Protein 6WN8 (pdb70)

Sequence (2087 aa):
AMKIVEVKHPLVKHKLGLMREHDISTKRFRELASEVGSLLTYEATADLETEKVTIEGWNGPVEVEQIKGKKITVVPILRAGLGMMEGVLEHVPSARISVVGIYRNEETLEPVPYFQKLVSNIDERMALVVDPMLATGGSMIATIDLLKNAGCTSIKVLVLVAAPEGIAALEKAHPDVELYTASVDKGLNEHGYIIPGLGDAGDKIFGTKNAMKIVEVKHPLVKHKLGLMREHDISTKRFRELASEVGSLLTYEATADLETEKVTIEGWNGPVEVEQIKGKKITVVPILRAGLGMMEGVLEHVPSARISVVGIYRNEPVPYFQKLVSNIDERMALVVDPMLATGGSMIATIDLLKNAGCTSIKVLVLVAAPEGIAALEKAHPDVELYTASVDKGLNEHGYIIPGLGDAGDKIFGTKNAMKIVEVKHPLVKHKLGLMREHDISTKRFRELASEVGSLLTYEATADLETEKVTIEGWNGPVEVEQIKGKKITVVPILRAGLGMMEGVLEHVPSARISVVGIYRNEETLEPVPYFQKLVSNIDERMALVVDPMLATGGSMIATIDLLKNNAGCTSIKVLVLVAAPEGIAALEKAHPDVELYTASVDKGLNEHGYIIPGLGDAGDKIFGTKNAMKIVEVKHPLVKHKLGLMREHDISTKRFRELASEVGSLLTYEATADLETEKVTIEGWNGPVEVEQIKGKKITVVPILRAGLGMMEGVLEHVPSARISVVGIYREPVPYFQKLVSNIDERMALVVDPMLATGGSMIATIDLLKNAGCTSIKVLVLVAAPEGIAALEKAHPDVELYTASVDKGLNEHGYIIPGLGDAGDKIFGTKNAMKIVEVKHPLVKHKLGLMREHDISTKRFRELASEVGSLLTYEATADLETEKVTIEGWNGPVEVEQIKGKKITVVPILRAGLGMMEGVLEHVPSARISVVGIYRNEETLEPVPYFQKLVSNIDERMALVVDPMLATGGSMIATIDLLKNAGCTSIKVLVLVAAPEGIAALEKAHPDVELYTASVDKGLNEHGYIIPGLGDAGDKIFGTKAMKIVEVKHPLVKKHKLGLMREHDISTKRFRELASEVGSLLTYEATADLETEKVTIEGWNGPVEVEQIKGKKITVVPILRAGLGMMEGVLEHVPSARISVVGIYRNEETLEPVPYFQKLVSNIDERMALVVDPMLATGGSMIATIDLLKNNAGCTSIKVLVLVAAPEGIAALEKAHPDVELYTASVDKGLNEHGYIIPGLGDAGDKIFGTKAMKIVEVKHPLVKHKLGLMREHDISTKRFRELASEVGSLLTYEATADLETEKVTIEGWNGPVEVEQIKGKKITVVPILRAGLGMMEGVLEHVPSARISVVGIYRNEETLEPVPYFQKLVSNIDERMALVVDPMLATGGSMIATIDLLKNAGCTSIKVLVLVAAPEGIAALEKAHPDVELYTASVDKGLNEHGYIIPGLGDAGDKIFGTKAMKIVEVKHPLVKHKLGLMREHDISTKRFRELASEVGSLLTYEATADLETEKVTIEGWNGPVEVEQIKGKKITVVPILRAGLGMMEGVLEHVPSARISVVGIYRNEETLEPVPYFQKLVSNIDERMALVVDPMLATGGSMIATIDLLKNNAGCTSIKVLVLVAAPEGIAALEKAHPDVELYTASVDKGLNEHGYIIPGLGDAGDKIFGTKNAMKIVEVKHPLVKHKLGLMREHDISTKRFRELASEVGSLLTYEATADLETEKVTIEGWNGPVEVEQIKGKKITVVPILRAGLGMMEGVLEHVPSARISVVGIYRNEETLEPVPYFQKLVSNIDERMALVVDPMLATGGSMIATIDLLKNAGCTSIKVLVLVAAPEGIAALEKAHPDVELYTASVDKGLNEHGYIIPGLGDAGDKIFGTKNAMKIVEVKHPLVKHKLGLMREHDISTKRFRELASEVGSLLTYEATADLETEKVTIEGWNGPVEVEQIKGKKITVVPILRAGLGMMEEGVLEHVPSARISVVGIYRNEETLEPVPYFQKLVSNIDERMALVVDPMLATGGSMIATIDLLKNAGCTSIKVLVLVAAPEGIAALEKAHPDVELYTASVDKGLNEHGYIIPGLGDAGDKIFGTK

Nearest PDB structures (foldseek):
  6wn8-assembly1_C  TM=1.003E+00  e=5.736E-45  Klebsiella pneumoniae subsp. pneumoniae
  2ehj-assembly1_A  TM=9.967E-01  e=7.100E-41  Escherichia coli
  1v9s-assembly1_C  TM=9.871E-01  e=3.868E-32  Thermus thermophilus HB8
  1i5e-assembly1_B  TM=9.433E-01  e=1.860E-31  [Bacillus] caldolyticus
  1o5o-assembly1_B  TM=9.720E-01  e=8.822E-29  Thermotoga maritima

Radius of gyration: 45.03 Å; Cα contacts (8 Å, |Δi|>4): 5041; chains: 10; bounding box: 132×122×87 Å

Foldseek 3Di:
DAAEAADPPPVLLVLLVQLLPPPDALVSNLVSLQQSLLVLLCVVCVPFDWDWDWDQDPVGIDIDIDGDFDAAEEEQEPDLRVSRVNSNCVVRVVHHYWYWYWDADLVVRAIDTDDTDGDPPLLRHAYEYEHAEQFQLRSVLVVVCVSVVNNHQHYEYEYAEYEPNSVVVCCVSPRSYHYYYNYYAHHADPSRATVVHSPPSNCSNVVHD/DFAAEAQDPPPVLLVLLVQLQDPPDALVSVLVSLQQNLLVLLCVVCPPFDWDWDWDQDPVGIDIDIDGDWDAAAEEAEPDQRVSRVNSNCPVRVVHHYWYWYWDVPCIDTPDTDGDPPLLGHAYEYEHAEQQQQSSVLNSVVVSVVNNHQHYEYEYAEYEVNSVVNCRVSPRSYHYYYNYHAHHADPVRATVVHSPPSRCSNVVND/DFAAEAADPPVVLVVLLVQLLPPPDALVSVLVSLQQNLLVLLCVQCPPFDWDWDWDQDPVGIDIDIDGDFDAAEEEAEPDLRVSHVNSNCVVRVVHHYWYWYWDAPLVVRAIDTDDTRGDPPLLRHAYEYEHAEQQQLRSVLVVVVVSVVNNHDHYEYEYAEYEPNSSVNCRVSPRRYHYYYNYYADHADPSRATVVHSPPSNCSNVVHD/DFAAEAQPQPPVLLVLLVQLQDPPDALVSNLVSLLQNLLVLLVVVCPPFDWDWDWDADPVGIDIDIDGDWDQAAEEQEPDQSVSHVNSNCPVRVVHHYWYWYFDECTDTPDTDGDPPLLRHAYEYEHAEQQQLVRVLNVVVVSVVNNHPHYEYEYAEYEPNRSVVCRVSPRSYHYYYNYYAHHADPVSATVVHSPPSSCSNVVHD/DFAAEAAPPPVVLLVLLVQLQPPPDALVSNLVSLLQSLLVLLVVVCPPQDWDWDWDADPVGIDIDIDRDFDAAEEEQEPDQRVSNVNSNCVVRVVHHYWYWYWADDPPDDQTDTPDIDGDPPLLGHAYEYGHAEQQQQNRVLSVVVVSVVNNHDHYEYEYAEYEPNRSVNCRVSPRHYHYYYNYHADHADPVSAGVVHSPPSSCSNVVHD/DAAEAADPPPVLLVLLVQLLPPPDALVSNLVSLQVNLLVLLVVQCPPFDWDWDWDADPVGIDIDIDRDWDAAEEEEEPDLRVSHVNSNCVVRVVHHYWYWYWDQDLVPRATHTDDIGGDAPLLGHAYEYGHAEQQQLNNVLVVVVVSVVRNHDHYEYEYAEYEPNSVVVCCVSPRSYHYYYNYHAHHADPSRAGVVHSPPSNCSNVVND/DAAEAADQPPLLVVLLVVLLDPPDALVSNLQSLQQNLLVLLCVVCVPFDWDWDWDADPVGTDTDIDTDFDAAEEEEEPDLSVSNVNSNCVVRVVHHYWYWYWDADLVVRAIDTDDIRGDAPLLRHAYEYGHAEQFQLRSVLVSVVVSVVNNHDHYEYEYAEYEPNSVVNCCVSDRSYHYYYNYHAHHADPSRATVVHSPPSNCSNVVVD/DAAEAQDPPPVLLVLLVQLLPPPDALVSNLVSLQQNLLVLLCVQCVPFDKDWDWDQDPVGIDIDIDRDFDAAEEEAEPDLRVSRVNSNCVVVVVHHYWYWYWDADQPVRAIDTDDTGGDPPLLRHAYEYGHAEQFQQRSVLVVVVVSVVNNHDHYEYEYAEYEPNSVVVCCVSDRSYHYYYNYHAHHADPSRATVVHSPPSNCSNVVHD/DFFAEAADPDPVLLVLLVVLLDPPDALVSVLVSLQVNLLVLLCVQCVPFDWDWDWDADPVGIDIDIGGDWDAAEEEAAPDLRVSHCVSNCVVVVVHHYWYWYWDQDLPPRAIDTDDIDGDAPLLRHAYEYGHAEQFQQRSVLVSVVVSVVRNHDHYEYEYAEYEPNSSVVCCVRPRSYHYYYNYYADHADPSRATVVHSPPSNCSNVVHD/DAAAEAQDQPPVLLVLLVQLLPPPQALVSLLVSLQQNLLVLLCVVCVPFDKDWDWDQDPVGIDTDIDGDFDAAEEEEEPDLRVSHVNSNCVVRVVHHYWYWYWDQDLVVSATHTDDIDGDPPLLRHAYEYEHAEQQQLNNVLVSVVVSVVRNHQHYEYEYAEYEVNRSVVCGVSPRSYHYYYNYYAHHADPSRAGVVHNPPSNCSNVVVD

Secondary structure (DSSP, 8-state):
--EEEE---HHHHHHHHHHT-TT--HHHHHHHHHHHHHHHHHHHTTT--EEEEEEEETTEEEEEEEE-SSPPEEEEEETTTHHHHHHHHTT-TTPEE-EEEEEE-TTT--EEEEEEEPPTTGGGSEEEEE-SEESSSHHHHHHHHHHHHTT--EEEEEESEE-HHHHHHHHHH-TTSEEEES-B-SEE-TTS-EESS-SSHHHHHHT--/-PPEEEE---HHHHHHHHHHTBTT--HHHHHHHHHHHHHHHHHHHTTT--EEEEEEEEBTEEEEEEEE-SSPPEEEEBTTTTHHHHHHHHHH-TTPEE-EEEEE----EEEEEEPPSSGGGSEEEEE-SEESSSHHHHHHHHHHHHTT--EEEEEEEEE-HHHHHHHHHH-TTSEEEEEEE-SEE-TTS-EESS-SSHHHHHHT--/---EEEE---HHHHHHHHHHT-TT--HHHHHHHHHHHHHHHHHHHTTT--EEEEEEEETTEEEEEEEE-SSPPEEEEEETTTHHHHHHHHTT-TT-EE-EEEEEE-TTT--EEEEEEEPPTTGGGSEEEEE-SEESSSHHHHHHHHHHHHTT--EEEEEESEE-HHHHHHHHHH-TTSEEEES-B-SEE-TTS-EESS-S-HHHHHHT--/-PPEEEE---HHHHHHHHHHT-TT--HHHHHHHHHHHHHHHHHHHTTT--EEEEEEEETTEEEEEEEE-SSPPEEEEBTTGGGGTHHHHHTT-TT-EE-EEEE-----EEEEEPPTTGGGSEEEEE-SEESSSHHHHHHHHHHHHTT--EEEEEEEEE-HHHHHHHHHH-TTSEEEEEEE-SEE-TTS-EESS-SSHHHHHHT--/-PPPEEE---HHHHHHHHHHT-TT--HHHHHHHHHHHHHHHHHHHTTT--EEEEEEEETTEEEEEEEE-SSPPEEEEBTTGGGGGHHHHHTT-TTPEE--EEEE--SSSSS-EEEEE-PPTTGGGSEEEEE-SEESS-HHHHHHHHHHHHTT--EEEEEEEEE-HHHHHHHHHH-TTSEEEEEEE-SEE-TTS-EESS-SSHHHHHHT--/--EEEE---HHHHHHHHHHT-TT--HHHHHHHHHHHHHHHHHHHTTT--EEEEEEE-SSSEEEEEEE-SSPPEEEEEETTTHHHHHHHHHH-TTPEE-EEEEEE-TTT--EEEEEEEPPTTGGGSEEEEE-SEESSSHHHHHHHHHHHHHT--EEEEEESEE-HHHHHHHHHH-TTSEEEES-B-SEE-TTS-EESS-SSHHHHHHT--/--EEEE---HHHHHHHHHHTBTT--HHHHHHHHHHHHHHHHHHHTTT--EEEEEEEBSSSEEEEEEE-SSPPEEEEEETTTHHHHHHHHHH-TTPEE-EEEEEE-TTT--EEEEEEEPPTTGGGSEEEEE-SEESSSHHHHHHHHHHHHHT--EEEEEESEE-HHHHHHHHHH-TT-EEEES-B-SEE-TTS-EETTTSSHHHHHHT--/---EEE---HHHHHHHHHHTBTT--HHHHHHHHHHHHHHHHHHHSTT--EEEEEEEETTEEEEEEEE-SSPPEEEEEETTTHHHHHHHHTT-TTPEE-EEEEEE-TTT--EEEEEEEPPTTGGGS-EEEE-SEESSSHHHHHHHHHHHHHT---EEEEEEEE-HHHHHHHHHH-TTSEEEEEEE-SEE-TTS-EESS-SSHHHHHHT--/-PPPEEE---HHHHHHHHHHT-TT--HHHHHHHHHHHHHHHHHHHTTT--EEEEEEEETTEEEEEEEE-SSPPEEEEEETTTHHHHHHHTTTSTT-EE-EEEEEE-TTT--EEEEEEEPPTTGGGSEEEEE-SEESSSHHHHHHHHHHHHHT--EEEEEEEEE-HHHHHHHHHH-TTSEEEEEEE-SEE-TTS-EESS-SSHHHHHHT--/-PPEEEE---HHHHHHHHHHTBTT--HHHHHHHHHHHHHHHHHHHTTT--EEEEEEEEBTEEEEEEEE-SS--EEEEEETTTHHHHHHHTTT-TT-EE-EEEEEE-TTT--EEEEEEEPPTTGGGSEEEEE-SEESSSHHHHHHHHHHHHHT--EEEEEESEE-HHHHHHHHHH-TTSEEEES-B-SEE-TTS-EESS-S-HHHHHHT--

Organism: Klebsiella pneumoniae subsp. pneumoniae (strain ATCC 700721 / MGH 78578) (NCBI:txid272620)

B-factor: mean 60.33, std 16.07, range [30.24, 157.93]

Solvent-accessible surface area: 80954 Å² total; per-residue (Å²): 134,11,120,69,40,61,6,150,16,11,3,0,38,43,13,5,6,64,0,16,35,62,78,18,62,15,53,71,0,30,75,5,0,24,26,0,0,0,2,0,0,9,54,0,0,55,84,25,114,49,65,141,51,95,36,94,5,78,102,28,100,14,106,16,49,70,45,104,66,101,107,17,0,0,0,0,4,4,20,12,0,7,11,0,14,62,2,0,12,50,2,16,30,48,3,38,2,0,0,0,0,10,88,49,54,97,151,77,49,104,35,48,75,36,34,98,85,37,7,45,74,7,88,100,16,24,0,0,0,0,15,0,50,4,15,39,4,18,27,2,38,17,0,0,70,38,0,117,132,49,32,2,118,56,7,12,0,0,0,0,0,0,0,55,89,0,15,57,27,0,55,179,40,22,64,128,6,45,0,11,0,0,13,55,10,166,8,44,60,175,128,3,65,9,47,30,1,0,20,69,0,11,19,39,1,2,10,11,197,185,79,11,126,65,37,54,6,149,15,11,5,0,35,44,14,5,5,54,0,16,47,97,108,15,59,7,56,85,0,26,86,10,0,12,20,0,0,0,2,0,0,9,50,0,0,57,89,24,124,48,58,132,44,92,44,80,4,76,94,22,105,14,110,18,41,56,48,118,49,60,99,16,0,0,0,0,6,19,25,17,0,10,7,0,20,87,1,0,16,64,2,14,41,35,3,46,1,0,1,0,0,20,124,153,131,186,49,79,54,86,14,98,53,31,10,53,79,7,82,83,28,24,0,0,0,0,18,1,53,3,26,54,5,17,40,3,34,9,0,0,63,17,0,112,133,47,28,1,119,53,13,13,0,0,0,0,0,0,0,57,86,0,14,61,34,0,60,186,44,17,56,136,7,33,0,12,0,0,11,57,10,167,8,41,48,147,134,27,108,7,56,31,2,1,21,71,0,8,23,44,0,3,11,3,194,194,80,9,125,66,36,61,7,122,18,10,8,0,68,46,10,5,3,60,1,24,31,35,78,32,53,23,38,89,0,34,74,6,0,21,30,0,0,0,2,0,0,10,54,0,0,56,85,15,124,48,68,148,49,94,34,82,5,82,80,23,106,19,113,16,58,66,44,123,65,106,99,16,0,0,0,0,4,5,18,13,0,12,6,0,21,78,2,0,11,57,3,13,35,45,1,52,1,0,0,0,0,10,89,47,53,94,156,75,48,108,30,51,77,41,44,94,76,34,9,38,69,6,86,100,31,40,0,0,0,0,15,0,50,3,15,37,5,16,28,2,34,18,0,0,70,42,0,120,133,46,30,5,119,49,8,7,0,0,0,0,0,0,0,55,84,0,17,63,34,0,55,188,47,17,54,129,7,45,0,13,0,5,16,59,11,171,8,40,44,167,120,3,61,5,46,30,2,2,7,66,0,11,21,45,1,2,13,5,148,183,86,9,128,71,36,58,5,146,18,14,2,0,35,41,12,4,5,52,1,16,58,86,117,31,64,23,37,92,0,20,86,11,0,13,17,0,0,0,1,0,0,7,60,0,0,62,89,21,124,44,66,144,50,33,28,10,4,91,67,8,26,19,112,17,39,69,46,102,65,99,100,13,0,0,0,0,6,21,14,22,0,11,8,0,18,70,2,0,22,64,1,15,31,39,0,48,2,0,0,0,0,29,180,138,194,34,80,42,87,10,85,70,42,8,42,78,8,83,106,32,30,0,0,0,0,18,1,50,3,27,79,4,24,54,4,23,0,0,1,34,29,0,129,128,47,26,1,127,49,17,10,0,0,0,0,0,0,0,55,86,0,16,59,35,0,59,187,47,17,55,136,8,31,0,12,0,0,12,56,9,178,9,45,44,162,128,30,87,4,50,44,1,1,2,56,0,6,28,51,2,3,3,10,178,161,89,9,114,74,36,65,5,146,16,7,4,0,65,40,11,6,3,51,0,18,52,94,105,28,63,25,53,85,0,33,69,9,0,25,26,0,0,1,2,0,0,7,50,0,0,56,76,17,57,48,58,142,44,67,32,79,4,63,94,22,62,11,112,12,53,62,46,71,70,95,94,19,0,0,0,0,6,19,27,22,0,9,11,0,5,55,2,0,9,58,3,18,33,42,3,52,2,0,1,0,0,26,117,141,57,181,146,59,176,119,44,74,44,82,14,88,76,40,9,39,80,9,90,103,24,31,0,0,0,0,18,1,49,4,26,70,5,20,41,3,32,8,0,0,47,25,0,116,133,44,28,4,122,49,11,7,0,0,0,0,0,0,0,56,82,0,14,60,31,0,55,179,44,17,55,116,8,40,0,7,0,5,17,52,8,171,9,42,42,160,126,30,109,5,44,40,2,1,6,75,0,7,16,42,2,3,4,10,179,122,10,102,44,44,33,5,145,16,14,4,0,36,45,13,5,5,54,0,15,58,76,110,17,62,7,41,90,0,30,78,8,0,22,32,0,0,1,2,0,0,8,52,0,0,57,76,15,122,42,69,133,41,99,38,84,6,92,78,18,108,18,105,15,36,64,41,106,64,102,98,14,0,0,0,0,6,4,26,13,0,14,8,0,7,56,0,0,18,72,4,18,36,37,2,37,4,0,1,1,0,13,92,51,29,86,153,68,51,19,18,3,9,8,18,9,48,13,6,54,80,4,89,102,26,38,0,0,0,0,14,0,49,3,15,41,4,11,25,2,12,8,0,0,22,19,0,120,53,34,26,2,126,45,12,7,0,0,0,0,0,0,0,2,59,0,0,35,35,0,44,188,48,14,60,134,8,40,0,7,0,0,12,5,7,118,8,46,56,174,124,2,57,7,55,44,2,1,20,58,0,8,20,11,2,6,8,4,160,130,9,128,72,38,70,8,144,16,8,3,0,60,39,15,7,6,54,0,16,58,72,110,15,56,7,43,80,0,29,78,6,0,20,18,0,0,0,2,0,0,15,53,0,0,53,87,27,123,42,56,125,50,96,45,83,4,88,94,12,111,17,112,17,23,71,47,98,74,110,102,20,0,0,0,0,5,3,30,13,0,22,7,0,7,71,0,0,13,67,4,15,32,42,4,50,6,0,0,0,0,13,59,55,54,87,134,80,45,104,33,52,70,30,35,82,72,28,6,65,81,6,89,100,28,25,0,0,0,0,15,0,47,2,15,40,4,18,28,3,36,15,0,0,71,38,0,114,137,51,29,6,116,53,12,14,0,0,0,0,0,0,0,53,83,0,15,59,29,0,56,180,41,16,67,140,8,24,0,10,0,5,18,57,11,179,9,41,61,164,128,2,60,6,50,36,1,1,19,63,0,9,18,13,3,2,3,6,166,131,12,132,71,31,68,7,140,14,10,5,0,61,45,16,7,5,62,0,14,57,66,111,18,63,9,43,78,0,28,75,5,0,21,23,0,0,1,2,0,0,7,60,0,0,52,84,15,136,45,70,150,46,97,36,80,4,81,91,28,103,14,111,13,46,56,43,137,65,118,102,19,0,0,0,0,5,4,23,11,0,4,7,0,12,63,0,0,11,70,3,17,39,43,3,72,3,0,0,0,0,11,98,50,52,82,157,83,47,99,31,50,78,42,40,99,59,38,8,44,83,7,87,94,24,40,0,0,0,0,17,0,52,4,16,36,4,17,26,2,37,16,0,0,73,41,0,114,132,47,32,5,116,48,9,9,0,0,0,0,0,0,0,57,82,0,14,60,28,0,61,182,41,17,62,137,8,25,0,7,0,4,18,56,11,177,8,44,64,172,123,2,73,8,48,30,1,1,20,70,0,12,21,44,0,1,6,12,204,186,85,8,120,73,33,70,7,146,14,10,4,0,63,41,15,8,5,68,0,16,58,69,114,14,62,35,158,94,0,107,93,7,0,20,21,0,0,0,1,0,0,12,60,0,0,50,73,14,124,36,68,137,44,95,40,80,5,79,82,20,108,15,108,13,40,59,40,108,74,104,96,18,0,0,0,0,5,32,91,14,0,58,7,0,22,107,0,0,33,69,5,18,75,69,12,110,73,0,36,0,0,12,59,66,34,80,128,67,48,44,13,10,4,68,77,4,99,16,36,74,78,6,88,98,28,40,0,0,0,0,15,0,48,3,16,39,5,10,26,3,14,3,0,0,19,17,0,116,43,50,26,1,119,45,9,8,0,0,0,0,0,0,0,55,80,0,18,63,35,0,57,188,49,19,51,128,8,41,0,8,0,5,18,55,10,179,10,42,60,176,122,2,63,9,49,36,1,1,20,61,0,11,26,38,2,73,47,66,224,158,79,12,134,75,34,75,7,142,16,10,3,0,58,43,11,8,6,54,1,17,52,82,105,18,62,25,166,96,0,114,74,3,0,20,16,0,0,2,2,0,0,13,57,0,0,55,90,15,118,45,74,150,46,94,39,80,5,82,94,19,108,17,116,13,26,65,45,101,72,120,102,20,0,0,0,0,6,28,93,15,0,61,7,0,10,105,0,0,35,63,4,17,84,69,12,110,81,0,35,1,1,12,121,49,48,92,158,86,54,97,41,36,92,112,118,86,141,38,34,85,95,6,88,95,34,39,0,0,0,0,15,0,50,4,14,43,4,20,25,2,34,28,0,0,63,59,0,117,136,49,29,6,119,51,10,10,0,0,0,0,0,0,0,55,85,0,15,58,31,0,61,179,41,13,48,115,8,27,0,10,0,5,17,53,10,177,8,41,51,164,118,3,43,4,51,37,1,1,4,61,0,12,35,29,5,73,39,76,176

Structure (mmCIF, N/CA/C/O backbone):
data_6WN8
#
_entry.id   6WN8
#
_cell.length_a   203.349
_cell.length_b   203.349
_cell.length_c   157.775
_cell.angle_alpha   90.000
_cell.angle_beta   90.000
_cell.angle_gamma   120.000
#
_symmetry.space_group_name_H-M   'P 31 2 1'
#
loop_
_entity.id
_entity.type
_entity.pdbx_description
1 polymer 'Uracil phosphoribosyltransferase'
2 branched beta-D-fructofuranose-(2-1)-alpha-D-glucopyranose
3 non-polymer beta-D-fructopyranose
4 non-polymer 'SULFATE ION'
5 non-polymer 'CHLORIDE ION'
6 water water
#
loop_
_atom_site.group_PDB
_atom_site.id
_atom_site.type_symbol
_atom_site.label_atom_id
_atom_site.label_alt_id
_atom_site.label_comp_id
_atom_site.label_asym_id
_atom_site.label_entity_id
_atom_site.label_seq_id
_atom_site.pdbx_PDB_ins_code
_atom_site.Cartn_x
_atom_site.Cartn_y
_atom_site.Cartn_z
_atom_site.occupancy
_atom_site.B_iso_or_equiv
_atom_site.auth_seq_id
_atom_site.auth_comp_id
_atom_site.auth_asym_id
_atom_site.auth_atom_id
_atom_site.pdbx_PDB_model_num
ATOM 1 N N . ALA A 1 3 ? 111.543 47.860 10.612 1.00 87.47 0 ALA A N 1
ATOM 2 C CA . ALA A 1 3 ? 110.356 46.958 10.483 1.00 83.97 0 ALA A CA 1
ATOM 3 C C . ALA A 1 3 ? 109.346 47.271 11.594 1.00 79.97 0 ALA A C 1
ATOM 4 O O . ALA A 1 3 ? 109.781 47.646 12.699 1.00 80.28 0 ALA A O 1
ATOM 6 N N . MET A 1 4 ? 108.051 47.113 11.301 1.00 77.00 1 MET A N 1
ATOM 7 C CA . MET A 1 4 ? 106.969 47.387 12.287 1.00 73.35 1 MET A CA 1
ATOM 8 C C . MET A 1 4 ? 106.833 46.196 13.245 1.00 72.00 1 MET A C 1
ATOM 9 O O . MET A 1 4 ? 106.860 45.046 12.772 1.00 71.53 1 MET A O 1
ATOM 14 N N . LYS A 1 5 ? 106.697 46.485 14.541 1.00 72.02 2 LYS A N 1
ATOM 15 C CA . LYS A 1 5 ? 106.541 45.456 15.607 1.00 72.14 2 LYS A CA 1
ATOM 16 C C . LYS A 1 5 ? 105.138 44.842 15.505 1.00 66.98 2 LYS A C 1
ATOM 17 O O . LYS A 1 5 ? 104.156 45.582 15.724 1.00 64.05 2 LYS A O 1
ATOM 23 N N . ILE A 1 6 ? 105.053 43.550 15.173 1.00 65.42 3 ILE A N 1
ATOM 24 C CA . ILE A 1 6 ? 103.740 42.846 15.046 1.00 61.79 3 ILE A CA 1
ATOM 25 C C . ILE A 1 6 ? 103.683 41.725 16.087 1.00 60.59 3 ILE A C 1
ATOM 26 O O . ILE A 1 6 ? 104.623 40.907 16.128 1.00 62.52 3 ILE A O 1
ATOM 31 N N . VAL A 1 7 ? 102.610 41.694 16.882 1.00 57.59 4 VAL A N 1
ATOM 32 C CA . VAL A 1 7 ? 102.436 40.656 17.941 1.00 56.81 4 VAL A CA 1
ATOM 33 C C . VAL A 1 7 ? 101.095 39.946 17.738 1.00 54.40 4 VAL A C 1
ATOM 34 O O . VAL A 1 7 ? 100.056 40.564 18.026 1.00 52.45 4 VAL A O 1
ATOM 38 N N . GLU A 1 8 ? 101.125 38.712 17.231 1.00 55.86 5 GLU A N 1
ATOM 39 C CA . GLU A 1 8 ? 99.880 37.922 17.038 1.00 54.29 5 GLU A CA 1
ATOM 40 C C . GLU A 1 8 ? 99.633 37.175 18.355 1.00 52.74 5 GLU A C 1
ATOM 41 O O . GLU A 1 8 ? 100.410 36.250 18.656 1.00 53.75 5 GLU A O 1
ATOM 47 N N . VAL A 1 9 ? 98.618 37.593 19.119 1.00 50.00 6 VAL A N 1
ATOM 48 C CA . VAL A 1 9 ? 98.296 36.962 20.434 1.00 49.35 6 VAL A CA 1
ATOM 49 C C . VAL A 1 9 ? 97.748 35.550 20.183 1.00 48.74 6 VAL A C 1
ATOM 50 O O . VAL A 1 9 ? 96.637 35.439 19.635 1.00 47.20 6 VAL A O 1
ATOM 54 N N . LYS A 1 10 ? 98.498 34.526 20.604 1.00 50.46 7 LYS A N 1
ATOM 55 C CA . LYS A 1 10 ? 98.114 33.101 20.403 1.00 51.74 7 LYS A CA 1
ATOM 56 C C . LYS A 1 10 ? 97.648 32.457 21.716 1.00 50.63 7 LYS A C 1
ATOM 57 O O . LYS A 1 10 ? 97.682 31.215 21.800 1.00 52.55 7 LYS A O 1
ATOM 63 N N . HIS A 1 11 ? 97.223 33.262 22.694 1.00 48.11 8 HIS A N 1
ATOM 64 C CA . HIS A 1 11 ? 96.744 32.713 23.991 1.00 47.51 8 HIS A CA 1
ATOM 65 C C . HIS A 1 11 ? 95.517 31.845 23.718 1.00 46.24 8 HIS A C 1
ATOM 66 O O . HIS A 1 11 ? 94.666 32.234 22.924 1.00 44.67 8 HIS A O 1
ATOM 73 N N . PRO A 1 12 ? 95.382 30.655 24.350 1.00 47.54 9 PRO A N 1
ATOM 74 C CA . PRO A 1 12 ? 94.228 29.777 24.121 1.00 47.61 9 PRO A CA 1
ATOM 75 C C . PRO A 1 12 ? 92.852 30.452 24.270 1.00 46.23 9 PRO A C 1
ATOM 76 O O . PRO A 1 12 ? 91.983 30.160 23.464 1.00 45.50 9 PRO A O 1
ATOM 80 N N . LEU A 1 13 ? 92.678 31.304 25.291 1.00 46.11 10 LEU A N 1
ATOM 81 C CA . LEU A 1 13 ? 91.380 32.010 25.504 1.00 45.19 10 LEU A CA 1
ATOM 82 C C . LEU A 1 13 ? 91.131 32.985 24.348 1.00 44.09 10 LEU A C 1
ATOM 83 O O . LEU A 1 13 ? 89.980 33.054 23.874 1.00 43.34 10 LEU A O 1
ATOM 88 N N . VAL A 1 14 ? 92.165 33.718 23.928 1.00 44.61 11 VAL A N 1
ATOM 89 C CA . VAL A 1 14 ? 92.033 34.688 22.801 1.00 44.74 11 VAL A CA 1
ATOM 90 C C . VAL A 1 14 ? 91.602 33.935 21.537 1.00 45.65 11 VAL A C 1
ATOM 91 O O . VAL A 1 14 ? 90.634 34.377 20.896 1.00 45.40 11 VAL A O 1
ATOM 95 N N . LYS A 1 15 ? 92.281 32.833 21.206 1.00 48.30 12 LYS A N 1
ATOM 96 C CA . LYS A 1 15 ? 91.928 32.060 19.985 1.00 49.94 12 LYS A CA 1
ATOM 97 C C . LYS A 1 15 ? 90.552 31.401 20.142 1.00 49.39 12 LYS A C 1
ATOM 98 O O . LYS A 1 15 ? 89.806 31.386 19.151 1.00 50.33 12 LYS A O 1
ATOM 104 N N . HIS A 1 16 ? 90.217 30.898 21.331 1.00 49.57 13 HIS A N 1
ATOM 105 C CA . HIS A 1 16 ? 88.887 30.257 21.522 1.00 49.79 13 HIS A CA 1
ATOM 106 C C . HIS A 1 16 ? 87.764 31.275 21.292 1.00 49.16 13 HIS A C 1
ATOM 107 O O . HIS A 1 16 ? 86.850 30.984 20.502 1.00 49.49 13 HIS A O 1
ATOM 114 N N . LYS A 1 17 ? 87.858 32.430 21.950 1.00 49.12 14 LYS A N 1
ATOM 115 C CA . LYS A 1 17 ? 86.828 33.496 21.857 1.00 48.54 14 LYS A CA 1
ATOM 116 C C . LYS A 1 17 ? 86.787 34.078 20.442 1.00 47.75 14 LYS A C 1
ATOM 117 O O . LYS A 1 17 ? 85.674 34.398 19.983 1.00 46.41 14 LYS A O 1
ATOM 123 N N . LEU A 1 18 ? 87.938 34.195 19.776 1.00 47.93 15 LEU A N 1
ATOM 124 C CA . LEU A 1 18 ? 87.932 34.731 18.390 1.00 48.19 15 LEU A CA 1
ATOM 125 C C . LEU A 1 18 ? 87.165 33.735 17.507 1.00 49.49 15 LEU A C 1
ATOM 126 O O . LEU A 1 18 ? 86.387 34.181 16.643 1.00 51.39 15 LEU A O 1
ATOM 131 N N . GLY A 1 19 ? 87.370 32.435 17.743 1.00 50.21 16 GLY A N 1
ATOM 132 C CA . GLY A 1 19 ? 86.689 31.370 16.979 1.00 51.86 16 GLY A CA 1
ATOM 133 C C . GLY A 1 19 ? 85.177 31.461 17.114 1.00 51.45 16 GLY A C 1
ATOM 134 O O . GLY A 1 19 ? 84.491 31.323 16.087 1.00 53.00 16 GLY A O 1
ATOM 135 N N . LEU A 1 20 ? 84.677 31.690 18.334 1.00 49.84 17 LEU A N 1
ATOM 136 C CA . LEU A 1 20 ? 83.214 31.810 18.585 1.00 50.36 17 LEU A CA 1
ATOM 137 C C . LEU A 1 20 ? 82.634 32.966 17.761 1.00 50.18 17 LEU A C 1
ATOM 138 O O . LEU A 1 20 ? 81.508 32.812 17.255 1.00 51.54 17 LEU A O 1
ATOM 143 N N . MET A 1 21 ? 83.371 34.078 17.649 1.00 49.37 18 MET A N 1
ATOM 144 C CA . MET A 1 21 ? 82.908 35.269 16.885 1.00 49.07 18 MET A CA 1
ATOM 145 C C . MET A 1 21 ? 82.837 34.955 15.385 1.00 50.94 18 MET A C 1
ATOM 146 O O . MET A 1 21 ? 82.148 35.705 14.680 1.00 51.66 18 MET A O 1
ATOM 151 N N . ARG A 1 22 ? 83.507 33.894 14.919 1.00 52.37 19 ARG A N 1
ATOM 152 C CA . ARG A 1 22 ? 83.474 33.572 13.464 1.00 55.37 19 ARG A CA 1
ATOM 153 C C . ARG A 1 22 ? 82.185 32.822 13.092 1.00 58.63 19 ARG A C 1
ATOM 154 O O . ARG A 1 22 ? 81.939 32.693 11.883 1.00 60.69 19 ARG A O 1
ATOM 162 N N . GLU A 1 23 ? 81.409 32.335 14.070 1.00 61.59 20 GLU A N 1
ATOM 163 C CA . GLU A 1 23 ? 80.134 31.623 13.757 1.00 67.42 20 GLU A CA 1
ATOM 164 C C . GLU A 1 23 ? 79.226 32.623 13.027 1.00 68.11 20 GLU A C 1
ATOM 165 O O . GLU A 1 23 ? 79.004 33.710 13.591 1.00 66.19 20 GLU A O 1
ATOM 171 N N . HIS A 1 24 ? 78.714 32.272 11.838 1.00 71.93 21 HIS A N 1
ATOM 172 C CA . HIS A 1 24 ? 77.870 33.222 11.054 1.00 75.37 21 HIS A CA 1
ATOM 173 C C . HIS A 1 24 ? 76.479 33.399 11.683 1.00 76.24 21 HIS A C 1
ATOM 174 O O . HIS A 1 24 ? 75.794 34.367 11.296 1.00 78.06 21 HIS A O 1
ATOM 181 N N . ASP A 1 25 ? 76.078 32.515 12.604 1.00 76.36 22 ASP A N 1
ATOM 182 C CA . ASP A 1 25 ? 74.741 32.626 13.255 1.00 78.12 22 ASP A CA 1
ATOM 183 C C . ASP A 1 25 ? 74.876 33.159 14.688 1.00 74.74 22 ASP A C 1
ATOM 184 O O . ASP A 1 25 ? 73.915 32.993 15.464 1.00 75.47 22 ASP A O 1
ATOM 189 N N . ILE A 1 26 ? 76.005 33.791 15.023 1.00 57.02 23 ILE A N 1
ATOM 190 C CA . ILE A 1 26 ? 76.193 34.341 16.401 1.00 55.34 23 ILE A CA 1
ATOM 191 C C . ILE A 1 26 ? 75.271 35.556 16.565 1.00 54.61 23 ILE A C 1
ATOM 192 O O . ILE A 1 26 ? 75.031 36.250 15.560 1.00 53.76 23 ILE A O 1
ATOM 197 N N . SER A 1 27 ? 74.780 35.793 17.786 1.00 54.27 24 SER A N 1
ATOM 198 C CA . SER A 1 27 ? 73.879 36.943 18.066 1.00 53.62 24 SER A CA 1
ATOM 199 C C . SER A 1 27 ? 74.703 38.225 18.230 1.00 52.83 24 SER A C 1
ATOM 200 O O . SER A 1 27 ? 75.914 38.120 18.509 1.00 50.10 24 SER A O 1
ATOM 203 N N . THR A 1 28 ? 74.064 39.385 18.036 1.00 54.59 25 THR A N 1
ATOM 204 C CA . THR A 1 28 ? 74.734 40.706 18.179 1.00 56.06 25 THR A CA 1
ATOM 205 C C . THR A 1 28 ? 75.228 40.842 19.624 1.00 55.72 25 THR A C 1
ATOM 206 O O . THR A 1 28 ? 76.371 41.292 19.826 1.00 53.99 25 THR A O 1
ATOM 210 N N . LYS A 1 29 ? 74.384 40.441 20.578 1.00 57.50 26 LYS A N 1
ATOM 211 C CA . LYS A 1 29 ? 74.709 40.496 22.026 1.00 58.09 26 LYS A CA 1
ATOM 212 C C . LYS A 1 29 ? 76.010 39.718 22.277 1.00 55.24 26 LYS A C 1
ATOM 213 O O . LYS A 1 29 ? 76.989 40.335 22.738 1.00 52.20 26 LYS A O 1
ATOM 219 N N . ARG A 1 30 ? 76.015 38.424 21.939 1.00 55.77 27 ARG A N 1
ATOM 220 C CA . ARG A 1 30 ? 77.184 37.521 22.129 1.00 56.30 27 ARG A CA 1
ATOM 221 C C . ARG A 1 30 ? 78.413 38.105 21.416 1.00 52.13 27 ARG A C 1
ATOM 222 O O . ARG A 1 30 ? 79.496 38.134 22.029 1.00 51.02 27 ARG A O 1
ATOM 230 N N . PHE A 1 31 ? 78.238 38.560 20.170 1.00 50.09 28 PHE A N 1
ATOM 231 C CA . PHE A 1 31 ? 79.344 39.136 19.359 1.00 49.10 28 PHE A CA 1
ATOM 232 C C . PHE A 1 31 ? 79.895 40.381 20.076 1.00 50.11 28 PHE A C 1
ATOM 233 O O . PHE A 1 31 ? 81.130 40.543 20.106 1.00 48.47 28 PHE A O 1
ATOM 241 N N . ARG A 1 32 ? 79.018 41.228 20.639 1.00 53.09 29 ARG A N 1
ATOM 242 C CA . ARG A 1 32 ? 79.497 42.440 21.365 1.00 54.24 29 ARG A CA 1
ATOM 243 C C . ARG A 1 32 ? 80.311 42.033 22.596 1.00 52.47 29 ARG A C 1
ATOM 244 O O . ARG A 1 32 ? 81.383 42.629 22.804 1.00 52.53 29 ARG A O 1
ATOM 252 N N . GLU A 1 33 ? 79.805 41.077 23.381 1.00 52.62 30 GLU A N 1
ATOM 253 C CA . GLU A 1 33 ? 80.509 40.616 24.608 1.00 54.89 30 GLU A CA 1
ATOM 254 C C . GLU A 1 33 ? 81.906 40.099 24.245 1.00 52.10 30 GLU A C 1
ATOM 255 O O . GLU A 1 33 ? 82.871 40.500 24.918 1.00 51.50 30 GLU A O 1
ATOM 261 N N . LEU A 1 34 ? 82.006 39.268 23.204 1.00 50.44 31 LEU A N 1
ATOM 262 C CA . LEU A 1 34 ? 83.315 38.695 22.781 1.00 49.11 31 LEU A CA 1
ATOM 263 C C . LEU A 1 34 ? 84.246 39.798 22.263 1.00 48.20 31 LEU A C 1
ATOM 264 O O . LEU A 1 34 ? 85.449 39.745 22.594 1.00 49.20 31 LEU A O 1
ATOM 269 N N . ALA A 1 35 ? 83.717 40.754 21.495 1.00 47.48 32 ALA A N 1
ATOM 270 C CA . ALA A 1 35 ? 84.554 41.855 20.960 1.00 47.53 32 ALA A CA 1
ATOM 271 C C . ALA A 1 35 ? 85.242 42.581 22.125 1.00 47.30 32 ALA A C 1
ATOM 272 O O . ALA A 1 35 ? 86.468 42.808 22.047 1.00 46.88 32 ALA A O 1
ATOM 274 N N . SER A 1 36 ? 84.473 42.905 23.169 1.00 46.90 33 SER A N 1
ATOM 275 C CA . SER A 1 36 ? 84.996 43.608 24.371 1.00 47.23 33 SER A CA 1
ATOM 276 C C . SER A 1 36 ? 85.913 42.668 25.163 1.00 46.42 33 SER A C 1
ATOM 277 O O . SER A 1 36 ? 86.969 43.126 25.636 1.00 45.93 33 SER A O 1
ATOM 280 N N . GLU A 1 37 ? 85.524 41.396 25.276 1.00 47.92 34 GLU A N 1
ATOM 281 C CA . GLU A 1 37 ? 86.314 40.378 26.021 1.00 49.31 34 GLU A CA 1
ATOM 282 C C . GLU A 1 37 ? 87.701 40.220 25.378 1.00 48.51 34 GLU A C 1
ATOM 283 O O . GLU A 1 37 ? 88.697 40.340 26.115 1.00 47.82 34 GLU A O 1
ATOM 289 N N . VAL A 1 38 ? 87.765 39.965 24.065 1.00 47.20 35 VAL A N 1
ATOM 290 C CA . VAL A 1 38 ? 89.083 39.801 23.377 1.00 47.50 35 VAL A CA 1
ATOM 291 C C . VAL A 1 38 ? 89.847 41.129 23.447 1.00 48.58 35 VAL A C 1
ATOM 292 O O . VAL A 1 38 ? 91.079 41.084 23.599 1.00 50.37 35 VAL A O 1
ATOM 296 N N . GLY A 1 39 ? 89.146 42.264 23.332 1.00 49.75 36 GLY A N 1
ATOM 297 C CA . GLY A 1 39 ? 89.803 43.585 23.405 1.00 49.95 36 GLY A CA 1
ATOM 298 C C . GLY A 1 39 ? 90.473 43.779 24.754 1.00 49.49 36 GLY A C 1
ATOM 299 O O . GLY A 1 39 ? 91.538 44.429 24.805 1.00 49.99 36 GLY A O 1
ATOM 300 N N . SER A 1 40 ? 89.861 43.225 25.804 1.00 49.08 37 SER A N 1
ATOM 301 C CA . SER A 1 40 ? 90.383 43.306 27.193 1.00 48.86 37 SER A CA 1
ATOM 302 C C . SER A 1 40 ? 91.706 42.539 27.297 1.00 48.88 37 SER A C 1
ATOM 303 O O . SER A 1 40 ? 92.649 43.059 27.923 1.00 49.25 37 SER A O 1
ATOM 306 N N . LEU A 1 41 ? 91.760 41.345 26.700 1.00 48.20 38 LEU A N 1
ATOM 307 C CA . LEU A 1 41 ? 92.975 40.490 26.728 1.00 48.77 38 LEU A CA 1
ATOM 308 C C . LEU A 1 41 ? 94.089 41.140 25.899 1.00 48.96 38 LEU A C 1
ATOM 309 O O . LEU A 1 41 ? 95.245 41.111 26.359 1.00 50.20 38 LEU A O 1
ATOM 314 N N . LEU A 1 42 ? 93.754 41.698 24.729 1.00 49.87 39 LEU A N 1
ATOM 315 C CA . LEU A 1 42 ? 94.771 42.362 23.867 1.00 50.64 39 LEU A CA 1
ATOM 316 C C . LEU A 1 42 ? 95.368 43.554 24.621 1.00 49.66 39 LEU A C 1
ATOM 317 O O . LEU A 1 42 ? 96.541 43.884 24.367 1.00 52.20 39 LEU A O 1
ATOM 322 N N . THR A 1 43 ? 94.580 44.163 25.511 1.00 48.08 40 THR A N 1
ATOM 323 C CA . THR A 1 43 ? 95.042 45.332 26.304 1.00 47.76 40 THR A CA 1
ATOM 324 C C . THR A 1 43 ? 96.105 44.875 27.308 1.00 48.15 40 THR A C 1
ATOM 325 O O . THR A 1 43 ? 97.025 45.671 27.593 1.00 50.90 40 THR A O 1
ATOM 329 N N . TYR A 1 44 ? 95.988 43.643 27.810 1.00 46.45 41 TYR A N 1
ATOM 330 C CA . TYR A 1 44 ? 96.971 43.108 28.790 1.00 46.74 41 TYR A CA 1
ATOM 331 C C . TYR A 1 44 ? 98.291 42.806 28.063 1.00 48.42 41 TYR A C 1
ATOM 332 O O . TYR A 1 44 ? 99.372 43.017 28.647 1.00 48.09 41 TYR A O 1
ATOM 341 N N . GLU A 1 45 ? 98.199 42.355 26.811 1.00 49.32 42 GLU A N 1
ATOM 342 C CA . GLU A 1 45 ? 99.395 42.023 25.991 1.00 52.46 42 GLU A CA 1
ATOM 343 C C . GLU A 1 45 ? 100.121 43.310 25.577 1.00 51.38 42 GLU A C 1
ATOM 344 O O . GLU A 1 45 ? 101.367 43.308 25.559 1.00 50.51 42 GLU A O 1
ATOM 350 N N . ALA A 1 46 ? 99.359 44.369 25.290 1.00 50.99 43 ALA A N 1
ATOM 351 C CA . ALA A 1 46 ? 99.920 45.665 24.835 1.00 52.81 43 ALA A CA 1
ATOM 352 C C . ALA A 1 46 ? 100.488 46.497 25.991 1.00 51.93 43 ALA A C 1
ATOM 353 O O . ALA A 1 46 ? 101.399 47.302 25.722 1.00 54.91 43 ALA A O 1
ATOM 355 N N . THR A 1 47 ? 99.983 46.318 27.217 1.00 49.80 44 THR A N 1
ATOM 356 C CA . THR A 1 47 ? 100.470 47.111 28.383 1.00 48.36 44 THR A CA 1
ATOM 357 C C . THR A 1 47 ? 101.533 46.338 29.173 1.00 48.36 44 THR A C 1
ATOM 358 O O . THR A 1 47 ? 101.826 46.755 30.306 1.00 49.83 44 THR A O 1
ATOM 362 N N . ALA A 1 48 ? 102.114 45.288 28.587 1.00 49.70 45 ALA A N 1
ATOM 363 C CA . ALA A 1 48 ? 103.140 44.476 29.287 1.00 50.55 45 ALA A CA 1
ATOM 364 C C . ALA A 1 48 ? 104.490 45.203 29.340 1.00 53.09 45 ALA A C 1
ATOM 365 O O . ALA A 1 48 ? 105.310 44.827 30.199 1.00 54.26 45 ALA A O 1
ATOM 367 N N . ASP A 1 49 ? 104.707 46.210 28.482 1.00 55.92 46 ASP A N 1
ATOM 368 C CA . ASP A 1 49 ? 106.004 46.944 28.453 1.00 57.42 46 ASP A CA 1
ATOM 369 C C . ASP A 1 49 ? 105.871 48.363 29.029 1.00 56.61 46 ASP A C 1
ATOM 370 O O . ASP A 1 49 ? 106.775 49.172 28.760 1.00 59.07 46 ASP A O 1
ATOM 375 N N . LEU A 1 50 ? 104.810 48.664 29.789 1.00 55.60 47 LEU A N 1
ATOM 376 C CA . LEU A 1 50 ? 104.666 50.029 30.375 1.00 56.39 47 LEU A CA 1
ATOM 377 C C . LEU A 1 50 ? 105.793 50.273 31.383 1.00 57.87 47 LEU A C 1
ATOM 378 O O . LEU A 1 50 ? 106.182 49.313 32.078 1.00 55.78 47 LEU A O 1
ATOM 383 N N . GLU A 1 51 ? 106.283 51.518 31.452 1.00 62.72 48 GLU A N 1
ATOM 384 C CA . GLU A 1 51 ? 107.377 51.888 32.390 1.00 63.43 48 GLU A CA 1
ATOM 385 C C . GLU A 1 51 ? 106.792 52.154 33.778 1.00 61.03 48 GLU A C 1
ATOM 386 O O . GLU A 1 51 ? 105.798 52.902 33.875 1.00 59.56 48 GLU A O 1
ATOM 392 N N . THR A 1 52 ? 107.407 51.558 34.801 1.00 60.28 49 THR A N 1
ATOM 393 C CA . THR A 1 52 ? 106.969 51.709 36.213 1.00 59.80 49 THR A CA 1
ATOM 394 C C . THR A 1 52 ? 108.062 52.423 37.013 1.00 61.32 49 THR A C 1
ATOM 395 O O . THR A 1 52 ? 109.197 52.513 36.510 1.00 60.41 49 THR A O 1
ATOM 399 N N . GLU A 1 53 ? 107.715 52.915 38.205 1.00 68.12 50 GLU A N 1
ATOM 400 C CA . GLU A 1 53 ? 108.674 53.619 39.099 1.00 70.47 50 GLU A CA 1
ATOM 401 C C . GLU A 1 53 ? 108.335 53.238 40.544 1.00 67.87 50 GLU A C 1
ATOM 402 O O . GLU A 1 53 ? 107.133 53.159 40.869 1.00 63.17 50 GLU A O 1
ATOM 408 N N . LYS A 1 54 ? 109.361 53.001 41.367 1.00 68.40 51 LYS A N 1
ATOM 409 C CA . LYS A 1 54 ? 109.155 52.607 42.787 1.00 64.85 51 LYS A CA 1
ATOM 410 C C . LYS A 1 54 ? 108.849 53.858 43.620 1.00 62.04 51 LYS A C 1
ATOM 411 O O . LYS A 1 54 ? 109.546 54.869 43.456 1.00 62.99 51 LYS A O 1
ATOM 417 N N . VAL A 1 55 ? 107.816 53.773 44.463 1.00 60.85 52 VAL A N 1
ATOM 418 C CA . VAL A 1 55 ? 107.356 54.886 45.347 1.00 59.27 52 VAL A CA 1
ATOM 419 C C . VAL A 1 55 ? 106.976 54.304 46.712 1.00 57.79 52 VAL A C 1
ATOM 420 O O . VAL A 1 55 ? 106.541 53.136 46.755 1.00 57.86 52 VAL A O 1
ATOM 424 N N . THR A 1 56 ? 107.150 55.087 47.780 1.00 57.36 53 THR A N 1
ATOM 425 C CA . THR A 1 56 ? 106.807 54.650 49.158 1.00 55.25 53 THR A CA 1
ATOM 426 C C . THR A 1 56 ? 105.440 55.234 49.535 1.00 55.26 53 THR A C 1
ATOM 427 O O . THR A 1 56 ? 105.230 56.435 49.277 1.00 59.42 53 THR A O 1
ATOM 431 N N . ILE A 1 57 ? 104.548 54.410 50.096 1.00 52.72 54 ILE A N 1
ATOM 432 C CA . ILE A 1 57 ? 103.186 54.865 50.517 1.00 52.23 54 ILE A CA 1
ATOM 433 C C . ILE A 1 57 ? 102.851 54.238 51.878 1.00 51.35 54 ILE A C 1
ATOM 434 O O . ILE A 1 57 ? 103.521 53.252 52.250 1.00 49.28 54 ILE A O 1
ATOM 439 N N . GLU A 1 58 ? 101.905 54.832 52.615 1.00 53.64 55 GLU A N 1
ATOM 440 C CA . GLU A 1 58 ? 101.486 54.291 53.939 1.00 57.49 55 GLU A CA 1
ATOM 441 C C . GLU A 1 58 ? 100.648 53.030 53.718 1.00 56.53 55 GLU A C 1
ATOM 442 O O . GLU A 1 58 ? 99.517 53.148 53.209 1.00 57.18 55 GLU A O 1
ATOM 448 N N . GLY A 1 59 ? 101.204 51.874 54.087 1.00 56.09 56 GLY A N 1
ATOM 449 C CA . GLY A 1 59 ? 100.513 50.582 53.932 1.00 56.95 56 GLY A CA 1
ATOM 450 C C . GLY A 1 59 ? 99.742 50.205 55.182 1.00 60.06 56 GLY A C 1
ATOM 451 O O . GLY A 1 59 ? 99.726 51.005 56.138 1.00 61.92 56 GLY A O 1
ATOM 452 N N . TRP A 1 60 ? 99.131 49.020 55.169 1.00 63.24 57 TRP A N 1
ATOM 453 C CA . TRP A 1 60 ? 98.333 48.512 56.315 1.00 67.83 57 TRP A CA 1
ATOM 454 C C . TRP A 1 60 ? 99.204 48.378 57.564 1.00 67.99 57 TRP A C 1
ATOM 455 O O . TRP A 1 60 ? 98.676 48.591 58.672 1.00 68.30 57 TRP A O 1
ATOM 466 N N . ASN A 1 61 ? 100.487 48.058 57.383 1.00 66.54 58 ASN A N 1
ATOM 467 C CA . ASN A 1 61 ? 101.388 47.873 58.549 1.00 68.14 58 ASN A CA 1
ATOM 468 C C . ASN A 1 61 ? 102.612 48.787 58.389 1.00 61.47 58 ASN A C 1
ATOM 469 O O . ASN A 1 61 ? 103.746 48.284 58.479 1.00 58.90 58 ASN A O 1
ATOM 474 N N . GLY A 1 62 ? 102.376 50.081 58.140 1.00 57.45 59 GLY A N 1
ATOM 475 C CA . GLY A 1 62 ? 103.458 51.075 57.983 1.00 55.33 59 GLY A CA 1
ATOM 476 C C . GLY A 1 62 ? 103.889 51.271 56.532 1.00 52.21 59 GLY A C 1
ATOM 477 O O . GLY A 1 62 ? 103.294 50.707 55.618 1.00 49.92 59 GLY A O 1
ATOM 478 N N . PRO A 1 63 ? 104.930 52.099 56.284 1.00 52.18 60 PRO A N 1
ATOM 479 C CA . PRO A 1 63 ? 105.432 52.356 54.933 1.00 51.59 60 PRO A CA 1
ATOM 480 C C . PRO A 1 63 ? 105.758 51.087 54.132 1.00 50.79 60 PRO A C 1
ATOM 481 O O . PRO A 1 63 ? 106.240 50.130 54.713 1.00 50.26 60 PRO A O 1
ATOM 485 N N . VAL A 1 64 ? 105.498 51.130 52.823 1.00 51.56 61 VAL A N 1
ATOM 486 C CA . VAL A 1 64 ? 105.757 49.976 51.908 1.00 52.81 61 VAL A CA 1
ATOM 487 C C . VAL A 1 64 ? 106.080 50.528 50.515 1.00 53.59 61 VAL A C 1
ATOM 488 O O . VAL A 1 64 ? 105.490 51.563 50.144 1.00 53.88 61 VAL A O 1
ATOM 492 N N . GLU A 1 65 ? 106.978 49.864 49.781 1.00 56.50 62 GLU A N 1
ATOM 493 C CA . GLU A 1 65 ? 107.360 50.337 48.422 1.00 59.19 62 GLU A CA 1
ATOM 494 C C . GLU A 1 65 ? 106.399 49.728 47.396 1.00 57.23 62 GLU A C 1
ATOM 495 O O . GLU A 1 65 ? 106.255 48.495 47.391 1.00 57.30 62 GLU A O 1
ATOM 501 N N . VAL A 1 66 ? 105.770 50.573 46.573 1.00 56.44 63 VAL A N 1
ATOM 502 C CA . VAL A 1 66 ? 104.811 50.113 45.522 1.00 55.85 63 VAL A CA 1
ATOM 503 C C . VAL A 1 66 ? 105.284 50.639 44.163 1.00 57.93 63 VAL A C 1
ATOM 504 O O . VAL A 1 66 ? 106.086 51.594 44.146 1.00 59.45 63 VAL A O 1
ATOM 508 N N . GLU A 1 67 ? 104.804 50.032 43.076 1.00 58.75 64 GLU A N 1
ATOM 509 C CA . GLU A 1 67 ? 105.172 50.475 41.705 1.00 59.87 64 GLU A CA 1
ATOM 510 C C . GLU A 1 67 ? 103.949 51.117 41.057 1.00 57.27 64 GLU A C 1
ATOM 511 O O . GLU A 1 67 ? 102.857 50.548 41.178 1.00 56.73 64 GLU A O 1
ATOM 517 N N . GLN A 1 68 ? 104.134 52.278 40.428 1.00 60.89 65 GLN A N 1
ATOM 518 C CA . GLN A 1 68 ? 103.014 52.974 39.742 1.00 62.30 65 GLN A CA 1
ATOM 519 C C . GLN A 1 68 ? 103.439 53.245 38.294 1.00 61.85 65 GLN A C 1
ATOM 520 O O . GLN A 1 68 ? 104.659 53.340 38.047 1.00 60.54 65 GLN A O 1
ATOM 526 N N . ILE A 1 69 ? 102.464 53.337 37.382 1.00 60.98 66 ILE A N 1
ATOM 527 C CA . ILE A 1 69 ? 102.732 53.589 35.934 1.00 61.66 66 ILE A CA 1
ATOM 528 C C . ILE A 1 69 ? 103.294 55.008 35.783 1.00 62.97 66 ILE A C 1
ATOM 529 O O . ILE A 1 69 ? 102.586 55.968 36.140 1.00 61.29 66 ILE A O 1
ATOM 534 N N . LYS A 1 70 ? 104.517 55.127 35.260 1.00 67.09 67 LYS A N 1
ATOM 535 C CA . LYS A 1 70 ? 105.167 56.456 35.084 1.00 72.77 67 LYS A CA 1
ATOM 536 C C . LYS A 1 70 ? 104.553 57.167 33.869 1.00 73.20 67 LYS A C 1
ATOM 537 O O . LYS A 1 70 ? 104.044 56.468 32.967 1.00 68.49 67 LYS A O 1
ATOM 543 N N . GLY A 1 71 ? 104.585 58.506 33.873 1.00 77.15 68 GLY A N 1
ATOM 544 C CA . GLY A 1 71 ? 104.042 59.333 32.774 1.00 78.67 68 GLY A CA 1
ATOM 545 C C . GLY A 1 71 ? 102.579 59.686 32.984 1.00 76.27 68 GLY A C 1
ATOM 546 O O . GLY A 1 71 ? 101.988 59.202 33.972 1.00 72.68 68 GLY A O 1
ATOM 547 N N . LYS A 1 72 ? 102.013 60.496 32.080 1.00 78.55 69 LYS A N 1
ATOM 548 C CA . LYS A 1 72 ? 100.585 60.911 32.174 1.00 76.57 69 LYS A CA 1
ATOM 549 C C . LYS A 1 72 ? 99.678 59.748 31.753 1.00 72.11 69 LYS A C 1
ATOM 550 O O . LYS A 1 72 ? 100.172 58.803 31.108 1.00 70.08 69 LYS A O 1
ATOM 556 N N . LYS A 1 73 ? 98.394 59.845 32.110 1.00 72.22 70 LYS A N 1
ATOM 557 C CA . LYS A 1 73 ? 97.359 58.812 31.826 1.00 71.87 70 LYS A CA 1
ATOM 558 C C . LYS A 1 73 ? 97.311 58.478 30.330 1.00 69.06 70 LYS A C 1
ATOM 559 O O . LYS A 1 73 ? 97.445 59.398 29.497 1.00 70.21 70 LYS A O 1
ATOM 565 N N . ILE A 1 74 ? 97.125 57.189 30.030 1.00 64.92 71 ILE A N 1
ATOM 566 C CA . ILE A 1 74 ? 97.038 56.651 28.639 1.00 62.28 71 ILE A CA 1
ATOM 567 C C . ILE A 1 74 ? 95.764 57.190 27.981 1.00 58.67 71 ILE A C 1
ATOM 568 O O . ILE A 1 74 ? 94.860 57.630 28.714 1.00 58.85 71 ILE A O 1
ATOM 573 N N . THR A 1 75 ? 95.711 57.180 26.647 1.00 55.73 72 THR A N 1
ATOM 574 C CA . THR A 1 75 ? 94.497 57.644 25.925 1.00 53.88 72 THR A CA 1
ATOM 575 C C . THR A 1 75 ? 94.003 56.500 25.034 1.00 52.25 72 THR A C 1
ATOM 576 O O . THR A 1 75 ? 94.823 55.945 24.279 1.00 52.73 72 THR A O 1
ATOM 580 N N . VAL A 1 76 ? 92.731 56.120 25.178 1.00 51.38 73 VAL A N 1
ATOM 581 C CA . VAL A 1 76 ? 92.147 55.036 24.332 1.00 50.84 73 VAL A CA 1
ATOM 582 C C . VAL A 1 76 ? 91.542 55.724 23.107 1.00 49.78 73 VAL A C 1
ATOM 583 O O . VAL A 1 76 ? 90.805 56.715 23.300 1.00 49.10 73 VAL A O 1
ATOM 587 N N . VAL A 1 77 ? 91.864 55.239 21.905 1.00 48.69 74 VAL A N 1
ATOM 588 C CA . VAL A 1 77 ? 91.329 55.862 20.658 1.00 48.96 74 VAL A CA 1
ATOM 589 C C . VAL A 1 77 ? 90.408 54.866 19.955 1.00 47.91 74 VAL A C 1
ATOM 590 O O . VAL A 1 77 ? 90.853 54.086 19.115 1.00 48.50 74 VAL A O 1
ATOM 594 N N . PRO A 1 78 ? 89.104 54.826 20.309 1.00 45.62 75 PRO A N 1
ATOM 595 C CA . PRO A 1 78 ? 88.163 53.926 19.652 1.00 45.30 75 PRO A CA 1
ATOM 596 C C . PRO A 1 78 ? 87.722 54.508 18.302 1.00 46.51 75 PRO A C 1
ATOM 597 O O . PRO A 1 78 ? 87.332 55.663 18.270 1.00 47.28 75 PRO A O 1
ATOM 601 N N . ILE A 1 79 ? 87.830 53.723 17.226 1.00 46.41 76 ILE A N 1
ATOM 602 C CA . ILE A 1 79 ? 87.405 54.203 15.879 1.00 46.96 76 ILE A CA 1
ATOM 603 C C . ILE A 1 79 ? 85.909 53.906 15.719 1.00 46.73 76 ILE A C 1
ATOM 604 O O . ILE A 1 79 ? 85.557 52.716 15.610 1.00 45.89 76 ILE A O 1
ATOM 609 N N . LEU A 1 80 ? 85.065 54.947 15.735 1.00 48.33 77 LEU A N 1
ATOM 610 C CA . LEU A 1 80 ? 83.599 54.743 15.574 1.00 49.53 77 LEU A CA 1
ATOM 611 C C . LEU A 1 80 ? 83.357 54.043 14.240 1.00 50.29 77 LEU A C 1
ATOM 612 O O . LEU A 1 80 ? 84.037 54.340 13.261 1.00 49.80 77 LEU A O 1
ATOM 617 N N . ARG A 1 81 ? 82.375 53.135 14.193 1.00 51.50 78 ARG A N 1
ATOM 618 C CA . ARG A 1 81 ? 81.534 52.788 15.325 1.00 52.06 78 ARG A CA 1
ATOM 619 C C . ARG A 1 81 ? 82.064 51.533 16.029 1.00 52.95 78 ARG A C 1
ATOM 620 O O . ARG A 1 81 ? 82.072 51.507 17.276 1.00 52.81 78 ARG A O 1
ATOM 628 N N . ALA A 1 82 ? 82.480 50.542 15.232 1.00 55.38 79 ALA A N 1
ATOM 629 C CA . ALA A 1 82 ? 83.018 49.230 15.676 1.00 57.57 79 ALA A CA 1
ATOM 630 C C . ALA A 1 82 ? 83.955 49.347 16.887 1.00 55.61 79 ALA A C 1
ATOM 631 O O . ALA A 1 82 ? 83.934 48.433 17.726 1.00 55.22 79 ALA A O 1
ATOM 633 N N . GLY A 1 83 ? 84.745 50.421 16.964 1.00 56.13 80 GLY A N 1
ATOM 634 C CA . GLY A 1 83 ? 85.704 50.633 18.067 1.00 55.66 80 GLY A CA 1
ATOM 635 C C . GLY A 1 83 ? 85.074 50.564 19.450 1.00 57.07 80 GLY A C 1
ATOM 636 O O . GLY A 1 83 ? 85.669 49.909 20.326 1.00 55.42 80 GLY A O 1
ATOM 637 N N . LEU A 1 84 ? 83.920 51.214 19.646 1.00 59.85 81 LEU A N 1
ATOM 638 C CA . LEU A 1 84 ? 83.232 51.231 20.969 1.00 63.01 81 LEU A CA 1
ATOM 639 C C . LEU A 1 84 ? 82.97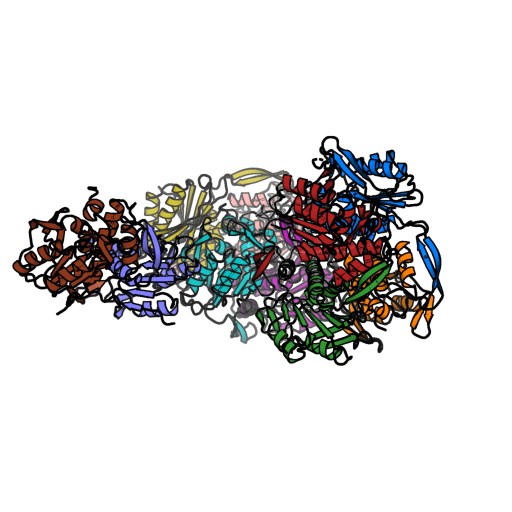2 49.806 21.475 1.00 65.38 81 LEU A C 1
ATOM 640 O O . LEU A 1 84 ? 82.994 49.612 22.709 1.00 70.63 81 LEU A O 1
ATOM 645 N N . GLY A 1 85 ? 82.754 48.853 20.564 1.00 65.36 82 GLY A N 1
ATOM 646 C CA . GLY A 1 85 ? 82.489 47.451 20.943 1.00 67.45 82 GLY A CA 1
ATOM 647 C C . GLY A 1 85 ? 83.689 46.777 21.593 1.00 66.73 82 GLY A C 1
ATOM 648 O O . GLY A 1 85 ? 83.547 45.613 22.007 1.00 72.26 82 GLY A O 1
ATOM 649 N N . MET A 1 86 ? 84.824 47.479 21.684 1.00 64.29 83 MET A N 1
ATOM 650 C CA . MET A 1 86 ? 86.065 46.926 22.295 1.00 63.95 83 MET A CA 1
ATOM 651 C C . MET A 1 86 ? 86.576 47.863 23.395 1.00 63.12 83 MET A C 1
ATOM 652 O O . MET A 1 86 ? 87.390 47.408 24.220 1.00 63.97 83 MET A O 1
ATOM 657 N N . MET A 1 87 ? 86.116 49.118 23.389 1.00 62.48 84 MET A N 1
ATOM 658 C CA . MET A 1 87 ? 86.560 50.152 24.364 1.00 60.28 84 MET A CA 1
ATOM 659 C C . MET A 1 87 ? 86.292 49.723 25.812 1.00 58.49 84 MET A C 1
ATOM 660 O O . MET A 1 87 ? 87.166 49.979 26.654 1.00 59.40 84 MET A O 1
ATOM 665 N N . GLU A 1 88 ? 85.142 49.103 26.092 1.00 60.37 85 GLU A N 1
ATOM 666 C CA . GLU A 1 88 ? 84.803 48.689 27.483 1.00 62.07 85 GLU A CA 1
ATOM 667 C C . GLU A 1 88 ? 85.839 47.688 28.010 1.00 60.03 85 GLU A C 1
ATOM 668 O O . GLU A 1 88 ? 86.172 47.767 29.210 1.00 61.51 85 GLU A O 1
ATOM 674 N N . GLY A 1 89 ? 86.331 46.793 27.151 1.00 57.38 86 GLY A N 1
ATOM 675 C CA . GLY A 1 89 ? 87.342 45.803 27.573 1.00 56.58 86 GLY A CA 1
ATOM 676 C C . GLY A 1 89 ? 88.668 46.472 27.899 1.00 54.88 86 GLY A C 1
ATOM 677 O O . GLY A 1 89 ? 89.375 45.984 28.803 1.00 56.35 86 GLY A O 1
ATOM 678 N N . VAL A 1 90 ? 88.991 47.552 27.181 1.00 51.30 87 VAL A N 1
ATOM 679 C CA . VAL A 1 90 ? 90.254 48.320 27.386 1.00 51.72 87 VAL A CA 1
ATOM 680 C C . VAL A 1 90 ? 90.152 49.112 28.696 1.00 51.14 87 VAL A C 1
ATOM 681 O O . VAL A 1 90 ? 91.069 48.987 29.526 1.00 52.72 87 VAL A O 1
ATOM 685 N N . LEU A 1 91 ? 89.081 49.900 28.860 1.00 49.89 88 LEU A N 1
ATOM 686 C CA . LEU A 1 91 ? 88.861 50.734 30.078 1.00 51.27 88 LEU A CA 1
ATOM 687 C C . LEU A 1 91 ? 88.861 49.863 31.341 1.00 52.48 88 LEU A C 1
ATOM 688 O O . LEU A 1 91 ? 89.157 50.400 32.420 1.00 54.34 88 LEU A O 1
ATOM 693 N N . GLU A 1 92 ? 88.534 48.578 31.207 1.00 52.47 89 GLU A N 1
ATOM 694 C CA . GLU A 1 92 ? 88.516 47.643 32.363 1.00 53.55 89 GLU A CA 1
ATOM 695 C C . GLU A 1 92 ? 89.880 47.625 33.065 1.00 53.89 89 GLU A C 1
ATOM 696 O O . GLU A 1 92 ? 89.898 47.535 34.305 1.00 55.67 89 GLU A O 1
ATOM 702 N N . HIS A 1 93 ? 90.970 47.715 32.296 1.00 53.27 90 HIS A N 1
ATOM 703 C CA . HIS A 1 93 ? 92.352 47.663 32.854 1.00 54.66 90 HIS A CA 1
ATOM 704 C C . HIS A 1 93 ? 92.928 49.068 33.058 1.00 54.65 90 HIS A C 1
ATOM 705 O O . HIS A 1 93 ? 93.909 49.190 33.818 1.00 56.14 90 HIS A O 1
ATOM 712 N N . VAL A 1 94 ? 92.351 50.076 32.398 1.00 53.44 91 VAL A N 1
ATOM 713 C CA . VAL A 1 94 ? 92.818 51.490 32.520 1.00 53.89 91 VAL A CA 1
ATOM 714 C C . VAL A 1 94 ? 91.585 52.391 32.546 1.00 53.39 91 VAL A C 1
ATOM 715 O O . VAL A 1 94 ? 91.356 53.173 31.629 1.00 53.73 91 VAL A O 1
ATOM 719 N N . PRO A 1 95 ? 90.762 52.325 33.620 1.00 54.99 92 PRO A N 1
ATOM 720 C CA . PRO A 1 95 ? 89.540 53.132 33.712 1.00 54.99 92 PRO A CA 1
ATOM 721 C C . PRO A 1 95 ? 89.774 54.650 33.787 1.00 57.25 92 PRO A C 1
ATOM 722 O O . PRO A 1 95 ? 88.845 55.387 33.510 1.00 58.83 92 PRO A O 1
ATOM 726 N N . SER A 1 96 ? 90.989 55.073 34.150 1.00 58.84 93 SER A N 1
ATOM 727 C CA . SER A 1 96 ? 91.316 56.521 34.244 1.00 61.33 93 SER A CA 1
ATOM 728 C C . SER A 1 96 ? 91.806 57.035 32.884 1.00 59.85 93 SER A C 1
ATOM 729 O O . SER A 1 96 ? 92.120 58.234 32.784 1.00 61.46 93 SER A O 1
ATOM 732 N N . ALA A 1 97 ? 91.846 56.159 31.876 1.00 57.89 94 ALA A N 1
ATOM 733 C CA . ALA A 1 97 ? 92.321 56.538 30.524 1.00 56.93 94 ALA A CA 1
ATOM 734 C C . ALA A 1 97 ? 91.428 57.620 29.906 1.00 56.80 94 ALA A C 1
ATOM 735 O O . ALA A 1 97 ? 90.192 57.565 30.091 1.00 54.89 94 ALA A O 1
ATOM 737 N N . ARG A 1 98 ? 92.062 58.568 29.209 1.00 57.89 95 ARG A N 1
ATOM 738 C CA . ARG A 1 98 ? 91.364 59.674 28.506 1.00 57.57 95 ARG A CA 1
ATOM 739 C C . ARG A 1 98 ? 90.836 59.083 27.196 1.00 52.84 95 ARG A C 1
ATOM 740 O O . ARG A 1 98 ? 91.637 58.442 26.490 1.00 50.30 95 ARG A O 1
ATOM 748 N N . ILE A 1 99 ? 89.558 59.292 26.878 1.00 50.97 96 ILE A N 1
ATOM 749 C CA . ILE A 1 99 ? 88.984 58.700 25.631 1.00 48.53 96 ILE A CA 1
ATOM 750 C C . ILE A 1 99 ? 88.994 59.727 24.490 1.00 48.16 96 ILE A C 1
ATOM 751 O O . ILE A 1 99 ? 88.317 60.766 24.610 1.00 48.42 96 ILE A O 1
ATOM 756 N N . SER A 1 100 ? 89.745 59.420 23.425 1.00 47.80 97 SER A N 1
ATOM 757 C CA . SER A 1 100 ? 89.868 60.267 22.208 1.00 48.80 97 SER A CA 1
ATOM 758 C C . SER A 1 100 ? 89.048 59.611 21.091 1.00 46.93 97 SER A C 1
ATOM 759 O O . SER A 1 100 ? 89.619 58.805 20.334 1.00 46.81 97 SER A O 1
ATOM 762 N N . VAL A 1 101 ? 87.758 59.948 21.006 1.00 47.14 98 VAL A N 1
ATOM 763 C CA . VAL A 1 101 ? 86.835 59.358 19.990 1.00 46.67 98 VAL A CA 1
ATOM 764 C C . VAL A 1 101 ? 87.184 59.863 18.583 1.00 48.31 98 VAL A C 1
ATOM 765 O O . VAL A 1 101 ? 87.279 61.092 18.396 1.00 50.58 98 VAL A O 1
ATOM 769 N N . VAL A 1 102 ? 87.339 58.926 17.640 1.00 47.83 99 VAL A N 1
ATOM 770 C CA . VAL A 1 102 ? 87.658 59.214 16.208 1.00 48.42 99 VAL A CA 1
ATOM 771 C C . VAL A 1 102 ? 86.626 58.473 15.348 1.00 47.77 99 VAL A C 1
ATOM 772 O O . VAL A 1 102 ? 86.514 57.242 15.494 1.00 45.92 99 VAL A O 1
ATOM 776 N N . GLY A 1 103 ? 85.889 59.206 14.507 1.00 49.65 100 GLY A N 1
ATOM 777 C CA . GLY A 1 103 ? 84.859 58.615 13.630 1.00 49.18 100 GLY A CA 1
ATOM 778 C C . GLY A 1 103 ? 85.350 58.463 12.201 1.00 49.52 100 GLY A C 1
ATOM 779 O O . GLY A 1 103 ? 85.801 59.468 11.623 1.00 51.38 100 GLY A O 1
ATOM 780 N N . ILE A 1 104 ? 85.264 57.246 11.654 1.00 48.66 101 ILE A N 1
ATOM 781 C CA . ILE A 1 104 ? 85.709 56.963 10.258 1.00 49.28 101 ILE A CA 1
ATOM 782 C C . ILE A 1 104 ? 84.860 55.826 9.686 1.00 48.54 101 ILE A C 1
ATOM 783 O O . ILE A 1 104 ? 84.750 54.797 10.362 1.00 50.80 101 ILE A O 1
ATOM 788 N N . TYR A 1 105 ? 84.254 56.030 8.513 1.00 49.97 102 TYR A N 1
ATOM 789 C CA . TYR A 1 105 ? 83.469 54.955 7.851 1.00 49.70 102 TYR A CA 1
ATOM 790 C C . TYR A 1 105 ? 84.185 54.705 6.523 1.00 52.10 102 TYR A C 1
ATOM 791 O O . TYR A 1 105 ? 84.832 55.650 6.027 1.00 53.75 102 TYR A O 1
ATOM 800 N N . ARG A 1 106 ? 84.088 53.495 5.971 1.00 53.55 103 ARG A N 1
ATOM 801 C CA . ARG A 1 106 ? 84.803 53.216 4.698 1.00 55.15 103 ARG A CA 1
ATOM 802 C C . ARG A 1 106 ? 83.838 53.288 3.513 1.00 58.12 103 ARG A C 1
ATOM 803 O O . ARG A 1 106 ? 82.707 52.784 3.638 1.00 57.95 103 ARG A O 1
ATOM 811 N N . ASN A 1 107 ? 84.285 53.915 2.420 1.00 61.79 104 ASN A N 1
ATOM 812 C CA . ASN A 1 107 ? 83.487 54.025 1.171 1.00 65.51 104 ASN A CA 1
ATOM 813 C C . ASN A 1 107 ? 83.592 52.657 0.489 1.00 67.18 104 ASN A C 1
ATOM 814 O O . ASN A 1 107 ? 84.674 52.358 -0.043 1.00 68.18 104 ASN A O 1
ATOM 819 N N . GLU A 1 108 ? 82.519 51.861 0.520 1.00 69.10 105 GLU A N 1
ATOM 820 C CA . GLU A 1 108 ? 82.532 50.494 -0.075 1.00 72.54 105 GLU A CA 1
ATOM 821 C C . GLU A 1 108 ? 82.726 50.555 -1.596 1.00 75.71 105 GLU A C 1
ATOM 822 O O . GLU A 1 108 ? 82.943 49.488 -2.198 1.00 77.21 105 GLU A O 1
ATOM 828 N N . GLU A 1 109 ? 82.668 51.752 -2.183 1.00 78.80 106 GLU A N 1
ATOM 829 C CA . GLU A 1 109 ? 82.861 51.918 -3.648 1.00 81.86 106 GLU A CA 1
ATOM 830 C C . GLU A 1 109 ? 84.364 52.000 -3.950 1.00 80.08 106 GLU A C 1
ATOM 831 O O . GLU A 1 109 ? 84.819 51.292 -4.864 1.00 81.55 106 GLU A O 1
ATOM 837 N N . THR A 1 110 ? 85.102 52.795 -3.166 1.00 76.71 107 THR A N 1
ATOM 838 C CA . THR A 1 110 ? 86.563 53.016 -3.363 1.00 75.84 107 THR A CA 1
ATOM 839 C C . THR A 1 110 ? 87.405 52.328 -2.278 1.00 71.76 107 THR A C 1
ATOM 840 O O . THR A 1 110 ? 88.622 52.178 -2.500 1.00 71.47 107 THR A O 1
ATOM 844 N N . LEU A 1 111 ? 86.786 51.941 -1.158 1.00 67.60 108 LEU A N 1
ATOM 845 C CA . LEU A 1 111 ? 87.483 51.283 -0.013 1.00 65.15 108 LEU A CA 1
ATOM 846 C C . LEU A 1 111 ? 88.362 52.314 0.706 1.00 63.67 108 LEU A C 1
ATOM 847 O O . LEU A 1 111 ? 89.184 51.902 1.548 1.00 64.70 108 LEU A O 1
ATOM 852 N N . GLU A 1 112 ? 88.187 53.600 0.389 1.00 63.06 109 GLU A N 1
ATOM 853 C CA . GLU A 1 112 ? 88.982 54.678 1.036 1.00 61.70 109 GLU A CA 1
ATOM 854 C C . GLU A 1 112 ? 88.304 55.097 2.335 1.00 57.29 109 GLU A C 1
ATOM 855 O O . GLU A 1 112 ? 87.090 54.963 2.477 1.00 55.52 109 GLU A O 1
ATOM 861 N N . PRO A 1 113 ? 89.073 55.602 3.326 1.00 55.07 110 PRO A N 1
ATOM 862 C CA . PRO A 1 113 ? 88.501 56.040 4.598 1.00 52.71 110 PRO A CA 1
ATOM 863 C C . PRO A 1 113 ? 87.809 57.408 4.493 1.00 53.82 110 PRO A C 1
ATOM 864 O O . PRO A 1 113 ? 88.247 58.228 3.706 1.00 56.76 110 PRO A O 1
ATOM 868 N N . VAL A 1 114 ? 86.752 57.607 5.285 1.00 52.57 111 VAL A N 1
ATOM 869 C CA . VAL A 1 114 ? 85.990 58.892 5.300 1.00 53.70 111 VAL A CA 1
ATOM 870 C C . VAL A 1 114 ? 85.909 59.366 6.750 1.00 53.06 111 VAL A C 1
ATOM 871 O O . VAL A 1 114 ? 84.958 59.035 7.458 1.00 52.79 111 VAL A O 1
ATOM 875 N N . PRO A 1 115 ? 86.922 60.109 7.257 1.00 52.68 112 PRO A N 1
ATOM 876 C CA . PRO A 1 115 ? 86.902 60.599 8.637 1.00 51.92 112 PRO A CA 1
ATOM 877 C C . PRO A 1 115 ? 85.877 61.728 8.813 1.00 52.87 112 PRO A C 1
ATOM 878 O O . PRO A 1 115 ? 86.047 62.758 8.203 1.00 56.16 112 PRO A O 1
ATOM 882 N N . TYR A 1 116 ? 84.861 61.501 9.653 1.00 51.89 113 TYR A N 1
ATOM 883 C CA . TYR A 1 116 ? 83.776 62.489 9.904 1.00 53.63 113 TYR A CA 1
ATOM 884 C C . TYR A 1 116 ? 83.814 63.066 11.327 1.00 53.78 113 TYR A C 1
ATOM 885 O O . TYR A 1 116 ? 83.073 64.043 11.568 1.00 54.33 113 TYR A O 1
ATOM 894 N N . PHE A 1 117 ? 84.617 62.503 12.239 1.00 52.66 114 PHE A N 1
ATOM 895 C CA . PHE A 1 117 ? 84.635 63.056 13.621 1.00 53.04 114 PHE A CA 1
ATOM 896 C C . PHE A 1 117 ? 85.973 62.793 14.319 1.00 52.77 114 PHE A C 1
ATOM 897 O O . PHE A 1 117 ? 86.612 61.760 14.065 1.00 49.41 114 PHE A O 1
ATOM 905 N N . GLN A 1 118 ? 86.364 63.729 15.188 1.00 56.79 115 GLN A N 1
ATOM 906 C CA . GLN A 1 118 ? 87.611 63.612 15.984 1.00 58.49 115 GLN A CA 1
ATOM 907 C C . GLN A 1 118 ? 87.574 64.638 17.118 1.00 60.26 115 GLN A C 1
ATOM 908 O O . GLN A 1 118 ? 87.081 65.758 16.893 1.00 63.03 115 GLN A O 1
ATOM 914 N N . LYS A 1 119 ? 88.039 64.232 18.298 1.00 58.06 116 LYS A N 1
ATOM 915 C CA . LYS A 1 119 ? 88.130 65.118 19.487 1.00 59.47 116 LYS A CA 1
ATOM 916 C C . LYS A 1 119 ? 89.104 64.427 20.440 1.00 56.51 116 LYS A C 1
ATOM 917 O O . LYS A 1 119 ? 88.671 63.690 21.343 1.00 54.98 116 LYS A O 1
ATOM 923 N N . LEU A 1 120 ? 90.389 64.646 20.149 1.00 56.34 117 LEU A N 1
ATOM 924 C CA . LEU A 1 120 ? 91.553 64.082 20.871 1.00 54.92 117 LEU A CA 1
ATOM 925 C C . LEU A 1 120 ? 91.738 64.778 22.221 1.00 55.90 117 LEU A C 1
ATOM 926 O O . LEU A 1 120 ? 91.251 65.915 22.383 1.00 56.66 117 LEU A O 1
ATOM 931 N N . VAL A 1 121 ? 92.435 64.103 23.135 1.00 55.60 118 VAL A N 1
ATOM 932 C CA . VAL A 1 121 ? 92.723 64.648 24.493 1.00 57.55 118 VAL A CA 1
ATOM 933 C C . VAL A 1 121 ? 93.851 65.679 24.352 1.00 59.99 118 VAL A C 1
ATOM 934 O O . VAL A 1 121 ? 94.523 65.670 23.301 1.00 59.19 118 VAL A O 1
ATOM 938 N N . SER A 1 122 ? 94.035 66.536 25.362 1.00 62.81 119 SER A N 1
ATOM 939 C CA . SER A 1 122 ? 95.105 67.570 25.346 1.00 64.94 119 SER A CA 1
ATOM 940 C C . SER A 1 122 ? 96.439 66.944 25.769 1.00 65.41 119 SER A C 1
ATOM 941 O O . SER A 1 122 ? 96.413 65.891 26.441 1.00 62.97 119 SER A O 1
ATOM 944 N N . ASN A 1 123 ? 97.552 67.577 25.382 1.00 67.87 120 ASN A N 1
ATOM 945 C CA . ASN A 1 123 ? 98.918 67.103 25.735 1.00 69.50 120 ASN A CA 1
ATOM 946 C C . ASN A 1 123 ? 99.116 65.667 25.237 1.00 67.82 120 ASN A C 1
ATOM 947 O O . ASN A 1 123 ? 99.835 64.908 25.915 1.00 69.56 120 ASN A O 1
ATOM 952 N N . ILE A 1 124 ? 98.524 65.320 24.090 1.00 66.85 121 ILE A N 1
ATOM 953 C CA . ILE A 1 124 ? 98.645 63.933 23.540 1.00 65.10 121 ILE A CA 1
ATOM 954 C C . ILE A 1 124 ? 100.118 63.642 23.211 1.00 66.99 121 ILE A C 1
ATOM 955 O O . ILE A 1 124 ? 100.474 62.452 23.118 1.00 67.56 121 ILE A O 1
ATOM 960 N N . ASP A 1 125 ? 100.940 64.688 23.068 1.00 70.99 122 ASP A N 1
ATOM 961 C CA . ASP A 1 125 ? 102.387 64.518 22.755 1.00 73.47 122 ASP A CA 1
ATOM 962 C C . ASP A 1 125 ? 103.104 63.866 23.947 1.00 75.05 122 ASP A C 1
ATOM 963 O O . ASP A 1 125 ? 104.201 63.311 23.737 1.00 77.16 122 ASP A O 1
ATOM 968 N N . GLU A 1 126 ? 102.505 63.935 25.141 1.00 74.70 123 GLU A N 1
ATOM 969 C CA . GLU A 1 126 ? 103.090 63.343 26.378 1.00 76.07 123 GLU A CA 1
ATOM 970 C C . GLU A 1 126 ? 102.277 62.107 26.783 1.00 72.14 123 GLU A C 1
ATOM 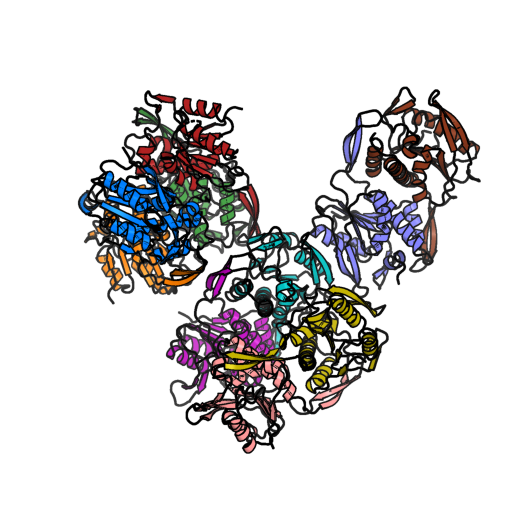971 O O . GLU A 1 126 ? 102.366 61.710 27.963 1.00 73.66 123 GLU A O 1
ATOM 977 N N . ARG A 1 127 ? 101.539 61.514 25.838 1.00 67.25 124 ARG A N 1
ATOM 978 C CA . ARG A 1 127 ? 100.694 60.333 26.162 1.00 65.71 124 ARG A CA 1
ATOM 979 C C . ARG A 1 127 ? 100.861 59.203 25.146 1.00 63.56 124 ARG A C 1
ATOM 980 O O . ARG A 1 127 ? 101.198 59.485 23.980 1.00 63.44 124 ARG A O 1
ATOM 988 N N . MET A 1 128 ? 100.605 57.974 25.600 1.00 62.39 125 MET A N 1
ATOM 989 C CA . MET A 1 128 ? 100.652 56.772 24.732 1.00 61.82 125 MET A CA 1
ATOM 990 C C . MET A 1 128 ? 99.221 56.557 24.237 1.00 58.40 125 MET A C 1
ATOM 991 O O . MET A 1 128 ? 98.296 56.671 25.068 1.00 53.95 125 MET A O 1
ATOM 996 N N . ALA A 1 129 ? 99.043 56.248 22.953 1.00 57.74 126 ALA A N 1
ATOM 997 C CA . ALA A 1 129 ? 97.678 56.048 22.421 1.00 56.23 126 ALA A CA 1
ATOM 998 C C . ALA A 1 129 ? 97.415 54.575 22.086 1.00 54.45 126 ALA A C 1
ATOM 999 O O . ALA A 1 129 ? 98.252 53.966 21.388 1.00 54.87 126 ALA A O 1
ATOM 1001 N N . LEU A 1 130 ? 96.316 54.029 22.619 1.00 52.93 127 LEU A N 1
ATOM 1002 C CA . LEU A 1 130 ? 95.867 52.637 22.340 1.00 51.58 127 LEU A CA 1
ATOM 1003 C C . LEU A 1 130 ? 94.706 52.761 21.353 1.00 49.36 127 LEU A C 1
ATOM 1004 O O . LEU A 1 130 ? 93.598 53.111 21.802 1.00 51.22 127 LEU A O 1
ATOM 1009 N N . VAL A 1 131 ? 94.966 52.539 20.062 1.00 47.17 128 VAL A N 1
ATOM 1010 C CA . VAL A 1 131 ? 93.903 52.652 19.018 1.00 46.69 128 VAL A CA 1
ATOM 1011 C C . VAL A 1 131 ? 93.181 51.303 18.930 1.00 44.78 128 VAL A C 1
ATOM 1012 O O . VAL A 1 131 ? 93.866 50.287 18.712 1.00 44.24 128 VAL A O 1
ATOM 1016 N N . VAL A 1 132 ? 91.855 51.298 19.097 1.00 44.03 129 VAL A N 1
ATOM 1017 C CA . VAL A 1 132 ? 91.081 50.021 19.034 1.00 44.24 129 VAL A CA 1
ATOM 1018 C C . VAL A 1 132 ? 90.106 50.051 17.852 1.00 44.40 129 VAL A C 1
ATOM 1019 O O . VAL A 1 132 ? 89.340 51.025 17.719 1.00 44.41 129 VAL A O 1
ATOM 1023 N N . ASP A 1 133 ? 90.150 48.993 17.040 1.00 44.96 130 ASP A N 1
ATOM 1024 C CA . ASP A 1 133 ? 89.277 48.830 15.850 1.00 46.01 130 ASP A CA 1
ATOM 1025 C C . ASP A 1 133 ? 89.266 47.331 15.557 1.00 46.20 130 ASP A C 1
ATOM 1026 O O . ASP A 1 133 ? 90.327 46.729 15.413 1.00 47.21 130 ASP A O 1
ATOM 1031 N N . PRO A 1 134 ? 88.092 46.663 15.497 1.00 45.66 131 PRO A N 1
ATOM 1032 C CA . PRO A 1 134 ? 88.047 45.221 15.253 1.00 46.22 131 PRO A CA 1
ATOM 1033 C C . PRO A 1 134 ? 88.723 44.669 13.989 1.00 47.46 131 PRO A C 1
ATOM 1034 O O . PRO A 1 134 ? 89.201 43.554 14.062 1.00 48.06 131 PRO A O 1
ATOM 1038 N N . MET A 1 135 ? 88.789 45.439 12.897 1.00 48.90 132 MET A N 1
ATOM 1039 C CA . MET A 1 135 ? 89.387 44.875 11.654 1.00 49.88 132 MET A CA 1
ATOM 1040 C C . MET A 1 135 ? 90.410 45.810 10.994 1.00 49.43 132 MET A C 1
ATOM 1041 O O . MET A 1 135 ? 90.239 47.046 11.051 1.00 49.58 132 MET A O 1
ATOM 1046 N N . LEU A 1 136 ? 91.432 45.198 10.388 1.00 48.70 133 LEU A N 1
ATOM 1047 C CA . LEU A 1 136 ? 92.513 45.891 9.640 1.00 49.18 133 LEU A CA 1
ATOM 1048 C C . LEU A 1 136 ? 92.525 45.211 8.266 1.00 50.80 133 LEU A C 1
ATOM 1049 O O . LEU A 1 136 ? 93.332 44.280 8.077 1.00 52.84 133 LEU A O 1
ATOM 1054 N N . ALA A 1 137 ? 91.614 45.626 7.377 1.00 51.21 134 ALA A N 1
ATOM 1055 C CA . ALA A 1 137 ? 91.519 45.077 6.002 1.00 52.73 134 ALA A CA 1
ATOM 1056 C C . ALA A 1 137 ? 92.417 45.595 4.871 1.00 54.40 134 ALA A C 1
ATOM 1057 O O . ALA A 1 137 ? 93.276 44.820 4.414 1.00 54.20 134 ALA A O 1
ATOM 1059 N N . THR A 1 138 ? 92.207 46.842 4.430 1.00 55.63 135 THR A N 1
ATOM 1060 C CA . THR A 1 138 ? 93.152 47.562 3.532 1.00 57.66 135 THR A CA 1
ATOM 1061 C C . THR A 1 138 ? 94.119 48.395 4.377 1.00 57.28 135 THR A C 1
ATOM 1062 O O . THR A 1 138 ? 95.228 48.677 3.881 1.00 59.71 135 THR A O 1
ATOM 1066 N N . GLY A 1 139 ? 93.696 48.788 5.586 1.00 55.84 136 GLY A N 1
ATOM 1067 C CA . GLY A 1 139 ? 94.527 49.598 6.502 1.00 55.15 136 GLY A CA 1
ATOM 1068 C C . GLY A 1 139 ? 94.261 51.092 6.369 1.00 55.13 136 GLY A C 1
ATOM 1069 O O . GLY A 1 139 ? 94.840 51.859 7.157 1.00 53.45 136 GLY A O 1
ATOM 1070 N N . GLY A 1 140 ? 93.394 51.487 5.429 1.00 56.56 137 GLY A N 1
ATOM 1071 C CA . GLY A 1 140 ? 93.060 52.905 5.190 1.00 58.89 137 GLY A CA 1
ATOM 1072 C C . GLY A 1 140 ? 92.572 53.631 6.435 1.00 58.34 137 GLY A C 1
ATOM 1073 O O . GLY A 1 140 ? 93.083 54.738 6.703 1.00 59.53 137 GLY A O 1
ATOM 1074 N N . SER A 1 141 ? 91.618 53.039 7.162 1.00 57.27 138 SER A N 1
ATOM 1075 C CA . SER A 1 141 ? 91.048 53.658 8.390 1.00 57.26 138 SER A CA 1
ATOM 1076 C C . SER A 1 141 ? 92.120 53.836 9.471 1.00 55.17 138 SER A C 1
ATOM 1077 O O . SER A 1 141 ? 92.134 54.905 10.116 1.00 55.74 138 SER A O 1
ATOM 1080 N N . MET A 1 142 ? 92.985 52.835 9.657 1.00 53.66 139 MET A N 1
ATOM 1081 C CA . MET A 1 142 ? 94.031 52.926 10.711 1.00 53.46 139 MET A CA 1
ATOM 1082 C C . MET A 1 142 ? 95.107 53.938 10.293 1.00 55.22 139 MET A C 1
ATOM 1083 O O . MET A 1 142 ? 95.567 54.694 11.170 1.00 56.47 139 MET A O 1
ATOM 1088 N N . ILE A 1 143 ? 95.499 53.940 9.013 1.00 55.80 140 ILE A N 1
ATOM 1089 C CA . ILE A 1 143 ? 96.527 54.898 8.505 1.00 56.76 140 ILE A CA 1
ATOM 1090 C C . ILE A 1 143 ? 95.989 56.325 8.668 1.00 57.28 140 ILE A C 1
ATOM 1091 O O . ILE A 1 143 ? 96.788 57.216 9.014 1.00 58.12 140 ILE A O 1
ATOM 1096 N N . ALA A 1 144 ? 94.688 56.521 8.423 1.00 56.95 141 ALA A N 1
ATOM 1097 C CA . ALA A 1 144 ? 94.039 57.848 8.552 1.00 58.42 141 ALA A CA 1
ATOM 1098 C C . ALA A 1 144 ? 93.995 58.262 10.028 1.00 56.42 141 ALA A C 1
ATOM 1099 O O . ALA A 1 144 ? 94.152 59.460 10.309 1.00 57.11 141 ALA A O 1
ATOM 1101 N N . THR A 1 145 ? 93.781 57.299 10.928 1.00 55.38 142 THR A N 1
ATOM 1102 C CA . THR A 1 145 ? 93.720 57.583 12.388 1.00 54.70 142 THR A CA 1
ATOM 1103 C C . THR A 1 145 ? 95.110 57.990 12.892 1.00 55.24 142 THR A C 1
ATOM 1104 O O . THR A 1 145 ? 95.210 59.033 13.568 1.00 56.94 142 THR A O 1
ATOM 1108 N N . ILE A 1 146 ? 96.134 57.197 12.567 1.00 54.80 143 ILE A N 1
ATOM 1109 C CA . ILE A 1 146 ? 97.531 57.490 13.005 1.00 57.36 143 ILE A CA 1
ATOM 1110 C C . ILE A 1 146 ? 97.959 58.860 12.457 1.00 61.76 143 ILE A C 1
ATOM 1111 O O . ILE A 1 146 ? 98.744 59.541 13.148 1.00 65.58 143 ILE A O 1
ATOM 1116 N N . ASP A 1 147 ? 97.464 59.251 11.274 1.00 62.96 144 ASP A N 1
ATOM 1117 C CA . ASP A 1 147 ? 97.809 60.583 10.706 1.00 65.31 144 ASP A CA 1
ATOM 1118 C C . ASP A 1 147 ? 97.316 61.663 11.676 1.00 66.23 144 ASP A C 1
ATOM 1119 O O . ASP A 1 147 ? 98.114 62.559 12.006 1.00 69.60 144 ASP A O 1
ATOM 1124 N N . LEU A 1 148 ? 96.059 61.558 12.130 1.00 65.34 145 LEU A N 1
ATOM 1125 C CA . LEU A 1 148 ? 95.458 62.538 13.079 1.00 66.41 145 LEU A CA 1
ATOM 1126 C C . LEU A 1 148 ? 96.276 62.584 14.376 1.00 65.04 145 LEU A C 1
ATOM 1127 O O . LEU A 1 148 ? 96.570 63.703 14.843 1.00 65.28 145 LEU A O 1
ATOM 1132 N N . LEU A 1 149 ? 96.623 61.412 14.925 1.00 62.15 146 LEU A N 1
ATOM 1133 C CA . LEU A 1 149 ? 97.400 61.322 16.193 1.00 61.20 146 LEU A CA 1
ATOM 1134 C C . LEU A 1 149 ? 98.783 61.968 16.027 1.00 62.41 146 LEU A C 1
ATOM 1135 O O . LEU A 1 149 ? 99.109 62.842 16.853 1.00 61.51 146 LEU A O 1
ATOM 1140 N N . LYS A 1 150 ? 99.567 61.554 15.022 1.00 64.08 147 LYS A N 1
ATOM 1141 C CA . LYS A 1 150 ? 100.917 62.160 14.826 1.00 68.42 147 LYS A CA 1
ATOM 1142 C C . LYS A 1 150 ? 100.773 63.647 14.491 1.00 69.44 147 LYS A C 1
ATOM 1143 O O . LYS A 1 150 ? 101.614 64.441 14.957 1.00 69.02 147 LYS A O 1
ATOM 1149 N N . ASN A 1 151 ? 99.751 63.991 13.705 1.00 70.37 148 ASN A N 1
ATOM 1150 C CA . ASN A 1 151 ? 99.488 65.400 13.314 1.00 73.64 148 ASN A CA 1
ATOM 1151 C C . ASN A 1 151 ? 99.223 66.200 14.598 1.00 70.25 148 ASN A C 1
ATOM 1152 O O . ASN A 1 151 ? 99.599 67.385 14.645 1.00 73.22 148 ASN A O 1
ATOM 1157 N N . ALA A 1 152 ? 98.630 65.551 15.609 1.00 64.82 149 ALA A N 1
ATOM 1158 C CA . ALA A 1 152 ? 98.317 66.196 16.908 1.00 62.20 149 ALA A CA 1
ATOM 1159 C C . ALA A 1 152 ? 99.563 66.219 17.805 1.00 61.31 149 ALA A C 1
ATOM 1160 O O . ALA A 1 152 ? 99.517 66.902 18.844 1.00 59.92 149 ALA A O 1
ATOM 1162 N N . GLY A 1 153 ? 100.614 65.476 17.435 1.00 61.89 150 GLY A N 1
ATOM 1163 C CA . GLY A 1 153 ? 101.877 65.442 18.205 1.00 63.53 150 GLY A CA 1
ATOM 1164 C C . GLY A 1 153 ? 102.123 64.146 18.968 1.00 62.70 150 GLY A C 1
ATOM 1165 O O . GLY A 1 153 ? 103.134 64.098 19.691 1.00 64.09 150 GLY A O 1
ATOM 1166 N N . CYS A 1 154 ? 101.271 63.125 18.808 1.00 61.20 151 CYS A N 1
ATOM 1167 C CA . CYS A 1 154 ? 101.467 61.844 19.544 1.00 60.31 151 CYS A CA 1
ATOM 1168 C C . CYS A 1 154 ? 102.603 61.036 18.903 1.00 62.73 151 CYS A C 1
ATOM 1169 O O . CYS A 1 154 ? 102.545 60.817 17.679 1.00 63.62 151 CYS A O 1
ATOM 1172 N N . THR A 1 155 ? 103.570 60.593 19.717 1.00 66.25 152 THR A N 1
ATOM 1173 C CA . THR A 1 155 ? 104.754 59.809 19.259 1.00 68.63 152 THR A CA 1
ATOM 1174 C C . THR A 1 155 ? 104.623 58.321 19.619 1.00 68.30 152 THR A C 1
ATOM 1175 O O . THR A 1 155 ? 105.097 57.492 18.821 1.00 72.72 152 THR A O 1
ATOM 1179 N N . SER A 1 156 ? 104.038 58.001 20.778 1.00 66.62 153 SER A N 1
ATOM 1180 C CA . SER A 1 156 ? 103.879 56.588 21.221 1.00 64.36 153 SER A CA 1
ATOM 1181 C C . SER A 1 156 ? 102.472 56.080 20.871 1.00 61.64 153 SER A C 1
ATOM 1182 O O . SER A 1 156 ? 101.504 56.558 21.497 1.00 62.80 153 SER A O 1
ATOM 1185 N N . ILE A 1 157 ? 102.369 55.135 19.923 1.00 58.79 154 ILE A N 1
ATOM 1186 C CA . ILE A 1 157 ? 101.054 54.574 19.478 1.00 55.77 154 ILE A CA 1
ATOM 1187 C C . ILE A 1 157 ? 101.096 53.039 19.401 1.00 54.84 154 ILE A C 1
ATOM 1188 O O . ILE A 1 157 ? 102.080 52.491 18.867 1.00 54.09 154 ILE A O 1
ATOM 1193 N N . LYS A 1 158 ? 100.030 52.397 19.898 1.00 52.67 155 LYS A N 1
ATOM 1194 C CA . LYS A 1 158 ? 99.831 50.920 19.885 1.00 51.89 155 LYS A CA 1
ATOM 1195 C C . LYS A 1 158 ? 98.471 50.649 19.231 1.00 48.78 155 LYS A C 1
ATOM 1196 O O . LYS A 1 158 ? 97.508 51.355 19.581 1.00 46.88 155 LYS A O 1
ATOM 1202 N N . VAL A 1 159 ? 98.394 49.666 18.330 1.00 48.46 156 VAL A N 1
ATOM 1203 C CA . VAL A 1 159 ? 97.111 49.353 17.629 1.00 47.92 156 VAL A CA 1
ATOM 1204 C C . VAL A 1 159 ? 96.595 47.983 18.085 1.00 46.91 156 VAL A C 1
ATOM 1205 O O . VAL A 1 159 ? 97.362 47.005 18.007 1.00 47.22 156 VAL A O 1
ATOM 1209 N N . LEU A 1 160 ? 95.338 47.935 18.541 1.00 46.54 157 LEU A N 1
ATOM 1210 C CA . LEU A 1 160 ? 94.688 46.678 19.000 1.00 46.57 157 LEU A CA 1
ATOM 1211 C C . LEU A 1 160 ? 93.575 46.333 18.008 1.00 44.87 157 LEU A C 1
ATOM 1212 O O . LEU A 1 160 ? 92.661 47.168 17.843 1.00 42.59 157 LEU A O 1
ATOM 1217 N N . VAL A 1 161 ? 93.657 45.159 17.377 1.00 44.46 158 VAL A N 1
ATOM 1218 C CA . VAL A 1 161 ? 92.624 44.721 16.389 1.00 43.97 158 VAL A CA 1
ATOM 1219 C C . VAL A 1 161 ? 92.359 43.227 16.597 1.00 43.24 158 VAL A C 1
ATOM 1220 O O . VAL A 1 161 ? 93.271 42.522 17.060 1.00 42.49 158 VAL A O 1
ATOM 1224 N N . LEU A 1 162 ? 91.148 42.777 16.269 1.00 43.35 159 LEU A N 1
ATOM 1225 C CA . LEU A 1 162 ? 90.782 41.346 16.417 1.00 44.44 159 LEU A CA 1
ATOM 1226 C C . LEU A 1 162 ? 91.372 40.546 15.250 1.00 45.30 159 LEU A C 1
ATOM 1227 O O . LEU A 1 162 ? 92.075 39.555 15.515 1.00 45.02 159 LEU A O 1
ATOM 1232 N N . VAL A 1 163 ? 91.089 40.971 14.014 1.00 45.99 160 VAL A N 1
ATOM 1233 C CA . VAL A 1 163 ? 91.589 40.286 12.784 1.00 47.88 160 VAL A CA 1
ATOM 1234 C C . VAL A 1 163 ? 92.284 41.309 11.876 1.00 48.06 160 VAL A C 1
ATOM 1235 O O . VAL A 1 163 ? 91.796 42.450 11.781 1.00 48.30 160 VAL A O 1
ATOM 1239 N N . ALA A 1 164 ? 93.381 40.899 11.234 1.00 49.51 161 ALA A N 1
ATOM 1240 C CA . ALA A 1 164 ? 94.145 41.784 10.323 1.00 50.62 161 ALA A CA 1
ATOM 1241 C C . ALA A 1 164 ? 94.557 41.003 9.073 1.00 52.55 161 ALA A C 1
ATOM 1242 O O . ALA A 1 164 ? 94.987 39.839 9.217 1.00 53.78 161 ALA A O 1
ATOM 1244 N N . ALA A 1 165 ? 94.413 41.624 7.900 1.00 53.28 162 ALA A N 1
ATOM 1245 C CA . ALA A 1 165 ? 94.793 40.989 6.617 1.00 54.93 162 ALA A CA 1
ATOM 1246 C C . ALA A 1 165 ? 96.215 41.416 6.267 1.00 55.69 162 ALA A C 1
ATOM 1247 O O . ALA A 1 165 ? 96.621 42.526 6.607 1.00 56.06 162 ALA A O 1
ATOM 1249 N N . PRO A 1 166 ? 97.028 40.555 5.610 1.00 57.83 163 PRO A N 1
ATOM 1250 C CA . PRO A 1 166 ? 98.398 40.919 5.239 1.00 58.98 163 PRO A CA 1
ATOM 1251 C C . PRO A 1 166 ? 98.493 42.256 4.482 1.00 59.94 163 PRO A C 1
ATOM 1252 O O . PRO A 1 166 ? 99.416 43.010 4.755 1.00 59.38 163 PRO A O 1
ATOM 1256 N N . GLU A 1 167 ? 97.542 42.516 3.572 1.00 60.65 164 GLU A N 1
ATOM 1257 C CA . GLU A 1 167 ? 97.515 43.772 2.771 1.00 62.07 164 GLU A CA 1
ATOM 1258 C C . GLU A 1 167 ? 97.425 44.982 3.712 1.00 60.98 164 GLU A C 1
ATOM 1259 O O . GLU A 1 167 ? 98.101 45.996 3.434 1.00 62.23 164 GLU A O 1
ATOM 1265 N N . GLY A 1 168 ? 96.615 44.878 4.772 1.00 58.37 165 GLY A N 1
ATOM 1266 C CA . GLY A 1 168 ? 96.448 45.975 5.750 1.00 57.41 165 GLY A CA 1
ATOM 1267 C C . GLY A 1 168 ? 97.686 46.153 6.611 1.00 57.13 165 GLY A C 1
ATOM 1268 O O . GLY A 1 168 ? 97.990 47.302 6.989 1.00 55.07 165 GLY A O 1
ATOM 1269 N N . ILE A 1 169 ? 98.356 45.043 6.928 1.00 57.76 166 ILE A N 1
ATOM 1270 C CA . ILE A 1 169 ? 99.600 45.040 7.752 1.00 57.69 166 ILE A CA 1
ATOM 1271 C C . ILE A 1 169 ? 100.734 45.665 6.933 1.00 60.18 166 ILE A C 1
ATOM 1272 O O . ILE A 1 169 ? 101.541 46.411 7.518 1.00 61.78 166 ILE A O 1
ATOM 1277 N N . ALA A 1 170 ? 100.776 45.377 5.628 1.00 62.01 167 ALA A N 1
ATOM 1278 C CA . ALA A 1 170 ? 101.829 45.913 4.734 1.00 63.95 167 ALA A CA 1
ATOM 1279 C C . ALA A 1 170 ? 101.643 47.423 4.531 1.00 64.69 167 ALA A C 1
ATOM 1280 O O . ALA A 1 170 ? 102.653 48.151 4.596 1.00 66.91 167 ALA A O 1
ATOM 1282 N N . ALA A 1 171 ? 100.402 47.865 4.298 1.00 63.85 168 ALA A N 1
ATOM 1283 C CA . ALA A 1 171 ? 100.096 49.300 4.070 1.00 64.25 168 ALA A CA 1
ATOM 1284 C C . ALA A 1 171 ? 100.415 50.120 5.325 1.00 63.43 168 ALA A C 1
ATOM 1285 O O . ALA A 1 171 ? 101.014 51.209 5.192 1.00 64.62 168 ALA A O 1
ATOM 1287 N N . LEU A 1 172 ? 100.012 49.606 6.489 1.00 61.82 169 LEU A N 1
ATOM 1288 C CA . LEU A 1 172 ? 100.231 50.270 7.802 1.00 60.79 169 LEU A CA 1
ATOM 1289 C C . LEU A 1 172 ? 101.730 50.354 8.112 1.00 63.00 169 LEU A C 1
ATOM 1290 O O . LEU A 1 172 ? 102.170 51.407 8.613 1.00 62.30 169 LEU A O 1
ATOM 1295 N N . GLU A 1 173 ? 102.472 49.287 7.800 1.00 65.73 170 GLU A N 1
ATOM 1296 C CA . GLU A 1 173 ? 103.933 49.212 8.076 1.00 70.78 170 GLU A CA 1
ATOM 1297 C C . GLU A 1 173 ? 104.708 50.238 7.237 1.00 73.75 170 GLU A C 1
ATOM 1298 O O . GLU A 1 173 ? 105.605 50.890 7.809 1.00 76.81 170 GLU A O 1
ATOM 1304 N N . LYS A 1 174 ? 104.391 50.380 5.945 1.00 74.37 171 LYS A N 1
ATOM 1305 C CA . LYS A 1 174 ? 105.133 51.359 5.102 1.00 77.84 171 LYS A CA 1
ATOM 1306 C C . LYS A 1 174 ? 104.663 52.783 5.429 1.00 75.76 171 LYS A C 1
ATOM 1307 O O . LYS A 1 174 ? 105.468 53.719 5.263 1.00 78.55 171 LYS A O 1
ATOM 1313 N N . ALA A 1 175 ? 103.412 52.930 5.874 1.00 71.65 172 ALA A N 1
ATOM 1314 C CA . ALA A 1 175 ? 102.841 54.253 6.220 1.00 70.62 172 ALA A CA 1
ATOM 1315 C C . ALA A 1 175 ? 103.347 54.723 7.591 1.00 70.53 172 ALA A C 1
ATOM 1316 O O . ALA A 1 175 ? 103.767 55.894 7.687 1.00 71.66 172 ALA A O 1
ATOM 1318 N N . HIS A 1 176 ? 103.301 53.853 8.609 1.00 69.61 173 HIS A N 1
ATOM 1319 C CA . HIS A 1 176 ? 103.750 54.231 9.979 1.00 69.33 173 HIS A CA 1
ATOM 1320 C C . HIS A 1 176 ? 104.444 53.051 10.657 1.00 67.71 173 HIS A C 1
ATOM 1321 O O . HIS A 1 176 ? 103.837 52.364 11.473 1.00 68.78 173 HIS A O 1
ATOM 1328 N N . PRO A 1 177 ? 105.740 52.792 10.372 1.00 68.18 174 PRO A N 1
ATOM 1329 C CA . PRO A 1 177 ? 106.449 51.665 10.985 1.00 68.04 174 PRO A CA 1
ATOM 1330 C C . PRO A 1 177 ? 106.830 51.804 12.470 1.00 67.41 174 PRO A C 1
ATOM 1331 O O . PRO A 1 177 ? 107.299 50.823 13.019 1.00 67.52 174 PRO A O 1
ATOM 1335 N N . ASP A 1 178 ? 106.614 52.974 13.085 1.00 67.86 175 ASP A N 1
ATOM 1336 C CA . ASP A 1 178 ? 106.982 53.174 14.518 1.00 69.42 175 ASP A CA 1
ATOM 1337 C C . ASP A 1 178 ? 105.852 52.726 15.458 1.00 67.33 175 ASP A C 1
ATOM 1338 O O . ASP A 1 178 ? 106.082 52.746 16.685 1.00 68.23 175 ASP A O 1
ATOM 1343 N N . VAL A 1 179 ? 104.692 52.334 14.919 1.00 64.50 176 VAL A N 1
ATOM 1344 C CA . VAL A 1 179 ? 103.562 51.882 15.785 1.00 61.33 176 VAL A CA 1
ATOM 1345 C C . VAL A 1 179 ? 103.719 50.381 16.039 1.00 60.90 176 VAL A C 1
ATOM 1346 O O . VAL A 1 179 ? 104.431 49.729 15.259 1.00 60.94 176 VAL A O 1
ATOM 1350 N N . GLU A 1 180 ? 103.097 49.869 17.106 1.00 61.61 177 GLU A N 1
ATOM 1351 C CA . GLU A 1 180 ? 103.150 48.414 17.416 1.00 62.04 177 GLU A CA 1
ATOM 1352 C C . GLU A 1 180 ? 101.757 47.844 17.153 1.00 56.71 177 GLU A C 1
ATOM 1353 O O . GLU A 1 180 ? 100.777 48.466 17.609 1.00 53.56 177 GLU A O 1
ATOM 1359 N N . LEU A 1 181 ? 101.680 46.723 16.432 1.00 54.45 178 LEU A N 1
ATOM 1360 C CA . LEU A 1 181 ? 100.363 46.106 16.129 1.00 52.16 178 LEU A CA 1
ATOM 1361 C C . LEU A 1 181 ? 100.151 44.859 16.992 1.00 51.40 178 LEU A C 1
ATOM 1362 O O . LEU A 1 181 ? 101.071 44.016 17.072 1.00 51.31 178 LEU A O 1
ATOM 1367 N N . TYR A 1 182 ? 98.979 44.786 17.625 1.00 49.15 179 TYR A N 1
ATOM 1368 C CA . TYR A 1 182 ? 98.561 43.638 18.466 1.00 48.81 179 TYR A CA 1
ATOM 1369 C C . TYR A 1 182 ? 97.255 43.124 17.858 1.00 48.61 179 TYR A C 1
ATOM 1370 O O . TYR A 1 182 ? 96.229 43.831 17.939 1.00 47.64 179 TYR A O 1
ATOM 1379 N N . THR A 1 183 ? 97.316 41.960 17.212 1.00 49.31 180 THR A N 1
ATOM 1380 C CA . THR A 1 183 ? 96.117 41.371 16.563 1.00 49.25 180 THR A CA 1
ATOM 1381 C C . THR A 1 183 ? 95.806 40.010 17.188 1.00 49.05 180 THR A C 1
ATOM 1382 O O . THR A 1 183 ? 96.750 39.346 17.656 1.00 52.84 180 THR A O 1
ATOM 1386 N N . ALA A 1 184 ? 94.527 39.631 17.213 1.00 47.50 181 ALA A N 1
ATOM 1387 C CA . ALA A 1 184 ? 94.143 38.312 17.763 1.00 48.24 181 ALA A CA 1
ATOM 1388 C C . ALA A 1 184 ? 94.285 37.279 16.639 1.00 48.71 181 ALA A C 1
ATOM 1389 O O . ALA A 1 184 ? 94.106 36.080 16.914 1.00 51.37 181 ALA A O 1
ATOM 1391 N N . SER A 1 185 ? 94.605 37.739 15.422 1.00 47.61 182 SER A N 1
ATOM 1392 C CA . SER A 1 185 ? 94.767 36.818 14.266 1.00 49.33 182 SER A CA 1
ATOM 1393 C C . SER A 1 185 ? 95.200 37.554 12.993 1.00 49.25 182 SER A C 1
ATOM 1394 O O . SER A 1 185 ? 94.783 38.713 12.790 1.00 47.53 182 SER A O 1
ATOM 1397 N N . VAL A 1 186 ? 96.010 36.867 12.182 1.00 50.39 183 VAL A N 1
ATOM 1398 C CA . VAL A 1 186 ? 96.506 37.348 10.859 1.00 51.45 183 VAL A CA 1
ATOM 1399 C C . VAL A 1 186 ? 95.840 36.418 9.835 1.00 52.05 183 VAL A C 1
ATOM 1400 O O . VAL A 1 186 ? 96.332 35.294 9.664 1.00 53.28 183 VAL A O 1
ATOM 1404 N N . ASP A 1 187 ? 94.741 36.861 9.217 1.00 52.06 184 ASP A N 1
ATOM 1405 C CA . ASP A 1 187 ? 93.988 36.015 8.248 1.00 54.68 184 ASP A CA 1
ATOM 1406 C C . ASP A 1 187 ? 94.734 35.885 6.910 1.00 56.84 184 ASP A C 1
ATOM 1407 O O . ASP A 1 187 ? 95.873 36.369 6.803 1.00 56.87 184 ASP A O 1
ATOM 1412 N N . LYS A 1 188 ? 94.094 35.226 5.940 1.00 60.29 185 LYS A N 1
ATOM 1413 C CA . LYS A 1 188 ? 94.669 34.959 4.594 1.00 65.22 185 LYS A CA 1
ATOM 1414 C C . LYS A 1 188 ? 94.774 36.250 3.772 1.00 64.52 185 LYS A C 1
ATOM 1415 O O . LYS A 1 188 ? 95.899 36.568 3.335 1.00 65.90 185 LYS A O 1
ATOM 1421 N N . GLY A 1 189 ? 93.659 36.955 3.553 1.00 62.70 186 GLY A N 1
ATOM 1422 C CA . GLY A 1 189 ? 93.716 38.199 2.759 1.00 62.18 186 GLY A CA 1
ATOM 1423 C C . GLY A 1 189 ? 92.367 38.884 2.636 1.00 60.97 186 GLY A C 1
ATOM 1424 O O . GLY A 1 189 ? 91.545 38.743 3.560 1.00 60.47 186 GLY A O 1
ATOM 1425 N N . LEU A 1 190 ? 92.156 39.595 1.521 1.00 62.12 187 LEU A N 1
ATOM 1426 C CA . LEU A 1 190 ? 90.897 40.340 1.244 1.00 61.49 187 LEU A CA 1
ATOM 1427 C C . LEU A 1 190 ? 90.195 39.727 0.029 1.00 63.34 187 LEU A C 1
ATOM 1428 O O . LEU A 1 190 ? 90.887 39.101 -0.793 1.00 63.85 187 LEU A O 1
ATOM 1433 N N . ASN A 1 191 ? 88.875 39.916 -0.074 1.00 64.60 188 ASN A N 1
ATOM 1434 C CA . ASN A 1 191 ? 88.094 39.390 -1.226 1.00 67.96 188 ASN A CA 1
ATOM 1435 C C . ASN A 1 191 ? 87.999 40.513 -2.269 1.00 72.39 188 ASN A C 1
ATOM 1436 O O . ASN A 1 191 ? 88.680 41.541 -2.082 1.00 71.91 188 ASN A O 1
ATOM 1441 N N . GLU A 1 192 ? 87.172 40.336 -3.306 1.00 78.34 189 GLU A N 1
ATOM 1442 C CA . GLU A 1 192 ? 87.023 41.361 -4.379 1.00 82.35 189 GLU A CA 1
ATOM 1443 C C . GLU A 1 192 ? 86.243 42.580 -3.865 1.00 80.60 189 GLU A C 1
ATOM 1444 O O . GLU A 1 192 ? 86.234 43.597 -4.582 1.00 84.12 189 GLU A O 1
ATOM 1450 N N . HIS A 1 193 ? 85.626 42.489 -2.680 1.00 77.05 190 HIS A N 1
ATOM 1451 C CA . HIS A 1 193 ? 84.838 43.625 -2.119 1.00 75.45 190 HIS A CA 1
ATOM 1452 C C . HIS A 1 193 ? 85.619 44.329 -0.998 1.00 70.63 190 HIS A C 1
ATOM 1453 O O . HIS A 1 193 ? 85.055 45.263 -0.393 1.00 67.70 190 HIS A O 1
ATOM 1460 N N . GLY A 1 194 ? 86.860 43.895 -0.739 1.00 68.77 191 GLY A N 1
ATOM 1461 C CA . GLY A 1 194 ? 87.729 44.507 0.289 1.00 65.49 191 GLY A CA 1
ATOM 1462 C C . GLY A 1 194 ? 87.511 43.967 1.696 1.00 63.05 191 GLY A C 1
ATOM 1463 O O . GLY A 1 194 ? 88.057 44.581 2.636 1.00 59.29 191 GLY A O 1
ATOM 1464 N N . TYR A 1 195 ? 86.765 42.867 1.854 1.00 64.11 192 TYR A N 1
ATOM 1465 C CA . TYR A 1 195 ? 86.528 42.303 3.212 1.00 63.13 192 TYR A CA 1
ATOM 1466 C C . TYR A 1 195 ? 87.566 41.214 3.509 1.00 60.28 192 TYR A C 1
ATOM 1467 O O . TYR A 1 195 ? 88.019 40.532 2.570 1.00 59.83 192 TYR A O 1
ATOM 1476 N N . ILE A 1 196 ? 87.931 41.080 4.789 1.00 56.73 193 ILE A N 1
ATOM 1477 C CA . ILE A 1 196 ? 88.940 40.084 5.263 1.00 54.90 193 ILE A CA 1
ATOM 1478 C C . ILE A 1 196 ? 88.346 38.671 5.216 1.00 55.94 193 ILE A C 1
ATOM 1479 O O . ILE A 1 196 ? 87.147 38.521 5.517 1.00 54.42 193 ILE A O 1
ATOM 1484 N N . ILE A 1 197 ? 89.173 37.685 4.851 1.00 58.05 194 ILE A N 1
ATOM 1485 C CA . ILE A 1 197 ? 88.768 36.247 4.777 1.00 61.29 194 ILE A CA 1
ATOM 1486 C C . ILE A 1 197 ? 89.823 35.422 5.516 1.00 61.84 194 ILE A C 1
ATOM 1487 O O . ILE A 1 197 ? 91.018 35.635 5.314 1.00 61.42 194 ILE A O 1
ATOM 1492 N N . PRO A 1 198 ? 89.436 34.493 6.427 1.00 51.31 195 PRO A N 1
ATOM 1493 C CA . PRO A 1 198 ? 88.032 34.228 6.759 1.00 50.64 195 PRO A CA 1
ATOM 1494 C C . PRO A 1 198 ? 87.313 35.454 7.345 1.00 49.69 195 PRO A C 1
ATOM 1495 O O . PRO A 1 198 ? 86.137 35.618 7.088 1.00 49.78 195 PRO A O 1
ATOM 1499 N N . GLY A 1 199 ? 88.043 36.266 8.117 1.00 50.47 196 GLY A N 1
ATOM 1500 C CA . GLY A 1 199 ? 87.525 37.501 8.744 1.00 51.36 196 GLY A CA 1
ATOM 1501 C C . GLY A 1 199 ? 86.332 37.279 9.660 1.00 51.23 196 GLY A C 1
ATOM 1502 O O . GLY A 1 199 ? 86.047 36.117 10.012 1.00 52.15 196 GLY A O 1
ATOM 1503 N N . LEU A 1 200 ? 85.665 38.380 10.026 1.00 52.22 197 LEU A N 1
ATOM 1504 C CA . LEU A 1 200 ? 84.478 38.391 10.925 1.00 53.25 197 LEU A CA 1
ATOM 1505 C C . LEU A 1 200 ? 83.275 38.998 10.191 1.00 53.79 197 LEU A C 1
ATOM 1506 O O . LEU A 1 200 ? 82.233 39.206 10.842 1.00 56.40 197 LEU A O 1
ATOM 1511 N N . GLY A 1 201 ? 83.412 39.266 8.889 1.00 55.24 198 GLY A N 1
ATOM 1512 C CA . GLY A 1 201 ? 82.311 39.864 8.112 1.00 55.36 198 GLY A CA 1
ATOM 1513 C C . GLY A 1 201 ? 82.204 41.349 8.401 1.00 56.90 198 GLY A C 1
ATOM 1514 O O . GLY A 1 201 ? 83.242 41.954 8.736 1.00 56.59 198 GLY A O 1
ATOM 1515 N N . ASP A 1 202 ? 81.002 41.921 8.289 1.00 58.09 199 ASP A N 1
ATOM 1516 C CA . ASP A 1 202 ? 80.825 43.372 8.560 1.00 59.52 199 ASP A CA 1
ATOM 1517 C C . ASP A 1 202 ? 80.701 43.549 10.079 1.00 55.36 199 ASP A C 1
ATOM 1518 O O . ASP A 1 202 ? 79.570 43.725 10.568 1.00 52.92 199 ASP A O 1
ATOM 1523 N N . ALA A 1 203 ? 81.842 43.500 10.777 1.00 53.51 200 ALA A N 1
ATOM 1524 C CA . ALA A 1 203 ? 81.928 43.630 12.253 1.00 54.10 200 ALA A CA 1
ATOM 1525 C C . ALA A 1 203 ? 81.167 44.864 12.757 1.00 53.60 200 ALA A C 1
ATOM 1526 O O . ALA A 1 203 ? 80.446 44.734 13.765 1.00 50.37 200 ALA A O 1
ATOM 1528 N N . GLY A 1 204 ? 81.327 46.007 12.082 1.00 53.60 201 GLY A N 1
ATOM 1529 C CA . GLY A 1 204 ? 80.656 47.260 12.484 1.00 54.18 201 GLY A CA 1
ATOM 1530 C C . GLY A 1 204 ? 79.148 47.111 12.608 1.00 54.57 201 GLY A C 1
ATOM 1531 O O . GLY A 1 204 ? 78.622 47.311 13.719 1.00 53.79 201 GLY A O 1
ATOM 1532 N N . ASP A 1 205 ? 78.475 46.770 11.507 1.00 57.47 202 ASP A N 1
ATOM 1533 C CA . ASP A 1 205 ? 76.996 46.609 11.502 1.00 60.46 202 ASP A CA 1
ATOM 1534 C C . ASP A 1 205 ? 76.569 45.423 12.374 1.00 59.53 202 ASP A C 1
ATOM 1535 O O . ASP A 1 205 ? 75.428 45.454 12.881 1.00 61.60 202 ASP A O 1
ATOM 1540 N N . LYS A 1 206 ? 77.446 44.433 12.561 1.00 57.37 203 LYS A N 1
ATOM 1541 C CA . LYS A 1 206 ? 77.077 43.232 13.355 1.00 57.10 203 LYS A CA 1
ATOM 1542 C C . LYS A 1 206 ? 77.070 43.597 14.851 1.00 55.38 203 LYS A C 1
ATOM 1543 O O . LYS A 1 206 ? 76.243 43.033 15.590 1.00 56.21 203 LYS A O 1
ATOM 1549 N N . ILE A 1 207 ? 77.951 44.516 15.267 1.00 52.48 204 ILE A N 1
ATOM 1550 C CA . ILE A 1 207 ? 78.072 44.975 16.689 1.00 51.83 204 ILE A CA 1
ATOM 1551 C C . ILE A 1 207 ? 76.944 45.956 17.041 1.00 51.89 204 ILE A C 1
ATOM 1552 O O . ILE A 1 207 ? 76.399 45.836 18.154 1.00 53.00 204 ILE A O 1
ATOM 1557 N N . PHE A 1 208 ? 76.626 46.897 16.145 1.00 50.91 205 PHE A N 1
ATOM 1558 C CA . PHE A 1 208 ? 75.565 47.919 16.375 1.00 50.52 205 PHE A CA 1
ATOM 1559 C C . PHE A 1 208 ? 74.178 47.401 15.965 1.00 50.73 205 PHE A C 1
ATOM 1560 O O . PHE A 1 208 ? 73.187 48.068 16.322 1.00 49.95 205 PHE A O 1
ATOM 1568 N N . GLY A 1 209 ? 74.107 46.260 15.266 1.00 51.36 206 GLY A N 1
ATOM 1569 C CA . GLY A 1 209 ? 72.816 45.674 14.846 1.00 52.89 206 GLY A CA 1
ATOM 1570 C C . GLY A 1 209 ? 72.191 46.377 13.648 1.00 54.74 206 GLY A C 1
ATOM 1571 O O . GLY A 1 209 ? 70.949 46.335 13.528 1.00 53.48 206 GLY A O 1
ATOM 1572 N N . THR A 1 210 ? 73.011 46.991 12.788 1.00 57.31 207 THR A N 1
ATOM 1573 C CA . THR A 1 210 ? 72.508 47.694 11.574 1.00 62.20 207 THR A CA 1
ATOM 1574 C C . THR A 1 210 ? 72.779 46.812 10.347 1.00 67.68 207 THR A C 1
ATOM 1575 O O . THR A 1 210 ? 73.119 45.627 10.537 1.00 67.79 207 THR A O 1
ATOM 1579 N N . LYS A 1 211 ? 72.615 47.364 9.141 1.00 77.11 208 LYS A N 1
ATOM 1580 C CA . LYS A 1 211 ? 72.854 46.603 7.882 1.00 83.34 208 LYS A CA 1
ATOM 1581 C C . LYS A 1 211 ? 73.341 47.569 6.793 1.00 85.46 208 LYS A C 1
ATOM 1582 O O . LYS A 1 211 ? 73.509 47.187 5.634 1.00 87.88 208 LYS A O 1
ATOM 1589 N N . ASN B 1 2 ? 110.177 18.814 38.715 1.00 98.20 -1 ASN B N 1
ATOM 1590 C CA . ASN B 1 2 ? 109.988 18.035 39.976 1.00 98.65 -1 ASN B CA 1
ATOM 1591 C C . ASN B 1 2 ? 109.668 19.015 41.116 1.00 94.54 -1 ASN B C 1
ATOM 1592 O O . ASN B 1 2 ? 108.823 18.671 41.968 1.00 92.84 -1 ASN B O 1
ATOM 1597 N N . ALA B 1 3 ? 110.322 20.185 41.123 1.00 93.23 0 ALA B N 1
ATOM 1598 C CA . ALA B 1 3 ? 110.092 21.226 42.156 1.00 89.65 0 ALA B CA 1
ATOM 1599 C C . ALA B 1 3 ? 108.812 21.993 41.801 1.00 85.28 0 ALA B C 1
ATOM 1600 O O . ALA B 1 3 ? 108.511 22.096 40.598 1.00 85.14 0 ALA B O 1
ATOM 1602 N N . MET B 1 4 ? 108.101 22.520 42.805 1.00 82.09 1 MET B N 1
ATOM 1603 C CA . MET B 1 4 ? 106.835 23.264 42.555 1.00 78.17 1 MET B CA 1
ATOM 1604 C C . MET B 1 4 ? 107.117 24.498 41.690 1.00 76.78 1 MET B C 1
ATOM 1605 O O . MET B 1 4 ? 108.022 25.277 42.046 1.00 77.06 1 MET B O 1
ATOM 1610 N N . LYS B 1 5 ? 106.344 24.667 40.611 1.00 75.44 2 LYS B N 1
ATOM 1611 C CA . LYS B 1 5 ? 106.504 25.820 39.685 1.00 74.22 2 LYS B CA 1
ATOM 1612 C C . LYS B 1 5 ? 105.807 27.045 40.293 1.00 70.34 2 LYS B C 1
ATOM 1613 O O . LYS B 1 5 ? 104.596 26.954 40.575 1.00 68.22 2 LYS B O 1
ATOM 1619 N N . ILE B 1 6 ? 106.557 28.136 40.489 1.00 69.66 3 ILE B N 1
ATOM 1620 C CA . ILE B 1 6 ? 106.037 29.412 41.072 1.00 66.59 3 ILE B CA 1
ATOM 1621 C C . ILE B 1 6 ? 106.064 30.479 39.976 1.00 65.63 3 ILE B C 1
ATOM 1622 O O . ILE B 1 6 ? 107.085 30.568 39.272 1.00 67.60 3 ILE B O 1
ATOM 1627 N N . VAL B 1 7 ? 104.988 31.257 39.846 1.00 62.86 4 VAL B N 1
ATOM 1628 C CA . VAL B 1 7 ? 104.938 32.324 38.806 1.00 62.10 4 VAL B CA 1
ATOM 1629 C C . VAL B 1 7 ? 104.517 33.636 39.469 1.00 59.92 4 VAL B C 1
ATOM 1630 O O . VAL B 1 7 ? 103.325 33.786 39.781 1.00 58.03 4 VAL B O 1
ATOM 1634 N N . GLU B 1 8 ? 105.480 34.528 39.701 1.00 60.52 5 GLU B N 1
ATOM 1635 C CA . GLU B 1 8 ? 105.183 35.851 40.306 1.00 59.03 5 GLU B CA 1
ATOM 1636 C C . GLU B 1 8 ? 104.880 36.792 39.137 1.00 58.49 5 GLU B C 1
ATOM 1637 O O . GLU B 1 8 ? 105.835 37.185 38.444 1.00 59.95 5 GLU B O 1
ATOM 1643 N N . VAL B 1 9 ? 103.598 37.084 38.898 1.00 56.73 6 VAL B N 1
ATOM 1644 C CA . VAL B 1 9 ? 103.189 37.975 37.771 1.00 56.37 6 VAL B CA 1
ATOM 1645 C C . VAL B 1 9 ? 103.779 39.370 38.018 1.00 56.51 6 VAL B C 1
ATOM 1646 O O . VAL B 1 9 ? 103.373 40.019 39.000 1.00 55.62 6 VAL B O 1
ATOM 1650 N N . LYS B 1 10 ? 104.696 39.800 37.144 1.00 57.83 7 LYS B N 1
ATOM 1651 C CA . LYS B 1 10 ? 105.382 41.117 37.263 1.00 58.45 7 LYS B CA 1
ATOM 1652 C C . LYS B 1 10 ? 104.877 42.081 36.184 1.00 58.20 7 LYS B C 1
ATOM 1653 O O . LYS B 1 10 ? 105.622 43.012 35.830 1.00 59.31 7 LYS B O 1
ATOM 1659 N N . HIS B 1 11 ? 103.659 41.864 35.687 1.00 57.03 8 HIS B N 1
ATOM 1660 C CA . HIS B 1 11 ? 103.075 42.753 34.649 1.00 57.02 8 HIS B CA 1
ATOM 1661 C C . HIS B 1 11 ? 102.853 44.128 35.278 1.00 56.68 8 HIS B C 1
ATOM 1662 O O . HIS B 1 11 ? 102.360 44.224 36.400 1.00 55.77 8 HIS B O 1
ATOM 1669 N N . PRO B 1 12 ? 103.220 45.232 34.590 1.00 57.61 9 PRO B N 1
ATOM 1670 C CA . PRO B 1 12 ? 103.048 46.581 35.135 1.00 57.82 9 PRO B CA 1
ATOM 1671 C C . PRO B 1 12 ? 101.678 46.900 35.755 1.00 56.66 9 PRO B C 1
ATOM 1672 O O . PRO B 1 12 ? 101.657 47.583 36.755 1.00 56.74 9 PRO B O 1
ATOM 1676 N N . LEU B 1 13 ? 100.584 46.419 35.155 1.00 55.92 10 LEU B N 1
ATOM 1677 C CA . LEU B 1 13 ? 99.224 46.702 35.699 1.00 55.17 10 LEU B CA 1
ATOM 1678 C C . LEU B 1 13 ? 98.966 45.865 36.957 1.00 54.09 10 LEU B C 1
ATOM 1679 O O . LEU B 1 13 ? 98.269 46.366 37.857 1.00 53.76 10 LEU B O 1
ATOM 1684 N N . VAL B 1 14 ? 99.490 44.637 37.011 1.00 53.82 11 VAL B N 1
ATOM 1685 C CA . VAL B 1 14 ? 99.282 43.773 38.212 1.00 53.03 11 VAL B CA 1
ATOM 1686 C C . VAL B 1 14 ? 100.044 44.394 39.392 1.00 53.59 11 VAL B C 1
ATOM 1687 O O . VAL B 1 14 ? 99.478 44.434 40.494 1.00 53.07 11 VAL B O 1
ATOM 1691 N N . LYS B 1 15 ? 101.272 44.868 39.164 1.00 54.89 12 LYS B N 1
ATOM 1692 C CA . LYS B 1 15 ? 102.069 45.499 40.251 1.00 55.89 12 LYS B CA 1
ATOM 1693 C C . LYS B 1 15 ? 101.415 46.818 40.683 1.00 56.21 12 LYS B C 1
ATOM 1694 O O . LYS B 1 15 ? 101.381 47.079 41.899 1.00 56.42 12 LYS B O 1
ATOM 1700 N N . HIS B 1 16 ? 100.916 47.606 39.728 1.00 56.53 13 HIS B N 1
ATOM 1701 C CA . HIS B 1 16 ? 100.260 48.904 40.042 1.00 57.31 13 HIS B CA 1
ATOM 1702 C C . HIS B 1 16 ? 98.983 48.683 40.857 1.00 56.44 13 HIS B C 1
ATOM 1703 O O . HIS B 1 16 ? 98.838 49.325 41.912 1.00 57.15 13 HIS B O 1
ATOM 1710 N N . LYS B 1 17 ? 98.100 47.806 40.379 1.00 55.26 14 LYS B N 1
ATOM 1711 C CA . LYS B 1 17 ? 96.812 47.540 41.073 1.00 54.57 14 LYS B CA 1
ATOM 1712 C C . LYS B 1 17 ? 97.071 46.903 42.444 1.00 54.06 14 LYS B C 1
ATOM 1713 O O . LYS B 1 17 ? 96.305 47.213 43.372 1.00 54.20 14 LYS B O 1
ATOM 1719 N N . LEU B 1 18 ? 98.111 46.072 42.570 1.00 53.77 15 LEU B N 1
ATOM 1720 C CA . LEU B 1 18 ? 98.417 45.430 43.879 1.00 53.58 15 LEU B CA 1
ATOM 1721 C C . LEU B 1 18 ? 98.897 46.502 44.862 1.00 54.95 15 LEU B C 1
ATOM 1722 O O . LEU B 1 18 ? 98.532 46.424 46.045 1.00 55.03 15 LEU B O 1
ATOM 1727 N N . GLY B 1 19 ? 99.698 47.452 44.374 1.00 56.25 16 GLY B N 1
ATOM 1728 C CA . GLY B 1 19 ? 100.230 48.547 45.208 1.00 58.04 16 GLY B CA 1
ATOM 1729 C C . GLY B 1 19 ? 99.119 49.420 45.760 1.00 58.64 16 GLY B C 1
ATOM 1730 O O . GLY B 1 19 ? 99.268 49.908 46.891 1.00 59.89 16 GLY B O 1
ATOM 1731 N N . LEU B 1 20 ? 98.051 49.616 44.981 1.00 58.15 17 LEU B N 1
ATOM 1732 C CA . LEU B 1 20 ? 96.895 50.447 45.420 1.00 59.12 17 LEU B CA 1
ATOM 1733 C C . LEU B 1 20 ? 96.160 49.725 46.551 1.00 58.47 17 LEU B C 1
ATOM 1734 O O . LEU B 1 20 ? 95.661 50.409 47.463 1.00 59.73 17 LEU B O 1
ATOM 1739 N N . MET B 1 21 ? 96.113 48.392 46.489 1.00 56.88 18 MET B N 1
ATOM 1740 C CA . MET B 1 21 ? 95.416 47.582 47.525 1.00 56.38 18 MET B CA 1
ATOM 1741 C C . MET B 1 21 ? 96.177 47.664 48.853 1.00 57.80 18 MET B C 1
ATOM 1742 O O . MET B 1 21 ? 95.566 47.342 49.885 1.00 57.86 18 MET B O 1
ATOM 1747 N N . ARG B 1 22 ? 97.444 48.096 48.824 1.00 59.38 19 ARG B N 1
ATOM 1748 C CA . ARG B 1 22 ? 98.254 48.198 50.070 1.00 61.16 19 ARG B CA 1
ATOM 1749 C C . ARG B 1 22 ? 97.935 49.513 50.797 1.00 63.97 19 ARG B C 1
ATOM 1750 O O . ARG B 1 22 ? 98.288 49.603 51.983 1.00 65.42 19 ARG B O 1
ATOM 1758 N N . GLU B 1 23 ? 97.320 50.495 50.120 1.00 65.55 20 GLU B N 1
ATOM 1759 C CA . GLU B 1 23 ? 96.947 51.786 50.775 1.00 68.89 20 GLU B CA 1
ATOM 1760 C C . GLU B 1 23 ? 96.179 51.486 52.065 1.00 69.88 20 GLU B C 1
ATOM 1761 O O . GLU B 1 23 ? 95.256 50.657 52.003 1.00 68.41 20 GLU B O 1
ATOM 1767 N N . HIS B 1 24 ? 96.531 52.139 53.178 1.00 73.08 21 HIS B N 1
ATOM 1768 C CA . HIS B 1 24 ? 95.825 51.877 54.463 1.00 74.61 21 HIS B CA 1
ATOM 1769 C C . HIS B 1 24 ? 94.446 52.550 54.440 1.00 76.26 21 HIS B C 1
ATOM 1770 O O . HIS B 1 24 ? 93.520 52.021 55.082 1.00 75.72 21 HIS B O 1
ATOM 1777 N N . ASP B 1 25 ? 94.326 53.658 53.701 1.00 78.69 22 ASP B N 1
ATOM 1778 C CA . ASP B 1 25 ? 93.063 54.440 53.601 1.00 81.22 22 ASP B CA 1
ATOM 1779 C C . ASP B 1 25 ? 92.177 53.941 52.450 1.00 79.72 22 ASP B C 1
ATOM 1780 O O . ASP B 1 25 ? 91.157 54.603 52.185 1.00 81.25 22 ASP B O 1
ATOM 1785 N N . ILE B 1 26 ? 92.525 52.820 51.808 1.00 77.69 23 ILE B N 1
ATOM 1786 C CA . ILE B 1 26 ? 91.695 52.315 50.670 1.00 76.59 23 ILE B CA 1
ATOM 1787 C C . ILE B 1 26 ? 90.316 51.907 51.199 1.00 77.97 23 ILE B C 1
ATOM 1788 O O . ILE B 1 26 ? 90.235 51.397 52.333 1.00 78.01 23 ILE B O 1
ATOM 1793 N N . SER B 1 27 ? 89.282 52.133 50.386 1.00 41.96 24 SER B N 1
ATOM 1794 C CA . SER B 1 27 ? 87.874 51.805 50.731 1.00 42.64 24 SER B CA 1
ATOM 1795 C C . SER B 1 27 ? 87.562 50.344 50.388 1.00 43.81 24 SER B C 1
ATOM 1796 O O . SER B 1 27 ? 88.313 49.735 49.593 1.00 44.35 24 SER B O 1
ATOM 1799 N N . THR B 1 28 ? 86.480 49.818 50.968 1.00 45.10 25 THR B N 1
ATOM 1800 C CA . THR B 1 28 ? 86.037 48.423 50.707 1.00 45.98 25 THR B CA 1
ATOM 1801 C C . THR B 1 28 ? 85.663 48.305 49.226 1.00 47.37 25 THR B C 1
ATOM 1802 O O . THR B 1 28 ? 86.036 47.295 48.601 1.00 47.53 25 THR B O 1
ATOM 1806 N N . LYS B 1 29 ? 84.977 49.323 48.700 1.00 49.56 26 LYS B N 1
ATOM 1807 C CA . LYS B 1 29 ? 84.532 49.376 47.282 1.00 51.70 26 LYS B CA 1
ATOM 1808 C C . LYS B 1 29 ? 85.729 49.148 46.347 1.00 51.85 26 LYS B C 1
ATOM 1809 O O . LYS B 1 29 ? 85.690 48.173 45.573 1.00 50.33 26 LYS B O 1
ATOM 1815 N N . ARG B 1 30 ? 86.758 50.000 46.435 1.00 52.84 27 ARG B N 1
ATOM 1816 C CA . ARG B 1 30 ? 87.954 49.880 45.552 1.00 53.55 27 ARG B CA 1
ATOM 1817 C C . ARG B 1 30 ? 88.788 48.639 45.901 1.00 48.42 27 ARG B C 1
ATOM 1818 O O . ARG B 1 30 ? 89.374 48.052 44.968 1.00 46.09 27 ARG B O 1
ATOM 1826 N N . PHE B 1 31 ? 88.848 48.245 47.174 1.00 46.22 28 PHE B N 1
ATOM 1827 C CA . PHE B 1 31 ? 89.660 47.049 47.524 1.00 44.78 28 PHE B CA 1
ATOM 1828 C C . PHE B 1 31 ? 89.013 45.815 46.879 1.00 44.34 28 PHE B C 1
ATOM 1829 O O . PHE B 1 31 ? 89.745 44.982 46.310 1.00 44.33 28 PHE B O 1
ATOM 1837 N N . ARG B 1 32 ? 87.679 45.720 46.952 1.00 44.81 29 ARG B N 1
ATOM 1838 C CA . ARG B 1 32 ? 86.925 44.580 46.363 1.00 45.34 29 ARG B CA 1
ATOM 1839 C C . ARG B 1 32 ? 87.095 44.580 44.835 1.00 45.60 29 ARG B C 1
ATOM 1840 O O . ARG B 1 32 ? 87.318 43.490 44.272 1.00 45.18 29 ARG B O 1
ATOM 1848 N N . GLU B 1 33 ? 87.007 45.749 44.195 1.00 47.62 30 GLU B N 1
ATOM 1849 C CA . GLU B 1 33 ? 87.158 45.838 42.715 1.00 50.13 30 GLU B CA 1
ATOM 1850 C C . GLU B 1 33 ? 88.572 45.404 42.304 1.00 47.74 30 GLU B C 1
ATOM 1851 O O . GLU B 1 33 ? 88.680 44.507 41.444 1.00 47.89 30 GLU B O 1
ATOM 1857 N N . LEU B 1 34 ? 89.608 45.999 42.904 1.00 46.01 31 LEU B N 1
ATOM 1858 C CA . LEU B 1 34 ? 91.015 45.645 42.561 1.00 44.85 31 LEU B CA 1
ATOM 1859 C C . LEU B 1 34 ? 91.268 44.154 42.817 1.00 43.04 31 LEU B C 1
ATOM 1860 O O . LEU B 1 34 ? 92.051 43.558 42.056 1.00 42.86 31 LEU B O 1
ATOM 1865 N N . ALA B 1 35 ? 90.636 43.575 43.841 1.00 42.75 32 ALA B N 1
ATOM 1866 C CA . ALA B 1 35 ? 90.836 42.134 44.128 1.00 43.56 32 ALA B CA 1
ATOM 1867 C C . ALA B 1 35 ? 90.365 41.310 42.921 1.00 44.71 32 ALA B C 1
ATOM 1868 O O . ALA B 1 35 ? 91.067 40.349 42.555 1.00 44.87 32 ALA B O 1
ATOM 1870 N N . SER B 1 36 ? 89.227 41.687 42.325 1.00 46.84 33 SER B N 1
ATOM 1871 C CA . SER B 1 36 ? 88.684 40.964 41.142 1.00 50.01 33 SER B CA 1
ATOM 1872 C C . SER B 1 36 ? 89.565 41.233 39.918 1.00 49.84 33 SER B C 1
ATOM 1873 O O . SER B 1 36 ? 89.934 40.261 39.231 1.00 49.21 33 SER B O 1
ATOM 1876 N N . GLU B 1 37 ? 89.880 42.508 39.668 1.00 50.41 34 GLU B N 1
ATOM 1877 C CA . GLU B 1 37 ? 90.721 42.903 38.507 1.00 51.50 34 GLU B CA 1
ATOM 1878 C C . GLU B 1 37 ? 92.027 42.098 38.540 1.00 50.21 34 GLU B C 1
ATOM 1879 O O . GLU B 1 37 ? 92.304 41.392 37.550 1.00 50.79 34 GLU B O 1
ATOM 1885 N N . VAL B 1 38 ? 92.776 42.176 39.645 1.00 48.86 35 VAL B N 1
ATOM 1886 C CA . VAL B 1 38 ? 94.065 41.428 39.775 1.00 48.49 35 VAL B CA 1
ATOM 1887 C C . VAL B 1 38 ? 93.785 39.926 39.616 1.00 47.37 35 VAL B C 1
ATOM 1888 O O . VAL B 1 38 ? 94.640 39.228 39.046 1.00 48.26 35 VAL B O 1
ATOM 1892 N N . GLY B 1 39 ? 92.622 39.461 40.085 1.00 46.13 36 GLY B N 1
ATOM 1893 C CA . GLY B 1 39 ? 92.246 38.036 39.987 1.00 45.65 36 GLY B CA 1
ATOM 1894 C C . GLY B 1 39 ? 92.039 37.590 38.547 1.00 45.29 36 GLY B C 1
ATOM 1895 O O . GLY B 1 39 ? 92.385 36.430 38.239 1.00 45.66 36 GLY B O 1
ATOM 1896 N N . SER B 1 40 ? 91.497 38.472 37.696 1.00 44.92 37 SER B N 1
ATOM 1897 C CA . SER B 1 40 ? 91.246 38.138 36.266 1.00 44.68 37 SER B CA 1
ATOM 1898 C C . SER B 1 40 ? 92.578 38.070 35.516 1.00 43.88 37 SER B C 1
ATOM 1899 O O . SER B 1 40 ? 92.701 37.228 34.599 1.00 43.20 37 SER B O 1
ATOM 1902 N N . LEU B 1 41 ? 93.533 38.922 35.903 1.00 43.86 38 LEU B N 1
ATOM 1903 C CA . LEU B 1 41 ? 94.871 38.956 35.255 1.00 44.73 38 LEU B CA 1
ATOM 1904 C C . LEU B 1 41 ? 95.645 37.686 35.632 1.00 44.36 38 LEU B C 1
ATOM 1905 O O . LEU B 1 41 ? 96.371 37.158 34.764 1.00 44.30 38 LEU B O 1
ATOM 1910 N N . LEU B 1 42 ? 95.479 37.206 36.869 1.00 44.17 39 LEU B N 1
ATOM 1911 C CA . LEU B 1 42 ? 96.175 35.965 37.314 1.00 45.24 39 LEU B CA 1
ATOM 1912 C C . LEU B 1 42 ? 95.571 34.768 36.566 1.00 44.49 39 LEU B C 1
ATOM 1913 O O . LEU B 1 42 ? 96.325 33.826 36.250 1.00 44.25 39 LEU B O 1
ATOM 1918 N N . THR B 1 43 ? 94.261 34.814 36.297 1.00 44.15 40 THR B N 1
ATOM 1919 C CA . THR B 1 43 ? 93.554 33.727 35.568 1.00 44.83 40 THR B CA 1
ATOM 1920 C C . THR B 1 43 ? 94.069 33.658 34.124 1.00 45.07 40 THR B C 1
ATOM 1921 O O . THR B 1 43 ? 94.217 32.536 33.607 1.00 46.46 40 THR B O 1
ATOM 1925 N N . TYR B 1 44 ? 94.324 34.813 33.501 1.00 44.75 41 TYR B N 1
ATOM 1926 C CA . TYR B 1 44 ? 94.834 34.846 32.105 1.00 44.28 41 TYR B CA 1
ATOM 1927 C C . TYR B 1 44 ? 96.234 34.215 32.077 1.00 43.58 41 TYR B C 1
ATOM 1928 O O . TYR B 1 44 ? 96.560 33.508 31.108 1.00 44.39 41 TYR B O 1
ATOM 1937 N N . GLU B 1 45 ? 97.021 34.452 33.128 1.00 43.66 42 GLU B N 1
ATOM 1938 C CA . GLU B 1 45 ? 98.395 33.895 33.252 1.00 45.24 42 GLU B CA 1
ATOM 1939 C C . GLU B 1 45 ? 98.329 32.383 33.486 1.00 45.07 42 GLU B C 1
ATOM 1940 O O . GLU B 1 45 ? 99.120 31.653 32.865 1.00 45.30 42 GLU B O 1
ATOM 1946 N N . ALA B 1 46 ? 97.392 31.944 34.329 1.00 45.66 43 ALA B N 1
ATOM 1947 C CA . ALA B 1 46 ? 97.228 30.512 34.684 1.00 47.16 43 ALA B CA 1
ATOM 1948 C C . ALA B 1 46 ? 96.559 29.706 33.563 1.00 46.28 43 ALA B C 1
ATOM 1949 O O . ALA B 1 46 ? 96.581 28.465 33.664 1.00 48.26 43 ALA B O 1
ATOM 1951 N N . THR B 1 47 ? 96.000 30.369 32.545 1.00 44.38 44 THR B N 1
ATOM 1952 C CA . THR B 1 47 ? 95.320 29.651 31.427 1.00 44.53 44 THR B CA 1
ATOM 1953 C C . THR B 1 47 ? 96.122 29.762 30.123 1.00 44.43 44 THR B C 1
ATOM 1954 O O . THR B 1 47 ? 95.574 29.407 29.068 1.00 44.94 44 THR B O 1
ATOM 1958 N N . ALA B 1 48 ? 97.378 30.202 30.194 1.00 45.72 45 ALA B N 1
ATOM 1959 C CA . ALA B 1 48 ? 98.213 30.346 28.978 1.00 46.47 45 ALA B CA 1
ATOM 1960 C C . ALA B 1 48 ? 98.607 28.976 28.412 1.00 48.32 45 ALA B C 1
ATOM 1961 O O . ALA B 1 48 ? 98.866 28.903 27.194 1.00 48.13 45 ALA B O 1
ATOM 1963 N N . ASP B 1 49 ? 98.612 27.930 29.246 1.00 51.56 46 ASP B N 1
ATOM 1964 C CA . ASP B 1 49 ? 99.030 26.577 28.779 1.00 54.70 46 ASP B CA 1
ATOM 1965 C C . ASP B 1 49 ? 97.830 25.672 28.454 1.00 54.30 46 ASP B C 1
ATOM 1966 O O . ASP B 1 49 ? 98.077 24.478 28.190 1.00 55.32 46 ASP B O 1
ATOM 1971 N N . LEU B 1 50 ? 96.596 26.193 28.441 1.00 53.34 47 LEU B N 1
ATOM 1972 C CA . LEU B 1 50 ? 95.428 25.321 28.116 1.00 55.07 47 LEU B CA 1
ATOM 1973 C C . LEU B 1 50 ? 95.631 24.699 26.729 1.00 55.72 47 LEU B C 1
ATOM 1974 O O . LEU B 1 50 ? 96.074 25.429 25.818 1.00 54.45 47 LEU B O 1
ATOM 1979 N N . GLU B 1 51 ? 95.333 23.402 26.585 1.00 59.38 48 GLU B N 1
ATOM 1980 C CA . GLU B 1 51 ? 95.490 22.706 25.277 1.00 61.77 48 GLU B CA 1
ATOM 1981 C C . GLU B 1 51 ? 94.284 23.035 24.396 1.00 60.63 48 GLU B C 1
ATOM 1982 O O . GLU B 1 51 ? 93.157 23.085 24.928 1.00 60.27 48 GLU B O 1
ATOM 1988 N N . THR B 1 52 ? 94.530 23.245 23.102 1.00 60.35 49 THR B N 1
ATOM 1989 C CA . THR B 1 52 ? 93.456 23.577 22.130 1.00 61.87 49 THR B CA 1
ATOM 1990 C C . THR B 1 52 ? 93.394 22.478 21.066 1.00 63.40 49 THR B C 1
ATOM 1991 O O . THR B 1 52 ? 94.285 21.611 21.065 1.00 62.17 49 THR B O 1
ATOM 1995 N N . GLU B 1 53 ? 92.371 22.516 20.208 1.00 67.41 50 GLU B N 1
ATOM 1996 C CA . GLU B 1 53 ? 92.212 21.511 19.124 1.00 70.95 50 GLU B CA 1
ATOM 1997 C C . GLU B 1 53 ? 91.490 22.169 17.944 1.00 74.38 50 GLU B C 1
ATOM 1998 O O . GLU B 1 53 ? 90.543 22.943 18.186 1.00 76.09 50 GLU B O 1
ATOM 2004 N N . LYS B 1 54 ? 91.952 21.888 16.722 1.00 65.95 51 LYS B N 1
ATOM 2005 C CA . LYS B 1 54 ? 91.344 22.448 15.485 1.00 65.63 51 LYS B CA 1
ATOM 2006 C C . LYS B 1 54 ? 89.942 21.858 15.297 1.00 62.79 51 LYS B C 1
ATOM 2007 O O . LYS B 1 54 ? 89.766 20.653 15.545 1.00 62.37 51 LYS B O 1
ATOM 2013 N N . VAL B 1 55 ? 88.992 22.691 14.874 1.00 61.57 52 VAL B N 1
ATOM 2014 C CA . VAL B 1 55 ? 87.583 22.266 14.629 1.00 61.26 52 VAL B CA 1
ATOM 2015 C C . VAL B 1 55 ? 87.040 23.142 13.499 1.00 59.08 52 VAL B C 1
ATOM 2016 O O . VAL B 1 55 ? 87.359 24.348 13.491 1.00 58.96 52 VAL B O 1
ATOM 2020 N N . THR B 1 56 ? 86.277 22.550 12.576 1.00 58.04 53 THR B N 1
ATOM 2021 C CA . THR B 1 56 ? 85.706 23.312 11.434 1.00 57.43 53 THR B CA 1
ATOM 2022 C C . THR B 1 56 ? 84.261 23.709 11.752 1.00 56.09 53 THR B C 1
ATOM 2023 O O . THR B 1 56 ? 83.473 22.818 12.128 1.00 56.20 53 THR B O 1
ATOM 2027 N N . ILE B 1 57 ? 83.952 25.004 11.625 1.00 55.58 54 ILE B N 1
ATOM 2028 C CA . ILE B 1 57 ? 82.586 25.558 11.876 1.00 55.98 54 ILE B CA 1
ATOM 2029 C C . ILE B 1 57 ? 82.208 26.394 10.648 1.00 57.27 54 ILE B C 1
ATOM 2030 O O . ILE B 1 57 ? 83.111 26.665 9.830 1.00 56.15 54 ILE B O 1
ATOM 2035 N N . GLU B 1 58 ? 80.929 26.752 10.504 1.00 61.13 55 GLU B N 1
ATOM 2036 C CA . GLU B 1 58 ? 80.499 27.552 9.324 1.00 64.43 55 GLU B CA 1
ATOM 2037 C C . GLU B 1 58 ? 80.800 29.030 9.611 1.00 62.73 55 GLU B C 1
ATOM 2038 O O . GLU B 1 58 ? 80.131 29.611 10.487 1.00 59.75 55 GLU B O 1
ATOM 2044 N N . GLY B 1 59 ? 81.774 29.600 8.893 1.00 64.69 56 GLY B N 1
ATOM 2045 C CA . GLY B 1 59 ? 82.190 31.005 9.074 1.00 65.35 56 GLY B CA 1
ATOM 2046 C C . GLY B 1 59 ? 81.377 31.978 8.239 1.00 68.27 56 GLY B C 1
ATOM 2047 O O . GLY B 1 59 ? 80.479 31.527 7.504 1.00 69.00 56 GLY B O 1
ATOM 2048 N N . TRP B 1 60 ? 81.699 33.272 8.350 1.00 72.27 57 TRP B N 1
ATOM 2049 C CA . TRP B 1 60 ? 80.998 34.354 7.606 1.00 76.27 57 TRP B CA 1
ATOM 2050 C C . TRP B 1 60 ? 81.242 34.222 6.099 1.00 76.76 57 TRP B C 1
ATOM 2051 O O . TRP B 1 60 ? 80.463 34.816 5.332 1.00 78.42 57 TRP B O 1
ATOM 2062 N N . ASN B 1 61 ? 82.290 33.492 5.703 1.00 77.15 58 ASN B N 1
ATOM 2063 C CA . ASN B 1 61 ? 82.619 33.308 4.263 1.00 78.67 58 ASN B CA 1
ATOM 2064 C C . ASN B 1 61 ? 82.767 31.806 3.982 1.00 74.52 58 ASN B C 1
ATOM 2065 O O . ASN B 1 61 ? 83.676 31.431 3.219 1.00 73.71 58 ASN B O 1
ATOM 2070 N N . GLY B 1 62 ? 81.898 30.986 4.581 1.00 71.14 59 GLY B N 1
ATOM 2071 C CA . GLY B 1 62 ? 81.947 29.524 4.387 1.00 68.58 59 GLY B CA 1
ATOM 2072 C C . GLY B 1 62 ? 82.754 28.834 5.483 1.00 66.59 59 GLY B C 1
ATOM 2073 O O . GLY B 1 62 ? 83.133 29.462 6.471 1.00 64.76 59 GLY B O 1
ATOM 2074 N N . PRO B 1 63 ? 83.045 27.521 5.331 1.00 64.89 60 PRO B N 1
ATOM 2075 C CA . PRO B 1 63 ? 83.805 26.765 6.328 1.00 62.42 60 PRO B CA 1
ATOM 2076 C C . PRO B 1 63 ? 85.131 27.420 6.738 1.00 59.89 60 PRO B C 1
ATOM 2077 O O . PRO B 1 63 ? 85.855 27.872 5.873 1.00 60.62 60 PRO B O 1
ATOM 2081 N N . VAL B 1 64 ? 85.403 27.443 8.045 1.00 57.41 61 VAL B N 1
ATOM 2082 C CA . VAL B 1 64 ? 86.651 28.034 8.613 1.00 55.92 61 VAL B CA 1
ATOM 2083 C C . VAL B 1 64 ? 87.107 27.141 9.767 1.00 55.45 61 VAL B C 1
ATOM 2084 O O . VAL B 1 64 ? 86.241 26.668 10.533 1.00 54.19 61 VAL B O 1
ATOM 2088 N N . GLU B 1 65 ? 88.419 26.935 9.878 1.00 57.75 62 GLU B N 1
ATOM 2089 C CA . GLU B 1 65 ? 89.005 26.075 10.939 1.00 59.63 62 GLU B CA 1
ATOM 2090 C C . GLU B 1 65 ? 89.439 26.964 12.111 1.00 58.58 62 GLU B C 1
ATOM 2091 O O . GLU B 1 65 ? 90.373 27.763 11.935 1.00 59.16 62 GLU B O 1
ATOM 2097 N N . VAL B 1 66 ? 88.753 26.831 13.251 1.00 59.20 63 VAL B N 1
ATOM 2098 C CA . VAL B 1 66 ? 89.044 27.619 14.487 1.00 58.51 63 VAL B CA 1
ATOM 2099 C C . VAL B 1 66 ? 89.610 26.674 15.552 1.00 59.09 63 VAL B C 1
ATOM 2100 O O . VAL B 1 66 ? 89.677 25.460 15.287 1.00 62.01 63 VAL B O 1
ATOM 2104 N N . GLU B 1 67 ? 89.980 27.219 16.713 1.00 59.96 64 GLU B N 1
ATOM 2105 C CA . GLU B 1 67 ? 90.532 26.410 17.833 1.00 61.40 64 GLU B CA 1
ATOM 2106 C C . GLU B 1 67 ? 89.589 26.495 19.037 1.00 59.55 64 GLU B C 1
ATOM 2107 O O . GLU B 1 67 ? 88.986 27.563 19.244 1.00 57.32 64 GLU B O 1
ATOM 2113 N N . GLN B 1 68 ? 89.459 25.398 19.787 1.00 61.32 65 GLN B N 1
ATOM 2114 C CA . GLN B 1 68 ? 88.589 25.386 20.992 1.00 62.48 65 GLN B CA 1
ATOM 2115 C C . GLN B 1 68 ? 89.336 24.650 22.109 1.00 61.00 65 GLN B C 1
ATOM 2116 O O . GLN B 1 68 ? 90.078 23.701 21.797 1.00 60.05 65 GLN B O 1
ATOM 2122 N N . ILE B 1 69 ? 89.152 25.102 23.352 1.00 59.61 66 ILE B N 1
ATOM 2123 C CA . ILE B 1 69 ? 89.818 24.497 24.544 1.00 59.17 66 ILE B CA 1
ATOM 2124 C C . ILE B 1 69 ? 89.375 23.036 24.673 1.00 57.70 66 ILE B C 1
ATOM 2125 O O . ILE B 1 69 ? 88.162 22.771 24.627 1.00 54.79 66 ILE B O 1
ATOM 2130 N N . LYS B 1 70 ? 90.350 22.138 24.829 1.00 59.59 67 LYS B N 1
ATOM 2131 C CA . LYS B 1 70 ? 90.117 20.674 24.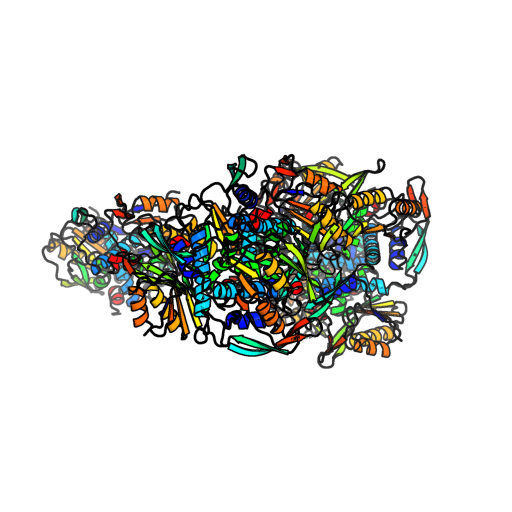934 1.00 61.88 67 LYS B CA 1
ATOM 2132 C C . LYS B 1 70 ? 89.835 20.284 26.391 1.00 59.86 67 LYS B C 1
ATOM 2133 O O . LYS B 1 70 ? 90.257 21.029 27.297 1.00 56.70 67 LYS B O 1
ATOM 2139 N N . GLY B 1 71 ? 89.121 19.168 26.589 1.00 61.00 68 GLY B N 1
ATOM 2140 C CA . GLY B 1 71 ? 88.775 18.639 27.926 1.00 60.71 68 GLY B CA 1
ATOM 2141 C C . GLY B 1 71 ? 87.517 19.264 28.508 1.00 57.32 68 GLY B C 1
ATOM 2142 O O . GLY B 1 71 ? 86.930 20.147 27.850 1.00 55.14 68 GLY B O 1
ATOM 2143 N N . LYS B 1 72 ? 87.109 18.799 29.695 1.00 56.72 69 LYS B N 1
ATOM 2144 C CA . LYS B 1 72 ? 85.906 19.332 30.391 1.00 55.52 69 LYS B CA 1
ATOM 2145 C C . LYS B 1 72 ? 86.173 20.754 30.893 1.00 52.18 69 LYS B C 1
ATOM 2146 O O . LYS B 1 72 ? 87.339 21.192 30.862 1.00 50.91 69 LYS B O 1
ATOM 2152 N N . LYS B 1 73 ? 85.117 21.426 31.358 1.00 51.26 70 LYS B N 1
ATOM 2153 C CA . LYS B 1 73 ? 85.209 22.818 31.868 1.00 50.50 70 LYS B CA 1
ATOM 2154 C C . LYS B 1 73 ? 86.003 22.871 33.178 1.00 49.88 70 LYS B C 1
ATOM 2155 O O . LYS B 1 73 ? 85.875 21.945 34.006 1.00 50.81 70 LYS B O 1
ATOM 2161 N N . ILE B 1 74 ? 86.787 23.942 33.324 1.00 46.73 71 ILE B N 1
ATOM 2162 C CA . ILE B 1 74 ? 87.639 24.234 34.513 1.00 45.05 71 ILE B CA 1
ATOM 2163 C C . ILE B 1 74 ? 86.733 24.411 35.735 1.00 41.92 71 ILE B C 1
ATOM 2164 O O . ILE B 1 74 ? 85.542 24.733 35.542 1.00 41.04 71 ILE B O 1
ATOM 2169 N N . THR B 1 75 ? 87.260 24.149 36.934 1.00 39.70 72 THR B N 1
ATOM 2170 C CA . THR B 1 75 ? 86.481 24.346 38.184 1.00 39.16 72 THR B CA 1
ATOM 2171 C C . THR B 1 75 ? 87.195 25.408 39.029 1.00 38.36 72 THR B C 1
ATOM 2172 O O . THR B 1 75 ? 88.430 25.300 39.191 1.00 38.33 72 THR B O 1
ATOM 2176 N N . VAL B 1 76 ? 86.459 26.431 39.470 1.00 37.57 73 VAL B N 1
ATOM 2177 C CA . VAL B 1 76 ? 87.042 27.500 40.332 1.00 37.97 73 VAL B CA 1
ATOM 2178 C C . VAL B 1 76 ? 86.779 27.054 41.770 1.00 37.35 73 VAL B C 1
ATOM 2179 O O . VAL B 1 76 ? 85.627 26.689 42.054 1.00 37.55 73 VAL B O 1
ATOM 2183 N N . VAL B 1 77 ? 87.797 27.070 42.632 1.00 37.70 74 VAL B N 1
ATOM 2184 C CA . VAL B 1 77 ? 87.594 26.608 44.037 1.00 38.43 74 VAL B CA 1
ATOM 2185 C C . VAL B 1 77 ? 87.863 27.759 45.001 1.00 38.33 74 VAL B C 1
ATOM 2186 O O . VAL B 1 77 ? 88.992 27.938 45.451 1.00 40.25 74 VAL B O 1
ATOM 2190 N N . PRO B 1 78 ? 86.852 28.601 45.317 1.00 37.65 75 PRO B N 1
ATOM 2191 C CA . PRO B 1 78 ? 87.035 29.694 46.268 1.00 37.36 75 PRO B CA 1
ATOM 2192 C C . PRO B 1 78 ? 86.996 29.146 47.703 1.00 37.84 75 PRO B C 1
ATOM 2193 O O . PRO B 1 78 ? 86.159 28.299 47.985 1.00 37.21 75 PRO B O 1
ATOM 2197 N N . ILE B 1 79 ? 87.896 29.627 48.562 1.00 37.26 76 ILE B N 1
ATOM 2198 C CA . ILE B 1 79 ? 87.953 29.171 49.983 1.00 38.17 76 ILE B CA 1
ATOM 2199 C C . ILE B 1 79 ? 87.172 30.178 50.834 1.00 38.39 76 ILE B C 1
ATOM 2200 O O . ILE B 1 79 ? 87.555 31.367 50.824 1.00 38.05 76 ILE B O 1
ATOM 2205 N N . LEU B 1 80 ? 86.106 29.727 51.511 1.00 38.05 77 LEU B N 1
ATOM 2206 C CA . LEU B 1 80 ? 85.308 30.640 52.373 1.00 37.92 77 LEU B CA 1
ATOM 2207 C C . LEU B 1 80 ? 86.254 31.262 53.395 1.00 38.13 77 LEU B C 1
ATOM 2208 O O . LEU B 1 80 ? 87.110 30.561 53.930 1.00 37.64 77 LEU B O 1
ATOM 2213 N N . ARG B 1 81 ? 86.131 32.574 53.641 1.00 37.95 78 ARG B N 1
ATOM 2214 C CA . ARG B 1 81 ? 85.159 33.449 53.002 1.00 37.91 78 ARG B CA 1
ATOM 2215 C C . ARG B 1 81 ? 85.826 34.313 51.918 1.00 37.14 78 ARG B C 1
ATOM 2216 O O . ARG B 1 81 ? 85.225 34.482 50.839 1.00 37.02 78 ARG B O 1
ATOM 2224 N N . ALA B 1 82 ? 87.014 34.844 52.222 1.00 37.35 79 ALA B N 1
ATOM 2225 C CA . ALA B 1 82 ? 87.807 35.738 51.339 1.00 38.48 79 ALA B CA 1
ATOM 2226 C C . ALA B 1 82 ? 87.895 35.224 49.897 1.00 37.84 79 ALA B C 1
ATOM 2227 O O . ALA B 1 82 ? 87.943 36.068 48.985 1.00 38.91 79 ALA B O 1
ATOM 2229 N N . GLY B 1 83 ? 87.933 33.905 49.695 1.00 37.20 80 GLY B N 1
ATOM 2230 C CA . GLY B 1 83 ? 88.023 33.343 48.332 1.00 36.73 80 GLY B CA 1
ATOM 2231 C C . GLY B 1 83 ? 86.891 33.811 47.424 1.00 36.16 80 GLY B C 1
ATOM 2232 O O . GLY B 1 83 ? 87.123 33.944 46.211 1.00 35.28 80 GLY B O 1
ATOM 2233 N N . LEU B 1 84 ? 85.705 34.045 47.986 1.00 37.28 81 LEU B N 1
ATOM 2234 C CA . LEU B 1 84 ? 84.530 34.499 47.195 1.00 38.50 81 LEU B CA 1
ATOM 2235 C C . LEU B 1 84 ? 84.794 35.893 46.613 1.00 39.91 81 LEU B C 1
ATOM 2236 O O . LEU B 1 84 ? 84.118 36.248 45.635 1.00 40.45 81 LEU B O 1
ATOM 2241 N N . GLY B 1 85 ? 85.744 36.637 47.192 1.00 42.32 82 GLY B N 1
ATOM 2242 C CA . GLY B 1 85 ? 86.075 38.005 46.745 1.00 45.31 82 GLY B CA 1
ATOM 2243 C C . GLY B 1 85 ? 86.877 38.049 45.455 1.00 47.98 82 GLY B C 1
ATOM 2244 O O . GLY B 1 85 ? 87.013 39.155 44.891 1.00 50.81 82 GLY B O 1
ATOM 2245 N N . MET B 1 86 ? 87.401 36.907 45.006 1.00 49.84 83 MET B N 1
ATOM 2246 C CA . MET B 1 86 ? 88.203 36.853 43.752 1.00 53.25 83 MET B CA 1
ATOM 2247 C C . MET B 1 86 ? 87.470 36.010 42.704 1.00 53.46 83 MET B C 1
ATOM 2248 O O . MET B 1 86 ? 87.927 35.971 41.547 1.00 52.38 83 MET B O 1
ATOM 2253 N N . MET B 1 87 ? 86.366 35.383 43.107 1.00 56.30 84 MET B N 1
ATOM 2254 C CA . MET B 1 87 ? 85.559 34.505 42.222 1.00 57.77 84 MET B CA 1
ATOM 2255 C C . MET B 1 87 ? 85.076 35.292 40.992 1.00 56.16 84 MET B C 1
ATOM 2256 O O . MET B 1 87 ? 85.218 34.770 39.872 1.00 54.71 84 MET B O 1
ATOM 2261 N N . GLU B 1 88 ? 84.559 36.509 41.191 1.00 56.64 85 GLU B N 1
ATOM 2262 C CA . GLU B 1 88 ? 84.056 37.351 40.069 1.00 57.60 85 GLU B CA 1
ATOM 2263 C C . GLU B 1 88 ? 85.148 37.547 39.007 1.00 57.19 85 GLU B C 1
ATOM 2264 O O . GLU B 1 88 ? 84.847 37.356 37.812 1.00 57.42 85 GLU B O 1
ATOM 2270 N N . GLY B 1 89 ? 86.353 37.939 39.434 1.00 56.60 86 GLY B N 1
ATOM 2271 C CA . GLY B 1 89 ? 87.485 38.187 38.518 1.00 54.91 86 GLY B CA 1
ATOM 2272 C C . GLY B 1 89 ? 87.896 36.953 37.737 1.00 52.27 86 GLY B C 1
ATOM 2273 O O . GLY B 1 89 ? 88.214 37.088 36.542 1.00 53.50 86 GLY B O 1
ATOM 2274 N N . VAL B 1 90 ? 87.873 35.787 38.381 1.00 49.20 87 VAL B N 1
ATOM 2275 C CA . VAL B 1 90 ? 88.275 34.515 37.710 1.00 48.33 87 VAL B CA 1
ATOM 2276 C C . VAL B 1 90 ? 87.209 34.121 36.680 1.00 47.86 87 VAL B C 1
ATOM 2277 O O . VAL B 1 90 ? 87.592 33.726 35.572 1.00 50.99 87 VAL B O 1
ATOM 2281 N N . LEU B 1 91 ? 85.927 34.247 37.032 1.00 47.86 88 LEU B N 1
ATOM 2282 C CA . LEU B 1 91 ? 84.808 33.875 36.120 1.00 48.52 88 LEU B CA 1
ATOM 2283 C C . LEU B 1 91 ? 84.691 34.872 34.962 1.00 50.53 88 LEU B C 1
ATOM 2284 O O . LEU B 1 91 ? 83.909 34.598 34.031 1.00 52.19 88 LEU B O 1
ATOM 2289 N N . GLU B 1 92 ? 85.441 35.974 35.008 1.00 50.02 89 GLU B N 1
ATOM 2290 C CA . GLU B 1 92 ? 85.346 36.990 33.929 1.00 50.16 89 GLU B CA 1
ATOM 2291 C C . GLU B 1 92 ? 85.851 36.425 32.596 1.00 48.71 89 GLU B C 1
ATOM 2292 O O . GLU B 1 92 ? 85.185 36.672 31.579 1.00 50.63 89 GLU B O 1
ATOM 2298 N N . HIS B 1 93 ? 86.967 35.690 32.599 1.00 53.07 90 HIS B N 1
ATOM 2299 C CA . HIS B 1 93 ? 87.515 35.137 31.328 1.00 52.03 90 HIS B CA 1
ATOM 2300 C C . HIS B 1 93 ? 87.089 33.675 31.147 1.00 49.99 90 HIS B C 1
ATOM 2301 O O . HIS B 1 93 ? 87.239 33.162 30.022 1.00 48.39 90 HIS B O 1
ATOM 2308 N N . VAL B 1 94 ? 86.590 33.035 32.209 1.00 49.62 91 VAL B N 1
ATOM 2309 C CA . VAL B 1 94 ? 86.113 31.619 32.134 1.00 50.26 91 VAL B CA 1
ATOM 2310 C C . VAL B 1 94 ? 84.715 31.567 32.753 1.00 50.30 91 VAL B C 1
ATOM 2311 O O . VAL B 1 94 ? 84.494 30.894 33.755 1.00 51.56 91 VAL B O 1
ATOM 2315 N N . PRO B 1 95 ? 83.716 32.250 32.143 1.00 51.24 92 PRO B N 1
ATOM 2316 C CA . PRO B 1 95 ? 82.356 32.294 32.687 1.00 51.82 92 PRO B CA 1
ATOM 2317 C C . PRO B 1 95 ? 81.640 30.940 32.799 1.00 52.15 92 PRO B C 1
ATOM 2318 O O . PRO B 1 95 ? 80.739 30.840 33.607 1.00 53.81 92 PRO B O 1
ATOM 2322 N N . SER B 1 96 ? 82.059 29.942 32.019 1.00 53.51 93 SER B N 1
ATOM 2323 C CA . SER B 1 96 ? 81.409 28.606 32.074 1.00 55.93 93 SER B CA 1
ATOM 2324 C C . SER B 1 96 ? 82.028 27.761 33.196 1.00 53.44 93 SER B C 1
ATOM 2325 O O . SER B 1 96 ? 81.487 26.676 33.480 1.00 54.21 93 SER B O 1
ATOM 2328 N N . ALA B 1 97 ? 83.097 28.261 33.824 1.00 49.29 94 ALA B N 1
ATOM 2329 C CA . ALA B 1 97 ? 83.787 27.534 34.916 1.00 47.10 94 ALA B CA 1
ATOM 2330 C C . ALA B 1 97 ? 82.790 27.076 35.986 1.00 46.91 94 ALA B C 1
ATOM 2331 O O . ALA B 1 97 ? 81.860 27.837 36.310 1.00 47.49 94 ALA B O 1
ATOM 2333 N N . ARG B 1 98 ? 82.999 25.859 36.491 1.00 47.60 95 ARG B N 1
ATOM 2334 C CA . ARG B 1 98 ? 82.165 25.232 37.549 1.00 47.85 95 ARG B CA 1
ATOM 2335 C C . ARG B 1 98 ? 82.720 25.705 38.898 1.00 43.29 95 ARG B C 1
ATOM 2336 O O . ARG B 1 98 ? 83.937 25.560 39.118 1.00 41.50 95 ARG B O 1
ATOM 2344 N N . ILE B 1 99 ? 81.863 26.234 39.771 1.00 40.49 96 ILE B N 1
ATOM 2345 C CA . ILE B 1 99 ? 82.330 26.766 41.086 1.00 37.86 96 ILE B CA 1
ATOM 2346 C C . ILE B 1 99 ? 82.193 25.702 42.183 1.00 37.32 96 ILE B C 1
ATOM 2347 O O . ILE B 1 99 ? 81.051 25.271 42.461 1.00 37.70 96 ILE B O 1
ATOM 2352 N N . SER B 1 100 ? 83.325 25.327 42.791 1.00 36.15 97 SER B N 1
ATOM 2353 C CA . SER B 1 100 ? 83.395 24.326 43.890 1.00 35.68 97 SER B CA 1
ATOM 2354 C C . SER B 1 100 ? 83.754 25.059 45.187 1.00 35.26 97 SER B C 1
ATOM 2355 O O . SER B 1 100 ? 84.953 25.250 45.442 1.00 35.96 97 SER B O 1
ATOM 2358 N N . VAL B 1 101 ? 82.751 25.463 45.969 1.00 36.90 98 VAL B N 1
ATOM 2359 C CA . VAL B 1 101 ? 83.003 26.202 47.243 1.00 36.53 98 VAL B CA 1
ATOM 2360 C C . VAL B 1 101 ? 83.529 25.225 48.302 1.00 37.47 98 VAL B C 1
ATOM 2361 O O . VAL B 1 101 ? 82.975 24.112 48.416 1.00 40.79 98 VAL B O 1
ATOM 2365 N N . VAL B 1 102 ? 84.550 25.645 49.053 1.00 36.79 99 VAL B N 1
ATOM 2366 C CA . VAL B 1 102 ? 85.160 24.799 50.122 1.00 37.25 99 VAL B CA 1
ATOM 2367 C C . VAL B 1 102 ? 85.396 25.654 51.374 1.00 37.14 99 VAL B C 1
ATOM 2368 O O . VAL B 1 102 ? 85.921 26.773 51.239 1.00 37.24 99 VAL B O 1
ATOM 2372 N N . GLY B 1 103 ? 85.005 25.134 52.539 1.00 38.80 100 GLY B N 1
ATOM 2373 C CA . GLY B 1 103 ? 85.188 25.817 53.836 1.00 40.15 100 GLY B CA 1
ATOM 2374 C C . GLY B 1 103 ? 86.092 24.993 54.739 1.00 41.72 100 GLY B C 1
ATOM 2375 O O . GLY B 1 103 ? 85.734 23.836 55.020 1.00 42.03 100 GLY B O 1
ATOM 2376 N N . ILE B 1 104 ? 87.233 25.554 55.153 1.00 43.07 101 ILE B N 1
ATOM 2377 C CA . ILE B 1 104 ? 88.202 24.836 56.036 1.00 45.31 101 ILE B CA 1
ATOM 2378 C C . ILE B 1 104 ? 88.134 25.396 57.460 1.00 46.88 101 ILE B C 1
ATOM 2379 O O . ILE B 1 104 ? 88.109 26.631 57.611 1.00 45.57 101 ILE B O 1
ATOM 2384 N N . TYR B 1 105 ? 88.104 24.503 58.454 1.00 50.61 102 TYR B N 1
ATOM 2385 C CA . TYR B 1 105 ? 88.089 24.894 59.888 1.00 54.15 102 TYR B CA 1
ATOM 2386 C C . TYR B 1 105 ? 89.487 24.653 60.466 1.00 59.51 102 TYR B C 1
ATOM 2387 O O . TYR B 1 105 ? 89.922 23.488 60.494 1.00 59.78 102 TYR B O 1
ATOM 2396 N N . ARG B 1 106 ? 90.164 25.724 60.895 1.00 68.05 103 ARG B N 1
ATOM 2397 C CA . ARG B 1 106 ? 91.533 25.591 61.464 1.00 78.12 103 ARG B CA 1
ATOM 2398 C C . ARG B 1 106 ? 91.409 25.145 62.928 1.00 84.45 103 ARG B C 1
ATOM 2399 O O . ARG B 1 106 ? 91.063 25.989 63.785 1.00 85.19 103 ARG B O 1
ATOM 2407 N N . ASN B 1 107 ? 91.669 23.858 63.185 1.00 88.53 104 ASN B N 1
ATOM 2408 C CA . ASN B 1 107 ? 91.590 23.260 64.545 1.00 91.62 104 ASN B CA 1
ATOM 2409 C C . ASN B 1 107 ? 92.856 23.632 65.327 1.00 93.55 104 ASN B C 1
ATOM 2410 O O . ASN B 1 107 ? 92.703 24.278 66.383 1.00 92.62 104 ASN B O 1
ATOM 2415 N N . GLU B 1 112 ? 95.273 19.499 63.222 1.00 97.31 109 GLU B N 1
ATOM 2416 C CA . GLU B 1 112 ? 95.278 19.676 61.742 1.00 95.23 109 GLU B CA 1
ATOM 2417 C C . GLU B 1 112 ? 93.935 20.252 61.296 1.00 88.12 109 GLU B C 1
ATOM 2418 O O . GLU B 1 112 ? 92.901 19.953 61.890 1.00 89.56 109 GLU B O 1
ATOM 2424 N N . PRO B 1 113 ? 93.902 21.091 60.234 1.00 80.91 110 PRO B N 1
ATOM 2425 C CA . PRO B 1 113 ? 92.648 21.680 59.758 1.00 73.68 110 PRO B CA 1
ATOM 2426 C C . PRO B 1 113 ? 91.722 20.644 59.097 1.00 69.49 110 PRO B C 1
ATOM 2427 O O . PRO B 1 113 ? 92.221 19.735 58.458 1.00 70.67 110 PRO B O 1
ATOM 2431 N N . VAL B 1 114 ? 90.406 20.814 59.268 1.00 64.73 111 VAL B N 1
ATOM 2432 C CA . VAL B 1 114 ? 89.391 19.879 58.690 1.00 61.51 111 VAL B CA 1
ATOM 2433 C C . VAL B 1 114 ? 88.327 20.683 57.944 1.00 55.59 111 VAL B C 1
ATOM 2434 O O . VAL B 1 114 ? 87.946 21.765 58.384 1.00 55.12 111 VAL B O 1
ATOM 2438 N N . PRO B 1 115 ? 87.828 20.195 56.784 1.00 52.48 112 PRO B N 1
ATOM 2439 C CA . PRO B 1 115 ? 86.795 20.901 56.028 1.00 48.83 112 PRO B CA 1
ATOM 2440 C C . PRO B 1 115 ? 85.430 20.844 56.729 1.00 47.42 112 PRO B C 1
ATOM 2441 O O . PRO B 1 115 ? 85.070 19.781 57.190 1.00 51.12 112 PRO B O 1
ATOM 2445 N N . TYR B 1 116 ? 84.717 21.973 56.791 1.00 45.14 113 TYR B N 1
ATOM 2446 C CA . TYR B 1 116 ? 83.381 22.011 57.447 1.00 45.99 113 TYR B CA 1
ATOM 2447 C C . TYR B 1 116 ? 82.293 22.111 56.370 1.00 45.33 113 TYR B C 1
ATOM 2448 O O . TYR B 1 116 ? 81.122 21.789 56.657 1.00 47.44 113 TYR B O 1
ATOM 2457 N N . PHE B 1 117 ? 82.672 22.545 55.166 1.00 43.77 114 PHE B N 1
ATOM 2458 C CA . PHE B 1 117 ? 81.698 22.669 54.051 1.00 44.00 114 PHE B CA 1
ATOM 2459 C C . PHE B 1 117 ? 82.388 22.378 52.719 1.00 43.94 114 PHE B C 1
ATOM 2460 O O . PHE B 1 117 ? 83.525 22.841 52.519 1.00 44.67 114 PHE B O 1
ATOM 2468 N N . GLN B 1 118 ? 81.708 21.634 51.843 1.00 47.05 115 GLN B N 1
ATOM 2469 C CA . GLN B 1 118 ? 82.266 21.315 50.506 1.00 47.98 115 GLN B CA 1
ATOM 2470 C C . GLN B 1 118 ? 81.135 20.903 49.560 1.00 48.51 115 GLN B C 1
ATOM 2471 O O . GLN B 1 118 ? 80.233 20.162 49.989 1.00 51.65 115 GLN B O 1
ATOM 2477 N N . LYS B 1 119 ? 81.179 21.427 48.338 1.00 48.38 116 LYS B N 1
ATOM 2478 C CA . LYS B 1 119 ? 80.226 21.111 47.243 1.00 51.47 116 LYS B CA 1
ATOM 2479 C C . LYS B 1 119 ? 81.048 21.192 45.961 1.00 49.43 116 LYS B C 1
ATOM 2480 O O . LYS B 1 119 ? 81.007 22.232 45.277 1.00 49.50 116 LYS B O 1
ATOM 2486 N N . LEU B 1 120 ? 81.815 20.128 45.715 1.00 48.55 117 LEU B N 1
ATOM 2487 C CA . LEU B 1 120 ? 82.701 20.029 44.534 1.00 47.93 117 LEU B CA 1
ATOM 2488 C C . LEU B 1 120 ? 81.877 19.683 43.295 1.00 50.86 117 LEU B C 1
ATOM 2489 O O . LEU B 1 120 ? 80.788 19.098 43.443 1.00 53.21 117 LEU B O 1
ATOM 2494 N N . VAL B 1 121 ? 82.401 20.050 42.127 1.00 45.98 118 VAL B N 1
ATOM 2495 C CA . VAL B 1 121 ? 81.736 19.746 40.830 1.00 47.83 118 VAL B CA 1
ATOM 2496 C C . VAL B 1 121 ? 81.897 18.240 40.589 1.00 50.25 118 VAL B C 1
ATOM 2497 O O . VAL B 1 121 ? 82.739 17.622 41.275 1.00 50.00 118 VAL B O 1
ATOM 2501 N N . SER B 1 122 ? 81.112 17.673 39.672 1.00 53.12 119 SER B N 1
ATOM 2502 C CA . SER B 1 122 ? 81.203 16.224 39.351 1.00 54.37 119 SER B CA 1
ATOM 2503 C C . SER B 1 122 ? 82.400 15.987 38.417 1.00 55.47 119 SER B C 1
ATOM 2504 O O . SER B 1 122 ? 82.864 16.967 37.792 1.00 54.05 119 SER B O 1
ATOM 2507 N N . ASN B 1 123 ? 82.896 14.745 38.356 1.00 57.20 120 ASN B N 1
ATOM 2508 C CA . ASN B 1 123 ? 84.036 14.361 37.476 1.00 56.52 120 ASN B CA 1
ATOM 2509 C C . ASN B 1 123 ? 85.196 15.351 37.629 1.00 53.65 120 ASN B C 1
ATOM 2510 O O . ASN B 1 123 ? 85.739 15.777 36.595 1.00 54.04 120 ASN B O 1
ATOM 2515 N N . ILE B 1 124 ? 85.590 15.668 38.865 1.00 53.38 121 ILE B N 1
ATOM 2516 C CA . ILE B 1 124 ? 86.699 16.648 39.085 1.00 52.00 121 ILE B CA 1
ATOM 2517 C C . ILE B 1 124 ? 88.038 15.999 38.700 1.00 54.05 121 ILE B C 1
ATOM 2518 O O . ILE B 1 124 ? 89.030 16.739 38.556 1.00 54.49 121 ILE B O 1
ATOM 2523 N N . ASP B 1 125 ? 88.057 14.672 38.516 1.00 57.88 122 ASP B N 1
ATOM 2524 C CA . ASP B 1 125 ? 89.305 13.951 38.136 1.00 58.06 122 ASP B CA 1
ATOM 2525 C C . ASP B 1 125 ? 89.595 14.174 36.647 1.00 56.54 122 ASP B C 1
ATOM 2526 O O . ASP B 1 125 ? 90.653 13.723 36.181 1.00 57.25 122 ASP B O 1
ATOM 2531 N N . GLU B 1 126 ? 88.676 14.838 35.941 1.00 56.37 123 GLU B N 1
ATOM 2532 C CA . GLU B 1 126 ? 88.814 15.119 34.486 1.00 58.05 123 GLU B CA 1
ATOM 2533 C C . GLU B 1 126 ? 88.816 16.635 34.263 1.00 54.55 123 GLU B C 1
ATOM 2534 O O . GLU B 1 126 ? 88.509 17.062 33.130 1.00 53.84 123 GLU B O 1
ATOM 2540 N N . ARG B 1 127 ? 89.171 17.409 35.295 1.00 49.94 124 ARG B N 1
ATOM 2541 C CA . ARG B 1 127 ? 89.162 18.888 35.173 1.00 48.32 124 ARG B CA 1
ATOM 2542 C C . ARG B 1 127 ? 90.374 19.523 35.847 1.00 48.00 124 ARG B C 1
ATOM 2543 O O . ARG B 1 127 ? 90.979 18.883 36.732 1.00 46.83 124 ARG B O 1
ATOM 2551 N N . MET B 1 128 ? 90.691 20.747 35.426 1.00 47.97 125 MET B N 1
ATOM 2552 C CA . MET B 1 128 ? 91.787 21.527 36.043 1.00 49.60 125 MET B CA 1
ATOM 2553 C C . MET B 1 128 ? 91.111 22.364 37.130 1.00 46.58 125 MET B C 1
ATOM 2554 O O . MET B 1 128 ? 90.019 22.896 36.852 1.00 44.64 125 MET B O 1
ATOM 2559 N N . ALA B 1 129 ? 91.708 22.458 38.317 1.00 44.71 126 ALA B N 1
ATOM 2560 C CA . ALA B 1 129 ? 91.077 23.246 39.397 1.00 42.77 126 ALA B CA 1
ATOM 2561 C C . ALA B 1 129 ? 91.883 24.516 39.686 1.00 41.23 126 ALA B C 1
ATOM 2562 O O . ALA B 1 129 ? 93.112 24.415 39.836 1.00 39.82 126 ALA B O 1
ATOM 2564 N N . LEU B 1 130 ? 91.206 25.668 39.697 1.00 39.97 127 LEU B N 1
ATOM 2565 C CA . LEU B 1 130 ? 91.855 26.960 40.036 1.00 39.08 127 LEU B CA 1
ATOM 2566 C C . LEU B 1 130 ? 91.431 27.298 41.465 1.00 36.53 127 LEU B C 1
ATOM 2567 O O . LEU B 1 130 ? 90.292 27.768 41.641 1.00 34.61 127 LEU B O 1
ATOM 2572 N N . VAL B 1 131 ? 92.288 27.006 42.445 1.00 36.05 128 VAL B N 1
ATOM 2573 C CA . VAL B 1 131 ? 91.948 27.309 43.865 1.00 36.25 128 VAL B CA 1
ATOM 2574 C C . VAL B 1 131 ? 92.259 28.793 44.076 1.00 35.40 128 VAL B C 1
ATOM 2575 O O . VAL B 1 131 ? 93.408 29.190 43.806 1.00 34.77 128 VAL B O 1
ATOM 2579 N N . VAL B 1 132 ? 91.276 29.581 44.518 1.00 35.86 129 VAL B N 1
ATOM 2580 C CA . VAL B 1 132 ? 91.523 31.041 44.706 1.00 37.51 129 VAL B CA 1
ATOM 2581 C C . VAL B 1 132 ? 91.322 31.437 46.169 1.00 38.61 129 VAL B C 1
ATOM 2582 O O . VAL B 1 132 ? 90.357 30.972 46.801 1.00 40.56 129 VAL B O 1
ATOM 2586 N N . ASP B 1 133 ? 92.224 32.285 46.658 1.00 40.59 130 ASP B N 1
ATOM 2587 C CA . ASP B 1 133 ? 92.202 32.805 48.047 1.00 41.21 130 ASP B CA 1
ATOM 2588 C C . ASP B 1 133 ? 93.111 34.032 48.001 1.00 39.48 130 ASP B C 1
ATOM 2589 O O . ASP B 1 133 ? 94.173 33.974 47.386 1.00 39.17 130 ASP B O 1
ATOM 2594 N N . PRO B 1 134 ? 92.738 35.192 48.584 1.00 38.29 131 PRO B N 1
ATOM 2595 C CA . PRO B 1 134 ? 93.592 36.378 48.505 1.00 39.25 131 PRO B CA 1
ATOM 2596 C C . PRO B 1 134 ? 95.012 36.243 49.070 1.00 40.33 131 PRO B C 1
ATOM 2597 O O . PRO B 1 134 ? 95.917 36.836 48.503 1.00 38.76 131 PRO B O 1
ATOM 2601 N N . MET B 1 135 ? 95.186 35.441 50.124 1.00 42.74 132 MET B N 1
ATOM 2602 C CA . MET B 1 135 ? 96.531 35.339 50.746 1.00 44.70 132 MET B CA 1
ATOM 2603 C C . MET B 1 135 ? 96.940 33.892 51.042 1.00 44.39 132 MET B C 1
ATOM 2604 O O . MET B 1 135 ? 96.059 33.047 51.311 1.00 43.30 132 MET B O 1
ATOM 2609 N N . LEU B 1 136 ? 98.254 33.651 50.973 1.00 44.21 133 LEU B N 1
ATOM 2610 C CA . LEU B 1 136 ? 98.907 32.348 51.264 1.00 42.41 133 LEU B CA 1
ATOM 2611 C C . LEU B 1 136 ? 99.939 32.630 52.362 1.00 41.55 133 LEU B C 1
ATOM 2612 O O . LEU B 1 136 ? 101.100 32.890 52.014 1.00 41.30 133 LEU B O 1
ATOM 2617 N N . ALA B 1 137 ? 99.501 32.640 53.627 1.00 41.24 134 ALA B N 1
ATOM 2618 C CA . ALA B 1 137 ? 100.393 32.926 54.779 1.00 42.57 134 ALA B CA 1
ATOM 2619 C C . ALA B 1 137 ? 101.226 31.745 55.301 1.00 43.36 134 ALA B C 1
ATOM 2620 O O . ALA B 1 137 ? 102.451 31.759 55.097 1.00 44.33 134 ALA B O 1
ATOM 2622 N N . THR B 1 138 ? 100.584 30.784 55.973 1.00 44.29 135 THR B N 1
ATOM 2623 C CA . THR B 1 138 ? 101.242 29.526 56.422 1.00 44.56 135 THR B CA 1
ATOM 2624 C C . THR B 1 138 ? 100.983 28.412 55.402 1.00 43.42 135 THR B C 1
ATOM 2625 O O . THR B 1 138 ? 101.827 27.496 55.308 1.00 44.05 135 THR B O 1
ATOM 2629 N N . GLY B 1 139 ? 99.857 28.487 54.684 1.00 42.02 136 GLY B N 1
ATOM 2630 C CA . GLY B 1 139 ? 99.486 27.477 53.673 1.00 42.23 136 GLY B CA 1
ATOM 2631 C C . GLY B 1 139 ? 98.555 26.413 54.237 1.00 43.68 136 GLY B C 1
ATOM 2632 O O . GLY B 1 139 ? 98.167 25.514 53.474 1.00 46.07 136 GLY B O 1
ATOM 2633 N N . GLY B 1 140 ? 98.189 26.525 55.518 1.00 44.48 137 GLY B N 1
ATOM 2634 C CA . GLY B 1 140 ? 97.296 25.550 56.176 1.00 45.36 137 GLY B CA 1
ATOM 2635 C C . GLY B 1 140 ? 95.979 25.352 55.443 1.00 45.41 137 GLY B C 1
ATOM 2636 O O . GLY B 1 140 ? 95.661 24.191 55.125 1.00 48.99 137 GLY B O 1
ATOM 2637 N N . SER B 1 141 ? 95.234 26.435 55.190 1.00 44.86 138 SER B N 1
ATOM 2638 C CA . SER B 1 141 ? 93.923 26.333 54.492 1.00 45.09 138 SER B CA 1
ATOM 2639 C C . SER B 1 141 ? 94.107 25.833 53.055 1.00 44.60 138 SER B C 1
ATOM 2640 O O . SER B 1 141 ? 93.337 24.940 52.640 1.00 45.77 138 SER B O 1
ATOM 2643 N N . MET B 1 142 ? 95.093 26.382 52.339 1.00 43.12 139 MET B N 1
ATOM 2644 C CA . MET B 1 142 ? 95.344 25.991 50.927 1.00 41.94 139 MET B CA 1
ATOM 2645 C C . MET B 1 142 ? 95.692 24.497 50.863 1.00 42.54 139 MET B C 1
ATOM 2646 O O . MET B 1 142 ? 95.022 23.777 50.100 1.00 41.10 139 MET B O 1
ATOM 2651 N N . ILE B 1 143 ? 96.683 24.053 51.646 1.00 42.06 140 ILE B N 1
ATOM 2652 C CA . ILE B 1 143 ? 97.098 22.616 51.666 1.00 43.02 140 ILE B CA 1
ATOM 2653 C C . ILE B 1 143 ? 95.887 21.726 51.984 1.00 42.95 140 ILE B C 1
ATOM 2654 O O . ILE B 1 143 ? 95.723 20.696 51.299 1.00 42.10 140 ILE B O 1
ATOM 2659 N N . ALA B 1 144 ? 95.080 22.100 52.982 1.00 42.80 141 ALA B N 1
ATOM 2660 C CA . ALA B 1 144 ? 93.888 21.300 53.358 1.00 44.38 141 ALA B CA 1
ATOM 2661 C C . ALA B 1 144 ? 92.903 21.251 52.182 1.00 45.12 141 ALA B C 1
ATOM 2662 O O . ALA B 1 144 ? 92.341 20.167 51.922 1.00 45.08 141 ALA B O 1
ATOM 2664 N N . THR B 1 145 ? 92.713 22.388 51.502 1.00 44.56 142 THR B N 1
ATOM 2665 C CA . THR B 1 145 ? 91.782 22.470 50.343 1.00 43.64 142 THR B CA 1
ATOM 2666 C C . THR B 1 145 ? 92.278 21.549 49.220 1.00 42.93 142 THR B C 1
ATOM 2667 O O . THR B 1 145 ? 91.430 20.906 48.584 1.00 44.81 142 THR B O 1
ATOM 2671 N N . ILE B 1 146 ? 93.594 21.501 48.989 1.00 42.17 143 ILE B N 1
ATOM 2672 C CA . ILE B 1 146 ? 94.193 20.637 47.926 1.00 41.69 143 ILE B CA 1
ATOM 2673 C C . ILE B 1 146 ? 94.067 19.163 48.347 1.00 43.41 143 ILE B C 1
ATOM 2674 O O . ILE B 1 146 ? 93.714 18.347 47.477 1.00 44.69 143 ILE B O 1
ATOM 2679 N N . ASP B 1 147 ? 94.347 18.830 49.616 1.00 43.74 144 ASP B N 1
ATOM 2680 C CA . ASP B 1 147 ? 94.204 17.426 50.091 1.00 45.60 144 ASP B CA 1
ATOM 2681 C C . ASP B 1 147 ? 92.810 16.919 49.717 1.00 46.52 144 ASP B C 1
ATOM 2682 O O . ASP B 1 147 ? 92.697 15.795 49.191 1.00 49.31 144 ASP B O 1
ATOM 2687 N N . LEU B 1 148 ? 91.802 17.747 49.999 1.00 46.45 145 LEU B N 1
ATOM 2688 C CA . LEU B 1 148 ? 90.365 17.473 49.742 1.00 47.82 145 LEU B CA 1
ATOM 2689 C C . LEU B 1 148 ? 90.140 17.275 48.235 1.00 46.01 145 LEU B C 1
ATOM 2690 O O . LEU B 1 148 ? 89.462 16.295 47.866 1.00 48.21 145 LEU B O 1
ATOM 2695 N N . LEU B 1 149 ? 90.711 18.146 47.398 1.00 44.12 146 LEU B N 1
ATOM 2696 C CA . LEU B 1 149 ? 90.545 18.034 45.920 1.00 44.99 146 LEU B CA 1
ATOM 2697 C C . LEU B 1 149 ? 91.192 16.741 45.407 1.00 47.43 146 LEU B C 1
ATOM 2698 O O . LEU B 1 149 ? 90.576 16.083 44.550 1.00 49.87 146 LEU B O 1
ATOM 2703 N N . LYS B 1 150 ? 92.381 16.390 45.909 1.00 49.08 147 LYS B N 1
ATOM 2704 C CA . LYS B 1 150 ? 93.061 15.149 45.442 1.00 52.19 147 LYS B CA 1
ATOM 2705 C C . LYS B 1 150 ? 92.270 13.909 45.869 1.00 53.12 147 LYS B C 1
ATOM 2706 O O . LYS B 1 150 ? 92.198 12.967 45.057 1.00 54.45 147 LYS B O 1
ATOM 2712 N N . ASN B 1 151 ? 91.728 13.895 47.091 1.00 53.49 148 ASN B N 1
ATOM 2713 C CA . ASN B 1 151 ? 90.932 12.726 47.554 1.00 56.67 148 ASN B CA 1
ATOM 2714 C C . ASN B 1 151 ? 89.746 12.541 46.599 1.00 54.28 148 ASN B C 1
ATOM 2715 O O . ASN B 1 151 ? 89.325 11.388 46.398 1.00 55.36 148 ASN B O 1
ATOM 2720 N N . ALA B 1 152 ? 89.254 13.644 46.017 1.00 50.50 149 ALA B N 1
ATOM 2721 C CA . ALA B 1 152 ? 88.111 13.610 45.072 1.00 48.18 149 ALA B CA 1
ATOM 2722 C C . ALA B 1 152 ? 88.577 13.115 43.695 1.00 47.83 149 ALA B C 1
ATOM 2723 O O . ALA B 1 152 ? 87.700 12.874 42.839 1.00 46.26 149 ALA B O 1
ATOM 2725 N N . GLY B 1 153 ? 89.899 13.012 43.484 1.00 47.88 150 GLY B N 1
ATOM 2726 C CA . GLY B 1 153 ? 90.473 12.511 42.215 1.00 48.76 150 GLY B CA 1
ATOM 2727 C C . GLY B 1 153 ? 91.081 13.575 41.307 1.00 47.97 150 GLY B C 1
ATOM 2728 O O . GLY B 1 153 ? 91.558 13.183 40.227 1.00 48.50 150 GLY B O 1
ATOM 2729 N N . CYS B 1 154 ? 91.096 14.856 41.702 1.00 46.92 151 CYS B N 1
ATOM 2730 C CA . CYS B 1 154 ? 91.678 15.913 40.824 1.00 45.92 151 CYS B CA 1
ATOM 2731 C C . CYS B 1 154 ? 93.205 15.759 40.780 1.00 47.24 151 CYS B C 1
ATOM 2732 O O . CYS B 1 154 ? 93.803 15.588 41.860 1.00 48.37 151 CYS B O 1
ATOM 2735 N N . THR B 1 155 ? 93.807 15.839 39.584 1.00 47.92 152 THR B N 1
ATOM 2736 C CA . THR B 1 155 ? 95.284 15.679 39.430 1.00 49.37 152 THR B CA 1
ATOM 2737 C C . THR B 1 155 ? 95.906 16.886 38.714 1.00 48.56 152 THR B C 1
ATOM 2738 O O . THR B 1 155 ? 97.132 16.866 38.499 1.00 50.28 152 THR B O 1
ATOM 2742 N N . SER B 1 156 ? 95.095 17.875 38.335 1.00 47.87 153 SER B N 1
ATOM 2743 C CA . SER B 1 156 ? 95.596 19.100 37.655 1.00 47.63 153 SER B CA 1
ATOM 2744 C C . SER B 1 156 ? 95.151 20.297 38.494 1.00 45.16 153 SER B C 1
ATOM 2745 O O . SER B 1 156 ? 93.974 20.690 38.378 1.00 45.30 153 SER B O 1
ATOM 2748 N N . ILE B 1 157 ? 96.058 20.845 39.307 1.00 44.04 154 ILE B N 1
ATOM 2749 C CA . ILE B 1 157 ? 95.679 21.974 40.207 1.00 42.53 154 ILE B CA 1
ATOM 2750 C C . ILE B 1 157 ? 96.628 23.167 40.054 1.00 42.73 154 ILE B C 1
ATOM 2751 O O . ILE B 1 157 ? 97.849 22.968 39.914 1.00 44.59 154 ILE B O 1
ATOM 2756 N N . LYS B 1 158 ? 96.043 24.363 40.096 1.00 42.59 155 LYS B N 1
ATOM 2757 C CA . LYS B 1 158 ? 96.759 25.661 40.028 1.00 44.22 155 LYS B CA 1
ATOM 2758 C C . LYS B 1 158 ? 96.219 26.501 41.190 1.00 41.92 155 LYS B C 1
ATOM 2759 O O . LYS B 1 158 ? 95.010 26.384 41.487 1.00 39.04 155 LYS B O 1
ATOM 2765 N N . VAL B 1 159 ? 97.091 27.261 41.854 1.00 41.93 156 VAL B N 1
ATOM 2766 C CA . VAL B 1 159 ? 96.696 28.120 43.009 1.00 39.87 156 VAL B CA 1
ATOM 2767 C C . VAL B 1 159 ? 96.865 29.587 42.608 1.00 40.36 156 VAL B C 1
ATOM 2768 O O . VAL B 1 159 ? 97.961 29.943 42.138 1.00 41.16 156 VAL B O 1
ATOM 2772 N N . LEU B 1 160 ? 95.809 30.390 42.774 1.00 41.76 157 LEU B N 1
ATOM 2773 C CA . LEU B 1 160 ? 95.861 31.838 42.440 1.00 42.29 157 LEU B CA 1
ATOM 2774 C C . LEU B 1 160 ? 95.695 32.621 43.743 1.00 40.88 157 LEU B C 1
ATOM 2775 O O . LEU B 1 160 ? 94.656 32.432 44.410 1.00 40.49 157 LEU B O 1
ATOM 2780 N N . VAL B 1 161 ? 96.685 33.445 44.092 1.00 39.29 158 VAL B N 1
ATOM 2781 C CA . VAL B 1 161 ? 96.625 34.263 45.340 1.00 39.26 158 VAL B CA 1
ATOM 2782 C C . VAL B 1 161 ? 97.173 35.656 45.025 1.00 40.04 158 VAL B C 1
ATOM 2783 O O . VAL B 1 161 ? 97.994 35.765 44.096 1.00 40.82 158 VAL B O 1
ATOM 2787 N N . LEU B 1 162 ? 96.713 36.679 45.753 1.00 40.17 159 LEU B N 1
ATOM 2788 C CA . LEU B 1 162 ? 97.211 38.060 45.527 1.00 40.45 159 LEU B CA 1
ATOM 2789 C C . LEU B 1 162 ? 98.633 38.155 46.091 1.00 41.92 159 LEU B C 1
ATOM 2790 O O . LEU B 1 162 ? 99.551 38.479 45.316 1.00 44.19 159 LEU B O 1
ATOM 2795 N N . VAL B 1 163 ? 98.803 37.852 47.382 1.00 41.54 160 VAL B N 1
ATOM 2796 C CA . VAL B 1 163 ? 100.143 37.914 48.039 1.00 43.09 160 VAL B CA 1
ATOM 2797 C C . VAL B 1 163 ? 100.464 36.550 48.662 1.00 42.21 160 VAL B C 1
ATOM 2798 O O . VAL B 1 163 ? 99.519 35.823 49.026 1.00 43.39 160 VAL B O 1
ATOM 2802 N N . ALA B 1 164 ? 101.753 36.224 48.775 1.00 41.60 161 ALA B N 1
ATOM 2803 C CA . ALA B 1 164 ? 102.186 34.937 49.366 1.00 40.75 161 ALA B CA 1
ATOM 2804 C C . ALA B 1 164 ? 103.475 35.141 50.166 1.00 40.93 161 ALA B C 1
ATOM 2805 O O . ALA B 1 164 ? 104.319 35.949 49.731 1.00 41.01 161 ALA B O 1
ATOM 2807 N N . ALA B 1 165 ? 103.597 34.439 51.296 1.00 40.90 162 ALA B N 1
ATOM 2808 C CA . ALA B 1 165 ? 104.796 34.521 52.163 1.00 42.14 162 ALA B CA 1
ATOM 2809 C C . ALA B 1 165 ? 105.679 33.307 51.893 1.00 42.38 162 ALA B C 1
ATOM 2810 O O . ALA B 1 165 ? 105.168 32.235 51.581 1.00 41.52 162 ALA B O 1
ATOM 2812 N N . PRO B 1 166 ? 107.022 33.431 51.989 1.00 44.31 163 PRO B N 1
ATOM 2813 C CA . PRO B 1 166 ? 107.918 32.298 51.755 1.00 45.53 163 PRO B CA 1
ATOM 2814 C C . PRO B 1 166 ? 107.530 31.060 52.582 1.00 46.25 163 PRO B C 1
ATOM 2815 O O . PRO B 1 166 ? 107.619 29.969 52.050 1.00 47.76 163 PRO B O 1
ATOM 2819 N N . GLU B 1 167 ? 107.123 31.250 53.846 1.00 46.58 164 GLU B N 1
ATOM 2820 C CA . GLU B 1 167 ? 106.713 30.106 54.708 1.00 48.00 164 GLU B CA 1
ATOM 2821 C C . GLU B 1 167 ? 105.599 29.324 53.997 1.00 46.62 164 GLU B C 1
ATOM 2822 O O . GLU B 1 167 ? 105.745 28.096 53.840 1.00 47.47 164 GLU B O 1
ATOM 2828 N N . GLY B 1 168 ? 104.534 30.021 53.583 1.00 44.59 165 GLY B N 1
ATOM 2829 C CA . GLY B 1 168 ? 103.392 29.398 52.883 1.00 43.47 165 GLY B CA 1
ATOM 2830 C C . GLY B 1 168 ? 103.820 28.700 51.606 1.00 42.59 165 GLY B C 1
ATOM 2831 O O . GLY B 1 168 ? 103.313 27.597 51.341 1.00 42.06 165 GLY B O 1
ATOM 2832 N N . ILE B 1 169 ? 104.708 29.336 50.836 1.00 43.22 166 ILE B N 1
ATOM 2833 C CA . ILE B 1 169 ? 105.231 28.763 49.561 1.00 44.47 166 ILE B CA 1
ATOM 2834 C C . ILE B 1 169 ? 105.979 27.460 49.873 1.00 45.46 166 ILE B C 1
ATOM 2835 O O . ILE B 1 169 ? 105.731 26.460 49.180 1.00 47.37 166 ILE B O 1
ATOM 2840 N N . ALA B 1 170 ? 106.838 27.477 50.895 1.00 45.87 167 ALA B N 1
ATOM 2841 C CA . ALA B 1 170 ? 107.625 26.283 51.286 1.00 47.51 167 ALA B CA 1
ATOM 2842 C C . ALA B 1 170 ? 106.699 25.164 51.778 1.00 48.14 167 ALA B C 1
ATOM 2843 O O . ALA B 1 170 ? 106.960 23.992 51.436 1.00 49.93 167 ALA B O 1
ATOM 2845 N N . ALA B 1 171 ? 105.661 25.516 52.547 1.00 47.45 168 ALA B N 1
ATOM 2846 C CA . ALA B 1 171 ? 104.713 24.511 53.087 1.00 47.47 168 ALA B CA 1
ATOM 2847 C C . ALA B 1 171 ? 103.948 23.850 51.938 1.00 48.25 168 ALA B C 1
ATOM 2848 O O . ALA B 1 171 ? 103.839 22.608 51.933 1.00 50.07 168 ALA B O 1
ATOM 2850 N N . LEU B 1 172 ? 103.451 24.667 51.007 1.00 47.70 169 LEU B N 1
ATOM 2851 C CA . LEU B 1 172 ? 102.677 24.185 49.831 1.00 48.17 169 LEU B CA 1
ATOM 2852 C C . LEU B 1 172 ? 103.567 23.320 48.933 1.00 50.34 169 LEU B C 1
ATOM 2853 O O . LEU B 1 172 ? 103.078 22.287 48.440 1.00 51.76 169 LEU B O 1
ATOM 2858 N N . GLU B 1 173 ? 104.817 23.744 48.726 1.00 52.09 170 GLU B N 1
ATOM 2859 C CA . GLU B 1 173 ? 105.779 23.012 47.860 1.00 55.74 170 GLU B CA 1
ATOM 2860 C C . GLU B 1 173 ? 106.064 21.623 48.443 1.00 58.39 170 GLU B C 1
ATOM 2861 O O . GLU B 1 173 ? 106.094 20.653 47.665 1.00 60.34 170 GLU B O 1
ATOM 2867 N N . LYS B 1 174 ? 106.259 21.541 49.761 1.00 59.52 171 LYS B N 1
ATOM 2868 C CA . LYS B 1 174 ? 106.557 20.244 50.423 1.00 61.92 171 LYS B CA 1
ATOM 2869 C C . LYS B 1 174 ? 105.316 19.343 50.422 1.00 59.05 171 LYS B C 1
ATOM 2870 O O . LYS B 1 174 ? 105.479 18.124 50.234 1.00 61.96 171 LYS B O 1
ATOM 2876 N N . ALA B 1 175 ? 104.130 19.924 50.608 1.00 55.08 172 ALA B N 1
ATOM 2877 C CA . ALA B 1 175 ? 102.874 19.136 50.663 1.00 54.25 172 ALA B CA 1
ATOM 2878 C C . ALA B 1 175 ? 102.382 18.747 49.266 1.00 53.25 172 ALA B C 1
ATOM 2879 O O . ALA B 1 175 ? 101.922 17.600 49.119 1.00 53.84 172 ALA B O 1
ATOM 2881 N N . HIS B 1 176 ? 102.460 19.659 48.289 1.00 53.23 173 HIS B N 1
ATOM 2882 C CA . HIS B 1 176 ? 101.962 19.348 46.920 1.00 52.76 173 HIS B CA 1
ATOM 2883 C C . HIS B 1 176 ? 102.862 19.959 45.850 1.00 51.83 173 HIS B C 1
ATOM 2884 O O . HIS B 1 176 ? 102.535 21.000 45.286 1.00 50.43 173 HIS B O 1
ATOM 2891 N N . PRO B 1 177 ? 104.019 19.339 45.526 1.00 52.82 174 PRO B N 1
ATOM 2892 C CA . PRO B 1 177 ? 104.911 19.879 44.498 1.00 53.52 174 PRO B CA 1
ATOM 2893 C C . PRO B 1 177 ? 104.335 19.868 43.068 1.00 53.40 174 PRO B C 1
ATOM 2894 O O . PRO B 1 177 ? 104.841 20.618 42.258 1.00 53.80 174 PRO B O 1
ATOM 2898 N N . ASP B 1 178 ? 103.305 19.055 42.789 1.00 54.80 175 ASP B N 1
ATOM 2899 C CA . ASP B 1 178 ? 102.710 19.002 41.418 1.00 56.01 175 ASP B CA 1
ATOM 2900 C C . ASP B 1 178 ? 101.759 20.187 41.199 1.00 51.39 175 ASP B C 1
ATOM 2901 O O . ASP B 1 178 ? 101.250 20.334 40.072 1.00 49.76 175 ASP B O 1
ATOM 2906 N N . VAL B 1 179 ? 101.526 20.990 42.237 1.00 49.50 176 VAL B N 1
ATOM 2907 C CA . VAL B 1 179 ? 100.637 22.187 42.136 1.00 47.99 176 VAL B CA 1
ATOM 2908 C C . VAL B 1 179 ? 101.444 23.326 41.501 1.00 48.52 176 VAL B C 1
ATOM 2909 O O . VAL B 1 179 ? 102.680 23.301 41.615 1.00 52.42 176 VAL B O 1
ATOM 2913 N N . GLU B 1 180 ? 100.775 24.254 40.810 1.00 47.80 177 GLU B N 1
ATOM 2914 C CA . GLU B 1 180 ? 101.484 25.403 40.185 1.00 47.64 177 GLU B CA 1
ATOM 2915 C C . GLU B 1 180 ? 100.933 26.670 40.847 1.00 43.62 177 GLU B C 1
ATOM 2916 O O . GLU B 1 180 ? 99.706 26.861 40.823 1.00 40.56 177 GLU B O 1
ATOM 2922 N N . LEU B 1 181 ? 101.814 27.481 41.440 1.00 43.64 178 LEU B N 1
ATOM 2923 C CA . LEU B 1 181 ? 101.385 28.715 42.153 1.00 41.94 178 LEU B CA 1
ATOM 2924 C C . LEU B 1 181 ? 101.555 29.964 41.285 1.00 41.91 178 LEU B C 1
ATOM 2925 O O . LEU B 1 181 ? 102.628 30.135 40.674 1.00 43.17 178 LEU B O 1
ATOM 2930 N N . TYR B 1 182 ? 100.516 30.801 41.279 1.00 40.74 179 TYR B N 1
ATOM 2931 C CA . TYR B 1 182 ? 100.467 32.097 40.556 1.00 41.70 179 TYR B CA 1
ATOM 2932 C C . TYR B 1 182 ? 100.128 33.170 41.593 1.00 41.30 179 TYR B C 1
ATOM 2933 O O . TYR B 1 182 ? 99.044 33.086 42.203 1.00 40.43 179 TYR B O 1
ATOM 2942 N N . THR B 1 183 ? 101.043 34.115 41.817 1.00 41.61 180 THR B N 1
ATOM 2943 C CA . THR B 1 183 ? 100.801 35.187 42.817 1.00 40.64 180 THR B CA 1
ATOM 2944 C C . THR B 1 183 ? 101.193 36.547 42.239 1.00 41.96 180 THR B C 1
ATOM 2945 O O . THR B 1 183 ? 102.056 36.583 41.337 1.00 43.85 180 THR B O 1
ATOM 2949 N N . ALA B 1 184 ? 100.561 37.615 42.733 1.00 40.78 181 ALA B N 1
ATOM 2950 C CA . ALA B 1 184 ? 100.888 38.979 42.261 1.00 41.81 181 ALA B CA 1
ATOM 2951 C C . ALA B 1 184 ? 102.129 39.460 43.015 1.00 41.94 181 ALA B C 1
ATOM 2952 O O . ALA B 1 184 ? 102.761 40.426 42.555 1.00 45.05 181 ALA B O 1
ATOM 2954 N N . SER B 1 185 ? 102.474 38.787 44.118 1.00 40.82 182 SER B N 1
ATOM 2955 C CA . SER B 1 185 ? 103.662 39.209 44.902 1.00 41.99 182 SER B CA 1
ATOM 2956 C C . SER B 1 185 ? 104.120 38.150 45.910 1.00 40.37 182 SER B C 1
ATOM 2957 O O . SER B 1 185 ? 103.265 37.487 46.525 1.00 37.79 182 SER B O 1
ATOM 2960 N N . VAL B 1 186 ? 105.442 38.015 46.037 1.00 41.79 183 VAL B N 1
ATOM 2961 C CA . VAL B 1 186 ? 106.098 37.107 47.021 1.00 41.82 183 VAL B CA 1
ATOM 2962 C C . VAL B 1 186 ? 106.602 38.062 48.104 1.00 41.80 183 VAL B C 1
ATOM 2963 O O . VAL B 1 186 ? 107.634 38.709 47.872 1.00 42.53 183 VAL B O 1
ATOM 2967 N N . ASP B 1 187 ? 105.856 38.199 49.204 1.00 42.96 184 ASP B N 1
ATOM 2968 C CA . ASP B 1 187 ? 106.250 39.144 50.286 1.00 45.97 184 ASP B CA 1
ATOM 2969 C C . ASP B 1 187 ? 107.492 38.642 51.038 1.00 48.80 184 ASP B C 1
ATOM 2970 O O . ASP B 1 187 ? 108.094 37.637 50.615 1.00 50.41 184 ASP B O 1
ATOM 2975 N N . LYS B 1 188 ? 107.843 39.346 52.117 1.00 52.11 185 LYS B N 1
ATOM 2976 C CA . LYS B 1 188 ? 109.059 39.092 52.934 1.00 54.14 185 LYS B CA 1
ATOM 2977 C C . LYS B 1 188 ? 108.836 37.990 53.977 1.00 51.09 185 LYS B C 1
ATOM 2978 O O . LYS B 1 188 ? 109.768 37.184 54.163 1.00 52.47 185 LYS B O 1
ATOM 2984 N N . GLY B 1 189 ? 107.672 37.939 54.631 1.00 48.36 186 GLY B N 1
ATOM 2985 C CA . GLY B 1 189 ? 107.466 36.877 55.637 1.00 47.25 186 GLY B CA 1
ATOM 2986 C C . GLY B 1 189 ? 106.164 37.020 56.403 1.00 46.06 186 GLY B C 1
ATOM 2987 O O . GLY B 1 189 ? 105.173 37.498 55.810 1.00 46.24 186 GLY B O 1
ATOM 2988 N N . LEU B 1 190 ? 106.177 36.614 57.678 1.00 44.90 187 LEU B N 1
ATOM 2989 C CA . LEU B 1 190 ? 104.985 36.671 58.566 1.00 44.52 187 LEU B CA 1
ATOM 2990 C C . LEU B 1 190 ? 105.343 37.351 59.891 1.00 45.30 187 LEU B C 1
ATOM 2991 O O . LEU B 1 190 ? 106.535 37.341 60.254 1.00 47.51 187 LEU B O 1
ATOM 2996 N N . ASN B 1 191 ? 104.340 37.907 60.580 1.00 44.89 188 ASN B N 1
ATOM 2997 C CA . ASN B 1 191 ? 104.556 38.557 61.901 1.00 46.45 188 ASN B CA 1
ATOM 2998 C C . ASN B 1 191 ? 104.270 37.490 62.970 1.00 48.44 188 ASN B C 1
ATOM 2999 O O . ASN B 1 191 ? 104.032 36.330 62.572 1.00 47.38 188 ASN B O 1
ATOM 3004 N N . GLU B 1 192 ? 104.256 37.853 64.258 1.00 52.07 189 GLU B N 1
ATOM 3005 C CA . GLU B 1 192 ? 104.017 36.828 65.315 1.00 55.30 189 GLU B CA 1
ATOM 3006 C C . GLU B 1 192 ? 102.553 36.362 65.302 1.00 55.78 189 GLU B C 1
ATOM 3007 O O . GLU B 1 192 ? 102.249 35.413 66.049 1.00 58.02 189 GLU B O 1
ATOM 3013 N N . HIS B 1 193 ? 101.690 36.982 64.490 1.00 55.25 190 HIS B N 1
ATOM 3014 C CA . HIS B 1 193 ? 100.260 36.566 64.453 1.00 55.68 190 HIS B CA 1
ATOM 3015 C C . HIS B 1 193 ? 99.936 35.799 63.164 1.00 55.24 190 HIS B C 1
ATOM 3016 O O . HIS B 1 193 ? 98.742 35.541 62.935 1.00 55.95 190 HIS B O 1
ATOM 3023 N N . GLY B 1 194 ? 100.944 35.459 62.353 1.00 55.48 191 GLY B N 1
ATOM 3024 C CA . GLY B 1 194 ? 100.704 34.691 61.113 1.00 54.26 191 GLY B CA 1
ATOM 3025 C C . GLY B 1 194 ? 100.260 35.540 59.929 1.00 55.39 191 GLY B C 1
ATOM 3026 O O . GLY B 1 194 ? 100.000 34.946 58.864 1.00 55.06 191 GLY B O 1
ATOM 3027 N N . TYR B 1 195 ? 100.137 36.862 60.097 1.00 60.16 192 TYR B N 1
ATOM 3028 C CA . TYR B 1 195 ? 99.736 37.744 58.965 1.00 60.39 192 TYR B CA 1
ATOM 3029 C C . TYR B 1 195 ? 100.938 37.938 58.036 1.00 55.74 192 TYR B C 1
ATOM 3030 O O . TYR B 1 195 ? 102.082 37.847 58.514 1.00 55.93 192 TYR B O 1
ATOM 3039 N N . ILE B 1 196 ? 100.677 38.191 56.751 1.00 51.00 193 ILE B N 1
ATOM 3040 C CA . ILE B 1 196 ? 101.759 38.414 55.745 1.00 48.70 193 ILE B CA 1
ATOM 3041 C C . ILE B 1 196 ? 102.232 39.870 55.845 1.00 46.65 193 ILE B C 1
ATOM 3042 O O . ILE B 1 196 ? 101.373 40.753 56.023 1.00 44.98 193 ILE B O 1
ATOM 3047 N N . ILE B 1 197 ? 103.550 40.089 55.751 1.00 46.17 194 ILE B N 1
ATOM 3048 C CA . ILE B 1 197 ? 104.169 41.451 55.807 1.00 47.76 194 ILE B CA 1
ATOM 3049 C C . ILE B 1 197 ? 105.047 41.626 54.567 1.00 46.50 194 ILE B C 1
ATOM 3050 O O . ILE B 1 197 ? 105.851 40.749 54.258 1.00 43.69 194 ILE B O 1
ATOM 3055 N N . PRO B 1 198 ? 104.923 42.741 53.805 1.00 47.32 195 PRO B N 1
ATOM 3056 C CA . PRO B 1 198 ? 103.976 43.822 54.103 1.00 48.05 195 PRO B CA 1
ATOM 3057 C C . PRO B 1 198 ? 102.505 43.375 54.112 1.00 46.89 195 PRO B C 1
ATOM 3058 O O . PRO B 1 198 ? 101.741 43.918 54.889 1.00 48.05 195 PRO B O 1
ATOM 3062 N N . GLY B 1 199 ? 102.152 42.431 53.234 1.00 44.73 196 GLY B N 1
ATOM 3063 C CA . GLY B 1 199 ? 100.785 41.878 53.135 1.00 45.05 196 GLY B CA 1
ATOM 3064 C C . GLY B 1 199 ? 99.722 42.903 52.773 1.00 45.51 196 GLY B C 1
ATOM 3065 O O . GLY B 1 199 ? 100.078 43.991 52.282 1.00 46.93 196 GLY B O 1
ATOM 3066 N N . LEU B 1 200 ? 98.455 42.543 53.020 1.00 44.88 197 LEU B N 1
ATOM 3067 C CA . LEU B 1 200 ? 97.262 43.385 52.729 1.00 45.48 197 LEU B CA 1
ATOM 3068 C C . LEU B 1 200 ? 96.389 43.509 53.984 1.00 45.33 197 LEU B C 1
ATOM 3069 O O . LEU B 1 200 ? 95.276 44.066 53.872 1.00 44.54 197 LEU B O 1
ATOM 3074 N N . GLY B 1 201 ? 96.865 43.011 55.128 1.00 45.66 198 GLY B N 1
ATOM 3075 C CA . GLY B 1 201 ? 96.062 43.073 56.364 1.00 46.44 198 GLY B CA 1
ATOM 3076 C C . GLY B 1 201 ? 94.937 42.052 56.320 1.00 46.30 198 GLY B C 1
ATOM 3077 O O . GLY B 1 201 ? 95.101 41.029 55.622 1.00 46.15 198 GLY B O 1
ATOM 3078 N N . ASP B 1 202 ? 93.830 42.308 57.020 1.00 48.04 199 ASP B N 1
ATOM 3079 C CA . ASP B 1 202 ? 92.702 41.337 57.005 1.00 49.69 199 ASP B CA 1
ATOM 3080 C C . ASP B 1 202 ? 91.952 41.542 55.680 1.00 46.49 199 ASP B C 1
ATOM 3081 O O . ASP B 1 202 ? 91.003 42.349 55.645 1.00 45.53 199 ASP B O 1
ATOM 3086 N N . ALA B 1 203 ? 92.402 40.840 54.633 1.00 45.05 200 ALA B N 1
ATOM 3087 C CA . ALA B 1 203 ? 91.837 40.920 53.263 1.00 44.89 200 ALA B CA 1
ATOM 3088 C C . ALA B 1 203 ? 90.335 40.619 53.261 1.00 45.02 200 ALA B C 1
ATOM 3089 O O . ALA B 1 203 ? 89.590 41.383 52.624 1.00 45.81 200 ALA B O 1
ATOM 3091 N N . GLY B 1 204 ? 89.920 39.544 53.933 1.00 44.67 201 GLY B N 1
ATOM 3092 C CA . GLY B 1 204 ? 88.496 39.158 53.989 1.00 45.01 201 GLY B CA 1
ATOM 3093 C C . GLY B 1 204 ? 87.618 40.299 54.474 1.00 44.98 201 GLY B C 1
ATOM 3094 O O . GLY B 1 204 ? 86.665 40.662 53.764 1.00 44.80 201 GLY B O 1
ATOM 3095 N N . ASP B 1 205 ? 87.933 40.846 55.647 1.00 46.81 202 ASP B N 1
ATOM 3096 C CA . ASP B 1 205 ? 87.152 41.969 56.230 1.00 48.84 202 ASP B CA 1
ATOM 3097 C C . ASP B 1 205 ? 87.209 43.209 55.327 1.00 48.19 202 ASP B C 1
ATOM 3098 O O . ASP B 1 205 ? 86.186 43.915 55.236 1.00 47.98 202 ASP B O 1
ATOM 3103 N N . LYS B 1 206 ? 88.325 43.430 54.640 1.00 46.91 203 LYS B N 1
ATOM 3104 C CA . LYS B 1 206 ? 88.485 44.626 53.777 1.00 48.26 203 LYS B CA 1
ATOM 3105 C C . LYS B 1 206 ? 87.668 44.478 52.499 1.00 46.38 203 LYS B C 1
ATOM 3106 O O . LYS B 1 206 ? 87.264 45.465 51.939 1.00 47.52 203 LYS B O 1
ATOM 3112 N N . ILE B 1 207 ? 87.504 43.257 52.036 1.00 44.26 204 ILE B N 1
ATOM 3113 C CA . ILE B 1 207 ? 86.706 42.961 50.803 1.00 43.04 204 ILE B CA 1
ATOM 3114 C C . ILE B 1 207 ? 85.204 43.070 51.089 1.00 42.60 204 ILE B C 1
ATOM 3115 O O . ILE B 1 207 ? 84.503 43.703 50.283 1.00 43.00 204 ILE B O 1
ATOM 3120 N N . PHE B 1 208 ? 84.734 42.438 52.168 1.00 41.91 205 PHE B N 1
ATOM 3121 C CA . PHE B 1 208 ? 83.291 42.429 52.531 1.00 42.60 205 PHE B CA 1
ATOM 3122 C C . PHE B 1 208 ? 82.906 43.644 53.386 1.00 43.54 205 PHE B C 1
ATOM 3123 O O . PHE B 1 208 ? 81.701 43.957 53.440 1.00 43.76 205 PHE B O 1
ATOM 3131 N N . GLY B 1 209 ? 83.877 44.310 54.016 1.00 44.87 206 GLY B N 1
ATOM 3132 C CA . GLY B 1 209 ? 83.580 45.492 54.850 1.00 46.92 206 GLY B CA 1
ATOM 3133 C C . GLY B 1 209 ? 83.020 45.116 56.212 1.00 48.71 206 GLY B C 1
ATOM 3134 O O . GLY B 1 209 ? 82.011 45.716 56.620 1.00 49.18 206 GLY B O 1
ATOM 3135 N N . THR B 1 210 ? 83.666 44.169 56.897 1.00 51.08 207 THR B N 1
ATOM 3136 C CA . THR B 1 210 ? 83.247 43.703 58.246 1.00 54.16 207 THR B CA 1
ATOM 3137 C C . THR B 1 210 ? 84.449 43.830 59.185 1.00 60.50 207 THR B C 1
ATOM 3138 O O . THR B 1 210 ? 85.460 43.189 58.899 1.00 62.86 207 THR B O 1
ATOM 3142 N N . LYS B 1 211 ? 84.349 44.627 60.251 1.00 71.42 208 LYS B N 1
ATOM 3143 C CA . LYS B 1 211 ? 85.502 44.776 61.185 1.00 79.16 208 LYS B CA 1
ATOM 3144 C C . LYS B 1 211 ? 85.663 43.488 62.010 1.00 82.94 208 LYS B C 1
ATOM 3145 O O . LYS B 1 211 ? 85.033 42.458 61.748 1.00 82.50 208 LYS B O 1
ATOM 3152 N N . ASN C 1 2 ? 49.516 44.515 61.587 1.00 97.76 -1 ASN C N 1
ATOM 3153 C CA . ASN C 1 2 ? 49.705 44.799 60.132 1.00 94.32 -1 ASN C CA 1
ATOM 3154 C C . ASN C 1 2 ? 50.264 43.557 59.428 1.00 91.59 -1 ASN C C 1
ATOM 3155 O O . ASN C 1 2 ? 51.107 42.857 60.030 1.00 91.37 -1 ASN C O 1
ATOM 3160 N N . ALA C 1 3 ? 49.803 43.311 58.197 1.00 89.35 0 ALA C N 1
ATOM 3161 C CA . ALA C 1 3 ? 50.253 42.155 57.387 1.00 86.12 0 ALA C CA 1
ATOM 3162 C C . ALA C 1 3 ? 51.621 42.473 56.779 1.00 81.51 0 ALA C C 1
ATOM 3163 O O . ALA C 1 3 ? 52.002 43.661 56.769 1.00 80.02 0 ALA C O 1
ATOM 3165 N N . MET C 1 4 ? 52.327 41.445 56.299 1.00 78.95 1 MET C N 1
ATOM 3166 C CA . MET C 1 4 ? 53.665 41.637 55.679 1.00 75.02 1 MET C CA 1
ATOM 3167 C C . MET C 1 4 ? 53.478 42.366 54.345 1.00 72.40 1 MET C C 1
ATOM 3168 O O . MET C 1 4 ? 52.616 41.941 53.556 1.00 72.70 1 MET C O 1
ATOM 3173 N N . LYS C 1 5 ? 54.259 43.423 54.120 1.00 70.18 2 LYS C N 1
ATOM 3174 C CA . LYS C 1 5 ? 54.167 44.228 52.874 1.00 68.22 2 LYS C CA 1
ATOM 3175 C C . LYS C 1 5 ? 54.838 43.398 51.770 1.00 64.10 2 LYS C C 1
ATOM 3176 O O . LYS C 1 5 ? 56.056 43.161 51.876 1.00 62.11 2 LYS C O 1
ATOM 3182 N N . ILE C 1 6 ? 54.061 42.922 50.789 1.00 62.62 3 ILE C N 1
ATOM 3183 C CA . ILE C 1 6 ? 54.591 42.082 49.667 1.00 59.65 3 ILE C CA 1
ATOM 3184 C C . ILE C 1 6 ? 54.549 42.889 48.366 1.00 57.56 3 ILE C C 1
ATOM 3185 O O . ILE C 1 6 ? 53.557 43.610 48.155 1.00 58.92 3 ILE C O 1
ATOM 3190 N N . VAL C 1 7 ? 55.582 42.750 47.528 1.00 54.54 4 VAL C N 1
ATOM 3191 C CA . VAL C 1 7 ? 55.646 43.478 46.225 1.00 53.07 4 VAL C CA 1
ATOM 3192 C C . VAL C 1 7 ? 56.138 42.519 45.137 1.00 51.44 4 VAL C C 1
ATOM 3193 O O . VAL C 1 7 ? 57.293 42.064 45.222 1.00 49.68 4 VAL C O 1
ATOM 3197 N N . GLU C 1 8 ? 55.265 42.219 44.173 1.00 52.17 5 GLU C N 1
ATOM 3198 C CA . GLU C 1 8 ? 55.585 41.339 43.020 1.00 51.27 5 GLU C CA 1
ATOM 3199 C C . GLU C 1 8 ? 55.864 42.276 41.841 1.00 50.44 5 GLU C C 1
ATOM 3200 O O . GLU C 1 8 ? 54.904 42.873 41.327 1.00 51.57 5 GLU C O 1
ATOM 3206 N N . VAL C 1 9 ? 57.133 42.404 41.456 1.00 48.76 6 VAL C N 1
ATOM 3207 C CA . VAL C 1 9 ? 57.570 43.311 40.352 1.00 48.32 6 VAL C CA 1
ATOM 3208 C C . VAL C 1 9 ? 57.053 42.806 38.994 1.00 48.96 6 VAL C C 1
ATOM 3209 O O . VAL C 1 9 ? 57.561 41.769 38.526 1.00 48.57 6 VAL C O 1
ATOM 3213 N N . LYS C 1 10 ? 56.090 43.524 38.392 1.00 50.42 7 LYS C N 1
ATOM 3214 C CA . LYS C 1 10 ? 55.509 43.165 37.062 1.00 51.49 7 LYS C CA 1
ATOM 3215 C C . LYS C 1 10 ? 56.224 43.879 35.903 1.00 50.78 7 LYS C C 1
ATOM 3216 O O . LYS C 1 10 ? 55.757 43.714 34.758 1.00 51.75 7 LYS C O 1
ATOM 3222 N N . HIS C 1 11 ? 57.291 44.644 36.158 1.00 49.33 8 HIS C N 1
ATOM 3223 C CA . HIS C 1 11 ? 57.981 45.353 35.041 1.00 49.03 8 HIS C CA 1
ATOM 3224 C C . HIS C 1 11 ? 58.224 44.362 33.900 1.00 48.93 8 HIS C C 1
ATOM 3225 O O . HIS C 1 11 ? 58.776 43.288 34.127 1.00 48.02 8 HIS C O 1
ATOM 3232 N N . PRO C 1 12 ? 57.837 44.677 32.641 1.00 50.10 9 PRO C N 1
ATOM 3233 C CA . PRO C 1 12 ? 58.026 43.752 31.521 1.00 50.49 9 PRO C CA 1
ATOM 3234 C C . PRO C 1 12 ? 59.440 43.160 31.383 1.00 49.03 9 PRO C C 1
ATOM 3235 O O . PRO C 1 12 ? 59.529 42.000 31.028 1.00 48.96 9 PRO C O 1
ATOM 3239 N N . LEU C 1 13 ? 60.493 43.941 31.652 1.00 48.20 10 LEU C N 1
ATOM 3240 C CA . LEU C 1 13 ? 61.877 43.393 31.535 1.00 46.92 10 LEU C CA 1
ATOM 3241 C C . LEU C 1 13 ? 62.101 42.346 32.631 1.00 45.54 10 LEU C C 1
ATOM 3242 O O . LEU C 1 13 ? 62.834 41.378 32.372 1.00 45.08 10 LEU C O 1
ATOM 3247 N N . VAL C 1 14 ? 61.504 42.541 33.810 1.00 45.32 11 VAL C N 1
ATOM 3248 C CA . VAL C 1 14 ? 61.669 41.561 34.926 1.00 44.35 11 VAL C CA 1
ATOM 3249 C C . VAL C 1 14 ? 60.938 40.269 34.541 1.00 45.21 11 VAL C C 1
ATOM 3250 O O . VAL C 1 14 ? 61.511 39.187 34.768 1.00 44.57 11 VAL C O 1
ATOM 3254 N N . LYS C 1 15 ? 59.732 40.385 33.972 1.00 46.97 12 LYS C N 1
ATOM 3255 C CA . LYS C 1 15 ? 58.953 39.189 33.551 1.00 48.21 12 LYS C CA 1
ATOM 3256 C C . LYS C 1 15 ? 59.708 38.464 32.435 1.00 47.96 12 LYS C C 1
ATOM 3257 O O . LYS C 1 15 ? 59.853 37.235 32.528 1.00 48.00 12 LYS C O 1
ATOM 3263 N N . HIS C 1 16 ? 60.152 39.209 31.422 1.00 48.22 13 HIS C N 1
ATOM 3264 C CA . HIS C 1 16 ? 60.902 38.631 30.275 1.00 48.56 13 HIS C CA 1
ATOM 3265 C C . HIS C 1 16 ? 62.149 37.882 30.756 1.00 47.06 13 HIS C C 1
ATOM 3266 O O . HIS C 1 16 ? 62.297 36.700 30.394 1.00 47.35 13 HIS C O 1
ATOM 3273 N N . LYS C 1 17 ? 63.002 38.553 31.535 1.00 45.86 14 LYS C N 1
ATOM 3274 C CA . LYS C 1 17 ? 64.267 37.958 32.051 1.00 44.68 14 LYS C CA 1
ATOM 3275 C C . LYS C 1 17 ? 63.964 36.757 32.956 1.00 44.04 14 LYS C C 1
ATOM 3276 O O . LYS C 1 17 ? 64.733 35.775 32.893 1.00 43.15 14 LYS C O 1
ATOM 3282 N N . LEU C 1 18 ? 62.896 36.823 33.759 1.00 44.30 15 LEU C N 1
ATOM 3283 C CA . LEU C 1 18 ? 62.565 35.667 34.636 1.00 44.17 15 LEU C CA 1
ATOM 3284 C C . LEU C 1 18 ? 62.130 34.498 33.744 1.00 45.14 15 LEU C C 1
ATOM 3285 O O . LEU C 1 18 ? 62.487 33.348 34.060 1.00 44.74 15 LEU C O 1
ATOM 3290 N N . GLY C 1 19 ? 61.395 34.803 32.670 1.00 46.27 16 GLY C N 1
ATOM 3291 C CA . GLY C 1 19 ? 60.918 33.783 31.717 1.00 47.63 16 GLY C CA 1
ATOM 3292 C C . GLY C 1 19 ? 62.075 33.037 31.076 1.00 46.88 16 GLY C C 1
ATOM 3293 O O . GLY C 1 19 ? 61.929 31.823 30.839 1.00 47.52 16 GLY C O 1
ATOM 3294 N N . LEU C 1 20 ? 63.182 33.741 30.807 1.00 45.66 17 LEU C N 1
ATOM 3295 C CA . LEU C 1 20 ? 64.391 33.126 30.189 1.00 45.19 17 LEU C CA 1
ATOM 3296 C C . LEU C 1 20 ? 65.047 32.172 31.192 1.00 43.86 17 LEU C C 1
ATOM 3297 O O . LEU C 1 20 ? 65.551 31.121 30.755 1.00 44.01 17 LEU C O 1
ATOM 3302 N N . MET C 1 21 ? 65.023 32.530 32.481 1.00 42.78 18 MET C N 1
ATOM 3303 C CA . MET C 1 21 ? 65.643 31.692 33.542 1.00 41.98 18 MET C CA 1
ATOM 3304 C C . MET C 1 21 ? 64.843 30.397 33.735 1.00 43.68 18 MET C C 1
ATOM 3305 O O . MET C 1 21 ? 65.406 29.447 34.307 1.00 43.60 18 MET C O 1
ATOM 3310 N N . ARG C 1 22 ? 63.590 30.353 33.273 1.00 46.00 19 ARG C N 1
ATOM 3311 C CA . ARG C 1 22 ? 62.765 29.123 33.428 1.00 48.16 19 ARG C CA 1
ATOM 3312 C C . ARG C 1 22 ? 63.071 28.085 32.337 1.00 49.90 19 ARG C C 1
ATOM 3313 O O . ARG C 1 22 ? 62.732 26.915 32.567 1.00 50.73 19 ARG C O 1
ATOM 3321 N N . GLU C 1 23 ? 63.696 28.474 31.219 1.00 51.16 20 GLU C N 1
ATOM 3322 C CA . GLU C 1 23 ? 63.996 27.502 30.126 1.00 53.54 20 GLU C CA 1
ATOM 3323 C C . GLU C 1 23 ? 64.899 26.424 30.751 1.00 53.36 20 GLU C C 1
ATOM 3324 O O . GLU C 1 23 ? 65.949 26.791 31.297 1.00 51.51 20 GLU C O 1
ATOM 3330 N N . HIS C 1 24 ? 64.493 25.149 30.669 1.00 56.11 21 HIS C N 1
ATOM 3331 C CA . HIS C 1 24 ? 65.215 23.999 31.293 1.00 56.95 21 HIS C CA 1
ATOM 3332 C C . HIS C 1 24 ? 66.628 23.789 30.731 1.00 58.24 21 HIS C C 1
ATOM 3333 O O . HIS C 1 24 ? 67.480 23.301 31.496 1.00 56.89 21 HIS C O 1
ATOM 3340 N N . ASP C 1 25 ? 66.867 24.127 29.462 1.00 41.63 22 ASP C N 1
ATOM 3341 C CA . ASP C 1 25 ? 68.203 23.937 28.828 1.00 44.13 22 ASP C CA 1
ATOM 3342 C C . ASP C 1 25 ? 69.074 25.193 28.963 1.00 43.46 22 ASP C C 1
ATOM 3343 O O . ASP C 1 25 ? 70.121 25.246 28.287 1.00 43.92 22 ASP C O 1
ATOM 3348 N N . ILE C 1 26 ? 68.689 26.155 29.807 1.00 43.52 23 ILE C N 1
ATOM 3349 C CA . ILE C 1 26 ? 69.523 27.387 29.948 1.00 42.47 23 ILE C CA 1
ATOM 3350 C C . ILE C 1 26 ? 70.898 26.981 30.490 1.00 42.25 23 ILE C C 1
ATOM 3351 O O . ILE C 1 26 ? 70.957 26.067 31.333 1.00 42.88 23 ILE C O 1
ATOM 3356 N N . SER C 1 27 ? 71.958 27.629 30.003 1.00 42.54 24 SER C N 1
ATOM 3357 C CA . SER C 1 27 ? 73.337 27.323 30.460 1.00 42.08 24 SER C CA 1
ATOM 3358 C C . SER C 1 27 ? 73.580 27.942 31.838 1.00 41.73 24 SER C C 1
ATOM 3359 O O . SER C 1 27 ? 72.832 28.861 32.223 1.00 39.91 24 SER C O 1
ATOM 3362 N N . THR C 1 28 ? 74.591 27.437 32.544 1.00 43.79 25 THR C N 1
ATOM 3363 C CA . THR C 1 28 ? 74.970 27.952 33.884 1.00 45.74 25 THR C CA 1
ATOM 3364 C C . THR C 1 28 ? 75.371 29.424 33.741 1.00 48.88 25 THR C C 1
ATOM 3365 O O . THR C 1 28 ? 74.984 30.232 34.605 1.00 49.30 25 THR C O 1
ATOM 3369 N N . LYS C 1 29 ? 76.085 29.741 32.658 1.00 53.62 26 LYS C N 1
ATOM 3370 C CA . LYS C 1 29 ? 76.573 31.116 32.370 1.00 56.80 26 LYS C CA 1
ATOM 3371 C C . LYS C 1 29 ? 75.405 32.111 32.310 1.00 54.84 26 LYS C C 1
ATOM 3372 O O . LYS C 1 29 ? 75.407 33.050 33.124 1.00 52.80 26 LYS C O 1
ATOM 3378 N N . ARG C 1 30 ? 74.441 31.908 31.403 1.00 56.28 27 ARG C N 1
ATOM 3379 C CA . ARG C 1 30 ? 73.307 32.870 31.289 1.00 57.36 27 ARG C CA 1
ATOM 3380 C C . ARG C 1 30 ? 72.386 32.823 32.512 1.00 50.90 27 ARG C C 1
ATOM 3381 O O . ARG C 1 30 ? 71.770 33.863 32.800 1.00 49.97 27 ARG C O 1
ATOM 3389 N N . PHE C 1 31 ? 72.267 31.674 33.178 1.00 47.36 28 PHE C N 1
ATOM 3390 C CA . PHE C 1 31 ? 71.381 31.601 34.369 1.00 45.14 28 PHE C CA 1
ATOM 3391 C C . PHE C 1 31 ? 71.965 32.517 35.451 1.00 44.77 28 PHE C C 1
ATOM 3392 O O . PHE C 1 31 ? 71.197 33.250 36.099 1.00 43.79 28 PHE C O 1
ATOM 3400 N N . ARG C 1 32 ? 73.294 32.501 35.596 1.00 46.81 29 ARG C N 1
ATOM 3401 C CA . ARG C 1 32 ? 73.991 33.337 36.611 1.00 49.89 29 ARG C CA 1
ATOM 3402 C C . ARG C 1 32 ? 73.880 34.822 36.225 1.00 47.85 29 ARG C C 1
ATOM 3403 O O . ARG C 1 32 ? 73.635 35.641 37.133 1.00 45.94 29 ARG C O 1
ATOM 3411 N N . GLU C 1 33 ? 74.036 35.149 34.937 1.00 47.08 30 GLU C N 1
ATOM 3412 C CA . GLU C 1 33 ? 73.943 36.555 34.456 1.00 47.41 30 GLU C CA 1
ATOM 3413 C C . GLU C 1 33 ? 72.537 37.112 34.708 1.00 45.10 30 GLU C C 1
ATOM 3414 O O . GLU C 1 33 ? 72.438 38.253 35.213 1.00 44.05 30 GLU C O 1
ATOM 3420 N N . LEU C 1 34 ? 71.496 36.348 34.354 1.00 42.58 31 LEU C N 1
ATOM 3421 C CA . LEU C 1 34 ? 70.090 36.800 34.550 1.00 41.27 31 LEU C CA 1
ATOM 3422 C C . LEU C 1 34 ? 69.768 36.878 36.046 1.00 40.28 31 LEU C C 1
ATOM 3423 O O . LEU C 1 34 ? 68.985 37.762 36.427 1.00 40.94 31 LEU C O 1
ATOM 3428 N N . ALA C 1 35 ? 70.354 35.992 36.856 1.00 40.60 32 ALA C N 1
ATOM 3429 C CA . ALA C 1 35 ? 70.104 36.012 38.316 1.00 41.05 32 ALA C CA 1
ATOM 3430 C C . ALA C 1 35 ? 70.598 37.345 38.890 1.00 41.47 32 ALA C C 1
ATOM 3431 O O . ALA C 1 35 ? 69.889 37.932 39.730 1.00 42.78 32 ALA C O 1
ATOM 3433 N N . SER C 1 36 ? 71.771 37.797 38.434 1.00 41.41 33 SER C N 1
ATOM 3434 C CA . SER C 1 36 ? 72.378 39.072 38.898 1.00 41.40 33 SER C CA 1
ATOM 3435 C C . SER C 1 36 ? 71.590 40.269 38.355 1.00 40.58 33 SER C C 1
ATOM 3436 O O . SER C 1 36 ? 71.314 41.191 39.138 1.00 39.11 33 SER C O 1
ATOM 3439 N N . GLU C 1 37 ? 71.234 40.243 37.068 1.00 41.29 34 GLU C N 1
ATOM 3440 C CA . GLU C 1 37 ? 70.485 41.373 36.455 1.00 42.30 34 GLU C CA 1
ATOM 3441 C C . GLU C 1 37 ? 69.111 41.509 37.121 1.00 41.06 34 GLU C C 1
ATOM 3442 O O . GLU C 1 37 ? 68.791 42.626 37.567 1.00 40.94 34 GLU C O 1
ATOM 3448 N N . VAL C 1 38 ? 68.327 40.426 37.172 1.00 39.33 35 VAL C N 1
ATOM 3449 C CA . VAL C 1 38 ? 66.982 40.499 37.820 1.00 39.16 35 VAL C CA 1
ATOM 3450 C C . VAL C 1 38 ? 67.191 40.945 39.273 1.00 39.72 35 VAL C C 1
ATOM 3451 O O . VAL C 1 38 ? 66.267 41.547 39.844 1.00 40.87 35 VAL C O 1
ATOM 3455 N N . GLY C 1 39 ? 68.374 40.671 39.833 1.00 40.28 36 GLY C N 1
ATOM 3456 C CA . GLY C 1 39 ? 68.688 41.073 41.217 1.00 40.97 36 GLY C CA 1
ATOM 3457 C C . GLY C 1 39 ? 68.864 42.581 41.328 1.00 41.86 36 GLY C C 1
ATOM 3458 O O . GLY C 1 39 ? 68.471 43.139 42.371 1.00 40.66 36 GLY C O 1
ATOM 3459 N N . SER C 1 40 ? 69.432 43.217 40.292 1.00 42.38 37 SER C N 1
ATOM 3460 C CA . SER C 1 40 ? 69.648 44.692 40.300 1.00 43.92 37 SER C CA 1
ATOM 3461 C C . SER C 1 40 ? 68.305 45.406 40.107 1.00 42.58 37 SER C C 1
ATOM 3462 O O . SER C 1 40 ? 68.113 46.468 40.722 1.00 43.18 37 SER C O 1
ATOM 3465 N N . LEU C 1 41 ? 67.419 44.836 39.282 1.00 41.45 38 LEU C N 1
ATOM 3466 C CA . LEU C 1 41 ? 66.083 45.439 39.030 1.00 41.03 38 LEU C CA 1
ATOM 3467 C C . LEU C 1 41 ? 65.229 45.323 40.301 1.00 41.70 38 LEU C C 1
ATOM 3468 O O . LEU C 1 41 ? 64.416 46.232 40.537 1.00 44.41 38 LEU C O 1
ATOM 3473 N N . LEU C 1 42 ? 65.405 44.252 41.085 1.00 41.41 39 LEU C N 1
ATOM 3474 C CA . LEU C 1 42 ? 64.636 44.096 42.351 1.00 42.22 39 LEU C CA 1
ATOM 3475 C C . LEU C 1 42 ? 65.206 45.072 43.387 1.00 42.39 39 LEU C C 1
ATOM 3476 O O . LEU C 1 42 ? 64.432 45.534 44.246 1.00 42.82 39 LEU C O 1
ATOM 3481 N N . THR C 1 43 ? 66.509 45.364 43.295 1.00 42.26 40 THR C N 1
ATOM 3482 C CA . THR C 1 43 ? 67.182 46.296 44.241 1.00 43.55 40 THR C CA 1
ATOM 3483 C C . THR C 1 43 ? 66.625 47.707 44.035 1.00 43.94 40 THR C C 1
ATOM 3484 O O . THR C 1 43 ? 66.398 48.399 45.044 1.00 45.97 40 THR C O 1
ATOM 3488 N N . TYR C 1 44 ? 66.425 48.108 42.776 1.00 43.79 41 TYR C N 1
ATOM 3489 C CA . TYR C 1 44 ? 65.883 49.453 42.449 1.00 43.42 41 TYR C CA 1
ATOM 3490 C C . TYR C 1 44 ? 64.463 49.558 43.021 1.00 44.09 41 TYR C C 1
ATOM 3491 O O . TYR C 1 44 ? 64.155 50.562 43.689 1.00 46.11 41 TYR C O 1
ATOM 3500 N N . GLU C 1 45 ? 63.640 48.532 42.788 1.00 44.19 42 GLU C N 1
ATOM 3501 C CA . GLU C 1 45 ? 62.241 48.488 43.295 1.00 46.47 42 GLU C CA 1
ATOM 3502 C C . GLU C 1 45 ? 62.223 48.566 44.830 1.00 46.82 42 GLU C C 1
ATOM 3503 O O . GLU C 1 45 ? 61.403 49.328 45.375 1.00 47.54 42 GLU C O 1
ATOM 3509 N N . ALA C 1 46 ? 63.118 47.824 45.488 1.00 46.31 43 ALA C N 1
ATOM 3510 C CA . ALA C 1 46 ? 63.186 47.764 46.968 1.00 48.02 43 ALA C CA 1
ATOM 3511 C C . ALA C 1 46 ? 63.810 49.019 47.595 1.00 48.06 43 ALA C C 1
ATOM 3512 O O . ALA C 1 46 ? 63.605 49.207 48.808 1.00 49.68 43 ALA C O 1
ATOM 3514 N N . THR C 1 47 ? 64.529 49.843 46.824 1.00 46.89 44 THR C N 1
ATOM 3515 C CA . THR C 1 47 ? 65.168 51.063 47.400 1.00 46.90 44 THR C CA 1
ATOM 3516 C C . THR C 1 47 ? 64.413 52.334 46.986 1.00 47.61 44 THR C C 1
ATOM 3517 O O . THR C 1 47 ? 64.990 53.429 47.136 1.00 49.36 44 THR C O 1
ATOM 3521 N N . ALA C 1 48 ? 63.169 52.200 46.518 1.00 48.06 45 ALA C N 1
ATOM 3522 C CA . ALA C 1 48 ? 62.377 53.379 46.090 1.00 48.60 45 ALA C CA 1
ATOM 3523 C C . ALA C 1 48 ? 61.887 54.180 47.304 1.00 50.25 45 ALA C C 1
ATOM 3524 O O . ALA C 1 48 ? 61.558 55.365 47.117 1.00 51.45 45 ALA C O 1
ATOM 3526 N N . ASP C 1 49 ? 61.864 53.570 48.497 1.00 53.64 46 ASP C N 1
ATOM 3527 C CA . ASP C 1 49 ? 61.371 54.274 49.716 1.00 56.18 46 ASP C CA 1
ATOM 3528 C C . ASP C 1 49 ? 62.527 54.689 50.639 1.00 56.33 46 ASP C C 1
ATOM 3529 O O . ASP C 1 49 ? 62.232 55.043 51.795 1.00 59.75 46 ASP C O 1
ATOM 3534 N N . LEU C 1 50 ? 63.780 54.654 50.168 1.00 55.49 47 LEU C N 1
ATOM 3535 C CA . LEU C 1 50 ? 64.913 55.065 51.046 1.00 56.53 47 LEU C CA 1
ATOM 3536 C C . LEU C 1 50 ? 64.738 56.533 51.446 1.00 57.88 47 LEU C C 1
ATOM 3537 O O . LEU C 1 50 ? 64.277 57.322 50.602 1.00 59.35 47 LEU C O 1
ATOM 3542 N N . GLU C 1 51 ? 65.083 56.869 52.692 1.00 61.94 48 GLU C N 1
ATOM 3543 C CA . GLU C 1 51 ? 64.967 58.269 53.176 1.00 64.59 48 GLU C CA 1
ATOM 3544 C C . GLU C 1 51 ? 66.201 59.052 52.727 1.00 61.96 48 GLU C C 1
ATOM 3545 O O . GLU C 1 51 ? 67.324 58.527 52.856 1.00 61.76 48 GLU C O 1
ATOM 3551 N N . THR C 1 52 ? 65.980 60.263 52.221 1.00 61.36 49 THR C N 1
ATOM 3552 C CA . THR C 1 52 ? 67.078 61.145 51.756 1.00 62.79 49 THR C CA 1
ATOM 3553 C C . THR C 1 52 ? 67.090 62.403 52.626 1.00 63.60 49 THR C C 1
ATOM 3554 O O . THR C 1 52 ? 66.105 62.627 53.350 1.00 62.26 49 THR C O 1
ATOM 3558 N N . GLU C 1 53 ? 68.180 63.166 52.570 1.00 69.81 50 GLU C N 1
ATOM 3559 C CA . GLU C 1 53 ? 68.307 64.430 53.342 1.00 72.09 50 GLU C CA 1
ATOM 3560 C C . GLU C 1 53 ? 68.996 65.447 52.429 1.00 70.84 50 GLU C C 1
ATOM 3561 O O . GLU C 1 53 ? 69.956 65.067 51.729 1.00 67.02 50 GLU C O 1
ATOM 3567 N N . LYS C 1 54 ? 68.487 66.679 52.416 1.00 73.23 51 LYS C N 1
ATOM 3568 C CA . LYS C 1 54 ? 69.056 67.753 51.563 1.00 71.52 51 LYS C CA 1
ATOM 3569 C C . LYS C 1 54 ? 70.405 68.179 52.154 1.00 69.42 51 LYS C C 1
ATOM 3570 O O . LYS C 1 54 ? 70.493 68.309 53.386 1.00 68.74 51 LYS C O 1
ATOM 3576 N N . VAL C 1 55 ? 71.419 68.330 51.297 1.00 69.32 52 VAL C N 1
ATOM 3577 C CA . VAL C 1 55 ? 72.796 68.736 51.717 1.00 68.89 52 VAL C CA 1
ATOM 3578 C C . VAL C 1 55 ? 73.382 69.668 50.650 1.00 66.85 52 VAL C C 1
ATOM 3579 O O . VAL C 1 55 ? 73.114 69.437 49.455 1.00 65.53 52 VAL C O 1
ATOM 3583 N N . THR C 1 56 ? 74.150 70.676 51.077 1.00 65.48 53 THR C N 1
ATOM 3584 C CA . THR C 1 56 ? 74.778 71.651 50.144 1.00 63.19 53 THR C CA 1
ATOM 3585 C C . THR C 1 56 ? 76.214 71.216 49.829 1.00 60.54 53 THR C C 1
ATOM 3586 O O . THR C 1 56 ? 76.974 70.953 50.779 1.00 61.61 53 THR C O 1
ATOM 3590 N N . ILE C 1 57 ? 76.549 71.127 48.539 1.00 57.92 54 ILE C N 1
ATOM 3591 C CA . ILE C 1 57 ? 77.917 70.734 48.084 1.00 57.23 54 ILE C CA 1
ATOM 3592 C C . ILE C 1 57 ? 78.371 71.767 47.049 1.00 56.24 54 ILE C C 1
ATOM 3593 O O . ILE C 1 57 ? 77.506 72.528 46.565 1.00 55.36 54 ILE C O 1
ATOM 3598 N N . GLU C 1 58 ? 79.673 71.813 46.753 1.00 56.24 55 GLU C N 1
ATOM 3599 C CA . GLU C 1 58 ? 80.189 72.796 45.764 1.00 58.21 55 GLU C CA 1
ATOM 3600 C C . GLU C 1 58 ? 80.046 72.209 44.353 1.00 57.33 55 GLU C C 1
ATOM 3601 O O . GLU C 1 58 ? 80.776 71.248 44.027 1.00 56.35 55 GLU C O 1
ATOM 3607 N N . GLY C 1 59 ? 79.114 72.755 43.567 1.00 57.66 56 GLY C N 1
ATOM 3608 C CA . GLY C 1 59 ? 78.886 72.303 42.182 1.00 57.81 56 GLY C CA 1
ATOM 3609 C C . GLY C 1 59 ? 79.924 72.906 41.251 1.00 59.50 56 GLY C C 1
ATOM 3610 O O . GLY C 1 59 ? 80.807 73.630 41.747 1.00 60.33 56 GLY C O 1
ATOM 3611 N N . TRP C 1 60 ? 79.816 72.640 39.948 1.00 63.35 57 TRP C N 1
ATOM 3612 C CA . TRP C 1 60 ? 80.796 73.179 38.967 1.00 66.62 57 TRP C CA 1
ATOM 3613 C C . TRP C 1 60 ? 80.565 74.683 38.770 1.00 67.65 57 TRP C C 1
ATOM 3614 O O . TRP C 1 60 ? 81.521 75.374 38.375 1.00 70.39 57 TRP C O 1
ATOM 3625 N N . ASN C 1 61 ? 79.335 75.155 39.020 1.00 66.62 58 ASN C N 1
ATOM 3626 C CA . ASN C 1 61 ? 78.972 76.586 38.835 1.00 66.55 58 ASN C CA 1
ATOM 3627 C C . ASN C 1 61 ? 78.547 77.197 40.178 1.00 64.42 58 ASN C C 1
ATOM 3628 O O . ASN C 1 61 ? 77.604 78.008 40.185 1.00 65.38 58 ASN C O 1
ATOM 3633 N N . GLY C 1 62 ? 79.213 76.815 41.270 1.00 62.28 59 GLY C N 1
ATOM 3634 C CA . GLY C 1 62 ? 78.883 77.358 42.603 1.00 62.00 59 GLY C CA 1
ATOM 3635 C C . GLY C 1 62 ? 78.100 76.367 43.461 1.00 60.28 59 GLY C C 1
ATOM 3636 O O . GLY C 1 62 ? 77.830 75.245 43.034 1.00 59.10 59 GLY C O 1
ATOM 3637 N N . PRO C 1 63 ? 77.711 76.763 44.695 1.00 59.61 60 PRO C N 1
ATOM 3638 C CA . PRO C 1 63 ? 76.964 75.888 45.601 1.00 59.07 60 PRO C CA 1
ATOM 3639 C C . PRO C 1 63 ? 75.628 75.393 45.027 1.00 57.68 60 PRO C C 1
ATOM 3640 O O . PRO C 1 63 ? 74.989 76.133 44.300 1.00 58.27 60 PRO C O 1
ATOM 3644 N N . VAL C 1 64 ? 75.241 74.166 45.389 1.00 56.55 61 VAL C N 1
ATOM 3645 C CA . VAL C 1 64 ? 73.966 73.543 44.919 1.00 56.10 61 VAL C CA 1
ATOM 3646 C C . VAL C 1 64 ? 73.488 72.559 45.994 1.00 55.65 61 VAL C C 1
ATOM 3647 O O . VAL C 1 64 ? 74.345 71.900 46.619 1.00 52.50 61 VAL C O 1
ATOM 3651 N N . GLU C 1 65 ? 72.170 72.479 46.201 1.00 58.56 62 GLU C N 1
ATOM 3652 C CA . GLU C 1 65 ? 71.589 71.567 47.220 1.00 60.71 62 GLU C CA 1
ATOM 3653 C C . GLU C 1 65 ? 71.253 70.231 46.552 1.00 59.18 62 GLU C C 1
ATOM 3654 O O . GLU C 1 65 ? 70.361 70.214 45.685 1.00 59.60 62 GLU C O 1
ATOM 3660 N N . VAL C 1 66 ? 71.960 69.167 46.939 1.00 57.95 63 VAL C N 1
ATOM 3661 C CA . VAL C 1 66 ? 71.732 67.801 46.384 1.00 56.19 63 VAL C CA 1
ATOM 3662 C C . VAL C 1 66 ? 71.120 66.938 47.490 1.00 57.61 63 VAL C C 1
ATOM 3663 O O . VAL C 1 66 ? 71.145 67.372 48.656 1.00 59.37 63 VAL C O 1
ATOM 3667 N N . GLU C 1 67 ? 70.592 65.768 47.129 1.00 59.67 64 GLU C N 1
ATOM 3668 C CA . GLU C 1 67 ? 69.987 64.840 48.119 1.00 60.53 64 GLU C CA 1
ATOM 3669 C C . GLU C 1 67 ? 70.921 63.645 48.298 1.00 58.14 64 GLU C C 1
ATOM 3670 O O . GLU C 1 67 ? 71.564 63.248 47.314 1.00 55.42 64 GLU C O 1
ATOM 3676 N N . GLN C 1 68 ? 71.005 63.118 49.518 1.00 61.13 65 GLN C N 1
ATOM 3677 C CA . GLN C 1 68 ? 71.870 61.940 49.778 1.00 62.85 65 GLN C CA 1
ATOM 3678 C C . GLN C 1 68 ? 71.088 60.985 50.681 1.00 63.77 65 GLN C C 1
ATOM 3679 O O . GLN C 1 68 ? 70.224 61.466 51.442 1.00 64.88 65 GLN C O 1
ATOM 3685 N N . ILE C 1 69 ? 71.368 59.686 50.568 1.00 64.28 66 ILE C N 1
ATOM 3686 C CA . ILE C 1 69 ? 70.674 58.648 51.386 1.00 65.86 66 ILE C CA 1
ATOM 3687 C C . ILE C 1 69 ? 71.080 58.845 52.852 1.00 66.69 66 ILE C C 1
ATOM 3688 O O . ILE C 1 69 ? 72.293 58.936 53.122 1.00 64.87 66 ILE C O 1
ATOM 3693 N N . LYS C 1 70 ? 70.089 58.920 53.747 1.00 69.03 67 LYS C N 1
ATOM 3694 C CA . LYS C 1 70 ? 70.319 59.137 55.202 1.00 72.51 67 LYS C CA 1
ATOM 3695 C C . LYS C 1 70 ? 70.645 57.810 55.900 1.00 74.18 67 LYS C C 1
ATOM 3696 O O . LYS C 1 70 ? 70.224 56.749 55.391 1.00 72.09 67 LYS C O 1
ATOM 3702 N N . GLY C 1 71 ? 71.378 57.887 57.021 1.00 77.02 68 GLY C N 1
ATOM 3703 C CA . GLY C 1 71 ? 71.771 56.713 57.830 1.00 76.45 68 GLY C CA 1
ATOM 3704 C C . GLY C 1 71 ? 73.084 56.095 57.375 1.00 73.53 68 GLY C C 1
ATOM 3705 O O . GLY C 1 71 ? 73.633 56.556 56.351 1.00 70.40 68 GLY C O 1
ATOM 3706 N N . LYS C 1 72 ? 73.572 55.091 58.118 1.00 72.76 69 LYS C N 1
ATOM 3707 C CA . LYS C 1 72 ? 74.841 54.390 57.774 1.00 71.47 69 LYS C CA 1
ATOM 3708 C C . LYS C 1 72 ? 74.615 53.467 56.568 1.00 65.87 69 LYS C C 1
ATOM 3709 O O . LYS C 1 72 ? 73.447 53.159 56.256 1.00 61.78 69 LYS C O 1
ATOM 3715 N N . LYS C 1 73 ? 75.716 53.030 55.947 1.00 62.73 70 LYS C N 1
ATOM 3716 C CA . LYS C 1 73 ? 75.716 52.156 54.742 1.00 62.29 70 LYS C CA 1
ATOM 3717 C C . LYS C 1 73 ? 74.865 50.896 54.955 1.00 58.85 70 LYS C C 1
ATOM 3718 O O . LYS C 1 73 ? 74.917 50.300 56.050 1.00 57.42 70 LYS C O 1
ATOM 3724 N N . ILE C 1 74 ? 74.106 50.537 53.916 1.00 55.07 71 ILE C N 1
ATOM 3725 C CA . ILE C 1 74 ? 73.210 49.343 53.876 1.00 52.53 71 ILE C CA 1
ATOM 3726 C C . ILE C 1 74 ? 74.072 48.078 53.921 1.00 49.58 71 ILE C C 1
ATOM 3727 O O . ILE C 1 74 ? 75.230 48.143 53.466 1.00 48.69 71 ILE C O 1
ATOM 3732 N N . THR C 1 75 ? 73.545 46.988 54.488 1.00 46.29 72 THR C N 1
ATOM 3733 C CA . THR C 1 75 ? 74.300 45.710 54.533 1.00 44.83 72 THR C CA 1
ATOM 3734 C C . THR C 1 75 ? 73.586 44.693 53.636 1.00 43.14 72 THR C C 1
ATOM 3735 O O . THR C 1 75 ? 72.390 44.441 53.867 1.00 42.89 72 THR C O 1
ATOM 3739 N N . VAL C 1 76 ? 74.278 44.195 52.608 1.00 41.74 73 VAL C N 1
ATOM 3740 C CA . VAL C 1 76 ? 73.687 43.171 51.698 1.00 41.17 73 VAL C CA 1
ATOM 3741 C C . VAL C 1 76 ? 73.896 41.821 52.389 1.00 40.62 73 VAL C C 1
ATOM 3742 O O . VAL C 1 76 ? 75.021 41.590 52.882 1.00 41.37 73 VAL C O 1
ATOM 3746 N N . VAL C 1 77 ? 72.859 40.982 52.449 1.00 39.37 74 VAL C N 1
ATOM 3747 C CA . VAL C 1 77 ? 72.994 39.664 53.140 1.00 39.11 74 VAL C CA 1
ATOM 3748 C C . VAL C 1 77 ? 72.711 38.536 52.157 1.00 37.64 74 VAL C C 1
ATOM 3749 O O . VAL C 1 77 ? 71.575 38.090 52.024 1.00 37.85 74 VAL C O 1
ATOM 3753 N N . PRO C 1 78 ? 73.730 38.040 51.427 1.00 37.07 75 PRO C N 1
ATOM 3754 C CA . PRO C 1 78 ? 73.527 36.937 50.498 1.00 36.38 75 PRO C CA 1
ATOM 3755 C C . PRO C 1 78 ? 73.558 35.606 51.262 1.00 37.22 75 PRO C C 1
ATOM 3756 O O . PRO C 1 78 ? 74.417 35.442 52.111 1.00 35.78 75 PRO C O 1
ATOM 3760 N N . ILE C 1 79 ? 72.592 34.727 50.983 1.00 37.48 76 ILE C N 1
ATOM 3761 C CA . ILE C 1 79 ? 72.524 33.384 51.626 1.00 37.33 76 ILE C CA 1
ATOM 3762 C C . ILE C 1 79 ? 73.285 32.412 50.718 1.00 37.20 76 ILE C C 1
ATOM 3763 O O . ILE C 1 79 ? 72.762 32.115 49.626 1.00 38.08 76 ILE C O 1
ATOM 3768 N N . LEU C 1 80 ? 74.473 31.958 51.139 1.00 37.80 77 LEU C N 1
ATOM 3769 C CA . LEU C 1 80 ? 75.269 31.009 50.309 1.00 39.34 77 LEU C CA 1
ATOM 3770 C C . LEU C 1 80 ? 74.447 29.745 50.065 1.00 39.29 77 LEU C C 1
ATOM 3771 O O . LEU C 1 80 ? 73.695 29.320 50.940 1.00 39.45 77 LEU C O 1
ATOM 3776 N N . ARG C 1 81 ? 74.606 29.137 48.882 1.00 38.87 78 ARG C N 1
ATOM 3777 C CA . ARG C 1 81 ? 75.506 29.612 47.844 1.00 39.14 78 ARG C CA 1
ATOM 3778 C C . ARG C 1 81 ? 74.782 30.474 46.799 1.00 38.74 78 ARG C C 1
ATOM 3779 O O . ARG C 1 81 ? 75.356 31.487 46.368 1.00 38.42 78 ARG C O 1
ATOM 3787 N N . ALA C 1 82 ? 73.575 30.052 46.410 1.00 39.80 79 ALA C N 1
ATOM 3788 C CA . ALA C 1 82 ? 72.707 30.731 45.416 1.00 41.11 79 ALA C CA 1
ATOM 3789 C C . ALA C 1 82 ? 72.727 32.262 45.567 1.00 41.86 79 ALA C C 1
ATOM 3790 O O . ALA C 1 82 ? 72.794 32.951 44.532 1.00 42.52 79 ALA C O 1
ATOM 3792 N N . GLY C 1 83 ? 72.682 32.765 46.805 1.00 42.17 80 GLY C N 1
ATOM 3793 C CA . GLY C 1 83 ? 72.673 34.213 47.100 1.00 40.50 80 GLY C CA 1
ATOM 3794 C C . GLY C 1 83 ? 73.750 35.002 46.370 1.00 40.47 80 GLY C C 1
ATOM 3795 O O . GLY C 1 83 ? 73.451 36.133 45.954 1.00 39.09 80 GLY C O 1
ATOM 3796 N N . LEU C 1 84 ? 74.963 34.451 46.242 1.00 42.95 81 LEU C N 1
ATOM 3797 C CA . LEU C 1 84 ? 76.072 35.166 45.550 1.00 45.37 81 LEU C CA 1
ATOM 3798 C C . LEU C 1 84 ? 75.711 35.441 44.087 1.00 47.59 81 LEU C C 1
ATOM 3799 O O . LEU C 1 84 ? 76.232 36.429 43.538 1.00 51.47 81 LEU C O 1
ATOM 3804 N N . GLY C 1 85 ? 74.858 34.606 43.488 1.00 47.92 82 GLY C N 1
ATOM 3805 C CA . GLY C 1 85 ? 74.457 34.783 42.078 1.00 49.60 82 GLY C CA 1
ATOM 3806 C C . GLY C 1 85 ? 73.647 36.050 41.847 1.00 50.00 82 GLY C C 1
ATOM 3807 O O . GLY C 1 85 ? 73.504 36.436 40.673 1.00 53.89 82 GLY C O 1
ATOM 3808 N N . MET C 1 86 ? 73.143 36.675 42.919 1.00 49.02 83 MET C N 1
ATOM 3809 C CA . MET C 1 86 ? 72.324 37.917 42.819 1.00 49.33 83 MET C CA 1
ATOM 3810 C C . MET C 1 86 ? 73.063 39.112 43.431 1.00 49.53 83 MET C C 1
ATOM 3811 O O . MET C 1 86 ? 72.739 40.255 43.057 1.00 49.16 83 MET C O 1
ATOM 3816 N N . MET C 1 87 ? 74.004 38.843 44.340 1.00 51.04 84 MET C N 1
ATOM 3817 C CA . MET C 1 87 ? 74.763 39.896 45.070 1.00 52.59 84 MET C CA 1
ATOM 3818 C C . MET C 1 87 ? 75.386 40.929 44.119 1.00 52.21 84 MET C C 1
ATOM 3819 O O . MET C 1 87 ? 75.313 42.128 44.445 1.00 48.92 84 MET C O 1
ATOM 3824 N N . GLU C 1 88 ? 75.945 40.498 42.985 1.00 54.94 85 GLU C N 1
ATOM 3825 C CA . GLU C 1 88 ? 76.610 41.454 42.053 1.00 56.16 85 GLU C CA 1
ATOM 3826 C C . GLU C 1 88 ? 75.607 42.510 41.562 1.00 52.77 85 GLU C C 1
ATOM 3827 O O . GLU C 1 88 ? 76.010 43.685 41.421 1.00 50.47 85 GLU C O 1
ATOM 3833 N N . GLY C 1 89 ? 74.355 42.115 41.319 1.00 52.44 86 GLY C N 1
ATOM 3834 C CA . GLY C 1 89 ? 73.324 43.060 40.848 1.00 51.25 86 GLY C CA 1
ATOM 3835 C C . GLY C 1 89 ? 72.947 44.063 41.925 1.00 50.14 86 GLY C C 1
ATOM 3836 O O . GLY C 1 89 ? 72.619 45.217 41.576 1.00 51.15 86 GLY C O 1
ATOM 3837 N N . VAL C 1 90 ? 72.996 43.642 43.190 1.00 46.99 87 VAL C N 1
ATOM 3838 C CA . VAL C 1 90 ? 72.650 44.540 44.332 1.00 46.99 87 VAL C CA 1
ATOM 3839 C C . VAL C 1 90 ? 73.768 45.573 44.501 1.00 46.84 87 VAL C C 1
ATOM 3840 O O . VAL C 1 90 ? 73.448 46.765 44.642 1.00 48.33 87 VAL C O 1
ATOM 3844 N N . LEU C 1 91 ? 75.025 45.118 44.482 1.00 46.21 88 LEU C N 1
ATOM 3845 C CA . LEU C 1 91 ? 76.214 46.001 44.658 1.00 46.87 88 LEU C CA 1
ATOM 3846 C C . LEU C 1 91 ? 76.302 47.027 43.524 1.00 49.06 88 LEU C C 1
ATOM 3847 O O . LEU C 1 91 ? 76.899 48.094 43.747 1.00 52.02 88 LEU C O 1
ATOM 3852 N N . GLU C 1 92 ? 75.736 46.710 42.359 1.00 48.44 89 GLU C N 1
ATOM 3853 C CA . GLU C 1 92 ? 75.765 47.641 41.202 1.00 49.64 89 GLU C CA 1
ATOM 3854 C C . GLU C 1 92 ? 75.167 49.001 41.594 1.00 50.77 89 GLU C C 1
ATOM 3855 O O . GLU C 1 92 ? 75.695 50.032 41.135 1.00 52.43 89 GLU C O 1
ATOM 3861 N N . HIS C 1 93 ? 74.122 48.996 42.428 1.00 50.09 90 HIS C N 1
ATOM 3862 C CA . HIS C 1 93 ? 73.420 50.239 42.850 1.00 51.48 90 HIS C CA 1
ATOM 3863 C C . HIS C 1 93 ? 73.920 50.723 44.218 1.00 50.77 90 HIS C C 1
ATOM 3864 O O . HIS C 1 93 ? 73.821 51.941 44.474 1.00 52.47 90 HIS C O 1
ATOM 3871 N N . VAL C 1 94 ? 74.404 49.808 45.066 1.00 48.67 91 VAL C N 1
ATOM 3872 C CA . VAL C 1 94 ? 74.927 50.162 46.422 1.00 48.87 91 VAL C CA 1
ATOM 3873 C C . VAL C 1 94 ? 76.304 49.518 46.587 1.00 47.19 91 VAL C C 1
ATOM 3874 O O . VAL C 1 94 ? 76.505 48.664 47.447 1.00 47.49 91 VAL C O 1
ATOM 3878 N N . PRO C 1 95 ? 77.311 49.953 45.796 1.00 46.46 92 PRO C N 1
ATOM 3879 C CA . PRO C 1 95 ? 78.653 49.370 45.859 1.00 46.31 92 PRO C CA 1
ATOM 3880 C C . PRO C 1 95 ? 79.401 49.566 47.189 1.00 47.75 92 PRO C C 1
ATOM 3881 O O . PRO C 1 95 ? 80.311 48.807 47.445 1.00 47.80 92 PRO C O 1
ATOM 3885 N N . SER C 1 96 ? 79.002 50.554 47.993 1.00 50.37 93 SER C N 1
ATOM 3886 C CA . SER C 1 96 ? 79.668 50.817 49.297 1.00 53.33 93 SER C CA 1
ATOM 3887 C C . SER C 1 96 ? 79.028 49.968 50.403 1.00 51.66 93 SER C C 1
ATOM 3888 O O . SER C 1 96 ? 79.514 50.019 51.548 1.00 53.08 93 SER C O 1
ATOM 3891 N N . ALA C 1 97 ? 77.992 49.201 50.060 1.00 49.16 94 ALA C N 1
ATOM 3892 C CA . ALA C 1 97 ? 77.272 48.359 51.043 1.00 48.65 94 ALA C CA 1
ATOM 3893 C C . ALA C 1 97 ? 78.180 47.287 51.657 1.00 47.96 94 ALA C C 1
ATOM 3894 O O . ALA C 1 97 ? 78.933 46.640 50.903 1.00 46.76 94 ALA C O 1
ATOM 3896 N N . ARG C 1 98 ? 78.119 47.141 52.988 1.00 49.55 95 ARG C N 1
ATOM 3897 C CA . ARG C 1 98 ? 78.896 46.100 53.711 1.00 49.74 95 ARG C CA 1
ATOM 3898 C C . ARG C 1 98 ? 78.227 44.757 53.406 1.00 45.86 95 ARG C C 1
ATOM 3899 O O . ARG C 1 98 ? 76.984 44.706 53.410 1.00 44.25 95 ARG C O 1
ATOM 3907 N N . ILE C 1 99 ? 79.018 43.708 53.193 1.00 44.07 96 ILE C N 1
ATOM 3908 C CA . ILE C 1 99 ? 78.446 42.376 52.838 1.00 42.21 96 ILE C CA 1
ATOM 3909 C C . ILE C 1 99 ? 78.455 41.453 54.061 1.00 42.82 96 ILE C C 1
ATOM 3910 O O . ILE C 1 99 ? 79.554 41.126 54.552 1.00 43.48 96 ILE C O 1
ATOM 3915 N N . SER C 1 100 ? 77.261 41.065 54.523 1.00 42.34 97 SER C N 1
ATOM 3916 C CA . SER C 1 100 ? 77.093 40.143 55.678 1.00 43.17 97 SER C CA 1
ATOM 3917 C C . SER C 1 100 ? 76.789 38.746 55.127 1.00 41.51 97 SER C C 1
ATOM 3918 O O . SER C 1 100 ? 75.606 38.450 54.887 1.00 40.52 97 SER C O 1
ATOM 3921 N N . VAL C 1 101 ? 77.829 37.935 54.922 1.00 41.75 98 VAL C N 1
ATOM 3922 C CA . VAL C 1 101 ? 77.651 36.561 54.363 1.00 41.28 98 VAL C CA 1
ATOM 3923 C C . VAL C 1 101 ? 76.998 35.646 55.408 1.00 41.73 98 VAL C C 1
ATOM 3924 O O . VAL C 1 101 ? 77.415 35.678 56.581 1.00 44.94 98 VAL C O 1
ATOM 3928 N N . VAL C 1 102 ? 75.999 34.874 54.974 1.00 40.71 99 VAL C N 1
ATOM 3929 C CA . VAL C 1 102 ? 75.259 33.892 55.823 1.00 41.29 99 VAL C CA 1
ATOM 3930 C C . VAL C 1 102 ? 75.148 32.602 55.005 1.00 40.41 99 VAL C C 1
ATOM 3931 O O . VAL C 1 102 ? 74.503 32.640 53.948 1.00 40.61 99 VAL C O 1
ATOM 3935 N N . GLY C 1 103 ? 75.781 31.522 55.471 1.00 41.09 100 GLY C N 1
ATOM 3936 C CA . GLY C 1 103 ? 75.767 30.232 54.753 1.00 40.47 100 GLY C CA 1
ATOM 3937 C C . GLY C 1 103 ? 74.764 29.249 55.327 1.00 40.36 100 GLY C C 1
ATOM 3938 O O . GLY C 1 103 ? 74.851 28.946 56.533 1.00 40.95 100 GLY C O 1
ATOM 3939 N N . ILE C 1 104 ? 73.862 28.755 54.473 1.00 40.19 101 ILE C N 1
ATOM 3940 C CA . ILE C 1 104 ? 72.806 27.775 54.865 1.00 40.42 101 ILE C CA 1
ATOM 3941 C C . ILE C 1 104 ? 72.544 26.815 53.700 1.00 40.63 101 ILE C C 1
ATOM 3942 O O . ILE C 1 104 ? 72.495 27.284 52.548 1.00 41.14 101 ILE C O 1
ATOM 3947 N N . TYR C 1 105 ? 72.447 25.516 53.991 1.00 41.90 102 TYR C N 1
ATOM 3948 C CA . TYR C 1 105 ? 72.106 24.508 52.952 1.00 42.62 102 TYR C CA 1
ATOM 3949 C C . TYR C 1 105 ? 70.828 23.843 53.468 1.00 44.18 102 TYR C C 1
ATOM 3950 O O . TYR C 1 105 ? 70.711 23.666 54.701 1.00 44.98 102 TYR C O 1
ATOM 3959 N N . ARG C 1 106 ? 69.888 23.524 52.581 1.00 45.38 103 ARG C N 1
ATOM 3960 C CA . ARG C 1 106 ? 68.626 22.918 53.068 1.00 47.16 103 ARG C CA 1
ATOM 3961 C C . ARG C 1 106 ? 68.778 21.403 53.214 1.00 49.68 103 ARG C C 1
ATOM 3962 O O . ARG C 1 106 ? 69.437 20.782 52.358 1.00 50.33 103 ARG C O 1
ATOM 3970 N N . ASN C 1 107 ? 68.214 20.861 54.297 1.00 52.05 104 ASN C N 1
ATOM 3971 C CA . ASN C 1 107 ? 68.209 19.399 54.557 1.00 54.67 104 ASN C CA 1
ATOM 3972 C C . ASN C 1 107 ? 67.065 18.870 53.689 1.00 57.27 104 ASN C C 1
ATOM 3973 O O . ASN C 1 107 ? 65.913 18.938 54.142 1.00 58.50 104 ASN C O 1
ATOM 3978 N N . GLU C 1 108 ? 67.378 18.408 52.474 1.00 60.17 105 GLU C N 1
ATOM 3979 C CA . GLU C 1 108 ? 66.353 17.914 51.508 1.00 64.01 105 GLU C CA 1
ATOM 3980 C C . GLU C 1 108 ? 65.532 16.763 52.100 1.00 65.82 105 GLU C C 1
ATOM 3981 O O . GLU C 1 108 ? 64.484 16.442 51.516 1.00 67.87 105 GLU C O 1
ATOM 3987 N N . GLU C 1 109 ? 65.975 16.189 53.220 1.00 67.08 106 GLU C N 1
ATOM 3988 C CA . GLU C 1 109 ? 65.234 15.071 53.860 1.00 70.02 106 GLU C CA 1
ATOM 3989 C C . GLU C 1 109 ? 64.115 15.635 54.748 1.00 67.76 106 GLU C C 1
ATOM 3990 O O . GLU C 1 109 ? 62.992 15.104 54.680 1.00 69.04 106 GLU C O 1
ATOM 3996 N N . THR C 1 110 ? 64.403 16.698 55.511 1.00 64.17 107 THR C N 1
ATOM 3997 C CA . THR C 1 110 ? 63.420 17.317 56.447 1.00 63.10 107 THR C CA 1
ATOM 3998 C C . THR C 1 110 ? 62.933 18.681 55.942 1.00 60.14 107 THR C C 1
ATOM 3999 O O . THR C 1 110 ? 61.885 19.144 56.428 1.00 59.97 107 THR C O 1
ATOM 4003 N N . LEU C 1 111 ? 63.683 19.299 55.026 1.00 57.37 108 LEU C N 1
ATOM 4004 C CA . LEU C 1 111 ? 63.376 20.636 54.440 1.00 55.20 108 LEU C CA 1
ATOM 4005 C C . LEU C 1 111 ? 63.703 21.729 55.467 1.00 53.29 108 LEU C C 1
ATOM 4006 O O . LEU C 1 111 ? 63.298 22.884 55.245 1.00 53.30 108 LEU C O 1
ATOM 4011 N N . GLU C 1 112 ? 64.419 21.372 56.540 1.00 53.04 109 GLU C N 1
ATOM 4012 C CA . GLU C 1 112 ? 64.814 22.351 57.588 1.00 51.95 109 GLU C CA 1
ATOM 4013 C C . GLU C 1 112 ? 66.176 22.932 57.220 1.00 50.27 109 GLU C C 1
ATOM 4014 O O . GLU C 1 112 ? 67.023 22.231 56.668 1.00 49.95 109 GLU C O 1
ATOM 4020 N N . PRO C 1 113 ? 66.427 24.228 57.511 1.00 48.72 110 PRO C N 1
ATOM 4021 C CA . PRO C 1 113 ? 67.705 24.858 57.182 1.00 47.78 110 PRO C CA 1
ATOM 4022 C C . PRO C 1 113 ? 68.845 24.418 58.113 1.00 48.50 110 PRO C C 1
ATOM 4023 O O . PRO C 1 113 ? 68.590 24.175 59.279 1.00 50.23 110 PRO C O 1
ATOM 4027 N N . VAL C 1 114 ? 70.066 24.342 57.574 1.00 47.70 111 VAL C N 1
ATOM 4028 C CA . VAL C 1 114 ? 71.261 23.933 58.369 1.00 48.23 111 VAL C CA 1
ATOM 4029 C C . VAL C 1 114 ? 72.310 25.040 58.259 1.00 46.74 111 VAL C C 1
ATOM 4030 O O . VAL C 1 114 ? 73.113 25.041 57.326 1.00 45.41 111 VAL C O 1
ATOM 4034 N N . PRO C 1 115 ? 72.305 26.046 59.169 1.00 46.32 112 PRO C N 1
ATOM 4035 C CA . PRO C 1 115 ? 73.286 27.134 59.131 1.00 44.92 112 PRO C CA 1
ATOM 4036 C C . PRO C 1 115 ? 74.699 26.630 59.466 1.00 44.99 112 PRO C C 1
ATOM 4037 O O . PRO C 1 115 ? 74.860 25.995 60.495 1.00 46.81 112 PRO C O 1
ATOM 4041 N N . TYR C 1 116 ? 75.675 26.943 58.605 1.00 42.60 113 TYR C N 1
ATOM 4042 C CA . TYR C 1 116 ? 77.082 26.498 58.797 1.00 43.64 113 TYR C CA 1
ATOM 4043 C C . TYR C 1 116 ? 78.054 27.687 58.809 1.00 43.85 113 TYR C C 1
ATOM 4044 O O . TYR C 1 116 ? 79.230 27.477 59.164 1.00 44.98 113 TYR C O 1
ATOM 4053 N N . PHE C 1 117 ? 77.594 28.892 58.454 1.00 42.63 114 PHE C N 1
ATOM 4054 C CA . PHE C 1 117 ? 78.525 30.051 58.440 1.00 42.86 114 PHE C CA 1
ATOM 4055 C C . PHE C 1 117 ? 77.776 31.383 58.538 1.00 42.58 114 PHE C C 1
ATOM 4056 O O . PHE C 1 117 ? 76.698 31.514 57.930 1.00 41.27 114 PHE C O 1
ATOM 4064 N N . GLN C 1 118 ? 78.330 32.327 59.307 1.00 44.84 115 GLN C N 1
ATOM 4065 C CA . GLN C 1 118 ? 77.728 33.684 59.413 1.00 46.41 115 GLN C CA 1
ATOM 4066 C C . GLN C 1 118 ? 78.853 34.659 59.780 1.00 47.47 115 GLN C C 1
ATOM 4067 O O . GLN C 1 118 ? 79.707 34.296 60.614 1.00 48.32 115 GLN C O 1
ATOM 4073 N N . LYS C 1 119 ? 78.843 35.839 59.162 1.00 47.40 116 LYS C N 1
ATOM 4074 C CA . LYS C 1 119 ? 79.856 36.900 59.398 1.00 49.67 116 LYS C CA 1
ATOM 4075 C C . LYS C 1 119 ? 79.125 38.228 59.168 1.00 48.03 116 LYS C C 1
ATOM 4076 O O . LYS C 1 119 ? 79.256 38.803 58.069 1.00 46.58 116 LYS C O 1
ATOM 4082 N N . LEU C 1 120 ? 78.342 38.654 60.164 1.00 47.66 117 LEU C N 1
ATOM 4083 C CA . LEU C 1 120 ? 77.529 39.896 60.071 1.00 46.65 117 LEU C CA 1
ATOM 4084 C C . LEU C 1 120 ? 78.392 41.140 60.282 1.00 47.41 117 LEU C C 1
ATOM 4085 O O . LEU C 1 120 ? 79.390 41.064 61.021 1.00 48.51 117 LEU C O 1
ATOM 4090 N N . VAL C 1 121 ? 77.988 42.242 59.644 1.00 47.78 118 VAL C N 1
ATOM 4091 C CA . VAL C 1 121 ? 78.696 43.551 59.754 1.00 48.50 118 VAL C CA 1
ATOM 4092 C C . VAL C 1 121 ? 78.443 44.092 61.165 1.00 50.02 118 VAL C C 1
ATOM 4093 O O . VAL C 1 121 ? 77.475 43.633 61.806 1.00 50.02 118 VAL C O 1
ATOM 4097 N N . SER C 1 122 ? 79.287 45.015 61.629 1.00 52.26 119 SER C N 1
ATOM 4098 C CA . SER C 1 122 ? 79.131 45.615 62.981 1.00 54.10 119 SER C CA 1
ATOM 4099 C C . SER C 1 122 ? 78.094 46.744 62.938 1.00 54.46 119 SER C C 1
ATOM 4100 O O . SER C 1 122 ? 77.840 47.281 61.834 1.00 52.85 119 SER C O 1
ATOM 4103 N N . ASN C 1 123 ? 77.511 47.072 64.098 1.00 55.87 120 ASN C N 1
ATOM 4104 C CA . ASN C 1 123 ? 76.489 48.149 64.205 1.00 56.91 120 ASN C CA 1
ATOM 4105 C C . ASN C 1 123 ? 75.339 47.841 63.242 1.00 55.72 120 ASN C C 1
ATOM 4106 O O . ASN C 1 123 ? 74.813 48.791 62.635 1.00 56.08 120 ASN C O 1
ATOM 4111 N N . ILE C 1 124 ? 74.954 46.566 63.126 1.00 55.27 121 ILE C N 1
ATOM 4112 C CA . ILE C 1 124 ? 73.859 46.168 62.190 1.00 54.50 121 ILE C CA 1
ATOM 4113 C C . ILE C 1 124 ? 72.523 46.691 62.736 1.00 56.30 121 ILE C C 1
ATOM 4114 O O . ILE C 1 124 ? 71.539 46.705 61.969 1.00 56.44 121 ILE C O 1
ATOM 4119 N N . ASP C 1 125 ? 72.502 47.124 64.002 1.00 58.48 122 ASP C N 1
ATOM 4120 C CA . ASP C 1 125 ? 71.260 47.659 64.623 1.00 60.86 122 ASP C CA 1
ATOM 4121 C C . ASP C 1 125 ? 70.983 49.067 64.078 1.00 62.26 122 ASP C C 1
ATOM 4122 O O . ASP C 1 125 ? 69.872 49.579 64.309 1.00 63.71 122 ASP C O 1
ATOM 4127 N N . GLU C 1 126 ? 71.962 49.659 63.387 1.00 62.22 123 GLU C N 1
ATOM 4128 C CA . GLU C 1 126 ? 71.830 51.021 62.801 1.00 62.71 123 GLU C CA 1
ATOM 4129 C C . GLU C 1 126 ? 71.848 50.921 61.274 1.00 59.61 123 GLU C C 1
ATOM 4130 O O . GLU C 1 126 ? 72.110 51.948 60.626 1.00 59.96 123 GLU C O 1
ATOM 4136 N N . ARG C 1 127 ? 71.553 49.738 60.727 1.00 58.11 124 ARG C N 1
ATOM 4137 C CA . ARG C 1 127 ? 71.586 49.554 59.251 1.00 57.15 124 ARG C CA 1
ATOM 4138 C C . ARG C 1 127 ? 70.357 48.808 58.744 1.00 55.90 124 ARG C C 1
ATOM 4139 O O . ARG C 1 127 ? 69.691 48.129 59.549 1.00 54.94 124 ARG C O 1
ATOM 4147 N N . MET C 1 128 ? 70.092 48.955 57.444 1.00 56.48 125 MET C N 1
ATOM 4148 C CA . MET C 1 128 ? 68.990 48.251 56.748 1.00 56.63 125 MET C CA 1
ATOM 4149 C C . MET C 1 128 ? 69.640 47.029 56.100 1.00 52.99 125 MET C C 1
ATOM 4150 O O . MET C 1 128 ? 70.766 47.181 55.591 1.00 50.97 125 MET C O 1
ATOM 4155 N N . ALA C 1 129 ? 68.983 45.871 56.129 1.00 51.13 126 ALA C N 1
ATOM 4156 C CA . ALA C 1 129 ? 69.602 44.676 55.518 1.00 49.21 126 ALA C CA 1
ATOM 4157 C C . ALA C 1 129 ? 68.810 44.219 54.292 1.00 47.75 126 ALA C C 1
ATOM 4158 O O . ALA C 1 129 ? 67.575 44.103 54.393 1.00 48.08 126 ALA C O 1
ATOM 4160 N N . LEU C 1 130 ? 69.512 44.025 53.172 1.00 46.61 127 LEU C N 1
ATOM 4161 C CA . LEU C 1 130 ? 68.903 43.520 51.916 1.00 44.83 127 LEU C CA 1
ATOM 4162 C C . LEU C 1 130 ? 69.295 42.046 51.825 1.00 43.11 127 LEU C C 1
ATOM 4163 O O . LEU C 1 130 ? 70.447 41.767 51.447 1.00 42.90 127 LEU C O 1
ATOM 4168 N N . VAL C 1 131 ? 68.396 41.147 52.227 1.00 42.94 128 VAL C N 1
ATOM 4169 C CA . VAL C 1 131 ? 68.710 39.690 52.183 1.00 42.54 128 VAL C CA 1
ATOM 4170 C C . VAL C 1 131 ? 68.391 39.190 50.772 1.00 41.81 128 VAL C C 1
ATOM 4171 O O . VAL C 1 131 ? 67.242 39.383 50.333 1.00 41.78 128 VAL C O 1
ATOM 4175 N N . VAL C 1 132 ? 69.378 38.594 50.094 1.00 42.23 129 VAL C N 1
ATOM 4176 C CA . VAL C 1 132 ? 69.168 38.083 48.706 1.00 43.18 129 VAL C CA 1
ATOM 4177 C C . VAL C 1 132 ? 69.307 36.557 48.687 1.00 43.24 129 VAL C C 1
ATOM 4178 O O . VAL C 1 132 ? 70.279 36.033 49.266 1.00 44.50 129 VAL C O 1
ATOM 4182 N N . ASP C 1 133 ? 68.344 35.890 48.047 1.00 42.44 130 ASP C N 1
ATOM 4183 C CA . ASP C 1 133 ? 68.310 34.412 47.903 1.00 42.59 130 ASP C CA 1
ATOM 4184 C C . ASP C 1 133 ? 67.345 34.141 46.751 1.00 42.61 130 ASP C C 1
ATOM 4185 O O . ASP C 1 133 ? 66.194 34.566 46.803 1.00 43.98 130 ASP C O 1
ATOM 4190 N N . PRO C 1 134 ? 67.768 33.456 45.666 1.00 41.79 131 PRO C N 1
ATOM 4191 C CA . PRO C 1 134 ? 66.888 33.217 44.521 1.00 42.28 131 PRO C CA 1
ATOM 4192 C C . PRO C 1 134 ? 65.521 32.561 44.765 1.00 42.15 131 PRO C C 1
ATOM 4193 O O . PRO C 1 134 ? 64.595 32.940 44.075 1.00 42.37 131 PRO C O 1
ATOM 4197 N N . MET C 1 135 ? 65.400 31.656 45.741 1.00 42.42 132 MET C N 1
ATOM 4198 C CA . MET C 1 135 ? 64.086 30.977 45.923 1.00 45.23 132 MET C CA 1
ATOM 4199 C C . MET C 1 135 ? 63.577 31.027 47.369 1.00 44.31 132 MET C C 1
ATOM 4200 O O . MET C 1 135 ? 64.388 30.894 48.308 1.00 43.65 132 MET C O 1
ATOM 4205 N N . LEU C 1 136 ? 62.259 31.202 47.508 1.00 43.75 133 LEU C N 1
ATOM 4206 C CA . LEU C 1 136 ? 61.558 31.235 48.819 1.00 44.28 133 LEU C CA 1
ATOM 4207 C C . LEU C 1 136 ? 60.529 30.096 48.788 1.00 44.33 133 LEU C C 1
ATOM 4208 O O . LEU C 1 136 ? 59.355 30.376 48.515 1.00 45.58 133 LEU C O 1
ATOM 4213 N N . ALA C 1 137 ? 60.984 28.856 49.001 1.00 44.08 134 ALA C N 1
ATOM 4214 C CA . ALA C 1 137 ? 60.107 27.658 48.975 1.00 44.98 134 ALA C CA 1
ATOM 4215 C C . ALA C 1 137 ? 59.253 27.297 50.199 1.00 45.42 134 ALA C C 1
ATOM 4216 O O . ALA C 1 137 ? 58.019 27.402 50.095 1.00 45.98 134 ALA C O 1
ATOM 4218 N N . THR C 1 138 ? 59.887 26.846 51.290 1.00 44.74 135 THR C N 1
ATOM 4219 C CA . THR C 1 138 ? 59.232 26.687 52.617 1.00 46.04 135 THR C CA 1
ATOM 4220 C C . THR C 1 138 ? 59.444 27.960 53.445 1.00 46.17 135 THR C C 1
ATOM 4221 O O . THR C 1 138 ? 58.630 28.212 54.352 1.00 46.99 135 THR C O 1
ATOM 4225 N N . GLY C 1 139 ? 60.506 28.716 53.139 1.00 46.33 136 GLY C N 1
ATOM 4226 C CA . GLY C 1 139 ? 60.839 29.959 53.861 1.00 46.42 136 GLY C CA 1
ATOM 4227 C C . GLY C 1 139 ? 61.758 29.694 55.046 1.00 46.79 136 GLY C C 1
ATOM 4228 O O . GLY C 1 139 ? 62.134 30.665 55.721 1.00 47.21 136 GLY C O 1
ATOM 4229 N N . GLY C 1 140 ? 62.125 28.427 55.274 1.00 46.45 137 GLY C N 1
ATOM 4230 C CA . GLY C 1 140 ? 63.001 28.039 56.397 1.00 47.43 137 GLY C CA 1
ATOM 4231 C C . GLY C 1 140 ? 64.331 28.775 56.394 1.00 46.98 137 GLY C C 1
ATOM 4232 O O . GLY C 1 140 ? 64.707 29.301 57.456 1.00 49.14 137 GLY C O 1
ATOM 4233 N N . SER C 1 141 ? 65.019 28.804 55.248 1.00 44.87 138 SER C N 1
ATOM 4234 C CA . SER C 1 141 ? 66.337 29.481 55.129 1.00 44.35 138 SER C CA 1
ATOM 4235 C C . SER C 1 141 ? 66.200 30.979 55.423 1.00 44.10 138 SER C C 1
ATOM 4236 O O . SER C 1 141 ? 67.044 31.517 56.167 1.00 47.11 138 SER C O 1
ATOM 4239 N N . MET C 1 142 ? 65.172 31.623 54.867 1.00 42.60 139 MET C N 1
ATOM 4240 C CA . MET C 1 142 ? 64.976 33.082 55.076 1.00 42.57 139 MET C CA 1
ATOM 4241 C C . MET C 1 142 ? 64.608 33.356 56.542 1.00 43.43 139 MET C C 1
ATOM 4242 O O . MET C 1 142 ? 65.219 34.262 57.138 1.00 43.68 139 MET C O 1
ATOM 4247 N N . ILE C 1 143 ? 63.652 32.602 57.098 1.00 43.51 140 ILE C N 1
ATOM 4248 C CA . ILE C 1 143 ? 63.225 32.793 58.518 1.00 44.96 140 ILE C CA 1
ATOM 4249 C C . ILE C 1 143 ? 64.444 32.629 59.437 1.00 45.95 140 ILE C C 1
ATOM 4250 O O . ILE C 1 143 ? 64.605 33.461 60.359 1.00 46.78 140 ILE C O 1
ATOM 4255 N N . ALA C 1 144 ? 65.267 31.605 59.188 1.00 45.19 141 ALA C N 1
ATOM 4256 C CA . ALA C 1 144 ? 66.474 31.354 60.012 1.00 46.24 141 ALA C CA 1
ATOM 4257 C C . ALA C 1 144 ? 67.456 32.523 59.862 1.00 46.63 141 ALA C C 1
ATOM 4258 O O . ALA C 1 144 ? 68.024 32.951 60.891 1.00 47.79 141 ALA C O 1
ATOM 4260 N N . THR C 1 145 ? 67.641 33.012 58.628 1.00 44.69 142 THR C N 1
ATOM 4261 C CA . THR C 1 145 ? 68.572 34.142 58.354 1.00 43.61 142 THR C CA 1
ATOM 4262 C C . THR C 1 145 ? 68.083 35.396 59.092 1.00 44.39 142 THR C C 1
ATOM 4263 O O . THR C 1 145 ? 68.920 36.067 59.724 1.00 44.47 142 THR C O 1
ATOM 4267 N N . ILE C 1 146 ? 66.779 35.684 59.015 1.00 45.05 143 ILE C N 1
ATOM 4268 C CA . ILE C 1 146 ? 66.168 36.872 59.688 1.00 46.37 143 ILE C CA 1
ATOM 4269 C C . ILE C 1 146 ? 66.322 36.737 61.213 1.00 48.73 143 ILE C C 1
ATOM 4270 O O . ILE C 1 146 ? 66.524 37.778 61.868 1.00 51.27 143 ILE C O 1
ATOM 4275 N N . ASP C 1 147 ? 66.227 35.517 61.760 1.00 49.17 144 ASP C N 1
ATOM 4276 C CA . ASP C 1 147 ? 66.403 35.315 63.225 1.00 51.11 144 ASP C CA 1
ATOM 4277 C C . ASP C 1 147 ? 67.807 35.794 63.621 1.00 50.45 144 ASP C C 1
ATOM 4278 O O . ASP C 1 147 ? 67.921 36.486 64.651 1.00 51.37 144 ASP C O 1
ATOM 4283 N N . LEU C 1 148 ? 68.829 35.434 62.831 1.00 49.22 145 LEU C N 1
ATOM 4284 C CA . LEU C 1 148 ? 70.235 35.845 63.104 1.00 49.83 145 LEU C CA 1
ATOM 4285 C C . LEU C 1 148 ? 70.330 37.373 63.096 1.00 49.34 145 LEU C C 1
ATOM 4286 O O . LEU C 1 148 ? 70.980 37.932 64.000 1.00 50.38 145 LEU C O 1
ATOM 4291 N N . LEU C 1 149 ? 69.720 38.009 62.093 1.00 47.73 146 LEU C N 1
ATOM 4292 C CA . LEU C 1 149 ? 69.752 39.489 61.960 1.00 48.81 146 LEU C CA 1
ATOM 4293 C C . LEU C 1 149 ? 69.073 40.147 63.169 1.00 50.65 146 LEU C C 1
ATOM 4294 O O . LEU C 1 149 ? 69.681 41.078 63.733 1.00 49.78 146 LEU C O 1
ATOM 4299 N N . LYS C 1 150 ? 67.878 39.680 63.559 1.00 51.47 147 LYS C N 1
ATOM 4300 C CA . LYS C 1 150 ? 67.177 40.282 64.729 1.00 54.24 147 LYS C CA 1
ATOM 4301 C C . LYS C 1 150 ? 67.988 40.055 66.013 1.00 55.06 147 LYS C C 1
ATOM 4302 O O . LYS C 1 150 ? 68.012 40.970 66.862 1.00 58.30 147 LYS C O 1
ATOM 4308 N N A ASN C 1 151 ? 68.613 38.878 66.146 0.50 54.15 148 ASN C N 1
ATOM 4309 N N B ASN C 1 151 ? 68.606 38.877 66.160 0.50 53.84 148 ASN C N 1
ATOM 4310 C CA A ASN C 1 151 ? 69.447 38.528 67.329 0.50 55.07 148 ASN C CA 1
ATOM 4311 C CA B ASN C 1 151 ? 69.426 38.566 67.364 0.50 54.62 148 ASN C CA 1
ATOM 4312 C C A ASN C 1 151 ? 70.622 39.509 67.414 0.50 54.30 148 ASN C C 1
ATOM 4313 C C B ASN C 1 151 ? 70.616 39.533 67.420 0.50 54.03 148 ASN C C 1
ATOM 4314 O O A ASN C 1 151 ? 71.032 39.850 68.541 0.50 55.79 148 ASN C O 1
ATOM 4315 O O B ASN C 1 151 ? 71.033 39.889 68.540 0.50 55.53 148 ASN C O 1
ATOM 4324 N N . ALA C 1 152 ? 71.127 39.942 66.252 1.00 52.18 149 ALA C N 1
ATOM 4325 C CA . ALA C 1 152 ? 72.266 40.887 66.169 1.00 51.77 149 ALA C CA 1
ATOM 4326 C C . ALA C 1 152 ? 71.772 42.315 66.431 1.00 52.25 149 ALA C C 1
ATOM 4327 O O . ALA C 1 152 ? 72.625 43.196 66.621 1.00 52.48 149 ALA C O 1
ATOM 4329 N N . GLY C 1 153 ? 70.448 42.527 66.394 1.00 52.43 150 GLY C N 1
ATOM 4330 C CA . GLY C 1 153 ? 69.831 43.844 66.662 1.00 54.51 150 GLY C CA 1
ATOM 4331 C C . GLY C 1 153 ? 69.331 44.580 65.424 1.00 54.17 150 GLY C C 1
ATOM 4332 O O . GLY C 1 153 ? 68.990 45.768 65.576 1.00 55.72 150 GLY C O 1
ATOM 4333 N N . CYS C 1 154 ? 69.255 43.926 64.258 1.00 52.54 151 CYS C N 1
ATOM 4334 C CA . CYS C 1 154 ? 68.774 44.615 63.024 1.00 51.68 151 CYS C CA 1
ATOM 4335 C C . CYS C 1 154 ? 67.251 44.792 63.120 1.00 53.60 151 CYS C C 1
ATOM 4336 O O . CYS C 1 154 ? 66.572 43.815 63.489 1.00 53.89 151 CYS C O 1
ATOM 4339 N N . THR C 1 155 ? 66.747 45.985 62.778 1.00 56.33 152 THR C N 1
ATOM 4340 C CA . THR C 1 155 ? 65.295 46.321 62.854 1.00 57.90 152 THR C CA 1
ATOM 4341 C C . THR C 1 155 ? 64.661 46.486 61.468 1.00 57.09 152 THR C C 1
ATOM 4342 O O . THR C 1 155 ? 63.462 46.166 61.342 1.00 58.84 152 THR C O 1
ATOM 4346 N N . SER C 1 156 ? 65.414 47.004 60.491 1.00 55.76 153 SER C N 1
ATOM 4347 C CA . SER C 1 156 ? 64.890 47.225 59.114 1.00 54.28 153 SER C CA 1
ATOM 4348 C C . SER C 1 156 ? 65.429 46.139 58.175 1.00 50.92 153 SER C C 1
ATOM 4349 O O . SER C 1 156 ? 66.652 46.117 57.931 1.00 48.98 153 SER C O 1
ATOM 4352 N N . ILE C 1 157 ? 64.542 45.282 57.656 1.00 50.31 154 ILE C N 1
ATOM 4353 C CA . ILE C 1 157 ? 64.980 44.176 56.750 1.00 48.33 154 ILE C CA 1
ATOM 4354 C C . ILE C 1 157 ? 64.072 44.087 55.516 1.00 47.49 154 ILE C C 1
ATOM 4355 O O . ILE C 1 157 ? 62.836 44.105 55.677 1.00 48.17 154 ILE C O 1
ATOM 4360 N N . LYS C 1 158 ? 64.696 43.994 54.338 1.00 46.36 155 LYS C N 1
ATOM 4361 C CA . LYS C 1 158 ? 64.010 43.842 53.026 1.00 45.43 155 LYS C CA 1
ATOM 4362 C C . LYS C 1 158 ? 64.478 42.506 52.440 1.00 43.67 155 LYS C C 1
ATOM 4363 O O . LYS C 1 158 ? 65.691 42.222 52.522 1.00 42.04 155 LYS C O 1
ATOM 4369 N N . VAL C 1 159 ? 63.552 41.709 51.905 1.00 43.97 156 VAL C N 1
ATOM 4370 C CA . VAL C 1 159 ? 63.898 40.377 51.324 1.00 42.34 156 VAL C CA 1
ATOM 4371 C C . VAL C 1 159 ? 63.769 40.455 49.800 1.00 41.03 156 VAL C C 1
ATOM 4372 O O . VAL C 1 159 ? 62.721 40.926 49.326 1.00 41.22 156 VAL C O 1
ATOM 4376 N N . LEU C 1 160 ? 64.804 40.023 49.072 1.00 40.48 157 LEU C N 1
ATOM 4377 C CA . LEU C 1 160 ? 64.779 40.048 47.584 1.00 40.86 157 LEU C CA 1
ATOM 4378 C C . LEU C 1 160 ? 64.921 38.613 47.070 1.00 40.14 157 LEU C C 1
ATOM 4379 O O . LEU C 1 160 ? 65.990 38.013 47.303 1.00 39.72 157 LEU C O 1
ATOM 4384 N N . VAL C 1 161 ? 63.879 38.093 46.411 1.00 39.87 158 VAL C N 1
ATOM 4385 C CA . VAL C 1 161 ? 63.903 36.705 45.858 1.00 39.41 158 VAL C CA 1
ATOM 4386 C C . VAL C 1 161 ? 63.370 36.749 44.420 1.00 39.80 158 VAL C C 1
ATOM 4387 O O . VAL C 1 161 ? 62.645 37.711 44.093 1.00 40.20 158 VAL C O 1
ATOM 4391 N N . LEU C 1 162 ? 63.745 35.766 43.592 1.00 38.63 159 LEU C N 1
ATOM 4392 C CA . LEU C 1 162 ? 63.287 35.700 42.176 1.00 37.96 159 LEU C CA 1
ATOM 4393 C C . LEU C 1 162 ? 61.903 35.043 42.130 1.00 38.92 159 LEU C C 1
ATOM 4394 O O . LEU C 1 162 ? 60.980 35.644 41.542 1.00 39.40 159 LEU C O 1
ATOM 4399 N N . VAL C 1 163 ? 61.779 33.846 42.715 1.00 38.40 160 VAL C N 1
ATOM 4400 C CA . VAL C 1 163 ? 60.487 33.097 42.749 1.00 39.48 160 VAL C CA 1
ATOM 4401 C C . VAL C 1 163 ? 60.124 32.803 44.208 1.00 38.62 160 VAL C C 1
ATOM 4402 O O . VAL C 1 163 ? 61.038 32.491 45.000 1.00 38.02 160 VAL C O 1
ATOM 4406 N N . ALA C 1 164 ? 58.836 32.902 44.539 1.00 38.65 161 ALA C N 1
ATOM 4407 C CA . ALA C 1 164 ? 58.363 32.638 45.918 1.00 39.23 161 ALA C CA 1
ATOM 4408 C C . ALA C 1 164 ? 57.077 31.811 45.868 1.00 40.01 161 ALA C C 1
ATOM 4409 O O . ALA C 1 164 ? 56.191 32.131 45.045 1.00 40.59 161 ALA C O 1
ATOM 4411 N N . ALA C 1 165 ? 57.004 30.774 46.704 1.00 40.19 162 ALA C N 1
ATOM 4412 C CA . ALA C 1 165 ? 55.813 29.898 46.777 1.00 41.55 162 ALA C CA 1
ATOM 4413 C C . ALA C 1 165 ? 54.911 30.416 47.891 1.00 42.40 162 ALA C C 1
ATOM 4414 O O . ALA C 1 165 ? 55.413 30.900 48.902 1.00 41.90 162 ALA C O 1
ATOM 4416 N N . PRO C 1 166 ? 53.567 30.361 47.734 1.00 44.41 163 PRO C N 1
ATOM 4417 C CA . PRO C 1 166 ? 52.644 30.831 48.769 1.00 46.27 163 PRO C CA 1
ATOM 4418 C C . PRO C 1 166 ? 52.969 30.285 50.168 1.00 47.36 163 PRO C C 1
ATOM 4419 O O . PRO C 1 166 ? 52.849 31.043 51.112 1.00 47.76 163 PRO C O 1
ATOM 4423 N N . GLU C 1 167 ? 53.370 29.009 50.260 1.00 49.05 164 GLU C N 1
ATOM 4424 C CA . GLU C 1 167 ? 53.717 28.380 51.566 1.00 51.48 164 GLU C CA 1
ATOM 4425 C C . GLU C 1 167 ? 54.820 29.200 52.244 1.00 50.52 164 GLU C C 1
ATOM 4426 O O . GLU C 1 167 ? 54.666 29.521 53.439 1.00 51.91 164 GLU C O 1
ATOM 4432 N N . GLY C 1 168 ? 55.891 29.511 51.504 1.00 48.83 165 GLY C N 1
ATOM 4433 C CA . GLY C 1 168 ? 57.021 30.297 52.036 1.00 47.62 165 GLY C CA 1
ATOM 4434 C C . GLY C 1 168 ? 56.604 31.709 52.414 1.00 48.59 165 GLY C C 1
ATOM 4435 O O . GLY C 1 168 ? 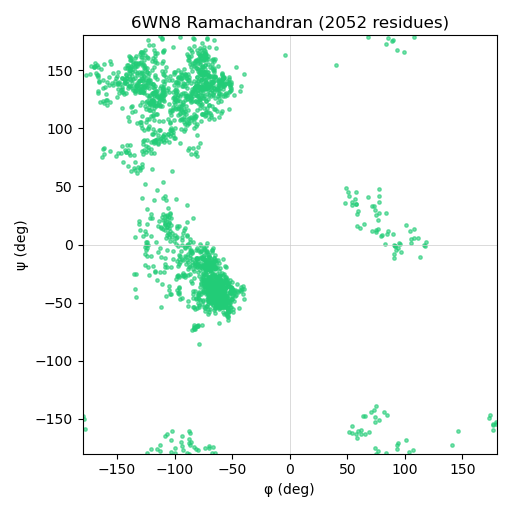57.118 32.221 53.432 1.00 49.95 165 GLY C O 1
ATOM 4436 N N . ILE C 1 169 ? 55.716 32.321 51.621 1.00 47.54 166 ILE C N 1
ATOM 4437 C CA . ILE C 1 169 ? 55.234 33.707 51.899 1.00 47.02 166 ILE C CA 1
ATOM 4438 C C . ILE C 1 169 ? 54.427 33.696 53.203 1.00 48.13 166 ILE C C 1
ATOM 4439 O O . ILE C 1 169 ? 54.633 34.607 54.029 1.00 48.51 166 ILE C O 1
ATOM 4444 N N . ALA C 1 170 ? 53.562 32.694 53.377 1.00 48.63 167 ALA C N 1
ATOM 4445 C CA . ALA C 1 170 ? 52.729 32.576 54.598 1.00 50.59 167 ALA C CA 1
ATOM 4446 C C . ALA C 1 170 ? 53.623 32.273 55.807 1.00 50.78 167 ALA C C 1
ATOM 4447 O O . ALA C 1 170 ? 53.372 32.838 56.886 1.00 52.60 167 ALA C O 1
ATOM 4449 N N . ALA C 1 171 ? 54.633 31.418 55.622 1.00 49.92 168 ALA C N 1
ATOM 4450 C CA . ALA C 1 171 ? 55.557 31.048 56.720 1.00 51.09 168 ALA C CA 1
ATOM 4451 C C . ALA C 1 171 ? 56.391 32.264 57.136 1.00 51.75 168 ALA C C 1
ATOM 4452 O O . ALA C 1 171 ? 56.614 32.445 58.348 1.00 54.25 168 ALA C O 1
ATOM 4454 N N . LEU C 1 172 ? 56.815 33.066 56.157 1.00 51.54 169 LEU C N 1
ATOM 4455 C CA . LEU C 1 172 ? 57.644 34.274 56.411 1.00 51.96 169 LEU C CA 1
ATOM 4456 C C . LEU C 1 172 ? 56.809 35.368 57.090 1.00 55.14 169 LEU C C 1
ATOM 4457 O O . LEU C 1 172 ? 57.351 36.046 57.982 1.00 56.15 169 LEU C O 1
ATOM 4462 N N . GLU C 1 173 ? 55.545 35.529 56.684 1.00 57.76 170 GLU C N 1
ATOM 4463 C CA . GLU C 1 173 ? 54.657 36.580 57.261 1.00 60.90 170 GLU C CA 1
ATOM 4464 C C . GLU C 1 173 ? 54.327 36.261 58.724 1.00 62.39 170 GLU C C 1
ATOM 4465 O O . GLU C 1 173 ? 54.272 37.210 59.536 1.00 63.71 170 GLU C O 1
ATOM 4471 N N . LYS C 1 174 ? 54.127 34.979 59.038 1.00 62.07 171 LYS C N 1
ATOM 4472 C CA . LYS C 1 174 ? 53.785 34.537 60.417 1.00 62.85 171 LYS C CA 1
ATOM 4473 C C . LYS C 1 174 ? 54.990 34.698 61.353 1.00 60.77 171 LYS C C 1
ATOM 4474 O O . LYS C 1 174 ? 54.786 35.136 62.496 1.00 61.19 171 LYS C O 1
ATOM 4480 N N . ALA C 1 175 ? 56.193 34.374 60.869 1.00 58.19 172 ALA C N 1
ATOM 4481 C CA . ALA C 1 175 ? 57.430 34.451 61.683 1.00 56.81 172 ALA C CA 1
ATOM 4482 C C . ALA C 1 175 ? 57.966 35.885 61.792 1.00 56.38 172 ALA C C 1
ATOM 4483 O O . ALA C 1 175 ? 58.381 36.259 62.906 1.00 57.10 172 ALA C O 1
ATOM 4485 N N . HIS C 1 176 ? 57.981 36.644 60.687 1.00 55.09 173 HIS C N 1
ATOM 4486 C CA . HIS C 1 176 ? 58.514 38.036 60.700 1.00 54.49 173 HIS C CA 1
ATOM 4487 C C . HIS C 1 176 ? 57.680 38.952 59.807 1.00 55.07 173 HIS C C 1
ATOM 4488 O O . HIS C 1 176 ? 58.084 39.268 58.690 1.00 52.71 173 HIS C O 1
ATOM 4495 N N . PRO C 1 177 ? 56.512 39.441 60.280 1.00 57.31 174 PRO C N 1
ATOM 4496 C CA . PRO C 1 177 ? 55.666 40.318 59.467 1.00 58.23 174 PRO C CA 1
ATOM 4497 C C . PRO C 1 177 ? 56.212 41.735 59.211 1.00 58.46 174 PRO C C 1
ATOM 4498 O O . PRO C 1 177 ? 55.699 42.381 58.318 1.00 58.39 174 PRO C O 1
ATOM 4502 N N . ASP C 1 178 ? 57.231 42.171 59.962 1.00 59.14 175 ASP C N 1
ATOM 4503 C CA . ASP C 1 178 ? 57.792 43.545 59.792 1.00 60.68 175 ASP C CA 1
ATOM 4504 C C . ASP C 1 178 ? 58.770 43.618 58.611 1.00 58.38 175 ASP C C 1
ATOM 4505 O O . ASP C 1 178 ? 59.264 44.732 58.345 1.00 58.03 175 ASP C O 1
ATOM 4510 N N . VAL C 1 179 ? 59.047 42.502 57.932 1.00 56.73 176 VAL C N 1
ATOM 4511 C CA . VAL C 1 179 ? 59.990 42.563 56.773 1.00 56.06 176 VAL C CA 1
ATOM 4512 C C . VAL C 1 179 ? 59.171 42.900 55.523 1.00 57.73 176 VAL C C 1
ATOM 4513 O O . VAL C 1 179 ? 57.936 42.772 55.582 1.00 61.36 176 VAL C O 1
ATOM 4517 N N . GLU C 1 180 ? 59.837 43.362 54.461 1.00 57.23 177 GLU C N 1
ATOM 4518 C CA . GLU C 1 180 ? 59.163 43.688 53.175 1.00 56.93 177 GLU C CA 1
ATOM 4519 C C . GLU C 1 180 ? 59.674 42.681 52.143 1.00 53.15 177 GLU C C 1
ATOM 4520 O O . GLU C 1 180 ? 60.906 42.600 51.973 1.00 52.80 177 GLU C O 1
ATOM 4526 N N . LEU C 1 181 ? 58.768 41.933 51.507 1.00 50.56 178 LEU C N 1
ATOM 4527 C CA . LEU C 1 181 ? 59.177 40.912 50.507 1.00 47.62 178 LEU C CA 1
ATOM 4528 C C . LEU C 1 181 ? 59.053 41.452 49.082 1.00 46.63 178 LEU C C 1
ATOM 4529 O O . LEU C 1 181 ? 57.945 41.866 48.700 1.00 47.71 178 LEU C O 1
ATOM 4534 N N . TYR C 1 182 ? 60.162 41.425 48.339 1.00 45.15 179 TYR C N 1
ATOM 4535 C CA . TYR C 1 182 ? 60.204 41.855 46.917 1.00 44.61 179 TYR C CA 1
ATOM 4536 C C . TYR C 1 182 ? 60.549 40.613 46.092 1.00 43.49 179 TYR C C 1
ATOM 4537 O O . TYR C 1 182 ? 61.668 40.086 46.252 1.00 43.85 179 TYR C O 1
ATOM 4546 N N . THR C 1 183 ? 59.600 40.127 45.288 1.00 43.19 180 THR C N 1
ATOM 4547 C CA . THR C 1 183 ? 59.851 38.921 44.455 1.00 41.16 180 THR C CA 1
ATOM 4548 C C . THR C 1 183 ? 59.518 39.217 42.991 1.00 40.37 180 THR C C 1
ATOM 4549 O O . THR C 1 183 ? 58.671 40.093 42.737 1.00 41.02 180 THR C O 1
ATOM 4553 N N . ALA C 1 184 ? 60.188 38.523 42.070 1.00 39.32 181 ALA C N 1
ATOM 4554 C CA . ALA C 1 184 ? 59.928 38.712 40.625 1.00 39.20 181 ALA C CA 1
ATOM 4555 C C . ALA C 1 184 ? 58.737 37.833 40.233 1.00 39.11 181 ALA C C 1
ATOM 4556 O O . ALA C 1 184 ? 58.270 37.952 39.090 1.00 38.67 181 ALA C O 1
ATOM 4558 N N . SER C 1 185 ? 58.262 36.991 41.159 1.00 39.91 182 SER C N 1
ATOM 4559 C CA . SER C 1 185 ? 57.104 36.112 40.847 1.00 41.74 182 SER C CA 1
ATOM 4560 C C . SER C 1 185 ? 56.598 35.341 42.071 1.00 41.90 182 SER C C 1
ATOM 4561 O O . SER C 1 185 ? 57.406 34.990 42.957 1.00 40.79 182 SER C O 1
ATOM 4564 N N . VAL C 1 186 ? 55.283 35.115 42.090 1.00 43.15 183 VAL C N 1
ATOM 4565 C CA . VAL C 1 186 ? 54.569 34.320 43.130 1.00 43.91 183 VAL C CA 1
ATOM 4566 C C . VAL C 1 186 ? 54.076 33.096 42.355 1.00 44.93 183 VAL C C 1
ATOM 4567 O O . VAL C 1 186 ? 53.161 33.266 41.531 1.00 45.09 183 VAL C O 1
ATOM 4571 N N . ASP C 1 187 ? 54.702 31.935 42.568 1.00 46.52 184 ASP C N 1
ATOM 4572 C CA . ASP C 1 187 ? 54.341 30.695 41.823 1.00 48.64 184 ASP C CA 1
ATOM 4573 C C . ASP C 1 187 ? 53.151 29.981 42.479 1.00 52.06 184 ASP C C 1
ATOM 4574 O O . ASP C 1 187 ? 52.660 30.465 43.510 1.00 53.09 184 ASP C O 1
ATOM 4579 N N . LYS C 1 188 ? 52.708 28.879 41.863 1.00 54.32 185 LYS C N 1
ATOM 4580 C CA . LYS C 1 188 ? 51.547 28.064 42.321 1.00 57.64 185 LYS C CA 1
ATOM 4581 C C . LYS C 1 188 ? 51.794 27.483 43.718 1.00 55.90 185 LYS C C 1
ATOM 4582 O O . LYS C 1 188 ? 50.942 27.713 44.594 1.00 57.39 185 LYS C O 1
ATOM 4588 N N . GLY C 1 189 ? 52.894 26.749 43.918 1.00 53.54 186 GLY C N 1
ATOM 4589 C CA . GLY C 1 189 ? 53.163 26.167 45.250 1.00 53.32 186 GLY C CA 1
ATOM 4590 C C . GLY C 1 189 ? 54.403 25.290 45.271 1.00 52.40 186 GLY C C 1
ATOM 4591 O O . GLY C 1 189 ? 55.298 25.514 44.434 1.00 53.75 186 GLY C O 1
ATOM 4592 N N . LEU C 1 190 ? 54.452 24.335 46.209 1.00 52.38 187 LEU C N 1
ATOM 4593 C CA . LEU C 1 190 ? 55.598 23.397 46.365 1.00 51.26 187 LEU C CA 1
ATOM 4594 C C . LEU C 1 190 ? 55.191 21.994 45.912 1.00 53.27 187 LEU C C 1
ATOM 4595 O O . LEU C 1 190 ? 54.006 21.650 46.069 1.00 55.67 187 LEU C O 1
ATOM 4600 N N . ASN C 1 191 ? 56.145 21.216 45.390 1.00 54.29 188 ASN C N 1
ATOM 4601 C CA . ASN C 1 191 ? 55.845 19.826 44.954 1.00 56.79 188 ASN C CA 1
ATOM 4602 C C . ASN C 1 191 ? 56.018 18.917 46.180 1.00 60.80 188 ASN C C 1
ATOM 4603 O O . ASN C 1 191 ? 56.141 19.456 47.299 1.00 59.71 188 ASN C O 1
ATOM 4608 N N . GLU C 1 192 ? 56.052 17.598 45.973 1.00 66.13 189 GLU C N 1
ATOM 4609 C CA . GLU C 1 192 ? 56.191 16.617 47.084 1.00 70.31 189 GLU C CA 1
ATOM 4610 C C . GLU C 1 192 ? 57.579 16.713 47.738 1.00 69.22 189 GLU C C 1
ATOM 4611 O O . GLU C 1 192 ? 57.679 16.376 48.934 1.00 69.77 189 GLU C O 1
ATOM 4617 N N . HIS C 1 193 ? 58.594 17.188 47.007 1.00 66.74 190 HIS C N 1
ATOM 4618 C CA . HIS C 1 193 ? 59.978 17.271 47.560 1.00 66.38 190 HIS C CA 1
ATOM 4619 C C . HIS C 1 193 ? 60.309 18.683 48.068 1.00 62.10 190 HIS C C 1
ATOM 4620 O O . HIS C 1 193 ? 61.504 18.951 48.302 1.00 60.65 190 HIS C O 1
ATOM 4627 N N . GLY C 1 194 ? 59.300 19.545 48.232 1.00 60.67 191 GLY C N 1
ATOM 4628 C CA . GLY C 1 194 ? 59.516 20.916 48.740 1.00 57.28 191 GLY C CA 1
ATOM 4629 C C . GLY C 1 194 ? 60.098 21.877 47.712 1.00 54.69 191 GLY C C 1
ATOM 4630 O O . GLY C 1 194 ? 60.543 22.962 48.132 1.00 52.00 191 GLY C O 1
ATOM 4631 N N . TYR C 1 195 ? 60.101 21.519 46.421 1.00 54.94 192 TYR C N 1
ATOM 4632 C CA . TYR C 1 195 ? 60.645 22.431 45.374 1.00 52.86 192 TYR C CA 1
ATOM 4633 C C . TYR C 1 195 ? 59.496 23.266 44.794 1.00 51.12 192 TYR C C 1
ATOM 4634 O O . TYR C 1 195 ? 58.362 22.753 44.675 1.00 50.58 192 TYR C O 1
ATOM 4643 N N . ILE C 1 196 ? 59.797 24.518 44.438 1.00 48.14 193 ILE C N 1
ATOM 4644 C CA . ILE C 1 196 ? 58.790 25.469 43.880 1.00 45.97 193 ILE C CA 1
ATOM 4645 C C . ILE C 1 196 ? 58.415 25.076 42.446 1.00 45.99 193 ILE C C 1
ATOM 4646 O O . ILE C 1 196 ? 59.314 24.707 41.671 1.00 45.00 193 ILE C O 1
ATOM 4651 N N . ILE C 1 197 ? 57.122 25.175 42.124 1.00 47.16 194 ILE C N 1
ATOM 4652 C CA . ILE C 1 197 ? 56.580 24.870 40.765 1.00 47.98 194 ILE C CA 1
ATOM 4653 C C . ILE C 1 197 ? 55.755 26.084 40.339 1.00 46.22 194 ILE C C 1
ATOM 4654 O O . ILE C 1 197 ? 54.971 26.598 41.136 1.00 44.39 194 ILE C O 1
ATOM 4659 N N . PRO C 1 198 ? 55.934 26.628 39.110 1.00 45.15 195 PRO C N 1
ATOM 4660 C CA . PRO C 1 198 ? 56.903 26.114 38.135 1.00 45.11 195 PRO C CA 1
ATOM 4661 C C . PRO C 1 198 ? 58.371 26.261 38.574 1.00 43.21 195 PRO C C 1
ATOM 4662 O O . PRO C 1 198 ? 59.187 25.520 38.079 1.00 42.34 195 PRO C O 1
ATOM 4666 N N . GLY C 1 199 ? 58.658 27.241 39.440 1.00 42.49 196 GLY C N 1
ATOM 4667 C CA . GLY C 1 199 ? 60.005 27.509 39.990 1.00 41.53 196 GLY C CA 1
ATOM 4668 C C . GLY C 1 199 ? 61.113 27.633 38.950 1.00 41.25 196 GLY C C 1
ATOM 4669 O O . GLY C 1 199 ? 60.815 27.879 37.764 1.00 40.31 196 GLY C O 1
ATOM 4670 N N . LEU C 1 200 ? 62.359 27.488 39.418 1.00 41.81 197 LEU C N 1
ATOM 4671 C CA . LEU C 1 200 ? 63.602 27.574 38.603 1.00 43.25 197 LEU C CA 1
ATOM 4672 C C . LEU C 1 200 ? 64.432 26.297 38.800 1.00 45.13 197 LEU C C 1
ATOM 4673 O O . LEU C 1 200 ? 65.601 26.282 38.379 1.00 46.91 197 LEU C O 1
ATOM 4678 N N . GLY C 1 201 ? 63.848 25.265 39.417 1.00 45.69 198 GLY C N 1
ATOM 4679 C CA . GLY C 1 201 ? 64.583 24.010 39.659 1.00 46.32 198 GLY C CA 1
ATOM 4680 C C . GLY C 1 201 ? 65.572 24.179 40.798 1.00 46.33 198 GLY C C 1
ATOM 4681 O O . GLY C 1 201 ? 65.207 24.820 41.806 1.00 45.80 198 GLY C O 1
ATOM 4682 N N . ASP C 1 202 ? 66.779 23.626 40.653 1.00 48.12 199 ASP C N 1
ATOM 4683 C CA . ASP C 1 202 ? 67.804 23.756 41.721 1.00 48.74 199 ASP C CA 1
ATOM 4684 C C . ASP C 1 202 ? 68.691 24.956 41.362 1.00 46.28 199 ASP C C 1
ATOM 4685 O O . ASP C 1 202 ? 69.726 24.755 40.697 1.00 45.19 199 ASP C O 1
ATOM 4690 N N . ALA C 1 203 ? 68.275 26.154 41.789 1.00 44.16 200 ALA C N 1
ATOM 4691 C CA . ALA C 1 203 ? 68.991 27.426 41.513 1.00 44.51 200 ALA C CA 1
ATOM 4692 C C . ALA C 1 203 ? 70.445 27.371 42.005 1.00 43.46 200 ALA C C 1
ATOM 4693 O O . ALA C 1 203 ? 71.320 27.903 41.300 1.00 44.43 200 ALA C O 1
ATOM 4695 N N . GLY C 1 204 ? 70.693 26.768 43.168 1.00 42.14 201 GLY C N 1
ATOM 4696 C CA . GLY C 1 204 ? 72.067 26.680 43.701 1.00 43.43 201 GLY C CA 1
ATOM 4697 C C . GLY C 1 204 ? 73.009 25.954 42.751 1.00 43.94 201 GLY C C 1
ATOM 4698 O O . GLY C 1 204 ? 74.085 26.503 42.454 1.00 43.91 201 GLY C O 1
ATOM 4699 N N . ASP C 1 205 ? 72.614 24.764 42.288 1.00 44.87 202 ASP C N 1
ATOM 4700 C CA . ASP C 1 205 ? 73.445 23.946 41.364 1.00 47.09 202 ASP C CA 1
ATOM 4701 C C . ASP C 1 205 ? 73.514 24.607 39.980 1.00 47.42 202 ASP C C 1
ATOM 4702 O O . ASP C 1 205 ? 74.586 24.515 39.358 1.00 47.93 202 ASP C O 1
ATOM 4707 N N . LYS C 1 206 ? 72.424 25.225 39.508 1.00 47.93 203 LYS C N 1
ATOM 4708 C CA . LYS C 1 206 ? 72.445 25.892 38.173 1.00 49.83 203 LYS C CA 1
ATOM 4709 C C . LYS C 1 206 ? 73.469 27.032 38.166 1.00 48.58 203 LYS C C 1
ATOM 4710 O O . LYS C 1 206 ? 74.288 27.070 37.232 1.00 50.62 203 LYS C O 1
ATOM 4716 N N . ILE C 1 207 ? 73.410 27.911 39.172 1.00 44.58 204 ILE C N 1
ATOM 4717 C CA . ILE C 1 207 ? 74.319 29.091 39.301 1.00 43.91 204 ILE C CA 1
ATOM 4718 C C . ILE C 1 207 ? 75.788 28.657 39.435 1.00 44.48 204 ILE C C 1
ATOM 4719 O O . ILE C 1 207 ? 76.634 29.274 38.760 1.00 47.16 204 ILE C O 1
ATOM 4724 N N . PHE C 1 208 ? 76.083 27.654 40.269 1.00 42.58 205 PHE C N 1
ATOM 4725 C CA . PHE C 1 208 ? 77.480 27.186 40.495 1.00 42.83 205 PHE C CA 1
ATOM 4726 C C . PHE C 1 208 ? 77.888 26.067 39.528 1.00 44.42 205 PHE C C 1
ATOM 4727 O O . PHE C 1 208 ? 79.104 25.834 39.408 1.00 46.59 205 PHE C O 1
ATOM 4735 N N . GLY C 1 209 ? 76.932 25.413 38.865 1.00 44.98 206 GLY C N 1
ATOM 4736 C CA . GLY C 1 209 ? 77.256 24.328 37.916 1.00 47.17 206 GLY C CA 1
ATOM 4737 C C . GLY C 1 209 ? 77.685 23.049 38.619 1.00 48.92 206 GLY C C 1
ATOM 4738 O O . GLY C 1 209 ? 78.466 22.290 38.029 1.00 50.03 206 GLY C O 1
ATOM 4739 N N . THR C 1 210 ? 77.174 22.803 39.828 1.00 51.30 207 THR C N 1
ATOM 4740 C CA . THR C 1 210 ? 77.528 21.583 40.602 1.00 55.82 207 THR C CA 1
ATOM 4741 C C . THR C 1 210 ? 76.412 20.536 40.492 1.00 60.90 207 THR C C 1
ATOM 4742 O O . THR C 1 210 ? 75.336 20.877 39.976 1.00 59.30 207 THR C O 1
ATOM 4746 N N . LYS C 1 211 ? 76.685 19.309 40.958 1.00 72.21 208 LYS C N 1
ATOM 4747 C CA . LYS C 1 211 ? 75.722 18.168 40.932 1.00 79.03 208 LYS C CA 1
ATOM 4748 C C . LYS C 1 211 ? 75.239 17.935 39.494 1.00 80.13 208 LYS C C 1
ATOM 4749 O O . LYS C 1 211 ? 75.772 17.072 38.795 1.00 82.49 208 LYS C O 1
ATOM 4756 N N . ASN D 1 2 ? 48.007 67.859 22.619 1.00 105.43 -1 ASN D N 1
ATOM 4757 C CA . ASN D 1 2 ? 48.241 67.308 23.992 1.00 103.94 -1 ASN D CA 1
ATOM 4758 C C . ASN D 1 2 ? 49.611 67.769 24.505 1.00 99.04 -1 ASN D C 1
ATOM 4759 O O . ASN D 1 2 ? 50.538 67.904 23.680 1.00 97.32 -1 ASN D O 1
ATOM 4764 N N . ALA D 1 3 ? 49.722 67.998 25.818 1.00 96.76 0 ALA D N 1
ATOM 4765 C CA . ALA D 1 3 ? 50.996 68.439 26.433 1.00 92.54 0 ALA D CA 1
ATOM 4766 C C . ALA D 1 3 ? 52.014 67.294 26.360 1.00 87.28 0 ALA D C 1
ATOM 4767 O O . ALA D 1 3 ? 51.597 66.120 26.471 1.00 86.28 0 ALA D O 1
ATOM 4769 N N . MET D 1 4 ? 53.296 67.623 26.172 1.00 82.96 1 MET D N 1
ATOM 4770 C CA . MET D 1 4 ? 54.346 66.574 26.090 1.00 76.99 1 MET D CA 1
ATOM 4771 C C . MET D 1 4 ? 54.451 65.878 27.449 1.00 74.56 1 MET D C 1
ATOM 4772 O O . MET D 1 4 ? 54.531 66.583 28.474 1.00 75.38 1 MET D O 1
ATOM 4777 N N . LYS D 1 5 ? 54.444 64.545 27.437 1.00 72.37 2 LYS D N 1
ATOM 4778 C CA . LYS D 1 5 ? 54.544 63.721 28.670 1.00 70.42 2 LYS D CA 1
ATOM 4779 C C . LYS D 1 5 ? 55.965 63.862 29.237 1.00 65.20 2 LYS D C 1
ATOM 4780 O O . LYS D 1 5 ? 56.927 63.549 28.506 1.00 61.73 2 LYS D O 1
ATOM 4786 N N . ILE D 1 6 ? 56.087 64.358 30.473 1.00 63.99 3 ILE D N 1
ATOM 4787 C CA . ILE D 1 6 ? 57.416 64.535 31.136 1.00 60.71 3 ILE D CA 1
ATOM 4788 C C . ILE D 1 6 ? 57.468 63.639 32.373 1.00 58.54 3 ILE D C 1
ATOM 4789 O O . ILE D 1 6 ? 56.472 63.602 33.118 1.00 60.29 3 ILE D O 1
ATOM 4794 N N . VAL D 1 7 ? 58.596 62.956 32.575 1.00 55.14 4 VAL D N 1
ATOM 4795 C CA . VAL D 1 7 ? 58.771 62.059 33.753 1.00 54.39 4 VAL D CA 1
ATOM 4796 C C . VAL D 1 7 ? 60.095 62.408 34.432 1.00 52.38 4 VAL D C 1
ATOM 4797 O O . VAL D 1 7 ? 61.152 62.082 33.865 1.00 50.14 4 VAL D O 1
ATOM 4801 N N . GLU D 1 8 ? 60.026 63.085 35.579 1.00 53.87 5 GLU D N 1
ATOM 4802 C CA . GLU D 1 8 ? 61.251 63.439 36.338 1.00 52.81 5 GLU D CA 1
ATOM 4803 C C . GLU D 1 8 ? 61.478 62.297 37.331 1.00 52.02 5 GLU D C 1
ATOM 4804 O O . GLU D 1 8 ? 60.707 62.198 38.304 1.00 54.33 5 GLU D O 1
ATOM 4810 N N . VAL D 1 9 ? 62.462 61.440 37.053 1.00 49.54 6 VAL D N 1
ATOM 4811 C CA . VAL D 1 9 ? 62.764 60.274 37.934 1.00 49.02 6 VAL D CA 1
ATOM 4812 C C . VAL D 1 9 ? 63.260 60.796 39.287 1.00 49.58 6 VAL D C 1
ATOM 4813 O O . VAL D 1 9 ? 64.407 61.286 39.347 1.00 49.34 6 VAL D O 1
ATOM 4817 N N . LYS D 1 10 ? 62.424 60.677 40.325 1.00 51.14 7 LYS D N 1
ATOM 4818 C CA . LYS D 1 10 ? 62.764 61.162 41.693 1.00 52.10 7 LYS D CA 1
ATOM 4819 C C . LYS D 1 10 ? 63.124 59.992 42.615 1.00 50.55 7 LYS D C 1
ATOM 4820 O O . LYS D 1 10 ? 62.959 60.141 43.840 1.00 51.75 7 LYS D O 1
ATOM 4826 N N . HIS D 1 11 ? 63.606 58.881 42.052 1.00 48.45 8 HIS D N 1
ATOM 4827 C CA . HIS D 1 11 ? 63.995 57.702 42.872 1.00 47.99 8 HIS D CA 1
ATOM 4828 C C . HIS D 1 11 ? 65.215 58.083 43.713 1.00 47.27 8 HIS D C 1
ATOM 4829 O O . HIS D 1 11 ? 66.164 58.660 43.189 1.00 45.86 8 HIS D O 1
ATOM 4836 N N . PRO D 1 12 ? 65.234 57.780 45.033 1.00 48.57 9 PRO D N 1
ATOM 4837 C CA . PRO D 1 12 ? 66.364 58.130 45.900 1.00 48.74 9 PRO D CA 1
ATOM 4838 C C . PRO D 1 12 ? 67.770 57.832 45.348 1.00 47.37 9 PRO D C 1
ATOM 4839 O O . PRO D 1 12 ? 68.647 58.640 45.577 1.00 46.90 9 PRO D O 1
ATOM 4843 N N . LEU D 1 13 ? 67.960 56.692 44.669 1.00 47.26 10 LEU D N 1
ATOM 4844 C CA . LEU D 1 13 ? 69.296 56.343 44.105 1.00 46.63 10 LEU D CA 1
ATOM 4845 C C . LEU D 1 13 ? 69.619 57.276 42.935 1.00 45.85 10 LEU D C 1
ATOM 4846 O O . LEU D 1 13 ? 70.785 57.695 42.826 1.00 45.10 10 LEU D O 1
ATOM 4851 N N . VAL D 1 14 ? 68.629 57.563 42.087 1.00 46.48 11 VAL D N 1
ATOM 4852 C CA . VAL D 1 14 ? 68.845 58.466 40.918 1.00 46.22 11 VAL D CA 1
ATOM 4853 C C . VAL D 1 14 ? 69.236 59.856 41.434 1.00 47.39 11 VAL D C 1
ATOM 4854 O O . VAL D 1 14 ? 70.244 60.397 40.942 1.00 46.73 11 VAL D O 1
ATOM 4858 N N . LYS D 1 15 ? 68.485 60.397 42.398 1.00 49.65 12 LYS D N 1
ATOM 4859 C CA . LYS D 1 15 ? 68.805 61.743 42.943 1.00 52.21 12 LYS D CA 1
ATOM 4860 C C . LYS D 1 15 ? 70.142 61.701 43.694 1.00 51.84 12 LYS D C 1
ATOM 4861 O O . LYS D 1 15 ? 70.879 62.703 43.619 1.00 52.50 12 LYS D O 1
ATOM 4867 N N . HIS D 1 16 ? 70.450 60.590 44.370 1.00 51.18 13 HIS D N 1
ATOM 4868 C CA . HIS D 1 16 ? 71.738 60.483 45.106 1.00 51.28 13 HIS D CA 1
ATOM 4869 C C . HIS D 1 16 ? 72.909 60.489 44.119 1.00 49.94 13 HIS D C 1
ATOM 4870 O O . HIS D 1 16 ? 73.854 61.265 44.325 1.00 50.39 13 HIS D O 1
ATOM 4877 N N . LYS D 1 17 ? 72.830 59.650 43.084 1.00 49.45 14 LYS D N 1
ATOM 4878 C CA . LYS D 1 17 ? 73.903 59.533 42.061 1.00 48.80 14 LYS D CA 1
ATOM 4879 C C . LYS D 1 17 ? 73.997 60.832 41.252 1.00 49.47 14 LYS D C 1
ATOM 4880 O O . LYS D 1 17 ? 75.132 61.238 40.935 1.00 49.88 14 LYS D O 1
ATOM 4886 N N . LEU D 1 18 ? 72.862 61.466 40.944 1.00 50.11 15 LEU D N 1
ATOM 4887 C CA . LEU D 1 18 ? 72.912 62.741 40.180 1.00 50.95 15 LEU D CA 1
ATOM 4888 C C . LEU D 1 18 ? 73.658 63.782 41.026 1.00 52.08 15 LEU D C 1
ATOM 4889 O O . LEU D 1 18 ? 74.428 64.570 40.445 1.00 53.43 15 LEU D O 1
ATOM 4894 N N . GLY D 1 19 ? 73.433 63.766 42.344 1.00 51.85 16 GLY D N 1
ATOM 4895 C CA . GLY D 1 19 ? 74.090 64.706 43.272 1.00 53.32 16 GLY D CA 1
ATOM 4896 C C . GLY D 1 19 ? 75.594 64.497 43.302 1.00 52.97 16 GLY D C 1
ATOM 4897 O O . GLY D 1 19 ? 76.321 65.495 43.430 1.00 54.76 16 GLY D O 1
ATOM 4898 N N . LEU D 1 20 ? 76.039 63.241 43.192 1.00 51.65 17 LEU D N 1
ATOM 4899 C CA . LEU D 1 20 ? 77.491 62.908 43.196 1.00 52.01 17 LEU D CA 1
ATOM 4900 C C . LEU D 1 20 ? 78.155 63.471 41.935 1.00 51.47 17 LEU D C 1
ATOM 4901 O O . LEU D 1 20 ? 79.306 63.935 42.036 1.00 52.15 17 LEU D O 1
ATOM 4906 N N . MET D 1 21 ? 77.447 63.428 40.802 1.00 50.05 18 MET D N 1
ATOM 4907 C CA . MET D 1 21 ? 77.981 63.917 39.503 1.00 50.48 18 MET D CA 1
ATOM 4908 C C . MET D 1 21 ? 78.130 65.446 39.510 1.00 52.31 18 MET D C 1
ATOM 4909 O O . MET D 1 21 ? 78.942 65.955 38.712 1.00 52.45 18 MET D O 1
ATOM 4914 N N . ARG D 1 22 ? 77.406 66.145 40.391 1.00 53.66 19 ARG D N 1
ATOM 4915 C CA . ARG D 1 22 ? 77.485 67.631 40.441 1.00 56.46 19 ARG D CA 1
ATOM 4916 C C . ARG D 1 22 ? 78.784 68.083 41.124 1.00 59.33 19 ARG D C 1
ATOM 4917 O O . ARG D 1 22 ? 79.160 69.249 40.910 1.00 62.46 19 ARG D O 1
ATOM 4925 N N . GLU D 1 23 ? 79.432 67.217 41.916 1.00 60.22 20 GLU D N 1
ATOM 4926 C CA . GLU D 1 23 ? 80.715 67.592 42.579 1.00 63.68 20 GLU D CA 1
ATOM 4927 C C . GLU D 1 23 ? 81.676 68.158 41.532 1.00 65.02 20 GLU D C 1
ATOM 4928 O O . GLU D 1 23 ? 81.794 67.545 40.453 1.00 63.67 20 GLU D O 1
ATOM 4934 N N . HIS D 1 24 ? 82.342 69.271 41.851 1.00 68.19 21 HIS D N 1
ATOM 4935 C CA . HIS D 1 24 ? 83.287 69.907 40.894 1.00 70.83 21 HIS D CA 1
ATOM 4936 C C . HIS D 1 24 ? 84.590 69.097 40.812 1.00 70.71 21 HIS D C 1
ATOM 4937 O O . HIS D 1 24 ? 85.200 69.090 39.729 1.00 71.03 21 HIS D O 1
ATOM 4944 N N . ASP D 1 25 ? 84.986 68.429 41.901 1.00 71.40 22 ASP D N 1
ATOM 4945 C CA . ASP D 1 25 ? 86.242 67.627 41.927 1.00 72.93 22 ASP D CA 1
ATOM 4946 C C . ASP D 1 25 ? 85.985 66.166 41.526 1.00 69.57 22 ASP D C 1
ATOM 4947 O O . ASP D 1 25 ? 86.896 65.344 41.745 1.00 70.57 22 ASP D O 1
ATOM 4952 N N . ILE D 1 26 ? 84.825 65.851 40.939 1.00 65.82 23 ILE D N 1
ATOM 4953 C CA . ILE D 1 26 ? 84.550 64.433 40.551 1.00 62.70 23 ILE D CA 1
ATOM 4954 C C . ILE D 1 26 ? 85.529 64.023 39.445 1.00 63.03 23 ILE D C 1
ATOM 4955 O O . ILE D 1 26 ? 85.849 64.873 38.589 1.00 63.77 23 ILE D O 1
ATOM 4960 N N . SER D 1 27 ? 85.975 62.762 39.471 1.00 49.69 24 SER D N 1
ATOM 4961 C CA . SER D 1 27 ? 86.933 62.235 38.462 1.00 48.94 24 SER D CA 1
ATOM 4962 C C . SER D 1 27 ? 86.179 61.788 37.205 1.00 47.32 24 SER D C 1
ATOM 4963 O O . SER D 1 27 ? 84.972 61.490 37.311 1.00 45.94 24 SER D O 1
ATOM 4966 N N . THR D 1 28 ? 86.870 61.758 36.063 1.00 47.22 25 THR D N 1
ATOM 4967 C CA . THR D 1 28 ? 86.242 61.304 34.795 1.00 47.97 25 THR D CA 1
ATOM 4968 C C . THR D 1 28 ? 85.699 59.887 35.011 1.00 48.30 25 THR D C 1
ATOM 4969 O O . THR D 1 28 ? 84.551 59.631 34.608 1.00 47.51 25 THR D O 1
ATOM 4973 N N . LYS D 1 29 ? 86.490 59.027 35.660 1.00 50.42 26 LYS D N 1
ATOM 4974 C CA . LYS D 1 29 ? 86.091 57.620 35.937 1.00 53.60 26 LYS D CA 1
ATOM 4975 C C . LYS D 1 29 ? 84.753 57.589 36.691 1.00 52.48 26 LYS D C 1
ATOM 4976 O O . LYS D 1 29 ? 83.809 56.962 36.180 1.00 50.58 26 LYS D O 1
ATOM 4982 N N . ARG D 1 30 ? 84.683 58.223 37.866 1.00 53.98 27 ARG D N 1
ATOM 4983 C CA . ARG D 1 30 ? 83.429 58.244 38.669 1.00 55.49 27 ARG D CA 1
ATOM 4984 C C . ARG D 1 30 ? 82.267 58.813 37.842 1.00 52.18 27 ARG D C 1
ATOM 4985 O O . ARG D 1 30 ? 81.205 58.167 37.797 1.00 53.10 27 ARG D O 1
ATOM 4993 N N . PHE D 1 31 ? 82.467 59.987 37.232 1.00 49.84 28 PHE D N 1
ATOM 4994 C CA . PHE D 1 31 ? 81.414 60.677 36.437 1.00 47.84 28 PHE D CA 1
ATOM 4995 C C . PHE D 1 31 ? 80.916 59.774 35.300 1.00 46.05 28 PHE D C 1
ATOM 4996 O O . PHE D 1 31 ? 79.695 59.691 35.095 1.00 44.52 28 PHE D O 1
ATOM 5004 N N . ARG D 1 32 ? 81.841 59.121 34.595 1.00 47.59 29 ARG D N 1
ATOM 5005 C CA . ARG D 1 32 ? 81.513 58.216 33.457 1.00 49.42 29 ARG D CA 1
ATOM 5006 C C . ARG D 1 32 ? 80.684 57.022 33.951 1.00 50.25 29 ARG D C 1
ATOM 5007 O O . ARG D 1 32 ? 79.740 56.622 33.245 1.00 50.52 29 ARG D O 1
ATOM 5015 N N . GLU D 1 33 ? 81.041 56.480 35.120 1.00 52.00 30 GLU D N 1
ATOM 5016 C CA . GLU D 1 33 ? 80.347 55.306 35.719 1.00 54.33 30 GLU D CA 1
ATOM 5017 C C . GLU D 1 33 ? 78.947 55.705 36.199 1.00 51.86 30 GLU D C 1
ATOM 5018 O O . GLU D 1 33 ? 78.021 54.891 36.017 1.00 53.21 30 GLU D O 1
ATOM 5024 N N . LEU D 1 34 ? 78.794 56.900 36.779 1.00 49.51 31 LEU D N 1
ATOM 5025 C CA . LEU D 1 34 ? 77.456 57.348 37.263 1.00 47.97 31 LEU D CA 1
ATOM 5026 C C . LEU D 1 34 ? 76.559 57.662 36.061 1.00 46.53 31 LEU D C 1
ATOM 5027 O O . LEU D 1 34 ? 75.340 57.408 36.158 1.00 45.23 31 LEU D O 1
ATOM 5032 N N . ALA D 1 35 ? 77.147 58.180 34.975 1.00 46.24 32 ALA D N 1
ATOM 5033 C CA . ALA D 1 35 ? 76.384 58.516 33.750 1.00 46.70 32 ALA D CA 1
ATOM 5034 C C . ALA D 1 35 ? 75.679 57.254 33.233 1.00 47.77 32 ALA D C 1
ATOM 5035 O O . ALA D 1 35 ? 74.468 57.335 32.937 1.00 48.06 32 ALA D O 1
ATOM 5037 N N . SER D 1 36 ? 76.411 56.135 33.135 1.00 48.10 33 SER D N 1
ATOM 5038 C CA . SER D 1 36 ? 75.816 54.855 32.663 1.00 49.43 33 SER D CA 1
ATOM 5039 C C . SER D 1 36 ? 74.830 54.340 33.713 1.00 48.16 33 SER D C 1
ATOM 5040 O O . SER D 1 36 ? 73.711 53.953 33.328 1.00 48.43 33 SER D O 1
ATOM 5043 N N . GLU D 1 37 ? 75.246 54.343 34.983 1.00 48.27 34 GLU D N 1
ATOM 5044 C CA . GLU D 1 37 ? 74.391 53.871 36.105 1.00 49.11 34 GLU D CA 1
ATOM 5045 C C . GLU D 1 37 ? 73.039 54.595 36.044 1.00 47.19 34 GLU D C 1
ATOM 5046 O O . GLU D 1 37 ? 72.010 53.898 35.943 1.00 45.83 34 GLU D O 1
ATOM 5052 N N . VAL D 1 38 ? 73.039 55.933 36.077 1.00 46.46 35 VAL D N 1
ATOM 5053 C CA . VAL D 1 38 ? 71.754 56.698 36.013 1.00 47.02 35 VAL D CA 1
ATOM 5054 C C . VAL D 1 38 ? 71.074 56.380 34.673 1.00 46.93 35 VAL D C 1
ATOM 5055 O O . VAL D 1 38 ? 69.839 56.225 34.658 1.00 47.49 35 VAL D O 1
ATOM 5059 N N . GLY D 1 39 ? 71.860 56.263 33.598 1.00 47.45 36 GLY D N 1
ATOM 5060 C CA . GLY D 1 39 ? 71.319 55.946 32.262 1.00 47.47 36 GLY D CA 1
ATOM 5061 C C . GLY D 1 39 ? 70.529 54.647 32.268 1.00 46.45 36 GLY D C 1
ATOM 5062 O O . GLY D 1 39 ? 69.440 54.620 31.666 1.00 46.95 36 GLY D O 1
ATOM 5063 N N . SER D 1 40 ? 71.052 53.610 32.932 1.00 46.43 37 SER D N 1
ATOM 5064 C CA . SER D 1 40 ? 70.366 52.291 33.003 1.00 46.80 37 SER D CA 1
ATOM 5065 C C . SER D 1 40 ? 69.052 52.421 33.784 1.00 45.99 37 SER D C 1
ATOM 5066 O O . SER D 1 40 ? 68.061 51.796 33.366 1.00 46.33 37 SER D O 1
ATOM 5069 N N . LEU D 1 41 ? 69.049 53.203 34.869 1.00 46.14 38 LEU D N 1
ATOM 5070 C CA . LEU D 1 41 ? 67.825 53.391 35.694 1.00 46.48 38 LEU D CA 1
ATOM 5071 C C . LEU D 1 41 ? 66.758 54.141 34.885 1.00 47.32 38 LEU D C 1
ATOM 5072 O O . LEU D 1 41 ? 65.568 53.784 35.021 1.00 48.65 38 LEU D O 1
ATOM 5077 N N . LEU D 1 42 ? 67.154 55.146 34.093 1.00 47.74 39 LEU D N 1
ATOM 5078 C CA . LEU D 1 42 ? 66.162 55.885 33.262 1.00 47.83 39 LEU D CA 1
ATOM 5079 C C . LEU D 1 42 ? 65.593 54.911 32.225 1.00 46.63 39 LEU D C 1
ATOM 5080 O O . LEU D 1 42 ? 64.379 54.966 31.968 1.00 47.30 39 LEU D O 1
ATOM 5085 N N . THR D 1 43 ? 66.454 54.047 31.673 1.00 45.29 40 THR D N 1
ATOM 5086 C CA . THR D 1 43 ? 66.039 53.046 30.651 1.00 45.21 40 THR D CA 1
ATOM 5087 C C . THR D 1 43 ? 64.974 52.129 31.254 1.00 44.53 40 THR D C 1
ATOM 5088 O O . THR D 1 43 ? 63.987 51.815 30.555 1.00 45.00 40 THR D O 1
ATOM 5092 N N . TYR D 1 44 ? 65.184 51.723 32.505 1.00 43.04 41 TYR D N 1
ATOM 5093 C CA . TYR D 1 44 ? 64.225 50.834 33.204 1.00 42.78 41 TYR D CA 1
ATOM 5094 C C . TYR D 1 44 ? 62.914 51.592 33.417 1.00 43.65 41 TYR D C 1
ATOM 5095 O O . TYR D 1 44 ? 61.828 51.019 33.220 1.00 44.37 41 TYR D O 1
ATOM 5104 N N . GLU D 1 45 ? 63.035 52.871 33.760 1.00 45.06 42 GLU D N 1
ATOM 5105 C CA . GLU D 1 45 ? 61.854 53.728 34.030 1.00 46.77 42 GLU D CA 1
ATOM 5106 C C . GLU D 1 45 ? 61.072 53.950 32.724 1.00 47.41 42 GLU D C 1
ATOM 5107 O O . GLU D 1 45 ? 59.826 53.972 32.773 1.00 48.33 42 GLU D O 1
ATOM 5113 N N . ALA D 1 46 ? 61.786 54.058 31.595 1.00 47.24 43 ALA D N 1
ATOM 5114 C CA . ALA D 1 46 ? 61.174 54.319 30.265 1.00 49.33 43 ALA D CA 1
ATOM 5115 C C . ALA D 1 46 ? 60.696 53.043 29.556 1.00 48.25 43 ALA D C 1
ATOM 5116 O O . ALA D 1 46 ? 60.093 53.188 28.472 1.00 49.14 43 ALA D O 1
ATOM 5118 N N . THR D 1 47 ? 60.962 51.853 30.110 1.00 45.86 44 THR D N 1
ATOM 5119 C CA . THR D 1 47 ? 60.524 50.580 29.463 1.00 44.64 44 THR D CA 1
ATOM 5120 C C . THR D 1 47 ? 59.437 49.888 30.296 1.00 43.53 44 THR D C 1
ATOM 5121 O O . THR D 1 47 ? 59.136 48.719 30.004 1.00 43.95 44 THR D O 1
ATOM 5125 N N . ALA D 1 48 ? 58.830 50.600 31.247 1.00 44.39 45 ALA D N 1
ATOM 5126 C CA . ALA D 1 48 ? 57.779 50.015 32.112 1.00 45.07 45 ALA D CA 1
ATOM 5127 C C . ALA D 1 48 ? 56.497 49.725 31.319 1.00 47.04 45 ALA D C 1
ATOM 5128 O O . ALA D 1 48 ? 55.728 48.852 31.770 1.00 46.54 45 ALA D O 1
ATOM 5130 N N . ASP D 1 49 ? 56.301 50.388 30.172 1.00 50.61 46 ASP D N 1
ATOM 5131 C CA . ASP D 1 49 ? 55.062 50.202 29.361 1.00 54.01 46 ASP D CA 1
ATOM 5132 C C . ASP D 1 49 ? 55.260 49.234 28.181 1.00 53.53 46 ASP D C 1
ATOM 5133 O O . ASP D 1 49 ? 54.269 49.037 27.446 1.00 55.49 46 ASP D O 1
ATOM 5138 N N . LEU D 1 50 ? 56.455 48.654 27.994 1.00 51.74 47 LEU D N 1
ATOM 5139 C CA . LEU D 1 50 ? 56.668 47.711 26.852 1.00 52.59 47 LEU D CA 1
ATOM 5140 C C . LEU D 1 50 ? 55.587 46.623 26.867 1.00 52.39 47 LEU D C 1
ATOM 5141 O O . LEU D 1 50 ? 55.373 46.026 27.938 1.00 50.79 47 LEU D O 1
ATOM 5146 N N . GLU D 1 51 ? 54.946 46.376 25.719 1.00 55.31 48 GLU D N 1
ATOM 5147 C CA . GLU D 1 51 ? 53.886 45.333 25.638 1.00 56.60 48 GLU D CA 1
ATOM 5148 C C . GLU D 1 51 ? 54.532 43.945 25.629 1.00 53.48 48 GLU D C 1
ATOM 5149 O O . GLU D 1 51 ? 55.629 43.797 25.056 1.00 53.76 48 GLU D O 1
ATOM 5155 N N . THR D 1 52 ? 53.855 42.971 26.239 1.00 51.02 49 THR D N 1
ATOM 5156 C CA . THR D 1 52 ? 54.364 41.578 26.307 1.00 50.85 49 THR D CA 1
ATOM 5157 C C . THR D 1 52 ? 53.335 40.619 25.707 1.00 52.14 49 THR D C 1
ATOM 5158 O O . THR D 1 52 ? 52.157 41.008 25.592 1.00 53.24 49 THR D O 1
ATOM 5162 N N . GLU D 1 53 ? 53.789 39.423 25.331 1.00 53.23 50 GLU D N 1
ATOM 5163 C CA . GLU D 1 53 ? 52.924 38.360 24.755 1.00 55.35 50 GLU D CA 1
ATOM 5164 C C . GLU D 1 53 ? 53.298 37.052 25.455 1.00 54.13 50 GLU D C 1
ATOM 5165 O O . GLU D 1 53 ? 54.492 36.869 25.755 1.00 54.33 50 GLU D O 1
ATOM 5171 N N . LYS D 1 54 ? 52.314 36.190 25.712 1.00 58.87 51 LYS D N 1
ATOM 5172 C CA . LYS D 1 54 ? 52.572 34.902 26.407 1.00 57.38 51 LYS D CA 1
ATOM 5173 C C . LYS D 1 54 ? 53.111 33.887 25.391 1.00 54.40 51 LYS D C 1
ATOM 5174 O O . LYS D 1 54 ? 52.701 33.938 24.220 1.00 55.20 51 LYS D O 1
ATOM 5180 N N . VAL D 1 55 ? 54.041 33.040 25.841 1.00 51.57 52 VAL D N 1
ATOM 5181 C CA . VAL D 1 55 ? 54.700 31.983 25.017 1.00 50.00 52 VAL D CA 1
ATOM 5182 C C . VAL D 1 55 ? 54.884 30.751 25.908 1.00 47.16 52 VAL D C 1
ATOM 5183 O O . VAL D 1 55 ? 55.113 30.935 27.119 1.00 45.21 52 VAL D O 1
ATOM 5187 N N . THR D 1 56 ? 54.784 29.551 25.330 1.00 45.91 53 THR D N 1
ATOM 5188 C CA . THR D 1 56 ? 54.951 28.303 26.120 1.00 45.37 53 THR D CA 1
ATOM 5189 C C . THR D 1 56 ? 56.361 27.740 25.911 1.00 42.94 53 THR D C 1
ATOM 5190 O O . THR D 1 56 ? 56.736 27.491 24.748 1.00 44.01 53 THR D O 1
ATOM 5194 N N . ILE D 1 57 ? 57.105 27.578 27.006 1.00 41.07 54 ILE D N 1
ATOM 5195 C CA . ILE D 1 57 ? 58.487 27.014 26.970 1.00 40.06 54 ILE D CA 1
ATOM 5196 C C . ILE D 1 57 ? 58.502 25.787 27.883 1.00 40.25 54 ILE D C 1
ATOM 5197 O O . ILE D 1 57 ? 57.504 25.576 28.602 1.00 40.86 54 ILE D O 1
ATOM 5202 N N . GLU D 1 58 ? 59.594 25.022 27.864 1.00 39.63 55 GLU D N 1
ATOM 5203 C CA . GLU D 1 58 ? 59.680 23.837 28.749 1.00 41.02 55 GLU D CA 1
ATOM 5204 C C . GLU D 1 58 ? 60.417 24.264 30.024 1.00 41.89 55 GLU D C 1
ATOM 5205 O O . GLU D 1 58 ? 61.608 24.635 29.921 1.00 39.91 55 GLU D O 1
ATOM 5211 N N . GLY D 1 59 ? 59.709 24.273 31.158 1.00 44.75 56 GLY D N 1
ATOM 5212 C CA . GLY D 1 59 ? 60.306 24.632 32.459 1.00 46.16 56 GLY D CA 1
ATOM 5213 C C . GLY D 1 59 ? 61.036 23.432 33.030 1.00 48.59 56 GLY D C 1
ATOM 5214 O O . GLY D 1 59 ? 61.063 22.398 32.335 1.00 49.98 56 GLY D O 1
ATOM 5215 N N . TRP D 1 60 ? 61.576 23.526 34.248 1.00 53.76 57 TRP D N 1
ATOM 5216 C CA . TRP D 1 60 ? 62.305 22.350 34.799 1.00 57.71 57 TRP D CA 1
ATOM 5217 C C . TRP D 1 60 ? 61.297 21.243 35.132 1.00 58.64 57 TRP D C 1
ATOM 5218 O O . TRP D 1 60 ? 61.658 20.059 34.991 1.00 60.39 57 TRP D O 1
ATOM 5229 N N . ASN D 1 61 ? 60.078 21.624 35.536 1.00 58.46 58 ASN D N 1
ATOM 5230 C CA . ASN D 1 61 ? 59.038 20.633 35.926 1.00 60.75 58 ASN D CA 1
ATOM 5231 C C . ASN D 1 61 ? 57.909 20.597 34.887 1.00 57.08 58 ASN D C 1
ATOM 5232 O O . ASN D 1 61 ? 56.738 20.502 35.298 1.00 60.20 58 ASN D O 1
ATOM 5237 N N . GLY D 1 62 ? 58.240 20.680 33.596 1.00 51.55 59 GLY D N 1
ATOM 5238 C CA . GLY D 1 62 ? 57.204 20.625 32.545 1.00 48.98 59 GLY D CA 1
ATOM 5239 C C . GLY D 1 62 ? 56.963 21.971 31.870 1.00 46.42 59 GLY D C 1
ATOM 5240 O O . GLY D 1 62 ? 57.547 22.985 32.247 1.00 44.40 59 GLY D O 1
ATOM 5241 N N . PRO D 1 63 ? 56.057 22.020 30.867 1.00 44.98 60 PRO D N 1
ATOM 5242 C CA . PRO D 1 63 ? 55.771 23.258 30.149 1.00 43.99 60 PRO D CA 1
ATOM 5243 C C . PRO D 1 63 ? 55.224 24.355 31.072 1.00 43.36 60 PRO D C 1
ATOM 5244 O O . PRO D 1 63 ? 54.446 24.053 31.957 1.00 43.03 60 PRO D O 1
ATOM 5248 N N . VAL D 1 64 ? 55.684 25.587 30.851 1.00 42.35 61 VAL D N 1
ATOM 5249 C CA . VAL D 1 64 ? 55.248 26.772 31.646 1.00 43.28 61 VAL D CA 1
ATOM 5250 C C . VAL D 1 64 ? 55.030 27.927 30.663 1.00 44.10 61 VAL D C 1
ATOM 5251 O O . VAL D 1 64 ? 55.804 28.041 29.695 1.00 42.71 61 VAL D O 1
ATOM 5255 N N . GLU D 1 65 ? 53.999 28.732 30.900 1.00 47.27 62 GLU D N 1
ATOM 5256 C CA . GLU D 1 65 ? 53.681 29.877 30.013 1.00 49.70 62 GLU D CA 1
ATOM 5257 C C . GLU D 1 65 ? 54.427 31.109 30.544 1.00 48.70 62 GLU D C 1
ATOM 5258 O O . GLU D 1 65 ? 54.156 31.507 31.686 1.00 50.51 62 GLU D O 1
ATOM 5264 N N . VAL D 1 66 ? 55.380 31.636 29.766 1.00 47.29 63 VAL D N 1
ATOM 5265 C CA . VAL D 1 66 ? 56.178 32.837 30.168 1.00 47.62 63 VAL D CA 1
ATOM 5266 C C . VAL D 1 66 ? 55.776 34.016 29.275 1.00 49.48 63 VAL D C 1
ATOM 5267 O O . VAL D 1 66 ? 54.961 33.811 28.359 1.00 50.92 63 VAL D O 1
ATOM 5271 N N . GLU D 1 67 ? 56.347 35.196 29.529 1.00 50.07 64 GLU D N 1
ATOM 5272 C CA . GLU D 1 67 ? 56.038 36.407 28.726 1.00 52.89 64 GLU D CA 1
ATOM 5273 C C . GLU D 1 67 ? 57.324 36.969 28.127 1.00 50.71 64 GLU D C 1
ATOM 5274 O O . GLU D 1 67 ? 58.348 36.951 28.819 1.00 50.08 64 GLU D O 1
ATOM 5280 N N . GLN D 1 68 ? 57.259 37.430 26.879 1.00 53.34 65 GLN D N 1
ATOM 5281 C CA . GLN D 1 68 ? 58.445 38.028 26.212 1.00 55.39 65 GLN D CA 1
ATOM 5282 C C . GLN D 1 68 ? 58.035 39.398 25.658 1.00 55.64 65 GLN D C 1
ATOM 5283 O O . GLN D 1 68 ? 56.817 39.666 25.591 1.00 56.18 65 GLN D O 1
ATOM 5289 N N . ILE D 1 69 ? 59.015 40.234 25.305 1.00 53.96 66 ILE D N 1
ATOM 5290 C CA . ILE D 1 69 ? 58.724 41.594 24.761 1.00 55.73 66 ILE D CA 1
ATOM 5291 C C . ILE D 1 69 ? 58.193 41.437 23.331 1.00 57.79 66 ILE D C 1
ATOM 5292 O O . ILE D 1 69 ? 58.897 40.827 22.506 1.00 56.50 66 ILE D O 1
ATOM 5297 N N . LYS D 1 70 ? 56.995 41.970 23.062 1.00 62.10 67 LYS D N 1
ATOM 5298 C CA . LYS D 1 70 ? 56.363 41.873 21.717 1.00 65.47 67 LYS D CA 1
ATOM 5299 C C . LYS D 1 70 ? 56.997 42.896 20.767 1.00 64.64 67 LYS D C 1
ATOM 5300 O O . LYS D 1 70 ? 57.644 43.843 21.256 1.00 62.87 67 LYS D O 1
ATOM 5306 N N . GLY D 1 71 ? 56.814 42.692 19.457 1.00 65.88 68 GLY D N 1
ATOM 5307 C CA . GLY D 1 71 ? 57.339 43.597 18.416 1.00 65.32 68 GLY D CA 1
ATOM 5308 C C . GLY D 1 71 ? 58.830 43.429 18.188 1.00 61.85 68 GLY D C 1
ATOM 5309 O O . GLY D 1 71 ? 59.444 42.561 18.840 1.00 57.17 68 GLY D O 1
ATOM 5310 N N . LYS D 1 72 ? 59.387 44.245 17.289 1.00 64.02 69 LYS D N 1
ATOM 5311 C CA . LYS D 1 72 ? 60.836 44.201 16.958 1.00 63.91 69 LYS D CA 1
ATOM 5312 C C . LYS D 1 72 ? 61.644 44.877 18.071 1.00 60.20 69 LYS D C 1
ATOM 5313 O O . LYS D 1 72 ? 61.063 45.664 18.844 1.00 58.58 69 LYS D O 1
ATOM 5319 N N . LYS D 1 73 ? 62.941 44.567 18.124 1.00 58.97 70 LYS D N 1
ATOM 5320 C CA . LYS D 1 73 ? 63.887 45.108 19.135 1.00 58.11 70 LYS D CA 1
ATOM 5321 C C . LYS D 1 73 ? 63.925 46.638 19.033 1.00 58.56 70 LYS D C 1
ATOM 5322 O O . LYS D 1 73 ? 63.876 47.164 17.897 1.00 60.12 70 LYS D O 1
ATOM 5328 N N . ILE D 1 74 ? 63.996 47.314 20.185 1.00 55.87 71 ILE D N 1
ATOM 5329 C CA . ILE D 1 74 ? 64.026 48.807 20.227 1.00 55.59 71 ILE D CA 1
ATOM 5330 C C . ILE D 1 74 ? 65.396 49.285 19.739 1.00 52.75 71 ILE D C 1
ATOM 5331 O O . ILE D 1 74 ? 66.343 48.471 19.751 1.00 51.32 71 ILE D O 1
ATOM 5336 N N . THR D 1 75 ? 65.487 50.555 19.330 1.00 50.77 72 THR D N 1
ATOM 5337 C CA . THR D 1 75 ? 66.775 51.120 18.851 1.00 48.71 72 THR D CA 1
ATOM 5338 C C . THR D 1 75 ? 67.214 52.263 19.775 1.00 47.93 72 THR D C 1
ATOM 5339 O O . THR D 1 75 ? 66.378 53.127 20.096 1.00 48.45 72 THR D O 1
ATOM 5343 N N . VAL D 1 76 ? 68.477 52.231 20.205 1.00 45.93 73 VAL D N 1
ATOM 5344 C CA . VAL D 1 76 ? 69.073 53.282 21.077 1.00 45.11 73 VAL D CA 1
ATOM 5345 C C . VAL D 1 76 ? 69.715 54.293 20.125 1.00 45.87 73 VAL D C 1
ATOM 5346 O O . VAL D 1 76 ? 70.560 53.868 19.316 1.00 44.95 73 VAL D O 1
ATOM 5350 N N . VAL D 1 77 ? 69.317 55.566 20.204 1.00 46.94 74 VAL D N 1
ATOM 5351 C CA . VAL D 1 77 ? 69.876 56.604 19.286 1.00 48.15 74 VAL D CA 1
ATOM 5352 C C . VAL D 1 77 ? 70.791 57.546 20.063 1.00 47.27 74 VAL D C 1
ATOM 5353 O O . VAL D 1 77 ? 70.330 58.558 20.586 1.00 48.47 74 VAL D O 1
ATOM 5357 N N . PRO D 1 78 ? 72.103 57.234 20.200 1.00 45.31 75 PRO D N 1
ATOM 5358 C CA . PRO D 1 78 ? 73.031 58.117 20.903 1.00 44.66 75 PRO D CA 1
ATOM 5359 C C . PRO D 1 78 ? 73.501 59.265 19.997 1.00 46.15 75 PRO D C 1
ATOM 5360 O O . PRO D 1 78 ? 73.934 58.996 18.885 1.00 45.84 75 PRO D O 1
ATOM 5364 N N . ILE D 1 79 ? 73.380 60.505 20.481 1.00 46.28 76 ILE D N 1
ATOM 5365 C CA . ILE D 1 79 ? 73.809 61.708 19.707 1.00 47.85 76 ILE D CA 1
ATOM 5366 C C . ILE D 1 79 ? 75.314 61.902 19.922 1.00 47.50 76 ILE D C 1
ATOM 5367 O O . ILE D 1 79 ? 75.742 61.904 21.088 1.00 46.95 76 ILE D O 1
ATOM 5372 N N . LEU D 1 80 ? 76.085 62.033 18.839 1.00 48.36 77 LEU D N 1
ATOM 5373 C CA . LEU D 1 80 ? 77.553 62.238 18.973 1.00 49.20 77 LEU D CA 1
ATOM 5374 C C . LEU D 1 80 ? 77.794 63.623 19.564 1.00 49.28 77 LEU D C 1
ATOM 5375 O O . LEU D 1 80 ? 77.100 64.566 19.196 1.00 50.98 77 LEU D O 1
ATOM 5380 N N . ARG D 1 81 ? 78.741 63.750 20.504 1.00 48.48 78 ARG D N 1
ATOM 5381 C CA . ARG D 1 81 ? 79.558 62.662 21.018 1.00 47.42 78 ARG D CA 1
ATOM 5382 C C . ARG D 1 81 ? 79.181 62.167 22.423 1.00 45.90 78 ARG D C 1
ATOM 5383 O O . ARG D 1 81 ? 79.256 60.950 22.662 1.00 44.86 78 ARG D O 1
ATOM 5391 N N . ALA D 1 82 ? 78.822 63.105 23.307 1.00 46.96 79 ALA D N 1
ATOM 5392 C CA . ALA D 1 82 ? 78.328 62.878 24.691 1.00 47.19 79 ALA D CA 1
ATOM 5393 C C . ALA D 1 82 ? 77.316 61.724 24.776 1.00 45.98 79 ALA D C 1
ATOM 5394 O O . ALA D 1 82 ? 77.374 60.973 25.770 1.00 45.27 79 ALA D O 1
ATOM 5396 N N . GLY D 1 83 ? 76.422 61.592 23.792 1.00 45.64 80 GLY D N 1
ATOM 5397 C CA . GLY D 1 83 ? 75.412 60.514 23.806 1.00 44.87 80 GLY D CA 1
ATOM 5398 C C . GLY D 1 83 ? 76.031 59.132 23.959 1.00 44.05 80 GLY D C 1
ATOM 5399 O O . GLY D 1 83 ? 75.379 58.263 24.571 1.00 43.99 80 GLY D O 1
ATOM 5400 N N . LEU D 1 84 ? 77.236 58.926 23.416 1.00 44.16 81 LEU D N 1
ATOM 5401 C CA . LEU D 1 84 ? 77.927 57.611 23.510 1.00 44.60 81 LEU D CA 1
ATOM 5402 C C . LEU D 1 84 ? 78.266 57.293 24.973 1.00 45.95 81 LEU D C 1
ATOM 5403 O O . LEU D 1 84 ? 78.458 56.103 25.279 1.00 46.60 81 LEU D O 1
ATOM 5408 N N . GLY D 1 85 ? 78.314 58.317 25.834 1.00 48.84 82 GLY D N 1
ATOM 5409 C CA . GLY D 1 85 ? 78.647 58.156 27.265 1.00 49.86 82 GLY D CA 1
ATOM 5410 C C . GLY D 1 85 ? 77.522 57.550 28.089 1.00 50.72 82 GLY D C 1
ATOM 5411 O O . GLY D 1 85 ? 77.744 57.331 29.298 1.00 53.22 82 GLY D O 1
ATOM 5412 N N . MET D 1 86 ? 76.361 57.298 27.477 1.00 51.77 83 MET D N 1
ATOM 5413 C CA . MET D 1 86 ? 75.204 56.699 28.201 1.00 54.36 83 MET D CA 1
ATOM 5414 C C . MET D 1 86 ? 74.737 55.436 27.471 1.00 56.60 83 MET D C 1
ATOM 5415 O O . MET D 1 86 ? 73.850 54.741 28.003 1.00 57.56 83 MET D O 1
ATOM 5420 N N . MET D 1 87 ? 75.344 55.150 26.317 1.00 59.58 84 MET D N 1
ATOM 5421 C CA . MET D 1 87 ? 74.980 53.983 25.472 1.00 60.10 84 MET D CA 1
ATOM 5422 C C . MET D 1 87 ? 75.122 52.665 26.254 1.00 57.97 84 MET D C 1
ATOM 5423 O O . MET D 1 87 ? 74.135 51.905 26.282 1.00 56.25 84 MET D O 1
ATOM 5428 N N . GLU D 1 88 ? 76.276 52.403 26.882 1.00 54.34 85 GLU D N 1
ATOM 5429 C CA . GLU D 1 88 ? 76.439 51.117 27.622 1.00 58.07 85 GLU D CA 1
ATOM 5430 C C . GLU D 1 88 ? 75.429 51.034 28.775 1.00 57.06 85 GLU D C 1
ATOM 5431 O O . GLU D 1 88 ? 75.061 49.905 29.146 1.00 56.96 85 GLU D O 1
ATOM 5437 N N . GLY D 1 89 ? 75.016 52.178 29.327 1.00 57.54 86 GLY D N 1
ATOM 5438 C CA . GLY D 1 89 ? 74.047 52.183 30.441 1.00 56.76 86 GLY D CA 1
ATOM 5439 C C . GLY D 1 89 ? 72.679 51.709 29.987 1.00 54.09 86 GLY D C 1
ATOM 5440 O O . GLY D 1 89 ? 72.057 50.912 30.709 1.00 56.78 86 GLY D O 1
ATOM 5441 N N . VAL D 1 90 ? 72.245 52.165 28.811 1.00 51.08 87 VAL D N 1
ATOM 5442 C CA . VAL D 1 90 ? 70.918 51.799 28.232 1.00 52.24 87 VAL D CA 1
ATOM 5443 C C . VAL D 1 90 ? 70.942 50.344 27.747 1.00 50.85 87 VAL D C 1
ATOM 5444 O O . VAL D 1 90 ? 69.895 49.678 27.848 1.00 52.45 87 VAL D O 1
ATOM 5448 N N . LEU D 1 91 ? 72.090 49.876 27.248 1.00 48.55 88 LEU D N 1
ATOM 5449 C CA . LEU D 1 91 ? 72.218 48.485 26.729 1.00 49.50 88 LEU D CA 1
ATOM 5450 C C . LEU D 1 91 ? 72.242 47.466 27.873 1.00 51.14 88 LEU D C 1
ATOM 5451 O O . LEU D 1 91 ? 71.954 46.281 27.612 1.00 53.75 88 LEU D O 1
ATOM 5456 N N . GLU D 1 92 ? 72.555 47.906 29.090 1.00 50.62 89 GLU D N 1
ATOM 5457 C CA . GLU D 1 92 ? 72.635 46.961 30.234 1.00 51.59 89 GLU D CA 1
ATOM 5458 C C . GLU D 1 92 ? 71.353 46.132 30.372 1.00 50.72 89 GLU D C 1
ATOM 5459 O O . GLU D 1 92 ? 71.476 44.898 30.424 1.00 51.39 89 GLU D O 1
ATOM 5465 N N . HIS D 1 93 ? 70.181 46.773 30.414 1.00 50.74 90 HIS D N 1
ATOM 5466 C CA . HIS D 1 93 ? 68.912 46.013 30.596 1.00 54.07 90 HIS D CA 1
ATOM 5467 C C . HIS D 1 93 ? 68.255 45.689 29.247 1.00 54.50 90 HIS D C 1
ATOM 5468 O O . HIS D 1 93 ? 67.242 44.962 29.251 1.00 56.08 90 HIS D O 1
ATOM 5475 N N . VAL D 1 94 ? 68.811 46.201 28.147 1.00 54.06 91 VAL D N 1
ATOM 5476 C CA . VAL D 1 94 ? 68.270 45.926 26.783 1.00 55.36 91 VAL D CA 1
ATOM 5477 C C . VAL D 1 94 ? 69.482 45.680 25.887 1.00 53.80 91 VAL D C 1
ATOM 5478 O O . VAL D 1 94 ? 69.733 46.425 24.942 1.00 51.12 91 VAL D O 1
ATOM 5482 N N . PRO D 1 95 ? 70.272 44.614 26.165 1.00 54.98 92 PRO D N 1
ATOM 5483 C CA . PRO D 1 95 ? 71.481 44.313 25.394 1.00 55.27 92 PRO D CA 1
ATOM 5484 C C . PRO D 1 95 ? 71.261 43.885 23.936 1.00 57.21 92 PRO D C 1
ATOM 5485 O O . PRO D 1 95 ? 72.242 43.742 23.243 1.00 60.07 92 PRO D O 1
ATOM 5489 N N . SER D 1 96 ? 70.009 43.691 23.518 1.00 58.81 93 SER D N 1
ATOM 5490 C CA . SER D 1 96 ? 69.708 43.283 22.119 1.00 62.20 93 SER D CA 1
ATOM 5491 C C . SER D 1 96 ? 69.357 44.520 21.280 1.00 59.98 93 SER D C 1
ATOM 5492 O O . SER D 1 96 ? 69.260 44.392 20.041 1.00 61.25 93 SER D O 1
ATOM 5495 N N . ALA D 1 97 ? 69.202 45.672 21.943 1.00 57.01 94 ALA D N 1
ATOM 5496 C CA . ALA D 1 97 ? 68.838 46.956 21.297 1.00 54.51 94 ALA D CA 1
ATOM 5497 C C . ALA D 1 97 ? 69.759 47.281 20.117 1.00 53.36 94 ALA D C 1
ATOM 5498 O O . ALA D 1 97 ? 70.987 47.085 20.236 1.00 50.88 94 ALA D O 1
ATOM 5500 N N . ARG D 1 98 ? 69.159 47.764 19.024 1.00 55.36 95 ARG D N 1
ATOM 5501 C CA . ARG D 1 98 ? 69.905 48.162 17.803 1.00 55.93 95 ARG D CA 1
ATOM 5502 C C . ARG D 1 98 ? 70.452 49.566 18.072 1.00 50.73 95 ARG D C 1
ATOM 5503 O O . ARG D 1 98 ? 69.688 50.396 18.596 1.00 49.06 95 ARG D O 1
ATOM 5511 N N . ILE D 1 99 ? 71.704 49.832 17.704 1.00 48.46 96 ILE D N 1
ATOM 5512 C CA . ILE D 1 99 ? 72.314 51.167 17.977 1.00 45.93 96 ILE D CA 1
ATOM 5513 C C . ILE D 1 99 ? 72.327 52.015 16.698 1.00 45.65 96 ILE D C 1
ATOM 5514 O O . ILE D 1 99 ? 73.033 51.642 15.742 1.00 46.84 96 ILE D O 1
ATOM 5519 N N . SER D 1 100 ? 71.568 53.117 16.707 1.00 44.13 97 SER D N 1
ATOM 5520 C CA . SER D 1 100 ? 71.473 54.062 15.563 1.00 44.27 97 SER D CA 1
ATOM 5521 C C . SER D 1 100 ? 72.260 55.334 15.904 1.00 42.05 97 SER D C 1
ATOM 5522 O O . SER D 1 100 ? 71.693 56.223 16.565 1.00 41.37 97 SER D O 1
ATOM 5525 N N . VAL D 1 101 ? 73.519 55.413 15.467 1.00 42.11 98 VAL D N 1
ATOM 5526 C CA . VAL D 1 101 ? 74.382 56.601 15.752 1.00 40.30 98 VAL D CA 1
ATOM 5527 C C . VAL D 1 101 ? 73.963 57.759 14.839 1.00 41.37 98 VAL D C 1
ATOM 5528 O O . VAL D 1 101 ? 73.792 57.527 13.629 1.00 43.49 98 VAL D O 1
ATOM 5532 N N . VAL D 1 102 ? 73.825 58.958 15.414 1.00 41.85 99 VAL D N 1
ATOM 5533 C CA . VAL D 1 102 ? 73.423 60.179 14.656 1.00 43.83 99 VAL D CA 1
ATOM 5534 C C . VAL D 1 102 ? 74.373 61.326 15.017 1.00 44.54 99 VAL D C 1
ATOM 5535 O O . VAL D 1 102 ? 74.701 61.469 16.210 1.00 46.30 99 VAL D O 1
ATOM 5539 N N . GLY D 1 103 ? 74.786 62.102 14.012 1.00 46.92 100 GLY D N 1
ATOM 5540 C CA . GLY D 1 103 ? 75.681 63.264 14.185 1.00 48.35 100 GLY D CA 1
ATOM 5541 C C . GLY D 1 103 ? 75.024 64.510 13.617 1.00 50.89 100 GLY D C 1
ATOM 5542 O O . GLY D 1 103 ? 74.936 64.608 12.380 1.00 49.20 100 GLY D O 1
ATOM 5543 N N . ILE D 1 104 ? 74.579 65.423 14.487 1.00 54.65 101 ILE D N 1
ATOM 5544 C CA . ILE D 1 104 ? 73.889 66.680 14.062 1.00 60.03 101 ILE D CA 1
ATOM 5545 C C . ILE D 1 104 ? 74.758 67.942 14.112 1.00 64.95 101 ILE D C 1
ATOM 5546 O O . ILE D 1 104 ? 75.560 68.085 15.055 1.00 62.67 101 ILE D O 1
ATOM 5551 N N . TYR D 1 105 ? 74.571 68.815 13.116 1.00 73.81 102 TYR D N 1
ATOM 5552 C CA . TYR D 1 105 ? 75.402 70.026 12.887 1.00 79.39 102 TYR D CA 1
ATOM 5553 C C . TYR D 1 105 ? 74.482 71.224 12.596 1.00 86.46 102 TYR D C 1
ATOM 5554 O O . TYR D 1 105 ? 74.785 72.331 13.090 1.00 95.18 102 TYR D O 1
ATOM 5563 N N . ARG D 1 106 ? 73.391 70.997 11.843 1.00 88.70 103 ARG D N 1
ATOM 5564 C CA . ARG D 1 106 ? 72.397 72.045 11.457 1.00 93.88 103 ARG D CA 1
ATOM 5565 C C . ARG D 1 106 ? 73.127 73.350 11.102 1.00 94.93 103 ARG D C 1
ATOM 5566 O O . ARG D 1 106 ? 72.570 74.111 10.282 1.00 89.91 103 ARG D O 1
ATOM 5574 N N . GLU D 1 112 ? 66.776 73.464 7.525 1.00 120.01 109 GLU D N 1
ATOM 5575 C CA . GLU D 1 112 ? 66.500 72.092 8.033 1.00 118.24 109 GLU D CA 1
ATOM 5576 C C . GLU D 1 112 ? 67.705 71.575 8.815 1.00 113.50 109 GLU D C 1
ATOM 5577 O O . GLU D 1 112 ? 68.801 72.123 8.705 1.00 111.55 109 GLU D O 1
ATOM 5583 N N . PRO D 1 113 ? 67.542 70.509 9.635 1.00 110.59 110 PRO D N 1
ATOM 5584 C CA . PRO D 1 113 ? 68.652 69.949 10.403 1.00 106.21 110 PRO D CA 1
ATOM 5585 C C . PRO D 1 113 ? 69.526 69.086 9.479 1.00 102.48 110 PRO D C 1
ATOM 5586 O O . PRO D 1 113 ? 68.987 68.168 8.884 1.00 104.08 110 PRO D O 1
ATOM 5590 N N . VAL D 1 114 ? 70.826 69.393 9.376 1.00 95.74 111 VAL D N 1
ATOM 5591 C CA . VAL D 1 114 ? 71.728 68.603 8.481 1.00 89.24 111 VAL D CA 1
ATOM 5592 C C . VAL D 1 114 ? 72.602 67.667 9.315 1.00 79.69 111 VAL D C 1
ATOM 5593 O O . VAL D 1 114 ? 73.531 68.107 9.990 1.00 75.29 111 VAL D O 1
ATOM 5597 N N . PRO D 1 115 ? 72.314 66.345 9.320 1.00 72.39 112 PRO D N 1
ATOM 5598 C CA . PRO D 1 115 ? 73.135 65.393 10.056 1.00 66.08 112 PRO D CA 1
ATOM 5599 C C . PRO D 1 115 ? 74.404 65.142 9.230 1.00 62.49 112 PRO D C 1
ATOM 5600 O O . PRO D 1 115 ? 74.277 64.952 8.035 1.00 66.07 112 PRO D O 1
ATOM 5604 N N . TYR D 1 116 ? 75.580 65.206 9.857 1.00 58.00 113 TYR D N 1
ATOM 5605 C CA . TYR D 1 116 ? 76.849 64.965 9.119 1.00 56.98 113 TYR D CA 1
ATOM 5606 C C . TYR D 1 116 ? 77.122 63.454 9.057 1.00 54.69 113 TYR D C 1
ATOM 5607 O O . TYR D 1 116 ? 77.873 63.021 8.163 1.00 55.82 113 TYR D O 1
ATOM 5616 N N . PHE D 1 117 ? 76.519 62.685 9.972 1.00 50.85 114 PHE D N 1
ATOM 5617 C CA . PHE D 1 117 ? 76.696 61.210 10.013 1.00 49.47 114 PHE D CA 1
ATOM 5618 C C . PHE D 1 117 ? 75.433 60.533 10.557 1.00 48.03 114 PHE D C 1
ATOM 5619 O O . PHE D 1 117 ? 74.893 60.993 11.583 1.00 44.20 114 PHE D O 1
ATOM 5627 N N . GLN D 1 118 ? 74.982 59.469 9.880 1.00 50.60 115 GLN D N 1
ATOM 5628 C CA . GLN D 1 118 ? 73.789 58.703 10.331 1.00 51.28 115 GLN D CA 1
ATOM 5629 C C . GLN D 1 118 ? 73.902 57.250 9.857 1.00 52.10 115 GLN D C 1
ATOM 5630 O O . GLN D 1 118 ? 74.372 57.015 8.732 1.00 57.03 115 GLN D O 1
ATOM 5636 N N . LYS D 1 119 ? 73.485 56.332 10.726 1.00 57.66 116 LYS D N 1
ATOM 5637 C CA . LYS D 1 119 ? 73.458 54.862 10.520 1.00 57.19 116 LYS D CA 1
ATOM 5638 C C . LYS D 1 119 ? 72.216 54.359 11.257 1.00 54.12 116 LYS D C 1
ATOM 5639 O O . LYS D 1 119 ? 72.370 53.759 12.339 1.00 54.56 116 LYS D O 1
ATOM 5645 N N . LEU D 1 120 ? 71.032 54.657 10.720 1.00 52.61 117 LEU D N 1
ATOM 5646 C CA . LEU D 1 120 ? 69.765 54.235 11.369 1.00 50.27 117 LEU D CA 1
ATOM 5647 C C . LEU D 1 120 ? 69.501 52.754 11.095 1.00 51.43 117 LEU D C 1
ATOM 5648 O O . LEU D 1 120 ? 69.903 52.259 10.021 1.00 51.86 117 LEU D O 1
ATOM 5653 N N . VAL D 1 121 ? 68.860 52.083 12.054 1.00 51.16 118 VAL D N 1
ATOM 5654 C CA . VAL D 1 121 ? 68.520 50.640 11.901 1.00 51.79 118 VAL D CA 1
ATOM 5655 C C . VAL D 1 121 ? 67.410 50.542 10.853 1.00 53.53 118 VAL D C 1
ATOM 5656 O O . VAL D 1 121 ? 66.687 51.539 10.659 1.00 54.35 118 VAL D O 1
ATOM 5660 N N . SER D 1 122 ? 67.297 49.390 10.196 1.00 55.91 119 SER D N 1
ATOM 5661 C CA . SER D 1 122 ? 66.250 49.180 9.166 1.00 57.96 119 SER D CA 1
ATOM 5662 C C . SER D 1 122 ? 64.890 49.004 9.852 1.00 56.96 119 SER D C 1
ATOM 5663 O O . SER D 1 122 ? 64.877 48.699 11.061 1.00 54.56 119 SER D O 1
ATOM 5666 N N . ASN D 1 123 ? 63.797 49.228 9.114 1.00 58.62 120 ASN D N 1
ATOM 5667 C CA . ASN D 1 123 ? 62.416 49.062 9.649 1.00 58.89 120 ASN D CA 1
ATOM 5668 C C . ASN D 1 123 ? 62.232 49.885 10.933 1.00 56.97 120 ASN D C 1
ATOM 5669 O O . ASN D 1 123 ? 61.502 49.418 11.831 1.00 56.36 120 ASN D O 1
ATOM 5674 N N . ILE D 1 124 ? 62.837 51.075 11.009 1.00 56.42 121 ILE D N 1
ATOM 5675 C CA . ILE D 1 124 ? 62.725 51.925 12.235 1.00 54.51 121 ILE D CA 1
ATOM 5676 C C . ILE D 1 124 ? 61.269 52.382 12.422 1.00 56.15 121 ILE D C 1
ATOM 5677 O O . ILE D 1 124 ? 60.937 52.844 13.533 1.00 55.40 121 ILE D O 1
ATOM 5682 N N . ASP D 1 125 ? 60.428 52.240 11.391 1.00 59.48 122 ASP D N 1
ATOM 5683 C CA . ASP D 1 125 ? 58.998 52.645 11.495 1.00 61.34 122 ASP D CA 1
ATOM 5684 C C . ASP D 1 125 ? 58.218 51.586 12.293 1.00 63.07 122 ASP D C 1
ATOM 5685 O O . ASP D 1 125 ? 57.020 51.812 12.558 1.00 65.01 122 ASP D O 1
ATOM 5690 N N . GLU D 1 126 ? 58.873 50.473 12.643 1.00 62.99 123 GLU D N 1
ATOM 5691 C CA . GLU D 1 126 ? 58.245 49.369 13.421 1.00 64.29 123 GLU D CA 1
ATOM 5692 C C . GLU D 1 126 ? 59.025 49.183 14.727 1.00 61.03 123 GLU D C 1
ATOM 5693 O O . GLU D 1 126 ? 58.987 48.068 15.279 1.00 61.04 123 GLU D O 1
ATOM 5699 N N . ARG D 1 127 ? 59.687 50.243 15.206 1.00 58.92 124 ARG D N 1
ATOM 5700 C CA . ARG D 1 127 ? 60.503 50.139 16.445 1.00 57.02 124 ARG D CA 1
ATOM 5701 C C . ARG D 1 127 ? 60.383 51.383 17.327 1.00 55.88 124 ARG D C 1
ATOM 5702 O O . ARG D 1 127 ? 60.094 52.471 16.796 1.00 55.44 124 ARG D O 1
ATOM 5710 N N . MET D 1 128 ? 60.617 51.205 18.630 1.00 56.35 125 MET D N 1
ATOM 5711 C CA . MET D 1 128 ? 60.617 52.332 19.594 1.00 56.69 125 MET D CA 1
ATOM 5712 C C . MET D 1 128 ? 62.048 52.874 19.587 1.00 53.55 125 MET D C 1
ATOM 5713 O O . MET D 1 128 ? 62.979 52.052 19.466 1.00 50.98 125 MET D O 1
ATOM 5718 N N . ALA D 1 129 ? 62.221 54.189 19.719 1.00 51.38 126 ALA D N 1
ATOM 5719 C CA . ALA D 1 129 ? 63.588 54.754 19.707 1.00 48.61 126 ALA D CA 1
ATOM 5720 C C . ALA D 1 129 ? 63.881 55.464 21.030 1.00 47.71 126 ALA D C 1
ATOM 5721 O O . ALA D 1 129 ? 63.085 56.344 21.417 1.00 48.29 126 ALA D O 1
ATOM 5723 N N . LEU D 1 130 ? 64.959 55.049 21.706 1.00 45.34 127 LEU D N 1
ATOM 5724 C CA . LEU D 1 130 ? 65.398 55.685 22.974 1.00 44.37 127 LEU D CA 1
ATOM 5725 C C . LEU D 1 130 ? 66.538 56.641 22.618 1.00 43.49 127 LEU D C 1
ATOM 5726 O O . LEU D 1 130 ? 67.687 56.179 22.547 1.00 43.04 127 LEU D O 1
ATOM 5731 N N . VAL D 1 131 ? 66.217 57.907 22.344 1.00 44.44 128 VAL D N 1
ATOM 5732 C CA . VAL D 1 131 ? 67.271 58.904 21.992 1.00 44.88 128 VAL D CA 1
ATOM 5733 C C . VAL D 1 131 ? 67.970 59.289 23.301 1.00 45.14 128 VAL D C 1
ATOM 5734 O O . VAL D 1 131 ? 67.277 59.791 24.210 1.00 45.12 128 VAL D O 1
ATOM 5738 N N . VAL D 1 132 ? 69.286 59.064 23.390 1.00 44.23 129 VAL D N 1
ATOM 5739 C CA . VAL D 1 132 ? 70.026 59.376 24.648 1.00 43.72 129 VAL D CA 1
ATOM 5740 C C . VAL D 1 132 ? 71.046 60.491 24.419 1.00 44.23 129 VAL D C 1
ATOM 5741 O O . VAL D 1 132 ? 71.683 60.516 23.353 1.00 44.89 129 VAL D O 1
ATOM 5745 N N . ASP D 1 133 ? 71.190 61.355 25.426 1.00 45.29 130 ASP D N 1
ATOM 5746 C CA . ASP D 1 133 ? 72.137 62.498 25.407 1.00 46.83 130 ASP D CA 1
ATOM 5747 C C . ASP D 1 133 ? 72.204 62.988 26.853 1.00 47.20 130 ASP D C 1
ATOM 5748 O O . ASP D 1 133 ? 71.166 63.136 27.489 1.00 48.83 130 ASP D O 1
ATOM 5753 N N . PRO D 1 134 ? 73.395 63.227 27.449 1.00 47.07 131 PRO D N 1
ATOM 5754 C CA . PRO D 1 134 ? 73.470 63.663 28.845 1.00 48.34 131 PRO D CA 1
ATOM 5755 C C . PRO D 1 134 ? 72.707 64.941 29.226 1.00 50.31 131 PRO D C 1
ATOM 5756 O O . PRO D 1 134 ? 72.185 64.977 30.324 1.00 51.55 131 PRO D O 1
ATOM 5760 N N . MET D 1 135 ? 72.631 65.930 28.332 1.00 51.85 132 MET D N 1
ATOM 5761 C CA . MET D 1 135 ? 71.944 67.196 28.705 1.00 54.43 132 MET D CA 1
ATOM 5762 C C . MET D 1 135 ? 70.998 67.688 27.604 1.00 53.68 132 MET D C 1
ATOM 5763 O O . MET D 1 135 ? 71.215 67.353 26.421 1.00 55.15 132 MET D O 1
ATOM 5768 N N . LEU D 1 136 ? 69.978 68.446 28.022 1.00 52.80 133 LEU D N 1
ATOM 5769 C CA . LEU D 1 136 ? 68.949 69.066 27.144 1.00 51.93 133 LEU D CA 1
ATOM 5770 C C . LEU D 1 136 ? 68.913 70.564 27.486 1.00 52.53 133 LEU D C 1
ATOM 5771 O O . LEU D 1 136 ? 68.016 70.981 28.247 1.00 52.80 133 LEU D O 1
ATOM 5776 N N . ALA D 1 137 ? 69.887 71.325 26.976 1.00 52.21 134 ALA D N 1
ATOM 5777 C CA . ALA D 1 137 ? 69.993 72.779 27.246 1.00 53.02 134 ALA D CA 1
ATOM 5778 C C . ALA D 1 137 ? 68.988 73.644 26.470 1.00 53.62 134 ALA D C 1
ATOM 5779 O O . ALA D 1 137 ? 68.074 74.200 27.109 1.00 53.68 134 ALA D O 1
ATOM 5781 N N . THR D 1 138 ? 69.150 73.747 25.148 1.00 54.11 135 THR D N 1
ATOM 5782 C CA . THR D 1 138 ? 68.200 74.492 24.278 1.00 55.56 135 THR D CA 1
ATOM 5783 C C . THR D 1 138 ? 67.290 73.510 23.530 1.00 55.18 135 THR D C 1
ATOM 5784 O O . THR D 1 138 ? 66.225 73.945 23.053 1.00 56.86 135 THR D O 1
ATOM 5788 N N . GLY D 1 139 ? 67.703 72.243 23.431 1.00 53.82 136 GLY D N 1
ATOM 5789 C CA . GLY D 1 139 ? 66.927 71.200 22.729 1.00 53.68 136 GLY D CA 1
ATOM 5790 C C . GLY D 1 139 ? 67.189 71.204 21.231 1.00 54.42 136 GLY D C 1
ATOM 5791 O O . GLY D 1 139 ? 66.493 70.467 20.514 1.00 55.74 136 GLY D O 1
ATOM 5792 N N . GLY D 1 140 ? 68.180 71.979 20.781 1.00 55.22 137 GLY D N 1
ATOM 5793 C CA . GLY D 1 140 ? 68.517 72.073 19.348 1.00 56.79 137 GLY D CA 1
ATOM 5794 C C . GLY D 1 140 ? 68.929 70.737 18.755 1.00 55.26 137 GLY D C 1
ATOM 5795 O O . GLY D 1 140 ? 68.320 70.336 17.743 1.00 56.53 137 GLY D O 1
ATOM 5796 N N . SER D 1 141 ? 69.926 70.077 19.355 1.00 54.62 138 SER D N 1
ATOM 5797 C CA . SER D 1 141 ? 70.425 68.764 18.859 1.00 54.16 138 SER D CA 1
ATOM 5798 C C . SER D 1 141 ? 69.331 67.697 18.949 1.00 51.17 138 SER D C 1
ATOM 5799 O O . SER D 1 141 ? 69.144 66.959 17.965 1.00 52.09 138 SER D O 1
ATOM 5802 N N . MET D 1 142 ? 68.641 67.630 20.089 1.00 49.31 139 MET D N 1
ATOM 5803 C CA . MET D 1 142 ? 67.569 66.624 20.302 1.00 48.19 139 MET D CA 1
ATOM 5804 C C . MET D 1 142 ? 66.473 66.794 19.240 1.00 48.98 139 MET D C 1
ATOM 5805 O O . MET D 1 142 ? 66.095 65.776 18.626 1.00 48.59 139 MET D O 1
ATOM 5810 N N . ILE D 1 143 ? 65.992 68.026 19.027 1.00 49.43 140 ILE D N 1
ATOM 5811 C CA . ILE D 1 143 ? 64.920 68.288 18.015 1.00 50.44 140 ILE D CA 1
ATOM 5812 C C . ILE D 1 143 ? 65.416 67.879 16.620 1.00 51.56 140 ILE D C 1
ATOM 5813 O O . ILE D 1 143 ? 64.635 67.240 15.886 1.00 50.35 140 ILE D O 1
ATOM 5818 N N . ALA D 1 144 ? 66.664 68.226 16.283 1.00 52.75 141 ALA D N 1
ATOM 5819 C CA . ALA D 1 144 ? 67.261 67.887 14.968 1.00 53.37 141 ALA D CA 1
ATOM 5820 C C . ALA D 1 144 ? 67.313 66.366 14.790 1.00 52.16 141 ALA D C 1
ATOM 5821 O O . ALA D 1 144 ? 67.018 65.886 13.678 1.00 53.67 141 ALA D O 1
ATOM 5823 N N . THR D 1 145 ? 67.688 65.645 15.850 1.00 50.18 142 THR D N 1
ATOM 5824 C CA . THR D 1 145 ? 67.789 64.162 15.797 1.00 49.23 142 THR D CA 1
ATOM 5825 C C . THR D 1 145 ? 66.391 63.559 15.614 1.00 50.11 142 THR D C 1
ATOM 5826 O O . THR D 1 145 ? 66.244 62.680 14.747 1.00 51.31 142 THR D O 1
ATOM 5830 N N . ILE D 1 146 ? 65.410 64.027 16.392 1.00 50.22 143 ILE D N 1
ATOM 5831 C CA . ILE D 1 146 ? 64.012 63.509 16.304 1.00 50.82 143 ILE D CA 1
ATOM 5832 C C . ILE D 1 146 ? 63.457 63.783 14.898 1.00 53.56 143 ILE D C 1
ATOM 5833 O O . ILE D 1 146 ? 62.713 62.923 14.393 1.00 55.00 143 ILE D O 1
ATOM 5838 N N . ASP D 1 147 ? 63.805 64.928 14.295 1.00 55.97 144 ASP D N 1
ATOM 5839 C CA . ASP D 1 147 ? 63.330 65.251 12.920 1.00 58.99 144 ASP D CA 1
ATOM 5840 C C . ASP D 1 147 ? 63.815 64.155 11.968 1.00 60.82 144 ASP D C 1
ATOM 5841 O O . ASP D 1 147 ? 63.003 63.680 11.153 1.00 63.92 144 ASP D O 1
ATOM 5846 N N . LEU D 1 148 ? 65.095 63.782 12.079 1.00 61.07 145 LEU D N 1
ATOM 5847 C CA . LEU D 1 148 ? 65.711 62.732 11.223 1.00 63.34 145 LEU D CA 1
ATOM 5848 C C . LEU D 1 148 ? 65.018 61.385 11.471 1.00 61.33 145 LEU D C 1
ATOM 5849 O O . LEU D 1 148 ? 64.770 60.668 10.484 1.00 63.83 145 LEU D O 1
ATOM 5854 N N . LEU D 1 149 ? 64.726 61.058 12.735 1.00 58.27 146 LEU D N 1
ATOM 5855 C CA . LEU D 1 149 ? 64.052 59.776 13.085 1.00 58.37 146 LEU D CA 1
ATOM 5856 C C . LEU D 1 149 ? 62.610 59.780 12.563 1.00 60.36 146 LEU D C 1
ATOM 5857 O O . LEU D 1 149 ? 62.194 58.758 11.979 1.00 60.77 146 LEU D O 1
ATOM 5862 N N . LYS D 1 150 ? 61.882 60.881 12.774 1.00 61.36 147 LYS D N 1
ATOM 5863 C CA . LYS D 1 150 ? 60.470 60.982 12.318 1.00 64.35 147 LYS D CA 1
ATOM 5864 C C . LYS D 1 150 ? 60.417 60.841 10.787 1.00 65.77 147 LYS D C 1
ATOM 5865 O O . LYS D 1 150 ? 59.538 60.100 10.302 1.00 66.01 147 LYS D O 1
ATOM 5871 N N . ASN D 1 151 ? 61.332 61.501 10.064 1.00 65.58 148 ASN D N 1
ATOM 5872 C CA . ASN D 1 151 ? 61.380 61.427 8.575 1.00 68.31 148 ASN D CA 1
ATOM 5873 C C . ASN D 1 151 ? 61.697 59.994 8.127 1.00 66.38 148 ASN D C 1
ATOM 5874 O O . ASN D 1 151 ? 61.281 59.623 7.015 1.00 68.22 148 ASN D O 1
ATOM 5879 N N . ALA D 1 152 ? 62.412 59.227 8.957 1.00 62.58 149 ALA D N 1
ATOM 5880 C CA . ALA D 1 152 ? 62.769 57.829 8.612 1.00 61.23 149 ALA D CA 1
ATOM 5881 C C . ALA D 1 152 ? 61.551 56.911 8.797 1.00 60.31 149 ALA D C 1
ATOM 5882 O O . ALA D 1 152 ? 61.634 55.747 8.366 1.00 59.81 149 ALA D O 1
ATOM 5884 N N . GLY D 1 153 ? 60.485 57.406 9.441 1.00 59.61 150 GLY D N 1
ATOM 5885 C CA . GLY D 1 153 ? 59.252 56.616 9.648 1.00 60.16 150 GLY D CA 1
ATOM 5886 C C . GLY D 1 153 ? 58.961 56.266 11.102 1.00 58.05 150 GLY D C 1
ATOM 5887 O O . GLY D 1 153 ? 57.842 55.784 11.357 1.00 59.96 150 GLY D O 1
ATOM 5888 N N . CYS D 1 154 ? 59.901 56.495 12.025 1.00 55.39 151 CYS D N 1
ATOM 5889 C CA . CYS D 1 154 ? 59.675 56.157 13.462 1.00 54.34 151 CYS D CA 1
ATOM 5890 C C . CYS D 1 154 ? 58.526 57.010 14.024 1.00 54.99 151 CYS D C 1
ATOM 5891 O O . CYS D 1 154 ? 58.535 58.232 13.782 1.00 57.19 151 CYS D O 1
ATOM 5894 N N . THR D 1 155 ? 57.585 56.386 14.748 1.00 55.40 152 THR D N 1
ATOM 5895 C CA . THR D 1 155 ? 56.413 57.105 15.332 1.00 56.41 152 THR D CA 1
ATOM 5896 C C . THR D 1 155 ? 56.344 56.891 16.852 1.00 55.28 152 THR D C 1
ATOM 5897 O O . THR D 1 155 ? 55.379 57.383 17.466 1.00 56.70 152 THR D O 1
ATOM 5901 N N . SER D 1 156 ? 57.309 56.166 17.424 1.00 54.04 153 SER D N 1
ATOM 5902 C CA . SER D 1 156 ? 57.364 55.909 18.889 1.00 53.20 153 SER D CA 1
ATOM 5903 C C . SER D 1 156 ? 58.750 56.333 19.382 1.00 51.28 153 SER D C 1
ATOM 5904 O O . SER D 1 156 ? 59.701 55.541 19.228 1.00 50.34 153 SER D O 1
ATOM 5907 N N . ILE D 1 157 ? 58.853 57.538 19.948 1.00 51.33 154 ILE D N 1
ATOM 5908 C CA . ILE D 1 157 ? 60.173 58.062 20.411 1.00 50.13 154 ILE D CA 1
ATOM 5909 C C . ILE D 1 157 ? 60.130 58.459 21.889 1.00 50.06 154 ILE D C 1
ATOM 5910 O O . ILE D 1 157 ? 59.109 59.007 22.343 1.00 51.67 154 ILE D O 1
ATOM 5915 N N . LYS D 1 158 ? 61.228 58.169 22.592 1.00 49.14 155 LYS D N 1
ATOM 5916 C CA . LYS D 1 158 ? 61.425 58.504 24.025 1.00 47.66 155 LYS D CA 1
ATOM 5917 C C . LYS D 1 158 ? 62.808 59.148 24.155 1.00 45.66 155 LYS D C 1
ATOM 5918 O O . LYS D 1 158 ? 63.749 58.659 23.503 1.00 43.86 155 LYS D O 1
ATOM 5924 N N . VAL D 1 159 ? 62.905 60.222 24.940 1.00 45.24 156 VAL D N 1
ATOM 5925 C CA . VAL D 1 159 ? 64.194 60.948 25.132 1.00 45.04 156 VAL D CA 1
ATOM 5926 C C . VAL D 1 159 ? 64.697 60.682 26.553 1.00 46.12 156 VAL D C 1
ATOM 5927 O O . VAL D 1 159 ? 63.891 60.814 27.495 1.00 48.55 156 VAL D O 1
ATOM 5931 N N . LEU D 1 160 ? 65.972 60.299 26.687 1.00 46.47 157 LEU D N 1
ATOM 5932 C CA . LEU D 1 160 ? 66.589 60.028 28.014 1.00 46.71 157 LEU D CA 1
ATOM 5933 C C . LEU D 1 160 ? 67.742 61.015 28.202 1.00 46.61 157 LEU D C 1
ATOM 5934 O O . LEU D 1 160 ? 68.666 61.007 27.364 1.00 46.10 157 LEU D O 1
ATOM 5939 N N . VAL D 1 161 ? 67.676 61.836 29.253 1.00 46.67 158 VAL D N 1
ATOM 5940 C CA . VAL D 1 161 ? 68.738 62.842 29.545 1.00 46.33 158 VAL D CA 1
ATOM 5941 C C . VAL D 1 161 ? 68.943 62.882 31.059 1.00 47.31 158 VAL D C 1
ATOM 5942 O O . VAL D 1 161 ? 67.985 62.571 31.788 1.00 48.50 158 VAL D O 1
ATOM 5946 N N . LEU D 1 162 ? 70.153 63.225 31.503 1.00 47.05 159 LEU D N 1
ATOM 5947 C CA . LEU D 1 162 ? 70.453 63.318 32.955 1.00 47.06 159 LEU D CA 1
ATOM 5948 C C . LEU D 1 162 ? 69.807 64.596 33.500 1.00 47.92 159 LEU D C 1
ATOM 5949 O O . LEU D 1 162 ? 69.037 64.504 34.476 1.00 48.77 159 LEU D O 1
ATOM 5954 N N . VAL D 1 163 ? 70.106 65.739 32.874 1.00 47.06 160 VAL D N 1
ATOM 5955 C CA . VAL D 1 163 ? 69.549 67.056 33.306 1.00 49.08 160 VAL D CA 1
ATOM 5956 C C . VAL D 1 163 ? 68.909 67.755 32.101 1.00 47.73 160 VAL D C 1
ATOM 5957 O O . VAL D 1 163 ? 69.306 67.460 30.955 1.00 46.50 160 VAL D O 1
ATOM 5961 N N . ALA D 1 164 ? 67.955 68.649 32.364 1.00 47.66 161 ALA D N 1
ATOM 5962 C CA . ALA D 1 164 ? 67.269 69.392 31.284 1.00 47.73 161 ALA D CA 1
ATOM 5963 C C . ALA D 1 164 ? 66.859 70.770 31.803 1.00 49.02 161 ALA D C 1
ATOM 5964 O O . ALA D 1 164 ? 66.412 70.856 32.962 1.00 50.42 161 ALA D O 1
ATOM 5966 N N . ALA D 1 165 ? 67.050 71.804 30.981 1.00 49.08 162 ALA D N 1
ATOM 5967 C CA . ALA D 1 165 ? 66.673 73.186 31.354 1.00 50.64 162 ALA D CA 1
ATOM 5968 C C . ALA D 1 165 ? 65.250 73.436 30.867 1.00 51.06 162 ALA D C 1
ATOM 5969 O O . ALA D 1 165 ? 64.826 72.837 29.880 1.00 50.26 162 ALA D O 1
ATOM 5971 N N . PRO D 1 166 ? 64.462 74.311 31.532 1.00 52.87 163 PRO D N 1
ATOM 5972 C CA . PRO D 1 166 ? 63.093 74.585 31.098 1.00 53.93 163 PRO D CA 1
ATOM 5973 C C . PRO D 1 166 ? 63.010 75.044 29.633 1.00 54.73 163 PRO D C 1
ATOM 5974 O O . PRO D 1 166 ? 62.031 74.711 28.991 1.00 55.26 163 PRO D O 1
ATOM 5978 N N . GLU D 1 167 ? 64.027 75.771 29.146 1.00 56.43 164 GLU D N 1
ATOM 5979 C CA . GLU D 1 167 ? 64.031 76.264 27.739 1.00 57.97 164 GLU D CA 1
ATOM 5980 C C . GLU D 1 167 ? 64.036 75.067 26.780 1.00 56.29 164 GLU D C 1
ATOM 5981 O O . GLU D 1 167 ? 63.284 75.109 25.785 1.00 57.17 164 GLU D O 1
ATOM 5987 N N . GLY D 1 168 ? 64.851 74.049 27.075 1.00 54.42 165 GLY D N 1
ATOM 5988 C CA . GLY D 1 168 ? 64.936 72.844 26.226 1.00 52.77 165 GLY D CA 1
ATOM 5989 C C . GLY D 1 168 ? 63.631 72.065 26.221 1.00 52.80 165 GLY D C 1
ATOM 5990 O O . GLY D 1 168 ? 63.204 71.625 25.129 1.00 52.16 165 GLY D O 1
ATOM 5991 N N . ILE D 1 169 ? 63.023 71.895 27.400 1.00 53.25 166 ILE D N 1
ATOM 5992 C CA . ILE D 1 169 ? 61.731 71.156 27.539 1.00 53.38 166 ILE D CA 1
ATOM 5993 C C . ILE D 1 169 ? 60.659 71.858 26.701 1.00 54.69 166 ILE D C 1
ATOM 5994 O O . ILE D 1 169 ? 59.925 71.159 25.981 1.00 55.33 166 ILE D O 1
ATOM 5999 N N . ALA D 1 170 ? 60.591 73.189 26.800 1.00 56.05 167 ALA D N 1
ATOM 6000 C CA . ALA D 1 170 ? 59.598 74.003 26.059 1.00 58.06 167 ALA D CA 1
ATOM 6001 C C . ALA D 1 170 ? 59.822 73.859 24.550 1.00 56.93 167 ALA D C 1
ATOM 6002 O O . ALA D 1 170 ? 58.828 73.664 23.824 1.00 58.41 167 ALA D O 1
ATOM 6004 N N . ALA D 1 171 ? 61.077 73.961 24.103 1.00 55.46 168 ALA D N 1
ATOM 6005 C CA . ALA D 1 171 ? 61.400 73.841 22.661 1.00 55.80 168 ALA D CA 1
ATOM 6006 C C . ALA D 1 171 ? 60.992 72.451 22.161 1.00 56.01 168 ALA D C 1
ATOM 6007 O O . ALA D 1 171 ? 60.268 72.374 21.147 1.00 57.98 168 ALA D O 1
ATOM 6009 N N . LEU D 1 172 ? 61.432 71.405 22.866 1.00 54.58 169 LEU D N 1
ATOM 6010 C CA . LEU D 1 172 ? 61.118 70.000 22.496 1.00 54.77 169 LEU D CA 1
ATOM 6011 C C . LEU D 1 172 ? 59.599 69.787 22.470 1.00 56.35 169 LEU D C 1
ATOM 6012 O O . LEU D 1 172 ? 59.109 69.172 21.504 1.00 56.14 169 LEU D O 1
ATOM 6017 N N . GLU D 1 173 ? 58.895 70.289 23.488 1.00 58.82 170 GLU D N 1
ATOM 6018 C CA . GLU D 1 173 ? 57.418 70.134 23.598 1.00 63.11 170 GLU D CA 1
ATOM 6019 C C . GLU D 1 173 ? 56.706 70.776 22.402 1.00 64.74 170 GLU D C 1
ATOM 6020 O O . GLU D 1 173 ? 55.730 70.179 21.910 1.00 66.37 170 GLU D O 1
ATOM 6026 N N . LYS D 1 174 ? 57.172 71.946 21.963 1.00 65.42 171 LYS D N 1
ATOM 6027 C CA . LYS D 1 174 ? 56.536 72.662 20.827 1.00 67.68 171 LYS D CA 1
ATOM 6028 C C . LYS D 1 174 ? 56.807 71.926 19.508 1.00 65.77 171 LYS D C 1
ATOM 6029 O O . LYS D 1 174 ? 55.841 71.709 18.749 1.00 68.47 171 LYS D O 1
ATOM 6035 N N . ALA D 1 175 ? 58.062 71.535 19.265 1.00 62.33 172 ALA D N 1
ATOM 6036 C CA . ALA D 1 175 ? 58.455 70.845 18.012 1.00 61.28 172 ALA D CA 1
ATOM 6037 C C . ALA D 1 175 ? 57.944 69.398 17.961 1.00 60.77 172 ALA D C 1
ATOM 6038 O O . ALA D 1 175 ? 57.523 68.979 16.866 1.00 61.26 172 ALA D O 1
ATOM 6040 N N . HIS D 1 176 ? 57.992 68.660 19.079 1.00 59.73 173 HIS D N 1
ATOM 6041 C CA . HIS D 1 176 ? 57.535 67.241 19.070 1.00 59.56 173 HIS D CA 1
ATOM 6042 C C . HIS D 1 176 ? 56.760 66.893 20.339 1.00 59.67 173 HIS D C 1
ATOM 6043 O O . HIS D 1 176 ? 57.295 66.242 21.233 1.00 57.93 173 HIS D O 1
ATOM 6050 N N . PRO D 1 177 ? 55.466 67.273 20.446 1.00 61.56 174 PRO D N 1
ATOM 6051 C CA . PRO D 1 177 ? 54.676 66.961 21.639 1.00 62.36 174 PRO D CA 1
ATOM 6052 C C . PRO D 1 177 ? 54.322 65.472 21.823 1.00 62.40 174 PRO D C 1
ATOM 6053 O O . PRO D 1 177 ? 53.827 65.140 22.882 1.00 64.43 174 PRO D O 1
ATOM 6057 N N . ASP D 1 178 ? 54.592 64.617 20.827 1.00 61.81 175 ASP D N 1
ATOM 6058 C CA . ASP D 1 178 ? 54.254 63.169 20.957 1.00 62.46 175 ASP D CA 1
ATOM 6059 C C . ASP D 1 178 ? 55.419 62.375 21.562 1.00 59.11 175 ASP D C 1
ATOM 6060 O O . ASP D 1 178 ? 55.190 61.199 21.899 1.00 58.22 175 ASP D O 1
ATOM 6065 N N . VAL D 1 179 ? 56.611 62.969 21.688 1.00 56.85 176 VAL D N 1
ATOM 6066 C CA . VAL D 1 179 ? 57.739 62.205 22.301 1.00 53.16 176 VAL D CA 1
ATOM 6067 C C . VAL D 1 179 ? 57.511 62.216 23.814 1.00 53.05 176 VAL D C 1
ATOM 6068 O O . VAL D 1 179 ? 56.705 63.043 24.281 1.00 55.13 176 VAL D O 1
ATOM 6072 N N . GLU D 1 180 ? 58.170 61.315 24.540 1.00 51.99 177 GLU D N 1
ATOM 6073 C CA . GLU D 1 180 ? 58.033 61.268 26.018 1.00 51.33 177 GLU D CA 1
ATOM 6074 C C . GLU D 1 180 ? 59.430 61.512 26.595 1.00 47.74 177 GLU D C 1
ATOM 6075 O O . GLU D 1 180 ? 60.362 60.798 26.193 1.00 45.93 177 GLU D O 1
ATOM 6081 N N . LEU D 1 181 ? 59.565 62.516 27.464 1.00 46.89 178 LEU D N 1
ATOM 6082 C CA . LEU D 1 181 ? 60.885 62.858 28.058 1.00 44.54 178 LEU D CA 1
ATOM 6083 C C . LEU D 1 181 ? 61.059 62.225 29.443 1.00 43.47 178 LEU D C 1
ATOM 6084 O O . LEU D 1 181 ? 60.106 62.254 30.245 1.00 45.56 178 LEU D O 1
ATOM 6089 N N . TYR D 1 182 ? 62.253 61.680 29.684 1.00 55.50 179 TYR D N 1
ATOM 6090 C CA . TYR D 1 182 ? 62.663 61.067 30.972 1.00 53.13 179 TYR D CA 1
ATOM 6091 C C . TYR D 1 182 ? 63.950 61.780 31.381 1.00 51.22 179 TYR D C 1
ATOM 6092 O O . TYR D 1 182 ? 64.897 61.786 30.571 1.00 50.83 179 TYR D O 1
ATOM 6101 N N . THR D 1 183 ? 63.965 62.397 32.564 1.00 50.40 180 THR D N 1
ATOM 6102 C CA . THR D 1 183 ? 65.177 63.123 33.025 1.00 48.66 180 THR D CA 1
ATOM 6103 C C . THR D 1 183 ? 65.405 62.856 34.513 1.00 48.43 180 THR D C 1
ATOM 6104 O O . THR D 1 183 ? 64.414 62.604 35.224 1.00 49.37 180 THR D O 1
ATOM 6108 N N . ALA D 1 184 ? 66.668 62.886 34.945 1.00 47.64 181 ALA D N 1
ATOM 6109 C CA . ALA D 1 184 ? 66.999 62.676 36.372 1.00 48.12 181 ALA D CA 1
ATOM 6110 C C . ALA D 1 184 ? 66.772 63.998 37.112 1.00 48.65 181 ALA D C 1
ATOM 6111 O O . ALA D 1 184 ? 66.769 63.987 38.355 1.00 49.47 181 ALA D O 1
ATOM 6113 N N . SER D 1 185 ? 66.583 65.093 36.363 1.00 49.28 182 SER D N 1
ATOM 6114 C CA . SER D 1 185 ? 66.359 66.422 36.992 1.00 50.39 182 SER D CA 1
ATOM 6115 C C . SER D 1 185 ? 65.932 67.490 35.981 1.00 50.21 182 SER D C 1
ATOM 6116 O O . SER D 1 185 ? 66.289 67.391 34.790 1.00 49.95 182 SER D O 1
ATOM 6119 N N . VAL D 1 186 ? 65.199 68.481 36.490 1.00 51.08 183 VAL D N 1
ATOM 6120 C CA . VAL D 1 186 ? 64.711 69.667 35.729 1.00 51.72 183 VAL D CA 1
ATOM 6121 C C . VAL D 1 186 ? 65.355 70.862 36.437 1.00 51.32 183 VAL D C 1
ATOM 6122 O O . VAL D 1 186 ? 64.812 71.283 37.472 1.00 51.20 183 VAL D O 1
ATOM 6126 N N . ASP D 1 187 ? 66.499 71.335 35.930 1.00 52.21 184 ASP D N 1
ATOM 6127 C CA . ASP D 1 187 ? 67.235 72.470 36.555 1.00 53.80 184 ASP D CA 1
ATOM 6128 C C . ASP D 1 187 ? 66.489 73.797 36.341 1.00 54.84 184 ASP D C 1
ATOM 6129 O O . ASP D 1 187 ? 65.433 73.800 35.677 1.00 55.29 184 ASP D O 1
ATOM 6134 N N . LYS D 1 188 ? 67.035 74.877 36.911 1.00 56.59 185 LYS D N 1
ATOM 6135 C CA . LYS D 1 188 ? 66.435 76.239 36.866 1.00 57.62 185 LYS D CA 1
ATOM 6136 C C . LYS D 1 188 ? 66.490 76.860 35.465 1.00 54.99 185 LYS D C 1
ATOM 6137 O O . LYS D 1 188 ? 65.444 77.377 35.030 1.00 54.51 185 LYS D O 1
ATOM 6143 N N . GLY D 1 189 ? 67.646 76.848 34.794 1.00 52.98 186 GLY D N 1
ATOM 6144 C CA . GLY D 1 189 ? 67.695 77.457 33.450 1.00 52.29 186 GLY D CA 1
ATOM 6145 C C . GLY D 1 189 ? 69.059 77.364 32.794 1.00 51.19 186 GLY D C 1
ATOM 6146 O O . GLY D 1 189 ? 69.765 76.366 33.034 1.00 51.70 186 GLY D O 1
ATOM 6147 N N . LEU D 1 190 ? 69.401 78.376 31.987 1.00 51.12 187 LEU D N 1
ATOM 6148 C CA . LEU D 1 190 ? 70.693 78.449 31.248 1.00 50.81 187 LEU D CA 1
ATOM 6149 C C . LEU D 1 190 ? 71.466 79.701 31.673 1.00 50.20 187 LEU D C 1
ATOM 6150 O O . LEU D 1 190 ? 70.822 80.658 32.166 1.00 50.02 187 LEU D O 1
ATOM 6155 N N . ASN D 1 191 ? 72.790 79.686 31.478 1.00 49.79 188 ASN D N 1
ATOM 6156 C CA . ASN D 1 191 ? 73.648 80.853 31.813 1.00 49.92 188 ASN D CA 1
ATOM 6157 C C . ASN D 1 191 ? 73.922 81.603 30.505 1.00 51.16 188 ASN D C 1
ATOM 6158 O O . ASN D 1 191 ? 73.379 81.185 29.464 1.00 51.45 188 ASN D O 1
ATOM 6163 N N . GLU D 1 192 ? 74.760 82.641 30.558 1.00 52.44 189 GLU D N 1
ATOM 6164 C CA . GLU D 1 192 ? 75.106 83.465 29.367 1.00 54.48 189 GLU D CA 1
ATOM 6165 C C . GLU D 1 192 ? 75.801 82.639 28.273 1.00 55.78 189 GLU D C 1
ATOM 6166 O O . GLU D 1 192 ? 75.848 83.135 27.134 1.00 57.44 189 GLU D O 1
ATOM 6172 N N . HIS D 1 193 ? 76.308 81.440 28.590 1.00 55.43 190 HIS D N 1
ATOM 6173 C CA . HIS D 1 193 ? 77.025 80.625 27.566 1.00 56.66 190 HIS D CA 1
ATOM 6174 C C . HIS D 1 193 ? 76.198 79.416 27.099 1.00 56.02 190 HIS D C 1
ATOM 6175 O O . HIS D 1 193 ? 76.747 78.608 26.327 1.00 55.96 190 HIS D O 1
ATOM 6182 N N . GLY D 1 194 ? 74.940 79.294 27.536 1.00 55.51 191 GLY D N 1
ATOM 6183 C CA . GLY D 1 194 ? 74.084 78.170 27.100 1.00 56.13 191 GLY D CA 1
ATOM 6184 C C . GLY D 1 194 ? 74.167 76.952 28.004 1.00 56.01 191 GLY D C 1
ATOM 6185 O O . GLY D 1 194 ? 73.379 76.010 27.780 1.00 55.51 191 GLY D O 1
ATOM 6186 N N . TYR D 1 195 ? 75.089 76.947 28.971 1.00 57.25 192 TYR D N 1
ATOM 6187 C CA . TYR D 1 195 ? 75.221 75.793 29.899 1.00 57.45 192 TYR D CA 1
ATOM 6188 C C . TYR D 1 195 ? 74.029 75.759 30.859 1.00 55.90 192 TYR D C 1
ATOM 6189 O O . TYR D 1 195 ? 73.518 76.833 31.229 1.00 56.49 192 TYR D O 1
ATOM 6198 N N . ILE D 1 196 ? 73.598 74.549 31.226 1.00 54.05 193 ILE D N 1
ATOM 6199 C CA . ILE D 1 196 ? 72.461 74.358 32.173 1.00 52.22 193 ILE D CA 1
ATOM 6200 C C . ILE D 1 196 ? 72.976 74.694 33.577 1.00 51.26 193 ILE D C 1
ATOM 6201 O O . ILE D 1 196 ? 74.155 74.395 33.849 1.00 50.90 193 ILE D O 1
ATOM 6206 N N . ILE D 1 197 ? 72.136 75.322 34.408 1.00 50.64 194 ILE D N 1
ATOM 6207 C CA . ILE D 1 197 ? 72.507 75.700 35.809 1.00 50.72 194 ILE D CA 1
ATOM 6208 C C . ILE D 1 197 ? 71.384 75.257 36.744 1.00 51.00 194 ILE D C 1
ATOM 6209 O O . ILE D 1 197 ? 70.211 75.466 36.433 1.00 50.90 194 ILE D O 1
ATOM 6214 N N . PRO D 1 198 ? 71.686 74.614 37.901 1.00 51.24 195 PRO D N 1
ATOM 6215 C CA . PRO D 1 198 ? 73.059 74.312 38.322 1.00 51.43 195 PRO D CA 1
ATOM 6216 C C . PRO D 1 198 ? 73.834 73.459 37.304 1.00 51.08 195 PRO D C 1
ATOM 6217 O O . PRO D 1 198 ? 75.033 73.622 37.209 1.00 50.07 195 PRO D O 1
ATOM 6221 N N . GLY D 1 199 ? 73.124 72.562 36.607 1.00 51.43 196 GLY D N 1
ATOM 6222 C CA . GLY D 1 199 ? 73.676 71.671 35.563 1.00 51.50 196 GLY D CA 1
ATOM 6223 C C . GLY D 1 199 ? 74.807 70.768 36.032 1.00 51.38 196 GLY D C 1
ATOM 6224 O O . GLY D 1 199 ? 74.970 70.581 37.254 1.00 51.62 196 GLY D O 1
ATOM 6225 N N . LEU D 1 200 ? 75.552 70.228 35.061 1.00 51.57 197 LEU D N 1
ATOM 6226 C CA . LEU D 1 200 ? 76.697 69.305 35.284 1.00 52.21 197 LEU D CA 1
ATOM 6227 C C . LEU D 1 200 ? 77.951 69.855 34.601 1.00 53.27 197 LEU D C 1
ATOM 6228 O O . LEU D 1 200 ? 78.988 69.174 34.651 1.00 55.58 197 LEU D O 1
ATOM 6233 N N . GLY D 1 201 ? 77.855 71.029 33.975 1.00 53.54 198 GLY D N 1
ATOM 6234 C CA . GLY D 1 201 ? 79.019 71.605 33.275 1.00 54.88 198 GLY D CA 1
ATOM 6235 C C . GLY D 1 201 ? 79.162 70.984 31.899 1.00 54.67 198 GLY D C 1
ATOM 6236 O O . GLY D 1 201 ? 78.122 70.695 31.279 1.00 54.58 198 GLY D O 1
ATOM 6237 N N . ASP D 1 202 ? 80.396 70.778 31.437 1.00 55.86 199 ASP D N 1
ATOM 6238 C CA . ASP D 1 202 ? 80.606 70.167 30.097 1.00 57.02 199 ASP D CA 1
ATOM 6239 C C . ASP D 1 202 ? 80.615 68.643 30.282 1.00 55.01 199 ASP D C 1
ATOM 6240 O O . ASP D 1 202 ? 81.713 68.058 30.386 1.00 54.89 199 ASP D O 1
ATOM 6245 N N . ALA D 1 203 ? 79.418 68.045 30.326 1.00 53.34 200 ALA D N 1
ATOM 6246 C CA . ALA D 1 203 ? 79.229 66.586 30.519 1.00 52.27 200 ALA D CA 1
ATOM 6247 C C . ALA D 1 203 ? 80.098 65.791 29.540 1.00 52.58 200 ALA D C 1
ATOM 6248 O O . ALA D 1 203 ? 80.756 64.839 29.990 1.00 53.12 200 ALA D O 1
ATOM 6250 N N . GLY D 1 204 ? 80.090 66.168 28.257 1.00 52.83 201 GLY D N 1
ATOM 6251 C CA . GLY D 1 204 ? 80.890 65.471 27.230 1.00 53.32 201 GLY D CA 1
ATOM 6252 C C . GLY D 1 204 ? 82.353 65.352 27.625 1.00 53.80 201 GLY D C 1
ATOM 6253 O O . GLY D 1 204 ? 82.874 64.226 27.606 1.00 53.04 201 GLY D O 1
ATOM 6254 N N . ASP D 1 205 ? 82.985 66.472 27.988 1.00 55.27 202 ASP D N 1
ATOM 6255 C CA . ASP D 1 205 ? 84.421 66.487 28.387 1.00 57.19 202 ASP D CA 1
ATOM 6256 C C . ASP D 1 205 ? 84.644 65.678 29.674 1.00 56.39 202 ASP D C 1
ATOM 6257 O O . ASP D 1 205 ? 85.661 64.958 29.730 1.00 57.26 202 ASP D O 1
ATOM 6262 N N . LYS D 1 206 ? 83.742 65.786 30.658 1.00 54.96 203 LYS D N 1
ATOM 6263 C CA . LYS D 1 206 ? 83.884 65.044 31.945 1.00 54.84 203 LYS D CA 1
ATOM 6264 C C . LYS D 1 206 ? 83.783 63.525 31.723 1.00 53.43 203 LYS D C 1
ATOM 6265 O O . LYS D 1 206 ? 84.530 62.794 32.394 1.00 53.52 203 LYS D O 1
ATOM 6271 N N . ILE D 1 207 ? 82.904 63.074 30.821 1.00 51.72 204 ILE D N 1
ATOM 6272 C CA . ILE D 1 207 ? 82.721 61.613 30.548 1.00 51.02 204 ILE D CA 1
ATOM 6273 C C . ILE D 1 207 ? 83.929 61.021 29.812 1.00 52.40 204 ILE D C 1
ATOM 6274 O O . ILE D 1 207 ? 84.299 59.873 30.139 1.00 53.00 204 ILE D O 1
ATOM 6279 N N . PHE D 1 208 ? 84.536 61.767 28.883 1.00 53.48 205 PHE D N 1
ATOM 6280 C CA . PHE D 1 208 ? 85.671 61.223 28.083 1.00 55.00 205 PHE D CA 1
ATOM 6281 C C . PHE D 1 208 ? 87.032 61.667 28.635 1.00 57.40 205 PHE D C 1
ATOM 6282 O O . PHE D 1 208 ? 87.999 60.899 28.458 1.00 58.59 205 PHE D O 1
ATOM 6290 N N . GLY D 1 209 ? 87.117 62.840 29.268 1.00 58.86 206 GLY D N 1
ATOM 6291 C CA . GLY D 1 209 ? 88.403 63.305 29.827 1.00 62.18 206 GLY D CA 1
ATOM 6292 C C . GLY D 1 209 ? 89.101 64.331 28.947 1.00 65.97 206 GLY D C 1
ATOM 6293 O O . GLY D 1 209 ? 90.315 64.536 29.142 1.00 68.54 206 GLY D O 1
ATOM 6294 N N . THR D 1 210 ? 88.377 64.945 28.004 1.00 67.83 207 THR D N 1
ATOM 6295 C CA . THR D 1 210 ? 88.975 65.980 27.117 1.00 72.27 207 THR D CA 1
ATOM 6296 C C . THR D 1 210 ? 88.897 67.329 27.847 1.00 75.63 207 THR D C 1
ATOM 6297 O O . THR D 1 210 ? 88.195 67.396 28.871 1.00 73.43 207 THR D O 1
ATOM 6301 N N . LYS D 1 211 ? 89.595 68.356 27.351 1.00 83.67 208 LYS D N 1
ATOM 6302 C CA . LYS D 1 211 ? 89.586 69.692 28.014 1.00 88.52 208 LYS D CA 1
ATOM 6303 C C . LYS D 1 211 ? 89.350 70.794 26.972 1.00 91.47 208 LYS D C 1
ATOM 6304 O O . LYS D 1 211 ? 88.324 70.806 26.287 1.00 91.02 208 LYS D O 1
ATOM 6311 N N . ASN E 1 2 ? 90.355 3.358 46.308 1.00 111.43 -1 ASN E N 1
ATOM 6312 C CA . ASN E 1 2 ? 88.932 3.532 45.874 1.00 108.97 -1 ASN E CA 1
ATOM 6313 C C . ASN E 1 2 ? 88.350 2.162 45.493 1.00 100.92 -1 ASN E C 1
ATOM 6314 O O . ASN E 1 2 ? 88.994 1.437 44.707 1.00 100.19 -1 ASN E O 1
ATOM 6319 N N . ALA E 1 3 ? 87.178 1.827 46.044 1.00 94.61 0 ALA E N 1
ATOM 6320 C CA . ALA E 1 3 ? 86.508 0.534 45.765 1.00 87.22 0 ALA E CA 1
ATOM 6321 C C . ALA E 1 3 ? 86.076 0.471 44.294 1.00 81.16 0 ALA E C 1
ATOM 6322 O O . ALA E 1 3 ? 85.825 1.538 43.697 1.00 81.12 0 ALA E O 1
ATOM 6324 N N . MET E 1 4 ? 85.999 -0.744 43.741 1.00 75.01 1 MET E N 1
ATOM 6325 C CA . MET E 1 4 ? 85.592 -0.958 42.326 1.00 69.67 1 MET E CA 1
ATOM 6326 C C . MET E 1 4 ? 84.085 -0.719 42.184 1.00 67.53 1 MET E C 1
ATOM 6327 O O . MET E 1 4 ? 83.323 -1.250 43.018 1.00 67.51 1 MET E O 1
ATOM 6332 N N . LYS E 1 5 ? 83.674 0.033 41.158 1.00 65.43 2 LYS E N 1
ATOM 6333 C CA . LYS E 1 5 ? 82.230 0.307 40.944 1.00 63.37 2 LYS E CA 1
ATOM 6334 C C . LYS E 1 5 ? 81.563 -0.962 40.396 1.00 57.27 2 LYS E C 1
ATOM 6335 O O . LYS E 1 5 ? 82.072 -1.524 39.405 1.00 54.31 2 LYS E O 1
ATOM 6341 N N . ILE E 1 6 ? 80.477 -1.393 41.045 1.00 53.91 3 ILE E N 1
ATOM 6342 C CA . ILE E 1 6 ? 79.700 -2.606 40.652 1.00 49.66 3 ILE E CA 1
ATOM 6343 C C . ILE E 1 6 ? 78.265 -2.172 40.351 1.00 48.63 3 ILE E C 1
ATOM 6344 O O . ILE E 1 6 ? 77.626 -1.590 41.247 1.00 49.72 3 ILE E O 1
ATOM 6349 N N . VAL E 1 7 ? 77.784 -2.448 39.139 1.00 46.19 4 VAL E N 1
ATOM 6350 C CA . VAL E 1 7 ? 76.393 -2.065 38.763 1.00 45.16 4 VAL E CA 1
ATOM 6351 C C . VAL E 1 7 ? 75.605 -3.337 38.453 1.00 43.61 4 VAL E C 1
ATOM 6352 O O . VAL E 1 7 ? 75.884 -3.973 37.417 1.00 41.82 4 VAL E O 1
ATOM 6356 N N . GLU E 1 8 ? 74.694 -3.711 39.352 1.00 44.34 5 GLU E N 1
ATOM 6357 C CA . GLU E 1 8 ? 73.838 -4.899 39.117 1.00 43.15 5 GLU E CA 1
ATOM 6358 C C . GLU E 1 8 ? 72.572 -4.359 38.442 1.00 42.73 5 GLU E C 1
ATOM 6359 O O . GLU E 1 8 ? 71.815 -3.627 39.109 1.00 43.69 5 GLU E O 1
ATOM 6365 N N . VAL E 1 9 ? 72.389 -4.656 37.154 1.00 41.47 6 VAL E N 1
ATOM 6366 C CA . VAL E 1 9 ? 71.199 -4.157 36.403 1.00 41.78 6 VAL E CA 1
ATOM 6367 C C . VAL E 1 9 ? 69.947 -4.883 36.913 1.00 41.97 6 VAL E C 1
ATOM 6368 O O . VAL E 1 9 ? 69.791 -6.085 36.615 1.00 41.46 6 VAL E O 1
ATOM 6372 N N . LYS E 1 10 ? 69.096 -4.161 37.649 1.00 43.73 7 LYS E N 1
ATOM 6373 C CA . LYS E 1 10 ? 67.842 -4.713 38.233 1.00 44.67 7 LYS E CA 1
ATOM 6374 C C . LYS E 1 10 ? 66.624 -4.241 37.424 1.00 43.80 7 LYS E C 1
ATOM 6375 O O . LYS E 1 10 ? 65.529 -4.152 38.005 1.00 45.29 7 LYS E O 1
ATOM 6381 N N . HIS E 1 11 ? 66.807 -3.952 36.133 1.00 42.34 8 HIS E N 1
ATOM 6382 C CA . HIS E 1 11 ? 65.676 -3.512 35.274 1.00 41.78 8 HIS E CA 1
ATOM 6383 C C . HIS E 1 11 ? 64.744 -4.713 35.116 1.00 41.49 8 HIS E C 1
ATOM 6384 O O . HIS E 1 11 ? 65.221 -5.826 34.898 1.00 40.52 8 HIS E O 1
ATOM 6391 N N . PRO E 1 12 ? 63.405 -4.546 35.218 1.00 42.03 9 PRO E N 1
ATOM 6392 C CA . PRO E 1 12 ? 62.478 -5.672 35.092 1.00 42.19 9 PRO E CA 1
ATOM 6393 C C . PRO E 1 12 ? 62.659 -6.503 33.810 1.00 41.98 9 PRO E C 1
ATOM 6394 O O . PRO E 1 12 ? 62.468 -7.703 33.886 1.00 42.18 9 PRO E O 1
ATOM 6398 N N . LEU E 1 13 ? 63.003 -5.873 32.681 1.00 42.71 10 LEU E N 1
ATOM 6399 C CA . LEU E 1 13 ? 63.194 -6.656 31.425 1.00 43.42 10 LEU E CA 1
ATOM 6400 C C . LEU E 1 13 ? 64.478 -7.480 31.532 1.00 41.99 10 LEU E C 1
ATOM 6401 O O . LEU E 1 13 ? 64.490 -8.606 31.011 1.00 41.68 10 LEU E O 1
ATOM 6406 N N . VAL E 1 14 ? 65.509 -6.935 32.181 1.00 42.29 11 VAL E N 1
ATOM 6407 C CA . VAL E 1 14 ? 66.802 -7.672 32.324 1.00 41.86 11 VAL E CA 1
ATOM 6408 C C . VAL E 1 14 ? 66.601 -8.855 33.278 1.00 42.19 11 VAL E C 1
ATOM 6409 O O . VAL E 1 14 ? 66.999 -9.968 32.905 1.00 41.95 11 VAL E O 1
ATOM 6413 N N . LYS E 1 15 ? 65.969 -8.637 34.437 1.00 44.55 12 LYS E N 1
ATOM 6414 C CA . LYS E 1 15 ? 65.783 -9.767 35.390 1.00 46.71 12 LYS E CA 1
ATOM 6415 C C . LYS E 1 15 ? 64.730 -10.742 34.843 1.00 45.91 12 LYS E C 1
ATOM 6416 O O . LYS E 1 15 ? 64.743 -11.910 35.276 1.00 47.15 12 LYS E O 1
ATOM 6422 N N . HIS E 1 16 ? 63.877 -10.300 33.915 1.00 45.82 13 HIS E N 1
ATOM 6423 C CA . HIS E 1 16 ? 62.868 -11.212 33.307 1.00 45.53 13 HIS E CA 1
ATOM 6424 C C . HIS E 1 16 ? 63.556 -12.124 32.286 1.00 44.32 13 HIS E C 1
ATOM 6425 O O . HIS E 1 16 ? 63.372 -13.353 32.372 1.00 44.45 13 HIS E O 1
ATOM 6432 N N . LYS E 1 17 ? 64.314 -11.525 31.361 1.00 43.05 14 LYS E N 1
ATOM 6433 C CA . LYS E 1 17 ? 65.032 -12.275 30.297 1.00 43.42 14 LYS E CA 1
ATOM 6434 C C . LYS E 1 17 ? 66.086 -13.187 30.940 1.00 42.88 14 LYS E C 1
ATOM 6435 O O . LYS E 1 17 ? 66.195 -14.347 30.494 1.00 42.69 14 LYS E O 1
ATOM 6441 N N . LEU E 1 18 ? 66.818 -12.695 31.947 1.00 41.92 15 LEU E N 1
ATOM 6442 C CA . LEU E 1 18 ? 67.839 -13.545 32.622 1.00 41.50 15 LEU E CA 1
ATOM 6443 C C . LEU E 1 18 ? 67.123 -14.732 33.282 1.00 42.05 15 LEU E C 1
ATOM 6444 O O . LEU E 1 18 ? 67.688 -15.839 33.282 1.00 42.98 15 LEU E O 1
ATOM 6449 N N . GLY E 1 19 ? 65.925 -14.497 33.824 1.00 42.63 16 GLY E N 1
ATOM 6450 C CA . GLY E 1 19 ? 65.139 -15.567 34.466 1.00 43.92 16 GLY E CA 1
ATOM 6451 C C . GLY E 1 19 ? 64.825 -16.681 33.480 1.00 45.35 16 GLY E C 1
ATOM 6452 O O . GLY E 1 19 ? 64.963 -17.861 33.859 1.00 46.70 16 GLY E O 1
ATOM 6453 N N . LEU E 1 20 ? 64.423 -16.314 32.256 1.00 44.50 17 LEU E N 1
ATOM 6454 C CA . LEU E 1 20 ? 64.094 -17.298 31.188 1.00 45.54 17 LEU E CA 1
ATOM 6455 C C . LEU E 1 20 ? 65.339 -18.118 30.822 1.00 45.53 17 LEU E C 1
ATOM 6456 O O . LEU E 1 20 ? 65.180 -19.317 30.524 1.00 47.00 17 LEU E O 1
ATOM 6461 N N . MET E 1 21 ? 66.521 -17.492 30.859 1.00 44.60 18 MET E N 1
ATOM 6462 C CA . MET E 1 21 ? 67.805 -18.162 30.503 1.00 45.14 18 MET E CA 1
ATOM 6463 C C . MET E 1 21 ? 68.194 -19.208 31.558 1.00 45.63 18 MET E C 1
ATOM 6464 O O . MET E 1 21 ? 68.967 -20.121 31.211 1.00 46.28 18 MET E O 1
ATOM 6469 N N . ARG E 1 22 ? 67.681 -19.090 32.787 1.00 45.32 19 ARG E N 1
ATOM 6470 C CA . ARG E 1 22 ? 68.036 -20.066 33.856 1.00 46.37 19 ARG E CA 1
ATOM 6471 C C . ARG E 1 22 ? 67.243 -21.370 33.690 1.00 49.73 19 ARG E C 1
ATOM 6472 O O . ARG E 1 22 ? 67.685 -22.380 34.268 1.00 52.33 19 ARG E O 1
ATOM 6480 N N . GLU E 1 23 ? 66.138 -21.352 32.930 1.00 51.56 20 GLU E N 1
ATOM 6481 C CA . GLU E 1 23 ? 65.283 -22.559 32.716 1.00 54.73 20 GLU E CA 1
ATOM 6482 C C . GLU E 1 23 ? 66.199 -23.654 32.137 1.00 55.17 20 GLU E C 1
ATOM 6483 O O . GLU E 1 23 ? 66.863 -23.384 31.119 1.00 53.85 20 GLU E O 1
ATOM 6489 N N . HIS E 1 24 ? 66.197 -24.849 32.745 1.00 57.24 21 HIS E N 1
ATOM 6490 C CA . HIS E 1 24 ? 67.102 -25.974 32.362 1.00 59.78 21 HIS E CA 1
ATOM 6491 C C . HIS E 1 24 ? 66.869 -26.540 30.952 1.00 62.08 21 HIS E C 1
ATOM 6492 O O . HIS E 1 24 ? 67.871 -26.968 30.351 1.00 62.17 21 HIS E O 1
ATOM 6499 N N . ASP E 1 25 ? 65.640 -26.564 30.430 1.00 65.41 22 ASP E N 1
ATOM 6500 C CA . ASP E 1 25 ? 65.452 -27.164 29.075 1.00 70.40 22 ASP E CA 1
ATOM 6501 C C . ASP E 1 25 ? 65.184 -26.081 28.018 1.00 69.61 22 ASP E C 1
ATOM 6502 O O . ASP E 1 25 ? 64.381 -26.337 27.100 1.00 71.13 22 ASP E O 1
ATOM 6507 N N . ILE E 1 26 ? 65.862 -24.934 28.124 1.00 47.43 23 ILE E N 1
ATOM 6508 C CA . ILE E 1 26 ? 65.695 -23.830 27.131 1.00 48.15 23 ILE E CA 1
ATOM 6509 C C . ILE E 1 26 ? 66.486 -24.213 25.876 1.00 48.30 23 ILE E C 1
ATOM 6510 O O . ILE E 1 26 ? 67.569 -24.815 26.025 1.00 48.16 23 ILE E O 1
ATOM 6515 N N . SER E 1 27 ? 65.968 -23.863 24.694 1.00 49.00 24 SER E N 1
ATOM 6516 C CA . SER E 1 27 ? 66.648 -24.193 23.413 1.00 48.73 24 SER E CA 1
ATOM 6517 C C . SER E 1 27 ? 67.875 -23.298 23.211 1.00 48.77 24 SER E C 1
ATOM 6518 O O . SER E 1 27 ? 67.898 -22.189 23.771 1.00 49.92 24 SER E O 1
ATOM 6521 N N . THR E 1 28 ? 68.852 -23.782 22.441 1.00 48.88 25 THR E N 1
ATOM 6522 C CA . THR E 1 28 ? 70.085 -23.011 22.138 1.00 49.89 25 THR E CA 1
ATOM 6523 C C . THR E 1 28 ? 69.680 -21.678 21.500 1.00 49.92 25 THR E C 1
ATOM 6524 O O . THR E 1 28 ? 70.158 -20.621 21.951 1.00 47.71 25 THR E O 1
ATOM 6528 N N . LYS E 1 29 ? 68.807 -21.759 20.497 1.00 50.94 26 LYS E N 1
ATOM 6529 C CA . LYS E 1 29 ? 68.284 -20.594 19.738 1.00 53.21 26 LYS E CA 1
ATOM 6530 C C . LYS E 1 29 ? 67.716 -19.508 20.661 1.00 51.73 26 LYS E C 1
ATOM 6531 O O . LYS E 1 29 ? 68.088 -18.331 20.495 1.00 49.71 26 LYS E O 1
ATOM 6537 N N . ARG E 1 30 ? 66.861 -19.912 21.601 1.00 52.40 27 ARG E N 1
ATOM 6538 C CA . ARG E 1 30 ? 66.153 -18.992 22.532 1.00 53.58 27 ARG E CA 1
ATOM 6539 C C . ARG E 1 30 ? 67.139 -18.471 23.595 1.00 50.49 27 ARG E C 1
ATOM 6540 O O . ARG E 1 30 ? 66.976 -17.315 24.031 1.00 49.86 27 ARG E O 1
ATOM 6548 N N . PHE E 1 31 ? 68.150 -19.267 23.961 1.00 48.02 28 PHE E N 1
ATOM 6549 C CA . PHE E 1 31 ? 69.173 -18.850 24.961 1.00 45.96 28 PHE E CA 1
ATOM 6550 C C . PHE E 1 31 ? 70.159 -17.891 24.276 1.00 47.77 28 PHE E C 1
ATOM 6551 O O . PHE E 1 31 ? 70.652 -16.937 24.916 1.00 47.15 28 PHE E O 1
ATOM 6559 N N . ARG E 1 32 ? 70.413 -18.145 22.989 1.00 49.33 29 ARG E N 1
ATOM 6560 C CA . ARG E 1 32 ? 71.341 -17.347 22.143 1.00 50.39 29 ARG E CA 1
ATOM 6561 C C . ARG E 1 32 ? 70.799 -15.926 21.947 1.00 51.71 29 ARG E C 1
ATOM 6562 O O . ARG E 1 32 ? 71.601 -14.981 22.073 1.00 50.49 29 ARG E O 1
ATOM 6570 N N . GLU E 1 33 ? 69.499 -15.783 21.643 1.00 56.10 30 GLU E N 1
ATOM 6571 C CA . GLU E 1 33 ? 68.907 -14.433 21.417 1.00 59.95 30 GLU E CA 1
ATOM 6572 C C . GLU E 1 33 ? 68.889 -13.647 22.733 1.00 56.59 30 GLU E C 1
ATOM 6573 O O . GLU E 1 33 ? 69.338 -12.488 22.716 1.00 59.92 30 GLU E O 1
ATOM 6579 N N . LEU E 1 34 ? 68.384 -14.252 23.816 1.00 53.58 31 LEU E N 1
ATOM 6580 C CA . LEU E 1 34 ? 68.317 -13.583 25.148 1.00 50.74 31 LEU E CA 1
ATOM 6581 C C . LEU E 1 34 ? 69.721 -13.148 25.583 1.00 47.78 31 LEU E C 1
ATOM 6582 O O . LEU E 1 34 ? 69.836 -12.055 26.166 1.00 45.73 31 LEU E O 1
ATOM 6587 N N . ALA E 1 35 ? 70.737 -13.976 25.317 1.00 47.00 32 ALA E N 1
ATOM 6588 C CA . ALA E 1 35 ? 72.129 -13.634 25.694 1.00 46.86 32 ALA E CA 1
ATOM 6589 C C . ALA E 1 35 ? 72.496 -12.288 25.064 1.00 46.37 32 ALA E C 1
ATOM 6590 O O . ALA E 1 35 ? 73.030 -11.423 25.782 1.00 45.50 32 ALA E O 1
ATOM 6592 N N . SER E 1 36 ? 72.201 -12.130 23.770 1.00 47.44 33 SER E N 1
ATOM 6593 C CA . SER E 1 36 ? 72.501 -10.872 23.036 1.00 49.54 33 SER E CA 1
ATOM 6594 C C . SER E 1 36 ? 71.551 -9.756 23.475 1.00 48.83 33 SER E C 1
ATOM 6595 O O . SER E 1 36 ? 72.021 -8.613 23.632 1.00 49.99 33 SER E O 1
ATOM 6598 N N . GLU E 1 37 ? 70.270 -10.085 23.665 1.00 49.09 34 GLU E N 1
ATOM 6599 C CA . GLU E 1 37 ? 69.256 -9.078 24.070 1.00 49.56 34 GLU E CA 1
ATOM 6600 C C . GLU E 1 37 ? 69.730 -8.476 25.404 1.00 47.22 34 GLU E C 1
ATOM 6601 O O . GLU E 1 37 ? 69.870 -7.243 25.472 1.00 47.11 34 GLU E O 1
ATOM 6607 N N . VAL E 1 38 ? 70.036 -9.325 26.397 1.00 45.04 35 VAL E N 1
ATOM 6608 C CA . VAL E 1 38 ? 70.511 -8.854 27.736 1.00 42.85 35 VAL E CA 1
ATOM 6609 C C . VAL E 1 38 ? 71.869 -8.156 27.576 1.00 42.49 35 VAL E C 1
ATOM 6610 O O . VAL E 1 38 ? 72.149 -7.227 28.353 1.00 43.78 35 VAL E O 1
ATOM 6614 N N . GLY E 1 39 ? 72.683 -8.595 26.614 1.00 43.07 36 GLY E N 1
ATOM 6615 C CA . GLY E 1 39 ? 74.002 -7.972 26.384 1.00 44.18 36 GLY E CA 1
ATOM 6616 C C . GLY E 1 39 ? 73.861 -6.538 25.896 1.00 42.56 36 GLY E C 1
ATOM 6617 O O . GLY E 1 39 ? 74.678 -5.688 26.304 1.00 41.66 36 GLY E O 1
ATOM 6618 N N . SER E 1 40 ? 72.859 -6.279 25.050 1.00 41.60 37 SER E N 1
ATOM 6619 C CA . SER E 1 40 ? 72.622 -4.914 24.514 1.00 42.64 37 SER E CA 1
ATOM 6620 C C . SER E 1 40 ? 72.142 -4.003 25.646 1.00 40.79 37 SER E C 1
ATOM 6621 O O . SER E 1 40 ? 72.536 -2.822 25.658 1.00 40.52 37 SER E O 1
ATOM 6624 N N . LEU E 1 41 ? 71.319 -4.540 26.555 1.00 39.37 38 LEU E N 1
ATOM 6625 C CA . LEU E 1 41 ? 70.796 -3.744 27.697 1.00 39.64 38 LEU E CA 1
ATOM 6626 C C . LEU E 1 41 ? 71.948 -3.417 28.658 1.00 39.02 38 LEU E C 1
ATOM 6627 O O . LEU E 1 41 ? 71.922 -2.327 29.254 1.00 40.05 38 LEU E O 1
ATOM 6632 N N . LEU E 1 42 ? 72.921 -4.321 28.798 1.00 38.63 39 LEU E N 1
ATOM 6633 C CA . LEU E 1 42 ? 74.081 -4.051 29.689 1.00 39.40 39 LEU E CA 1
ATOM 6634 C C . LEU E 1 42 ? 74.959 -2.988 29.022 1.00 38.66 39 LEU E C 1
ATOM 6635 O O . LEU E 1 42 ? 75.569 -2.175 29.743 1.00 38.63 39 LEU E O 1
ATOM 6640 N N . THR E 1 43 ? 75.016 -3.011 27.688 1.00 38.53 40 THR E N 1
ATOM 6641 C CA . THR E 1 43 ? 75.824 -2.029 26.921 1.00 39.25 40 THR E CA 1
ATOM 6642 C C . THR E 1 43 ? 75.246 -0.630 27.158 1.00 39.87 40 THR E C 1
ATOM 6643 O O . THR E 1 43 ? 76.039 0.293 27.424 1.00 40.22 40 THR E O 1
ATOM 6647 N N . TYR E 1 44 ? 73.915 -0.499 27.073 1.00 39.80 41 TYR E N 1
ATOM 6648 C CA . TYR E 1 44 ? 73.218 0.796 27.291 1.00 39.10 41 TYR E CA 1
ATOM 6649 C C . TYR E 1 44 ? 73.556 1.318 28.696 1.00 39.58 41 TYR E C 1
ATOM 6650 O O . TYR E 1 44 ? 73.878 2.513 28.840 1.00 40.49 41 TYR E O 1
ATOM 6659 N N . GLU E 1 45 ? 73.493 0.435 29.696 1.00 40.09 42 GLU E N 1
ATOM 6660 C CA . GLU E 1 45 ? 73.807 0.772 31.111 1.00 40.67 42 GLU E CA 1
ATOM 6661 C C . GLU E 1 45 ? 75.275 1.190 31.257 1.00 40.65 42 GLU E C 1
ATOM 6662 O O . GLU E 1 45 ? 75.541 2.153 32.000 1.00 42.94 42 GLU E O 1
ATOM 6668 N N . ALA E 1 46 ? 76.183 0.496 30.565 1.00 40.41 43 ALA E N 1
ATOM 6669 C CA . ALA E 1 46 ? 77.639 0.778 30.657 1.00 42.17 43 ALA E CA 1
ATOM 6670 C C . ALA E 1 46 ? 78.069 1.955 29.770 1.00 41.23 43 ALA E C 1
ATOM 6671 O O . ALA E 1 46 ? 79.249 2.332 29.859 1.00 44.38 43 ALA E O 1
ATOM 6673 N N . THR E 1 47 ? 77.170 2.518 28.959 1.00 39.21 44 THR E N 1
ATOM 6674 C CA . THR E 1 47 ? 77.559 3.658 28.082 1.00 39.25 44 THR E CA 1
ATOM 6675 C C . THR E 1 47 ? 76.811 4.930 28.497 1.00 39.61 44 THR E C 1
ATOM 6676 O O . THR E 1 47 ? 76.812 5.891 27.709 1.00 42.45 44 THR E O 1
ATOM 6680 N N . ALA E 1 48 ? 76.231 4.943 29.698 1.00 40.00 45 ALA E N 1
ATOM 6681 C CA . ALA E 1 48 ? 75.476 6.121 30.186 1.00 40.25 45 ALA E CA 1
ATOM 6682 C C . ALA E 1 48 ? 76.427 7.258 30.578 1.00 43.03 45 ALA E C 1
ATOM 6683 O O . ALA E 1 48 ? 75.958 8.409 30.633 1.00 44.30 45 ALA E O 1
ATOM 6685 N N . ASP E 1 49 ? 77.712 6.955 30.805 1.00 46.95 46 ASP E N 1
ATOM 6686 C CA . ASP E 1 49 ? 78.693 7.996 31.226 1.00 49.56 46 ASP E CA 1
ATOM 6687 C C . ASP E 1 49 ? 79.554 8.483 30.048 1.00 48.99 46 ASP E C 1
ATOM 6688 O O . ASP E 1 49 ? 80.438 9.328 30.301 1.00 51.90 46 ASP E O 1
ATOM 6693 N N . LEU E 1 50 ? 79.311 8.010 28.818 1.00 46.28 47 LEU E N 1
ATOM 6694 C CA . LEU E 1 50 ? 80.134 8.482 27.666 1.00 46.94 47 LEU E CA 1
ATOM 6695 C C . LEU E 1 50 ? 80.073 10.012 27.585 1.00 47.10 47 LEU E C 1
ATOM 6696 O O . LEU E 1 50 ? 78.959 10.558 27.621 1.00 46.94 47 LEU E O 1
ATOM 6701 N N . GLU E 1 51 ? 81.234 10.665 27.485 1.00 50.68 48 GLU E N 1
ATOM 6702 C CA . GLU E 1 51 ? 81.291 12.149 27.396 1.00 52.24 48 GLU E CA 1
ATOM 6703 C C . GLU E 1 51 ? 80.839 12.577 25.998 1.00 51.72 48 GLU E C 1
ATOM 6704 O O . GLU E 1 51 ? 81.076 11.815 25.038 1.00 51.16 48 GLU E O 1
ATOM 6710 N N . THR E 1 52 ? 80.212 13.752 25.905 1.00 52.89 49 THR E N 1
ATOM 6711 C CA . THR E 1 52 ? 79.714 14.287 24.611 1.00 54.37 49 THR E CA 1
ATOM 6712 C C . THR E 1 52 ? 80.201 15.728 24.426 1.00 56.38 49 THR E C 1
ATOM 6713 O O . THR E 1 52 ? 80.678 16.323 25.409 1.00 57.03 49 THR E O 1
ATOM 6717 N N . GLU E 1 53 ? 80.089 16.246 23.201 1.00 59.70 50 GLU E N 1
ATOM 6718 C CA . GLU E 1 53 ? 80.493 17.638 22.864 1.00 61.78 50 GLU E CA 1
ATOM 6719 C C . GLU E 1 53 ? 79.439 18.210 21.912 1.00 59.65 50 GLU E C 1
ATOM 6720 O O . GLU E 1 53 ? 79.008 17.479 20.999 1.00 57.51 50 GLU E O 1
ATOM 6726 N N . LYS E 1 54 ? 79.035 19.460 22.140 1.00 67.26 51 LYS E N 1
ATOM 6727 C CA . LYS E 1 54 ? 78.006 20.124 21.296 1.00 67.21 51 LYS E CA 1
ATOM 6728 C C . LYS E 1 54 ? 78.654 20.549 19.974 1.00 64.59 51 LYS E C 1
ATOM 6729 O O . LYS E 1 54 ? 79.760 21.116 20.013 1.00 65.81 51 LYS E O 1
ATOM 6735 N N . VAL E 1 55 ? 77.993 20.247 18.853 1.00 62.15 52 VAL E N 1
ATOM 6736 C CA . VAL E 1 55 ? 78.499 20.585 17.488 1.00 61.50 52 VAL E CA 1
ATOM 6737 C C . VAL E 1 55 ? 77.332 21.125 16.652 1.00 60.70 52 VAL E C 1
ATOM 6738 O O . VAL E 1 55 ? 76.226 20.562 16.757 1.00 62.33 52 VAL E O 1
ATOM 6742 N N . THR E 1 56 ? 77.575 22.175 15.862 1.00 59.66 53 THR E N 1
ATOM 6743 C CA . THR E 1 56 ? 76.515 22.770 15.005 1.00 59.71 53 THR E CA 1
ATOM 6744 C C . THR E 1 56 ? 76.560 22.114 13.620 1.00 58.07 53 THR E C 1
ATOM 6745 O O . THR E 1 56 ? 77.590 22.257 12.939 1.00 58.93 53 THR E O 1
ATOM 6749 N N . ILE E 1 57 ? 75.484 21.416 13.242 1.00 57.24 54 ILE E N 1
ATOM 6750 C CA . ILE E 1 57 ? 75.385 20.732 11.916 1.00 56.83 54 ILE E CA 1
ATOM 6751 C C . ILE E 1 57 ? 74.219 21.359 11.145 1.00 57.10 54 ILE E C 1
ATOM 6752 O O . ILE E 1 57 ? 73.454 22.124 11.764 1.00 56.06 54 ILE E O 1
ATOM 6757 N N . GLU E 1 58 ? 74.110 21.076 9.843 1.00 59.93 55 GLU E N 1
ATOM 6758 C CA . GLU E 1 58 ? 73.004 21.651 9.031 1.00 62.78 55 GLU E CA 1
ATOM 6759 C C . GLU E 1 58 ? 71.764 20.770 9.226 1.00 62.14 55 GLU E C 1
ATOM 6760 O O . GLU E 1 58 ? 71.758 19.629 8.716 1.00 60.61 55 GLU E O 1
ATOM 6766 N N . GLY E 1 59 ? 70.764 21.293 9.944 1.00 63.20 56 GLY E N 1
ATOM 6767 C CA . GLY E 1 59 ? 69.517 20.560 10.233 1.00 64.19 56 GLY E CA 1
ATOM 6768 C C . GLY E 1 59 ? 68.468 20.737 9.150 1.00 66.03 56 GLY E C 1
ATOM 6769 O O . GLY E 1 59 ? 68.791 21.312 8.095 1.00 64.92 56 GLY E O 1
ATOM 6770 N N . TRP E 1 60 ? 67.249 20.261 9.419 1.00 70.29 57 TRP E N 1
ATOM 6771 C CA . TRP E 1 60 ? 66.113 20.349 8.462 1.00 73.48 57 TRP E CA 1
ATOM 6772 C C . TRP E 1 60 ? 65.635 21.799 8.333 1.00 72.44 57 TRP E C 1
ATOM 6773 O O . TRP E 1 60 ? 65.297 22.206 7.205 1.00 69.46 57 TRP E O 1
ATOM 6784 N N . ASN E 1 61 ? 65.613 22.537 9.447 1.00 71.92 58 ASN E N 1
ATOM 6785 C CA . ASN E 1 61 ? 65.157 23.953 9.444 1.00 74.67 58 ASN E CA 1
ATOM 6786 C C . ASN E 1 61 ? 66.378 24.866 9.635 1.00 71.51 58 ASN E C 1
ATOM 6787 O O . ASN E 1 61 ? 66.277 25.849 10.395 1.00 72.24 58 ASN E O 1
ATOM 6792 N N . GLY E 1 62 ? 67.489 24.546 8.967 1.00 67.48 59 GLY E N 1
ATOM 6793 C CA . GLY E 1 62 ? 68.722 25.350 9.075 1.00 64.58 59 GLY E CA 1
ATOM 6794 C C . GLY E 1 62 ? 69.659 24.814 10.153 1.00 62.71 59 GLY E C 1
ATOM 6795 O O . GLY E 1 62 ? 69.428 23.742 10.711 1.00 60.95 59 GLY E O 1
ATOM 6796 N N . PRO E 1 63 ? 70.750 25.549 10.469 1.00 61.48 60 PRO E N 1
ATOM 6797 C CA . PRO E 1 63 ? 71.715 25.123 11.486 1.00 60.00 60 PRO E CA 1
ATOM 6798 C C . PRO E 1 63 ? 71.066 24.743 12.824 1.00 57.45 60 PRO E C 1
ATOM 6799 O O . PRO E 1 63 ? 70.166 25.430 13.259 1.00 56.71 60 PRO E O 1
ATOM 6803 N N . VAL E 1 64 ? 71.542 23.654 13.429 1.00 56.72 61 VAL E N 1
ATOM 6804 C CA . VAL E 1 64 ? 71.036 23.127 14.731 1.00 56.19 61 VAL E CA 1
ATOM 6805 C C . VAL E 1 64 ? 72.225 22.609 15.547 1.00 57.25 61 VAL E C 1
ATOM 6806 O O . VAL E 1 64 ? 73.166 22.047 14.945 1.00 54.20 61 VAL E O 1
ATOM 6810 N N . GLU E 1 65 ? 72.176 22.809 16.866 1.00 60.24 62 GLU E N 1
ATOM 6811 C CA . GLU E 1 65 ? 73.255 22.360 17.784 1.00 63.20 62 GLU E CA 1
ATOM 6812 C C . GLU E 1 65 ? 72.897 20.965 18.317 1.00 59.67 62 GLU E C 1
ATOM 6813 O O . GLU E 1 65 ? 71.885 20.848 19.031 1.00 59.63 62 GLU E O 1
ATOM 6819 N N . VAL E 1 66 ? 73.686 19.951 17.946 1.00 57.47 63 VAL E N 1
ATOM 6820 C CA . VAL E 1 66 ? 73.466 18.539 18.385 1.00 57.17 63 VAL E CA 1
ATOM 6821 C C . VAL E 1 66 ? 74.625 18.131 19.299 1.00 58.96 63 VAL E C 1
ATOM 6822 O O . VAL E 1 66 ? 75.490 18.985 19.565 1.00 61.22 63 VAL E O 1
ATOM 6826 N N . GLU E 1 67 ? 74.633 16.874 19.753 1.00 60.39 64 GLU E N 1
ATOM 6827 C CA . GLU E 1 67 ? 75.723 16.368 20.629 1.00 62.18 64 GLU E CA 1
ATOM 6828 C C . GLU E 1 67 ? 76.314 15.105 20.001 1.00 61.55 64 GLU E C 1
ATOM 6829 O O . GLU E 1 67 ? 75.534 14.273 19.506 1.00 59.81 64 GLU E O 1
ATOM 6835 N N . GLN E 1 68 ? 77.647 15.015 19.993 1.00 64.00 65 GLN E N 1
ATOM 6836 C CA . GLN E 1 68 ? 78.384 13.855 19.428 1.00 64.38 65 GLN E CA 1
ATOM 6837 C C . GLN E 1 68 ? 79.264 13.244 20.520 1.00 63.01 65 GLN E C 1
ATOM 6838 O O . GLN E 1 68 ? 79.739 14.000 21.391 1.00 62.10 65 GLN E O 1
ATOM 6844 N N . ILE E 1 69 ? 79.455 11.926 20.469 1.00 61.45 66 ILE E N 1
ATOM 6845 C CA . ILE E 1 69 ? 80.311 11.218 21.464 1.00 63.34 66 ILE E CA 1
ATOM 6846 C C . ILE E 1 69 ? 81.766 11.511 21.089 1.00 64.23 66 ILE E C 1
ATOM 6847 O O . ILE E 1 69 ? 82.193 11.057 20.013 1.00 64.23 66 ILE E O 1
ATOM 6852 N N . LYS E 1 70 ? 82.487 12.264 21.927 1.00 67.42 67 LYS E N 1
ATOM 6853 C CA . LYS E 1 70 ? 83.899 12.593 21.591 1.00 71.47 67 LYS E CA 1
ATOM 6854 C C . LYS E 1 70 ? 84.780 11.375 21.883 1.00 69.13 67 LYS E C 1
ATOM 6855 O O . LYS E 1 70 ? 84.295 10.437 22.541 1.00 68.02 67 LYS E O 1
ATOM 6861 N N . GLY E 1 71 ? 86.023 11.399 21.395 1.00 69.48 68 GLY E N 1
ATOM 6862 C CA . GLY E 1 71 ? 86.972 10.288 21.597 1.00 68.63 68 GLY E CA 1
ATOM 6863 C C . GLY E 1 71 ? 86.924 9.309 20.437 1.00 66.17 68 GLY E C 1
ATOM 6864 O O . GLY E 1 71 ? 85.983 9.404 19.619 1.00 62.40 68 GLY E O 1
ATOM 6865 N N . LYS E 1 72 ? 87.901 8.401 20.366 1.00 66.25 69 LYS E N 1
ATOM 6866 C CA . LYS E 1 72 ? 87.947 7.398 19.267 1.00 64.87 69 LYS E CA 1
ATOM 6867 C C . LYS E 1 72 ? 86.895 6.314 19.548 1.00 58.46 69 LYS E C 1
ATOM 6868 O O . LYS E 1 72 ? 86.397 6.244 20.688 1.00 54.36 69 LYS E O 1
ATOM 6874 N N . LYS E 1 73 ? 86.571 5.515 18.531 1.00 56.40 70 LYS E N 1
ATOM 6875 C CA . LYS E 1 73 ? 85.550 4.439 18.635 1.00 55.65 70 LYS E CA 1
ATOM 6876 C C . LYS E 1 73 ? 85.911 3.449 19.747 1.00 53.47 70 LYS E C 1
ATOM 6877 O O . LYS E 1 73 ? 87.107 3.186 19.954 1.00 56.39 70 LYS E O 1
ATOM 6883 N N . ILE E 1 74 ? 84.883 2.945 20.433 1.00 50.97 71 ILE E N 1
ATOM 6884 C CA . ILE E 1 74 ? 85.004 1.953 21.542 1.00 49.44 71 ILE E CA 1
ATOM 6885 C C . ILE E 1 74 ? 85.493 0.623 20.967 1.00 47.22 71 ILE E C 1
ATOM 6886 O O . ILE E 1 74 ? 85.348 0.418 19.747 1.00 47.56 71 ILE E O 1
ATOM 6891 N N . THR E 1 75 ? 86.069 -0.233 21.814 1.00 44.75 72 THR E N 1
ATOM 6892 C CA . THR E 1 75 ? 86.516 -1.570 21.344 1.00 43.12 72 THR E CA 1
ATOM 6893 C C . THR E 1 75 ? 85.830 -2.615 22.226 1.00 41.70 72 THR E C 1
ATOM 6894 O O . THR E 1 75 ? 85.912 -2.480 23.460 1.00 41.39 72 THR E O 1
ATOM 6898 N N . VAL E 1 76 ? 85.093 -3.541 21.608 1.00 41.62 73 VAL E N 1
ATOM 6899 C CA . VAL E 1 76 ? 84.419 -4.633 22.372 1.00 41.77 73 VAL E CA 1
ATOM 6900 C C . VAL E 1 76 ? 85.420 -5.790 22.402 1.00 41.52 73 VAL E C 1
ATOM 6901 O O . VAL E 1 76 ? 85.948 -6.132 21.326 1.00 41.43 73 VAL E O 1
ATOM 6905 N N . VAL E 1 77 ? 85.707 -6.325 23.592 1.00 42.22 74 VAL E N 1
ATOM 6906 C CA . VAL E 1 77 ? 86.701 -7.431 23.730 1.00 41.87 74 VAL E CA 1
ATOM 6907 C C . VAL E 1 77 ? 85.991 -8.722 24.132 1.00 41.76 74 VAL E C 1
ATOM 6908 O O . VAL E 1 77 ? 85.823 -9.002 25.319 1.00 42.87 74 VAL E O 1
ATOM 6912 N N . PRO E 1 78 ? 85.518 -9.535 23.161 1.00 40.88 75 PRO E N 1
ATOM 6913 C CA . PRO E 1 78 ? 84.864 -10.802 23.478 1.00 40.92 75 PRO E CA 1
ATOM 6914 C C . PRO E 1 78 ? 85.943 -11.837 23.823 1.00 42.11 75 PRO E C 1
ATOM 6915 O O . PRO E 1 78 ? 86.929 -11.895 23.105 1.00 43.52 75 PRO E O 1
ATOM 6919 N N . ILE E 1 79 ? 85.742 -12.609 24.893 1.00 41.64 76 ILE E N 1
ATOM 6920 C CA . ILE E 1 79 ? 86.729 -13.646 25.323 1.00 42.00 76 ILE E CA 1
ATOM 6921 C C . ILE E 1 79 ? 86.341 -14.982 24.683 1.00 42.14 76 ILE E C 1
ATOM 6922 O O . ILE E 1 79 ? 85.214 -15.441 24.938 1.00 42.57 76 ILE E O 1
ATOM 6927 N N . LEU E 1 80 ? 87.235 -15.573 23.879 1.00 42.81 77 LEU E N 1
ATOM 6928 C CA . LEU E 1 80 ? 86.918 -16.883 23.246 1.00 43.52 77 LEU E CA 1
ATOM 6929 C C . LEU E 1 80 ? 86.613 -17.888 24.355 1.00 42.61 77 LEU E C 1
ATOM 6930 O O . LEU E 1 80 ? 87.286 -17.883 25.383 1.00 40.58 77 LEU E O 1
ATOM 6935 N N . ARG E 1 81 ? 85.565 -18.703 24.186 1.00 42.85 78 ARG E N 1
ATOM 6936 C CA . ARG E 1 81 ? 84.685 -18.696 23.029 1.00 43.74 78 ARG E CA 1
ATOM 6937 C C . ARG E 1 81 ? 83.347 -18.028 23.361 1.00 44.20 78 ARG E C 1
ATOM 6938 O O . ARG E 1 81 ? 82.835 -17.261 22.522 1.00 46.24 78 ARG E O 1
ATOM 6946 N N . ALA E 1 82 ? 82.814 -18.348 24.546 1.00 44.21 79 ALA E N 1
ATOM 6947 C CA . ALA E 1 82 ? 81.534 -17.838 25.098 1.00 45.15 79 ALA E CA 1
ATOM 6948 C C . ALA E 1 82 ? 81.334 -16.337 24.836 1.00 44.22 79 ALA E C 1
ATOM 6949 O O . ALA E 1 82 ? 80.187 -15.947 24.556 1.00 45.09 79 ALA E O 1
ATOM 6951 N N . GLY E 1 83 ? 82.399 -15.536 24.926 1.00 42.71 80 GLY E N 1
ATOM 6952 C CA . GLY E 1 83 ? 82.310 -14.077 24.706 1.00 42.39 80 GLY E CA 1
ATOM 6953 C C . GLY E 1 83 ? 81.745 -13.711 23.341 1.00 42.93 80 GLY E C 1
ATOM 6954 O O . GLY E 1 83 ? 81.071 -12.663 23.243 1.00 41.20 80 GLY E O 1
ATOM 6955 N N . LEU E 1 84 ? 82.015 -14.526 22.317 1.00 43.50 81 LEU E N 1
ATOM 6956 C CA . LEU E 1 84 ? 81.506 -14.242 20.947 1.00 45.34 81 LEU E CA 1
ATOM 6957 C C . LEU E 1 84 ? 79.971 -14.247 20.943 1.00 46.58 81 LEU E C 1
ATOM 6958 O O . LEU E 1 84 ? 79.388 -13.543 20.104 1.00 48.08 81 LEU E O 1
ATOM 6963 N N . GLY E 1 85 ? 79.355 -14.990 21.868 1.00 49.27 82 GLY E N 1
ATOM 6964 C CA . GLY E 1 85 ? 77.885 -15.099 21.965 1.00 51.91 82 GLY E CA 1
ATOM 6965 C C . GLY E 1 85 ? 77.205 -13.817 22.422 1.00 52.54 82 GLY E C 1
ATOM 6966 O O . GLY E 1 85 ? 75.969 -13.734 22.285 1.00 56.82 82 GLY E O 1
ATOM 6967 N N . MET E 1 86 ? 77.966 -12.855 22.947 1.00 52.63 83 MET E N 1
ATOM 6968 C CA . MET E 1 86 ? 77.379 -11.571 23.423 1.00 54.49 83 MET E CA 1
ATOM 6969 C C . MET E 1 86 ? 77.916 -10.404 22.592 1.00 54.37 83 MET E C 1
ATOM 6970 O O . MET E 1 86 ? 77.546 -9.256 22.884 1.00 55.46 83 MET E O 1
ATOM 6975 N N . MET E 1 87 ? 78.740 -10.706 21.590 1.00 57.07 84 MET E N 1
ATOM 6976 C CA . MET E 1 87 ? 79.366 -9.680 20.718 1.00 58.52 84 MET E CA 1
ATOM 6977 C C . MET E 1 87 ? 78.292 -8.924 19.920 1.00 59.26 84 MET E C 1
ATOM 6978 O O . MET E 1 87 ? 78.302 -7.679 19.966 1.00 57.85 84 MET E O 1
ATOM 6983 N N . GLU E 1 88 ? 77.385 -9.644 19.250 1.00 61.95 85 GLU E N 1
ATOM 6984 C CA . GLU E 1 88 ? 76.317 -9.009 18.424 1.00 63.77 85 GLU E CA 1
ATOM 6985 C C . GLU E 1 88 ? 75.420 -8.107 19.284 1.00 61.63 85 GLU E C 1
ATOM 6986 O O . GLU E 1 88 ? 74.985 -7.060 18.769 1.00 61.08 85 GLU E O 1
ATOM 6992 N N . GLY E 1 89 ? 75.152 -8.495 20.534 1.00 60.30 86 GLY E N 1
ATOM 6993 C CA . GLY E 1 89 ? 74.304 -7.676 21.424 1.00 57.88 86 GLY E CA 1
ATOM 6994 C C . GLY E 1 89 ? 74.950 -6.335 21.745 1.00 55.39 86 GLY E C 1
ATOM 6995 O O . GLY E 1 89 ? 74.229 -5.322 21.780 1.00 56.75 86 GLY E O 1
ATOM 6996 N N . VAL E 1 90 ? 76.271 -6.323 21.940 1.00 52.08 87 VAL E N 1
ATOM 6997 C CA . VAL E 1 90 ? 77.020 -5.075 22.275 1.00 51.94 87 VAL E CA 1
ATOM 6998 C C . VAL E 1 90 ? 77.139 -4.193 21.025 1.00 52.20 87 VAL E C 1
ATOM 6999 O O . VAL E 1 90 ? 77.058 -2.967 21.173 1.00 53.54 87 VAL E O 1
ATOM 7003 N N . LEU E 1 91 ? 77.313 -4.796 19.845 1.00 53.51 88 LEU E N 1
ATOM 7004 C CA . LEU E 1 91 ? 77.451 -4.020 18.577 1.00 53.56 88 LEU E CA 1
ATOM 7005 C C . LEU E 1 91 ? 76.111 -3.403 18.163 1.00 53.69 88 LEU E C 1
ATOM 7006 O O . LEU E 1 91 ? 76.128 -2.479 17.333 1.00 55.51 88 LEU E O 1
ATOM 7011 N N . GLU E 1 92 ? 75.004 -3.896 18.720 1.00 53.92 89 GLU E N 1
ATOM 7012 C CA . GLU E 1 92 ? 73.652 -3.392 18.360 1.00 54.25 89 GLU E CA 1
ATOM 7013 C C . GLU E 1 92 ? 73.555 -1.872 18.549 1.00 52.96 89 GLU E C 1
ATOM 7014 O O . GLU E 1 92 ? 73.021 -1.223 17.635 1.00 53.78 89 GLU E O 1
ATOM 7020 N N . HIS E 1 93 ? 74.079 -1.321 19.653 1.00 52.09 90 HIS E N 1
ATOM 7021 C CA . HIS E 1 93 ? 73.972 0.149 19.893 1.00 51.53 90 HIS E CA 1
ATOM 7022 C C . HIS E 1 93 ? 75.282 0.877 19.553 1.00 50.72 90 HIS E C 1
ATOM 7023 O O . HIS E 1 93 ? 75.256 2.122 19.487 1.00 49.65 90 HIS E O 1
ATOM 7030 N N . VAL E 1 94 ? 76.374 0.135 19.357 1.00 51.68 91 VAL E N 1
ATOM 7031 C CA . VAL E 1 94 ? 77.695 0.725 18.980 1.00 51.59 91 VAL E CA 1
ATOM 7032 C C . VAL E 1 94 ? 78.234 -0.098 17.812 1.00 52.37 91 VAL E C 1
ATOM 7033 O O . VAL E 1 94 ? 79.308 -0.689 17.895 1.00 54.12 91 VAL E O 1
ATOM 7037 N N . PRO E 1 95 ? 77.509 -0.124 16.667 1.00 54.17 92 PRO E N 1
ATOM 7038 C CA . PRO E 1 95 ? 77.913 -0.911 15.499 1.00 55.36 92 PRO E CA 1
ATOM 7039 C C . PRO E 1 95 ? 79.251 -0.515 14.858 1.00 56.26 92 PRO E C 1
ATOM 7040 O O . PRO E 1 95 ? 79.730 -1.272 14.043 1.00 60.34 92 PRO E O 1
ATOM 7044 N N . SER E 1 96 ? 79.806 0.643 15.221 1.00 56.43 93 SER E N 1
ATOM 7045 C CA . SER E 1 96 ? 81.109 1.068 14.643 1.00 58.31 93 SER E CA 1
ATOM 7046 C C . SER E 1 96 ? 82.243 0.628 15.572 1.00 55.30 93 SER E C 1
ATOM 7047 O O . SER E 1 96 ? 83.412 0.862 15.231 1.00 58.11 93 SER E O 1
ATOM 7050 N N . ALA E 1 97 ? 81.895 -0.016 16.687 1.00 52.94 94 ALA E N 1
ATOM 7051 C CA . ALA E 1 97 ? 82.902 -0.478 17.669 1.00 51.93 94 ALA E CA 1
ATOM 7052 C C . ALA E 1 97 ? 83.917 -1.423 17.013 1.00 52.15 94 ALA E C 1
ATOM 7053 O O . ALA E 1 97 ? 83.518 -2.271 16.185 1.00 50.69 94 ALA E O 1
ATOM 7055 N N . ARG E 1 98 ? 85.191 -1.244 17.371 1.00 51.47 95 ARG E N 1
ATOM 7056 C CA . ARG E 1 98 ? 86.313 -2.075 16.874 1.00 51.53 95 ARG E CA 1
ATOM 7057 C C . ARG E 1 98 ? 86.279 -3.378 17.678 1.00 48.86 95 ARG E C 1
ATOM 7058 O O . ARG E 1 98 ? 86.135 -3.291 18.910 1.00 47.05 95 ARG E O 1
ATOM 7066 N N . ILE E 1 99 ? 86.443 -4.534 17.031 1.00 48.20 96 ILE E N 1
ATOM 7067 C CA . ILE E 1 99 ? 86.374 -5.837 17.764 1.00 47.31 96 ILE E CA 1
ATOM 7068 C C . ILE E 1 99 ? 87.788 -6.378 18.025 1.00 45.83 96 ILE E C 1
ATOM 7069 O O . ILE E 1 99 ? 88.512 -6.654 17.047 1.00 46.07 96 ILE E O 1
ATOM 7074 N N . SER E 1 100 ? 88.143 -6.522 19.309 1.00 43.93 97 SER E N 1
ATOM 7075 C CA . SER E 1 100 ? 89.464 -7.040 19.756 1.00 44.27 97 SER E CA 1
ATOM 7076 C C . SER E 1 100 ? 89.282 -8.426 20.387 1.00 43.85 97 SER E C 1
ATOM 7077 O O . SER E 1 100 ? 89.076 -8.493 21.615 1.00 43.80 97 SER E O 1
ATOM 7080 N N . VAL E 1 101 ? 89.367 -9.485 19.577 1.00 43.50 98 VAL E N 1
ATOM 7081 C CA . VAL E 1 101 ? 89.192 -10.881 20.080 1.00 43.32 98 VAL E CA 1
ATOM 7082 C C . VAL E 1 101 ? 90.421 -11.290 20.899 1.00 44.94 98 VAL E C 1
ATOM 7083 O O . VAL E 1 101 ? 91.553 -10.972 20.484 1.00 46.52 98 VAL E O 1
ATOM 7087 N N . VAL E 1 102 ? 90.192 -11.988 22.015 1.00 45.17 99 VAL E N 1
ATOM 7088 C CA . VAL E 1 102 ? 91.293 -12.452 22.910 1.00 46.15 99 VAL E CA 1
ATOM 7089 C C . VAL E 1 102 ? 90.978 -13.863 23.417 1.00 46.54 99 VAL E C 1
ATOM 7090 O O . VAL E 1 102 ? 89.827 -14.108 23.827 1.00 45.79 99 VAL E O 1
ATOM 7094 N N . GLY E 1 103 ? 91.982 -14.744 23.374 1.00 49.28 100 GLY E N 1
ATOM 7095 C CA . GLY E 1 103 ? 91.877 -16.138 23.849 1.00 49.56 100 GLY E CA 1
ATOM 7096 C C . GLY E 1 103 ? 92.864 -16.359 24.980 1.00 50.43 100 GLY E C 1
ATOM 7097 O O . GLY E 1 103 ? 94.065 -16.092 24.761 1.00 51.32 100 GLY E O 1
ATOM 7098 N N . ILE E 1 104 ? 92.385 -16.811 26.143 1.00 49.88 101 ILE E N 1
ATOM 7099 C CA . ILE E 1 104 ? 93.275 -17.031 27.324 1.00 51.58 101 ILE E CA 1
ATOM 7100 C C . ILE E 1 104 ? 93.450 -18.527 27.610 1.00 52.53 101 ILE E C 1
ATOM 7101 O O . ILE E 1 104 ? 92.454 -19.271 27.542 1.00 49.80 101 ILE E O 1
ATOM 7106 N N . TYR E 1 105 ? 94.688 -18.926 27.920 1.00 56.49 102 TYR E N 1
ATOM 7107 C CA . TYR E 1 105 ? 95.036 -20.326 28.282 1.00 58.63 102 TYR E CA 1
ATOM 7108 C C . TYR E 1 105 ? 95.538 -20.336 29.731 1.00 63.36 102 TYR E C 1
ATOM 7109 O O . TYR E 1 105 ? 96.516 -19.621 30.029 1.00 63.97 102 TYR E O 1
ATOM 7118 N N . ARG E 1 106 ? 94.874 -21.108 30.599 1.00 80.92 103 ARG E N 1
ATOM 7119 C CA . ARG E 1 106 ? 95.260 -21.186 32.035 1.00 89.34 103 ARG E CA 1
ATOM 7120 C C . ARG E 1 106 ? 96.085 -22.465 32.244 1.00 90.26 103 ARG E C 1
ATOM 7121 O O . ARG E 1 106 ? 95.592 -23.553 31.879 1.00 92.68 103 ARG E O 1
ATOM 7129 N N . ASN E 1 107 ? 97.295 -22.327 32.802 1.00 91.09 104 ASN E N 1
ATOM 7130 C CA . ASN E 1 107 ? 98.204 -23.482 33.037 1.00 93.37 104 ASN E CA 1
ATOM 7131 C C . ASN E 1 107 ? 98.523 -23.615 34.533 1.00 98.92 104 ASN E C 1
ATOM 7132 O O . ASN E 1 107 ? 98.757 -22.576 35.185 1.00 97.22 104 ASN E O 1
ATOM 7137 N N . GLU E 1 108 ? 98.554 -24.855 35.038 1.00 105.77 105 GLU E N 1
ATOM 7138 C CA . GLU E 1 108 ? 98.861 -25.135 36.469 1.00 113.99 105 GLU E CA 1
ATOM 7139 C C . GLU E 1 108 ? 100.312 -24.722 36.765 1.00 120.24 105 GLU E C 1
ATOM 7140 O O . GLU E 1 108 ? 100.602 -24.378 37.930 1.00 124.51 105 GLU E O 1
ATOM 7146 N N . GLU E 1 109 ? 101.177 -24.741 35.742 1.00 122.98 106 GLU E N 1
ATOM 7147 C CA . GLU E 1 109 ? 102.616 -24.376 35.882 1.00 126.96 106 GLU E CA 1
ATOM 7148 C C . GLU E 1 109 ? 102.890 -22.867 35.824 1.00 127.81 106 GLU E C 1
ATOM 7149 O O . GLU E 1 109 ? 103.215 -22.283 36.877 1.00 130.62 106 GLU E O 1
ATOM 7155 N N . THR E 1 110 ? 102.761 -22.275 34.630 1.00 126.90 107 THR E N 1
ATOM 7156 C CA . THR E 1 110 ? 102.934 -20.814 34.382 1.00 128.64 107 THR E CA 1
ATOM 7157 C C . THR E 1 110 ? 102.275 -19.982 35.491 1.00 130.64 107 THR E C 1
ATOM 7158 O O . THR E 1 110 ? 101.134 -20.310 35.880 1.00 129.82 107 THR E O 1
ATOM 7162 N N . LEU E 1 111 ? 102.974 -18.936 35.956 1.00 133.28 108 LEU E N 1
ATOM 7163 C CA . LEU E 1 111 ? 102.460 -18.034 37.027 1.00 135.75 108 LEU E CA 1
ATOM 7164 C C . LEU E 1 111 ? 101.169 -17.319 36.610 1.00 132.30 108 LEU E C 1
ATOM 7165 O O . LEU E 1 111 ? 100.107 -17.626 37.192 1.00 131.39 108 LEU E O 1
ATOM 7170 N N . GLU E 1 112 ? 101.266 -16.412 35.633 1.00 128.46 109 GLU E N 1
ATOM 7171 C CA . GLU E 1 112 ? 100.078 -15.692 35.099 1.00 126.11 109 GLU E CA 1
ATOM 7172 C C . GLU E 1 112 ? 99.600 -16.378 33.820 1.00 115.24 109 GLU E C 1
ATOM 7173 O O . GLU E 1 112 ? 100.415 -16.704 32.958 1.00 111.16 109 GLU E O 1
ATOM 7179 N N . PRO E 1 113 ? 98.281 -16.657 33.666 1.00 104.67 110 PRO E N 1
ATOM 7180 C CA . PRO E 1 113 ? 97.773 -17.286 32.445 1.00 96.01 110 PRO E CA 1
ATOM 7181 C C . PRO E 1 113 ? 98.254 -16.482 31.223 1.00 88.88 110 PRO E C 1
ATOM 7182 O O . PRO E 1 113 ? 98.313 -15.265 31.309 1.00 89.03 110 PRO E O 1
ATOM 7186 N N . VAL E 1 114 ? 98.589 -17.174 30.131 1.00 79.61 111 VAL E N 1
ATOM 7187 C CA . VAL E 1 114 ? 99.102 -16.505 28.897 1.00 75.39 111 VAL E CA 1
ATOM 7188 C C . VAL E 1 114 ? 98.053 -16.579 27.787 1.00 70.27 111 VAL E C 1
ATOM 7189 O O . VAL E 1 114 ? 97.305 -17.551 27.700 1.00 68.99 111 VAL E O 1
ATOM 7193 N N . PRO E 1 115 ? 97.947 -15.544 26.919 1.00 66.33 112 PRO E N 1
ATOM 7194 C CA . PRO E 1 115 ? 96.987 -15.557 25.817 1.00 63.57 112 PRO E CA 1
ATOM 7195 C C . PRO E 1 115 ? 97.494 -16.416 24.647 1.00 62.89 112 PRO E C 1
ATOM 7196 O O . PRO E 1 115 ? 98.661 -16.295 24.303 1.00 63.63 112 PRO E O 1
ATOM 7200 N N . TYR E 1 116 ? 96.620 -17.256 24.079 1.00 59.34 113 TYR E N 1
ATOM 7201 C CA . TYR E 1 116 ? 97.003 -18.124 22.933 1.00 59.59 113 TYR E CA 1
ATOM 7202 C C . TYR E 1 116 ? 96.615 -17.427 21.622 1.00 59.15 113 TYR E C 1
ATOM 7203 O O . TYR E 1 116 ? 97.105 -17.844 20.551 1.00 63.99 113 TYR E O 1
ATOM 7212 N N . PHE E 1 117 ? 95.769 -16.395 21.716 1.00 56.84 114 PHE E N 1
ATOM 7213 C CA . PHE E 1 117 ? 95.313 -15.621 20.530 1.00 56.23 114 PHE E CA 1
ATOM 7214 C C . PHE E 1 117 ? 94.938 -14.197 20.958 1.00 54.57 114 PHE E C 1
ATOM 7215 O O . PHE E 1 117 ? 94.290 -14.046 22.011 1.00 51.66 114 PHE E O 1
ATOM 7223 N N . GLN E 1 118 ? 95.342 -13.196 20.168 1.00 56.50 115 GLN E N 1
ATOM 7224 C CA . GLN E 1 118 ? 95.008 -11.780 20.480 1.00 57.24 115 GLN E CA 1
ATOM 7225 C C . GLN E 1 118 ? 95.135 -10.931 19.209 1.00 57.53 115 GLN E C 1
ATOM 7226 O O . GLN E 1 118 ? 96.173 -11.018 18.531 1.00 61.07 115 GLN E O 1
ATOM 7232 N N . LYS E 1 119 ? 94.091 -10.158 18.913 1.00 56.41 116 LYS E N 1
ATOM 7233 C CA . LYS E 1 119 ? 94.007 -9.232 17.754 1.00 56.91 116 LYS E CA 1
ATOM 7234 C C . LYS E 1 119 ? 93.446 -7.913 18.287 1.00 54.93 116 LYS E C 1
ATOM 7235 O O . LYS E 1 119 ? 92.265 -7.616 18.019 1.00 53.83 116 LYS E O 1
ATOM 7241 N N . LEU E 1 120 ? 94.253 -7.183 19.059 1.00 53.98 117 LEU E N 1
ATOM 7242 C CA . LEU E 1 120 ? 93.799 -5.894 19.641 1.00 52.76 117 LEU E CA 1
ATOM 7243 C C . LEU E 1 120 ? 93.765 -4.819 18.554 1.00 53.95 117 LEU E C 1
ATOM 7244 O O . LEU E 1 120 ? 94.577 -4.893 17.611 1.00 55.41 117 LEU E O 1
ATOM 7249 N N . VAL E 1 121 ? 92.837 -3.871 18.690 1.00 53.60 118 VAL E N 1
ATOM 7250 C CA . VAL E 1 121 ? 92.704 -2.751 17.717 1.00 54.68 118 VAL E CA 1
ATOM 7251 C C . VAL E 1 121 ? 93.880 -1.791 17.943 1.00 56.98 118 VAL E C 1
ATOM 7252 O O . VAL E 1 121 ? 94.504 -1.860 19.021 1.00 55.61 118 VAL E O 1
ATOM 7256 N N . SER E 1 122 ? 94.171 -0.941 16.955 1.00 60.80 119 SER E N 1
ATOM 7257 C CA . SER E 1 122 ? 95.285 0.039 17.045 1.00 64.86 119 SER E CA 1
ATOM 7258 C C . SER E 1 122 ? 94.875 1.228 17.923 1.00 65.66 119 SER E C 1
ATOM 7259 O O . SER E 1 122 ? 93.663 1.531 17.978 1.00 65.31 119 SER E O 1
ATOM 7262 N N . ASN E 1 123 ? 95.852 1.864 18.583 1.00 66.56 120 ASN E N 1
ATOM 7263 C CA . ASN E 1 123 ? 95.612 3.047 19.456 1.00 66.31 120 ASN E CA 1
ATOM 7264 C C . ASN E 1 123 ? 94.607 2.691 20.560 1.00 63.14 120 ASN E C 1
ATOM 7265 O O . ASN E 1 123 ? 93.701 3.506 20.810 1.00 61.74 120 ASN E O 1
ATOM 7270 N N . ILE E 1 124 ? 94.778 1.533 21.206 1.00 61.89 121 ILE E N 1
ATOM 7271 C CA . ILE E 1 124 ? 93.837 1.096 22.285 1.00 59.91 121 ILE E CA 1
ATOM 7272 C C . ILE E 1 124 ? 94.026 1.985 23.525 1.00 60.74 121 ILE E C 1
ATOM 7273 O O . ILE E 1 124 ? 93.110 2.010 24.373 1.00 61.01 121 ILE E O 1
ATOM 7278 N N . ASP E 1 125 ? 95.154 2.696 23.619 1.00 62.24 122 ASP E N 1
ATOM 7279 C CA . ASP E 1 125 ? 95.410 3.590 24.783 1.00 62.79 122 ASP E CA 1
ATOM 7280 C C . ASP E 1 125 ? 94.540 4.849 24.662 1.00 62.69 122 ASP E C 1
ATOM 7281 O O . ASP E 1 125 ? 94.570 5.675 25.590 1.00 64.05 122 ASP E 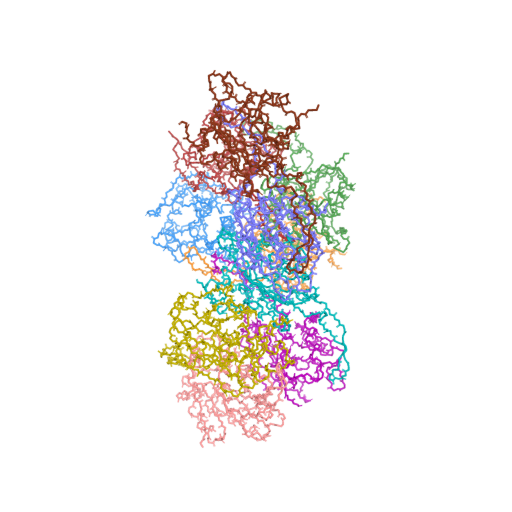O 1
ATOM 7286 N N . GLU E 1 126 ? 93.801 4.978 23.556 1.00 62.04 123 GLU E N 1
ATOM 7287 C CA . GLU E 1 126 ? 92.906 6.142 23.308 1.00 63.58 123 GLU E CA 1
ATOM 7288 C C . GLU E 1 126 ? 91.470 5.642 23.111 1.00 60.50 123 GLU E C 1
ATOM 7289 O O . GLU E 1 126 ? 90.675 6.379 22.491 1.00 58.61 123 GLU E O 1
ATOM 7295 N N . ARG E 1 127 ? 91.155 4.447 23.627 1.00 58.78 124 ARG E N 1
ATOM 7296 C CA . ARG E 1 127 ? 89.797 3.864 23.464 1.00 57.00 124 ARG E CA 1
ATOM 7297 C C . ARG E 1 127 ? 89.303 3.224 24.760 1.00 55.87 124 ARG E C 1
ATOM 7298 O O . ARG E 1 127 ? 90.144 2.804 25.571 1.00 57.59 124 ARG E O 1
ATOM 7306 N N . MET E 1 128 ? 87.981 3.170 24.927 1.00 55.77 125 MET E N 1
ATOM 7307 C CA . MET E 1 128 ? 87.360 2.501 26.097 1.00 55.44 125 MET E CA 1
ATOM 7308 C C . MET E 1 128 ? 87.201 1.034 25.694 1.00 53.40 125 MET E C 1
ATOM 7309 O O . MET E 1 128 ? 86.889 0.786 24.508 1.00 51.35 125 MET E O 1
ATOM 7314 N N . ALA E 1 129 ? 87.418 0.101 26.621 1.00 51.31 126 ALA E N 1
ATOM 7315 C CA . ALA E 1 129 ? 87.271 -1.329 26.277 1.00 48.51 126 ALA E CA 1
ATOM 7316 C C . ALA E 1 129 ? 86.078 -1.941 27.020 1.00 46.83 126 ALA E C 1
ATOM 7317 O O . ALA E 1 129 ? 85.989 -1.766 28.256 1.00 45.67 126 ALA E O 1
ATOM 7319 N N . LEU E 1 130 ? 85.172 -2.580 26.272 1.00 45.31 127 LEU E N 1
ATOM 7320 C CA . LEU E 1 130 ? 83.998 -3.284 26.852 1.00 44.91 127 LEU E CA 1
ATOM 7321 C C . LEU E 1 130 ? 84.319 -4.780 26.793 1.00 43.83 127 LEU E C 1
ATOM 7322 O O . LEU E 1 130 ? 84.106 -5.387 25.721 1.00 41.75 127 LEU E O 1
ATOM 7327 N N . VAL E 1 131 ? 84.874 -5.334 27.877 1.00 44.44 128 VAL E N 1
ATOM 7328 C CA . VAL E 1 131 ? 85.226 -6.786 27.892 1.00 43.95 128 VAL E CA 1
ATOM 7329 C C . VAL E 1 131 ? 83.924 -7.559 28.115 1.00 43.28 128 VAL E C 1
ATOM 7330 O O . VAL E 1 131 ? 83.229 -7.285 29.116 1.00 41.33 128 VAL E O 1
ATOM 7334 N N . VAL E 1 132 ? 83.626 -8.501 27.221 1.00 43.92 129 VAL E N 1
ATOM 7335 C CA . VAL E 1 132 ? 82.353 -9.270 27.303 1.00 44.23 129 VAL E CA 1
ATOM 7336 C C . VAL E 1 132 ? 82.622 -10.767 27.480 1.00 44.48 129 VAL E C 1
ATOM 7337 O O . VAL E 1 132 ? 83.510 -11.311 26.794 1.00 46.49 129 VAL E O 1
ATOM 7341 N N . ASP E 1 133 ? 81.843 -11.398 28.358 1.00 44.17 130 ASP E N 1
ATOM 7342 C CA . ASP E 1 133 ? 81.961 -12.850 28.646 1.00 44.90 130 ASP E CA 1
ATOM 7343 C C . ASP E 1 133 ? 80.695 -13.226 29.417 1.00 43.43 130 ASP E C 1
ATOM 7344 O O . ASP E 1 133 ? 80.328 -12.534 30.360 1.00 43.77 130 ASP E O 1
ATOM 7349 N N . PRO E 1 134 ? 79.955 -14.294 29.045 1.00 42.97 131 PRO E N 1
ATOM 7350 C CA . PRO E 1 134 ? 78.727 -14.649 29.759 1.00 43.34 131 PRO E CA 1
ATOM 7351 C C . PRO E 1 134 ? 78.804 -14.776 31.288 1.00 44.10 131 PRO E C 1
ATOM 7352 O O . PRO E 1 134 ? 77.851 -14.372 31.933 1.00 42.26 131 PRO E O 1
ATOM 7356 N N . MET E 1 135 ? 79.915 -15.291 31.833 1.00 46.19 132 MET E N 1
ATOM 7357 C CA . MET E 1 135 ? 79.981 -15.477 33.309 1.00 46.69 132 MET E CA 1
ATOM 7358 C C . MET E 1 135 ? 81.332 -15.069 33.909 1.00 44.63 132 MET E C 1
ATOM 7359 O O . MET E 1 135 ? 82.358 -15.133 33.206 1.00 44.80 132 MET E O 1
ATOM 7364 N N . LEU E 1 136 ? 81.290 -14.673 35.186 1.00 43.07 133 LEU E N 1
ATOM 7365 C CA . LEU E 1 136 ? 82.461 -14.259 36.002 1.00 42.16 133 LEU E CA 1
ATOM 7366 C C . LEU E 1 136 ? 82.458 -15.146 37.253 1.00 42.33 133 LEU E C 1
ATOM 7367 O O . LEU E 1 136 ? 81.867 -14.729 38.268 1.00 40.77 133 LEU E O 1
ATOM 7372 N N . ALA E 1 137 ? 83.045 -16.345 37.161 1.00 43.42 134 ALA E N 1
ATOM 7373 C CA . ALA E 1 137 ? 83.078 -17.288 38.306 1.00 44.17 134 ALA E CA 1
ATOM 7374 C C . ALA E 1 137 ? 84.202 -17.037 39.319 1.00 44.24 134 ALA E C 1
ATOM 7375 O O . ALA E 1 137 ? 83.892 -16.612 40.451 1.00 42.81 134 ALA E O 1
ATOM 7377 N N . THR E 1 138 ? 85.448 -17.318 38.925 1.00 45.20 135 THR E N 1
ATOM 7378 C CA . THR E 1 138 ? 86.656 -17.033 39.747 1.00 46.44 135 THR E CA 1
ATOM 7379 C C . THR E 1 138 ? 87.278 -15.703 39.301 1.00 47.19 135 THR E C 1
ATOM 7380 O O . THR E 1 138 ? 87.945 -15.060 40.133 1.00 49.61 135 THR E O 1
ATOM 7384 N N . GLY E 1 139 ? 87.063 -15.318 38.038 1.00 47.92 136 GLY E N 1
ATOM 7385 C CA . GLY E 1 139 ? 87.601 -14.061 37.480 1.00 48.96 136 GLY E CA 1
ATOM 7386 C C . GLY E 1 139 ? 88.960 -14.247 36.821 1.00 50.38 136 GLY E C 1
ATOM 7387 O O . GLY E 1 139 ? 89.473 -13.260 36.272 1.00 54.26 136 GLY E O 1
ATOM 7388 N N . GLY E 1 140 ? 89.508 -15.465 36.844 1.00 49.50 137 GLY E N 1
ATOM 7389 C CA . GLY E 1 140 ? 90.826 -15.749 36.241 1.00 50.53 137 GLY E CA 1
ATOM 7390 C C . GLY E 1 140 ? 90.935 -15.279 34.799 1.00 49.69 137 GLY E C 1
ATOM 7391 O O . GLY E 1 140 ? 91.889 -14.541 34.498 1.00 50.56 137 GLY E O 1
ATOM 7392 N N . SER E 1 141 ? 90.001 -15.695 33.939 1.00 50.01 138 SER E N 1
ATOM 7393 C CA . SER E 1 141 ? 90.020 -15.301 32.503 1.00 51.16 138 SER E CA 1
ATOM 7394 C C . SER E 1 141 ? 89.877 -13.783 32.353 1.00 49.55 138 SER E C 1
ATOM 7395 O O . SER E 1 141 ? 90.685 -13.181 31.614 1.00 50.00 138 SER E O 1
ATOM 7398 N N . MET E 1 142 ? 88.888 -13.197 33.033 1.00 46.99 139 MET E N 1
ATOM 7399 C CA . MET E 1 142 ? 88.637 -11.733 32.947 1.00 45.71 139 MET E CA 1
ATOM 7400 C C . MET E 1 142 ? 89.882 -10.965 33.417 1.00 46.04 139 MET E C 1
ATOM 7401 O O . MET E 1 142 ? 90.332 -10.065 32.678 1.00 45.70 139 MET E O 1
ATOM 7406 N N . ILE E 1 143 ? 90.433 -11.331 34.580 1.00 45.49 140 ILE E N 1
ATOM 7407 C CA . ILE E 1 143 ? 91.640 -10.648 35.140 1.00 46.06 140 ILE E CA 1
ATOM 7408 C C . ILE E 1 143 ? 92.817 -10.781 34.164 1.00 46.99 140 ILE E C 1
ATOM 7409 O O . ILE E 1 143 ? 93.602 -9.816 34.061 1.00 48.10 140 ILE E O 1
ATOM 7414 N N . ALA E 1 144 ? 92.929 -11.921 33.474 1.00 46.42 141 ALA E N 1
ATOM 7415 C CA . ALA E 1 144 ? 94.037 -12.137 32.510 1.00 46.82 141 ALA E CA 1
ATOM 7416 C C . ALA E 1 144 ? 93.816 -11.266 31.269 1.00 45.63 141 ALA E C 1
ATOM 7417 O O . ALA E 1 144 ? 94.802 -10.698 30.762 1.00 45.30 141 ALA E O 1
ATOM 7419 N N . THR E 1 145 ? 92.566 -11.176 30.801 1.00 44.24 142 THR E N 1
ATOM 7420 C CA . THR E 1 145 ? 92.232 -10.352 29.607 1.00 43.62 142 THR E CA 1
ATOM 7421 C C . THR E 1 145 ? 92.537 -8.882 29.923 1.00 44.49 142 THR E C 1
ATOM 7422 O O . THR E 1 145 ? 93.120 -8.204 29.056 1.00 44.46 142 THR E O 1
ATOM 7426 N N . ILE E 1 146 ? 92.175 -8.426 31.128 1.00 44.66 143 ILE E N 1
ATOM 7427 C CA . ILE E 1 146 ? 92.423 -7.015 31.549 1.00 45.61 143 ILE E CA 1
ATOM 7428 C C . ILE E 1 146 ? 93.939 -6.778 31.648 1.00 48.21 143 ILE E C 1
ATOM 7429 O O . ILE E 1 146 ? 94.370 -5.657 31.314 1.00 49.55 143 ILE E O 1
ATOM 7434 N N . ASP E 1 147 ? 94.711 -7.785 32.084 1.00 49.35 144 ASP E N 1
ATOM 7435 C CA . ASP E 1 147 ? 96.192 -7.637 32.178 1.00 51.40 144 ASP E CA 1
ATOM 7436 C C . ASP E 1 147 ? 96.746 -7.331 30.783 1.00 52.06 144 ASP E C 1
ATOM 7437 O O . ASP E 1 147 ? 97.585 -6.413 30.662 1.00 52.52 144 ASP E O 1
ATOM 7442 N N . LEU E 1 148 ? 96.283 -8.079 29.777 1.00 51.47 145 LEU E N 1
ATOM 7443 C CA . LEU E 1 148 ? 96.736 -7.884 28.375 1.00 53.61 145 LEU E CA 1
ATOM 7444 C C . LEU E 1 148 ? 96.362 -6.478 27.889 1.00 53.20 145 LEU E C 1
ATOM 7445 O O . LEU E 1 148 ? 97.240 -5.808 27.301 1.00 54.32 145 LEU E O 1
ATOM 7450 N N . LEU E 1 149 ? 95.111 -6.061 28.117 1.00 51.06 146 LEU E N 1
ATOM 7451 C CA . LEU E 1 149 ? 94.630 -4.720 27.681 1.00 50.64 146 LEU E CA 1
ATOM 7452 C C . LEU E 1 149 ? 95.488 -3.615 28.314 1.00 52.40 146 LEU E C 1
ATOM 7453 O O . LEU E 1 149 ? 95.868 -2.682 27.574 1.00 52.72 146 LEU E O 1
ATOM 7458 N N . LYS E 1 150 ? 95.788 -3.709 29.615 1.00 53.09 147 LYS E N 1
ATOM 7459 C CA . LYS E 1 150 ? 96.617 -2.654 30.263 1.00 57.16 147 LYS E CA 1
ATOM 7460 C C . LYS E 1 150 ? 98.040 -2.662 29.689 1.00 59.31 147 LYS E C 1
ATOM 7461 O O . LYS E 1 150 ? 98.568 -1.560 29.453 1.00 60.84 147 LYS E O 1
ATOM 7467 N N . ASN E 1 151 ? 98.635 -3.842 29.478 1.00 59.96 148 ASN E N 1
ATOM 7468 C CA . ASN E 1 151 ? 100.009 -3.916 28.909 1.00 63.53 148 ASN E CA 1
ATOM 7469 C C . ASN E 1 151 ? 100.001 -3.268 27.518 1.00 62.72 148 ASN E C 1
ATOM 7470 O O . ASN E 1 151 ? 101.059 -2.757 27.098 1.00 64.85 148 ASN E O 1
ATOM 7475 N N . ALA E 1 152 ? 98.846 -3.283 26.841 1.00 59.32 149 ALA E N 1
ATOM 7476 C CA . ALA E 1 152 ? 98.711 -2.681 25.493 1.00 57.36 149 ALA E CA 1
ATOM 7477 C C . ALA E 1 152 ? 98.525 -1.163 25.622 1.00 56.48 149 ALA E C 1
ATOM 7478 O O . ALA E 1 152 ? 98.589 -0.480 24.586 1.00 56.43 149 ALA E O 1
ATOM 7480 N N . GLY E 1 153 ? 98.268 -0.673 26.843 1.00 56.01 150 GLY E N 1
ATOM 7481 C CA . GLY E 1 153 ? 98.097 0.772 27.105 1.00 57.48 150 GLY E CA 1
ATOM 7482 C C . GLY E 1 153 ? 96.658 1.215 27.351 1.00 56.29 150 GLY E C 1
ATOM 7483 O O . GLY E 1 153 ? 96.461 2.435 27.514 1.00 57.18 150 GLY E O 1
ATOM 7484 N N . CYS E 1 154 ? 95.686 0.296 27.409 1.00 53.89 151 CYS E N 1
ATOM 7485 C CA . CYS E 1 154 ? 94.275 0.721 27.640 1.00 52.37 151 CYS E CA 1
ATOM 7486 C C . CYS E 1 154 ? 94.125 1.208 29.093 1.00 53.03 151 CYS E C 1
ATOM 7487 O O . CYS E 1 154 ? 94.643 0.527 29.996 1.00 52.72 151 CYS E O 1
ATOM 7490 N N . THR E 1 155 ? 93.426 2.334 29.299 1.00 54.68 152 THR E N 1
ATOM 7491 C CA . THR E 1 155 ? 93.232 2.946 30.647 1.00 55.75 152 THR E CA 1
ATOM 7492 C C . THR E 1 155 ? 91.753 2.968 31.060 1.00 53.77 152 THR E C 1
ATOM 7493 O O . THR E 1 155 ? 91.489 3.075 32.272 1.00 53.68 152 THR E O 1
ATOM 7497 N N . SER E 1 156 ? 90.833 2.921 30.093 1.00 52.35 153 SER E N 1
ATOM 7498 C CA . SER E 1 156 ? 89.376 2.942 30.388 1.00 50.23 153 SER E CA 1
ATOM 7499 C C . SER E 1 156 ? 88.803 1.561 30.064 1.00 48.10 153 SER E C 1
ATOM 7500 O O . SER E 1 156 ? 88.664 1.246 28.868 1.00 49.36 153 SER E O 1
ATOM 7503 N N . ILE E 1 157 ? 88.475 0.778 31.094 1.00 46.23 154 ILE E N 1
ATOM 7504 C CA . ILE E 1 157 ? 87.957 -0.603 30.865 1.00 44.42 154 ILE E CA 1
ATOM 7505 C C . ILE E 1 157 ? 86.670 -0.845 31.663 1.00 44.10 154 ILE E C 1
ATOM 7506 O O . ILE E 1 157 ? 86.622 -0.486 32.855 1.00 45.91 154 ILE E O 1
ATOM 7511 N N . LYS E 1 158 ? 85.666 -1.421 30.999 1.00 42.99 155 LYS E N 1
ATOM 7512 C CA . LYS E 1 158 ? 84.360 -1.777 31.617 1.00 43.19 155 LYS E CA 1
ATOM 7513 C C . LYS E 1 158 ? 84.150 -3.274 31.370 1.00 41.57 155 LYS E C 1
ATOM 7514 O O . LYS E 1 158 ? 84.630 -3.764 30.323 1.00 41.57 155 LYS E O 1
ATOM 7520 N N . VAL E 1 159 ? 83.471 -3.968 32.287 1.00 41.11 156 VAL E N 1
ATOM 7521 C CA . VAL E 1 159 ? 83.245 -5.436 32.126 1.00 41.33 156 VAL E CA 1
ATOM 7522 C C . VAL E 1 159 ? 81.741 -5.713 32.069 1.00 41.17 156 VAL E C 1
ATOM 7523 O O . VAL E 1 159 ? 81.022 -5.219 32.956 1.00 41.66 156 VAL E O 1
ATOM 7527 N N . LEU E 1 160 ? 81.301 -6.477 31.061 1.00 41.95 157 LEU E N 1
ATOM 7528 C CA . LEU E 1 160 ? 79.866 -6.838 30.889 1.00 42.35 157 LEU E CA 1
ATOM 7529 C C . LEU E 1 160 ? 79.723 -8.363 30.981 1.00 40.72 157 LEU E C 1
ATOM 7530 O O . LEU E 1 160 ? 80.310 -9.058 30.131 1.00 40.74 157 LEU E O 1
ATOM 7535 N N . VAL E 1 161 ? 78.981 -8.857 31.976 1.00 39.13 158 VAL E N 1
ATOM 7536 C CA . VAL E 1 161 ? 78.769 -10.326 32.154 1.00 37.50 158 VAL E CA 1
ATOM 7537 C C . VAL E 1 161 ? 77.303 -10.550 32.532 1.00 36.99 158 VAL E C 1
ATOM 7538 O O . VAL E 1 161 ? 76.715 -9.650 33.155 1.00 37.33 158 VAL E O 1
ATOM 7542 N N . LEU E 1 162 ? 76.739 -11.701 32.161 1.00 36.37 159 LEU E N 1
ATOM 7543 C CA . LEU E 1 162 ? 75.327 -12.010 32.500 1.00 36.93 159 LEU E CA 1
ATOM 7544 C C . LEU E 1 162 ? 75.231 -12.275 34.008 1.00 38.11 159 LEU E C 1
ATOM 7545 O O . LEU E 1 162 ? 74.440 -11.585 34.680 1.00 37.86 159 LEU E O 1
ATOM 7550 N N . VAL E 1 163 ? 76.025 -13.222 34.518 1.00 38.92 160 VAL E N 1
ATOM 7551 C CA . VAL E 1 163 ? 76.011 -13.557 35.974 1.00 40.53 160 VAL E CA 1
ATOM 7552 C C . VAL E 1 163 ? 77.442 -13.490 36.521 1.00 39.94 160 VAL E C 1
ATOM 7553 O O . VAL E 1 163 ? 78.388 -13.792 35.767 1.00 39.57 160 VAL E O 1
ATOM 7557 N N . ALA E 1 164 ? 77.576 -13.104 37.791 1.00 39.83 161 ALA E N 1
ATOM 7558 C CA . ALA E 1 164 ? 78.895 -12.997 38.456 1.00 39.43 161 ALA E CA 1
ATOM 7559 C C . ALA E 1 164 ? 78.789 -13.535 39.886 1.00 39.47 161 ALA E C 1
ATOM 7560 O O . ALA E 1 164 ? 77.746 -13.314 40.525 1.00 40.97 161 ALA E O 1
ATOM 7562 N N . ALA E 1 165 ? 79.829 -14.227 40.352 1.00 39.38 162 ALA E N 1
ATOM 7563 C CA . ALA E 1 165 ? 79.851 -14.785 41.724 1.00 39.81 162 ALA E CA 1
ATOM 7564 C C . ALA E 1 165 ? 80.657 -13.849 42.615 1.00 39.01 162 ALA E C 1
ATOM 7565 O O . ALA E 1 165 ? 81.586 -13.203 42.142 1.00 38.25 162 ALA E O 1
ATOM 7567 N N . PRO E 1 166 ? 80.331 -13.730 43.921 1.00 40.57 163 PRO E N 1
ATOM 7568 C CA . PRO E 1 166 ? 81.083 -12.854 44.821 1.00 41.28 163 PRO E CA 1
ATOM 7569 C C . PRO E 1 166 ? 82.601 -13.088 44.752 1.00 42.19 163 PRO E C 1
ATOM 7570 O O . PRO E 1 166 ? 83.329 -12.115 44.798 1.00 42.41 163 PRO E O 1
ATOM 7574 N N . GLU E 1 167 ? 83.034 -14.352 44.640 1.00 44.36 164 GLU E N 1
ATOM 7575 C CA . GLU E 1 167 ? 84.483 -14.687 44.556 1.00 45.34 164 GLU E CA 1
ATOM 7576 C C . GLU E 1 167 ? 85.109 -13.944 43.367 1.00 44.77 164 GLU E C 1
ATOM 7577 O O . GLU E 1 167 ? 86.154 -13.290 43.566 1.00 44.43 164 GLU E O 1
ATOM 7583 N N . GLY E 1 168 ? 84.495 -14.057 42.181 1.00 44.27 165 GLY E N 1
ATOM 7584 C CA . GLY E 1 168 ? 84.990 -13.389 40.959 1.00 44.09 165 GLY E CA 1
ATOM 7585 C C . GLY E 1 168 ? 85.004 -11.875 41.112 1.00 45.03 165 GLY E C 1
ATOM 7586 O O . GLY E 1 168 ? 85.996 -11.240 40.690 1.00 46.73 165 GLY E O 1
ATOM 7587 N N . ILE E 1 169 ? 83.935 -11.312 41.681 1.00 43.62 166 ILE E N 1
ATOM 7588 C CA . ILE E 1 169 ? 83.840 -9.840 41.905 1.00 43.66 166 ILE E CA 1
ATOM 7589 C C . ILE E 1 169 ? 84.981 -9.415 42.838 1.00 44.36 166 ILE E C 1
ATOM 7590 O O . ILE E 1 169 ? 85.640 -8.402 42.538 1.00 46.08 166 ILE E O 1
ATOM 7595 N N . ALA E 1 170 ? 85.206 -10.177 43.912 1.00 44.53 167 ALA E N 1
ATOM 7596 C CA . ALA E 1 170 ? 86.275 -9.880 44.896 1.00 45.83 167 ALA E CA 1
ATOM 7597 C C . ALA E 1 170 ? 87.661 -10.015 44.248 1.00 45.98 167 ALA E C 1
ATOM 7598 O O . ALA E 1 170 ? 88.525 -9.163 44.525 1.00 47.02 167 ALA E O 1
ATOM 7600 N N . ALA E 1 171 ? 87.865 -11.049 43.426 1.00 45.30 168 ALA E N 1
ATOM 7601 C CA . ALA E 1 171 ? 89.175 -11.265 42.768 1.00 45.85 168 ALA E CA 1
ATOM 7602 C C . ALA E 1 171 ? 89.445 -10.126 41.782 1.00 46.97 168 ALA E C 1
ATOM 7603 O O . ALA E 1 171 ? 90.580 -9.613 41.760 1.00 49.73 168 ALA E O 1
ATOM 7605 N N . LEU E 1 172 ? 88.418 -9.744 41.021 1.00 47.35 169 LEU E N 1
ATOM 7606 C CA . LEU E 1 172 ? 88.506 -8.660 40.007 1.00 47.98 169 LEU E CA 1
ATOM 7607 C C . LEU E 1 172 ? 88.767 -7.303 40.678 1.00 50.05 169 LEU E C 1
ATOM 7608 O O . LEU E 1 172 ? 89.547 -6.510 40.114 1.00 48.99 169 LEU E O 1
ATOM 7613 N N . GLU E 1 173 ? 88.156 -7.059 41.842 1.00 53.27 170 GLU E N 1
ATOM 7614 C CA . GLU E 1 173 ? 88.309 -5.761 42.556 1.00 57.82 170 GLU E CA 1
ATOM 7615 C C . GLU E 1 173 ? 89.737 -5.566 43.087 1.00 58.72 170 GLU E C 1
ATOM 7616 O O . GLU E 1 173 ? 90.251 -4.438 42.941 1.00 60.69 170 GLU E O 1
ATOM 7622 N N . LYS E 1 174 ? 90.362 -6.594 43.674 1.00 57.53 171 LYS E N 1
ATOM 7623 C CA . LYS E 1 174 ? 91.742 -6.382 44.197 1.00 59.95 171 LYS E CA 1
ATOM 7624 C C . LYS E 1 174 ? 92.761 -6.457 43.051 1.00 56.38 171 LYS E C 1
ATOM 7625 O O . LYS E 1 174 ? 93.845 -5.872 43.204 1.00 56.10 171 LYS E O 1
ATOM 7631 N N . ALA E 1 175 ? 92.424 -7.138 41.952 1.00 53.16 172 ALA E N 1
ATOM 7632 C CA . ALA E 1 175 ? 93.346 -7.251 40.797 1.00 52.90 172 ALA E CA 1
ATOM 7633 C C . ALA E 1 175 ? 93.307 -5.965 39.961 1.00 53.43 172 ALA E C 1
ATOM 7634 O O . ALA E 1 175 ? 94.395 -5.465 39.609 1.00 53.77 172 ALA E O 1
ATOM 7636 N N . HIS E 1 176 ? 92.101 -5.461 39.654 1.00 53.19 173 HIS E N 1
ATOM 7637 C CA . HIS E 1 176 ? 91.924 -4.226 38.837 1.00 53.31 173 HIS E CA 1
ATOM 7638 C C . HIS E 1 176 ? 90.776 -3.385 39.392 1.00 52.95 173 HIS E C 1
ATOM 7639 O O . HIS E 1 176 ? 89.673 -3.405 38.852 1.00 52.22 173 HIS E O 1
ATOM 7646 N N . PRO E 1 177 ? 91.007 -2.576 40.450 1.00 54.06 174 PRO E N 1
ATOM 7647 C CA . PRO E 1 177 ? 89.938 -1.764 41.040 1.00 53.35 174 PRO E CA 1
ATOM 7648 C C . PRO E 1 177 ? 89.418 -0.583 40.201 1.00 52.56 174 PRO E C 1
ATOM 7649 O O . PRO E 1 177 ? 88.350 -0.099 40.515 1.00 52.96 174 PRO E O 1
ATOM 7653 N N . ASP E 1 178 ? 90.147 -0.167 39.160 1.00 53.12 175 ASP E N 1
ATOM 7654 C CA . ASP E 1 178 ? 89.707 0.989 38.325 1.00 54.32 175 ASP E CA 1
ATOM 7655 C C . ASP E 1 178 ? 88.683 0.568 37.262 1.00 52.88 175 ASP E C 1
ATOM 7656 O O . ASP E 1 178 ? 88.028 1.480 36.716 1.00 54.41 175 ASP E O 1
ATOM 7661 N N . VAL E 1 179 ? 88.533 -0.732 36.978 1.00 50.69 176 VAL E N 1
ATOM 7662 C CA . VAL E 1 179 ? 87.538 -1.152 35.941 1.00 50.02 176 VAL E CA 1
ATOM 7663 C C . VAL E 1 179 ? 86.141 -1.096 36.569 1.00 49.87 176 VAL E C 1
ATOM 7664 O O . VAL E 1 179 ? 86.059 -1.132 37.809 1.00 49.32 176 VAL E O 1
ATOM 7668 N N . GLU E 1 180 ? 85.095 -0.967 35.745 1.00 50.03 177 GLU E N 1
ATOM 7669 C CA . GLU E 1 180 ? 83.695 -0.943 36.256 1.00 49.46 177 GLU E CA 1
ATOM 7670 C C . GLU E 1 180 ? 83.011 -2.237 35.813 1.00 45.62 177 GLU E C 1
ATOM 7671 O O . GLU E 1 180 ? 83.114 -2.574 34.619 1.00 44.53 177 GLU E O 1
ATOM 7677 N N . LEU E 1 181 ? 82.347 -2.924 36.743 1.00 43.87 178 LEU E N 1
ATOM 7678 C CA . LEU E 1 181 ? 81.657 -4.202 36.424 1.00 42.00 178 LEU E CA 1
ATOM 7679 C C . LEU E 1 181 ? 80.151 -3.980 36.263 1.00 41.32 178 LEU E C 1
ATOM 7680 O O . LEU E 1 181 ? 79.543 -3.336 37.141 1.00 42.15 178 LEU E O 1
ATOM 7685 N N . TYR E 1 182 ? 79.592 -4.510 35.175 1.00 40.11 179 TYR E N 1
ATOM 7686 C CA . TYR E 1 182 ? 78.136 -4.446 34.885 1.00 40.23 179 TYR E CA 1
ATOM 7687 C C . TYR E 1 182 ? 77.655 -5.891 34.753 1.00 39.83 179 TYR E C 1
ATOM 7688 O O . TYR E 1 182 ? 78.219 -6.629 33.917 1.00 39.75 179 TYR E O 1
ATOM 7697 N N . THR E 1 183 ? 76.690 -6.291 35.582 1.00 39.36 180 THR E N 1
ATOM 7698 C CA . THR E 1 183 ? 76.181 -7.686 35.526 1.00 39.17 180 THR E CA 1
ATOM 7699 C C . THR E 1 183 ? 74.661 -7.700 35.671 1.00 39.04 180 THR E C 1
ATOM 7700 O O . THR E 1 183 ? 74.125 -6.806 36.354 1.00 40.80 180 THR E O 1
ATOM 7704 N N . ALA E 1 184 ? 74.005 -8.667 35.024 1.00 38.22 181 ALA E N 1
ATOM 7705 C CA . ALA E 1 184 ? 72.534 -8.798 35.117 1.00 39.02 181 ALA E CA 1
ATOM 7706 C C . ALA E 1 184 ? 72.187 -9.432 36.468 1.00 38.83 181 ALA E C 1
ATOM 7707 O O . ALA E 1 184 ? 71.017 -9.355 36.864 1.00 40.36 181 ALA E O 1
ATOM 7709 N N . SER E 1 185 ? 73.175 -10.030 37.147 1.00 38.33 182 SER E N 1
ATOM 7710 C CA . SER E 1 185 ? 72.899 -10.656 38.465 1.00 39.57 182 SER E CA 1
ATOM 7711 C C . SER E 1 185 ? 74.180 -11.018 39.220 1.00 39.27 182 SER E C 1
ATOM 7712 O O . SER E 1 185 ? 75.183 -11.388 38.579 1.00 38.16 182 SER E O 1
ATOM 7715 N N . VAL E 1 186 ? 74.113 -10.895 40.547 1.00 40.76 183 VAL E N 1
ATOM 7716 C CA . VAL E 1 186 ? 75.207 -11.259 41.491 1.00 41.30 183 VAL E CA 1
ATOM 7717 C C . VAL E 1 186 ? 74.672 -12.498 42.216 1.00 42.73 183 VAL E C 1
ATOM 7718 O O . VAL E 1 186 ? 73.906 -12.328 43.181 1.00 43.14 183 VAL E O 1
ATOM 7722 N N . ASP E 1 187 ? 75.006 -13.690 41.714 1.00 44.04 184 ASP E N 1
ATOM 7723 C CA . ASP E 1 187 ? 74.510 -14.966 42.301 1.00 46.55 184 ASP E CA 1
ATOM 7724 C C . ASP E 1 187 ? 75.077 -15.179 43.711 1.00 46.97 184 ASP E C 1
ATOM 7725 O O . ASP E 1 187 ? 75.892 -14.354 44.164 1.00 45.71 184 ASP E O 1
ATOM 7730 N N . LYS E 1 188 ? 74.632 -16.257 44.367 1.00 48.49 185 LYS E N 1
ATOM 7731 C CA . LYS E 1 188 ? 75.030 -16.605 45.757 1.00 50.30 185 LYS E CA 1
ATOM 7732 C C . LYS E 1 188 ? 76.520 -16.971 45.844 1.00 48.13 185 LYS E C 1
ATOM 7733 O O . LYS E 1 188 ? 77.174 -16.498 46.799 1.00 47.97 185 LYS E O 1
ATOM 7739 N N . GLY E 1 189 ? 77.041 -17.783 44.916 1.00 46.13 186 GLY E N 1
ATOM 7740 C CA . GLY E 1 189 ? 78.474 -18.142 44.995 1.00 45.09 186 GLY E CA 1
ATOM 7741 C C . GLY E 1 189 ? 78.898 -19.192 43.982 1.00 43.20 186 GLY E C 1
ATOM 7742 O O . GLY E 1 189 ? 78.325 -19.225 42.880 1.00 42.85 186 GLY E O 1
ATOM 7743 N N . LEU E 1 190 ? 79.898 -20.002 44.349 1.00 42.58 187 LEU E N 1
ATOM 7744 C CA . LEU E 1 190 ? 80.441 -21.081 43.480 1.00 42.01 187 LEU E CA 1
ATOM 7745 C C . LEU E 1 190 ? 80.207 -22.438 44.143 1.00 42.71 187 LEU E C 1
ATOM 7746 O O . LEU E 1 190 ? 80.045 -22.466 45.375 1.00 43.68 187 LEU E O 1
ATOM 7751 N N . ASN E 1 191 ? 80.179 -23.510 43.344 1.00 42.92 188 ASN E N 1
ATOM 7752 C CA . ASN E 1 191 ? 80.015 -24.878 43.903 1.00 44.80 188 ASN E CA 1
ATOM 7753 C C . ASN E 1 191 ? 81.419 -25.492 43.944 1.00 46.38 188 ASN E C 1
ATOM 7754 O O . ASN E 1 191 ? 82.375 -24.801 43.536 1.00 45.12 188 ASN E O 1
ATOM 7759 N N . GLU E 1 192 ? 81.528 -26.740 44.399 1.00 49.28 189 GLU E N 1
ATOM 7760 C CA . GLU E 1 192 ? 82.824 -27.464 44.504 1.00 51.10 189 GLU E CA 1
ATOM 7761 C C . GLU E 1 192 ? 83.587 -27.506 43.172 1.00 50.83 189 GLU E C 1
ATOM 7762 O O . GLU E 1 192 ? 84.803 -27.753 43.224 1.00 52.27 189 GLU E O 1
ATOM 7768 N N . HIS E 1 193 ? 82.925 -27.284 42.030 1.00 49.98 190 HIS E N 1
ATOM 7769 C CA . HIS E 1 193 ? 83.647 -27.365 40.727 1.00 50.04 190 HIS E CA 1
ATOM 7770 C C . HIS E 1 193 ? 83.883 -25.978 40.116 1.00 49.08 190 HIS E C 1
ATOM 7771 O O . HIS E 1 193 ? 84.206 -25.925 38.912 1.00 48.22 190 HIS E O 1
ATOM 7778 N N . GLY E 1 194 ? 83.729 -24.907 40.902 1.00 49.57 191 GLY E N 1
ATOM 7779 C CA . GLY E 1 194 ? 83.961 -23.536 40.403 1.00 49.20 191 GLY E CA 1
ATOM 7780 C C . GLY E 1 194 ? 82.850 -23.008 39.506 1.00 50.32 191 GLY E C 1
ATOM 7781 O O . GLY E 1 194 ? 83.075 -21.960 38.871 1.00 49.89 191 GLY E O 1
ATOM 7782 N N . TYR E 1 195 ? 81.704 -23.695 39.434 1.00 50.38 192 TYR E N 1
ATOM 7783 C CA . TYR E 1 195 ? 80.570 -23.217 38.596 1.00 52.24 192 TYR E CA 1
ATOM 7784 C C . TYR E 1 195 ? 79.675 -22.302 39.442 1.00 49.40 192 TYR E C 1
ATOM 7785 O O . TYR E 1 195 ? 79.433 -22.611 40.627 1.00 47.78 192 TYR E O 1
ATOM 7794 N N . ILE E 1 196 ? 79.210 -21.203 38.840 1.00 46.15 193 ILE E N 1
ATOM 7795 C CA . ILE E 1 196 ? 78.334 -20.215 39.538 1.00 44.29 193 ILE E CA 1
ATOM 7796 C C . ILE E 1 196 ? 76.982 -20.866 39.848 1.00 42.35 193 ILE E C 1
ATOM 7797 O O . ILE E 1 196 ? 76.446 -21.571 38.969 1.00 40.48 193 ILE E O 1
ATOM 7802 N N . ILE E 1 197 ? 76.474 -20.628 41.061 1.00 41.70 194 ILE E N 1
ATOM 7803 C CA . ILE E 1 197 ? 75.160 -21.162 41.528 1.00 42.76 194 ILE E CA 1
ATOM 7804 C C . ILE E 1 197 ? 74.336 -19.991 42.064 1.00 42.67 194 ILE E C 1
ATOM 7805 O O . ILE E 1 197 ? 74.873 -19.146 42.780 1.00 40.84 194 ILE E O 1
ATOM 7810 N N . PRO E 1 198 ? 73.035 -19.853 41.703 1.00 43.21 195 PRO E N 1
ATOM 7811 C CA . PRO E 1 198 ? 72.343 -20.770 40.791 1.00 43.51 195 PRO E CA 1
ATOM 7812 C C . PRO E 1 198 ? 72.936 -20.827 39.374 1.00 43.48 195 PRO E C 1
ATOM 7813 O O . PRO E 1 198 ? 72.748 -21.833 38.714 1.00 43.35 195 PRO E O 1
ATOM 7817 N N . GLY E 1 199 ? 73.581 -19.737 38.940 1.00 43.72 196 GLY E N 1
ATOM 7818 C CA . GLY E 1 199 ? 74.237 -19.624 37.618 1.00 44.33 196 GLY E CA 1
ATOM 7819 C C . GLY E 1 199 ? 73.335 -19.936 36.432 1.00 45.05 196 GLY E C 1
ATOM 7820 O O . GLY E 1 199 ? 72.096 -19.910 36.584 1.00 45.27 196 GLY E O 1
ATOM 7821 N N . LEU E 1 200 ? 73.967 -20.206 35.283 1.00 46.11 197 LEU E N 1
ATOM 7822 C CA . LEU E 1 200 ? 73.300 -20.528 33.991 1.00 47.17 197 LEU E CA 1
ATOM 7823 C C . LEU E 1 200 ? 73.800 -21.878 33.465 1.00 48.98 197 LEU E C 1
ATOM 7824 O O . LEU E 1 200 ? 73.302 -22.309 32.415 1.00 50.28 197 LEU E O 1
ATOM 7829 N N . GLY E 1 201 ? 74.750 -22.507 34.164 1.00 50.77 198 GLY E N 1
ATOM 7830 C CA . GLY E 1 201 ? 75.312 -23.794 33.716 1.00 51.33 198 GLY E CA 1
ATOM 7831 C C . GLY E 1 201 ? 76.422 -23.542 32.715 1.00 53.06 198 GLY E C 1
ATOM 7832 O O . GLY E 1 201 ? 77.121 -22.517 32.866 1.00 53.32 198 GLY E O 1
ATOM 7833 N N . ASP E 1 202 ? 76.589 -24.425 31.727 1.00 55.68 199 ASP E N 1
ATOM 7834 C CA . ASP E 1 202 ? 77.657 -24.212 30.714 1.00 57.56 199 ASP E CA 1
ATOM 7835 C C . ASP E 1 202 ? 77.093 -23.262 29.647 1.00 54.82 199 ASP E C 1
ATOM 7836 O O . ASP E 1 202 ? 76.609 -23.746 28.605 1.00 53.92 199 ASP E O 1
ATOM 7841 N N . ALA E 1 203 ? 77.156 -21.956 29.926 1.00 52.85 200 ALA E N 1
ATOM 7842 C CA . ALA E 1 203 ? 76.650 -20.894 29.024 1.00 51.42 200 ALA E CA 1
ATOM 7843 C C . ALA E 1 203 ? 77.174 -21.096 27.597 1.00 50.66 200 ALA E C 1
ATOM 7844 O O . ALA E 1 203 ? 76.345 -21.167 26.671 1.00 52.95 200 ALA E O 1
ATOM 7846 N N . GLY E 1 204 ? 78.496 -21.182 27.438 1.00 50.41 201 GLY E N 1
ATOM 7847 C CA . GLY E 1 204 ? 79.123 -21.365 26.114 1.00 51.59 201 GLY E CA 1
ATOM 7848 C C . GLY E 1 204 ? 78.408 -22.402 25.261 1.00 51.55 201 GLY E C 1
ATOM 7849 O O . GLY E 1 204 ? 78.005 -22.058 24.138 1.00 51.14 201 GLY E O 1
ATOM 7850 N N . ASP E 1 205 ? 78.243 -23.620 25.784 1.00 53.04 202 ASP E N 1
ATOM 7851 C CA . ASP E 1 205 ? 77.576 -24.723 25.040 1.00 54.26 202 ASP E CA 1
ATOM 7852 C C . ASP E 1 205 ? 76.103 -24.407 24.760 1.00 54.02 202 ASP E C 1
ATOM 7853 O O . ASP E 1 205 ? 75.640 -24.786 23.671 1.00 54.44 202 ASP E O 1
ATOM 7858 N N . LYS E 1 206 ? 75.391 -23.752 25.686 1.00 54.91 203 LYS E N 1
ATOM 7859 C CA . LYS E 1 206 ? 73.949 -23.459 25.432 1.00 57.22 203 LYS E CA 1
ATOM 7860 C C . LYS E 1 206 ? 73.795 -22.313 24.421 1.00 54.22 203 LYS E C 1
ATOM 7861 O O . LYS E 1 206 ? 72.672 -22.142 23.921 1.00 53.83 203 LYS E O 1
ATOM 7867 N N . ILE E 1 207 ? 74.873 -21.586 24.108 1.00 51.14 204 ILE E N 1
ATOM 7868 C CA . ILE E 1 207 ? 74.801 -20.471 23.112 1.00 51.53 204 ILE E CA 1
ATOM 7869 C C . ILE E 1 207 ? 75.055 -21.040 21.709 1.00 51.14 204 ILE E C 1
ATOM 7870 O O . ILE E 1 207 ? 74.260 -20.736 20.795 1.00 50.69 204 ILE E O 1
ATOM 7875 N N . PHE E 1 208 ? 76.117 -21.838 21.557 1.00 50.18 205 PHE E N 1
ATOM 7876 C CA . PHE E 1 208 ? 76.505 -22.442 20.255 1.00 50.91 205 PHE E CA 1
ATOM 7877 C C . PHE E 1 208 ? 75.819 -23.798 20.033 1.00 51.69 205 PHE E C 1
ATOM 7878 O O . PHE E 1 208 ? 75.851 -24.284 18.888 1.00 52.84 205 PHE E O 1
ATOM 7886 N N . GLY E 1 209 ? 75.228 -24.385 21.078 1.00 53.61 206 GLY E N 1
ATOM 7887 C CA . GLY E 1 209 ? 74.539 -25.686 20.948 1.00 56.84 206 GLY E CA 1
ATOM 7888 C C . GLY E 1 209 ? 75.511 -26.857 20.901 1.00 58.95 206 GLY E C 1
ATOM 7889 O O . GLY E 1 209 ? 75.284 -27.777 20.094 1.00 60.04 206 GLY E O 1
ATOM 7890 N N . THR E 1 210 ? 76.550 -26.827 21.742 1.00 59.78 207 THR E N 1
ATOM 7891 C CA . THR E 1 210 ? 77.570 -27.911 21.804 1.00 62.11 207 THR E CA 1
ATOM 7892 C C . THR E 1 210 ? 77.382 -28.701 23.109 1.00 66.27 207 THR E C 1
ATOM 7893 O O . THR E 1 210 ? 76.303 -28.570 23.721 1.00 68.59 207 THR E O 1
ATOM 7897 N N . LYS E 1 211 ? 78.375 -29.505 23.505 1.00 72.75 208 LYS E N 1
ATOM 7898 C CA . LYS E 1 211 ? 78.286 -30.317 24.753 1.00 78.96 208 LYS E CA 1
ATOM 7899 C C . LYS E 1 211 ? 79.687 -30.521 25.347 1.00 80.05 208 LYS E C 1
ATOM 7900 O O . LYS E 1 211 ? 79.863 -30.568 26.568 1.00 80.54 208 LYS E O 1
ATOM 7907 N N . ALA F 1 3 ? 49.880 16.364 37.833 1.00 58.79 0 ALA F N 1
ATOM 7908 C CA . ALA F 1 3 ? 50.912 16.830 36.856 1.00 57.14 0 ALA F CA 1
ATOM 7909 C C . ALA F 1 3 ? 51.434 15.626 36.065 1.00 55.51 0 ALA F C 1
ATOM 7910 O O . ALA F 1 3 ? 51.854 14.638 36.696 1.00 57.14 0 ALA F O 1
ATOM 7912 N N . MET F 1 4 ? 51.423 15.726 34.735 1.00 53.58 1 MET F N 1
ATOM 7913 C CA . MET F 1 4 ? 51.886 14.617 33.862 1.00 51.65 1 MET F CA 1
ATOM 7914 C C . MET F 1 4 ? 53.388 14.387 34.049 1.00 51.46 1 MET F C 1
ATOM 7915 O O . MET F 1 4 ? 54.144 15.377 34.080 1.00 50.04 1 MET F O 1
ATOM 7920 N N . LYS F 1 5 ? 53.786 13.118 34.177 1.00 53.20 2 LYS F N 1
ATOM 7921 C CA . LYS F 1 5 ? 55.218 12.754 34.336 1.00 54.70 2 LYS F CA 1
ATOM 7922 C C . LYS F 1 5 ? 55.900 12.924 32.973 1.00 51.12 2 LYS F C 1
ATOM 7923 O O . LYS F 1 5 ? 55.400 12.349 31.983 1.00 49.44 2 LYS F O 1
ATOM 7929 N N . ILE F 1 6 ? 56.985 13.701 32.933 1.00 48.80 3 ILE F N 1
ATOM 7930 C CA . ILE F 1 6 ? 57.749 13.960 31.677 1.00 45.75 3 ILE F CA 1
ATOM 7931 C C . ILE F 1 6 ? 59.193 13.507 31.895 1.00 44.23 3 ILE F C 1
ATOM 7932 O O . ILE F 1 6 ? 59.829 14.028 32.825 1.00 46.54 3 ILE F O 1
ATOM 7937 N N . VAL F 1 7 ? 59.675 12.581 31.064 1.00 41.59 4 VAL F N 1
ATOM 7938 C CA . VAL F 1 7 ? 61.071 12.067 31.182 1.00 40.46 4 VAL F CA 1
ATOM 7939 C C . VAL F 1 7 ? 61.809 12.359 29.873 1.00 40.03 4 VAL F C 1
ATOM 7940 O O . VAL F 1 7 ? 61.443 11.767 28.842 1.00 39.02 4 VAL F O 1
ATOM 7944 N N . GLU F 1 8 ? 62.774 13.279 29.909 1.00 42.08 5 GLU F N 1
ATOM 7945 C CA . GLU F 1 8 ? 63.575 13.589 28.699 1.00 42.68 5 GLU F CA 1
ATOM 7946 C C . GLU F 1 8 ? 64.832 12.721 28.804 1.00 42.43 5 GLU F C 1
ATOM 7947 O O . GLU F 1 8 ? 65.654 12.992 29.697 1.00 44.30 5 GLU F O 1
ATOM 7953 N N . VAL F 1 9 ? 64.929 11.682 27.969 1.00 41.17 6 VAL F N 1
ATOM 7954 C CA . VAL F 1 9 ? 66.093 10.749 27.985 1.00 41.49 6 VAL F CA 1
ATOM 7955 C C . VAL F 1 9 ? 67.339 11.527 27.551 1.00 41.93 6 VAL F C 1
ATOM 7956 O O . VAL F 1 9 ? 67.376 11.992 26.399 1.00 42.64 6 VAL F O 1
ATOM 7960 N N . LYS F 1 10 ? 68.317 11.646 28.453 1.00 44.06 7 LYS F N 1
ATOM 7961 C CA . LYS F 1 10 ? 69.576 12.392 28.190 1.00 45.74 7 LYS F CA 1
ATOM 7962 C C . LYS F 1 10 ? 70.754 11.423 28.032 1.00 44.79 7 LYS F C 1
ATOM 7963 O O . LYS F 1 10 ? 71.905 11.881 28.142 1.00 45.30 7 LYS F O 1
ATOM 7969 N N . HIS F 1 11 ? 70.476 10.143 27.770 1.00 42.96 8 HIS F N 1
ATOM 7970 C CA . HIS F 1 11 ? 71.561 9.139 27.602 1.00 43.17 8 HIS F CA 1
ATOM 7971 C C . HIS F 1 11 ? 72.419 9.545 26.404 1.00 42.63 8 HIS F C 1
ATOM 7972 O O . HIS F 1 11 ? 71.883 9.879 25.346 1.00 41.80 8 HIS F O 1
ATOM 7979 N N . PRO F 1 12 ? 73.766 9.536 26.527 1.00 42.62 9 PRO F N 1
ATOM 7980 C CA . PRO F 1 12 ? 74.649 9.925 25.426 1.00 43.09 9 PRO F CA 1
ATOM 7981 C C . PRO F 1 12 ? 74.310 9.283 24.070 1.00 42.29 9 PRO F C 1
ATOM 7982 O O . PRO F 1 12 ? 74.336 10.000 23.088 1.00 41.61 9 PRO F O 1
ATOM 7986 N N . LEU F 1 13 ? 74.015 7.974 24.047 1.00 43.02 10 LEU F N 1
ATOM 7987 C CA . LEU F 1 13 ? 73.675 7.266 22.776 1.00 42.17 10 LEU F CA 1
ATOM 7988 C C . LEU F 1 13 ? 72.355 7.793 22.209 1.00 40.32 10 LEU F C 1
ATOM 7989 O O . LEU F 1 13 ? 72.237 7.842 20.978 1.00 40.38 10 LEU F O 1
ATOM 7994 N N . VAL F 1 14 ? 71.393 8.141 23.066 1.00 40.43 11 VAL F N 1
ATOM 7995 C CA . VAL F 1 14 ? 70.085 8.661 22.566 1.00 39.33 11 VAL F CA 1
ATOM 7996 C C . VAL F 1 14 ? 70.305 10.050 21.953 1.00 39.30 11 VAL F C 1
ATOM 7997 O O . VAL F 1 14 ? 69.762 10.305 20.870 1.00 39.40 11 VAL F O 1
ATOM 8001 N N A LYS F 1 15 ? 71.085 10.905 22.622 0.50 40.36 12 LYS F N 1
ATOM 8002 N N B LYS F 1 15 ? 71.094 10.897 22.625 0.50 40.30 12 LYS F N 1
ATOM 8003 C CA A LYS F 1 15 ? 71.356 12.278 22.110 0.50 41.46 12 LYS F CA 1
ATOM 8004 C CA B LYS F 1 15 ? 71.377 12.274 22.134 0.50 41.38 12 LYS F CA 1
ATOM 8005 C C A LYS F 1 15 ? 72.203 12.206 20.834 0.50 42.35 12 LYS F C 1
ATOM 8006 C C B LYS F 1 15 ? 72.204 12.207 20.845 0.50 42.29 12 LYS F C 1
ATOM 8007 O O A LYS F 1 15 ? 71.958 13.023 19.923 0.50 42.69 12 LYS F O 1
ATOM 8008 O O B LYS F 1 15 ? 71.947 13.026 19.938 0.50 42.62 12 LYS F O 1
ATOM 8019 N N . HIS F 1 16 ? 73.144 11.261 20.773 1.00 42.98 13 HIS F N 1
ATOM 8020 C CA . HIS F 1 16 ? 74.019 11.099 19.579 1.00 44.43 13 HIS F CA 1
ATOM 8021 C C . HIS F 1 16 ? 73.188 10.645 18.373 1.00 43.50 13 HIS F C 1
ATOM 8022 O O . HIS F 1 16 ? 73.236 11.329 17.338 1.00 44.32 13 HIS F O 1
ATOM 8029 N N . LYS F 1 17 ? 72.450 9.542 18.523 1.00 43.17 14 LYS F N 1
ATOM 8030 C CA . LYS F 1 17 ? 71.612 8.968 17.434 1.00 43.80 14 LYS F CA 1
ATOM 8031 C C . LYS F 1 17 ? 70.563 9.994 16.981 1.00 43.44 14 LYS F C 1
ATOM 8032 O O . LYS F 1 17 ? 70.318 10.071 15.763 1.00 44.47 14 LYS F O 1
ATOM 8038 N N . LEU F 1 18 ? 69.973 10.750 17.913 1.00 42.78 15 LEU F N 1
ATOM 8039 C CA . LEU F 1 18 ? 68.969 11.783 17.531 1.00 42.32 15 LEU F CA 1
ATOM 8040 C C . LEU F 1 18 ? 69.683 12.860 16.707 1.00 43.26 15 LEU F C 1
ATOM 8041 O O . LEU F 1 18 ? 69.116 13.307 15.699 1.00 44.87 15 LEU F O 1
ATOM 8046 N N . GLY F 1 19 ? 70.890 13.247 17.131 1.00 43.86 16 GLY F N 1
ATOM 8047 C CA . GLY F 1 19 ? 71.686 14.266 16.418 1.00 45.41 16 GLY F CA 1
ATOM 8048 C C . GLY F 1 19 ? 71.922 13.869 14.970 1.00 46.01 16 GLY F C 1
ATOM 8049 O O . GLY F 1 19 ? 71.840 14.753 14.098 1.00 46.91 16 GLY F O 1
ATOM 8050 N N . LEU F 1 20 ? 72.214 12.587 14.725 1.00 45.30 17 LEU F N 1
ATOM 8051 C CA . LEU F 1 20 ? 72.451 12.080 13.346 1.00 46.59 17 LEU F CA 1
ATOM 8052 C C . LEU F 1 20 ? 71.161 12.209 12.525 1.00 46.39 17 LEU F C 1
ATOM 8053 O O . LEU F 1 20 ? 71.261 12.559 11.330 1.00 47.70 17 LEU F O 1
ATOM 8058 N N . MET F 1 21 ? 70.005 11.938 13.144 1.00 44.78 18 MET F N 1
ATOM 8059 C CA . MET F 1 21 ? 68.693 12.018 12.442 1.00 45.27 18 MET F CA 1
ATOM 8060 C C . MET F 1 21 ? 68.385 13.464 12.033 1.00 46.26 18 MET F C 1
ATOM 8061 O O . MET F 1 21 ? 67.560 13.630 11.118 1.00 46.54 18 MET F O 1
ATOM 8066 N N . ARG F 1 22 ? 69.031 14.459 12.658 1.00 47.23 19 ARG F N 1
ATOM 8067 C CA . ARG F 1 22 ? 68.761 15.886 12.312 1.00 49.22 19 ARG F CA 1
ATOM 8068 C C . ARG F 1 22 ? 69.525 16.308 11.046 1.00 52.85 19 ARG F C 1
ATOM 8069 O O . ARG F 1 22 ? 69.153 17.349 10.485 1.00 54.96 19 ARG F O 1
ATOM 8077 N N . GLU F 1 23 ? 70.548 15.553 10.619 1.00 55.75 20 GLU F N 1
ATOM 8078 C CA . GLU F 1 23 ? 71.321 15.902 9.386 1.00 60.32 20 GLU F CA 1
ATOM 8079 C C . GLU F 1 23 ? 70.334 15.964 8.211 1.00 61.07 20 GLU F C 1
ATOM 8080 O O . GLU F 1 23 ? 69.619 14.972 8.015 1.00 59.57 20 GLU F O 1
ATOM 8086 N N . HIS F 1 24 ? 70.313 17.060 7.441 1.00 65.45 21 HIS F N 1
ATOM 8087 C CA . HIS F 1 24 ? 69.328 17.169 6.324 1.00 68.88 21 HIS F CA 1
ATOM 8088 C C . HIS F 1 24 ? 69.719 16.259 5.151 1.00 69.87 21 HIS F C 1
ATOM 8089 O O . HIS F 1 24 ? 68.809 15.859 4.401 1.00 68.24 21 HIS F O 1
ATOM 8096 N N . ASP F 1 25 ? 71.009 15.928 5.014 1.00 72.50 22 ASP F N 1
ATOM 8097 C CA . ASP F 1 25 ? 71.484 15.054 3.903 1.00 75.23 22 ASP F CA 1
ATOM 8098 C C . ASP F 1 25 ? 71.428 13.575 4.317 1.00 72.02 22 ASP F C 1
ATOM 8099 O O . ASP F 1 25 ? 72.105 12.760 3.662 1.00 73.95 22 ASP F O 1
ATOM 8104 N N . ILE F 1 26 ? 70.648 13.238 5.349 1.00 67.76 23 ILE F N 1
ATOM 8105 C CA . ILE F 1 26 ? 70.547 11.815 5.796 1.00 65.30 23 ILE F CA 1
ATOM 8106 C C . ILE F 1 26 ? 69.622 11.072 4.826 1.00 66.66 23 ILE F C 1
ATOM 8107 O O . ILE F 1 26 ? 68.669 11.695 4.314 1.00 67.84 23 ILE F O 1
ATOM 8112 N N . SER F 1 27 ? 69.902 9.789 4.590 1.00 50.40 24 SER F N 1
ATOM 8113 C CA . SER F 1 27 ? 69.084 8.949 3.680 1.00 49.76 24 SER F CA 1
ATOM 8114 C C . SER F 1 27 ? 67.880 8.370 4.437 1.00 49.76 24 SER F C 1
ATOM 8115 O O . SER F 1 27 ? 67.875 8.432 5.683 1.00 48.95 24 SER F O 1
ATOM 8118 N N . THR F 1 28 ? 66.900 7.839 3.700 1.00 49.82 25 THR F N 1
ATOM 8119 C CA . THR F 1 28 ? 65.692 7.215 4.305 1.00 49.97 25 THR F CA 1
ATOM 8120 C C . THR F 1 28 ? 66.117 5.955 5.065 1.00 51.37 25 THR F C 1
ATOM 8121 O O . THR F 1 28 ? 65.579 5.717 6.165 1.00 51.68 25 THR F O 1
ATOM 8125 N N . LYS F 1 29 ? 67.062 5.205 4.489 1.00 53.44 26 LYS F N 1
ATOM 8126 C CA . LYS F 1 29 ? 67.596 3.948 5.080 1.00 55.02 26 LYS F CA 1
ATOM 8127 C C . LYS F 1 29 ? 68.094 4.201 6.510 1.00 53.71 26 LYS F C 1
ATOM 8128 O O . LYS F 1 29 ? 67.544 3.580 7.438 1.00 52.95 26 LYS F O 1
ATOM 8134 N N . ARG F 1 30 ? 69.088 5.081 6.678 1.00 53.60 27 ARG F N 1
ATOM 8135 C CA . ARG F 1 30 ? 69.647 5.372 8.030 1.00 55.11 27 ARG F CA 1
ATOM 8136 C C . ARG F 1 30 ? 68.663 6.152 8.917 1.00 50.81 27 ARG F C 1
ATOM 8137 O O . ARG F 1 30 ? 68.753 5.971 10.152 1.00 47.99 27 ARG F O 1
ATOM 8145 N N . PHE F 1 31 ? 67.757 6.953 8.346 1.00 49.04 28 PHE F N 1
ATOM 8146 C CA . PHE F 1 31 ? 66.799 7.712 9.199 1.00 45.72 28 PHE F CA 1
ATOM 8147 C C . PHE F 1 31 ? 65.834 6.719 9.857 1.00 45.06 28 PHE F C 1
ATOM 8148 O O . PHE F 1 31 ? 65.567 6.829 11.067 1.00 43.50 28 PHE F O 1
ATOM 8156 N N . ARG F 1 32 ? 65.341 5.769 9.061 1.00 47.14 29 ARG F N 1
ATOM 8157 C CA . ARG F 1 32 ? 64.400 4.714 9.525 1.00 49.29 29 ARG F CA 1
ATOM 8158 C C . ARG F 1 32 ? 65.074 3.882 10.626 1.00 49.14 29 ARG F C 1
ATOM 8159 O O . ARG F 1 32 ? 64.476 3.733 11.706 1.00 50.01 29 ARG F O 1
ATOM 8167 N N . GLU F 1 33 ? 66.275 3.364 10.344 1.00 49.34 30 GLU F N 1
ATOM 8168 C CA . GLU F 1 33 ? 67.048 2.529 11.305 1.00 51.35 30 GLU F CA 1
ATOM 8169 C C . GLU F 1 33 ? 67.243 3.276 12.628 1.00 48.48 30 GLU F C 1
ATOM 8170 O O . GLU F 1 33 ? 66.969 2.668 13.678 1.00 48.70 30 GLU F O 1
ATOM 8176 N N . LEU F 1 34 ? 67.711 4.527 12.583 1.00 46.68 31 LEU F N 1
ATOM 8177 C CA . LEU F 1 34 ? 67.921 5.308 13.835 1.00 45.05 31 LEU F CA 1
ATOM 8178 C C . LEU F 1 34 ? 66.582 5.499 14.560 1.00 44.27 31 LEU F C 1
ATOM 8179 O O . LEU F 1 34 ? 66.577 5.436 15.804 1.00 43.95 31 LEU F O 1
ATOM 8184 N N . ALA F 1 35 ? 65.490 5.707 13.817 1.00 44.06 32 ALA F N 1
ATOM 8185 C CA . ALA F 1 35 ? 64.163 5.881 14.454 1.00 44.61 32 ALA F CA 1
ATOM 8186 C C . ALA F 1 35 ? 63.842 4.626 15.273 1.00 44.52 32 ALA F C 1
ATOM 8187 O O . ALA F 1 35 ? 63.221 4.754 16.341 1.00 44.87 32 ALA F O 1
ATOM 8189 N N . SER F 1 36 ? 64.265 3.459 14.779 1.00 45.10 33 SER F N 1
ATOM 8190 C CA . SER F 1 36 ? 64.026 2.173 15.483 1.00 46.41 33 SER F CA 1
ATOM 8191 C C . SER F 1 36 ? 64.996 2.082 16.674 1.00 46.80 33 SER F C 1
ATOM 8192 O O . SER F 1 36 ? 64.568 1.612 17.744 1.00 46.19 33 SER F O 1
ATOM 8195 N N . GLU F 1 37 ? 66.255 2.504 16.480 1.00 48.63 34 GLU F N 1
ATOM 8196 C CA . GLU F 1 37 ? 67.284 2.527 17.560 1.00 51.12 34 GLU F CA 1
ATOM 8197 C C . GLU F 1 37 ? 66.756 3.301 18.769 1.00 48.68 34 GLU F C 1
ATOM 8198 O O . GLU F 1 37 ? 66.651 2.707 19.857 1.00 49.00 34 GLU F O 1
ATOM 8204 N N . VAL F 1 38 ? 66.465 4.590 18.573 1.00 46.33 35 VAL F N 1
ATOM 8205 C CA . VAL F 1 38 ? 65.965 5.450 19.684 1.00 45.99 35 VAL F CA 1
ATOM 8206 C C . VAL F 1 38 ? 64.695 4.810 20.254 1.00 44.29 35 VAL F C 1
ATOM 8207 O O . VAL F 1 38 ? 64.548 4.815 21.486 1.00 44.84 35 VAL F O 1
ATOM 8211 N N . GLY F 1 39 ? 63.831 4.260 19.395 1.00 43.28 36 GLY F N 1
ATOM 8212 C CA . GLY F 1 39 ? 62.599 3.605 19.878 1.00 43.54 36 GLY F CA 1
ATOM 8213 C C . GLY F 1 39 ? 62.949 2.499 20.860 1.00 42.91 36 GLY F C 1
ATOM 8214 O O . GLY F 1 39 ? 62.312 2.411 21.932 1.00 41.63 36 GLY F O 1
ATOM 8215 N N . SER F 1 40 ? 63.959 1.704 20.503 1.00 43.49 37 SER F N 1
ATOM 8216 C CA . SER F 1 40 ? 64.455 0.582 21.340 1.00 44.06 37 SER F CA 1
ATOM 8217 C C . SER F 1 40 ? 64.898 1.106 22.710 1.00 43.78 37 SER F C 1
ATOM 8218 O O . SER F 1 40 ? 64.488 0.518 23.730 1.00 44.62 37 SER F O 1
ATOM 8221 N N . LEU F 1 41 ? 65.685 2.187 22.720 1.00 42.69 38 LEU F N 1
ATOM 8222 C CA . LEU F 1 41 ? 66.202 2.783 23.980 1.00 41.92 38 LEU F CA 1
ATOM 8223 C C . LEU F 1 41 ? 65.058 3.448 24.763 1.00 40.57 38 LEU F C 1
ATOM 8224 O O . LEU F 1 41 ? 65.037 3.299 25.999 1.00 40.63 38 LEU F O 1
ATOM 8229 N N . LEU F 1 42 ? 64.140 4.144 24.082 1.00 39.69 39 LEU F N 1
ATOM 8230 C CA . LEU F 1 42 ? 63.001 4.789 24.796 1.00 39.72 39 LEU F CA 1
ATOM 8231 C C . LEU F 1 42 ? 62.152 3.701 25.467 1.00 38.86 39 LEU F C 1
ATOM 8232 O O . LEU F 1 42 ? 61.652 3.950 26.580 1.00 38.51 39 LEU F O 1
ATOM 8237 N N . THR F 1 43 ? 62.003 2.545 24.808 1.00 38.80 40 THR F N 1
ATOM 8238 C CA . THR F 1 43 ? 61.213 1.407 25.358 1.00 39.08 40 THR F CA 1
ATOM 8239 C C . THR F 1 43 ? 61.844 0.937 26.673 1.00 38.85 40 THR F C 1
ATOM 8240 O O . THR F 1 43 ? 61.086 0.659 27.619 1.00 39.41 40 THR F O 1
ATOM 8244 N N . TYR F 1 44 ? 63.179 0.864 26.716 1.00 38.51 41 TYR F N 1
ATOM 8245 C CA . TYR F 1 44 ? 63.918 0.427 27.929 1.00 38.33 41 TYR F CA 1
ATOM 8246 C C . TYR F 1 44 ? 63.678 1.442 29.056 1.00 39.15 41 TYR F C 1
ATOM 8247 O O . TYR F 1 44 ? 63.330 1.025 30.177 1.00 41.25 41 TYR F O 1
ATOM 8256 N N . GLU F 1 45 ? 63.843 2.733 28.758 1.00 39.80 42 GLU F N 1
ATOM 8257 C CA . GLU F 1 45 ? 63.624 3.816 29.756 1.00 42.69 42 GLU F CA 1
ATOM 8258 C C . GLU F 1 45 ? 62.176 3.789 30.270 1.00 43.64 42 GLU F C 1
ATOM 8259 O O . GLU F 1 45 ? 61.982 3.917 31.499 1.00 45.14 42 GLU F O 1
ATOM 8265 N N . ALA F 1 46 ? 61.210 3.601 29.363 1.00 42.46 43 ALA F N 1
ATOM 8266 C CA . ALA F 1 46 ? 59.766 3.602 29.708 1.00 43.95 43 ALA F CA 1
ATOM 8267 C C . ALA F 1 46 ? 59.313 2.324 30.429 1.00 43.31 43 ALA F C 1
ATOM 8268 O O . ALA F 1 46 ? 58.238 2.387 31.058 1.00 45.44 43 ALA F O 1
ATOM 8270 N N . THR F 1 47 ? 60.071 1.222 30.352 1.00 41.17 44 THR F N 1
ATOM 8271 C CA . THR F 1 47 ? 59.648 -0.042 31.022 1.00 40.49 44 THR F CA 1
ATOM 8272 C C . THR F 1 47 ? 60.466 -0.308 32.297 1.00 40.79 44 THR F C 1
ATOM 8273 O O . THR F 1 47 ? 60.447 -1.459 32.774 1.00 41.00 44 THR F O 1
ATOM 8277 N N . ALA F 1 48 ? 61.113 0.716 32.856 1.00 41.50 45 ALA F N 1
ATOM 8278 C CA . ALA F 1 48 ? 61.929 0.537 34.081 1.00 41.90 45 ALA F CA 1
ATOM 8279 C C . ALA F 1 48 ? 61.041 0.324 35.314 1.00 43.40 45 ALA F C 1
ATOM 8280 O O . ALA F 1 48 ? 61.541 -0.269 36.294 1.00 42.98 45 ALA F O 1
ATOM 8282 N N . ASP F 1 49 ? 59.775 0.758 35.266 1.00 45.74 46 ASP F N 1
ATOM 8283 C CA . ASP F 1 49 ? 58.868 0.616 36.440 1.00 47.86 46 ASP F CA 1
ATOM 8284 C C . ASP F 1 49 ? 57.885 -0.557 36.287 1.00 48.32 46 ASP F C 1
ATOM 8285 O O . ASP F 1 49 ? 57.025 -0.691 37.187 1.00 51.45 46 ASP F O 1
ATOM 8290 N N . LEU F 1 50 ? 58.000 -1.386 35.238 1.00 47.00 47 LEU F N 1
ATOM 8291 C CA . LEU F 1 50 ? 57.051 -2.531 35.078 1.00 48.84 47 LEU F CA 1
ATOM 8292 C C . LEU F 1 50 ? 57.015 -3.366 36.361 1.00 49.62 47 LEU F C 1
ATOM 8293 O O . LEU F 1 50 ? 58.087 -3.587 36.950 1.00 50.46 47 LEU F O 1
ATOM 8298 N N . GLU F 1 51 ? 55.824 -3.819 36.763 1.00 53.94 48 GLU F N 1
ATOM 8299 C CA . GLU F 1 51 ? 55.701 -4.647 37.992 1.00 55.83 48 GLU F CA 1
ATOM 8300 C C . GLU F 1 51 ? 56.170 -6.070 37.682 1.00 53.76 48 GLU F C 1
ATOM 8301 O O . GLU F 1 51 ? 55.972 -6.529 36.540 1.00 53.02 48 GLU F O 1
ATOM 8307 N N . THR F 1 52 ? 56.766 -6.731 38.675 1.00 52.85 49 THR F N 1
ATOM 8308 C CA . THR F 1 52 ? 57.256 -8.123 38.511 1.00 51.77 49 THR F CA 1
ATOM 8309 C C . THR F 1 52 ? 56.644 -8.988 39.615 1.00 51.84 49 THR F C 1
ATOM 8310 O O . THR F 1 52 ? 56.075 -8.418 40.562 1.00 50.51 49 THR F O 1
ATOM 8314 N N . GLU F 1 53 ? 56.753 -10.310 39.480 1.00 53.10 50 GLU F N 1
ATOM 8315 C CA . GLU F 1 53 ? 56.211 -11.251 40.493 1.00 54.78 50 GLU F CA 1
ATOM 8316 C C . GLU F 1 53 ? 57.172 -12.435 40.613 1.00 54.37 50 GLU F C 1
ATOM 8317 O O . GLU F 1 53 ? 57.722 -12.855 39.577 1.00 54.82 50 GLU F O 1
ATOM 8323 N N . LYS F 1 54 ? 57.369 -12.926 41.839 1.00 64.01 51 LYS F N 1
ATOM 8324 C CA . LYS F 1 54 ? 58.274 -14.074 42.105 1.00 61.93 51 LYS F CA 1
ATOM 8325 C C . LYS F 1 54 ? 57.661 -15.352 41.525 1.00 59.20 51 LYS F C 1
ATOM 8326 O O . LYS F 1 54 ? 56.446 -15.555 41.697 1.00 59.38 51 LYS F O 1
ATOM 8332 N N . VAL F 1 55 ? 58.482 -16.169 40.862 1.00 56.61 52 VAL F N 1
ATOM 8333 C CA . VAL F 1 55 ? 58.039 -17.461 40.259 1.00 55.49 52 VAL F CA 1
ATOM 8334 C C . VAL F 1 55 ? 59.182 -18.463 40.437 1.00 53.57 52 VAL F C 1
ATOM 8335 O O . VAL F 1 55 ? 60.349 -18.052 40.291 1.00 52.21 52 VAL F O 1
ATOM 8339 N N . THR F 1 56 ? 58.861 -19.715 40.767 1.00 53.01 53 THR F N 1
ATOM 8340 C CA . THR F 1 56 ? 59.915 -20.748 40.954 1.00 52.11 53 THR F CA 1
ATOM 8341 C C . THR F 1 56 ? 60.017 -21.590 39.681 1.00 50.94 53 THR F C 1
ATOM 8342 O O . THR F 1 56 ? 58.965 -22.018 39.177 1.00 51.09 53 THR F O 1
ATOM 8346 N N . ILE F 1 57 ? 61.240 -21.773 39.175 1.00 50.02 54 ILE F N 1
ATOM 8347 C CA . ILE F 1 57 ? 61.488 -22.588 37.947 1.00 50.12 54 ILE F CA 1
ATOM 8348 C C . ILE F 1 57 ? 62.670 -23.526 38.229 1.00 50.24 54 ILE F C 1
ATOM 8349 O O . ILE F 1 57 ? 63.397 -23.284 39.221 1.00 50.77 54 ILE F O 1
ATOM 8354 N N . GLU F 1 58 ? 62.825 -24.578 37.420 1.00 49.94 55 GLU F N 1
ATOM 8355 C CA . GLU F 1 58 ? 63.934 -25.551 37.609 1.00 49.65 55 GLU F CA 1
ATOM 8356 C C . GLU F 1 58 ? 65.164 -25.059 36.836 1.00 49.54 55 GLU F C 1
ATOM 8357 O O . GLU F 1 58 ? 65.088 -24.976 35.594 1.00 49.45 55 GLU F O 1
ATOM 8363 N N . GLY F 1 59 ? 66.239 -24.732 37.560 1.00 50.71 56 GLY F N 1
ATOM 8364 C CA . GLY F 1 59 ? 67.499 -24.254 36.957 1.00 51.34 56 GLY F CA 1
ATOM 8365 C C . GLY F 1 59 ? 68.393 -25.420 36.582 1.00 52.86 56 GLY F C 1
ATOM 8366 O O . GLY F 1 59 ? 67.931 -26.566 36.709 1.00 54.72 56 GLY F O 1
ATOM 8367 N N . TRP F 1 60 ? 69.636 -25.151 36.172 1.00 55.62 57 TRP F N 1
ATOM 8368 C CA . TRP F 1 60 ? 70.552 -26.254 35.771 1.00 57.55 57 TRP F CA 1
ATOM 8369 C C . TRP F 1 60 ? 71.091 -26.947 37.025 1.00 56.68 57 TRP F C 1
ATOM 8370 O O . TRP F 1 60 ? 71.403 -28.148 36.940 1.00 58.18 57 TRP F O 1
ATOM 8381 N N . ASN F 1 61 ? 71.207 -26.201 38.131 1.00 56.00 58 ASN F N 1
ATOM 8382 C CA . ASN F 1 61 ? 71.756 -26.734 39.407 1.00 55.86 58 ASN F CA 1
ATOM 8383 C C . ASN F 1 61 ? 70.615 -27.062 40.378 1.00 53.20 58 ASN F C 1
ATOM 8384 O O . ASN F 1 61 ? 70.901 -27.610 41.456 1.00 54.15 58 ASN F O 1
ATOM 8389 N N . GLY F 1 62 ? 69.376 -26.735 40.013 1.00 50.79 59 GLY F N 1
ATOM 8390 C CA . GLY F 1 62 ? 68.230 -27.016 40.897 1.00 50.50 59 GLY F CA 1
ATOM 8391 C C . GLY F 1 62 ? 67.212 -25.882 40.875 1.00 49.43 59 GLY F C 1
ATOM 8392 O O . GLY F 1 62 ? 67.344 -24.941 40.094 1.00 47.40 59 GLY F O 1
ATOM 8393 N N . PRO F 1 63 ? 66.189 -25.929 41.758 1.00 49.72 60 PRO F N 1
ATOM 8394 C CA . PRO F 1 63 ? 65.155 -24.898 41.807 1.00 49.69 60 PRO F CA 1
ATOM 8395 C C . PRO F 1 63 ? 65.730 -23.502 42.081 1.00 48.87 60 PRO F C 1
ATOM 8396 O O . PRO F 1 63 ? 66.651 -23.386 42.870 1.00 48.49 60 PRO F O 1
ATOM 8400 N N . VAL F 1 64 ? 65.163 -22.490 41.425 1.00 48.56 61 VAL F N 1
ATOM 8401 C CA . VAL F 1 64 ? 65.610 -21.079 41.600 1.00 48.94 61 VAL F CA 1
ATOM 8402 C C . VAL F 1 64 ? 64.393 -20.171 41.424 1.00 48.88 61 VAL F C 1
ATOM 8403 O O . VAL F 1 64 ? 63.551 -20.464 40.551 1.00 47.36 61 VAL F O 1
ATOM 8407 N N . GLU F 1 65 ? 64.298 -19.134 42.257 1.00 51.19 62 GLU F N 1
ATOM 8408 C CA . GLU F 1 65 ? 63.173 -18.173 42.170 1.00 52.81 62 GLU F CA 1
ATOM 8409 C C . GLU F 1 65 ? 63.594 -17.091 41.170 1.00 51.42 62 GLU F C 1
ATOM 8410 O O . GLU F 1 65 ? 64.718 -16.577 41.305 1.00 51.52 62 GLU F O 1
ATOM 8416 N N . VAL F 1 66 ? 62.748 -16.805 40.180 1.00 51.59 63 VAL F N 1
ATOM 8417 C CA . VAL F 1 66 ? 63.050 -15.765 39.151 1.00 50.89 63 VAL F CA 1
ATOM 8418 C C . VAL F 1 66 ? 61.902 -14.752 39.149 1.00 52.43 63 VAL F C 1
ATOM 8419 O O . VAL F 1 66 ? 60.959 -14.926 39.951 1.00 51.86 63 VAL F O 1
ATOM 8423 N N . GLU F 1 67 ? 61.981 -13.736 38.287 1.00 54.34 64 GLU F N 1
ATOM 8424 C CA . GLU F 1 67 ? 60.903 -12.715 38.221 1.00 55.64 64 GLU F CA 1
ATOM 8425 C C . GLU F 1 67 ? 60.378 -12.617 36.789 1.00 55.13 64 GLU F C 1
ATOM 8426 O O . GLU F 1 67 ? 61.190 -12.680 35.853 1.00 55.03 64 GLU F O 1
ATOM 8432 N N . GLN F 1 68 ? 59.054 -12.527 36.655 1.00 57.18 65 GLN F N 1
ATOM 8433 C CA . GLN F 1 68 ? 58.356 -12.400 35.350 1.00 58.31 65 GLN F CA 1
ATOM 8434 C C . GLN F 1 68 ? 57.616 -11.064 35.313 1.00 58.63 65 GLN F C 1
ATOM 8435 O O . GLN F 1 68 ? 57.352 -10.509 36.401 1.00 57.66 65 GLN F O 1
ATOM 8441 N N . ILE F 1 69 ? 57.301 -10.573 34.113 1.00 57.54 66 ILE F N 1
ATOM 8442 C CA . ILE F 1 69 ? 56.525 -9.307 34.004 1.00 57.03 66 ILE F CA 1
ATOM 8443 C C . ILE F 1 69 ? 55.089 -9.686 34.381 1.00 58.65 66 ILE F C 1
ATOM 8444 O O . ILE F 1 69 ? 54.510 -10.553 33.700 1.00 59.66 66 ILE F O 1
ATOM 8449 N N . LYS F 1 70 ? 54.575 -9.103 35.464 1.00 59.78 67 LYS F N 1
ATOM 8450 C CA . LYS F 1 70 ? 53.208 -9.383 35.983 1.00 61.94 67 LYS F CA 1
ATOM 8451 C C . LYS F 1 70 ? 52.139 -8.834 35.026 1.00 62.26 67 LYS F C 1
ATOM 8452 O O . LYS F 1 70 ? 52.442 -7.889 34.274 1.00 60.02 67 LYS F O 1
ATOM 8458 N N . GLY F 1 71 ? 50.949 -9.450 35.036 1.00 65.38 68 GLY F N 1
ATOM 8459 C CA . GLY F 1 71 ? 49.795 -9.021 34.216 1.00 66.59 68 GLY F CA 1
ATOM 8460 C C . GLY F 1 71 ? 49.793 -9.542 32.786 1.00 65.20 68 GLY F C 1
ATOM 8461 O O . GLY F 1 71 ? 50.724 -10.280 32.400 1.00 63.47 68 GLY F O 1
ATOM 8462 N N . LYS F 1 72 ? 48.755 -9.147 32.038 1.00 64.70 69 LYS F N 1
ATOM 8463 C CA . LYS F 1 72 ? 48.529 -9.511 30.613 1.00 64.32 69 LYS F CA 1
ATOM 8464 C C . LYS F 1 72 ? 49.663 -8.923 29.763 1.00 59.89 69 LYS F C 1
ATOM 8465 O O . LYS F 1 72 ? 50.414 -8.080 30.288 1.00 58.18 69 LYS F O 1
ATOM 8471 N N . LYS F 1 73 ? 49.761 -9.321 28.491 1.00 58.34 70 LYS F N 1
ATOM 8472 C CA . LYS F 1 73 ? 50.835 -8.798 27.604 1.00 56.74 70 LYS F CA 1
ATOM 8473 C C . LYS F 1 73 ? 50.598 -7.320 27.271 1.00 55.41 70 LYS F C 1
ATOM 8474 O O . LYS F 1 73 ? 49.427 -6.919 27.105 1.00 56.46 70 LYS F O 1
ATOM 8480 N N . ILE F 1 74 ? 51.693 -6.564 27.157 1.00 52.55 71 ILE F N 1
ATOM 8481 C CA . ILE F 1 74 ? 51.670 -5.110 26.815 1.00 51.02 71 ILE F CA 1
ATOM 8482 C C . ILE F 1 74 ? 51.141 -4.955 25.384 1.00 49.04 71 ILE F C 1
ATOM 8483 O O . ILE F 1 74 ? 51.193 -5.944 24.624 1.00 48.85 71 ILE F O 1
ATOM 8488 N N . THR F 1 75 ? 50.623 -3.771 25.047 1.00 46.28 72 THR F N 1
ATOM 8489 C CA . THR F 1 75 ? 50.118 -3.511 23.673 1.00 45.93 72 THR F CA 1
ATOM 8490 C C . THR F 1 75 ? 50.880 -2.306 23.110 1.00 44.52 72 THR F C 1
ATOM 8491 O O . THR F 1 75 ? 50.832 -1.227 23.735 1.00 43.86 72 THR F O 1
ATOM 8495 N N . VAL F 1 76 ? 51.620 -2.509 22.017 1.00 44.08 73 VAL F N 1
ATOM 8496 C CA . VAL F 1 76 ? 52.374 -1.382 21.395 1.00 43.12 73 VAL F CA 1
ATOM 8497 C C . VAL F 1 76 ? 51.380 -0.694 20.452 1.00 43.25 73 VAL F C 1
ATOM 8498 O O . VAL F 1 76 ? 50.767 -1.401 19.627 1.00 44.11 73 VAL F O 1
ATOM 8502 N N . VAL F 1 77 ? 51.196 0.620 20.610 1.00 42.12 74 VAL F N 1
ATOM 8503 C CA . VAL F 1 77 ? 50.218 1.380 19.778 1.00 42.42 74 VAL F CA 1
ATOM 8504 C C . VAL F 1 77 ? 50.957 2.333 18.843 1.00 41.49 74 VAL F C 1
ATOM 8505 O O . VAL F 1 77 ? 51.254 3.467 19.211 1.00 40.36 74 VAL F O 1
ATOM 8509 N N . PRO F 1 78 ? 51.289 1.905 17.605 1.00 41.78 75 PRO F N 1
ATOM 8510 C CA . PRO F 1 78 ? 51.969 2.779 16.659 1.00 41.59 75 PRO F CA 1
ATOM 8511 C C . PRO F 1 78 ? 50.965 3.654 15.896 1.00 42.35 75 PRO F C 1
ATOM 8512 O O . PRO F 1 78 ? 49.973 3.128 15.427 1.00 43.30 75 PRO F O 1
ATOM 8516 N N . ILE F 1 79 ? 51.218 4.964 15.847 1.00 41.69 76 ILE F N 1
ATOM 8517 C CA . ILE F 1 79 ? 50.329 5.890 15.092 1.00 42.20 76 ILE F CA 1
ATOM 8518 C C . ILE F 1 79 ? 50.822 5.861 13.643 1.00 43.26 76 ILE F C 1
ATOM 8519 O O . ILE F 1 79 ? 51.897 6.432 13.381 1.00 42.73 76 ILE F O 1
ATOM 8524 N N . LEU F 1 80 ? 50.062 5.278 12.726 1.00 44.83 77 LEU F N 1
ATOM 8525 C CA . LEU F 1 80 ? 50.519 5.208 11.318 1.00 46.54 77 LEU F CA 1
ATOM 8526 C C . LEU F 1 80 ? 50.569 6.602 10.712 1.00 46.17 77 LEU F C 1
ATOM 8527 O O . LEU F 1 80 ? 49.732 7.412 11.050 1.00 45.59 77 LEU F O 1
ATOM 8532 N N . ARG F 1 81 ? 51.537 6.854 9.841 1.00 46.81 78 ARG F N 1
ATOM 8533 C CA . ARG F 1 81 ? 52.472 5.829 9.336 1.00 47.81 78 ARG F CA 1
ATOM 8534 C C . ARG F 1 81 ? 53.762 5.867 10.145 1.00 46.53 78 ARG F C 1
ATOM 8535 O O . ARG F 1 81 ? 54.293 4.812 10.439 1.00 46.74 78 ARG F O 1
ATOM 8543 N N . ALA F 1 82 ? 54.211 7.058 10.524 1.00 46.05 79 ALA F N 1
ATOM 8544 C CA . ALA F 1 82 ? 55.492 7.303 11.227 1.00 45.49 79 ALA F CA 1
ATOM 8545 C C . ALA F 1 82 ? 55.788 6.335 12.377 1.00 44.54 79 ALA F C 1
ATOM 8546 O O . ALA F 1 82 ? 56.937 5.970 12.520 1.00 44.73 79 ALA F O 1
ATOM 8548 N N . GLY F 1 83 ? 54.802 5.969 13.190 1.00 44.24 80 GLY F N 1
ATOM 8549 C CA . GLY F 1 83 ? 55.002 5.060 14.328 1.00 43.67 80 GLY F CA 1
ATOM 8550 C C . GLY F 1 83 ? 55.612 3.730 13.946 1.00 45.11 80 GLY F C 1
ATOM 8551 O O . GLY F 1 83 ? 56.367 3.213 14.733 1.00 43.94 80 GLY F O 1
ATOM 8552 N N . LEU F 1 84 ? 55.260 3.176 12.792 1.00 47.76 81 LEU F N 1
ATOM 8553 C CA . LEU F 1 84 ? 55.797 1.872 12.341 1.00 49.83 81 LEU F CA 1
ATOM 8554 C C . LEU F 1 84 ? 57.323 1.893 12.325 1.00 50.74 81 LEU F C 1
ATOM 8555 O O . LEU F 1 84 ? 57.913 0.850 12.520 1.00 52.27 81 LEU F O 1
ATOM 8560 N N . GLY F 1 85 ? 57.932 3.042 12.083 1.00 51.76 82 GLY F N 1
ATOM 8561 C CA . GLY F 1 85 ? 59.405 3.137 12.065 1.00 53.37 82 GLY F CA 1
ATOM 8562 C C . GLY F 1 85 ? 60.027 3.055 13.452 1.00 52.66 82 GLY F C 1
ATOM 8563 O O . GLY F 1 85 ? 61.270 3.073 13.527 1.00 53.37 82 GLY F O 1
ATOM 8564 N N . MET F 1 86 ? 59.211 2.940 14.506 1.00 52.78 83 MET F N 1
ATOM 8565 C CA . MET F 1 86 ? 59.737 2.874 15.899 1.00 53.25 83 MET F CA 1
ATOM 8566 C C . MET F 1 86 ? 59.304 1.594 16.624 1.00 56.47 83 MET F C 1
ATOM 8567 O O . MET F 1 86 ? 60.045 1.183 17.539 1.00 56.67 83 MET F O 1
ATOM 8572 N N . MET F 1 87 ? 58.178 0.973 16.247 1.00 61.88 84 MET F N 1
ATOM 8573 C CA . MET F 1 87 ? 57.750 -0.228 17.020 1.00 65.90 84 MET F CA 1
ATOM 8574 C C . MET F 1 87 ? 58.708 -1.406 16.787 1.00 68.82 84 MET F C 1
ATOM 8575 O O . MET F 1 87 ? 58.718 -2.310 17.642 1.00 68.91 84 MET F O 1
ATOM 8580 N N . GLU F 1 88 ? 59.479 -1.406 15.695 1.00 57.69 85 GLU F N 1
ATOM 8581 C CA . GLU F 1 88 ? 60.433 -2.531 15.466 1.00 63.36 85 GLU F CA 1
ATOM 8582 C C . GLU F 1 88 ? 61.442 -2.550 16.624 1.00 60.57 85 GLU F C 1
ATOM 8583 O O . GLU F 1 88 ? 61.874 -3.654 17.013 1.00 59.99 85 GLU F O 1
ATOM 8589 N N . GLY F 1 89 ? 61.782 -1.370 17.157 1.00 58.27 86 GLY F N 1
ATOM 8590 C CA . GLY F 1 89 ? 62.720 -1.257 18.293 1.00 56.32 86 GLY F CA 1
ATOM 8591 C C . GLY F 1 89 ? 62.033 -1.645 19.592 1.00 54.31 86 GLY F C 1
ATOM 8592 O O . GLY F 1 89 ? 62.717 -2.162 20.500 1.00 55.15 86 GLY F O 1
ATOM 8593 N N . VAL F 1 90 ? 60.720 -1.403 19.669 1.00 49.89 87 VAL F N 1
ATOM 8594 C CA . VAL F 1 90 ? 59.898 -1.739 20.868 1.00 49.92 87 VAL F CA 1
ATOM 8595 C C . VAL F 1 90 ? 59.749 -3.261 20.941 1.00 49.33 87 VAL F C 1
ATOM 8596 O O . VAL F 1 90 ? 59.884 -3.811 22.048 1.00 52.44 87 VAL F O 1
ATOM 8600 N N . LEU F 1 91 ? 59.502 -3.903 19.791 1.00 48.36 88 LEU F N 1
ATOM 8601 C CA . LEU F 1 91 ? 59.302 -5.378 19.701 1.00 48.86 88 LEU F CA 1
ATOM 8602 C C . LEU F 1 91 ? 60.576 -6.154 20.071 1.00 50.50 88 LEU F C 1
ATOM 8603 O O . LEU F 1 91 ? 60.444 -7.353 20.373 1.00 50.82 88 LEU F O 1
ATOM 8608 N N . GLU F 1 92 ? 61.760 -5.531 20.023 1.00 51.50 89 GLU F N 1
ATOM 8609 C CA . GLU F 1 92 ? 62.992 -6.274 20.405 1.00 54.11 89 GLU F CA 1
ATOM 8610 C C . GLU F 1 92 ? 62.915 -6.674 21.881 1.00 52.89 89 GLU F C 1
ATOM 8611 O O . GLU F 1 92 ? 63.294 -7.813 22.204 1.00 54.87 89 GLU F O 1
ATOM 8617 N N . HIS F 1 93 ? 62.450 -5.752 22.729 1.00 50.38 90 HIS F N 1
ATOM 8618 C CA . HIS F 1 93 ? 62.354 -5.974 24.196 1.00 51.49 90 HIS F CA 1
ATOM 8619 C C . HIS F 1 93 ? 61.045 -6.683 24.568 1.00 50.89 90 HIS F C 1
ATOM 8620 O O . HIS F 1 93 ? 61.065 -7.455 25.545 1.00 52.42 90 HIS F O 1
ATOM 8627 N N . VAL F 1 94 ? 59.960 -6.424 23.828 1.00 49.91 91 VAL F N 1
ATOM 8628 C CA . VAL F 1 94 ? 58.630 -7.056 24.090 1.00 50.61 91 VAL F CA 1
ATOM 8629 C C . VAL F 1 94 ? 58.116 -7.658 22.781 1.00 51.64 91 VAL F C 1
ATOM 8630 O O . VAL F 1 94 ? 57.133 -7.194 22.211 1.00 53.22 91 VAL F O 1
ATOM 8634 N N . PRO F 1 95 ? 58.754 -8.741 22.281 1.00 53.65 92 PRO F N 1
ATOM 8635 C CA . PRO F 1 95 ? 58.354 -9.364 21.016 1.00 54.14 92 PRO F CA 1
ATOM 8636 C C . PRO F 1 95 ? 56.979 -10.049 21.012 1.00 54.85 92 PRO F C 1
ATOM 8637 O O . PRO F 1 95 ? 56.487 -10.330 19.932 1.00 56.93 92 PRO F O 1
ATOM 8641 N N . SER F 1 96 ? 56.404 -10.307 22.189 1.00 53.73 93 SER F N 1
ATOM 8642 C CA . SER F 1 96 ? 55.068 -10.957 22.260 1.00 55.24 93 SER F CA 1
ATOM 8643 C C . SER F 1 96 ? 53.986 -9.888 22.458 1.00 53.78 93 SER F C 1
ATOM 8644 O O . SER F 1 96 ? 52.809 -10.257 22.616 1.00 55.68 93 SER F O 1
ATOM 8647 N N . ALA F 1 97 ? 54.372 -8.610 22.406 1.00 50.25 94 ALA F N 1
ATOM 8648 C CA . ALA F 1 97 ? 53.419 -7.493 22.599 1.00 49.04 94 ALA F CA 1
ATOM 8649 C C . ALA F 1 97 ? 52.330 -7.508 21.522 1.00 49.61 94 ALA F C 1
ATOM 8650 O O . ALA F 1 97 ? 52.653 -7.797 20.349 1.00 49.79 94 ALA F O 1
ATOM 8652 N N . ARG F 1 98 ? 51.088 -7.219 21.928 1.00 50.16 95 ARG F N 1
ATOM 8653 C CA . ARG F 1 98 ? 49.932 -7.157 20.996 1.00 51.03 95 ARG F CA 1
ATOM 8654 C C . ARG F 1 98 ? 50.034 -5.814 20.267 1.00 47.62 95 ARG F C 1
ATOM 8655 O O . ARG F 1 98 ? 50.244 -4.796 20.955 1.00 45.48 95 ARG F O 1
ATOM 8663 N N . ILE F 1 99 ? 49.875 -5.799 18.943 1.00 46.30 96 ILE F N 1
ATOM 8664 C CA . ILE F 1 99 ? 50.007 -4.525 18.171 1.00 44.42 96 ILE F CA 1
ATOM 8665 C C . ILE F 1 99 ? 48.618 -3.939 17.881 1.00 44.38 96 ILE F C 1
ATOM 8666 O O . ILE F 1 99 ? 47.832 -4.586 17.163 1.00 45.60 96 ILE F O 1
ATOM 8671 N N . SER F 1 100 ? 48.346 -2.752 18.431 1.00 42.70 97 SER F N 1
ATOM 8672 C CA . SER F 1 100 ? 47.061 -2.029 18.238 1.00 44.16 97 SER F CA 1
ATOM 8673 C C . SER F 1 100 ? 47.330 -0.817 17.341 1.00 42.94 97 SER F C 1
ATOM 8674 O O . SER F 1 100 ? 47.689 0.247 17.880 1.00 42.24 97 SER F O 1
ATOM 8677 N N . VAL F 1 101 ? 47.165 -0.975 16.025 1.00 43.48 98 VAL F N 1
ATOM 8678 C CA . VAL F 1 101 ? 47.444 0.150 15.082 1.00 43.26 98 VAL F CA 1
ATOM 8679 C C . VAL F 1 101 ? 46.361 1.228 15.200 1.00 43.93 98 VAL F C 1
ATOM 8680 O O . VAL F 1 101 ? 45.200 0.892 15.508 1.00 45.94 98 VAL F O 1
ATOM 8684 N N . VAL F 1 102 ? 46.769 2.477 14.969 1.00 42.60 99 VAL F N 1
ATOM 8685 C CA . VAL F 1 102 ? 45.883 3.677 14.994 1.00 44.20 99 VAL F CA 1
ATOM 8686 C C . VAL F 1 102 ? 46.338 4.565 13.831 1.00 43.80 99 VAL F C 1
ATOM 8687 O O . VAL F 1 102 ? 47.455 5.112 13.903 1.00 41.39 99 VAL F O 1
ATOM 8691 N N . GLY F 1 103 ? 45.510 4.661 12.789 1.00 46.06 100 GLY F N 1
ATOM 8692 C CA . GLY F 1 103 ? 45.839 5.461 11.595 1.00 46.45 100 GLY F CA 1
ATOM 8693 C C . GLY F 1 103 ? 45.347 6.892 11.692 1.00 46.44 100 GLY F C 1
ATOM 8694 O O . GLY F 1 103 ? 44.128 7.096 11.892 1.00 48.70 100 GLY F O 1
ATOM 8695 N N . ILE F 1 104 ? 46.269 7.847 11.537 1.00 44.95 101 ILE F N 1
ATOM 8696 C CA . ILE F 1 104 ? 45.943 9.302 11.593 1.00 45.81 101 ILE F CA 1
ATOM 8697 C C . ILE F 1 104 ? 46.848 10.050 10.613 1.00 45.63 101 ILE F C 1
ATOM 8698 O O . ILE F 1 104 ? 48.052 9.740 10.575 1.00 44.46 101 ILE F O 1
ATOM 8703 N N . TYR F 1 105 ? 46.265 10.948 9.814 1.00 48.93 102 TYR F N 1
ATOM 8704 C CA . TYR F 1 105 ? 47.062 11.785 8.883 1.00 50.72 102 TYR F CA 1
ATOM 8705 C C . TYR F 1 105 ? 46.746 13.221 9.302 1.00 49.72 102 TYR F C 1
ATOM 8706 O O . TYR F 1 105 ? 45.550 13.531 9.469 1.00 49.86 102 TYR F O 1
ATOM 8715 N N . ARG F 1 106 ? 47.767 14.044 9.533 1.00 48.58 103 ARG F N 1
ATOM 8716 C CA . ARG F 1 106 ? 47.483 15.439 9.953 1.00 48.52 103 ARG F CA 1
ATOM 8717 C C . ARG F 1 106 ? 47.293 16.305 8.705 1.00 50.04 103 ARG F C 1
ATOM 8718 O O . ARG F 1 106 ? 48.160 16.255 7.811 1.00 48.76 103 ARG F O 1
ATOM 8726 N N . ASN F 1 107 ? 46.175 17.035 8.647 1.00 52.90 104 ASN F N 1
ATOM 8727 C CA . ASN F 1 107 ? 45.866 17.957 7.523 1.00 55.74 104 ASN F CA 1
ATOM 8728 C C . ASN F 1 107 ? 46.877 19.104 7.638 1.00 56.62 104 ASN F C 1
ATOM 8729 O O . ASN F 1 107 ? 46.785 19.860 8.615 1.00 57.10 104 ASN F O 1
ATOM 8734 N N . GLU F 1 108 ? 47.822 19.209 6.699 1.00 59.74 105 GLU F N 1
ATOM 8735 C CA . GLU F 1 108 ? 48.864 20.274 6.768 1.00 62.77 105 GLU F CA 1
ATOM 8736 C C . GLU F 1 108 ? 48.263 21.668 6.572 1.00 65.21 105 GLU F C 1
ATOM 8737 O O . GLU F 1 108 ? 49.011 22.646 6.746 1.00 65.24 105 GLU F O 1
ATOM 8743 N N . GLU F 1 109 ? 46.966 21.757 6.270 1.00 70.85 106 GLU F N 1
ATOM 8744 C CA . GLU F 1 109 ? 46.309 23.076 6.077 1.00 74.60 106 GLU F CA 1
ATOM 8745 C C . GLU F 1 109 ? 45.801 23.584 7.433 1.00 70.90 106 GLU F C 1
ATOM 8746 O O . GLU F 1 109 ? 46.191 24.695 7.829 1.00 70.01 106 GLU F O 1
ATOM 8752 N N . THR F 1 110 ? 45.020 22.755 8.138 1.00 63.21 107 THR F N 1
ATOM 8753 C CA . THR F 1 110 ? 44.396 23.106 9.446 1.00 61.31 107 THR F CA 1
ATOM 8754 C C . THR F 1 110 ? 45.071 22.411 10.641 1.00 58.17 107 THR F C 1
ATOM 8755 O O . THR F 1 110 ? 44.668 22.720 11.780 1.00 56.28 107 THR F O 1
ATOM 8759 N N . LEU F 1 111 ? 46.043 21.519 10.406 1.00 56.68 108 LEU F N 1
ATOM 8760 C CA . LEU F 1 111 ? 46.749 20.776 11.497 1.00 54.45 108 LEU F CA 1
ATOM 8761 C C . LEU F 1 111 ? 45.762 19.858 12.236 1.00 52.63 108 LEU F C 1
ATOM 8762 O O . LEU F 1 111 ? 46.092 19.403 13.345 1.00 52.44 108 LEU F O 1
ATOM 8767 N N . GLU F 1 112 ? 44.611 19.572 11.622 1.00 53.36 109 GLU F N 1
ATOM 8768 C CA . GLU F 1 112 ? 43.576 18.704 12.244 1.00 51.93 109 GLU F CA 1
ATOM 8769 C C . GLU F 1 112 ? 44.029 17.245 12.192 1.00 49.33 109 GLU F C 1
ATOM 8770 O O . GLU F 1 112 ? 44.501 16.779 11.158 1.00 49.92 109 GLU F O 1
ATOM 8776 N N . PRO F 1 113 ? 43.917 16.480 13.304 1.00 46.56 110 PRO F N 1
ATOM 8777 C CA . PRO F 1 113 ? 44.308 15.072 13.318 1.00 46.65 110 PRO F CA 1
ATOM 8778 C C . PRO F 1 113 ? 43.148 14.258 12.728 1.00 47.37 110 PRO F C 1
ATOM 8779 O O . PRO F 1 113 ? 42.187 14.029 13.431 1.00 46.94 110 PRO F O 1
ATOM 8783 N N . VAL F 1 114 ? 43.269 13.846 11.463 1.00 48.61 111 VAL F N 1
ATOM 8784 C CA . VAL F 1 114 ? 42.170 13.094 10.783 1.00 50.47 111 VAL F CA 1
ATOM 8785 C C . VAL F 1 114 ? 42.395 11.590 10.909 1.00 50.40 111 VAL F C 1
ATOM 8786 O O . VAL F 1 114 ? 43.350 11.054 10.351 1.00 52.07 111 VAL F O 1
ATOM 8790 N N . PRO F 1 115 ? 41.498 10.857 11.606 1.00 50.29 112 PRO F N 1
ATOM 8791 C CA . PRO F 1 115 ? 41.635 9.411 11.759 1.00 49.37 112 PRO F CA 1
ATOM 8792 C C . PRO F 1 115 ? 41.102 8.689 10.513 1.00 48.68 112 PRO F C 1
ATOM 8793 O O . PRO F 1 115 ? 40.239 9.241 9.858 1.00 48.62 112 PRO F O 1
ATOM 8797 N N . TYR F 1 116 ? 41.624 7.498 10.211 1.00 46.98 113 TYR F N 1
ATOM 8798 C CA . TYR F 1 116 ? 41.146 6.743 9.022 1.00 48.14 113 TYR F CA 1
ATOM 8799 C C . TYR F 1 116 ? 40.925 5.270 9.376 1.00 49.05 113 TYR F C 1
ATOM 8800 O O . TYR F 1 116 ? 40.074 4.629 8.724 1.00 51.56 113 TYR F O 1
ATOM 8809 N N . PHE F 1 117 ? 41.625 4.763 10.392 1.00 48.54 114 PHE F N 1
ATOM 8810 C CA . PHE F 1 117 ? 41.453 3.337 10.773 1.00 50.11 114 PHE F CA 1
ATOM 8811 C C . PHE F 1 117 ? 42.102 3.058 12.129 1.00 50.26 114 PHE F C 1
ATOM 8812 O O . PHE F 1 117 ? 43.045 3.771 12.523 1.00 48.75 114 PHE F O 1
ATOM 8820 N N . GLN F 1 118 ? 41.585 2.031 12.806 1.00 53.33 115 GLN F N 1
ATOM 8821 C CA . GLN F 1 118 ? 42.089 1.583 14.128 1.00 53.62 115 GLN F CA 1
ATOM 8822 C C . GLN F 1 118 ? 41.709 0.110 14.300 1.00 52.93 115 GLN F C 1
ATOM 8823 O O . GLN F 1 118 ? 40.742 -0.343 13.649 1.00 51.88 115 GLN F O 1
ATOM 8829 N N . LYS F 1 119 ? 42.436 -0.587 15.167 1.00 51.99 116 LYS F N 1
ATOM 8830 C CA . LYS F 1 119 ? 42.185 -2.018 15.466 1.00 51.82 116 LYS F CA 1
ATOM 8831 C C . LYS F 1 119 ? 42.878 -2.301 16.798 1.00 49.79 116 LYS F C 1
ATOM 8832 O O . LYS F 1 119 ? 44.037 -2.765 16.787 1.00 49.54 116 LYS F O 1
ATOM 8838 N N . LEU F 1 120 ? 42.193 -1.967 17.893 1.00 48.37 117 LEU F N 1
ATOM 8839 C CA . LEU F 1 120 ? 42.747 -2.161 19.255 1.00 47.26 117 LEU F CA 1
ATOM 8840 C C . LEU F 1 120 ? 42.595 -3.627 19.672 1.00 48.44 117 LEU F C 1
ATOM 8841 O O . LEU F 1 120 ? 41.643 -4.284 19.215 1.00 49.72 117 LEU F O 1
ATOM 8846 N N . VAL F 1 121 ? 43.524 -4.108 20.499 1.00 48.62 118 VAL F N 1
ATOM 8847 C CA . VAL F 1 121 ? 43.492 -5.511 21.003 1.00 50.27 118 VAL F CA 1
ATOM 8848 C C . VAL F 1 121 ? 42.365 -5.608 22.040 1.00 52.00 118 VAL F C 1
ATOM 8849 O O . VAL F 1 121 ? 41.893 -4.549 22.502 1.00 49.96 118 VAL F O 1
ATOM 8853 N N . SER F 1 122 ? 41.953 -6.832 22.381 1.00 55.49 119 SER F N 1
ATOM 8854 C CA . SER F 1 122 ? 40.873 -7.066 23.376 1.00 57.44 119 SER F CA 1
ATOM 8855 C C . SER F 1 122 ? 41.432 -6.945 24.798 1.00 57.29 119 SER F C 1
ATOM 8856 O O . SER F 1 122 ? 42.672 -6.931 24.952 1.00 54.39 119 SER F O 1
ATOM 8859 N N . ASN F 1 123 ? 40.537 -6.866 25.789 1.00 59.28 120 ASN F N 1
ATOM 8860 C CA . ASN F 1 123 ? 40.915 -6.770 27.226 1.00 59.41 120 ASN F CA 1
ATOM 8861 C C . ASN F 1 123 ? 41.986 -5.690 27.402 1.00 56.05 120 ASN F C 1
ATOM 8862 O O . ASN F 1 123 ? 42.866 -5.868 28.266 1.00 56.30 120 ASN F O 1
ATOM 8867 N N . ILE F 1 124 ? 41.901 -4.605 26.627 1.00 54.22 121 ILE F N 1
ATOM 8868 C CA . ILE F 1 124 ? 42.915 -3.512 26.728 1.00 53.12 121 ILE F CA 1
ATOM 8869 C C . ILE F 1 124 ? 42.785 -2.834 28.101 1.00 54.52 121 ILE F C 1
ATOM 8870 O O . ILE F 1 124 ? 43.714 -2.094 28.484 1.00 54.91 121 ILE F O 1
ATOM 8875 N N . ASP F 1 125 ? 41.686 -3.101 28.818 1.00 57.14 122 ASP F N 1
ATOM 8876 C CA . ASP F 1 125 ? 41.458 -2.514 30.168 1.00 57.97 122 ASP F CA 1
ATOM 8877 C C . ASP F 1 125 ? 42.314 -3.257 31.205 1.00 59.11 122 ASP F C 1
ATOM 8878 O O . ASP F 1 125 ? 42.253 -2.885 32.391 1.00 60.23 122 ASP F O 1
ATOM 8883 N N . GLU F 1 126 ? 43.062 -4.276 30.767 1.00 60.14 123 GLU F N 1
ATOM 8884 C CA . GLU F 1 126 ? 43.952 -5.083 31.648 1.00 61.22 123 GLU F CA 1
ATOM 8885 C C . GLU F 1 126 ? 45.374 -5.039 31.080 1.00 59.34 123 GLU F C 1
ATOM 8886 O O . GLU F 1 126 ? 46.193 -5.895 31.467 1.00 60.37 123 GLU F O 1
ATOM 8892 N N . ARG F 1 127 ? 45.655 -4.072 30.204 1.00 56.44 124 ARG F N 1
ATOM 8893 C CA . ARG F 1 127 ? 46.998 -3.993 29.578 1.00 54.66 124 ARG F CA 1
ATOM 8894 C C . ARG F 1 127 ? 47.579 -2.583 29.630 1.00 53.62 124 ARG F C 1
ATOM 8895 O O . ARG F 1 127 ? 46.807 -1.610 29.740 1.00 53.18 124 ARG F O 1
ATOM 8903 N N . MET F 1 128 ? 48.906 -2.511 29.555 1.00 53.30 125 MET F N 1
ATOM 8904 C CA . MET F 1 128 ? 49.632 -1.222 29.506 1.00 52.48 125 MET F CA 1
ATOM 8905 C C . MET F 1 128 ? 49.813 -0.927 28.018 1.00 49.13 125 MET F C 1
ATOM 8906 O O . MET F 1 128 ? 50.090 -1.884 27.269 1.00 47.76 125 MET F O 1
ATOM 8911 N N . ALA F 1 129 ? 49.636 0.325 27.603 1.00 46.59 126 ALA F N 1
ATOM 8912 C CA . ALA F 1 129 ? 49.800 0.653 26.172 1.00 43.85 126 ALA F CA 1
ATOM 8913 C C . ALA F 1 129 ? 51.041 1.526 25.965 1.00 42.63 126 ALA F C 1
ATOM 8914 O O . ALA F 1 129 ? 51.211 2.515 26.714 1.00 40.86 126 ALA F O 1
ATOM 8916 N N . LEU F 1 130 ? 51.901 1.116 25.028 1.00 41.93 127 LEU F N 1
ATOM 8917 C CA . LEU F 1 130 ? 53.116 1.888 24.662 1.00 41.21 127 LEU F CA 1
ATOM 8918 C C . LEU F 1 130 ? 52.790 2.572 23.336 1.00 40.09 127 LEU F C 1
ATOM 8919 O O . LEU F 1 130 ? 52.883 1.901 22.292 1.00 39.81 127 LEU F O 1
ATOM 8924 N N . VAL F 1 131 ? 52.360 3.833 23.396 1.00 39.61 128 VAL F N 1
ATOM 8925 C CA . VAL F 1 131 ? 52.008 4.591 22.161 1.00 39.04 128 VAL F CA 1
ATOM 8926 C C . VAL F 1 131 ? 53.311 5.135 21.568 1.00 39.37 128 VAL F C 1
ATOM 8927 O O . VAL F 1 131 ? 54.037 5.835 22.297 1.00 39.97 128 VAL F O 1
ATOM 8931 N N . VAL F 1 132 ? 53.595 4.807 20.304 1.00 40.45 129 VAL F N 1
ATOM 8932 C CA . VAL F 1 132 ? 54.847 5.274 19.637 1.00 40.19 129 VAL F CA 1
ATOM 8933 C C . VAL F 1 132 ? 54.501 6.144 18.423 1.00 41.11 129 VAL F C 1
ATOM 8934 O O . VAL F 1 132 ? 53.654 5.737 17.603 1.00 41.32 129 VAL F O 1
ATOM 8938 N N . ASP F 1 133 ? 55.135 7.315 18.349 1.00 41.92 130 ASP F N 1
ATOM 8939 C CA . ASP F 1 133 ? 54.956 8.294 17.246 1.00 42.78 130 ASP F CA 1
ATOM 8940 C C . ASP F 1 133 ? 56.192 9.185 17.289 1.00 41.37 130 ASP F C 1
ATOM 8941 O O . ASP F 1 133 ? 56.515 9.730 18.340 1.00 41.71 130 ASP F O 1
ATOM 8946 N N . PRO F 1 134 ? 56.962 9.323 16.189 1.00 40.59 131 PRO F N 1
ATOM 8947 C CA . PRO F 1 134 ? 58.165 10.154 16.207 1.00 41.17 131 PRO F CA 1
ATOM 8948 C C . PRO F 1 134 ? 58.008 11.626 16.623 1.00 41.10 131 PRO F C 1
ATOM 8949 O O . PRO F 1 134 ? 58.929 12.136 17.226 1.00 41.27 131 PRO F O 1
ATOM 8953 N N . MET F 1 135 ? 56.863 12.260 16.347 1.00 42.13 132 MET F N 1
ATOM 8954 C CA . MET F 1 135 ? 56.756 13.703 16.704 1.00 42.80 132 MET F CA 1
ATOM 8955 C C . MET F 1 135 ? 55.470 14.045 17.468 1.00 41.86 132 MET F C 1
ATOM 8956 O O . MET F 1 135 ? 54.396 13.510 17.133 1.00 42.79 132 MET F O 1
ATOM 8961 N N . LEU F 1 136 ? 55.619 14.935 18.455 1.00 40.92 133 LEU F N 1
ATOM 8962 C CA . LEU F 1 136 ? 54.531 15.471 19.314 1.00 40.04 133 LEU F CA 1
ATOM 8963 C C . LEU F 1 136 ? 54.546 16.988 19.082 1.00 39.70 133 LEU F C 1
ATOM 8964 O O . LEU F 1 136 ? 55.200 17.700 19.870 1.00 39.38 133 LEU F O 1
ATOM 8969 N N . ALA F 1 137 ? 53.913 17.442 17.995 1.00 38.80 134 ALA F N 1
ATOM 8970 C CA . ALA F 1 137 ? 53.886 18.879 17.633 1.00 40.14 134 ALA F CA 1
ATOM 8971 C C . ALA F 1 137 ? 52.812 19.768 18.275 1.00 41.00 134 ALA F C 1
ATOM 8972 O O . ALA F 1 137 ? 53.170 20.598 19.133 1.00 39.98 134 ALA F O 1
ATOM 8974 N N . THR F 1 138 ? 51.554 19.634 17.837 1.00 40.76 135 THR F N 1
ATOM 8975 C CA . THR F 1 138 ? 50.401 20.297 18.502 1.00 39.80 135 THR F CA 1
ATOM 8976 C C . THR F 1 138 ? 49.876 19.369 19.603 1.00 39.38 135 THR F C 1
ATOM 8977 O O . THR F 1 138 ? 49.278 19.875 20.572 1.00 39.88 135 THR F O 1
ATOM 8981 N N . GLY F 1 139 ? 50.101 18.059 19.440 1.00 38.58 136 GLY F N 1
ATOM 8982 C CA . GLY F 1 139 ? 49.645 17.044 20.408 1.00 37.92 136 GLY F CA 1
ATOM 8983 C C . GLY F 1 139 ? 48.271 16.506 20.043 1.00 37.75 136 GLY F C 1
ATOM 8984 O O . GLY F 1 139 ? 47.822 15.558 20.705 1.00 39.01 136 GLY F O 1
ATOM 8985 N N . GLY F 1 140 ? 47.643 17.073 19.009 1.00 37.20 137 GLY F N 1
ATOM 8986 C CA . GLY F 1 140 ? 46.301 16.647 18.571 1.00 38.50 137 GLY F CA 1
ATOM 8987 C C . GLY F 1 140 ? 46.244 15.174 18.212 1.00 38.68 137 GLY F C 1
ATOM 8988 O O . GLY F 1 140 ? 45.308 14.489 18.678 1.00 38.61 137 GLY F O 1
ATOM 8989 N N . SER F 1 141 ? 47.212 14.706 17.419 1.00 38.67 138 SER F N 1
ATOM 8990 C CA . SER F 1 141 ? 47.261 13.284 16.986 1.00 38.78 138 SER F CA 1
ATOM 8991 C C . SER F 1 141 ? 47.353 12.359 18.205 1.00 37.36 138 SER F C 1
ATOM 8992 O O . SER F 1 141 ? 46.589 11.370 18.260 1.00 36.72 138 SER F O 1
ATOM 8995 N N . MET F 1 142 ? 48.241 12.689 19.146 1.00 36.57 139 MET F N 1
ATOM 8996 C CA . MET F 1 142 ? 48.450 11.864 20.368 1.00 36.33 139 MET F CA 1
ATOM 8997 C C . MET F 1 142 ? 47.200 11.916 21.260 1.00 35.98 139 MET F C 1
ATOM 8998 O O . MET F 1 142 ? 46.810 10.860 21.783 1.00 36.92 139 MET F O 1
ATOM 9003 N N . ILE F 1 143 ? 46.589 13.091 21.418 1.00 35.45 140 ILE F N 1
ATOM 9004 C CA . ILE F 1 143 ? 45.367 13.210 22.271 1.00 35.78 140 ILE F CA 1
ATOM 9005 C C . ILE F 1 143 ? 44.242 12.362 21.658 1.00 36.44 140 ILE F C 1
ATOM 9006 O O . ILE F 1 143 ? 43.531 11.679 22.425 1.00 36.23 140 ILE F O 1
ATOM 9011 N N . ALA F 1 144 ? 44.102 12.397 20.329 1.00 36.83 141 ALA F N 1
ATOM 9012 C CA . ALA F 1 144 ? 43.052 11.624 19.620 1.00 39.13 141 ALA F CA 1
ATOM 9013 C C . ALA F 1 144 ? 43.259 10.123 19.851 1.00 40.17 141 ALA F C 1
ATOM 9014 O O . ALA F 1 144 ? 42.257 9.410 20.091 1.00 40.90 141 ALA F O 1
ATOM 9016 N N . THR F 1 145 ? 44.516 9.674 19.770 1.00 39.68 142 THR F N 1
ATOM 9017 C CA . THR F 1 145 ? 44.885 8.247 19.965 1.00 39.53 142 THR F CA 1
ATOM 9018 C C . THR F 1 145 ? 44.555 7.816 21.399 1.00 40.39 142 THR F C 1
ATOM 9019 O O . THR F 1 145 ? 43.936 6.744 21.561 1.00 41.82 142 THR F O 1
ATOM 9023 N N . ILE F 1 146 ? 44.955 8.620 22.392 1.00 39.69 143 ILE F N 1
ATOM 9024 C CA . ILE F 1 146 ? 44.697 8.305 23.832 1.00 40.59 143 ILE F CA 1
ATOM 9025 C C . ILE F 1 146 ? 43.182 8.269 24.088 1.00 42.64 143 ILE F C 1
ATOM 9026 O O . ILE F 1 146 ? 42.754 7.426 24.910 1.00 42.52 143 ILE F O 1
ATOM 9031 N N . ASP F 1 147 ? 42.411 9.139 23.416 1.00 43.18 144 ASP F N 1
ATOM 9032 C CA . ASP F 1 147 ? 40.929 9.165 23.575 1.00 45.11 144 ASP F CA 1
ATOM 9033 C C . ASP F 1 147 ? 40.359 7.786 23.203 1.00 45.85 144 ASP F C 1
ATOM 9034 O O . ASP F 1 147 ? 39.514 7.279 23.966 1.00 46.46 144 ASP F O 1
ATOM 9039 N N . LEU F 1 148 ? 40.815 7.209 22.085 1.00 45.89 145 LEU F N 1
ATOM 9040 C CA . LEU F 1 148 ? 40.351 5.872 21.614 1.00 47.98 145 LEU F CA 1
ATOM 9041 C C . LEU F 1 148 ? 40.717 4.791 22.640 1.00 49.11 145 LEU F C 1
ATOM 9042 O O . LEU F 1 148 ? 39.866 3.913 22.898 1.00 49.63 145 LEU F O 1
ATOM 9047 N N . LEU F 1 149 ? 41.933 4.859 23.196 1.00 47.87 146 LEU F N 1
ATOM 9048 C CA . LEU F 1 149 ? 42.409 3.868 24.199 1.00 47.76 146 LEU F CA 1
ATOM 9049 C C . LEU F 1 149 ? 41.554 3.948 25.473 1.00 48.94 146 LEU F C 1
ATOM 9050 O O . LEU F 1 149 ? 41.174 2.874 25.983 1.00 48.67 146 LEU F O 1
ATOM 9055 N N . LYS F 1 150 ? 41.277 5.157 25.983 1.00 49.34 147 LYS F N 1
ATOM 9056 C CA . LYS F 1 150 ? 40.446 5.274 27.216 1.00 51.29 147 LYS F CA 1
ATOM 9057 C C . LYS F 1 150 ? 39.030 4.752 26.956 1.00 51.90 147 LYS F C 1
ATOM 9058 O O . LYS F 1 150 ? 38.553 3.924 27.754 1.00 53.81 147 LYS F O 1
ATOM 9064 N N A ASN F 1 151 ? 38.391 5.233 25.881 0.50 52.10 148 ASN F N 1
ATOM 9065 N N B ASN F 1 151 ? 38.377 5.245 25.899 0.50 51.17 148 ASN F N 1
ATOM 9066 C CA A ASN F 1 151 ? 37.011 4.820 25.499 0.50 53.25 148 ASN F CA 1
ATOM 9067 C CA B ASN F 1 151 ? 37.000 4.799 25.555 0.50 51.83 148 ASN F CA 1
ATOM 9068 C C A ASN F 1 151 ? 36.965 3.286 25.433 0.50 53.14 148 ASN F C 1
ATOM 9069 C C B ASN F 1 151 ? 36.977 3.269 25.482 0.50 52.30 148 ASN F C 1
ATOM 9070 O O A ASN F 1 151 ? 35.912 2.712 25.771 0.50 54.95 148 ASN F O 1
ATOM 9071 O O B ASN F 1 151 ? 35.947 2.678 25.863 0.50 54.09 148 ASN F O 1
ATOM 9080 N N . ALA F 1 152 ? 38.083 2.661 25.037 1.00 50.91 149 ALA F N 1
ATOM 9081 C CA . ALA F 1 152 ? 38.187 1.186 24.928 1.00 50.19 149 ALA F CA 1
ATOM 9082 C C . ALA F 1 152 ? 38.346 0.571 26.326 1.00 50.23 149 ALA F C 1
ATOM 9083 O O . ALA F 1 152 ? 38.073 -0.636 26.457 1.00 52.55 149 ALA F O 1
ATOM 9085 N N . GLY F 1 153 ? 38.803 1.359 27.310 1.00 49.26 150 GLY F N 1
ATOM 9086 C CA . GLY F 1 153 ? 38.960 0.884 28.704 1.00 49.93 150 GLY F CA 1
ATOM 9087 C C . GLY F 1 153 ? 40.390 0.878 29.237 1.00 48.80 150 GLY F C 1
ATOM 9088 O O . GLY F 1 153 ? 40.551 0.502 30.413 1.00 49.53 150 GLY F O 1
ATOM 9089 N N . CYS F 1 154 ? 41.389 1.284 28.443 1.00 47.51 151 CYS F N 1
ATOM 9090 C CA . CYS F 1 154 ? 42.805 1.278 28.921 1.00 46.27 151 CYS F CA 1
ATOM 9091 C C . CYS F 1 154 ? 43.027 2.411 29.934 1.00 45.22 151 CYS F C 1
ATOM 9092 O O . CYS F 1 154 ? 42.597 3.539 29.647 1.00 46.09 151 CYS F O 1
ATOM 9095 N N . THR F 1 155 ? 43.696 2.117 31.057 1.00 45.41 152 THR F N 1
ATOM 9096 C CA . THR F 1 155 ? 43.970 3.122 32.127 1.00 45.66 152 THR F CA 1
ATOM 9097 C C . THR F 1 155 ? 45.476 3.231 32.404 1.00 45.82 152 THR F C 1
ATOM 9098 O O . THR F 1 155 ? 45.849 4.017 33.292 1.00 46.64 152 THR F O 1
ATOM 9102 N N . SER F 1 156 ? 46.296 2.454 31.693 1.00 46.50 153 SER F N 1
ATOM 9103 C CA . SER F 1 156 ? 47.774 2.475 31.864 1.00 46.93 153 SER F CA 1
ATOM 9104 C C . SER F 1 156 ? 48.399 2.793 30.500 1.00 46.11 153 SER F C 1
ATOM 9105 O O . SER F 1 156 ? 48.513 1.867 29.667 1.00 45.70 153 SER F O 1
ATOM 9108 N N . ILE F 1 157 ? 48.786 4.056 30.287 1.00 45.16 154 ILE F N 1
ATOM 9109 C CA . ILE F 1 157 ? 49.356 4.483 28.974 1.00 44.32 154 ILE F CA 1
ATOM 9110 C C . ILE F 1 157 ? 50.694 5.211 29.151 1.00 44.23 154 ILE F C 1
ATOM 9111 O O . ILE F 1 157 ? 50.805 6.067 30.050 1.00 43.34 154 ILE F O 1
ATOM 9116 N N . LYS F 1 158 ? 51.654 4.866 28.289 1.00 43.87 155 LYS F N 1
ATOM 9117 C CA . LYS F 1 158 ? 53.010 5.473 28.236 1.00 43.86 155 LYS F CA 1
ATOM 9118 C C . LYS F 1 158 ? 53.196 5.992 26.805 1.00 43.09 155 LYS F C 1
ATOM 9119 O O . LYS F 1 158 ? 52.839 5.254 25.865 1.00 44.39 155 LYS F O 1
ATOM 9125 N N . VAL F 1 159 ? 53.722 7.208 26.647 1.00 42.46 156 VAL F N 1
ATOM 9126 C CA . VAL F 1 159 ? 53.915 7.805 25.292 1.00 41.46 156 VAL F CA 1
ATOM 9127 C C . VAL F 1 159 ? 55.413 7.922 24.985 1.00 40.08 156 VAL F C 1
ATOM 9128 O O . VAL F 1 159 ? 56.142 8.510 25.802 1.00 40.38 156 VAL F O 1
ATOM 9132 N N . LEU F 1 160 ? 55.836 7.350 23.855 1.00 39.25 157 LEU F N 1
ATOM 9133 C CA . LEU F 1 160 ? 57.248 7.396 23.390 1.00 40.08 157 LEU F CA 1
ATOM 9134 C C . LEU F 1 160 ? 57.313 8.228 22.106 1.00 39.26 157 LEU F C 1
ATOM 9135 O O . LEU F 1 160 ? 56.589 7.890 21.146 1.00 39.01 157 LEU F O 1
ATOM 9140 N N . VAL F 1 161 ? 58.131 9.284 22.105 1.00 38.06 158 VAL F N 1
ATOM 9141 C CA . VAL F 1 161 ? 58.295 10.164 20.909 1.00 37.36 158 VAL F CA 1
ATOM 9142 C C . VAL F 1 161 ? 59.779 10.528 20.797 1.00 37.33 158 VAL F C 1
ATOM 9143 O O . VAL F 1 161 ? 60.479 10.473 21.827 1.00 36.83 158 VAL F O 1
ATOM 9147 N N . LEU F 1 162 ? 60.242 10.848 19.586 1.00 37.44 159 LEU F N 1
ATOM 9148 C CA . LEU F 1 162 ? 61.661 11.237 19.377 1.00 38.31 159 LEU F CA 1
ATOM 9149 C C . LEU F 1 162 ? 61.828 12.718 19.748 1.00 38.05 159 LEU F C 1
ATOM 9150 O O . LEU F 1 162 ? 62.779 13.031 20.486 1.00 39.17 159 LEU F O 1
ATOM 9155 N N . VAL F 1 163 ? 60.931 13.583 19.262 1.00 36.78 160 VAL F N 1
ATOM 9156 C CA . VAL F 1 163 ? 60.993 15.048 19.557 1.00 37.53 160 VAL F CA 1
ATOM 9157 C C . VAL F 1 163 ? 59.599 15.543 19.970 1.00 36.92 160 VAL F C 1
ATOM 9158 O O . VAL F 1 163 ? 58.589 15.009 19.452 1.00 34.42 160 VAL F O 1
ATOM 9162 N N . ALA F 1 164 ? 59.558 16.536 20.864 1.00 36.84 161 ALA F N 1
ATOM 9163 C CA . ALA F 1 164 ? 58.278 17.097 21.350 1.00 36.44 161 ALA F CA 1
ATOM 9164 C C . ALA F 1 164 ? 58.395 18.612 21.515 1.00 36.61 161 ALA F C 1
ATOM 9165 O O . ALA F 1 164 ? 59.444 19.079 21.987 1.00 38.25 161 ALA F O 1
ATOM 9167 N N . ALA F 1 165 ? 57.354 19.341 21.107 1.00 36.27 162 ALA F N 1
ATOM 9168 C CA . ALA F 1 165 ? 57.328 20.813 21.254 1.00 36.48 162 ALA F CA 1
ATOM 9169 C C . ALA F 1 165 ? 56.621 21.130 22.570 1.00 36.28 162 ALA F C 1
ATOM 9170 O O . ALA F 1 165 ? 55.677 20.434 22.943 1.00 34.41 162 ALA F O 1
ATOM 9172 N N . PRO F 1 166 ? 57.055 22.166 23.325 1.00 36.74 163 PRO F N 1
ATOM 9173 C CA . PRO F 1 166 ? 56.409 22.511 24.591 1.00 37.23 163 PRO F CA 1
ATOM 9174 C C . PRO F 1 166 ? 54.886 22.647 24.449 1.00 37.85 163 PRO F C 1
ATOM 9175 O O . PRO F 1 166 ? 54.187 22.213 25.340 1.00 38.87 163 PRO F O 1
ATOM 9179 N N . GLU F 1 167 ? 54.426 23.227 23.333 1.00 38.98 164 GLU F N 1
ATOM 9180 C CA . GLU F 1 167 ? 52.974 23.423 23.068 1.00 39.81 164 GLU F CA 1
ATOM 9181 C C . GLU F 1 167 ? 52.262 22.063 23.104 1.00 38.70 164 GLU F C 1
ATOM 9182 O O . GLU F 1 167 ? 51.187 21.973 23.738 1.00 38.08 164 GLU F O 1
ATOM 9188 N N . GLY F 1 168 ? 52.848 21.055 22.445 1.00 37.33 165 GLY F N 1
ATOM 9189 C CA . GLY F 1 168 ? 52.281 19.693 22.380 1.00 36.62 165 GLY F CA 1
ATOM 9190 C C . GLY F 1 168 ? 52.222 19.028 23.743 1.00 36.78 165 GLY F C 1
ATOM 9191 O O . GLY F 1 168 ? 51.215 18.347 24.027 1.00 37.39 165 GLY F O 1
ATOM 9192 N N . ILE F 1 169 ? 53.273 19.199 24.547 1.00 37.03 166 ILE F N 1
ATOM 9193 C CA . ILE F 1 169 ? 53.323 18.606 25.914 1.00 36.86 166 ILE F CA 1
ATOM 9194 C C . ILE F 1 169 ? 52.232 19.274 26.757 1.00 37.12 166 ILE F C 1
ATOM 9195 O O . ILE F 1 169 ? 51.555 18.561 27.523 1.00 37.61 166 ILE F O 1
ATOM 9200 N N . ALA F 1 170 ? 52.070 20.592 26.604 1.00 36.86 167 ALA F N 1
ATOM 9201 C CA . ALA F 1 170 ? 51.047 21.347 27.365 1.00 38.05 167 ALA F CA 1
ATOM 9202 C C . ALA F 1 170 ? 49.644 20.843 26.999 1.00 37.70 167 ALA F C 1
ATOM 9203 O O . ALA F 1 170 ? 48.821 20.680 27.920 1.00 38.70 167 ALA F O 1
ATOM 9205 N N . ALA F 1 171 ? 49.386 20.611 25.706 1.00 36.68 168 ALA F N 1
ATOM 9206 C CA . ALA F 1 171 ? 48.063 20.121 25.249 1.00 36.71 168 ALA F CA 1
ATOM 9207 C C . ALA F 1 171 ? 47.813 18.702 25.782 1.00 36.68 168 ALA F C 1
ATOM 9208 O O . ALA F 1 171 ? 46.703 18.443 26.293 1.00 36.15 168 ALA F O 1
ATOM 9210 N N . LEU F 1 172 ? 48.813 17.824 25.665 1.00 36.30 169 LEU F N 1
ATOM 9211 C CA . LEU F 1 172 ? 48.700 16.416 26.135 1.00 37.23 169 LEU F CA 1
ATOM 9212 C C . LEU F 1 172 ? 48.461 16.373 27.651 1.00 39.05 169 LEU F C 1
ATOM 9213 O O . LEU F 1 172 ? 47.592 15.594 28.094 1.00 37.43 169 LEU F O 1
ATOM 9218 N N . GLU F 1 173 ? 49.209 17.187 28.400 1.00 41.98 170 GLU F N 1
ATOM 9219 C CA . GLU F 1 173 ? 49.129 17.258 29.885 1.00 45.26 170 GLU F CA 1
ATOM 9220 C C . GLU F 1 173 ? 47.743 17.736 30.342 1.00 45.46 170 GLU F C 1
ATOM 9221 O O . GLU F 1 173 ? 47.268 17.261 31.392 1.00 45.16 170 GLU F O 1
ATOM 9227 N N . LYS F 1 174 ? 47.122 18.635 29.577 1.00 45.82 171 LYS F N 1
ATOM 9228 C CA . LYS F 1 174 ? 45.788 19.188 29.939 1.00 46.70 171 LYS F CA 1
ATOM 9229 C C . LYS F 1 174 ? 44.685 18.154 29.669 1.00 44.64 171 LYS F C 1
ATOM 9230 O O . LYS F 1 174 ? 43.766 18.045 30.502 1.00 45.36 171 LYS F O 1
ATOM 9236 N N . ALA F 1 175 ? 44.785 17.417 28.560 1.00 42.51 172 ALA F N 1
ATOM 9237 C CA . ALA F 1 175 ? 43.772 16.401 28.186 1.00 42.35 172 ALA F CA 1
ATOM 9238 C C . ALA F 1 175 ? 44.003 15.068 28.916 1.00 42.97 172 ALA F C 1
ATOM 9239 O O . ALA F 1 175 ? 42.995 14.459 29.328 1.00 42.96 172 ALA F O 1
ATOM 9241 N N . HIS F 1 176 ? 45.259 14.623 29.069 1.00 42.93 173 HIS F N 1
ATOM 9242 C CA . HIS F 1 176 ? 45.516 13.320 29.749 1.00 42.77 173 HIS F CA 1
ATOM 9243 C C . HIS F 1 176 ? 46.716 13.407 30.691 1.00 42.86 173 HIS F C 1
ATOM 9244 O O . HIS F 1 176 ? 47.796 12.910 30.379 1.00 42.85 173 HIS F O 1
ATOM 9251 N N . PRO F 1 177 ? 46.564 14.003 31.894 1.00 43.36 174 PRO F N 1
ATOM 9252 C CA . PRO F 1 177 ? 47.680 14.118 32.837 1.00 43.45 174 PRO F CA 1
ATOM 9253 C C . PRO F 1 177 ? 48.132 12.800 33.492 1.00 44.04 174 PRO F C 1
ATOM 9254 O O . PRO F 1 177 ? 49.180 12.808 34.107 1.00 44.47 174 PRO F O 1
ATOM 9258 N N . ASP F 1 178 ? 47.363 11.713 33.339 1.00 44.62 175 ASP F N 1
ATOM 9259 C CA . ASP F 1 178 ? 47.734 10.407 33.957 1.00 45.22 175 ASP F CA 1
ATOM 9260 C C . ASP F 1 178 ? 48.609 9.575 33.013 1.00 43.53 175 ASP F C 1
ATOM 9261 O O . ASP F 1 178 ? 48.976 8.461 33.405 1.00 43.98 175 ASP F O 1
ATOM 9266 N N . VAL F 1 179 ? 48.922 10.075 31.816 1.00 43.43 176 VAL F N 1
ATOM 9267 C CA . VAL F 1 179 ? 49.808 9.287 30.908 1.00 42.76 176 VAL F CA 1
ATOM 9268 C C . VAL F 1 179 ? 51.246 9.694 31.243 1.00 42.62 176 VAL F C 1
ATOM 9269 O O . VAL F 1 179 ? 51.412 10.723 31.919 1.00 42.32 176 VAL F O 1
ATOM 9273 N N . GLU F 1 180 ? 52.237 8.911 30.815 1.00 43.62 177 GLU F N 1
ATOM 9274 C CA . GLU F 1 180 ? 53.657 9.258 31.087 1.00 44.06 177 GLU F CA 1
ATOM 9275 C C . GLU F 1 180 ? 54.336 9.542 29.750 1.00 41.33 177 GLU F C 1
ATOM 9276 O O . GLU F 1 180 ? 54.257 8.677 28.863 1.00 40.11 177 GLU F O 1
ATOM 9282 N N . LEU F 1 181 ? 54.976 10.705 29.625 1.00 39.61 178 LEU F N 1
ATOM 9283 C CA . LEU F 1 181 ? 55.654 11.073 28.357 1.00 38.22 178 LEU F CA 1
ATOM 9284 C C . LEU F 1 181 ? 57.157 10.787 28.450 1.00 39.12 178 LEU F C 1
ATOM 9285 O O . LEU F 1 181 ? 57.801 11.282 29.397 1.00 39.30 178 LEU F O 1
ATOM 9290 N N . TYR F 1 182 ? 57.665 9.994 27.504 1.00 38.41 179 TYR F N 1
ATOM 9291 C CA . TYR F 1 182 ? 59.106 9.649 27.385 1.00 38.16 179 TYR F CA 1
ATOM 9292 C C . TYR F 1 182 ? 59.566 10.182 26.027 1.00 37.82 179 TYR F C 1
ATOM 9293 O O . TYR F 1 182 ? 59.101 9.650 25.005 1.00 38.67 179 TYR F O 1
ATOM 9302 N N . THR F 1 183 ? 60.419 11.209 26.016 1.00 37.31 180 THR F N 1
ATOM 9303 C CA . THR F 1 183 ? 60.882 11.787 24.726 1.00 37.73 180 THR F CA 1
ATOM 9304 C C . THR F 1 183 ? 62.413 11.807 24.656 1.00 38.14 180 THR F C 1
ATOM 9305 O O . THR F 1 183 ? 63.057 11.868 25.717 1.00 39.19 180 THR F O 1
ATOM 9309 N N . ALA F 1 184 ? 62.959 11.725 23.441 1.00 38.21 181 ALA F N 1
ATOM 9310 C CA . ALA F 1 184 ? 64.424 11.773 23.227 1.00 38.95 181 ALA F CA 1
ATOM 9311 C C . ALA F 1 184 ? 64.874 13.237 23.274 1.00 39.22 181 ALA F C 1
ATOM 9312 O O . ALA F 1 184 ? 66.078 13.478 23.484 1.00 39.95 181 ALA F O 1
ATOM 9314 N N . SER F 1 185 ? 63.931 14.172 23.095 1.00 38.76 182 SER F N 1
ATOM 9315 C CA . SER F 1 185 ? 64.259 15.621 23.121 1.00 40.32 182 SER F CA 1
ATOM 9316 C C . SER F 1 185 ? 63.003 16.490 23.191 1.00 40.39 182 SER F C 1
ATOM 9317 O O . SER F 1 185 ? 61.959 16.092 22.638 1.00 40.06 182 SER F O 1
ATOM 9320 N N . VAL F 1 186 ? 63.132 17.635 23.864 1.00 41.05 183 VAL F N 1
ATOM 9321 C CA . VAL F 1 186 ? 62.043 18.646 23.981 1.00 41.10 183 VAL F CA 1
ATOM 9322 C C . VAL F 1 186 ? 62.567 19.863 23.212 1.00 41.86 183 VAL F C 1
ATOM 9323 O O . VAL F 1 186 ? 63.408 20.590 23.777 1.00 42.25 183 VAL F O 1
ATOM 9327 N N . ASP F 1 187 ? 62.134 20.032 21.958 1.00 41.72 184 ASP F N 1
ATOM 9328 C CA . ASP F 1 187 ? 62.611 21.158 21.107 1.00 43.30 184 ASP F CA 1
ATOM 9329 C C . ASP F 1 187 ? 62.052 22.498 21.611 1.00 43.60 184 ASP F C 1
ATOM 9330 O O . ASP F 1 187 ? 61.377 22.509 22.652 1.00 41.39 184 ASP F O 1
ATOM 9335 N N . LYS F 1 188 ? 62.328 23.580 20.875 1.00 46.84 185 LYS F N 1
ATOM 9336 C CA . LYS F 1 188 ? 61.932 24.965 21.262 1.00 49.86 185 LYS F CA 1
ATOM 9337 C C . LYS F 1 188 ? 60.457 25.277 20.983 1.00 47.51 185 LYS F C 1
ATOM 9338 O O . LYS F 1 188 ? 59.845 25.926 21.853 1.00 46.19 185 LYS F O 1
ATOM 9344 N N . GLY F 1 189 ? 59.903 24.867 19.840 1.00 46.42 186 GLY F N 1
ATOM 9345 C CA . GLY F 1 189 ? 58.482 25.186 19.592 1.00 45.25 186 GLY F CA 1
ATOM 9346 C C . GLY F 1 189 ? 57.997 24.745 18.226 1.00 44.60 186 GLY F C 1
ATOM 9347 O O . GLY F 1 189 ? 58.581 23.797 17.668 1.00 44.82 186 GLY F O 1
ATOM 9348 N N . LEU F 1 190 ? 56.946 25.406 17.724 1.00 45.56 187 LEU F N 1
ATOM 9349 C CA . LEU F 1 190 ? 56.335 25.101 16.401 1.00 45.07 187 LEU F CA 1
ATOM 9350 C C . LEU F 1 190 ? 56.479 26.304 15.468 1.00 46.96 187 LEU F C 1
ATOM 9351 O O . LEU F 1 190 ? 56.421 27.441 15.967 1.00 48.13 187 LEU F O 1
ATOM 9356 N N . ASN F 1 191 ? 56.654 26.053 14.166 1.00 48.21 188 ASN F N 1
ATOM 9357 C CA . ASN F 1 191 ? 56.757 27.166 13.186 1.00 50.18 188 ASN F CA 1
ATOM 9358 C C . ASN F 1 191 ? 55.320 27.535 12.795 1.00 52.84 188 ASN F C 1
ATOM 9359 O O . ASN F 1 191 ? 54.385 27.012 13.442 1.00 51.08 188 ASN F O 1
ATOM 9364 N N . GLU F 1 192 ? 55.142 28.379 11.774 1.00 62.90 189 GLU F N 1
ATOM 9365 C CA . GLU F 1 192 ? 53.775 28.798 11.355 1.00 68.62 189 GLU F CA 1
ATOM 9366 C C . GLU F 1 192 ? 53.096 27.657 10.579 1.00 67.50 189 GLU F C 1
ATOM 9367 O O . GLU F 1 192 ? 51.875 27.749 10.365 1.00 70.82 189 GLU F O 1
ATOM 9373 N N . HIS F 1 193 ? 53.844 26.605 10.218 1.00 64.65 190 HIS F N 1
ATOM 9374 C CA . HIS F 1 193 ? 53.268 25.456 9.461 1.00 64.86 190 HIS F CA 1
ATOM 9375 C C . HIS F 1 193 ? 53.006 24.258 10.387 1.00 59.55 190 HIS F C 1
ATOM 9376 O O . HIS F 1 193 ? 52.713 23.168 9.858 1.00 58.39 190 HIS F O 1
ATOM 9383 N N . GLY F 1 194 ? 53.122 24.445 11.706 1.00 57.01 191 GLY F N 1
ATOM 9384 C CA . GLY F 1 194 ? 52.860 23.363 12.678 1.00 55.81 191 GLY F CA 1
ATOM 9385 C C . GLY F 1 194 ? 54.004 22.369 12.834 1.00 53.77 191 GLY F C 1
ATOM 9386 O O . GLY F 1 194 ? 53.790 21.350 13.524 1.00 51.11 191 GLY F O 1
ATOM 9387 N N . TYR F 1 195 ? 55.167 22.629 12.225 1.00 52.99 192 TYR F N 1
ATOM 9388 C CA . TYR F 1 195 ? 56.321 21.696 12.356 1.00 51.15 192 TYR F CA 1
ATOM 9389 C C . TYR F 1 195 ? 57.183 22.092 13.560 1.00 48.19 192 TYR F C 1
ATOM 9390 O O . TYR F 1 195 ? 57.301 23.297 13.857 1.00 48.59 192 TYR F O 1
ATOM 9399 N N . ILE F 1 196 ? 57.764 21.086 14.225 1.00 44.12 193 ILE F N 1
ATOM 9400 C CA . ILE F 1 196 ? 58.640 21.302 15.415 1.00 42.45 193 ILE F CA 1
ATOM 9401 C C . ILE F 1 196 ? 59.987 21.866 14.944 1.00 41.81 193 ILE F C 1
ATOM 9402 O O . ILE F 1 196 ? 60.465 21.434 13.879 1.00 40.03 193 ILE F O 1
ATOM 9407 N N . ILE F 1 197 ? 60.558 22.799 15.710 1.00 42.14 194 ILE F N 1
ATOM 9408 C CA . ILE F 1 197 ? 61.880 23.417 15.388 1.00 45.39 194 ILE F CA 1
ATOM 9409 C C . ILE F 1 197 ? 62.753 23.306 16.638 1.00 45.62 194 ILE F C 1
ATOM 9410 O O . ILE F 1 197 ? 62.282 23.594 17.739 1.00 45.38 194 ILE F O 1
ATOM 9415 N N . PRO F 1 198 ? 64.023 22.837 16.540 1.00 44.57 195 PRO F N 1
ATOM 9416 C CA . PRO F 1 198 ? 64.637 22.409 15.278 1.00 44.84 195 PRO F CA 1
ATOM 9417 C C . PRO F 1 198 ? 63.885 21.273 14.563 1.00 42.75 195 PRO F C 1
ATOM 9418 O O . PRO F 1 198 ? 63.835 21.284 13.345 1.00 42.74 195 PRO F O 1
ATOM 9422 N N . GLY F 1 199 ? 63.377 20.305 15.333 1.00 41.71 196 GLY F N 1
ATOM 9423 C CA . GLY F 1 199 ? 62.596 19.167 14.802 1.00 41.37 196 GLY F CA 1
ATOM 9424 C C . GLY F 1 199 ? 63.377 18.217 13.906 1.00 41.73 196 GLY F C 1
ATOM 9425 O O . GLY F 1 199 ? 64.623 18.241 13.928 1.00 43.03 196 GLY F O 1
ATOM 9426 N N . LEU F 1 200 ? 62.631 17.402 13.151 1.00 41.70 197 LEU F N 1
ATOM 9427 C CA . LEU F 1 200 ? 63.157 16.378 12.210 1.00 43.08 197 LEU F CA 1
ATOM 9428 C C . LEU F 1 200 ? 62.472 16.524 10.846 1.00 44.79 197 LEU F C 1
ATOM 9429 O O . LEU F 1 200 ? 62.616 15.603 10.019 1.00 46.58 197 LEU F O 1
ATOM 9434 N N . GLY F 1 201 ? 61.759 17.632 10.619 1.00 45.65 198 GLY F N 1
ATOM 9435 C CA . GLY F 1 201 ? 61.052 17.831 9.340 1.00 46.54 198 GLY F CA 1
ATOM 9436 C C . GLY F 1 201 ? 59.862 16.893 9.243 1.00 47.23 198 GLY F C 1
ATOM 9437 O O . GLY F 1 201 ? 59.234 16.635 10.291 1.00 47.31 198 GLY F O 1
ATOM 9438 N N . ASP F 1 202 ? 59.561 16.392 8.043 1.00 49.58 199 ASP F N 1
ATOM 9439 C CA . ASP F 1 202 ? 58.416 15.459 7.869 1.00 51.54 199 ASP F CA 1
ATOM 9440 C C . ASP F 1 202 ? 58.938 14.034 8.104 1.00 49.32 199 ASP F C 1
ATOM 9441 O O . ASP F 1 202 ? 59.223 13.330 7.114 1.00 50.25 199 ASP F O 1
ATOM 9446 N N . ALA F 1 203 ? 59.049 13.643 9.380 1.00 47.22 200 ALA F N 1
ATOM 9447 C CA . ALA F 1 203 ? 59.552 12.315 9.812 1.00 46.20 200 ALA F CA 1
ATOM 9448 C C . ALA F 1 203 ? 58.837 11.176 9.077 1.00 46.21 200 ALA F C 1
ATOM 9449 O O . ALA F 1 203 ? 59.517 10.209 8.709 1.00 47.18 200 ALA F O 1
ATOM 9451 N N . GLY F 1 204 ? 57.521 11.289 8.880 1.00 46.76 201 GLY F N 1
ATOM 9452 C CA . GLY F 1 204 ? 56.739 10.242 8.190 1.00 47.33 201 GLY F CA 1
ATOM 9453 C C . GLY F 1 204 ? 57.249 9.963 6.785 1.00 48.46 201 GLY F C 1
ATOM 9454 O O . GLY F 1 204 ? 57.537 8.793 6.480 1.00 49.92 201 GLY F O 1
ATOM 9455 N N . ASP F 1 205 ? 57.363 10.999 5.953 1.00 49.68 202 ASP F N 1
ATOM 9456 C CA . ASP F 1 205 ? 57.844 10.825 4.555 1.00 51.66 202 ASP F CA 1
ATOM 9457 C C . ASP F 1 205 ? 59.340 10.488 4.533 1.00 50.27 202 ASP F C 1
ATOM 9458 O O . ASP F 1 205 ? 59.763 9.796 3.596 1.00 51.14 202 ASP F O 1
ATOM 9463 N N . LYS F 1 206 ? 60.093 10.952 5.523 1.00 49.83 203 LYS F N 1
ATOM 9464 C CA . LYS F 1 206 ? 61.547 10.681 5.603 1.00 50.49 203 LYS F CA 1
ATOM 9465 C C . LYS F 1 206 ? 61.772 9.206 5.936 1.00 49.57 203 LYS F C 1
ATOM 9466 O O . LYS F 1 206 ? 62.708 8.624 5.428 1.00 50.15 203 LYS F O 1
ATOM 9472 N N . ILE F 1 207 ? 60.920 8.645 6.778 1.00 46.72 204 ILE F N 1
ATOM 9473 C CA . ILE F 1 207 ? 60.982 7.211 7.212 1.00 47.17 204 ILE F CA 1
ATOM 9474 C C . ILE F 1 207 ? 60.585 6.271 6.066 1.00 46.64 204 ILE F C 1
ATOM 9475 O O . ILE F 1 207 ? 61.301 5.272 5.858 1.00 47.86 204 ILE F O 1
ATOM 9480 N N . PHE F 1 208 ? 59.467 6.550 5.393 1.00 44.84 205 PHE F N 1
ATOM 9481 C CA . PHE F 1 208 ? 58.963 5.698 4.279 1.00 46.57 205 PHE F CA 1
ATOM 9482 C C . PHE F 1 208 ? 59.585 6.098 2.933 1.00 48.86 205 PHE F C 1
ATOM 9483 O O . PHE F 1 208 ? 59.394 5.345 1.959 1.00 50.95 205 PHE F O 1
ATOM 9491 N N . GLY F 1 209 ? 60.320 7.215 2.884 1.00 49.73 206 GLY F N 1
ATOM 9492 C CA . GLY F 1 209 ? 60.960 7.673 1.633 1.00 52.99 206 GLY F CA 1
ATOM 9493 C C . GLY F 1 209 ? 59.945 8.199 0.631 1.00 55.98 206 GLY F C 1
ATOM 9494 O O . GLY F 1 209 ? 60.176 8.034 -0.585 1.00 58.09 206 GLY F O 1
ATOM 9495 N N . THR F 1 210 ? 58.865 8.820 1.121 1.00 56.38 207 THR F N 1
ATOM 9496 C CA . THR F 1 210 ? 57.800 9.374 0.243 1.00 60.35 207 THR F CA 1
ATOM 9497 C C . THR F 1 210 ? 57.820 10.906 0.282 1.00 64.75 207 THR F C 1
ATOM 9498 O O . THR F 1 210 ? 56.764 11.491 0.576 1.00 65.64 207 THR F O 1
ATOM 9502 N N . LYS F 1 211 ? 58.971 11.530 0.014 1.00 71.89 208 LYS F N 1
ATOM 9503 C CA . LYS F 1 211 ? 59.039 13.019 0.014 1.00 77.67 208 LYS F CA 1
ATOM 9504 C C . LYS F 1 211 ? 58.753 13.518 -1.407 1.00 81.36 208 LYS F C 1
ATOM 9505 O O . LYS F 1 211 ? 57.861 14.336 -1.622 1.00 84.28 208 LYS F O 1
ATOM 9512 N N . ALA G 1 3 ? 48.148 -14.536 -20.535 1.00 93.16 0 ALA G N 1
ATOM 9513 C CA . ALA G 1 3 ? 48.026 -15.242 -19.223 1.00 90.56 0 ALA G CA 1
ATOM 9514 C C . ALA G 1 3 ? 48.939 -14.577 -18.185 1.00 87.26 0 ALA G C 1
ATOM 9515 O O . ALA G 1 3 ? 49.995 -14.041 -18.577 1.00 87.68 0 ALA G O 1
ATOM 9517 N N . MET G 1 4 ? 48.530 -14.608 -16.913 1.00 84.39 1 MET G N 1
ATOM 9518 C CA . MET G 1 4 ? 49.320 -14.010 -15.803 1.00 82.04 1 MET G CA 1
ATOM 9519 C C . MET G 1 4 ? 50.450 -14.978 -15.437 1.00 80.76 1 MET G C 1
ATOM 9520 O O . MET G 1 4 ? 50.139 -16.144 -15.130 1.00 80.29 1 MET G O 1
ATOM 9525 N N . LYS G 1 5 ? 51.703 -14.511 -15.465 1.00 80.75 2 LYS G N 1
ATOM 9526 C CA . LYS G 1 5 ? 52.858 -15.386 -15.126 1.00 81.76 2 LYS G CA 1
ATOM 9527 C C . LYS G 1 5 ? 52.820 -15.678 -13.620 1.00 77.33 2 LYS G C 1
ATOM 9528 O O . LYS G 1 5 ? 52.867 -14.710 -12.834 1.00 74.68 2 LYS G O 1
ATOM 9534 N N . ILE G 1 6 ? 52.715 -16.962 -13.250 1.00 75.48 3 ILE G N 1
ATOM 9535 C CA . ILE G 1 6 ? 52.659 -17.400 -11.820 1.00 72.71 3 ILE G CA 1
ATOM 9536 C C . ILE G 1 6 ? 53.945 -18.162 -11.486 1.00 72.92 3 ILE G C 1
ATOM 9537 O O . ILE G 1 6 ? 54.365 -18.998 -12.307 1.00 77.62 3 ILE G O 1
ATOM 9542 N N . VAL G 1 7 ? 54.526 -17.883 -10.316 1.00 71.27 4 VAL G N 1
ATOM 9543 C CA . VAL G 1 7 ? 55.781 -18.552 -9.856 1.00 70.91 4 VAL G CA 1
ATOM 9544 C C . VAL G 1 7 ? 55.552 -19.101 -8.445 1.00 69.82 4 VAL G C 1
ATOM 9545 O O . VAL G 1 7 ? 55.596 -18.302 -7.491 1.00 70.66 4 VAL G O 1
ATOM 9549 N N . GLU G 1 8 ? 55.290 -20.406 -8.328 1.00 71.46 5 GLU G N 1
ATOM 9550 C CA . GLU G 1 8 ? 55.076 -21.034 -6.996 1.00 70.71 5 GLU G CA 1
ATOM 9551 C C . GLU G 1 8 ? 56.453 -21.439 -6.458 1.00 69.57 5 GLU G C 1
ATOM 9552 O O . GLU G 1 8 ? 57.018 -22.423 -6.967 1.00 71.44 5 GLU G O 1
ATOM 9558 N N . VAL G 1 9 ? 56.977 -20.679 -5.490 1.00 67.84 6 VAL G N 1
ATOM 9559 C CA . VAL G 1 9 ? 58.318 -20.960 -4.892 1.00 67.03 6 VAL G CA 1
ATOM 9560 C C . VAL G 1 9 ? 58.247 -22.304 -4.156 1.00 67.76 6 VAL G C 1
ATOM 9561 O O . VAL G 1 9 ? 57.494 -22.399 -3.166 1.00 68.40 6 VAL G O 1
ATOM 9565 N N . LYS G 1 10 ? 59.018 -23.292 -4.619 1.00 69.23 7 LYS G N 1
ATOM 9566 C CA . LYS G 1 10 ? 59.018 -24.649 -4.007 1.00 71.28 7 LYS G CA 1
ATOM 9567 C C . LYS G 1 10 ? 60.348 -24.915 -3.288 1.00 68.56 7 LYS G C 1
ATOM 9568 O O . LYS G 1 10 ? 60.688 -26.098 -3.103 1.00 70.37 7 LYS G O 1
ATOM 9574 N N . HIS G 1 11 ? 61.059 -23.858 -2.883 1.00 64.76 8 HIS G N 1
ATOM 9575 C CA . HIS G 1 11 ? 62.354 -24.020 -2.166 1.00 63.77 8 HIS G CA 1
ATOM 9576 C C . HIS G 1 11 ? 62.089 -24.730 -0.837 1.00 62.98 8 HIS G C 1
ATOM 9577 O O . HIS G 1 11 ? 61.147 -24.374 -0.131 1.00 60.32 8 HIS G O 1
ATOM 9584 N N . PRO G 1 12 ? 62.899 -25.745 -0.448 1.00 64.19 9 PRO G N 1
ATOM 9585 C CA . PRO G 1 12 ? 62.682 -26.475 0.804 1.00 64.28 9 PRO G CA 1
ATOM 9586 C C . PRO G 1 12 ? 62.462 -25.603 2.055 1.00 61.87 9 PRO G C 1
ATOM 9587 O O . PRO G 1 12 ? 61.597 -25.956 2.838 1.00 60.10 9 PRO G O 1
ATOM 9591 N N . LEU G 1 13 ? 63.230 -24.518 2.227 1.00 61.29 10 LEU G N 1
ATOM 9592 C CA . LEU G 1 13 ? 63.050 -23.640 3.423 1.00 60.07 10 LEU G CA 1
ATOM 9593 C C . LEU G 1 13 ? 61.669 -22.975 3.379 1.00 58.69 10 LEU G C 1
ATOM 9594 O O . LEU G 1 13 ? 61.010 -22.914 4.440 1.00 57.23 10 LEU G O 1
ATOM 9599 N N . VAL G 1 14 ? 61.256 -22.501 2.198 1.00 58.94 11 VAL G N 1
ATOM 9600 C CA . VAL G 1 14 ? 59.939 -21.817 2.021 1.00 56.99 11 VAL G CA 1
ATOM 9601 C C . VAL G 1 14 ? 58.800 -22.767 2.409 1.00 58.39 11 VAL G C 1
ATOM 9602 O O . VAL G 1 14 ? 57.991 -22.382 3.276 1.00 58.82 11 VAL G O 1
ATOM 9606 N N . LYS G 1 15 ? 58.753 -23.964 1.816 1.00 61.30 12 LYS G N 1
ATOM 9607 C CA . LYS G 1 15 ? 57.653 -24.919 2.130 1.00 64.15 12 LYS G CA 1
ATOM 9608 C C . LYS G 1 15 ? 57.804 -25.452 3.562 1.00 63.45 12 LYS G C 1
ATOM 9609 O O . LYS G 1 15 ? 56.780 -25.876 4.130 1.00 65.73 12 LYS G O 1
ATOM 9615 N N . HIS G 1 16 ? 59.009 -25.403 4.138 1.00 63.11 13 HIS G N 1
ATOM 9616 C CA . HIS G 1 16 ? 59.193 -25.881 5.537 1.00 63.22 13 HIS G CA 1
ATOM 9617 C C . HIS G 1 16 ? 58.593 -24.861 6.509 1.00 61.12 13 HIS G C 1
ATOM 9618 O O . HIS G 1 16 ? 57.757 -25.253 7.344 1.00 62.40 13 HIS G O 1
ATOM 9625 N N . LYS G 1 17 ? 59.025 -23.603 6.392 1.00 59.03 14 LYS G N 1
ATOM 9626 C CA . LYS G 1 17 ? 58.557 -22.495 7.266 1.00 57.16 14 LYS G CA 1
ATOM 9627 C C . LYS G 1 17 ? 57.048 -22.291 7.076 1.00 57.77 14 LYS G C 1
ATOM 9628 O O . LYS G 1 17 ? 56.360 -22.037 8.089 1.00 56.46 14 LYS G O 1
ATOM 9634 N N . LEU G 1 18 ? 56.554 -22.414 5.838 1.00 58.06 15 LEU G N 1
ATOM 9635 C CA . LEU G 1 18 ? 55.098 -22.253 5.573 1.00 58.28 15 LEU G CA 1
ATOM 9636 C C . LEU G 1 18 ? 54.338 -23.332 6.354 1.00 59.36 15 LEU G C 1
ATOM 9637 O O . LEU G 1 18 ? 53.255 -23.022 6.887 1.00 59.89 15 LEU G O 1
ATOM 9642 N N . GLY G 1 19 ? 54.891 -24.550 6.406 1.00 59.30 16 GLY G N 1
ATOM 9643 C CA . GLY G 1 19 ? 54.272 -25.670 7.139 1.00 61.61 16 GLY G CA 1
ATOM 9644 C C . GLY G 1 19 ? 54.162 -25.366 8.625 1.00 62.69 16 GLY G C 1
ATOM 9645 O O . GLY G 1 19 ? 53.122 -25.709 9.218 1.00 65.25 16 GLY G O 1
ATOM 9646 N N . LEU G 1 20 ? 55.195 -24.739 9.202 1.00 61.15 17 LEU G N 1
ATOM 9647 C CA . LEU G 1 20 ? 55.210 -24.379 10.647 1.00 62.06 17 LEU G CA 1
ATOM 9648 C C . LEU G 1 20 ? 54.122 -23.334 10.942 1.00 61.73 17 LEU G C 1
ATOM 9649 O O . LEU G 1 20 ? 53.560 -23.374 12.054 1.00 62.42 17 LEU G O 1
ATOM 9654 N N . MET G 1 21 ? 53.839 -22.441 9.984 1.00 60.52 18 MET G N 1
ATOM 9655 C CA . MET G 1 21 ? 52.811 -21.375 10.161 1.00 60.35 18 MET G CA 1
ATOM 9656 C C . MET G 1 21 ? 51.393 -21.966 10.123 1.00 62.63 18 MET G C 1
ATOM 9657 O O . MET G 1 21 ? 50.468 -21.272 10.585 1.00 62.28 18 MET G O 1
ATOM 9662 N N . ARG G 1 22 ? 51.222 -23.188 9.604 1.00 64.54 19 ARG G N 1
ATOM 9663 C CA . ARG G 1 22 ? 49.865 -23.803 9.531 1.00 66.55 19 ARG G CA 1
ATOM 9664 C C . ARG G 1 22 ? 49.484 -24.400 10.894 1.00 69.22 19 ARG G C 1
ATOM 9665 O O . ARG G 1 22 ? 48.289 -24.676 11.082 1.00 71.99 19 ARG G O 1
ATOM 9673 N N . GLU G 1 23 ? 50.452 -24.585 11.803 1.00 71.53 20 GLU G N 1
ATOM 9674 C CA . GLU G 1 23 ? 50.162 -25.145 13.156 1.00 75.90 20 GLU G CA 1
ATOM 9675 C C . GLU G 1 23 ? 49.138 -24.222 13.834 1.00 75.13 20 GLU G C 1
ATOM 9676 O O . GLU G 1 23 ? 49.350 -22.994 13.799 1.00 73.65 20 GLU G O 1
ATOM 9682 N N . HIS G 1 24 ? 48.090 -24.792 14.443 1.00 77.35 21 HIS G N 1
ATOM 9683 C CA . HIS G 1 24 ? 47.019 -23.976 15.084 1.00 78.63 21 HIS G CA 1
ATOM 9684 C C . HIS G 1 24 ? 47.489 -23.360 16.410 1.00 77.29 21 HIS G C 1
ATOM 9685 O O . HIS G 1 24 ? 47.004 -22.260 16.736 1.00 77.38 21 HIS G O 1
ATOM 9692 N N . ASP G 1 25 ? 48.393 -24.027 17.138 1.00 77.76 22 ASP G N 1
ATOM 9693 C CA . ASP G 1 25 ? 48.883 -23.502 18.446 1.00 78.57 22 ASP G CA 1
ATOM 9694 C C . ASP G 1 25 ? 50.109 -22.597 18.266 1.00 73.45 22 ASP G C 1
ATOM 9695 O O . ASP G 1 25 ? 50.674 -22.185 19.301 1.00 72.92 22 ASP G O 1
ATOM 9700 N N . ILE G 1 26 ? 50.494 -22.272 17.026 1.00 68.89 23 ILE G N 1
ATOM 9701 C CA . ILE G 1 26 ? 51.689 -21.394 16.827 1.00 65.38 23 ILE G CA 1
ATOM 9702 C C . ILE G 1 26 ? 51.429 -20.060 17.538 1.00 64.54 23 ILE G C 1
ATOM 9703 O O . ILE G 1 26 ? 50.255 -19.643 17.598 1.00 65.33 23 ILE G O 1
ATOM 9708 N N . SER G 1 27 ? 52.489 -19.428 18.054 1.00 62.20 24 SER G N 1
ATOM 9709 C CA . SER G 1 27 ? 52.360 -18.133 18.775 1.00 60.96 24 SER G CA 1
ATOM 9710 C C . SER G 1 27 ? 52.464 -16.963 17.792 1.00 59.68 24 SER G C 1
ATOM 9711 O O . SER G 1 27 ? 53.019 -17.159 16.688 1.00 57.32 24 SER G O 1
ATOM 9714 N N . THR G 1 28 ? 51.947 -15.796 18.198 1.00 59.66 25 THR G N 1
ATOM 9715 C CA . THR G 1 28 ? 51.996 -14.559 17.374 1.00 58.63 25 THR G CA 1
ATOM 9716 C C . THR G 1 28 ? 53.463 -14.239 17.072 1.00 57.63 25 THR G C 1
ATOM 9717 O O . THR G 1 28 ? 53.774 -13.924 15.911 1.00 54.58 25 THR G O 1
ATOM 9721 N N . LYS G 1 29 ? 54.310 -14.326 18.103 1.00 61.54 26 LYS G N 1
ATOM 9722 C CA . LYS G 1 29 ? 55.775 -14.072 18.018 1.00 62.51 26 LYS G CA 1
ATOM 9723 C C . LYS G 1 29 ? 56.383 -14.953 16.918 1.00 59.49 26 LYS G C 1
ATOM 9724 O O . LYS G 1 29 ? 57.022 -14.406 16.003 1.00 58.83 26 LYS G O 1
ATOM 9730 N N . ARG G 1 30 ? 56.150 -16.263 17.008 1.00 63.84 27 ARG G N 1
ATOM 9731 C CA . ARG G 1 30 ? 56.672 -17.279 16.054 1.00 63.07 27 ARG G CA 1
ATOM 9732 C C . ARG G 1 30 ? 56.063 -17.069 14.659 1.00 58.33 27 ARG G C 1
ATOM 9733 O O . ARG G 1 30 ? 56.834 -17.065 13.680 1.00 56.66 27 ARG G O 1
ATOM 9741 N N . PHE G 1 31 ? 54.743 -16.872 14.576 1.00 56.54 28 PHE G N 1
ATOM 9742 C CA . PHE G 1 31 ? 54.038 -16.670 13.278 1.00 55.43 28 PHE G CA 1
ATOM 9743 C C . PHE G 1 31 ? 54.551 -15.400 12.579 1.00 55.75 28 PHE G C 1
ATOM 9744 O O . PHE G 1 31 ? 54.727 -15.411 11.343 1.00 54.57 28 PHE G O 1
ATOM 9752 N N . ARG G 1 32 ? 54.770 -14.336 13.356 1.00 57.96 29 ARG G N 1
ATOM 9753 C CA . ARG G 1 32 ? 55.261 -13.022 12.854 1.00 58.83 29 ARG G CA 1
ATOM 9754 C C . ARG G 1 32 ? 56.659 -13.183 12.238 1.00 58.22 29 ARG G C 1
ATOM 9755 O O . ARG G 1 32 ? 56.884 -12.643 11.139 1.00 57.11 29 ARG G O 1
ATOM 9763 N N . GLU G 1 33 ? 57.553 -13.908 12.920 1.00 59.90 30 GLU G N 1
ATOM 9764 C CA . GLU G 1 33 ? 58.947 -14.129 12.440 1.00 61.32 30 GLU G CA 1
ATOM 9765 C C . GLU G 1 33 ? 58.952 -14.949 11.143 1.00 57.46 30 GLU G C 1
ATOM 9766 O O . GLU G 1 33 ? 59.692 -14.561 10.213 1.00 56.50 30 GLU G O 1
ATOM 9772 N N . LEU G 1 34 ? 58.177 -16.038 11.082 1.00 53.34 31 LEU G N 1
ATOM 9773 C CA . LEU G 1 34 ? 58.130 -16.886 9.857 1.00 51.43 31 LEU G CA 1
ATOM 9774 C C . LEU G 1 34 ? 57.582 -16.075 8.675 1.00 49.70 31 LEU G C 1
ATOM 9775 O O . LEU G 1 34 ? 58.168 -16.172 7.580 1.00 48.52 31 LEU G O 1
ATOM 9780 N N . ALA G 1 35 ? 56.504 -15.313 8.889 1.00 49.26 32 ALA G N 1
ATOM 9781 C CA . ALA G 1 35 ? 55.910 -14.484 7.811 1.00 49.41 32 ALA G CA 1
ATOM 9782 C C . ALA G 1 35 ? 56.999 -13.590 7.203 1.00 48.87 32 ALA G C 1
ATOM 9783 O O . ALA G 1 35 ? 57.112 -13.542 5.965 1.00 48.48 32 ALA G O 1
ATOM 9785 N N . SER G 1 36 ? 57.776 -12.921 8.058 1.00 49.37 33 SER G N 1
ATOM 9786 C CA . SER G 1 36 ? 58.869 -12.024 7.601 1.00 50.61 33 SER G CA 1
ATOM 9787 C C . SER G 1 36 ? 59.970 -12.848 6.920 1.00 51.30 33 SER G C 1
ATOM 9788 O O . SER G 1 36 ? 60.487 -12.398 5.878 1.00 49.96 33 SER G O 1
ATOM 9791 N N . GLU G 1 37 ? 60.307 -14.013 7.485 1.00 53.60 34 GLU G N 1
ATOM 9792 C CA . GLU G 1 37 ? 61.367 -14.880 6.900 1.00 56.54 34 GLU G CA 1
ATOM 9793 C C . GLU G 1 37 ? 60.927 -15.367 5.514 1.00 55.74 34 GLU G C 1
ATOM 9794 O O . GLU G 1 37 ? 61.745 -15.270 4.578 1.00 56.38 34 GLU G O 1
ATOM 9800 N N . VAL G 1 38 ? 59.697 -15.876 5.389 1.00 54.44 35 VAL G N 1
ATOM 9801 C CA . VAL G 1 38 ? 59.211 -16.356 4.060 1.00 55.79 35 VAL G CA 1
ATOM 9802 C C . VAL G 1 38 ? 59.194 -15.156 3.105 1.00 55.95 35 VAL G C 1
ATOM 9803 O O . VAL G 1 38 ? 59.603 -15.323 1.944 1.00 57.11 35 VAL G O 1
ATOM 9807 N N . GLY G 1 39 ? 58.759 -13.988 3.591 1.00 56.61 36 GLY G N 1
ATOM 9808 C CA . GLY G 1 39 ? 58.718 -12.769 2.758 1.00 57.27 36 GLY G CA 1
ATOM 9809 C C . GLY G 1 39 ? 60.100 -12.435 2.223 1.00 56.77 36 GLY G C 1
ATOM 9810 O O . GLY G 1 39 ? 60.195 -11.912 1.100 1.00 55.53 36 GLY G O 1
ATOM 9811 N N . SER G 1 40 ? 61.134 -12.737 3.012 1.00 59.22 37 SER G N 1
ATOM 9812 C CA . SER G 1 40 ? 62.545 -12.482 2.622 1.00 61.00 37 SER G CA 1
ATOM 9813 C C . SER G 1 40 ? 62.937 -13.394 1.452 1.00 60.78 37 SER G C 1
ATOM 9814 O O . SER G 1 40 ? 63.608 -12.909 0.518 1.00 61.14 37 SER G O 1
ATOM 9817 N N . LEU G 1 41 ? 62.508 -14.660 1.501 1.00 60.26 38 LEU G N 1
ATOM 9818 C CA . LEU G 1 41 ? 62.825 -15.661 0.447 1.00 61.18 38 LEU G CA 1
ATOM 9819 C C . LEU G 1 41 ? 62.078 -15.328 -0.855 1.00 61.84 38 LEU G C 1
ATOM 9820 O O . LEU G 1 41 ? 62.723 -15.387 -1.923 1.00 63.38 38 LEU G O 1
ATOM 9825 N N . LEU G 1 42 ? 60.781 -15.003 -0.781 1.00 61.50 39 LEU G N 1
ATOM 9826 C CA . LEU G 1 42 ? 60.008 -14.657 -2.010 1.00 63.65 39 LEU G CA 1
ATOM 9827 C C . LEU G 1 42 ? 60.608 -13.410 -2.670 1.00 62.91 39 LEU G C 1
ATOM 9828 O O . LEU G 1 42 ? 60.496 -13.294 -3.907 1.00 65.66 39 LEU G O 1
ATOM 9833 N N . THR G 1 43 ? 61.216 -12.522 -1.876 1.00 60.66 40 THR G N 1
ATOM 9834 C CA . THR G 1 43 ? 61.827 -11.281 -2.425 1.00 60.21 40 THR G CA 1
ATOM 9835 C C . THR G 1 43 ? 63.021 -11.662 -3.308 1.00 58.78 40 THR G C 1
ATOM 9836 O O . THR G 1 43 ? 63.200 -11.021 -4.359 1.00 57.07 40 THR G O 1
ATOM 9840 N N . TYR G 1 44 ? 63.784 -12.679 -2.896 1.00 58.91 41 TYR G N 1
ATOM 9841 C CA . TYR G 1 44 ? 64.971 -13.144 -3.662 1.00 60.14 41 TYR G CA 1
ATOM 9842 C C . TYR G 1 44 ? 64.521 -13.672 -5.031 1.00 61.88 41 TYR G C 1
ATOM 9843 O O . TYR G 1 44 ? 65.205 -13.403 -6.036 1.00 61.55 41 TYR G O 1
ATOM 9852 N N . GLU G 1 45 ? 63.391 -14.385 -5.060 1.00 62.90 42 GLU G N 1
ATOM 9853 C CA . GLU G 1 45 ? 62.831 -14.958 -6.316 1.00 66.06 42 GLU G CA 1
ATOM 9854 C C . GLU G 1 45 ? 62.277 -13.840 -7.208 1.00 67.50 42 GLU G C 1
ATOM 9855 O O . GLU G 1 45 ? 62.478 -13.913 -8.436 1.00 71.64 42 GLU G O 1
ATOM 9861 N N . ALA G 1 46 ? 61.620 -12.846 -6.603 1.00 66.04 43 ALA G N 1
ATOM 9862 C CA . ALA G 1 46 ? 61.013 -11.718 -7.349 1.00 66.06 43 ALA G CA 1
ATOM 9863 C C . ALA G 1 46 ? 62.081 -10.741 -7.858 1.00 64.57 43 ALA G C 1
ATOM 9864 O O . ALA G 1 46 ? 61.778 -10.000 -8.813 1.00 68.70 43 ALA G O 1
ATOM 9866 N N . THR G 1 47 ? 63.274 -10.743 -7.256 1.00 61.62 44 THR G N 1
ATOM 9867 C CA . THR G 1 47 ? 64.366 -9.817 -7.673 1.00 60.69 44 THR G CA 1
ATOM 9868 C C . THR G 1 47 ? 65.427 -10.564 -8.491 1.00 61.29 44 THR G C 1
ATOM 9869 O O . THR G 1 47 ? 66.487 -9.967 -8.751 1.00 60.95 44 THR G O 1
ATOM 9873 N N . ALA G 1 48 ? 65.133 -11.796 -8.919 1.00 62.37 45 ALA G N 1
ATOM 9874 C CA . ALA G 1 48 ? 66.101 -12.600 -9.702 1.00 63.85 45 ALA G CA 1
ATOM 9875 C C . ALA G 1 48 ? 66.251 -12.070 -11.135 1.00 67.18 45 ALA G C 1
ATOM 9876 O O . ALA G 1 48 ? 67.281 -12.392 -11.760 1.00 69.75 45 ALA G O 1
ATOM 9878 N N . ASP G 1 49 ? 65.294 -11.272 -11.629 1.00 69.13 46 ASP G N 1
ATOM 9879 C CA . ASP G 1 49 ? 65.358 -10.751 -13.025 1.00 72.06 46 ASP G CA 1
ATOM 9880 C C . ASP G 1 49 ? 65.747 -9.264 -13.085 1.00 70.70 46 ASP G C 1
ATOM 9881 O O . ASP G 1 49 ? 65.654 -8.700 -14.189 1.00 71.80 46 ASP G O 1
ATOM 9886 N N . LEU G 1 50 ? 66.181 -8.650 -11.977 1.00 70.09 47 LEU G N 1
ATOM 9887 C CA . LEU G 1 50 ? 66.563 -7.206 -12.015 1.00 70.12 47 LEU G CA 1
ATOM 9888 C C . LEU G 1 50 ? 67.695 -6.996 -13.027 1.00 71.86 47 LEU G C 1
ATOM 9889 O O . LEU G 1 50 ? 68.612 -7.836 -13.068 1.00 75.33 47 LEU G O 1
ATOM 9894 N N . GLU G 1 51 ? 67.628 -5.905 -13.799 1.00 75.60 48 GLU G N 1
ATOM 9895 C CA . GLU G 1 51 ? 68.661 -5.583 -14.822 1.00 78.62 48 GLU G CA 1
ATOM 9896 C C . GLU G 1 51 ? 69.866 -4.946 -14.127 1.00 76.63 48 GLU G C 1
ATOM 9897 O O . GLU G 1 51 ? 69.658 -4.195 -13.154 1.00 74.26 48 GLU G O 1
ATOM 9903 N N . THR G 1 52 ? 71.070 -5.241 -14.625 1.00 77.14 49 THR G N 1
ATOM 9904 C CA . THR G 1 52 ? 72.332 -4.697 -14.061 1.00 77.22 49 THR G CA 1
ATOM 9905 C C . THR G 1 52 ? 73.106 -3.965 -15.162 1.00 78.86 49 THR G C 1
ATOM 9906 O O . THR G 1 52 ? 72.650 -3.993 -16.321 1.00 79.20 49 THR G O 1
ATOM 9910 N N . GLU G 1 53 ? 74.231 -3.342 -14.800 1.00 88.88 50 GLU G N 1
ATOM 9911 C CA . GLU G 1 53 ? 75.091 -2.598 -15.760 1.00 91.13 50 GLU G CA 1
ATOM 9912 C C . GLU G 1 53 ? 76.512 -2.520 -15.193 1.00 90.21 50 GLU G C 1
ATOM 9913 O O . GLU G 1 53 ? 76.654 -2.268 -13.983 1.00 86.71 50 GLU G O 1
ATOM 9919 N N . LYS G 1 54 ? 77.516 -2.740 -16.045 1.00 93.65 51 LYS G N 1
ATOM 9920 C CA . LYS G 1 54 ? 78.941 -2.697 -15.621 1.00 93.15 51 LYS G CA 1
ATOM 9921 C C . LYS G 1 54 ? 79.356 -1.251 -15.324 1.00 90.02 51 LYS G C 1
ATOM 9922 O O . LYS G 1 54 ? 79.009 -0.357 -16.119 1.00 91.22 51 LYS G O 1
ATOM 9928 N N . VAL G 1 55 ? 80.063 -1.048 -14.208 1.00 86.52 52 VAL G N 1
ATOM 9929 C CA . VAL G 1 55 ? 80.563 0.292 -13.773 1.00 85.34 52 VAL G CA 1
ATOM 9930 C C . VAL G 1 55 ? 81.936 0.097 -13.126 1.00 84.75 52 VAL G C 1
ATOM 9931 O O . VAL G 1 55 ? 82.102 -0.883 -12.374 1.00 86.41 52 VAL G O 1
ATOM 9935 N N . THR G 1 56 ? 82.876 1.000 -13.414 1.00 85.14 53 THR G N 1
ATOM 9936 C CA . THR G 1 56 ? 84.249 0.913 -12.851 1.00 83.18 53 THR G CA 1
ATOM 9937 C C . THR G 1 56 ? 84.344 1.784 -11.594 1.00 79.49 53 THR G C 1
ATOM 9938 O O . THR G 1 56 ? 84.037 2.987 -11.684 1.00 77.45 53 THR G O 1
ATOM 9942 N N . ILE G 1 57 ? 84.728 1.176 -10.467 1.00 78.15 54 ILE G N 1
ATOM 9943 C CA . ILE G 1 57 ? 84.892 1.902 -9.171 1.00 76.03 54 ILE G CA 1
ATOM 9944 C C . ILE G 1 57 ? 86.312 1.626 -8.666 1.00 74.04 54 ILE G C 1
ATOM 9945 O O . ILE G 1 57 ? 86.953 0.699 -9.201 1.00 72.44 54 ILE G O 1
ATOM 9950 N N . GLU G 1 58 ? 86.800 2.430 -7.719 1.00 74.05 55 GLU G N 1
ATOM 9951 C CA . GLU G 1 58 ? 88.170 2.226 -7.178 1.00 76.31 55 GLU G CA 1
ATOM 9952 C C . GLU G 1 58 ? 88.100 1.130 -6.107 1.00 74.82 55 GLU G C 1
ATOM 9953 O O . GLU G 1 58 ? 87.530 1.390 -5.033 1.00 71.23 55 GLU G O 1
ATOM 9959 N N . GLY G 1 59 ? 88.645 -0.054 -6.411 1.00 77.62 56 GLY G N 1
ATOM 9960 C CA . GLY G 1 59 ? 88.641 -1.198 -5.478 1.00 79.36 56 GLY G CA 1
ATOM 9961 C C . GLY G 1 59 ? 89.856 -1.203 -4.567 1.00 81.97 56 GLY G C 1
ATOM 9962 O O . GLY G 1 59 ? 90.690 -0.282 -4.683 1.00 84.16 56 GLY G O 1
ATOM 9963 N N . TRP G 1 60 ? 89.949 -2.211 -3.692 1.00 85.47 57 TRP G N 1
ATOM 9964 C CA . TRP G 1 60 ? 91.084 -2.349 -2.737 1.00 89.49 57 TRP G CA 1
ATOM 9965 C C . TRP G 1 60 ? 92.399 -2.548 -3.500 1.00 90.78 57 TRP G C 1
ATOM 9966 O O . TRP G 1 60 ? 93.421 -1.975 -3.073 1.00 90.83 57 TRP G O 1
ATOM 9977 N N . ASN G 1 61 ? 92.360 -3.325 -4.586 1.00 91.71 58 ASN G N 1
ATOM 9978 C CA . ASN G 1 61 ? 93.566 -3.601 -5.411 1.00 92.11 58 ASN G CA 1
ATOM 9979 C C . ASN G 1 61 ? 93.712 -2.486 -6.456 1.00 87.61 58 ASN G C 1
ATOM 9980 O O . ASN G 1 61 ? 94.845 -2.236 -6.903 1.00 87.05 58 ASN G O 1
ATOM 9985 N N . GLY G 1 62 ? 92.598 -1.841 -6.819 1.00 83.42 59 GLY G N 1
ATOM 9986 C CA . GLY G 1 62 ? 92.609 -0.749 -7.813 1.00 81.61 59 GLY G CA 1
ATOM 9987 C C . GLY G 1 62 ? 91.327 -0.730 -8.642 1.00 79.76 59 GLY G C 1
ATOM 9988 O O . GLY G 1 62 ? 90.312 -1.285 -8.228 1.00 79.34 59 GLY G O 1
ATOM 9989 N N . PRO G 1 63 ? 91.332 -0.087 -9.834 1.00 78.31 60 PRO G N 1
ATOM 9990 C CA . PRO G 1 63 ? 90.142 -0.029 -10.683 1.00 76.75 60 PRO G CA 1
ATOM 9991 C C . PRO G 1 63 ? 89.557 -1.423 -10.959 1.00 75.29 60 PRO G C 1
ATOM 9992 O O . PRO G 1 63 ? 90.235 -2.234 -11.557 1.00 77.04 60 PRO G O 1
ATOM 9996 N N . VAL G 1 64 ? 88.327 -1.661 -10.492 1.00 72.18 61 VAL G N 1
ATOM 9997 C CA . VAL G 1 64 ? 87.625 -2.965 -10.690 1.00 71.83 61 VAL G CA 1
ATOM 9998 C C . VAL G 1 64 ? 86.255 -2.681 -11.315 1.00 71.85 61 VAL G C 1
ATOM 9999 O O . VAL G 1 64 ? 85.646 -1.648 -10.971 1.00 69.07 61 VAL G O 1
ATOM 10003 N N . GLU G 1 65 ? 85.802 -3.577 -12.194 1.00 75.07 62 GLU G N 1
ATOM 10004 C CA . GLU G 1 65 ? 84.501 -3.452 -12.902 1.00 77.21 62 GLU G CA 1
ATOM 10005 C C . GLU G 1 65 ? 83.434 -4.215 -12.105 1.00 76.93 62 GLU G C 1
ATOM 10006 O O . GLU G 1 65 ? 83.477 -5.461 -12.104 1.00 77.95 62 GLU G O 1
ATOM 10012 N N . VAL G 1 66 ? 82.529 -3.485 -11.442 1.00 76.35 63 VAL G N 1
ATOM 10013 C CA . VAL G 1 66 ? 81.435 -4.096 -10.623 1.00 76.67 63 VAL G CA 1
ATOM 10014 C C . VAL G 1 66 ? 80.089 -3.863 -11.320 1.00 77.73 63 VAL G C 1
ATOM 10015 O O . VAL G 1 66 ? 80.041 -3.029 -12.241 1.00 80.02 63 VAL G O 1
ATOM 10019 N N . GLU G 1 67 ? 79.044 -4.578 -10.888 1.00 79.11 64 GLU G N 1
ATOM 10020 C CA . GLU G 1 67 ? 77.687 -4.436 -11.483 1.00 80.63 64 GLU G CA 1
ATOM 10021 C C . GLU G 1 67 ? 76.731 -3.755 -10.502 1.00 78.50 64 GLU G C 1
ATOM 10022 O O . GLU G 1 67 ? 76.689 -4.182 -9.335 1.00 77.38 64 GLU G O 1
ATOM 10028 N N . GLN G 1 68 ? 76.001 -2.739 -10.970 1.00 79.66 65 GLN G N 1
ATOM 10029 C CA . GLN G 1 68 ? 75.002 -2.033 -10.124 1.00 79.62 65 GLN G CA 1
ATOM 10030 C C . GLN G 1 68 ? 73.634 -2.218 -10.797 1.00 81.17 65 GLN G C 1
ATOM 10031 O O . GLN G 1 68 ? 73.612 -2.528 -12.006 1.00 82.15 65 GLN G O 1
ATOM 10037 N N . ILE G 1 69 ? 72.546 -2.034 -10.045 1.00 80.13 66 ILE G N 1
ATOM 10038 C CA . ILE G 1 69 ? 71.165 -2.213 -10.587 1.00 79.80 66 ILE G CA 1
ATOM 10039 C C . ILE G 1 69 ? 70.697 -0.917 -11.265 1.00 79.85 66 ILE G C 1
ATOM 10040 O O . ILE G 1 69 ? 70.894 0.161 -10.676 1.00 78.17 66 ILE G O 1
ATOM 10045 N N . LYS G 1 70 ? 70.111 -1.040 -12.466 1.00 83.10 67 LYS G N 1
ATOM 10046 C CA . LYS G 1 70 ? 69.598 0.113 -13.262 1.00 85.28 67 LYS G CA 1
ATOM 10047 C C . LYS G 1 70 ? 68.267 0.625 -12.696 1.00 83.71 67 LYS G C 1
ATOM 10048 O O . LYS G 1 70 ? 67.716 -0.022 -11.785 1.00 81.85 67 LYS G O 1
ATOM 10054 N N . GLY G 1 71 ? 67.782 1.745 -13.249 1.00 85.02 68 GLY G N 1
ATOM 10055 C CA . GLY G 1 71 ? 66.502 2.384 -12.873 1.00 84.62 68 GLY G CA 1
ATOM 10056 C C . GLY G 1 71 ? 66.496 2.975 -11.472 1.00 82.31 68 GLY G C 1
ATOM 10057 O O . GLY G 1 71 ? 67.521 2.867 -10.764 1.00 81.85 68 GLY G O 1
ATOM 10058 N N . LYS G 1 72 ? 65.368 3.591 -11.096 1.00 81.10 69 LYS G N 1
ATOM 10059 C CA . LYS G 1 72 ? 65.187 4.210 -9.754 1.00 77.60 69 LYS G CA 1
ATOM 10060 C C . LYS G 1 72 ? 64.896 3.113 -8.722 1.00 71.84 69 LYS G C 1
ATOM 10061 O O . LYS G 1 72 ? 64.641 1.964 -9.128 1.00 69.14 69 LYS G O 1
ATOM 10067 N N . LYS G 1 73 ? 64.927 3.476 -7.438 1.00 68.66 70 LYS G N 1
ATOM 10068 C CA . LYS G 1 73 ? 64.694 2.524 -6.319 1.00 67.47 70 LYS G CA 1
ATOM 10069 C C . LYS G 1 73 ? 63.323 1.844 -6.424 1.00 65.20 70 LYS G C 1
ATOM 10070 O O . LYS G 1 73 ? 62.352 2.496 -6.848 1.00 66.22 70 LYS G O 1
ATOM 10076 N N . ILE G 1 74 ? 63.285 0.564 -6.035 1.00 62.89 71 ILE G N 1
ATOM 10077 C CA . ILE G 1 74 ? 62.062 -0.292 -6.015 1.00 61.31 71 ILE G CA 1
ATOM 10078 C C . ILE G 1 74 ? 61.117 0.262 -4.946 1.00 60.11 71 ILE G C 1
ATOM 10079 O O . ILE G 1 74 ? 61.616 0.914 -4.004 1.00 61.50 71 ILE G O 1
ATOM 10084 N N . THR G 1 75 ? 59.812 0.012 -5.079 1.00 57.24 72 THR G N 1
ATOM 10085 C CA . THR G 1 75 ? 58.845 0.493 -4.055 1.00 55.57 72 THR G CA 1
ATOM 10086 C C . THR G 1 75 ? 58.128 -0.721 -3.455 1.00 53.48 72 THR G C 1
ATOM 10087 O O . THR G 1 75 ? 57.588 -1.532 -4.236 1.00 53.82 72 THR G O 1
ATOM 10091 N N . VAL G 1 76 ? 58.182 -0.867 -2.127 1.00 50.94 73 VAL G N 1
ATOM 10092 C CA . VAL G 1 76 ? 57.491 -1.998 -1.438 1.00 50.16 73 VAL G CA 1
ATOM 10093 C C . VAL G 1 76 ? 56.073 -1.510 -1.119 1.00 49.90 73 VAL G C 1
ATOM 10094 O O . VAL G 1 76 ? 55.952 -0.422 -0.524 1.00 49.69 73 VAL G O 1
ATOM 10098 N N . VAL G 1 77 ? 55.048 -2.275 -1.503 1.00 49.39 74 VAL G N 1
ATOM 10099 C CA . VAL G 1 77 ? 53.638 -1.846 -1.255 1.00 49.25 74 VAL G CA 1
ATOM 10100 C C . VAL G 1 77 ? 52.952 -2.834 -0.312 1.00 49.12 74 VAL G C 1
ATOM 10101 O O . VAL G 1 77 ? 52.342 -3.802 -0.759 1.00 49.68 74 VAL G O 1
ATOM 10105 N N . PRO G 1 78 ? 53.044 -2.638 1.023 1.00 48.63 75 PRO G N 1
ATOM 10106 C CA . PRO G 1 78 ? 52.388 -3.535 1.970 1.00 48.18 75 PRO G CA 1
ATOM 10107 C C . PRO G 1 78 ? 50.900 -3.208 2.148 1.00 48.75 75 PRO G C 1
ATOM 10108 O O . PRO G 1 78 ? 50.579 -2.054 2.349 1.00 50.02 75 PRO G O 1
ATOM 10112 N N . ILE G 1 79 ? 50.036 -4.218 2.034 1.00 48.67 76 ILE G N 1
ATOM 10113 C CA . ILE G 1 79 ? 48.574 -3.995 2.224 1.00 49.63 76 ILE G CA 1
ATOM 10114 C C . ILE G 1 79 ? 48.291 -4.109 3.727 1.00 50.58 76 ILE G C 1
ATOM 10115 O O . ILE G 1 79 ? 48.300 -5.244 4.250 1.00 50.55 76 ILE G O 1
ATOM 10120 N N . LEU G 1 80 ? 48.032 -2.989 4.394 1.00 51.78 77 LEU G N 1
ATOM 10121 C CA . LEU G 1 80 ? 47.745 -3.015 5.846 1.00 52.72 77 LEU G CA 1
ATOM 10122 C C . LEU G 1 80 ? 46.445 -3.761 6.093 1.00 52.25 77 LEU G C 1
ATOM 10123 O O . LEU G 1 80 ? 45.537 -3.619 5.297 1.00 51.56 77 LEU G O 1
ATOM 10128 N N . ARG G 1 81 ? 46.369 -4.511 7.187 1.00 52.34 78 ARG G N 1
ATOM 10129 C CA . ARG G 1 81 ? 47.407 -4.540 8.243 1.00 52.44 78 ARG G CA 1
ATOM 10130 C C . ARG G 1 81 ? 48.398 -5.675 7.986 1.00 52.08 78 ARG G C 1
ATOM 10131 O O . ARG G 1 81 ? 49.595 -5.433 8.038 1.00 51.92 78 ARG G O 1
ATOM 10139 N N . ALA G 1 82 ? 47.885 -6.864 7.670 1.00 52.81 79 ALA G N 1
ATOM 10140 C CA . ALA G 1 82 ? 48.633 -8.131 7.487 1.00 52.49 79 ALA G CA 1
ATOM 10141 C C . ALA G 1 82 ? 49.946 -8.003 6.713 1.00 51.55 79 ALA G C 1
ATOM 10142 O O . ALA G 1 82 ? 50.906 -8.605 7.135 1.00 52.02 79 ALA G O 1
ATOM 10144 N N . GLY G 1 83 ? 50.018 -7.208 5.652 1.00 51.90 80 GLY G N 1
ATOM 10145 C CA . GLY G 1 83 ? 51.248 -7.056 4.854 1.00 52.12 80 GLY G CA 1
ATOM 10146 C C . GLY G 1 83 ? 52.482 -6.611 5.620 1.00 53.28 80 GLY G C 1
ATOM 10147 O O . GLY G 1 83 ? 53.566 -6.883 5.144 1.00 52.97 80 GLY G O 1
ATOM 10148 N N . LEU G 1 84 ? 52.341 -5.880 6.718 1.00 55.48 81 LEU G N 1
ATOM 10149 C CA . LEU G 1 84 ? 53.506 -5.434 7.508 1.00 58.46 81 LEU G CA 1
ATOM 10150 C C . LEU G 1 84 ? 54.288 -6.645 8.028 1.00 60.29 81 LEU G C 1
ATOM 10151 O O . LEU G 1 84 ? 55.487 -6.505 8.246 1.00 60.19 81 LEU G O 1
ATOM 10156 N N . GLY G 1 85 ? 53.637 -7.791 8.211 1.00 61.92 82 GLY G N 1
ATOM 10157 C CA . GLY G 1 85 ? 54.349 -8.974 8.737 1.00 63.98 82 GLY G CA 1
ATOM 10158 C C . GLY G 1 85 ? 55.401 -9.504 7.775 1.00 64.37 82 GLY G C 1
ATOM 10159 O O . GLY G 1 85 ? 56.256 -10.287 8.226 1.00 65.11 82 GLY G O 1
ATOM 10160 N N . MET G 1 86 ? 55.350 -9.083 6.506 1.00 65.55 83 MET G N 1
ATOM 10161 C CA . MET G 1 86 ? 56.307 -9.535 5.456 1.00 67.67 83 MET G CA 1
ATOM 10162 C C . MET G 1 86 ? 57.275 -8.400 5.089 1.00 71.22 83 MET G C 1
ATOM 10163 O O . MET G 1 86 ? 58.276 -8.679 4.401 1.00 71.80 83 MET G O 1
ATOM 10168 N N . MET G 1 87 ? 56.982 -7.177 5.543 1.00 65.05 84 MET G N 1
ATOM 10169 C CA . MET G 1 87 ? 57.800 -5.959 5.276 1.00 66.98 84 MET G CA 1
ATOM 10170 C C . MET G 1 87 ? 59.272 -6.116 5.661 1.00 67.14 84 MET G C 1
ATOM 10171 O O . MET G 1 87 ? 60.122 -6.032 4.755 1.00 67.04 84 MET G O 1
ATOM 10176 N N . GLU G 1 88 ? 59.554 -6.289 6.954 1.00 68.77 85 GLU G N 1
ATOM 10177 C CA . GLU G 1 88 ? 60.956 -6.408 7.440 1.00 70.56 85 GLU G CA 1
ATOM 10178 C C . GLU G 1 88 ? 61.715 -7.446 6.602 1.00 66.19 85 GLU G C 1
ATOM 10179 O O . GLU G 1 88 ? 62.922 -7.244 6.393 1.00 67.71 85 GLU G O 1
ATOM 10185 N N . GLY G 1 89 ? 61.026 -8.483 6.114 1.00 62.41 86 GLY G N 1
ATOM 10186 C CA . GLY G 1 89 ? 61.667 -9.527 5.289 1.00 61.56 86 GLY G CA 1
ATOM 10187 C C . GLY G 1 89 ? 62.128 -8.981 3.947 1.00 59.79 86 GLY G C 1
ATOM 10188 O O . GLY G 1 89 ? 63.261 -9.296 3.536 1.00 61.22 86 GLY G O 1
ATOM 10189 N N . VAL G 1 90 ? 61.275 -8.185 3.296 1.00 57.53 87 VAL G N 1
ATOM 10190 C CA . VAL G 1 90 ? 61.572 -7.569 1.968 1.00 56.62 87 VAL G CA 1
ATOM 10191 C C . VAL G 1 90 ? 62.735 -6.580 2.101 1.00 56.04 87 VAL G C 1
ATOM 10192 O O . VAL G 1 90 ? 63.722 -6.733 1.360 1.00 56.95 87 VAL G O 1
ATOM 10196 N N . LEU G 1 91 ? 62.608 -5.618 3.022 1.00 56.54 88 LEU G N 1
ATOM 10197 C CA . LEU G 1 91 ? 63.623 -4.552 3.263 1.00 57.06 88 LEU G CA 1
ATOM 10198 C C . LEU G 1 91 ? 65.016 -5.122 3.577 1.00 59.88 88 LEU G C 1
ATOM 10199 O O . LEU G 1 91 ? 65.984 -4.344 3.457 1.00 60.17 88 LEU G O 1
ATOM 10204 N N . GLU G 1 92 ? 65.137 -6.394 3.980 1.00 61.28 89 GLU G N 1
ATOM 10205 C CA . GLU G 1 92 ? 66.500 -6.928 4.266 1.00 64.20 89 GLU G CA 1
ATOM 10206 C C . GLU G 1 92 ? 67.348 -6.910 2.990 1.00 63.16 89 GLU G C 1
ATOM 10207 O O . GLU G 1 92 ? 68.517 -6.488 3.069 1.00 65.31 89 GLU G O 1
ATOM 10213 N N . HIS G 1 93 ? 66.772 -7.350 1.866 1.00 59.85 90 HIS G N 1
ATOM 10214 C CA . HIS G 1 93 ? 67.504 -7.417 0.573 1.00 59.35 90 HIS G CA 1
ATOM 10215 C C . HIS G 1 93 ? 67.398 -6.095 -0.201 1.00 57.58 90 HIS G C 1
ATOM 10216 O O . HIS G 1 93 ? 68.264 -5.861 -1.067 1.00 59.17 90 HIS G O 1
ATOM 10223 N N . VAL G 1 94 ? 66.391 -5.268 0.102 1.00 55.45 91 VAL G N 1
ATOM 10224 C CA . VAL G 1 94 ? 66.193 -3.950 -0.579 1.00 55.28 91 VAL G CA 1
ATOM 10225 C C . VAL G 1 94 ? 65.893 -2.895 0.486 1.00 53.88 91 VAL G C 1
ATOM 10226 O O . VAL G 1 94 ? 64.824 -2.293 0.490 1.00 54.50 91 VAL G O 1
ATOM 10230 N N . PRO G 1 95 ? 66.851 -2.612 1.401 1.00 53.45 92 PRO G N 1
ATOM 10231 C CA . PRO G 1 95 ? 66.645 -1.636 2.475 1.00 52.53 92 PRO G CA 1
ATOM 10232 C C . PRO G 1 95 ? 66.380 -0.185 2.041 1.00 51.93 92 PRO G C 1
ATOM 10233 O O . PRO G 1 95 ? 65.711 0.500 2.784 1.00 53.60 92 PRO G O 1
ATOM 10237 N N . SER G 1 96 ? 66.900 0.247 0.888 1.00 52.51 93 SER G N 1
ATOM 10238 C CA . SER G 1 96 ? 66.677 1.639 0.402 1.00 54.47 93 SER G CA 1
ATOM 10239 C C . SER G 1 96 ? 65.344 1.751 -0.353 1.00 53.18 93 SER G C 1
ATOM 10240 O O . SER G 1 96 ? 65.027 2.859 -0.818 1.00 54.34 93 SER G O 1
ATOM 10243 N N . ALA G 1 97 ? 64.582 0.659 -0.439 1.00 52.49 94 ALA G N 1
ATOM 10244 C CA . ALA G 1 97 ? 63.291 0.658 -1.166 1.00 54.66 94 ALA G CA 1
ATOM 10245 C C . ALA G 1 97 ? 62.281 1.616 -0.520 1.00 56.06 94 ALA G C 1
ATOM 10246 O O . ALA G 1 97 ? 62.138 1.584 0.723 1.00 56.77 94 ALA G O 1
ATOM 10248 N N . ARG G 1 98 ? 61.627 2.443 -1.347 1.00 56.23 95 ARG G N 1
ATOM 10249 C CA . ARG G 1 98 ? 60.588 3.394 -0.870 1.00 54.95 95 ARG G CA 1
ATOM 10250 C C . ARG G 1 98 ? 59.357 2.589 -0.454 1.00 51.22 95 ARG G C 1
ATOM 10251 O O . ARG G 1 98 ? 58.962 1.684 -1.209 1.00 50.89 95 ARG G O 1
ATOM 10259 N N . ILE G 1 99 ? 58.773 2.927 0.695 1.00 49.19 96 ILE G N 1
ATOM 10260 C CA . ILE G 1 99 ? 57.581 2.194 1.215 1.00 47.45 96 ILE G CA 1
ATOM 10261 C C . ILE G 1 99 ? 56.301 2.977 0.885 1.00 47.42 96 ILE G C 1
ATOM 10262 O O . ILE G 1 99 ? 56.150 4.113 1.371 1.00 47.62 96 ILE G O 1
ATOM 10267 N N . SER G 1 100 ? 55.425 2.371 0.077 1.00 46.73 97 SER G N 1
ATOM 10268 C CA . SER G 1 100 ? 54.123 2.959 -0.334 1.00 47.07 97 SER G CA 1
ATOM 10269 C C . SER G 1 100 ? 53.014 2.167 0.365 1.00 45.72 97 SER G C 1
ATOM 10270 O O . SER G 1 100 ? 52.617 1.122 -0.171 1.00 46.12 97 SER G O 1
ATOM 10273 N N . VAL G 1 101 ? 52.541 2.650 1.518 1.00 46.22 98 VAL G N 1
ATOM 10274 C CA . VAL G 1 101 ? 51.488 1.922 2.292 1.00 46.45 98 VAL G CA 1
ATOM 10275 C C . VAL G 1 101 ? 50.124 2.054 1.602 1.00 47.54 98 VAL G C 1
ATOM 10276 O O . VAL G 1 101 ? 49.889 3.066 0.918 1.00 50.22 98 VAL G O 1
ATOM 10280 N N . VAL G 1 102 ? 49.277 1.038 1.789 1.00 46.69 99 VAL G N 1
ATOM 10281 C CA . VAL G 1 102 ? 47.897 0.962 1.226 1.00 48.78 99 VAL G CA 1
ATOM 10282 C C . VAL G 1 102 ? 47.038 0.230 2.262 1.00 49.51 99 VAL G C 1
ATOM 10283 O O . VAL G 1 102 ? 47.345 -0.940 2.553 1.00 49.97 99 VAL G O 1
ATOM 10287 N N . GLY G 1 103 ? 46.021 0.904 2.804 1.00 52.62 100 GLY G N 1
ATOM 10288 C CA . GLY G 1 103 ? 45.141 0.306 3.827 1.00 53.99 100 GLY G CA 1
ATOM 10289 C C . GLY G 1 103 ? 43.865 -0.257 3.233 1.00 55.30 100 GLY G C 1
ATOM 10290 O O . GLY G 1 103 ? 43.182 0.477 2.494 1.00 57.96 100 GLY G O 1
ATOM 10291 N N . ILE G 1 104 ? 43.549 -1.513 3.561 1.00 54.79 101 ILE G N 1
ATOM 10292 C CA . ILE G 1 104 ? 42.320 -2.179 3.042 1.00 56.28 101 ILE G CA 1
ATOM 10293 C C . ILE G 1 104 ? 41.794 -3.169 4.085 1.00 57.15 101 ILE G C 1
ATOM 10294 O O . ILE G 1 104 ? 42.610 -3.942 4.620 1.00 57.87 101 ILE G O 1
ATOM 10299 N N . TYR G 1 105 ? 40.496 -3.094 4.397 1.00 59.55 102 TYR G N 1
ATOM 10300 C CA . TYR G 1 105 ? 39.866 -4.059 5.335 1.00 60.46 102 TYR G CA 1
ATOM 10301 C C . TYR G 1 105 ? 38.738 -4.703 4.527 1.00 62.33 102 TYR G C 1
ATOM 10302 O O . TYR G 1 105 ? 38.027 -3.973 3.809 1.00 63.59 102 TYR G O 1
ATOM 10311 N N . ARG G 1 106 ? 38.613 -6.026 4.600 1.00 63.41 103 ARG G N 1
ATOM 10312 C CA . ARG G 1 106 ? 37.564 -6.723 3.818 1.00 65.24 103 ARG G CA 1
ATOM 10313 C C . ARG G 1 106 ? 36.269 -6.799 4.634 1.00 67.19 103 ARG G C 1
ATOM 10314 O O . ARG G 1 106 ? 36.343 -7.103 5.839 1.00 64.88 103 ARG G O 1
ATOM 10322 N N . ASN G 1 107 ? 35.138 -6.499 3.990 1.00 72.38 104 ASN G N 1
ATOM 10323 C CA . ASN G 1 107 ? 33.801 -6.567 4.637 1.00 76.23 104 ASN G CA 1
ATOM 10324 C C . ASN G 1 107 ? 33.473 -8.057 4.787 1.00 79.89 104 ASN G C 1
ATOM 10325 O O . ASN G 1 107 ? 33.258 -8.710 3.756 1.00 84.17 104 ASN G O 1
ATOM 10330 N N . GLU G 1 108 ? 33.438 -8.567 6.020 1.00 84.85 105 GLU G N 1
ATOM 10331 C CA . GLU G 1 108 ? 33.171 -10.014 6.268 1.00 91.36 105 GLU G CA 1
ATOM 10332 C C . GLU G 1 108 ? 31.853 -10.472 5.625 1.00 91.84 105 GLU G C 1
ATOM 10333 O O . GLU G 1 108 ? 31.820 -11.621 5.141 1.00 94.27 105 GLU G O 1
ATOM 10339 N N . GLU G 1 109 ? 30.818 -9.626 5.610 1.00 91.84 106 GLU G N 1
ATOM 10340 C CA . GLU G 1 109 ? 29.513 -10.025 5.012 1.00 92.86 106 GLU G CA 1
ATOM 10341 C C . GLU G 1 109 ? 29.614 -10.116 3.482 1.00 90.19 106 GLU G C 1
ATOM 10342 O O . GLU G 1 109 ? 29.384 -11.219 2.949 1.00 91.33 106 GLU G O 1
ATOM 10348 N N . THR G 1 110 ? 29.959 -9.011 2.809 1.00 86.72 107 THR G N 1
ATOM 10349 C CA . THR G 1 110 ? 30.047 -8.981 1.320 1.00 87.03 107 THR G CA 1
ATOM 10350 C C . THR G 1 110 ? 31.410 -9.460 0.797 1.00 84.23 107 THR G C 1
ATOM 10351 O O . THR G 1 110 ? 31.501 -9.689 -0.427 1.00 85.11 107 THR G O 1
ATOM 10355 N N . LEU G 1 111 ? 32.419 -9.605 1.665 1.00 81.60 108 LEU G N 1
ATOM 10356 C CA . LEU G 1 111 ? 33.779 -10.048 1.236 1.00 79.82 108 LEU G CA 1
ATOM 10357 C C . LEU G 1 111 ? 34.308 -9.069 0.178 1.00 77.46 108 LEU G C 1
ATOM 10358 O O . LEU G 1 111 ? 35.027 -9.513 -0.738 1.00 78.10 108 LEU G O 1
ATOM 10363 N N . GLU G 1 112 ? 33.958 -7.786 0.323 1.00 75.69 109 GLU G N 1
ATOM 10364 C CA . GLU G 1 112 ? 34.365 -6.704 -0.614 1.00 75.54 109 GLU G CA 1
ATOM 10365 C C . GLU G 1 112 ? 35.469 -5.867 0.033 1.00 68.08 109 GLU G C 1
ATOM 10366 O O . GLU G 1 112 ? 35.442 -5.630 1.240 1.00 65.26 109 GLU G O 1
ATOM 10372 N N . PRO G 1 113 ? 36.484 -5.407 -0.736 1.00 63.81 110 PRO G N 1
ATOM 10373 C CA . PRO G 1 113 ? 37.568 -4.600 -0.178 1.00 60.30 110 PRO G CA 1
ATOM 10374 C C . PRO G 1 113 ? 37.139 -3.151 0.079 1.00 59.12 110 PRO G C 1
ATOM 10375 O O . PRO G 1 113 ? 36.416 -2.620 -0.725 1.00 60.17 110 PRO G O 1
ATOM 10379 N N . VAL G 1 114 ? 37.614 -2.561 1.178 1.00 58.90 111 VAL G N 1
ATOM 10380 C CA . VAL G 1 114 ? 37.272 -1.154 1.539 1.00 58.79 111 VAL G CA 1
ATOM 10381 C C . VAL G 1 114 ? 38.565 -0.376 1.773 1.00 57.15 111 VAL G C 1
ATOM 10382 O O . VAL G 1 114 ? 39.086 -0.368 2.886 1.00 58.90 111 VAL G O 1
ATOM 10386 N N . PRO G 1 115 ? 39.151 0.256 0.728 1.00 55.59 112 PRO G N 1
ATOM 10387 C CA . PRO G 1 115 ? 40.373 1.045 0.896 1.00 53.45 112 PRO G CA 1
ATOM 10388 C C . PRO G 1 115 ? 40.125 2.182 1.901 1.00 51.74 112 PRO G C 1
ATOM 10389 O O . PRO G 1 115 ? 39.146 2.889 1.744 1.00 51.26 112 PRO G O 1
ATOM 10393 N N . TYR G 1 116 ? 41.002 2.322 2.901 1.00 49.75 113 TYR G N 1
ATOM 10394 C CA . TYR G 1 116 ? 40.837 3.380 3.935 1.00 49.50 113 TYR G CA 1
ATOM 10395 C C . TYR G 1 116 ? 42.048 4.323 3.958 1.00 48.91 113 TYR G C 1
ATOM 10396 O O . TYR G 1 116 ? 41.962 5.365 4.640 1.00 49.65 113 TYR G O 1
ATOM 10405 N N . PHE G 1 117 ? 43.126 3.987 3.241 1.00 47.58 114 PHE G N 1
ATOM 10406 C CA . PHE G 1 117 ? 44.316 4.880 3.228 1.00 47.36 114 PHE G CA 1
ATOM 10407 C C . PHE G 1 117 ? 45.311 4.450 2.148 1.00 46.82 114 PHE G C 1
ATOM 10408 O O . PHE G 1 117 ? 45.289 3.280 1.724 1.00 47.76 114 PHE G O 1
ATOM 10416 N N . GLN G 1 118 ? 46.134 5.402 1.700 1.00 47.11 115 GLN G N 1
ATOM 10417 C CA . GLN G 1 118 ? 47.196 5.133 0.695 1.00 47.45 115 GLN G CA 1
ATOM 10418 C C . GLN G 1 118 ? 48.139 6.340 0.688 1.00 47.33 115 GLN G C 1
ATOM 10419 O O . GLN G 1 118 ? 47.656 7.472 0.901 1.00 45.59 115 GLN G O 1
ATOM 10425 N N . LYS G 1 119 ? 49.434 6.097 0.493 1.00 48.00 116 LYS G N 1
ATOM 10426 C CA . LYS G 1 119 ? 50.425 7.202 0.436 1.00 48.70 116 LYS G CA 1
ATOM 10427 C C . LYS G 1 119 ? 51.529 6.662 -0.476 1.00 48.51 116 LYS G C 1
ATOM 10428 O O . LYS G 1 119 ? 52.565 6.191 0.035 1.00 48.40 116 LYS G O 1
ATOM 10434 N N . LEU G 1 120 ? 51.247 6.655 -1.780 1.00 48.68 117 LEU G N 1
ATOM 10435 C CA . LEU G 1 120 ? 52.179 6.122 -2.804 1.00 48.96 117 LEU G CA 1
ATOM 10436 C C . LEU G 1 120 ? 53.356 7.078 -3.009 1.00 49.57 117 LEU G C 1
ATOM 10437 O O . LEU G 1 120 ? 53.166 8.302 -2.862 1.00 50.04 117 LEU G O 1
ATOM 10442 N N . VAL G 1 121 ? 54.527 6.509 -3.312 1.00 49.31 118 VAL G N 1
ATOM 10443 C CA . VAL G 1 121 ? 55.774 7.290 -3.563 1.00 50.97 118 VAL G CA 1
ATOM 10444 C C . VAL G 1 121 ? 55.637 7.960 -4.937 1.00 53.14 118 VAL G C 1
ATOM 10445 O O . VAL G 1 121 ? 54.968 7.368 -5.810 1.00 54.03 118 VAL G O 1
ATOM 10449 N N . SER G 1 122 ? 56.232 9.145 -5.117 1.00 54.17 119 SER G N 1
ATOM 10450 C CA . SER G 1 122 ? 56.162 9.872 -6.414 1.00 56.65 119 SER G CA 1
ATOM 10451 C C . SER G 1 122 ? 57.063 9.187 -7.456 1.00 58.68 119 SER G C 1
ATOM 10452 O O . SER G 1 122 ? 57.875 8.323 -7.060 1.00 58.54 119 SER G O 1
ATOM 10455 N N . ASN G 1 123 ? 56.900 9.551 -8.736 1.00 60.93 120 ASN G N 1
ATOM 10456 C CA . ASN G 1 123 ? 57.691 8.988 -9.869 1.00 62.73 120 ASN G CA 1
ATOM 10457 C C . ASN G 1 123 ? 57.511 7.466 -9.919 1.00 60.77 120 ASN G C 1
ATOM 10458 O O . ASN G 1 123 ? 58.395 6.787 -10.476 1.00 60.72 120 ASN G O 1
ATOM 10463 N N . ILE G 1 124 ? 56.382 6.967 -9.403 1.00 59.23 121 ILE G N 1
ATOM 10464 C CA . ILE G 1 124 ? 56.090 5.501 -9.362 1.00 58.02 121 ILE G CA 1
ATOM 10465 C C . ILE G 1 124 ? 55.938 4.958 -10.792 1.00 59.04 121 ILE G C 1
ATOM 10466 O O . ILE G 1 124 ? 55.904 3.721 -10.943 1.00 57.91 121 ILE G O 1
ATOM 10471 N N . ASP G 1 125 ? 55.849 5.839 -11.795 1.00 61.46 122 ASP G N 1
ATOM 10472 C CA . ASP G 1 125 ? 55.714 5.378 -13.207 1.00 63.58 122 ASP G CA 1
ATOM 10473 C C . ASP G 1 125 ? 57.086 4.923 -13.724 1.00 65.08 122 ASP G C 1
ATOM 10474 O O . ASP G 1 125 ? 57.131 4.293 -14.796 1.00 66.90 122 ASP G O 1
ATOM 10479 N N . GLU G 1 126 ? 58.149 5.230 -12.973 1.00 65.51 123 GLU G N 1
ATOM 10480 C CA . GLU G 1 126 ? 59.546 4.863 -13.330 1.00 68.11 123 GLU G CA 1
ATOM 10481 C C . GLU G 1 126 ? 60.077 3.818 -12.342 1.00 66.64 123 GLU G C 1
ATOM 10482 O O . GLU G 1 126 ? 61.300 3.579 -12.353 1.00 67.99 123 GLU G O 1
ATOM 10488 N N . ARG G 1 127 ? 59.191 3.196 -11.554 1.00 64.91 124 ARG G N 1
ATOM 10489 C CA . ARG G 1 127 ? 59.631 2.202 -10.537 1.00 63.95 124 ARG G CA 1
ATOM 10490 C C . ARG G 1 127 ? 58.872 0.877 -10.650 1.00 64.07 124 ARG G C 1
ATOM 10491 O O . ARG G 1 127 ? 57.786 0.851 -11.265 1.00 63.49 124 ARG G O 1
ATOM 10499 N N . MET G 1 128 ? 59.445 -0.176 -10.058 1.00 64.76 125 MET G N 1
ATOM 10500 C CA . MET G 1 128 ? 58.827 -1.525 -9.999 1.00 64.92 125 MET G CA 1
ATOM 10501 C C . MET G 1 128 ? 58.143 -1.610 -8.631 1.00 61.27 125 MET G C 1
ATOM 10502 O O . MET G 1 128 ? 58.711 -1.056 -7.670 1.00 58.98 125 MET G O 1
ATOM 10507 N N . ALA G 1 129 ? 56.991 -2.276 -8.533 1.00 59.59 126 ALA G N 1
ATOM 10508 C CA . ALA G 1 129 ? 56.301 -2.353 -7.224 1.00 57.00 126 ALA G CA 1
ATOM 10509 C C . ALA G 1 129 ? 56.233 -3.797 -6.714 1.00 55.81 126 ALA G C 1
ATOM 10510 O O . ALA G 1 129 ? 55.888 -4.694 -7.505 1.00 56.86 126 ALA G O 1
ATOM 10512 N N . LEU G 1 130 ? 56.603 -3.998 -5.444 1.00 53.87 127 LEU G N 1
ATOM 10513 C CA . LEU G 1 130 ? 56.534 -5.329 -4.783 1.00 54.01 127 LEU G CA 1
ATOM 10514 C C . LEU G 1 130 ? 55.370 -5.264 -3.791 1.00 52.95 127 LEU G C 1
ATOM 10515 O O . LEU G 1 130 ? 55.595 -4.831 -2.643 1.00 52.39 127 LEU G O 1
ATOM 10520 N N . VAL G 1 131 ? 54.166 -5.624 -4.241 1.00 53.91 128 VAL G N 1
ATOM 10521 C CA . VAL G 1 131 ? 52.966 -5.591 -3.354 1.00 53.78 128 VAL G CA 1
ATOM 10522 C C . VAL G 1 131 ? 53.018 -6.829 -2.449 1.00 54.21 128 VAL G C 1
ATOM 10523 O O . VAL G 1 131 ? 52.987 -7.953 -2.992 1.00 56.58 128 VAL G O 1
ATOM 10527 N N . VAL G 1 132 ? 53.109 -6.628 -1.128 1.00 52.88 129 VAL G N 1
ATOM 10528 C CA . VAL G 1 132 ? 53.178 -7.769 -0.164 1.00 52.39 129 VAL G CA 1
ATOM 10529 C C . VAL G 1 132 ? 51.875 -7.859 0.642 1.00 50.93 129 VAL G C 1
ATOM 10530 O O . VAL G 1 132 ? 51.387 -6.816 1.116 1.00 49.30 129 VAL G O 1
ATOM 10534 N N . ASP G 1 133 ? 51.350 -9.079 0.776 1.00 51.49 130 ASP G N 1
ATOM 10535 C CA . ASP G 1 133 ? 50.104 -9.372 1.534 1.00 53.35 130 ASP G CA 1
ATOM 10536 C C . ASP G 1 133 ? 50.090 -10.885 1.745 1.00 53.81 130 ASP G C 1
ATOM 10537 O O . ASP G 1 133 ? 50.157 -11.635 0.777 1.00 55.94 130 ASP G O 1
ATOM 10542 N N . PRO G 1 134 ? 50.029 -11.386 3.000 1.00 52.81 131 PRO G N 1
ATOM 10543 C CA . PRO G 1 134 ? 50.047 -12.828 3.260 1.00 53.91 131 PRO G CA 1
ATOM 10544 C C . PRO G 1 134 ? 49.005 -13.726 2.570 1.00 56.30 131 PRO G C 1
ATOM 10545 O O . PRO G 1 134 ? 49.335 -14.870 2.316 1.00 56.87 131 PRO G O 1
ATOM 10549 N N . MET G 1 135 ? 47.805 -13.215 2.270 1.00 57.61 132 MET G N 1
ATOM 10550 C CA . MET G 1 135 ? 46.778 -14.098 1.651 1.00 59.80 132 MET G CA 1
ATOM 10551 C C . MET G 1 135 ? 46.103 -13.459 0.433 1.00 59.12 132 MET G C 1
ATOM 10552 O O . MET G 1 135 ? 45.789 -12.254 0.474 1.00 59.62 132 MET G O 1
ATOM 10557 N N . LEU G 1 136 ? 45.894 -14.277 -0.602 1.00 59.07 133 LEU G N 1
ATOM 10558 C CA . LEU G 1 136 ? 45.206 -13.896 -1.863 1.00 59.53 133 LEU G CA 1
ATOM 10559 C C . LEU G 1 136 ? 43.965 -14.794 -1.941 1.00 61.05 133 LEU G C 1
ATOM 10560 O O . LEU G 1 136 ? 44.025 -15.834 -2.634 1.00 61.88 133 LEU G O 1
ATOM 10565 N N . ALA G 1 137 ? 42.916 -14.432 -1.192 1.00 60.45 134 ALA G N 1
ATOM 10566 C CA . ALA G 1 137 ? 41.658 -15.216 -1.132 1.00 61.96 134 ALA G CA 1
ATOM 10567 C C . ALA G 1 137 ? 40.578 -15.133 -2.221 1.00 61.95 134 ALA G C 1
ATOM 10568 O O . ALA G 1 137 ? 40.394 -16.134 -2.935 1.00 62.66 134 ALA G O 1
ATOM 10570 N N . THR G 1 138 ? 39.872 -14.002 -2.318 1.00 60.77 135 THR G N 1
ATOM 10571 C CA . THR G 1 138 ? 38.989 -13.691 -3.475 1.00 63.11 135 THR G CA 1
ATOM 10572 C C . THR G 1 138 ? 39.738 -12.816 -4.487 1.00 63.79 135 THR G C 1
ATOM 10573 O O . THR G 1 138 ? 39.268 -12.729 -5.640 1.00 67.59 135 THR G O 1
ATOM 10577 N N . GLY G 1 139 ? 40.846 -12.191 -4.066 1.00 62.78 136 GLY G N 1
ATOM 10578 C CA . GLY G 1 139 ? 41.651 -11.313 -4.940 1.00 62.29 136 GLY G CA 1
ATOM 10579 C C . GLY G 1 139 ? 41.204 -9.857 -4.872 1.00 62.11 136 GLY G C 1
ATOM 10580 O O . GLY G 1 139 ? 41.956 -8.995 -5.363 1.00 62.90 136 GLY G O 1
ATOM 10581 N N . GLY G 1 140 ? 40.043 -9.590 -4.261 1.00 60.79 137 GLY G N 1
ATOM 10582 C CA . GLY G 1 140 ? 39.488 -8.226 -4.143 1.00 61.40 137 GLY G CA 1
ATOM 10583 C C . GLY G 1 140 ? 40.494 -7.204 -3.634 1.00 60.27 137 GLY G C 1
ATOM 10584 O O . GLY G 1 140 ? 40.728 -6.207 -4.347 1.00 61.42 137 GLY G O 1
ATOM 10585 N N . SER G 1 141 ? 41.062 -7.439 -2.445 1.00 58.15 138 SER G N 1
ATOM 10586 C CA . SER G 1 141 ? 42.047 -6.510 -1.826 1.00 56.01 138 SER G CA 1
ATOM 10587 C C . SER G 1 141 ? 43.243 -6.263 -2.753 1.00 55.67 138 SER G C 1
ATOM 10588 O O . SER G 1 141 ? 43.656 -5.094 -2.882 1.00 53.45 138 SER G O 1
ATOM 10591 N N . MET G 1 142 ? 43.771 -7.321 -3.375 1.00 57.55 139 MET G N 1
ATOM 10592 C CA . MET G 1 142 ? 44.949 -7.174 -4.272 1.00 57.86 139 MET G CA 1
ATOM 10593 C C . MET G 1 142 ? 44.560 -6.386 -5.530 1.00 60.06 139 MET G C 1
ATOM 10594 O O . MET G 1 142 ? 45.367 -5.538 -5.959 1.00 60.97 139 MET G O 1
ATOM 10599 N N . ILE G 1 143 ? 43.378 -6.657 -6.094 1.00 60.29 140 ILE G N 1
ATOM 10600 C CA . ILE G 1 143 ? 42.908 -5.944 -7.321 1.00 60.85 140 ILE G CA 1
ATOM 10601 C C . ILE G 1 143 ? 42.720 -4.456 -6.996 1.00 60.68 140 ILE G C 1
ATOM 10602 O O . ILE G 1 143 ? 43.052 -3.619 -7.860 1.00 63.08 140 ILE G O 1
ATOM 10607 N N . ALA G 1 144 ? 42.209 -4.147 -5.800 1.00 58.66 141 ALA G N 1
ATOM 10608 C CA . ALA G 1 144 ? 41.986 -2.741 -5.386 1.00 57.33 141 ALA G CA 1
ATOM 10609 C C . ALA G 1 144 ? 43.332 -2.017 -5.281 1.00 56.18 141 ALA G C 1
ATOM 10610 O O . ALA G 1 144 ? 43.434 -0.882 -5.775 1.00 56.12 141 ALA G O 1
ATOM 10612 N N . THR G 1 145 ? 44.323 -2.674 -4.672 1.00 56.17 142 THR G N 1
ATOM 10613 C CA . THR G 1 145 ? 45.684 -2.100 -4.488 1.00 55.27 142 THR G CA 1
ATOM 10614 C C . THR G 1 145 ? 46.327 -1.804 -5.849 1.00 57.20 142 THR G C 1
ATOM 10615 O O . THR G 1 145 ? 46.912 -0.715 -5.998 1.00 57.85 142 THR G O 1
ATOM 10619 N N . ILE G 1 146 ? 46.226 -2.745 -6.793 1.00 58.36 143 ILE G N 1
ATOM 10620 C CA . ILE G 1 146 ? 46.825 -2.575 -8.152 1.00 59.98 143 ILE G CA 1
ATOM 10621 C C . ILE G 1 146 ? 46.127 -1.412 -8.872 1.00 59.71 143 ILE G C 1
ATOM 10622 O O . ILE G 1 146 ? 46.835 -0.650 -9.561 1.00 59.81 143 ILE G O 1
ATOM 10627 N N . ASP G 1 147 ? 44.807 -1.268 -8.708 1.00 60.24 144 ASP G N 1
ATOM 10628 C CA . ASP G 1 147 ? 44.078 -0.139 -9.353 1.00 62.94 144 ASP G CA 1
ATOM 10629 C C . ASP G 1 147 ? 44.711 1.183 -8.899 1.00 61.96 144 ASP G C 1
ATOM 10630 O O . ASP G 1 147 ? 44.922 2.060 -9.761 1.00 64.55 144 ASP G O 1
ATOM 10635 N N . LEU G 1 148 ? 45.008 1.308 -7.600 1.00 59.22 145 LEU G N 1
ATOM 10636 C CA . LEU G 1 148 ? 45.627 2.537 -7.031 1.00 59.03 145 LEU G CA 1
ATOM 10637 C C . LEU G 1 148 ? 46.996 2.771 -7.683 1.00 59.30 145 LEU G C 1
ATOM 10638 O O . LEU G 1 148 ? 47.271 3.923 -8.073 1.00 59.84 145 LEU G O 1
ATOM 10643 N N . LEU G 1 149 ? 47.813 1.715 -7.783 1.00 58.27 146 LEU G N 1
ATOM 10644 C CA . LEU G 1 149 ? 49.170 1.801 -8.390 1.00 58.24 146 LEU G CA 1
ATOM 10645 C C . LEU G 1 149 ? 49.061 2.198 -9.870 1.00 59.32 146 LEU G C 1
ATOM 10646 O O . LEU G 1 149 ? 49.843 3.072 -10.291 1.00 58.42 146 LEU G O 1
ATOM 10651 N N . LYS G 1 150 ? 48.137 1.585 -10.623 1.00 60.06 147 LYS G N 1
ATOM 10652 C CA . LYS G 1 150 ? 47.970 1.919 -12.068 1.00 63.14 147 LYS G CA 1
ATOM 10653 C C . LYS G 1 150 ? 47.455 3.355 -12.215 1.00 62.21 147 LYS G C 1
ATOM 10654 O O . LYS G 1 150 ? 47.941 4.059 -13.123 1.00 62.70 147 LYS G O 1
ATOM 10660 N N . ASN G 1 151 ? 46.510 3.757 -11.355 1.00 60.03 148 ASN G N 1
ATOM 10661 C CA . ASN G 1 151 ? 45.928 5.127 -11.395 1.00 60.16 148 ASN G CA 1
ATOM 10662 C C . ASN G 1 151 ? 47.067 6.125 -11.134 1.00 58.46 148 ASN G C 1
ATOM 10663 O O . ASN G 1 151 ? 47.054 7.208 -11.737 1.00 59.43 148 ASN G O 1
ATOM 10668 N N . ALA G 1 152 ? 48.030 5.742 -10.288 1.00 56.64 149 ALA G N 1
ATOM 10669 C CA . ALA G 1 152 ? 49.196 6.598 -9.957 1.00 55.82 149 ALA G CA 1
ATOM 10670 C C . ALA G 1 152 ? 50.189 6.592 -11.129 1.00 57.41 149 ALA G C 1
ATOM 10671 O O . ALA G 1 152 ? 51.054 7.488 -11.164 1.00 57.44 149 ALA G O 1
ATOM 10673 N N . GLY G 1 153 ? 50.086 5.596 -12.022 1.00 58.68 150 GLY G N 1
ATOM 10674 C CA . GLY G 1 153 ? 50.955 5.485 -13.215 1.00 60.89 150 GLY G CA 1
ATOM 10675 C C . GLY G 1 153 ? 51.995 4.371 -13.151 1.00 61.17 150 GLY G C 1
ATOM 10676 O O . GLY G 1 153 ? 52.885 4.380 -14.020 1.00 62.42 150 GLY G O 1
ATOM 10677 N N . CYS G 1 154 ? 51.898 3.432 -12.200 1.00 59.67 151 CYS G N 1
ATOM 10678 C CA . CYS G 1 154 ? 52.910 2.338 -12.120 1.00 59.57 151 CYS G CA 1
ATOM 10679 C C . CYS G 1 154 ? 52.676 1.347 -13.271 1.00 61.77 151 CYS G C 1
ATOM 10680 O O . CYS G 1 154 ? 51.501 1.033 -13.532 1.00 62.22 151 CYS G O 1
ATOM 10683 N N . THR G 1 155 ? 53.756 0.861 -13.902 1.00 64.39 152 THR G N 1
ATOM 10684 C CA . THR G 1 155 ? 53.682 -0.081 -15.059 1.00 67.52 152 THR G CA 1
ATOM 10685 C C . THR G 1 155 ? 54.290 -1.452 -14.729 1.00 67.27 152 THR G C 1
ATOM 10686 O O . THR G 1 155 ? 53.840 -2.448 -15.333 1.00 67.50 152 THR G O 1
ATOM 10690 N N . SER G 1 156 ? 55.291 -1.495 -13.845 1.00 66.14 153 SER G N 1
ATOM 10691 C CA . SER G 1 156 ? 55.957 -2.773 -13.471 1.00 65.14 153 SER G CA 1
ATOM 10692 C C . SER G 1 156 ? 55.496 -3.194 -12.069 1.00 61.81 153 SER G C 1
ATOM 10693 O O . SER G 1 156 ? 55.918 -2.548 -11.088 1.00 60.48 153 SER G O 1
ATOM 10696 N N . ILE G 1 157 ? 54.671 -4.245 -11.983 1.00 61.30 154 ILE G N 1
ATOM 10697 C CA . ILE G 1 157 ? 54.133 -4.719 -10.671 1.00 59.26 154 ILE G CA 1
ATOM 10698 C C . ILE G 1 157 ? 54.375 -6.220 -10.469 1.00 60.42 154 ILE G C 1
ATOM 10699 O O . ILE G 1 157 ? 54.154 -7.005 -11.414 1.00 62.48 154 ILE G O 1
ATOM 10704 N N . LYS G 1 158 ? 54.794 -6.580 -9.251 1.00 59.96 155 LYS G N 1
ATOM 10705 C CA . LYS G 1 158 ? 55.040 -7.982 -8.818 1.00 59.74 155 LYS G CA 1
ATOM 10706 C C . LYS G 1 158 ? 54.275 -8.177 -7.506 1.00 57.24 155 LYS G C 1
ATOM 10707 O O . LYS G 1 158 ? 54.385 -7.300 -6.629 1.00 55.24 155 LYS G O 1
ATOM 10713 N N . VAL G 1 159 ? 53.504 -9.260 -7.400 1.00 58.33 156 VAL G N 1
ATOM 10714 C CA . VAL G 1 159 ? 52.705 -9.540 -6.170 1.00 58.14 156 VAL G CA 1
ATOM 10715 C C . VAL G 1 159 ? 53.367 -10.689 -5.405 1.00 58.65 156 VAL G C 1
ATOM 10716 O O . VAL G 1 159 ? 53.696 -11.706 -6.048 1.00 60.00 156 VAL G O 1
ATOM 10720 N N . LEU G 1 160 ? 53.543 -10.522 -4.088 1.00 57.78 157 LEU G N 1
ATOM 10721 C CA . LEU G 1 160 ? 54.169 -11.558 -3.221 1.00 58.31 157 LEU G CA 1
ATOM 10722 C C . LEU G 1 160 ? 53.154 -11.966 -2.145 1.00 56.69 157 LEU G C 1
ATOM 10723 O O . LEU G 1 160 ? 52.736 -11.082 -1.371 1.00 54.83 157 LEU G O 1
ATOM 10728 N N . VAL G 1 161 ? 52.774 -13.249 -2.105 1.00 56.74 158 VAL G N 1
ATOM 10729 C CA . VAL G 1 161 ? 51.792 -13.755 -1.097 1.00 56.00 158 VAL G CA 1
ATOM 10730 C C . VAL G 1 161 ? 52.299 -15.089 -0.540 1.00 57.44 158 VAL G C 1
ATOM 10731 O O . VAL G 1 161 ? 53.102 -15.752 -1.223 1.00 59.65 158 VAL G O 1
ATOM 10735 N N . LEU G 1 162 ? 51.843 -15.459 0.659 1.00 57.22 159 LEU G N 1
ATOM 10736 C CA . LEU G 1 162 ? 52.256 -16.741 1.290 1.00 59.02 159 LEU G CA 1
ATOM 10737 C C . LEU G 1 162 ? 51.352 -17.853 0.744 1.00 60.79 159 LEU G C 1
ATOM 10738 O O . LEU G 1 162 ? 51.890 -18.845 0.217 1.00 62.75 159 LEU G O 1
ATOM 10743 N N . VAL G 1 163 ? 50.032 -17.670 0.850 1.00 61.40 160 VAL G N 1
ATOM 10744 C CA . VAL G 1 163 ? 49.035 -18.668 0.355 1.00 63.98 160 VAL G CA 1
ATOM 10745 C C . VAL G 1 163 ? 48.056 -17.963 -0.594 1.00 62.10 160 VAL G C 1
ATOM 10746 O O . VAL G 1 163 ? 47.640 -16.831 -0.285 1.00 58.83 160 VAL G O 1
ATOM 10750 N N . ALA G 1 164 ? 47.720 -18.614 -1.711 1.00 63.38 161 ALA G N 1
ATOM 10751 C CA . ALA G 1 164 ? 46.785 -18.050 -2.714 1.00 62.91 161 ALA G CA 1
ATOM 10752 C C . ALA G 1 164 ? 45.755 -19.110 -3.111 1.00 65.22 161 ALA G C 1
ATOM 10753 O O . ALA G 1 164 ? 46.158 -20.268 -3.339 1.00 67.43 161 ALA G O 1
ATOM 10755 N N . ALA G 1 165 ? 44.476 -18.725 -3.169 1.00 65.15 162 ALA G N 1
ATOM 10756 C CA . ALA G 1 165 ? 43.394 -19.660 -3.558 1.00 67.12 162 ALA G CA 1
ATOM 10757 C C . ALA G 1 165 ? 43.142 -19.516 -5.056 1.00 68.38 162 ALA G C 1
ATOM 10758 O O . ALA G 1 165 ? 43.219 -18.407 -5.582 1.00 67.33 162 ALA G O 1
ATOM 10760 N N . PRO G 1 166 ? 42.845 -20.617 -5.789 1.00 71.27 163 PRO G N 1
ATOM 10761 C CA . PRO G 1 166 ? 42.588 -20.539 -7.230 1.00 72.63 163 PRO G CA 1
ATOM 10762 C C . PRO G 1 166 ? 41.588 -19.431 -7.596 1.00 72.15 163 PRO G C 1
ATOM 10763 O O . PRO G 1 166 ? 41.821 -18.745 -8.575 1.00 71.83 163 PRO G O 1
ATOM 10767 N N . GLU G 1 167 ? 40.524 -19.279 -6.797 1.00 73.13 164 GLU G N 1
ATOM 10768 C CA . GLU G 1 167 ? 39.487 -18.239 -7.040 1.00 74.01 164 GLU G CA 1
ATOM 10769 C C . GLU G 1 167 ? 40.165 -16.864 -7.117 1.00 72.36 164 GLU G C 1
ATOM 10770 O O . GLU G 1 167 ? 39.856 -16.110 -8.061 1.00 74.06 164 GLU G O 1
ATOM 10776 N N . GLY G 1 168 ? 41.051 -16.558 -6.160 1.00 69.11 165 GLY G N 1
ATOM 10777 C CA . GLY G 1 168 ? 41.776 -15.271 -6.127 1.00 66.38 165 GLY G CA 1
ATOM 10778 C C . GLY G 1 168 ? 42.763 -15.143 -7.275 1.00 66.48 165 GLY G C 1
ATOM 10779 O O . GLY G 1 168 ? 42.886 -14.033 -7.825 1.00 64.59 165 GLY G O 1
ATOM 10780 N N . ILE G 1 169 ? 43.460 -16.234 -7.606 1.00 69.18 166 ILE G N 1
ATOM 10781 C CA . ILE G 1 169 ? 44.451 -16.236 -8.724 1.00 70.84 166 ILE G CA 1
ATOM 10782 C C . ILE G 1 169 ? 43.717 -15.922 -10.034 1.00 72.27 166 ILE G C 1
ATOM 10783 O O . ILE G 1 169 ? 44.262 -15.144 -10.836 1.00 74.30 166 ILE G O 1
ATOM 10788 N N . ALA G 1 170 ? 42.526 -16.499 -10.225 1.00 73.24 167 ALA G N 1
ATOM 10789 C CA . ALA G 1 170 ? 41.720 -16.279 -11.452 1.00 75.01 167 ALA G CA 1
ATOM 10790 C C . ALA G 1 170 ? 41.197 -14.837 -11.492 1.00 74.18 167 ALA G C 1
ATOM 10791 O O . ALA G 1 170 ? 41.316 -14.194 -12.557 1.00 76.15 167 ALA G O 1
ATOM 10793 N N . ALA G 1 171 ? 40.638 -14.359 -10.374 1.00 72.48 168 ALA G N 1
ATOM 10794 C CA . ALA G 1 171 ? 40.087 -12.985 -10.270 1.00 70.56 168 ALA G CA 1
ATOM 10795 C C . ALA G 1 171 ? 41.173 -11.952 -10.596 1.00 69.62 168 ALA G C 1
ATOM 10796 O O . ALA G 1 171 ? 40.884 -11.001 -11.352 1.00 70.46 168 ALA G O 1
ATOM 10798 N N . LEU G 1 172 ? 42.372 -12.146 -10.039 1.00 68.53 169 LEU G N 1
ATOM 10799 C CA . LEU G 1 172 ? 43.531 -11.236 -10.249 1.00 67.70 169 LEU G CA 1
ATOM 10800 C C . LEU G 1 172 ? 43.973 -11.260 -11.716 1.00 70.05 169 LEU G C 1
ATOM 10801 O O . LEU G 1 172 ? 44.261 -10.175 -12.260 1.00 70.00 169 LEU G O 1
ATOM 10806 N N . GLU G 1 173 ? 43.997 -12.451 -12.322 1.00 72.70 170 GLU G N 1
ATOM 10807 C CA . GLU G 1 173 ? 44.443 -12.639 -13.731 1.00 76.37 170 GLU G CA 1
ATOM 10808 C C . GLU G 1 173 ? 43.550 -11.873 -14.719 1.00 78.21 170 GLU G C 1
ATOM 10809 O O . GLU G 1 173 ? 44.118 -11.135 -15.550 1.00 80.64 170 GLU G O 1
ATOM 10815 N N . LYS G 1 174 ? 42.223 -12.032 -14.653 1.00 77.75 171 LYS G N 1
ATOM 10816 C CA . LYS G 1 174 ? 41.355 -11.303 -15.622 1.00 80.76 171 LYS G CA 1
ATOM 10817 C C . LYS G 1 174 ? 41.354 -9.803 -15.297 1.00 77.45 171 LYS G C 1
ATOM 10818 O O . LYS G 1 174 ? 41.163 -9.003 -16.230 1.00 78.09 171 LYS G O 1
ATOM 10824 N N . ALA G 1 175 ? 41.568 -9.444 -14.028 1.00 73.89 172 ALA G N 1
ATOM 10825 C CA . ALA G 1 175 ? 41.587 -8.020 -13.620 1.00 71.85 172 ALA G CA 1
ATOM 10826 C C . ALA G 1 175 ? 42.904 -7.361 -14.057 1.00 72.05 172 ALA G C 1
ATOM 10827 O O . ALA G 1 175 ? 42.840 -6.262 -14.641 1.00 71.49 172 ALA G O 1
ATOM 10829 N N . HIS G 1 176 ? 44.048 -8.009 -13.791 1.00 72.16 173 HIS G N 1
ATOM 10830 C CA . HIS G 1 176 ? 45.376 -7.441 -14.163 1.00 72.07 173 HIS G CA 1
ATOM 10831 C C . HIS G 1 176 ? 46.319 -8.540 -14.654 1.00 72.37 173 HIS G C 1
ATOM 10832 O O . HIS G 1 176 ? 47.109 -9.074 -13.879 1.00 70.53 173 HIS G O 1
ATOM 10839 N N . PRO G 1 177 ? 46.282 -8.907 -15.956 1.00 74.64 174 PRO G N 1
ATOM 10840 C CA . PRO G 1 177 ? 47.159 -9.955 -16.489 1.00 75.97 174 PRO G CA 1
ATOM 10841 C C . PRO G 1 177 ? 48.651 -9.596 -16.643 1.00 75.37 174 PRO G C 1
ATOM 10842 O O . PRO G 1 177 ? 49.449 -10.515 -16.684 1.00 74.37 174 PRO G O 1
ATOM 10846 N N . ASP G 1 178 ? 48.994 -8.302 -16.731 1.00 75.63 175 ASP G N 1
ATOM 10847 C CA . ASP G 1 178 ? 50.418 -7.876 -16.879 1.00 76.05 175 ASP G CA 1
ATOM 10848 C C . ASP G 1 178 ? 51.134 -7.962 -15.522 1.00 73.58 175 ASP G C 1
ATOM 10849 O O . ASP G 1 178 ? 52.336 -7.633 -15.462 1.00 73.86 175 ASP G O 1
ATOM 10854 N N . VAL G 1 179 ? 50.419 -8.387 -14.477 1.00 71.21 176 VAL G N 1
ATOM 10855 C CA . VAL G 1 179 ? 51.013 -8.539 -13.116 1.00 68.02 176 VAL G CA 1
ATOM 10856 C C . VAL G 1 179 ? 51.673 -9.919 -13.040 1.00 68.13 176 VAL G C 1
ATOM 10857 O O . VAL G 1 179 ? 51.287 -10.802 -13.832 1.00 69.33 176 VAL G O 1
ATOM 10861 N N . GLU G 1 180 ? 52.655 -10.078 -12.148 1.00 67.92 177 GLU G N 1
ATOM 10862 C CA . GLU G 1 180 ? 53.362 -11.375 -11.964 1.00 69.04 177 GLU G CA 1
ATOM 10863 C C . GLU G 1 180 ? 53.193 -11.777 -10.495 1.00 64.97 177 GLU G C 1
ATOM 10864 O O . GLU G 1 180 ? 53.600 -10.991 -9.619 1.00 63.13 177 GLU G O 1
ATOM 10870 N N . LEU G 1 181 ? 52.606 -12.953 -10.250 1.00 64.13 178 LEU G N 1
ATOM 10871 C CA . LEU G 1 181 ? 52.348 -13.441 -8.869 1.00 61.25 178 LEU G CA 1
ATOM 10872 C C . LEU G 1 181 ? 53.415 -14.438 -8.407 1.00 61.43 178 LEU G C 1
ATOM 10873 O O . LEU G 1 181 ? 53.719 -15.386 -9.158 1.00 62.53 178 LEU G O 1
ATOM 10878 N N . TYR G 1 182 ? 53.938 -14.210 -7.198 1.00 59.59 179 TYR G N 1
ATOM 10879 C CA . TYR G 1 182 ? 54.945 -15.078 -6.535 1.00 59.16 179 TYR G CA 1
ATOM 10880 C C . TYR G 1 182 ? 54.311 -15.586 -5.237 1.00 57.76 179 TYR G C 1
ATOM 10881 O O . TYR G 1 182 ? 54.266 -14.829 -4.260 1.00 56.74 179 TYR G O 1
ATOM 10890 N N . THR G 1 183 ? 53.792 -16.813 -5.251 1.00 60.11 180 THR G N 1
ATOM 10891 C CA . THR G 1 183 ? 53.155 -17.390 -4.040 1.00 59.68 180 THR G CA 1
ATOM 10892 C C . THR G 1 183 ? 54.027 -18.526 -3.498 1.00 60.85 180 THR G C 1
ATOM 10893 O O . THR G 1 183 ? 54.818 -19.088 -4.281 1.00 62.42 180 THR G O 1
ATOM 10897 N N . ALA G 1 184 ? 53.898 -18.816 -2.201 1.00 59.84 181 ALA G N 1
ATOM 10898 C CA . ALA G 1 184 ? 54.662 -19.911 -1.561 1.00 60.31 181 ALA G CA 1
ATOM 10899 C C . ALA G 1 184 ? 53.799 -21.174 -1.608 1.00 61.83 181 ALA G C 1
ATOM 10900 O O . ALA G 1 184 ? 54.336 -22.272 -1.365 1.00 62.53 181 ALA G O 1
ATOM 10902 N N . SER G 1 185 ? 52.510 -21.009 -1.931 1.00 61.61 182 SER G N 1
ATOM 10903 C CA . SER G 1 185 ? 51.578 -22.163 -2.004 1.00 64.48 182 SER G CA 1
ATOM 10904 C C . SER G 1 185 ? 50.269 -21.789 -2.707 1.00 65.26 182 SER G C 1
ATOM 10905 O O . SER G 1 185 ? 49.805 -20.641 -2.560 1.00 64.01 182 SER G O 1
ATOM 10908 N N . VAL G 1 186 ? 49.714 -22.754 -3.443 1.00 68.21 183 VAL G N 1
ATOM 10909 C CA . VAL G 1 186 ? 48.418 -22.619 -4.167 1.00 68.51 183 VAL G CA 1
ATOM 10910 C C . VAL G 1 186 ? 47.484 -23.613 -3.474 1.00 70.37 183 VAL G C 1
ATOM 10911 O O . VAL G 1 186 ? 47.540 -24.806 -3.820 1.00 72.99 183 VAL G O 1
ATOM 10915 N N . ASP G 1 187 ? 46.705 -23.142 -2.495 1.00 70.92 184 ASP G N 1
ATOM 10916 C CA . ASP G 1 187 ? 45.789 -24.026 -1.722 1.00 74.33 184 ASP G CA 1
ATOM 10917 C C . ASP G 1 187 ? 44.667 -24.569 -2.618 1.00 77.10 184 ASP G C 1
ATOM 10918 O O . ASP G 1 187 ? 44.705 -24.331 -3.839 1.00 77.83 184 ASP G O 1
ATOM 10923 N N . LYS G 1 188 ? 43.710 -25.278 -2.011 1.00 79.92 185 LYS G N 1
ATOM 10924 C CA . LYS G 1 188 ? 42.582 -25.921 -2.742 1.00 84.73 185 LYS G CA 1
ATOM 10925 C C . LYS G 1 188 ? 41.492 -24.899 -3.086 1.00 83.07 185 LYS G C 1
ATOM 10926 O O . LYS G 1 188 ? 41.028 -24.925 -4.242 1.00 83.84 185 LYS G O 1
ATOM 10932 N N . GLY G 1 189 ? 41.093 -24.041 -2.142 1.00 80.89 186 GLY G N 1
ATOM 10933 C CA . GLY G 1 189 ? 40.042 -23.055 -2.467 1.00 80.54 186 GLY G CA 1
ATOM 10934 C C . GLY G 1 189 ? 39.627 -22.206 -1.280 1.00 78.49 186 GLY G C 1
ATOM 10935 O O . GLY G 1 189 ? 40.409 -22.106 -0.313 1.00 76.70 186 GLY G O 1
ATOM 10936 N N . LEU G 1 190 ? 38.429 -21.616 -1.369 1.00 78.87 187 LEU G N 1
ATOM 10937 C CA . LEU G 1 190 ? 37.858 -20.741 -0.308 1.00 79.12 187 LEU G CA 1
ATOM 10938 C C . LEU G 1 190 ? 36.683 -21.453 0.370 1.00 81.32 187 LEU G C 1
ATOM 10939 O O . LEU G 1 190 ? 35.973 -22.207 -0.322 1.00 83.93 187 LEU G O 1
ATOM 10944 N N . ASN G 1 191 ? 36.489 -21.208 1.669 1.00 82.58 188 ASN G N 1
ATOM 10945 C CA . ASN G 1 191 ? 35.363 -21.825 2.422 1.00 87.23 188 ASN G CA 1
ATOM 10946 C C . ASN G 1 191 ? 34.174 -20.873 2.220 1.00 91.74 188 ASN G C 1
ATOM 10947 O O . ASN G 1 191 ? 34.228 -20.070 1.265 1.00 91.58 188 ASN G O 1
ATOM 10952 N N . GLU G 1 192 ? 33.151 -20.944 3.080 1.00 94.39 189 GLU G N 1
ATOM 10953 C CA . GLU G 1 192 ? 31.906 -20.151 2.875 1.00 100.19 189 GLU G CA 1
ATOM 10954 C C . GLU G 1 192 ? 32.108 -18.727 3.416 1.00 100.54 189 GLU G C 1
ATOM 10955 O O . GLU G 1 192 ? 31.394 -17.817 2.948 1.00 103.02 189 GLU G O 1
ATOM 10961 N N . HIS G 1 193 ? 33.060 -18.540 4.339 1.00 100.21 190 HIS G N 1
ATOM 10962 C CA . HIS G 1 193 ? 33.335 -17.202 4.939 1.00 100.65 190 HIS G CA 1
ATOM 10963 C C . HIS G 1 193 ? 34.433 -16.464 4.154 1.00 95.60 190 HIS G C 1
ATOM 10964 O O . HIS G 1 193 ? 34.901 -15.416 4.647 1.00 94.92 190 HIS G O 1
ATOM 10971 N N . GLY G 1 194 ? 34.827 -16.990 2.987 1.00 91.99 191 GLY G N 1
ATOM 10972 C CA . GLY G 1 194 ? 35.852 -16.351 2.135 1.00 85.98 191 GLY G CA 1
ATOM 10973 C C . GLY G 1 194 ? 37.285 -16.609 2.581 1.00 80.23 191 GLY G C 1
ATOM 10974 O O . GLY G 1 194 ? 38.188 -15.978 1.994 1.00 75.81 191 GLY G O 1
ATOM 10975 N N . TYR G 1 195 ? 37.501 -17.489 3.567 1.00 78.87 192 TYR G N 1
ATOM 10976 C CA . TYR G 1 195 ? 38.878 -17.798 4.049 1.00 75.68 192 TYR G CA 1
ATOM 10977 C C . TYR G 1 195 ? 39.487 -18.943 3.226 1.00 71.52 192 TYR G C 1
ATOM 10978 O O . TYR G 1 195 ? 38.765 -19.897 2.875 1.00 71.16 192 TYR G O 1
ATOM 10987 N N . ILE G 1 196 ? 40.788 -18.832 2.935 1.00 67.29 193 ILE G N 1
ATOM 10988 C CA . ILE G 1 196 ? 41.540 -19.855 2.145 1.00 66.63 193 ILE G CA 1
ATOM 10989 C C . ILE G 1 196 ? 41.679 -21.133 2.983 1.00 67.47 193 ILE G C 1
ATOM 10990 O O . ILE G 1 196 ? 41.914 -21.021 4.204 1.00 64.76 193 ILE G O 1
ATOM 10995 N N . ILE G 1 197 ? 41.531 -22.296 2.340 1.00 69.93 194 ILE G N 1
ATOM 10996 C CA . ILE G 1 197 ? 41.651 -23.619 3.026 1.00 72.51 194 ILE G CA 1
ATOM 10997 C C . ILE G 1 197 ? 42.611 -24.503 2.230 1.00 71.63 194 ILE G C 1
ATOM 10998 O O . ILE G 1 197 ? 42.509 -24.581 1.007 1.00 70.00 194 ILE G O 1
ATOM 11003 N N . PRO G 1 198 ? 43.594 -25.175 2.880 1.00 72.95 195 PRO G N 1
ATOM 11004 C CA . PRO G 1 198 ? 43.795 -25.095 4.333 1.00 73.96 195 PRO G CA 1
ATOM 11005 C C . PRO G 1 198 ? 44.110 -23.681 4.859 1.00 70.85 195 PRO G C 1
ATOM 11006 O O . PRO G 1 198 ? 43.768 -23.401 5.994 1.00 71.77 195 PRO G O 1
ATOM 11010 N N . GLY G 1 199 ? 44.753 -22.847 4.032 1.00 68.63 196 GLY G N 1
ATOM 11011 C CA . GLY G 1 199 ? 45.113 -21.451 4.364 1.00 65.88 196 GLY G CA 1
ATOM 11012 C C . GLY G 1 199 ? 45.910 -21.302 5.652 1.00 66.26 196 GLY G C 1
ATOM 11013 O O . GLY G 1 199 ? 46.585 -22.270 6.061 1.00 66.31 196 GLY G O 1
ATOM 11014 N N . LEU G 1 200 ? 45.836 -20.106 6.250 1.00 65.85 197 LEU G N 1
ATOM 11015 C CA . LEU G 1 200 ? 46.538 -19.743 7.513 1.00 65.65 197 LEU G CA 1
ATOM 11016 C C . LEU G 1 200 ? 45.544 -19.082 8.478 1.00 65.74 197 LEU G C 1
ATOM 11017 O O . LEU G 1 200 ? 45.999 -18.420 9.431 1.00 67.27 197 LEU G O 1
ATOM 11022 N N . GLY G 1 201 ? 44.240 -19.258 8.239 1.00 66.52 198 GLY G N 1
ATOM 11023 C CA . GLY G 1 201 ? 43.210 -18.650 9.104 1.00 66.46 198 GLY G CA 1
ATOM 11024 C C . GLY G 1 201 ? 43.271 -17.134 9.037 1.00 65.01 198 GLY G C 1
ATOM 11025 O O . GLY G 1 201 ? 43.627 -16.604 7.962 1.00 62.66 198 GLY G O 1
ATOM 11026 N N . ASP G 1 202 ? 42.942 -16.456 10.141 1.00 65.18 199 ASP G N 1
ATOM 11027 C CA . ASP G 1 202 ? 42.981 -14.970 10.162 1.00 65.29 199 ASP G CA 1
ATOM 11028 C C . ASP G 1 202 ? 44.446 -14.549 10.351 1.00 63.29 199 ASP G C 1
ATOM 11029 O O . ASP G 1 202 ? 44.851 -14.302 11.504 1.00 64.49 199 ASP G O 1
ATOM 11034 N N . ALA G 1 203 ? 45.200 -14.489 9.247 1.00 60.47 200 ALA G N 1
ATOM 11035 C CA . ALA G 1 203 ? 46.636 -14.118 9.254 1.00 59.29 200 ALA G CA 1
ATOM 11036 C C . ALA G 1 203 ? 46.831 -12.725 9.862 1.00 57.94 200 ALA G C 1
ATOM 11037 O O . ALA G 1 203 ? 47.762 -12.560 10.672 1.00 56.51 200 ALA G O 1
ATOM 11039 N N . GLY G 1 204 ? 45.978 -11.769 9.484 1.00 57.88 201 GLY G N 1
ATOM 11040 C CA . GLY G 1 204 ? 46.071 -10.386 9.993 1.00 56.21 201 GLY G CA 1
ATOM 11041 C C . GLY G 1 204 ? 46.080 -10.327 11.513 1.00 56.44 201 GLY G C 1
ATOM 11042 O O . GLY G 1 204 ? 47.059 -9.798 12.073 1.00 54.57 201 GLY G O 1
ATOM 11043 N N . ASP G 1 205 ? 45.035 -10.861 12.156 1.00 58.42 202 ASP G N 1
ATOM 11044 C CA . ASP G 1 205 ? 44.924 -10.849 13.642 1.00 61.27 202 ASP G CA 1
ATOM 11045 C C . ASP G 1 205 ? 45.989 -11.752 14.272 1.00 61.54 202 ASP G C 1
ATOM 11046 O O . ASP G 1 205 ? 46.308 -11.535 15.459 1.00 63.32 202 ASP G O 1
ATOM 11051 N N . LYS G 1 206 ? 46.520 -12.717 13.518 1.00 59.81 203 LYS G N 1
ATOM 11052 C CA . LYS G 1 206 ? 47.538 -13.627 14.104 1.00 59.89 203 LYS G CA 1
ATOM 11053 C C . LYS G 1 206 ? 48.894 -12.913 14.177 1.00 58.55 203 LYS G C 1
ATOM 11054 O O . LYS G 1 206 ? 49.650 -13.198 15.123 1.00 60.87 203 LYS G O 1
ATOM 11060 N N . ILE G 1 207 ? 49.184 -12.037 13.212 1.00 55.14 204 ILE G N 1
ATOM 11061 C CA . ILE G 1 207 ? 50.463 -11.265 13.165 1.00 54.46 204 ILE G CA 1
ATOM 11062 C C . ILE G 1 207 ? 50.445 -10.140 14.213 1.00 53.49 204 ILE G C 1
ATOM 11063 O O . ILE G 1 207 ? 51.489 -9.924 14.856 1.00 54.25 204 ILE G O 1
ATOM 11068 N N . PHE G 1 208 ? 49.307 -9.456 14.373 1.00 51.23 205 PHE G N 1
ATOM 11069 C CA . PHE G 1 208 ? 49.166 -8.326 15.334 1.00 52.46 205 PHE G CA 1
ATOM 11070 C C . PHE G 1 208 ? 48.680 -8.796 16.712 1.00 53.87 205 PHE G C 1
ATOM 11071 O O . PHE G 1 208 ? 48.730 -7.978 17.649 1.00 53.86 205 PHE G O 1
ATOM 11079 N N . GLY G 1 209 ? 48.258 -10.059 16.843 1.00 54.95 206 GLY G N 1
ATOM 11080 C CA . GLY G 1 209 ? 47.775 -10.576 18.139 1.00 57.21 206 GLY G CA 1
ATOM 11081 C C . GLY G 1 209 ? 46.464 -9.928 18.552 1.00 58.62 206 GLY G C 1
ATOM 11082 O O . GLY G 1 209 ? 46.312 -9.615 19.750 1.00 59.46 206 GLY G O 1
ATOM 11083 N N . THR G 1 210 ? 45.553 -9.730 17.592 1.00 58.98 207 THR G N 1
ATOM 11084 C CA . THR G 1 210 ? 44.226 -9.109 17.856 1.00 63.43 207 THR G CA 1
ATOM 11085 C C . THR G 1 210 ? 43.129 -10.143 17.579 1.00 67.78 207 THR G C 1
ATOM 11086 O O . THR G 1 210 ? 42.141 -9.796 16.904 1.00 68.17 207 THR G O 1
ATOM 11090 N N . LYS G 1 211 ? 43.312 -11.364 18.091 1.00 76.17 208 LYS G N 1
ATOM 11091 C CA . LYS G 1 211 ? 42.341 -12.480 17.913 1.00 84.08 208 LYS G CA 1
ATOM 11092 C C . LYS G 1 211 ? 41.016 -12.121 18.598 1.00 87.36 208 LYS G C 1
ATOM 11093 O O . LYS G 1 211 ? 40.955 -11.936 19.816 1.00 88.91 208 LYS G O 1
ATOM 11100 N N . ALA H 1 3 ? 84.451 -34.897 -9.712 1.00 112.02 0 ALA H N 1
ATOM 11101 C CA . ALA H 1 3 ? 84.410 -33.439 -10.050 1.00 109.76 0 ALA H CA 1
ATOM 11102 C C . ALA H 1 3 ? 83.632 -32.678 -8.969 1.00 106.36 0 ALA H C 1
ATOM 11103 O O . ALA H 1 3 ? 82.471 -33.047 -8.703 1.00 106.27 0 ALA H O 1
ATOM 11105 N N . MET H 1 4 ? 84.256 -31.655 -8.375 1.00 104.03 1 MET H N 1
ATOM 11106 C CA . MET H 1 4 ? 83.602 -30.843 -7.312 1.00 101.32 1 MET H CA 1
ATOM 11107 C C . MET H 1 4 ? 82.579 -29.903 -7.955 1.00 100.00 1 MET H C 1
ATOM 11108 O O . MET H 1 4 ? 82.966 -29.157 -8.877 1.00 99.98 1 MET H O 1
ATOM 11113 N N . LYS H 1 5 ? 81.327 -29.940 -7.484 1.00 98.73 2 LYS H N 1
ATOM 11114 C CA . LYS H 1 5 ? 80.270 -29.055 -8.041 1.00 97.53 2 LYS H CA 1
ATOM 11115 C C . LYS H 1 5 ? 80.461 -27.641 -7.479 1.00 92.15 2 LYS H C 1
ATOM 11116 O O . LYS H 1 5 ? 80.409 -27.480 -6.244 1.00 89.78 2 LYS H O 1
ATOM 11122 N N . ILE H 1 6 ? 80.671 -26.667 -8.368 1.00 89.74 3 ILE H N 1
ATOM 11123 C CA . ILE H 1 6 ? 80.875 -25.236 -7.998 1.00 85.55 3 ILE H CA 1
ATOM 11124 C C . ILE H 1 6 ? 79.623 -24.467 -8.419 1.00 83.99 3 ILE H C 1
ATOM 11125 O O . ILE H 1 6 ? 79.081 -24.773 -9.498 1.00 85.55 3 ILE H O 1
ATOM 11130 N N . VAL H 1 7 ? 79.186 -23.511 -7.598 1.00 80.84 4 VAL H N 1
ATOM 11131 C CA . VAL H 1 7 ? 77.975 -22.705 -7.932 1.00 79.51 4 VAL H CA 1
ATOM 11132 C C . VAL H 1 7 ? 78.302 -21.229 -7.704 1.00 77.12 4 VAL H C 1
ATOM 11133 O O . VAL H 1 7 ? 78.387 -20.814 -6.531 1.00 74.97 4 VAL H O 1
ATOM 11137 N N . GLU H 1 8 ? 78.519 -20.486 -8.791 1.00 77.65 5 GLU H N 1
ATOM 11138 C CA . GLU H 1 8 ? 78.813 -19.034 -8.695 1.00 76.14 5 GLU H CA 1
ATOM 11139 C C . GLU H 1 8 ? 77.461 -18.315 -8.769 1.00 74.84 5 GLU H C 1
ATOM 11140 O O . GLU H 1 8 ? 76.929 -18.189 -9.882 1.00 76.57 5 GLU H O 1
ATOM 11146 N N . VAL H 1 9 ? 76.917 -17.917 -7.615 1.00 72.61 6 VAL H N 1
ATOM 11147 C CA . VAL H 1 9 ? 75.597 -17.220 -7.530 1.00 71.65 6 VAL H CA 1
ATOM 11148 C C . VAL H 1 9 ? 75.668 -15.927 -8.353 1.00 71.20 6 VAL H C 1
ATOM 11149 O O . VAL H 1 9 ? 76.434 -15.024 -7.970 1.00 70.41 6 VAL H O 1
ATOM 11153 N N . LYS H 1 10 ? 74.874 -15.848 -9.427 1.00 71.86 7 LYS H N 1
ATOM 11154 C CA . LYS H 1 10 ? 74.860 -14.668 -10.336 1.00 71.81 7 LYS H CA 1
ATOM 11155 C C . LYS H 1 10 ? 73.589 -13.829 -10.128 1.00 70.32 7 LYS H C 1
ATOM 11156 O O . LYS H 1 10 ? 73.192 -13.117 -11.073 1.00 70.75 7 LYS H O 1
ATOM 11162 N N . HIS H 1 11 ? 72.988 -13.895 -8.936 1.00 68.51 8 HIS H N 1
ATOM 11163 C CA . HIS H 1 11 ? 71.761 -13.105 -8.640 1.00 67.56 8 HIS H CA 1
ATOM 11164 C C . HIS H 1 11 ? 72.141 -11.623 -8.628 1.00 66.65 8 HIS H C 1
ATOM 11165 O O . HIS H 1 11 ? 73.129 -11.246 -8.002 1.00 65.72 8 HIS H O 1
ATOM 11172 N N . PRO H 1 12 ? 71.376 -10.732 -9.305 1.00 66.90 9 PRO H N 1
ATOM 11173 C CA . PRO H 1 12 ? 71.706 -9.305 -9.351 1.00 66.49 9 PRO H CA 1
ATOM 11174 C C . PRO H 1 12 ? 71.957 -8.639 -7.987 1.00 65.07 9 PRO H C 1
ATOM 11175 O O . PRO H 1 12 ? 72.816 -7.778 -7.930 1.00 64.66 9 PRO H O 1
ATOM 11179 N N . LEU H 1 13 ? 71.214 -9.027 -6.943 1.00 64.54 10 LEU H N 1
ATOM 11180 C CA . LEU H 1 13 ? 71.420 -8.420 -5.595 1.00 63.71 10 LEU H CA 1
ATOM 11181 C C . LEU H 1 13 ? 72.750 -8.907 -5.016 1.00 63.33 10 LEU H C 1
ATOM 11182 O O . LEU H 1 13 ? 73.378 -8.139 -4.263 1.00 62.69 10 LEU H O 1
ATOM 11187 N N . VAL H 1 14 ? 73.155 -10.135 -5.353 1.00 64.04 11 VAL H N 1
ATOM 11188 C CA . VAL H 1 14 ? 74.443 -10.696 -4.847 1.00 63.98 11 VAL H CA 1
ATOM 11189 C C . VAL H 1 14 ? 75.595 -9.957 -5.543 1.00 64.80 11 VAL H C 1
ATOM 11190 O O . VAL H 1 14 ? 76.564 -9.602 -4.849 1.00 64.77 11 VAL H O 1
ATOM 11194 N N . LYS H 1 15 ? 75.485 -9.723 -6.855 1.00 66.21 12 LYS H N 1
ATOM 11195 C CA . LYS H 1 15 ? 76.554 -9.013 -7.607 1.00 67.64 12 LYS H CA 1
ATOM 11196 C C . LYS H 1 15 ? 76.606 -7.534 -7.203 1.00 67.12 12 LYS H C 1
ATOM 11197 O O . LYS H 1 15 ? 77.721 -6.993 -7.107 1.00 67.36 12 LYS H O 1
ATOM 11203 N N . HIS H 1 16 ? 75.445 -6.904 -7.003 1.00 66.98 13 HIS H N 1
ATOM 11204 C CA . HIS H 1 16 ? 75.392 -5.469 -6.617 1.00 67.02 13 HIS H CA 1
ATOM 11205 C C . HIS H 1 16 ? 76.022 -5.260 -5.236 1.00 66.19 13 HIS H C 1
ATOM 11206 O O . HIS H 1 16 ? 76.928 -4.409 -5.126 1.00 66.57 13 HIS H O 1
ATOM 11213 N N . LYS H 1 17 ? 75.544 -6.003 -4.234 1.00 65.29 14 LYS H N 1
ATOM 11214 C CA . LYS H 1 17 ? 76.050 -5.890 -2.839 1.00 64.76 14 LYS H CA 1
ATOM 11215 C C . LYS H 1 17 ? 77.535 -6.267 -2.789 1.00 64.18 14 LYS H C 1
ATOM 11216 O O . LYS H 1 17 ? 78.283 -5.592 -2.054 1.00 63.98 14 LYS H O 1
ATOM 11222 N N . LEU H 1 18 ? 77.945 -7.296 -3.538 1.00 64.06 15 LEU H N 1
ATOM 11223 C CA . LEU H 1 18 ? 79.378 -7.699 -3.547 1.00 64.13 15 LEU H CA 1
ATOM 11224 C C . LEU H 1 18 ? 80.203 -6.524 -4.082 1.00 65.08 15 LEU H C 1
ATOM 11225 O O . LEU H 1 18 ? 81.253 -6.218 -3.484 1.00 65.51 15 LEU H O 1
ATOM 11230 N N . GLY H 1 19 ? 79.718 -5.886 -5.153 1.00 65.83 16 GLY H N 1
ATOM 11231 C CA . GLY H 1 19 ? 80.396 -4.731 -5.773 1.00 67.15 16 GLY H CA 1
ATOM 11232 C C . GLY H 1 19 ? 80.609 -3.601 -4.780 1.00 67.27 16 GLY H C 1
ATOM 11233 O O . GLY H 1 19 ? 81.692 -2.983 -4.819 1.00 68.23 16 GLY H O 1
ATOM 11234 N N . LEU H 1 20 ? 79.610 -3.334 -3.928 1.00 66.71 17 LEU H N 1
ATOM 11235 C CA . LEU H 1 20 ? 79.709 -2.258 -2.903 1.00 66.84 17 LEU H CA 1
ATOM 11236 C C . LEU H 1 20 ? 80.799 -2.613 -1.883 1.00 66.29 17 LEU H C 1
ATOM 11237 O O . LEU H 1 20 ? 81.420 -1.674 -1.352 1.00 67.04 17 LEU H O 1
ATOM 11242 N N . MET H 1 21 ? 81.025 -3.911 -1.633 1.00 65.15 18 MET H N 1
ATOM 11243 C CA . MET H 1 21 ? 82.061 -4.344 -0.651 1.00 64.72 18 MET H CA 1
ATOM 11244 C C . MET H 1 21 ? 83.466 -4.138 -1.232 1.00 66.16 18 MET H C 1
ATOM 11245 O O . MET H 1 21 ? 84.427 -4.139 -0.439 1.00 66.15 18 MET H O 1
ATOM 11250 N N . ARG H 1 22 ? 83.578 -3.957 -2.552 1.00 67.91 19 ARG H N 1
ATOM 11251 C CA . ARG H 1 22 ? 84.908 -3.771 -3.199 1.00 69.92 19 ARG H CA 1
ATOM 11252 C C . ARG H 1 22 ? 85.350 -2.301 -3.148 1.00 72.25 19 ARG H C 1
ATOM 11253 O O . ARG H 1 22 ? 86.547 -2.059 -3.379 1.00 73.77 19 ARG H O 1
ATOM 11261 N N . GLU H 1 23 ? 84.440 -1.366 -2.847 1.00 73.46 20 GLU H N 1
ATOM 11262 C CA . GLU H 1 23 ? 84.804 0.081 -2.800 1.00 76.34 20 GLU H CA 1
ATOM 11263 C C . GLU H 1 23 ? 85.861 0.229 -1.689 1.00 77.15 20 GLU H C 1
ATOM 11264 O O . GLU H 1 23 ? 85.562 -0.155 -0.547 1.00 75.45 20 GLU H O 1
ATOM 11270 N N . HIS H 1 24 ? 87.043 0.765 -2.024 1.00 80.49 21 HIS H N 1
ATOM 11271 C CA . HIS H 1 24 ? 88.193 0.912 -1.080 1.00 83.08 21 HIS H CA 1
ATOM 11272 C C . HIS H 1 24 ? 87.872 1.805 0.129 1.00 85.08 21 HIS H C 1
ATOM 11273 O O . HIS H 1 24 ? 88.495 1.580 1.186 1.00 84.36 21 HIS H O 1
ATOM 11280 N N . ASP H 1 25 ? 86.967 2.780 -0.013 1.00 70.85 22 ASP H N 1
ATOM 11281 C CA . ASP H 1 25 ? 86.613 3.699 1.110 1.00 72.74 22 ASP H CA 1
ATOM 11282 C C . ASP H 1 25 ? 85.316 3.249 1.797 1.00 70.53 22 ASP H C 1
ATOM 11283 O O . ASP H 1 25 ? 84.514 4.127 2.176 1.00 72.03 22 ASP H O 1
ATOM 11288 N N . ILE H 1 26 ? 85.122 1.937 1.967 1.00 67.96 23 ILE H N 1
ATOM 11289 C CA . ILE H 1 26 ? 83.888 1.432 2.643 1.00 65.85 23 ILE H CA 1
ATOM 11290 C C . ILE H 1 26 ? 84.194 1.314 4.142 1.00 64.55 23 ILE H C 1
ATOM 11291 O O . ILE H 1 26 ? 85.292 0.824 4.484 1.00 65.24 23 ILE H O 1
ATOM 11296 N N . SER H 1 27 ? 83.263 1.757 4.993 1.00 64.50 24 SER H N 1
ATOM 11297 C CA . SER H 1 27 ? 83.456 1.699 6.467 1.00 63.50 24 SER H CA 1
ATOM 11298 C C . SER H 1 27 ? 83.315 0.257 6.967 1.00 61.12 24 SER H C 1
ATOM 11299 O O . SER H 1 27 ? 82.637 -0.545 6.296 1.00 59.93 24 SER H O 1
ATOM 11302 N N . THR H 1 28 ? 83.949 -0.042 8.105 1.00 61.13 25 THR H N 1
ATOM 11303 C CA . THR H 1 28 ? 83.905 -1.387 8.740 1.00 59.68 25 THR H CA 1
ATOM 11304 C C . THR H 1 28 ? 82.449 -1.811 8.957 1.00 59.78 25 THR H C 1
ATOM 11305 O O . THR H 1 28 ? 82.119 -2.975 8.659 1.00 58.23 25 THR H O 1
ATOM 11309 N N . LYS H 1 29 ? 81.623 -0.891 9.455 1.00 62.89 26 LYS H N 1
ATOM 11310 C CA . LYS H 1 29 ? 80.189 -1.177 9.716 1.00 64.28 26 LYS H CA 1
ATOM 11311 C C . LYS H 1 29 ? 79.473 -1.584 8.424 1.00 62.73 26 LYS H C 1
ATOM 11312 O O . LYS H 1 29 ? 78.830 -2.653 8.411 1.00 60.34 26 LYS H O 1
ATOM 11318 N N . ARG H 1 30 ? 79.597 -0.771 7.384 1.00 63.87 27 ARG H N 1
ATOM 11319 C CA . ARG H 1 30 ? 78.898 -1.056 6.109 1.00 64.97 27 ARG H CA 1
ATOM 11320 C C . ARG H 1 30 ? 79.421 -2.357 5.498 1.00 60.44 27 ARG H C 1
ATOM 11321 O O . ARG H 1 30 ? 78.618 -3.114 4.974 1.00 58.17 27 ARG H O 1
ATOM 11329 N N . PHE H 1 31 ? 80.727 -2.587 5.582 1.00 58.29 28 PHE H N 1
ATOM 11330 C CA . PHE H 1 31 ? 81.370 -3.821 5.045 1.00 55.84 28 PHE H CA 1
ATOM 11331 C C . PHE H 1 31 ? 80.871 -5.057 5.808 1.00 54.35 28 PHE H C 1
ATOM 11332 O O . PHE H 1 31 ? 80.570 -6.081 5.154 1.00 49.98 28 PHE H O 1
ATOM 11340 N N . ARG H 1 32 ? 80.794 -4.962 7.143 1.00 55.85 29 ARG H N 1
ATOM 11341 C CA . ARG H 1 32 ? 80.323 -6.090 7.995 1.00 55.62 29 ARG H CA 1
ATOM 11342 C C . ARG H 1 32 ? 78.849 -6.398 7.686 1.00 55.11 29 ARG H C 1
ATOM 11343 O O . ARG H 1 32 ? 78.519 -7.596 7.597 1.00 53.42 29 ARG H O 1
ATOM 11351 N N . GLU H 1 33 ? 78.007 -5.367 7.518 1.00 57.71 30 GLU H N 1
ATOM 11352 C CA . GLU H 1 33 ? 76.559 -5.562 7.211 1.00 58.93 30 GLU H CA 1
ATOM 11353 C C . GLU H 1 33 ? 76.392 -6.262 5.855 1.00 55.88 30 GLU H C 1
ATOM 11354 O O . GLU H 1 33 ? 75.558 -7.184 5.779 1.00 55.26 30 GLU H O 1
ATOM 11360 N N . LEU H 1 34 ? 77.129 -5.830 4.826 1.00 54.06 31 LEU H N 1
ATOM 11361 C CA . LEU H 1 34 ? 77.019 -6.476 3.487 1.00 54.13 31 LEU H CA 1
ATOM 11362 C C . LEU H 1 34 ? 77.540 -7.916 3.554 1.00 53.31 31 LEU H C 1
ATOM 11363 O O . LEU H 1 34 ? 76.904 -8.797 2.942 1.00 52.46 31 LEU H O 1
ATOM 11368 N N . ALA H 1 35 ? 78.648 -8.146 4.268 1.00 53.05 32 ALA H N 1
ATOM 11369 C CA . ALA H 1 35 ? 79.208 -9.513 4.385 1.00 52.45 32 ALA H CA 1
ATOM 11370 C C . ALA H 1 35 ? 78.107 -10.466 4.862 1.00 51.65 32 ALA H C 1
ATOM 11371 O O . ALA H 1 35 ? 77.924 -11.529 4.235 1.00 51.72 32 ALA H O 1
ATOM 11373 N N . SER H 1 36 ? 77.390 -10.072 5.920 1.00 51.17 33 SER H N 1
ATOM 11374 C CA . SER H 1 36 ? 76.295 -10.899 6.491 1.00 50.87 33 SER H CA 1
ATOM 11375 C C . SER H 1 36 ? 75.149 -11.021 5.480 1.00 52.09 33 SER H C 1
ATOM 11376 O O . SER H 1 36 ? 74.628 -12.138 5.304 1.00 53.55 33 SER H O 1
ATOM 11379 N N . GLU H 1 37 ? 74.794 -9.908 4.832 1.00 54.11 34 GLU H N 1
ATOM 11380 C CA . GLU H 1 37 ? 73.694 -9.887 3.830 1.00 55.88 34 GLU H CA 1
ATOM 11381 C C . GLU H 1 37 ? 74.009 -10.861 2.685 1.00 55.17 34 GLU H C 1
ATOM 11382 O O . GLU H 1 37 ? 73.126 -11.681 2.359 1.00 54.58 34 GLU H O 1
ATOM 11388 N N . VAL H 1 38 ? 75.208 -10.777 2.097 1.00 55.17 35 VAL H N 1
ATOM 11389 C CA . VAL H 1 38 ? 75.575 -11.698 0.978 1.00 54.96 35 VAL H CA 1
ATOM 11390 C C . VAL H 1 38 ? 75.533 -13.135 1.514 1.00 54.42 35 VAL H C 1
ATOM 11391 O O . VAL H 1 38 ? 75.056 -14.020 0.782 1.00 55.96 35 VAL H O 1
ATOM 11395 N N . GLY H 1 39 ? 76.000 -13.348 2.748 1.00 54.31 36 GLY H N 1
ATOM 11396 C CA . GLY H 1 39 ? 75.980 -14.694 3.352 1.00 53.99 36 GLY H CA 1
ATOM 11397 C C . GLY H 1 39 ? 74.558 -15.223 3.431 1.00 56.04 36 GLY H C 1
ATOM 11398 O O . GLY H 1 39 ? 74.373 -16.452 3.340 1.00 56.45 36 GLY H O 1
ATOM 11399 N N . SER H 1 40 ? 73.588 -14.315 3.582 1.00 58.53 37 SER H N 1
ATOM 11400 C CA . SER H 1 40 ? 72.147 -14.675 3.665 1.00 59.99 37 SER H CA 1
ATOM 11401 C C . SER H 1 40 ? 71.658 -15.190 2.306 1.00 60.42 37 SER H C 1
ATOM 11402 O O . SER H 1 40 ? 70.994 -16.245 2.273 1.00 61.99 37 SER H O 1
ATOM 11405 N N . LEU H 1 41 ? 71.989 -14.466 1.233 1.00 60.39 38 LEU H N 1
ATOM 11406 C CA . LEU H 1 41 ? 71.582 -14.829 -0.152 1.00 62.72 38 LEU H CA 1
ATOM 11407 C C . LEU H 1 41 ? 72.233 -16.158 -0.567 1.00 63.24 38 LEU H C 1
ATOM 11408 O O . LEU H 1 41 ? 71.580 -16.938 -1.291 1.00 63.69 38 LEU H O 1
ATOM 11413 N N . LEU H 1 42 ? 73.467 -16.408 -0.112 1.00 63.06 39 LEU H N 1
ATOM 11414 C CA . LEU H 1 42 ? 74.196 -17.662 -0.453 1.00 62.87 39 LEU H CA 1
ATOM 11415 C C . LEU H 1 42 ? 73.585 -18.852 0.297 1.00 63.24 39 LEU H C 1
ATOM 11416 O O . LEU H 1 42 ? 73.624 -19.967 -0.257 1.00 66.86 39 LEU H O 1
ATOM 11421 N N . THR H 1 43 ? 73.051 -18.625 1.503 1.00 61.68 40 THR H N 1
ATOM 11422 C CA . THR H 1 43 ? 72.441 -19.718 2.311 1.00 62.71 40 THR H CA 1
ATOM 11423 C C . THR H 1 43 ? 71.218 -20.288 1.582 1.00 63.61 40 THR H C 1
ATOM 11424 O O . THR H 1 43 ? 71.046 -21.522 1.594 1.00 64.78 40 THR H O 1
ATOM 11428 N N . TYR H 1 44 ? 70.406 -19.416 0.980 1.00 63.46 41 TYR H N 1
ATOM 11429 C CA . TYR H 1 44 ? 69.185 -19.835 0.244 1.00 66.40 41 TYR H CA 1
ATOM 11430 C C . TYR H 1 44 ? 69.572 -20.695 -0.963 1.00 66.18 41 TYR H C 1
ATOM 11431 O O . TYR H 1 44 ? 69.003 -21.790 -1.142 1.00 66.29 41 TYR H O 1
ATOM 11440 N N . GLU H 1 45 ? 70.533 -20.212 -1.751 1.00 66.06 42 GLU H N 1
ATOM 11441 C CA . GLU H 1 45 ? 70.999 -20.930 -2.965 1.00 68.24 42 GLU H CA 1
ATOM 11442 C C . GLU H 1 45 ? 71.721 -22.225 -2.558 1.00 67.15 42 GLU H C 1
ATOM 11443 O O . GLU H 1 45 ? 71.714 -23.177 -3.358 1.00 69.68 42 GLU H O 1
ATOM 11449 N N . ALA H 1 46 ? 72.292 -22.262 -1.348 1.00 65.78 43 ALA H N 1
ATOM 11450 C CA . ALA H 1 46 ? 73.038 -23.445 -0.848 1.00 66.71 43 ALA H CA 1
ATOM 11451 C C . ALA H 1 46 ? 72.105 -24.469 -0.185 1.00 66.39 43 ALA H C 1
ATOM 11452 O O . ALA H 1 46 ? 72.531 -25.632 -0.044 1.00 69.85 43 ALA H O 1
ATOM 11454 N N . THR H 1 47 ? 70.896 -24.059 0.208 1.00 63.08 44 THR H N 1
ATOM 11455 C CA . THR H 1 47 ? 69.934 -24.985 0.870 1.00 62.43 44 THR H CA 1
ATOM 11456 C C . THR H 1 47 ? 68.798 -25.350 -0.092 1.00 62.45 44 THR H C 1
ATOM 11457 O O . THR H 1 47 ? 67.798 -25.925 0.377 1.00 61.21 44 THR H O 1
ATOM 11461 N N . ALA H 1 48 ? 68.975 -25.075 -1.388 1.00 63.30 45 ALA H N 1
ATOM 11462 C CA . ALA H 1 48 ? 67.935 -25.355 -2.409 1.00 65.15 45 ALA H CA 1
ATOM 11463 C C . ALA H 1 48 ? 67.739 -26.860 -2.636 1.00 67.17 45 ALA H C 1
ATOM 11464 O O . ALA H 1 48 ? 66.672 -27.219 -3.170 1.00 69.14 45 ALA H O 1
ATOM 11466 N N . ASP H 1 49 ? 68.696 -27.703 -2.223 1.00 68.33 46 ASP H N 1
ATOM 11467 C CA . ASP H 1 49 ? 68.567 -29.171 -2.459 1.00 71.96 46 ASP H CA 1
ATOM 11468 C C . ASP H 1 49 ? 68.275 -29.948 -1.165 1.00 72.05 46 ASP H C 1
ATOM 11469 O O . ASP H 1 49 ? 68.388 -31.185 -1.209 1.00 76.13 46 ASP H O 1
ATOM 11474 N N . LEU H 1 50 ? 67.912 -29.280 -0.064 1.00 72.21 47 LEU H N 1
ATOM 11475 C CA . LEU H 1 50 ? 67.615 -30.030 1.191 1.00 74.75 47 LEU H CA 1
ATOM 11476 C C . LEU H 1 50 ? 66.432 -30.977 0.948 1.00 78.58 47 LEU H C 1
ATOM 11477 O O . LEU H 1 50 ? 65.464 -30.555 0.291 1.00 80.30 47 LEU H O 1
ATOM 11482 N N . GLU H 1 51 ? 66.524 -32.211 1.455 1.00 74.70 48 GLU H N 1
ATOM 11483 C CA . GLU H 1 51 ? 65.446 -33.225 1.288 1.00 78.39 48 GLU H CA 1
ATOM 11484 C C . GLU H 1 51 ? 64.294 -32.919 2.250 1.00 75.47 48 GLU H C 1
ATOM 11485 O O . GLU H 1 51 ? 64.571 -32.518 3.397 1.00 73.48 48 GLU H O 1
ATOM 11491 N N . THR H 1 52 ? 63.054 -33.125 1.791 1.00 76.84 49 THR H N 1
ATOM 11492 C CA . THR H 1 52 ? 61.846 -32.863 2.619 1.00 76.84 49 THR H CA 1
ATOM 11493 C C . THR H 1 52 ? 60.956 -34.111 2.661 1.00 79.26 49 THR H C 1
ATOM 11494 O O . THR H 1 52 ? 61.041 -34.930 1.725 1.00 82.74 49 THR H O 1
ATOM 11498 N N . GLU H 1 53 ? 60.150 -34.241 3.722 1.00 80.96 50 GLU H N 1
ATOM 11499 C CA . GLU H 1 53 ? 59.210 -35.382 3.907 1.00 81.89 50 GLU H CA 1
ATOM 11500 C C . GLU H 1 53 ? 57.821 -34.819 4.230 1.00 82.02 50 GLU H C 1
ATOM 11501 O O . GLU H 1 53 ? 57.752 -33.783 4.920 1.00 82.19 50 GLU H O 1
ATOM 11507 N N . LYS H 1 54 ? 56.762 -35.482 3.756 1.00 84.07 51 LYS H N 1
ATOM 11508 C CA . LYS H 1 54 ? 55.369 -35.019 4.003 1.00 82.40 51 LYS H CA 1
ATOM 11509 C C . LYS H 1 54 ? 54.915 -35.500 5.388 1.00 79.59 51 LYS H C 1
ATOM 11510 O O . LYS H 1 54 ? 55.181 -36.667 5.729 1.00 80.86 51 LYS H O 1
ATOM 11516 N N . VAL H 1 55 ? 54.272 -34.612 6.152 1.00 78.57 52 VAL H N 1
ATOM 11517 C CA . VAL H 1 55 ? 53.777 -34.919 7.529 1.00 79.29 52 VAL H CA 1
ATOM 11518 C C . VAL H 1 55 ? 52.369 -34.330 7.690 1.00 79.46 52 VAL H C 1
ATOM 11519 O O . VAL H 1 55 ? 52.092 -33.287 7.065 1.00 78.40 52 VAL H O 1
ATOM 11523 N N . THR H 1 56 ? 51.523 -34.982 8.495 1.00 81.12 53 THR H N 1
ATOM 11524 C CA . THR H 1 56 ? 50.130 -34.525 8.755 1.00 82.25 53 THR H CA 1
ATOM 11525 C C . THR H 1 56 ? 50.062 -33.889 10.151 1.00 81.22 53 THR H C 1
ATOM 11526 O O . THR H 1 56 ? 50.078 -34.645 11.144 1.00 81.43 53 THR H O 1
ATOM 11530 N N . ILE H 1 57 ? 49.996 -32.552 10.210 1.00 79.15 54 ILE H N 1
ATOM 11531 C CA . ILE H 1 57 ? 49.921 -31.798 11.500 1.00 78.44 54 ILE H CA 1
ATOM 11532 C C . ILE H 1 57 ? 48.518 -31.194 11.645 1.00 76.06 54 ILE H C 1
ATOM 11533 O O . ILE H 1 57 ? 47.760 -31.224 10.654 1.00 73.54 54 ILE H O 1
ATOM 11538 N N . GLU H 1 58 ? 48.183 -30.700 12.844 1.00 76.05 55 GLU H N 1
ATOM 11539 C CA . GLU H 1 58 ? 46.850 -30.089 13.103 1.00 77.97 55 GLU H CA 1
ATOM 11540 C C . GLU H 1 58 ? 46.888 -28.625 12.642 1.00 75.37 55 GLU H C 1
ATOM 11541 O O . GLU H 1 58 ? 47.606 -27.827 13.274 1.00 75.53 55 GLU H O 1
ATOM 11547 N N . GLY H 1 59 ? 46.137 -28.296 11.586 1.00 74.80 56 GLY H N 1
ATOM 11548 C CA . GLY H 1 59 ? 46.106 -26.926 11.035 1.00 75.76 56 GLY H CA 1
ATOM 11549 C C . GLY H 1 59 ? 44.958 -26.092 11.578 1.00 77.69 56 GLY H C 1
ATOM 11550 O O . GLY H 1 59 ? 44.158 -26.625 12.372 1.00 78.54 56 GLY H O 1
ATOM 11551 N N . TRP H 1 60 ? 44.886 -24.827 11.147 1.00 81.19 57 TRP H N 1
ATOM 11552 C CA . TRP H 1 60 ? 43.826 -23.871 11.575 1.00 86.41 57 TRP H CA 1
ATOM 11553 C C . TRP H 1 60 ? 42.441 -24.405 11.194 1.00 88.77 57 TRP H C 1
ATOM 11554 O O . TRP H 1 60 ? 41.478 -24.113 11.929 1.00 89.17 57 TRP H O 1
ATOM 11565 N N . ASN H 1 61 ? 42.356 -25.147 10.085 1.00 91.25 58 ASN H N 1
ATOM 11566 C CA . ASN H 1 61 ? 41.070 -25.720 9.605 1.00 95.19 58 ASN H CA 1
ATOM 11567 C C . ASN H 1 61 ? 41.191 -27.250 9.576 1.00 93.56 58 ASN H C 1
ATOM 11568 O O . ASN H 1 61 ? 41.148 -27.829 8.472 1.00 94.53 58 ASN H O 1
ATOM 11573 N N . GLY H 1 62 ? 41.350 -27.872 10.749 1.00 90.23 59 GLY H N 1
ATOM 11574 C CA . GLY H 1 62 ? 41.469 -29.341 10.853 1.00 88.88 59 GLY H CA 1
ATOM 11575 C C . GLY H 1 62 ? 42.828 -29.851 10.381 1.00 84.13 59 GLY H C 1
ATOM 11576 O O . GLY H 1 62 ? 43.715 -29.062 10.060 1.00 81.12 59 GLY H O 1
ATOM 11577 N N . PRO H 1 63 ? 43.029 -31.190 10.333 1.00 86.59 60 PRO H N 1
ATOM 11578 C CA . PRO H 1 63 ? 44.298 -31.775 9.894 1.00 85.61 60 PRO H CA 1
ATOM 11579 C C . PRO H 1 63 ? 44.707 -31.319 8.486 1.00 83.96 60 PRO H C 1
ATOM 11580 O O . PRO H 1 63 ? 43.838 -31.176 7.645 1.00 84.17 60 PRO H O 1
ATOM 11584 N N . VAL H 1 64 ? 46.012 -31.114 8.275 1.00 81.95 61 VAL H N 1
ATOM 11585 C CA . VAL H 1 64 ? 46.562 -30.663 6.961 1.00 81.04 61 VAL H CA 1
ATOM 11586 C C . VAL H 1 64 ? 47.932 -31.317 6.756 1.00 80.16 61 VAL H C 1
ATOM 11587 O O . VAL H 1 64 ? 48.676 -31.454 7.746 1.00 76.97 61 VAL H O 1
ATOM 11591 N N . GLU H 1 65 ? 48.238 -31.694 5.511 1.00 82.79 62 GLU H N 1
ATOM 11592 C CA . GLU H 1 65 ? 49.530 -32.344 5.165 1.00 84.69 62 GLU H CA 1
ATOM 11593 C C . GLU H 1 65 ? 50.512 -31.259 4.709 1.00 81.40 62 GLU H C 1
ATOM 11594 O O . GLU H 1 65 ? 50.205 -30.564 3.723 1.00 81.03 62 GLU H O 1
ATOM 11600 N N . VAL H 1 66 ? 51.636 -31.123 5.420 1.00 79.91 63 VAL H N 1
ATOM 11601 C CA . VAL H 1 66 ? 52.686 -30.108 5.096 1.00 78.84 63 VAL H CA 1
ATOM 11602 C C . VAL H 1 66 ? 54.001 -30.840 4.818 1.00 79.96 63 VAL H C 1
ATOM 11603 O O . VAL H 1 66 ? 53.991 -32.084 4.827 1.00 82.68 63 VAL H O 1
ATOM 11607 N N . GLU H 1 67 ? 55.084 -30.091 4.586 1.00 80.53 64 GLU H N 1
ATOM 11608 C CA . GLU H 1 67 ? 56.412 -30.704 4.315 1.00 82.90 64 GLU H CA 1
ATOM 11609 C C . GLU H 1 67 ? 57.427 -30.191 5.341 1.00 81.92 64 GLU H C 1
ATOM 11610 O O . GLU H 1 67 ? 57.321 -29.016 5.745 1.00 79.92 64 GLU H O 1
ATOM 11616 N N . GLN H 1 68 ? 58.362 -31.060 5.745 1.00 85.74 65 GLN H N 1
ATOM 11617 C CA . GLN H 1 68 ? 59.425 -30.728 6.732 1.00 83.90 65 GLN H CA 1
ATOM 11618 C C . GLN H 1 68 ? 60.782 -31.179 6.195 1.00 85.34 65 GLN H C 1
ATOM 11619 O O . GLN H 1 68 ? 60.806 -32.113 5.375 1.00 89.13 65 GLN H O 1
ATOM 11625 N N . ILE H 1 69 ? 61.860 -30.545 6.660 1.00 84.96 66 ILE H N 1
ATOM 11626 C CA . ILE H 1 69 ? 63.242 -30.918 6.234 1.00 86.82 66 ILE H CA 1
ATOM 11627 C C . ILE H 1 69 ? 63.643 -32.151 7.054 1.00 87.26 66 ILE H C 1
ATOM 11628 O O . ILE H 1 69 ? 63.717 -32.032 8.291 1.00 83.37 66 ILE H O 1
ATOM 11633 N N . LYS H 1 70 ? 63.858 -33.290 6.386 1.00 91.88 67 LYS H N 1
ATOM 11634 C CA . LYS H 1 70 ? 64.228 -34.558 7.074 1.00 94.46 67 LYS H CA 1
ATOM 11635 C C . LYS H 1 70 ? 65.695 -34.509 7.520 1.00 95.23 67 LYS H C 1
ATOM 11636 O O . LYS H 1 70 ? 66.485 -33.789 6.876 1.00 94.21 67 LYS H O 1
ATOM 11642 N N . GLY H 1 71 ? 66.027 -35.249 8.587 1.00 97.57 68 GLY H N 1
ATOM 11643 C CA . GLY H 1 71 ? 67.396 -35.320 9.142 1.00 97.15 68 GLY H CA 1
ATOM 11644 C C . GLY H 1 71 ? 67.577 -34.410 10.348 1.00 94.65 68 GLY H C 1
ATOM 11645 O O . GLY H 1 71 ? 66.702 -33.545 10.571 1.00 90.35 68 GLY H O 1
ATOM 11646 N N . LYS H 1 72 ? 68.666 -34.607 11.108 1.00 93.49 69 LYS H N 1
ATOM 11647 C CA . LYS H 1 72 ? 68.956 -33.767 12.306 1.00 87.41 69 LYS H CA 1
ATOM 11648 C C . LYS H 1 72 ? 69.431 -32.376 11.867 1.00 80.07 69 LYS H C 1
ATOM 11649 O O . LYS H 1 72 ? 69.867 -32.228 10.704 1.00 75.53 69 LYS H O 1
ATOM 11655 N N . LYS H 1 73 ? 69.362 -31.412 12.793 1.00 75.73 70 LYS H N 1
ATOM 11656 C CA . LYS H 1 73 ? 69.752 -29.993 12.560 1.00 73.75 70 LYS H CA 1
ATOM 11657 C C . LYS H 1 73 ? 71.105 -29.883 11.851 1.00 69.92 70 LYS H C 1
ATOM 11658 O O . LYS H 1 73 ? 71.952 -30.780 12.002 1.00 72.20 70 LYS H O 1
ATOM 11664 N N . ILE H 1 74 ? 71.267 -28.783 11.116 1.00 66.31 71 ILE H N 1
ATOM 11665 C CA . ILE H 1 74 ? 72.492 -28.435 10.341 1.00 64.37 71 ILE H CA 1
ATOM 11666 C C . ILE H 1 74 ? 73.495 -27.791 11.304 1.00 61.81 71 ILE H C 1
ATOM 11667 O O . ILE H 1 74 ? 73.048 -27.272 12.348 1.00 63.46 71 ILE H O 1
ATOM 11672 N N . THR H 1 75 ? 74.794 -27.876 11.001 1.00 57.45 72 THR H N 1
ATOM 11673 C CA . THR H 1 75 ? 75.825 -27.233 11.856 1.00 54.61 72 THR H CA 1
ATOM 11674 C C . THR H 1 75 ? 76.521 -26.147 11.028 1.00 52.61 72 THR H C 1
ATOM 11675 O O . THR H 1 75 ? 77.037 -26.476 9.944 1.00 54.13 72 THR H O 1
ATOM 11679 N N . VAL H 1 76 ? 76.458 -24.892 11.483 1.00 49.45 73 VAL H N 1
ATOM 11680 C CA . VAL H 1 76 ? 77.134 -23.771 10.764 1.00 48.24 73 VAL H CA 1
ATOM 11681 C C . VAL H 1 76 ? 78.576 -23.764 11.276 1.00 48.16 73 VAL H C 1
ATOM 11682 O O . VAL H 1 76 ? 78.753 -23.831 12.504 1.00 48.57 73 VAL H O 1
ATOM 11686 N N . VAL H 1 77 ? 79.560 -23.706 10.376 1.00 49.05 74 VAL H N 1
ATOM 11687 C CA . VAL H 1 77 ? 80.990 -23.745 10.810 1.00 48.89 74 VAL H CA 1
ATOM 11688 C C . VAL H 1 77 ? 81.689 -22.452 10.401 1.00 48.94 74 VAL H C 1
ATOM 11689 O O . VAL H 1 77 ? 82.245 -22.361 9.308 1.00 50.98 74 VAL H O 1
ATOM 11693 N N . PRO H 1 78 ? 81.668 -21.404 11.253 1.00 48.16 75 PRO H N 1
ATOM 11694 C CA . PRO H 1 78 ? 82.345 -20.152 10.934 1.00 47.17 75 PRO H CA 1
ATOM 11695 C C . PRO H 1 78 ? 83.845 -20.280 11.236 1.00 47.51 75 PRO H C 1
ATOM 11696 O O . PRO H 1 78 ? 84.186 -20.852 12.260 1.00 45.67 75 PRO H O 1
ATOM 11700 N N . ILE H 1 79 ? 84.690 -19.780 10.331 1.00 47.62 76 ILE H N 1
ATOM 11701 C CA . ILE H 1 79 ? 86.171 -19.822 10.516 1.00 48.27 76 ILE H CA 1
ATOM 11702 C C . ILE H 1 79 ? 86.580 -18.480 11.131 1.00 47.41 76 ILE H C 1
ATOM 11703 O O . ILE H 1 79 ? 86.518 -17.468 10.407 1.00 47.33 76 ILE H O 1
ATOM 11708 N N . LEU H 1 80 ? 86.947 -18.466 12.418 1.00 47.51 77 LEU H N 1
ATOM 11709 C CA . LEU H 1 80 ? 87.350 -17.191 13.075 1.00 47.19 77 LEU H CA 1
ATOM 11710 C C . LEU H 1 80 ? 88.525 -16.594 12.305 1.00 47.72 77 LEU H C 1
ATOM 11711 O O . LEU H 1 80 ? 89.393 -17.333 11.845 1.00 48.56 77 LEU H O 1
ATOM 11716 N N . ARG H 1 81 ? 88.571 -15.259 12.192 1.00 47.93 78 ARG H N 1
ATOM 11717 C CA . ARG H 1 81 ? 87.579 -14.362 12.764 1.00 48.88 78 ARG H CA 1
ATOM 11718 C C . ARG H 1 81 ? 86.509 -13.988 11.728 1.00 48.65 78 ARG H C 1
ATOM 11719 O O . ARG H 1 81 ? 85.314 -14.031 12.080 1.00 47.11 78 ARG H O 1
ATOM 11727 N N . ALA H 1 82 ? 86.944 -13.614 10.516 1.00 50.25 79 ALA H N 1
ATOM 11728 C CA . ALA H 1 82 ? 86.082 -13.174 9.387 1.00 51.05 79 ALA H CA 1
ATOM 11729 C C . ALA H 1 82 ? 84.791 -13.998 9.281 1.00 49.60 79 ALA H C 1
ATOM 11730 O O . ALA H 1 82 ? 83.746 -13.405 8.975 1.00 51.33 79 ALA H O 1
ATOM 11732 N N . GLY H 1 83 ? 84.862 -15.307 9.522 1.00 48.91 80 GLY H N 1
ATOM 11733 C CA . GLY H 1 83 ? 83.675 -16.180 9.435 1.00 48.59 80 GLY H CA 1
ATOM 11734 C C . GLY H 1 83 ? 82.476 -15.631 10.194 1.00 48.05 80 GLY H C 1
ATOM 11735 O O . GLY H 1 83 ? 81.360 -15.693 9.646 1.00 48.46 80 GLY H O 1
ATOM 11736 N N . LEU H 1 84 ? 82.689 -15.118 11.410 1.00 49.21 81 LEU H N 1
ATOM 11737 C CA . LEU H 1 84 ? 81.579 -14.565 12.238 1.00 51.64 81 LEU H CA 1
ATOM 11738 C C . LEU H 1 84 ? 80.861 -13.423 11.509 1.00 53.75 81 LEU H C 1
ATOM 11739 O O . LEU H 1 84 ? 79.680 -13.195 11.819 1.00 54.81 81 LEU H O 1
ATOM 11744 N N . GLY H 1 85 ? 81.540 -12.749 10.576 1.00 56.26 82 GLY H N 1
ATOM 11745 C CA . GLY H 1 85 ? 80.936 -11.625 9.832 1.00 59.69 82 GLY H CA 1
ATOM 11746 C C . GLY H 1 85 ? 79.855 -12.063 8.856 1.00 62.22 82 GLY H C 1
ATOM 11747 O O . GLY H 1 85 ? 79.140 -11.182 8.350 1.00 66.07 82 GLY H O 1
ATOM 11748 N N . MET H 1 86 ? 79.724 -13.370 8.612 1.00 64.52 83 MET H N 1
ATOM 11749 C CA . MET H 1 86 ? 78.707 -13.900 7.660 1.00 66.86 83 MET H CA 1
ATOM 11750 C C . MET H 1 86 ? 77.727 -14.828 8.385 1.00 66.17 83 MET H C 1
ATOM 11751 O O . MET H 1 86 ? 76.634 -15.074 7.836 1.00 69.54 83 MET H O 1
ATOM 11756 N N . MET H 1 87 ? 78.118 -15.314 9.565 1.00 63.35 84 MET H N 1
ATOM 11757 C CA . MET H 1 87 ? 77.313 -16.264 10.382 1.00 62.98 84 MET H CA 1
ATOM 11758 C C . MET H 1 87 ? 75.888 -15.746 10.645 1.00 60.09 84 MET H C 1
ATOM 11759 O O . MET H 1 87 ? 74.942 -16.537 10.455 1.00 55.69 84 MET H O 1
ATOM 11764 N N . GLU H 1 88 ? 75.728 -14.478 11.042 1.00 61.84 85 GLU H N 1
ATOM 11765 C CA . GLU H 1 88 ? 74.373 -13.929 11.353 1.00 64.76 85 GLU H CA 1
ATOM 11766 C C . GLU H 1 88 ? 73.450 -14.007 10.130 1.00 62.78 85 GLU H C 1
ATOM 11767 O O . GLU H 1 88 ? 72.263 -14.339 10.321 1.00 61.62 85 GLU H O 1
ATOM 11773 N N . GLY H 1 89 ? 73.960 -13.715 8.932 1.00 63.10 86 GLY H N 1
ATOM 11774 C CA . GLY H 1 89 ? 73.131 -13.788 7.713 1.00 62.52 86 GLY H CA 1
ATOM 11775 C C . GLY H 1 89 ? 72.702 -15.217 7.412 1.00 60.76 86 GLY H C 1
ATOM 11776 O O . GLY H 1 89 ? 71.611 -15.399 6.838 1.00 63.94 86 GLY H O 1
ATOM 11777 N N . VAL H 1 90 ? 73.524 -16.195 7.806 1.00 57.34 87 VAL H N 1
ATOM 11778 C CA . VAL H 1 90 ? 73.231 -17.642 7.573 1.00 57.28 87 VAL H CA 1
ATOM 11779 C C . VAL H 1 90 ? 72.224 -18.132 8.623 1.00 56.12 87 VAL H C 1
ATOM 11780 O O . VAL H 1 90 ? 71.291 -18.862 8.242 1.00 55.81 87 VAL H O 1
ATOM 11784 N N . LEU H 1 91 ? 72.402 -17.735 9.888 1.00 55.62 88 LEU H N 1
ATOM 11785 C CA . LEU H 1 91 ? 71.498 -18.175 10.990 1.00 54.60 88 LEU H CA 1
ATOM 11786 C C . LEU H 1 91 ? 70.077 -17.623 10.812 1.00 55.53 88 LEU H C 1
ATOM 11787 O O . LEU H 1 91 ? 69.171 -18.161 11.471 1.00 55.58 88 LEU H O 1
ATOM 11792 N N . GLU H 1 92 ? 69.883 -16.602 9.969 1.00 56.28 89 GLU H N 1
ATOM 11793 C CA . GLU H 1 92 ? 68.516 -16.043 9.760 1.00 59.25 89 GLU H CA 1
ATOM 11794 C C . GLU H 1 92 ? 67.585 -17.123 9.194 1.00 58.82 89 GLU H C 1
ATOM 11795 O O . GLU H 1 92 ? 66.413 -17.165 9.605 1.00 58.13 89 GLU H O 1
ATOM 11801 N N . HIS H 1 93 ? 68.099 -17.950 8.278 1.00 59.65 90 HIS H N 1
ATOM 11802 C CA . HIS H 1 93 ? 67.335 -19.031 7.599 1.00 60.60 90 HIS H CA 1
ATOM 11803 C C . HIS H 1 93 ? 67.330 -20.321 8.431 1.00 59.96 90 HIS H C 1
ATOM 11804 O O . HIS H 1 93 ? 66.331 -21.063 8.340 1.00 61.77 90 HIS H O 1
ATOM 11811 N N . VAL H 1 94 ? 68.398 -20.581 9.193 1.00 57.51 91 VAL H N 1
ATOM 11812 C CA . VAL H 1 94 ? 68.497 -21.804 10.050 1.00 57.78 91 VAL H CA 1
ATOM 11813 C C . VAL H 1 94 ? 68.872 -21.369 11.466 1.00 56.47 91 VAL H C 1
ATOM 11814 O O . VAL H 1 94 ? 69.943 -21.704 11.966 1.00 57.76 91 VAL H O 1
ATOM 11818 N N . PRO H 1 95 ? 67.980 -20.638 12.174 1.00 55.80 92 PRO H N 1
ATOM 11819 C CA . PRO H 1 95 ? 68.276 -20.150 13.524 1.00 56.35 92 PRO H CA 1
ATOM 11820 C C . PRO H 1 95 ? 68.468 -21.224 14.608 1.00 56.58 92 PRO H C 1
ATOM 11821 O O . PRO H 1 95 ? 68.970 -20.877 15.662 1.00 59.22 92 PRO H O 1
ATOM 11825 N N . SER H 1 96 ? 68.073 -22.472 14.339 1.00 56.30 93 SER H N 1
ATOM 11826 C CA . SER H 1 96 ? 68.241 -23.561 15.340 1.00 58.53 93 SER H CA 1
ATOM 11827 C C . SER H 1 96 ? 69.525 -24.345 15.045 1.00 57.38 93 SER H C 1
ATOM 11828 O O . SER H 1 96 ? 69.843 -25.273 15.815 1.00 57.93 93 SER H O 1
ATOM 11831 N N . ALA H 1 97 ? 70.237 -23.966 13.980 1.00 55.32 94 ALA H N 1
ATOM 11832 C CA . ALA H 1 97 ? 71.497 -24.642 13.591 1.00 55.06 94 ALA H CA 1
ATOM 11833 C C . ALA H 1 97 ? 72.506 -24.571 14.742 1.00 53.36 94 ALA H C 1
ATOM 11834 O O . ALA H 1 97 ? 72.576 -23.518 15.407 1.00 54.87 94 ALA H O 1
ATOM 11836 N N . ARG H 1 98 ? 73.243 -25.660 14.971 1.00 65.27 95 ARG H N 1
ATOM 11837 C CA . ARG H 1 98 ? 74.259 -25.683 16.055 1.00 62.91 95 ARG H CA 1
ATOM 11838 C C . ARG H 1 98 ? 75.575 -25.179 15.458 1.00 57.84 95 ARG H C 1
ATOM 11839 O O . ARG H 1 98 ? 75.995 -25.710 14.422 1.00 58.12 95 ARG H O 1
ATOM 11847 N N . ILE H 1 99 ? 76.183 -24.184 16.108 1.00 54.12 96 ILE H N 1
ATOM 11848 C CA . ILE H 1 99 ? 77.439 -23.538 15.628 1.00 52.07 96 ILE H CA 1
ATOM 11849 C C . ILE H 1 99 ? 78.682 -24.314 16.088 1.00 52.40 96 ILE H C 1
ATOM 11850 O O . ILE H 1 99 ? 78.794 -24.616 17.291 1.00 54.62 96 ILE H O 1
ATOM 11855 N N . SER H 1 100 ? 79.585 -24.599 15.144 1.00 51.14 97 SER H N 1
ATOM 11856 C CA . SER H 1 100 ? 80.867 -25.306 15.403 1.00 52.18 97 SER H CA 1
ATOM 11857 C C . SER H 1 100 ? 82.002 -24.326 15.082 1.00 51.12 97 SER H C 1
ATOM 11858 O O . SER H 1 100 ? 82.439 -24.283 13.918 1.00 51.06 97 SER H O 1
ATOM 11861 N N . VAL H 1 101 ? 82.440 -23.555 16.078 1.00 50.96 98 VAL H N 1
ATOM 11862 C CA . VAL H 1 101 ? 83.516 -22.540 15.877 1.00 50.26 98 VAL H CA 1
ATOM 11863 C C . VAL H 1 101 ? 84.859 -23.228 15.603 1.00 50.87 98 VAL H C 1
ATOM 11864 O O . VAL H 1 101 ? 85.165 -24.236 16.269 1.00 52.79 98 VAL H O 1
ATOM 11868 N N . VAL H 1 102 ? 85.620 -22.670 14.656 1.00 49.82 99 VAL H N 1
ATOM 11869 C CA . VAL H 1 102 ? 86.971 -23.163 14.253 1.00 50.48 99 VAL H CA 1
ATOM 11870 C C . VAL H 1 102 ? 87.856 -21.924 14.088 1.00 50.32 99 VAL H C 1
ATOM 11871 O O . VAL H 1 102 ? 87.510 -21.069 13.248 1.00 52.14 99 VAL H O 1
ATOM 11875 N N . GLY H 1 103 ? 88.928 -21.819 14.877 1.00 50.51 100 GLY H N 1
ATOM 11876 C CA . GLY H 1 103 ? 89.838 -20.658 14.809 1.00 51.45 100 GLY H CA 1
ATOM 11877 C C . GLY H 1 103 ? 91.089 -20.959 14.003 1.00 53.19 100 GLY H C 1
ATOM 11878 O O . GLY H 1 103 ? 91.836 -21.879 14.397 1.00 54.92 100 GLY H O 1
ATOM 11879 N N . ILE H 1 104 ? 91.323 -20.198 12.927 1.00 53.46 101 ILE H N 1
ATOM 11880 C CA . ILE H 1 104 ? 92.519 -20.410 12.059 1.00 54.90 101 ILE H CA 1
ATOM 11881 C C . ILE H 1 104 ? 93.036 -19.063 11.547 1.00 54.66 101 ILE H C 1
ATOM 11882 O O . ILE H 1 104 ? 92.215 -18.276 11.052 1.00 54.23 101 ILE H O 1
ATOM 11887 N N . TYR H 1 105 ? 94.338 -18.805 11.706 1.00 56.38 102 TYR H N 1
ATOM 11888 C CA . TYR H 1 105 ? 94.967 -17.562 11.182 1.00 58.49 102 TYR H CA 1
ATOM 11889 C C . TYR H 1 105 ? 96.003 -18.030 10.155 1.00 61.03 102 TYR H C 1
ATOM 11890 O O . TYR H 1 105 ? 96.722 -19.004 10.441 1.00 62.96 102 TYR H O 1
ATOM 11899 N N . ARG H 1 106 ? 96.054 -17.388 8.989 1.00 62.55 103 ARG H N 1
ATOM 11900 C CA . ARG H 1 106 ? 97.011 -17.826 7.942 1.00 65.23 103 ARG H CA 1
ATOM 11901 C C . ARG H 1 106 ? 98.401 -17.235 8.199 1.00 69.12 103 ARG H C 1
ATOM 11902 O O . ARG H 1 106 ? 98.484 -16.054 8.591 1.00 68.14 103 ARG H O 1
ATOM 11910 N N . ASN H 1 107 ? 99.411 -18.092 8.064 1.00 71.71 104 ASN H N 1
ATOM 11911 C CA . ASN H 1 107 ? 100.827 -17.693 8.195 1.00 76.52 104 ASN H CA 1
ATOM 11912 C C . ASN H 1 107 ? 100.937 -16.757 6.998 1.00 80.17 104 ASN H C 1
ATOM 11913 O O . ASN H 1 107 ? 100.619 -17.196 5.897 1.00 82.36 104 ASN H O 1
ATOM 11918 N N . GLU H 1 108 ? 101.386 -15.523 7.199 1.00 83.36 105 GLU H N 1
ATOM 11919 C CA . GLU H 1 108 ? 101.625 -14.616 6.047 1.00 87.08 105 GLU H CA 1
ATOM 11920 C C . GLU H 1 108 ? 102.936 -14.670 5.256 1.00 91.54 105 GLU H C 1
ATOM 11921 O O . GLU H 1 108 ? 103.271 -13.679 4.593 1.00 94.79 105 GLU H O 1
ATOM 11927 N N . GLU H 1 109 ? 103.606 -15.819 5.338 1.00 92.70 106 GLU H N 1
ATOM 11928 C CA . GLU H 1 109 ? 104.900 -16.071 4.665 1.00 96.58 106 GLU H CA 1
ATOM 11929 C C . GLU H 1 109 ? 104.835 -17.428 3.973 1.00 94.07 106 GLU H C 1
ATOM 11930 O O . GLU H 1 109 ? 105.243 -17.516 2.819 1.00 96.90 106 GLU H O 1
ATOM 11936 N N . THR H 1 110 ? 104.322 -18.438 4.661 1.00 89.49 107 THR H N 1
ATOM 11937 C CA . THR H 1 110 ? 104.223 -19.798 4.065 1.00 88.75 107 THR H CA 1
ATOM 11938 C C . THR H 1 110 ? 102.816 -19.986 3.483 1.00 84.83 107 THR H C 1
ATOM 11939 O O . THR H 1 110 ? 102.614 -20.972 2.746 1.00 83.88 107 THR H O 1
ATOM 11943 N N . LEU H 1 111 ? 101.894 -19.071 3.814 1.00 81.87 108 LEU H N 1
ATOM 11944 C CA . LEU H 1 111 ? 100.476 -19.105 3.348 1.00 78.73 108 LEU H CA 1
ATOM 11945 C C . LEU H 1 111 ? 99.813 -20.415 3.797 1.00 76.29 108 LEU H C 1
ATOM 11946 O O . LEU H 1 111 ? 98.888 -20.883 3.104 1.00 75.20 108 LEU H O 1
ATOM 11951 N N . GLU H 1 112 ? 100.275 -20.972 4.923 1.00 76.54 109 GLU H N 1
ATOM 11952 C CA . GLU H 1 112 ? 99.707 -22.229 5.484 1.00 75.04 109 GLU H CA 1
ATOM 11953 C C . GLU H 1 112 ? 98.758 -21.876 6.626 1.00 70.86 109 GLU H C 1
ATOM 11954 O O . GLU H 1 112 ? 98.963 -20.889 7.331 1.00 69.56 109 GLU H O 1
ATOM 11960 N N . PRO H 1 113 ? 97.694 -22.679 6.845 1.00 68.18 110 PRO H N 1
ATOM 11961 C CA . PRO H 1 113 ? 96.734 -22.412 7.913 1.00 65.81 110 PRO H CA 1
ATOM 11962 C C . PRO H 1 113 ? 97.315 -22.790 9.283 1.00 65.70 110 PRO H C 1
ATOM 11963 O O . PRO H 1 113 ? 98.079 -23.737 9.347 1.00 69.06 110 PRO H O 1
ATOM 11967 N N . VAL H 1 114 ? 96.937 -22.048 10.328 1.00 63.24 111 VAL H N 1
ATOM 11968 C CA . VAL H 1 114 ? 97.440 -22.315 11.708 1.00 62.97 111 VAL H CA 1
ATOM 11969 C C . VAL H 1 114 ? 96.237 -22.447 12.641 1.00 59.87 111 VAL H C 1
ATOM 11970 O O . VAL H 1 114 ? 95.769 -21.451 13.188 1.00 58.52 111 VAL H O 1
ATOM 11974 N N . PRO H 1 115 ? 95.667 -23.663 12.813 1.00 58.09 112 PRO H N 1
ATOM 11975 C CA . PRO H 1 115 ? 94.522 -23.862 13.704 1.00 55.97 112 PRO H CA 1
ATOM 11976 C C . PRO H 1 115 ? 94.912 -23.619 15.170 1.00 56.17 112 PRO H C 1
ATOM 11977 O O . PRO H 1 115 ? 95.891 -24.191 15.620 1.00 58.03 112 PRO H O 1
ATOM 11981 N N . TYR H 1 116 ? 94.134 -22.789 15.871 1.00 53.94 113 TYR H N 1
ATOM 11982 C CA . TYR H 1 116 ? 94.411 -22.455 17.294 1.00 54.54 113 TYR H CA 1
ATOM 11983 C C . TYR H 1 116 ? 93.203 -22.793 18.172 1.00 52.87 113 TYR H C 1
ATOM 11984 O O . TYR H 1 116 ? 93.388 -22.912 19.397 1.00 54.24 113 TYR H O 1
ATOM 11993 N N . PHE H 1 117 ? 92.018 -22.938 17.571 1.00 49.94 114 PHE H N 1
ATOM 11994 C CA . PHE H 1 117 ? 90.803 -23.250 18.367 1.00 49.41 114 PHE H CA 1
ATOM 11995 C C . PHE H 1 117 ? 89.810 -24.081 17.551 1.00 48.93 114 PHE H C 1
ATOM 11996 O O . PHE H 1 117 ? 89.762 -23.929 16.318 1.00 47.44 114 PHE H O 1
ATOM 12004 N N . GLN H 1 118 ? 89.058 -24.950 18.232 1.00 51.22 115 GLN H N 1
ATOM 12005 C CA . GLN H 1 118 ? 88.010 -25.769 17.565 1.00 52.65 115 GLN H CA 1
ATOM 12006 C C . GLN H 1 118 ? 87.059 -26.302 18.639 1.00 53.76 115 GLN H C 1
ATOM 12007 O O . GLN H 1 118 ? 87.542 -26.644 19.738 1.00 55.34 115 GLN H O 1
ATOM 12013 N N . LYS H 1 119 ? 85.759 -26.338 18.337 1.00 53.07 116 LYS H N 1
ATOM 12014 C CA . LYS H 1 119 ? 84.770 -26.866 19.309 1.00 54.87 116 LYS H CA 1
ATOM 12015 C C . LYS H 1 119 ? 83.570 -27.323 18.468 1.00 53.65 116 LYS H C 1
ATOM 12016 O O . LYS H 1 119 ? 82.602 -26.547 18.336 1.00 51.90 116 LYS H O 1
ATOM 12022 N N . LEU H 1 120 ? 83.674 -28.523 17.884 1.00 53.84 117 LEU H N 1
ATOM 12023 C CA . LEU H 1 120 ? 82.621 -29.101 17.003 1.00 53.02 117 LEU H CA 1
ATOM 12024 C C . LEU H 1 120 ? 81.433 -29.613 17.824 1.00 54.38 117 LEU H C 1
ATOM 12025 O O . LEU H 1 120 ? 81.608 -29.896 19.024 1.00 55.91 117 LEU H O 1
ATOM 12030 N N . VAL H 1 121 ? 80.278 -29.746 17.164 1.00 54.66 118 VAL H N 1
ATOM 12031 C CA . VAL H 1 121 ? 79.020 -30.234 17.805 1.00 57.09 118 VAL H CA 1
ATOM 12032 C C . VAL H 1 121 ? 79.064 -31.763 17.901 1.00 59.41 118 VAL H C 1
ATOM 12033 O O . VAL H 1 121 ? 79.908 -32.374 17.221 1.00 59.33 118 VAL H O 1
ATOM 12037 N N . SER H 1 122 ? 78.177 -32.341 18.715 1.00 62.17 119 SER H N 1
ATOM 12038 C CA . SER H 1 122 ? 78.090 -33.814 18.901 1.00 65.05 119 SER H CA 1
ATOM 12039 C C . SER H 1 122 ? 77.313 -34.430 17.729 1.00 66.27 119 SER H C 1
ATOM 12040 O O . SER H 1 122 ? 76.520 -33.698 17.098 1.00 65.64 119 SER H O 1
ATOM 12043 N N . ASN H 1 123 ? 77.537 -35.721 17.455 1.00 68.69 120 ASN H N 1
ATOM 12044 C CA . ASN H 1 123 ? 76.854 -36.455 16.352 1.00 70.34 120 ASN H CA 1
ATOM 12045 C C . ASN H 1 123 ? 76.990 -35.674 15.040 1.00 68.38 120 ASN H C 1
ATOM 12046 O O . ASN H 1 123 ? 76.000 -35.631 14.280 1.00 69.35 120 ASN H O 1
ATOM 12051 N N . ILE H 1 124 ? 78.174 -35.115 14.770 1.00 66.68 121 ILE H N 1
ATOM 12052 C CA . ILE H 1 124 ? 78.399 -34.315 13.527 1.00 65.27 121 ILE H CA 1
ATOM 12053 C C . ILE H 1 124 ? 78.366 -35.253 12.312 1.00 67.93 121 ILE H C 1
ATOM 12054 O O . ILE H 1 124 ? 78.305 -34.746 11.173 1.00 67.41 121 ILE H O 1
ATOM 12059 N N . ASP H 1 125 ? 78.396 -36.568 12.552 1.00 71.90 122 ASP H N 1
ATOM 12060 C CA . ASP H 1 125 ? 78.358 -37.574 11.455 1.00 74.37 122 ASP H CA 1
ATOM 12061 C C . ASP H 1 125 ? 76.924 -37.697 10.921 1.00 75.77 122 ASP H C 1
ATOM 12062 O O . ASP H 1 125 ? 76.760 -38.187 9.789 1.00 77.68 122 ASP H O 1
ATOM 12067 N N . GLU H 1 126 ? 75.935 -37.265 11.711 1.00 75.87 123 GLU H N 1
ATOM 12068 C CA . GLU H 1 126 ? 74.497 -37.320 11.325 1.00 77.14 123 GLU H CA 1
ATOM 12069 C C . GLU H 1 126 ? 74.018 -35.911 10.955 1.00 73.70 123 GLU H C 1
ATOM 12070 O O . GLU H 1 126 ? 72.797 -35.668 11.024 1.00 73.22 123 GLU H O 1
ATOM 12076 N N . ARG H 1 127 ? 74.940 -35.029 10.557 1.00 71.34 124 ARG H N 1
ATOM 12077 C CA . ARG H 1 127 ? 74.556 -33.632 10.219 1.00 69.86 124 ARG H CA 1
ATOM 12078 C C . ARG H 1 127 ? 75.277 -33.125 8.969 1.00 68.61 124 ARG H C 1
ATOM 12079 O O . ARG H 1 127 ? 76.317 -33.695 8.595 1.00 67.52 124 ARG H O 1
ATOM 12087 N N . MET H 1 128 ? 74.717 -32.067 8.380 1.00 69.72 125 MET H N 1
ATOM 12088 C CA . MET H 1 128 ? 75.271 -31.371 7.194 1.00 69.82 125 MET H CA 1
ATOM 12089 C C . MET H 1 128 ? 76.049 -30.168 7.734 1.00 66.28 125 MET H C 1
ATOM 12090 O O . MET H 1 128 ? 75.581 -29.573 8.727 1.00 63.35 125 MET H O 1
ATOM 12095 N N . ALA H 1 129 ? 77.177 -29.817 7.118 1.00 64.37 126 ALA H N 1
ATOM 12096 C CA . ALA H 1 129 ? 77.961 -28.672 7.634 1.00 61.18 126 ALA H CA 1
ATOM 12097 C C . ALA H 1 129 ? 78.041 -27.545 6.603 1.00 59.79 126 ALA H C 1
ATOM 12098 O O . ALA H 1 129 ? 78.346 -27.828 5.427 1.00 60.48 126 ALA H O 1
ATOM 12100 N N . LEU H 1 130 ? 77.732 -26.320 7.039 1.00 58.41 127 LEU H N 1
ATOM 12101 C CA . LEU H 1 130 ? 77.825 -25.118 6.170 1.00 57.01 127 LEU H CA 1
ATOM 12102 C C . LEU H 1 130 ? 79.065 -24.353 6.633 1.00 54.04 127 LEU H C 1
ATOM 12103 O O . LEU H 1 130 ? 78.959 -23.624 7.635 1.00 51.61 127 LEU H O 1
ATOM 12108 N N . VAL H 1 131 ? 80.206 -24.576 5.978 1.00 54.55 128 VAL H N 1
ATOM 12109 C CA . VAL H 1 131 ? 81.457 -23.869 6.383 1.00 54.23 128 VAL H CA 1
ATOM 12110 C C . VAL H 1 131 ? 81.342 -22.431 5.869 1.00 53.30 128 VAL H C 1
ATOM 12111 O O . VAL H 1 131 ? 81.020 -22.257 4.679 1.00 53.58 128 VAL H O 1
ATOM 12115 N N . VAL H 1 132 ? 81.600 -21.454 6.743 1.00 53.03 129 VAL H N 1
ATOM 12116 C CA . VAL H 1 132 ? 81.475 -20.009 6.387 1.00 53.94 129 VAL H CA 1
ATOM 12117 C C . VAL H 1 132 ? 82.817 -19.287 6.563 1.00 54.11 129 VAL H C 1
ATOM 12118 O O . VAL H 1 132 ? 83.365 -19.298 7.685 1.00 54.43 129 VAL H O 1
ATOM 12122 N N . ASP H 1 133 ? 83.296 -18.659 5.486 1.00 54.92 130 ASP H N 1
ATOM 12123 C CA . ASP H 1 133 ? 84.572 -17.893 5.477 1.00 55.26 130 ASP H CA 1
ATOM 12124 C C . ASP H 1 133 ? 84.519 -16.983 4.249 1.00 55.37 130 ASP H C 1
ATOM 12125 O O . ASP H 1 133 ? 84.316 -17.464 3.138 1.00 56.78 130 ASP H O 1
ATOM 12130 N N . PRO H 1 134 ? 84.659 -15.646 4.395 1.00 54.73 131 PRO H N 1
ATOM 12131 C CA . PRO H 1 134 ? 84.584 -14.733 3.252 1.00 56.15 131 PRO H CA 1
ATOM 12132 C C . PRO H 1 134 ? 85.537 -14.952 2.067 1.00 58.94 131 PRO H C 1
ATOM 12133 O O . PRO H 1 134 ? 85.089 -14.774 0.947 1.00 58.38 131 PRO H O 1
ATOM 12137 N N . MET H 1 135 ? 86.786 -15.362 2.322 1.00 61.13 132 MET H N 1
ATOM 12138 C CA . MET H 1 135 ? 87.757 -15.517 1.203 1.00 63.51 132 MET H CA 1
ATOM 12139 C C . MET H 1 135 ? 88.340 -16.932 1.106 1.00 62.86 132 MET H C 1
ATOM 12140 O O . MET H 1 135 ? 88.634 -17.549 2.149 1.00 62.65 132 MET H O 1
ATOM 12145 N N . LEU H 1 136 ? 88.505 -17.393 -0.137 1.00 63.61 133 LEU H N 1
ATOM 12146 C CA . LEU H 1 136 ? 89.096 -18.708 -0.498 1.00 63.20 133 LEU H CA 1
ATOM 12147 C C . LEU H 1 136 ? 90.284 -18.398 -1.416 1.00 64.07 133 LEU H C 1
ATOM 12148 O O . LEU H 1 136 ? 90.103 -18.429 -2.650 1.00 65.24 133 LEU H O 1
ATOM 12153 N N . ALA H 1 137 ? 91.426 -18.035 -0.822 1.00 63.06 134 ALA H N 1
ATOM 12154 C CA . ALA H 1 137 ? 92.647 -17.684 -1.587 1.00 65.39 134 ALA H CA 1
ATOM 12155 C C . ALA H 1 137 ? 93.585 -18.789 -2.087 1.00 66.14 134 ALA H C 1
ATOM 12156 O O . ALA H 1 137 ? 93.612 -19.024 -3.308 1.00 67.11 134 ALA H O 1
ATOM 12158 N N . THR H 1 138 ? 94.338 -19.420 -1.180 1.00 65.97 135 THR H N 1
ATOM 12159 C CA . THR H 1 138 ? 95.118 -20.651 -1.485 1.00 67.78 135 THR H CA 1
ATOM 12160 C C . THR H 1 138 ? 94.267 -21.887 -1.169 1.00 66.65 135 THR H C 1
ATOM 12161 O O . THR H 1 138 ? 94.514 -22.940 -1.784 1.00 69.62 135 THR H O 1
ATOM 12165 N N . GLY H 1 139 ? 93.312 -21.756 -0.242 1.00 64.40 136 GLY H N 1
ATOM 12166 C CA . GLY H 1 139 ? 92.427 -22.870 0.153 1.00 63.45 136 GLY H CA 1
ATOM 12167 C C . GLY H 1 139 ? 92.939 -23.607 1.381 1.00 63.63 136 GLY H C 1
ATOM 12168 O O . GLY H 1 139 ? 92.274 -24.572 1.802 1.00 63.99 136 GLY H O 1
ATOM 12169 N N . GLY H 1 140 ? 94.062 -23.158 1.953 1.00 63.60 137 GLY H N 1
ATOM 12170 C CA . GLY H 1 140 ? 94.646 -23.810 3.142 1.00 64.22 137 GLY H CA 1
ATOM 12171 C C . GLY H 1 140 ? 93.683 -23.862 4.318 1.00 62.48 137 GLY H C 1
ATOM 12172 O O . GLY H 1 140 ? 93.453 -24.975 4.840 1.00 62.18 137 GLY H O 1
ATOM 12173 N N . SER H 1 141 ? 93.135 -22.707 4.711 1.00 60.66 138 SER H N 1
ATOM 12174 C CA . SER H 1 141 ? 92.196 -22.614 5.861 1.00 58.48 138 SER H CA 1
ATOM 12175 C C . SER H 1 141 ? 90.963 -23.495 5.642 1.00 57.88 138 SER H C 1
ATOM 12176 O O . SER H 1 141 ? 90.547 -24.171 6.605 1.00 57.85 138 SER H O 1
ATOM 12179 N N . MET H 1 142 ? 90.407 -23.490 4.427 1.00 58.21 139 MET H N 1
ATOM 12180 C CA . MET H 1 142 ? 89.190 -24.295 4.138 1.00 57.80 139 MET H CA 1
ATOM 12181 C C . MET H 1 142 ? 89.538 -25.791 4.156 1.00 58.80 139 MET H C 1
ATOM 12182 O O . MET H 1 142 ? 88.825 -26.548 4.840 1.00 58.30 139 MET H O 1
ATOM 12187 N N . ILE H 1 143 ? 90.594 -26.194 3.444 1.00 60.36 140 ILE H N 1
ATOM 12188 C CA . ILE H 1 143 ? 91.009 -27.630 3.404 1.00 62.52 140 ILE H CA 1
ATOM 12189 C C . ILE H 1 143 ? 91.328 -28.099 4.831 1.00 62.42 140 ILE H C 1
ATOM 12190 O O . ILE H 1 143 ? 90.979 -29.250 5.165 1.00 63.85 140 ILE H O 1
ATOM 12195 N N . ALA H 1 144 ? 91.950 -27.233 5.636 1.00 61.16 141 ALA H N 1
ATOM 12196 C CA . ALA H 1 144 ? 92.307 -27.581 7.033 1.00 61.45 141 ALA H CA 1
ATOM 12197 C C . ALA H 1 144 ? 91.033 -27.803 7.859 1.00 60.54 141 ALA H C 1
ATOM 12198 O O . ALA H 1 144 ? 90.992 -28.783 8.629 1.00 61.47 141 ALA H O 1
ATOM 12200 N N . THR H 1 145 ? 90.037 -26.925 7.689 1.00 59.30 142 THR H N 1
ATOM 12201 C CA . THR H 1 145 ? 88.745 -27.007 8.426 1.00 57.29 142 THR H CA 1
ATOM 12202 C C . THR H 1 145 ? 87.989 -28.283 8.029 1.00 57.60 142 THR H C 1
ATOM 12203 O O . THR H 1 145 ? 87.443 -28.945 8.934 1.00 57.94 142 THR H O 1
ATOM 12207 N N . ILE H 1 146 ? 87.958 -28.608 6.732 1.00 58.10 143 ILE H N 1
ATOM 12208 C CA . ILE H 1 146 ? 87.249 -29.828 6.237 1.00 60.26 143 ILE H CA 1
ATOM 12209 C C . ILE H 1 146 ? 87.932 -31.085 6.800 1.00 62.19 143 ILE H C 1
ATOM 12210 O O . ILE H 1 146 ? 87.210 -32.071 7.042 1.00 62.79 143 ILE H O 1
ATOM 12215 N N . ASP H 1 147 ? 89.259 -31.061 6.992 1.00 63.34 144 ASP H N 1
ATOM 12216 C CA . ASP H 1 147 ? 89.971 -32.234 7.572 1.00 66.87 144 ASP H CA 1
ATOM 12217 C C . ASP H 1 147 ? 89.364 -32.541 8.949 1.00 66.30 144 ASP H C 1
ATOM 12218 O O . ASP H 1 147 ? 89.085 -33.725 9.218 1.00 66.99 144 ASP H O 1
ATOM 12223 N N . LEU H 1 148 ? 89.159 -31.501 9.769 1.00 64.40 145 LEU H N 1
ATOM 12224 C CA . LEU H 1 148 ? 88.580 -31.629 11.137 1.00 64.33 145 LEU H CA 1
ATOM 12225 C C . LEU H 1 148 ? 87.165 -32.215 11.064 1.00 63.80 145 LEU H C 1
ATOM 12226 O O . LEU H 1 148 ? 86.867 -33.127 11.857 1.00 64.49 145 LEU H O 1
ATOM 12231 N N . LEU H 1 149 ? 86.331 -31.685 10.163 1.00 63.04 146 LEU H N 1
ATOM 12232 C CA . LEU H 1 149 ? 84.925 -32.150 9.999 1.00 63.48 146 LEU H CA 1
ATOM 12233 C C . LEU H 1 149 ? 84.901 -33.627 9.580 1.00 65.62 146 LEU H C 1
ATOM 12234 O O . LEU H 1 149 ? 84.139 -34.393 10.204 1.00 66.60 146 LEU H O 1
ATOM 12239 N N . LYS H 1 150 ? 85.691 -34.011 8.570 1.00 66.12 147 LYS H N 1
ATOM 12240 C CA . LYS H 1 150 ? 85.716 -35.433 8.121 1.00 69.24 147 LYS H CA 1
ATOM 12241 C C . LYS H 1 150 ? 86.284 -36.318 9.236 1.00 69.40 147 LYS H C 1
ATOM 12242 O O . LYS H 1 150 ? 85.694 -37.381 9.507 1.00 71.08 147 LYS H O 1
ATOM 12248 N N A ASN H 1 151 ? 87.390 -35.881 9.851 0.50 68.74 148 ASN H N 1
ATOM 12249 N N B ASN H 1 151 ? 87.399 -35.895 9.846 0.50 67.86 148 ASN H N 1
ATOM 12250 C CA A ASN H 1 151 ? 88.051 -36.623 10.958 0.50 70.36 148 ASN H CA 1
ATOM 12251 C CA B ASN H 1 151 ? 88.042 -36.667 10.946 0.50 68.99 148 ASN H CA 1
ATOM 12252 C C A ASN H 1 151 ? 87.047 -36.828 12.098 0.50 69.21 148 ASN H C 1
ATOM 12253 C C B ASN H 1 151 ? 87.042 -36.835 12.099 0.50 68.40 148 ASN H C 1
ATOM 12254 O O A ASN H 1 151 ? 87.181 -37.828 12.831 0.50 71.44 148 ASN H O 1
ATOM 12255 O O B ASN H 1 151 ? 87.176 -37.823 12.847 0.50 70.67 148 ASN H O 1
ATOM 12264 N N . ALA H 1 152 ? 86.081 -35.911 12.227 1.00 65.90 149 ALA H N 1
ATOM 12265 C CA . ALA H 1 152 ? 85.047 -35.985 13.290 1.00 65.26 149 ALA H CA 1
ATOM 12266 C C . ALA H 1 152 ? 83.922 -36.933 12.845 1.00 66.17 149 ALA H C 1
ATOM 12267 O O . ALA H 1 152 ? 83.127 -37.348 13.714 1.00 65.94 149 ALA H O 1
ATOM 12269 N N . GLY H 1 153 ? 83.851 -37.237 11.541 1.00 66.40 150 GLY H N 1
ATOM 12270 C CA . GLY H 1 153 ? 82.838 -38.157 10.980 1.00 68.97 150 GLY H CA 1
ATOM 12271 C C . GLY H 1 153 ? 81.797 -37.483 10.092 1.00 68.37 150 GLY H C 1
ATOM 12272 O O . GLY H 1 153 ? 80.879 -38.197 9.648 1.00 69.97 150 GLY H O 1
ATOM 12273 N N . CYS H 1 154 ? 81.931 -36.183 9.806 1.00 66.57 151 CYS H N 1
ATOM 12274 C CA . CYS H 1 154 ? 80.923 -35.491 8.954 1.00 65.67 151 CYS H CA 1
ATOM 12275 C C . CYS H 1 154 ? 81.113 -35.891 7.485 1.00 67.14 151 CYS H C 1
ATOM 12276 O O . CYS H 1 154 ? 82.269 -35.929 7.025 1.00 66.54 151 CYS H O 1
ATOM 12279 N N . THR H 1 155 ? 80.003 -36.136 6.780 1.00 69.36 152 THR H N 1
ATOM 12280 C CA . THR H 1 155 ? 80.009 -36.553 5.351 1.00 71.27 152 THR H CA 1
ATOM 12281 C C . THR H 1 155 ? 79.429 -35.446 4.463 1.00 71.41 152 THR H C 1
ATOM 12282 O O . THR H 1 155 ? 80.101 -35.063 3.484 1.00 72.87 152 THR H O 1
ATOM 12286 N N . SER H 1 156 ? 78.218 -34.981 4.787 1.00 71.05 153 SER H N 1
ATOM 12287 C CA . SER H 1 156 ? 77.519 -33.918 4.016 1.00 69.36 153 SER H CA 1
ATOM 12288 C C . SER H 1 156 ? 78.136 -32.553 4.351 1.00 65.83 153 SER H C 1
ATOM 12289 O O . SER H 1 156 ? 77.966 -32.097 5.502 1.00 66.04 153 SER H O 1
ATOM 12292 N N . ILE H 1 157 ? 78.821 -31.925 3.385 1.00 63.97 154 ILE H N 1
ATOM 12293 C CA . ILE H 1 157 ? 79.478 -30.602 3.625 1.00 60.81 154 ILE H CA 1
ATOM 12294 C C . ILE H 1 157 ? 79.235 -29.649 2.448 1.00 60.81 154 ILE H C 1
ATOM 12295 O O . ILE H 1 157 ? 79.268 -30.104 1.285 1.00 61.70 154 ILE H O 1
ATOM 12300 N N . LYS H 1 158 ? 79.029 -28.366 2.770 1.00 59.43 155 LYS H N 1
ATOM 12301 C CA . LYS H 1 158 ? 78.809 -27.263 1.794 1.00 59.26 155 LYS H CA 1
ATOM 12302 C C . LYS H 1 158 ? 79.696 -26.088 2.219 1.00 57.29 155 LYS H C 1
ATOM 12303 O O . LYS H 1 158 ? 79.756 -25.815 3.433 1.00 56.88 155 LYS H O 1
ATOM 12309 N N . VAL H 1 159 ? 80.365 -25.439 1.261 1.00 58.12 156 VAL H N 1
ATOM 12310 C CA . VAL H 1 159 ? 81.268 -24.282 1.549 1.00 57.23 156 VAL H CA 1
ATOM 12311 C C . VAL H 1 159 ? 80.624 -22.999 1.009 1.00 57.94 156 VAL H C 1
ATOM 12312 O O . VAL H 1 159 ? 80.152 -23.013 -0.147 1.00 60.35 156 VAL H O 1
ATOM 12316 N N . LEU H 1 160 ? 80.620 -21.936 1.820 1.00 56.56 157 LEU H N 1
ATOM 12317 C CA . LEU H 1 160 ? 80.027 -20.630 1.422 1.00 56.68 157 LEU H CA 1
ATOM 12318 C C . LEU H 1 160 ? 81.107 -19.549 1.531 1.00 54.84 157 LEU H C 1
ATOM 12319 O O . LEU H 1 160 ? 81.583 -19.309 2.655 1.00 52.99 157 LEU H O 1
ATOM 12324 N N . VAL H 1 161 ? 81.486 -18.937 0.405 1.00 55.14 158 VAL H N 1
ATOM 12325 C CA . VAL H 1 161 ? 82.534 -17.871 0.412 1.00 55.09 158 VAL H CA 1
ATOM 12326 C C . VAL H 1 161 ? 82.053 -16.698 -0.448 1.00 55.56 158 VAL H C 1
ATOM 12327 O O . VAL H 1 161 ? 81.208 -16.925 -1.329 1.00 56.56 158 VAL H O 1
ATOM 12331 N N . LEU H 1 162 ? 82.574 -15.494 -0.195 1.00 55.47 159 LEU H N 1
ATOM 12332 C CA . LEU H 1 162 ? 82.180 -14.289 -0.976 1.00 57.51 159 LEU H CA 1
ATOM 12333 C C . LEU H 1 162 ? 82.993 -14.265 -2.275 1.00 59.56 159 LEU H C 1
ATOM 12334 O O . LEU H 1 162 ? 82.380 -14.199 -3.360 1.00 62.10 159 LEU H O 1
ATOM 12339 N N . VAL H 1 163 ? 84.323 -14.315 -2.153 1.00 59.46 160 VAL H N 1
ATOM 12340 C CA . VAL H 1 163 ? 85.240 -14.305 -3.332 1.00 61.98 160 VAL H CA 1
ATOM 12341 C C . VAL H 1 163 ? 86.115 -15.561 -3.271 1.00 60.98 160 VAL H C 1
ATOM 12342 O O . VAL H 1 163 ? 86.551 -15.926 -2.162 1.00 59.89 160 VAL H O 1
ATOM 12346 N N . ALA H 1 164 ? 86.334 -16.199 -4.423 1.00 61.91 161 ALA H N 1
ATOM 12347 C CA . ALA H 1 164 ? 87.163 -17.424 -4.501 1.00 61.35 161 ALA H CA 1
ATOM 12348 C C . ALA H 1 164 ? 88.128 -17.312 -5.686 1.00 63.62 161 ALA H C 1
ATOM 12349 O O . ALA H 1 164 ? 87.674 -16.933 -6.782 1.00 65.86 161 ALA H O 1
ATOM 12351 N N . ALA H 1 165 ? 89.411 -17.605 -5.457 1.00 64.27 162 ALA H N 1
ATOM 12352 C CA . ALA H 1 165 ? 90.432 -17.550 -6.530 1.00 66.55 162 ALA H CA 1
ATOM 12353 C C . ALA H 1 165 ? 90.526 -18.926 -7.179 1.00 67.76 162 ALA H C 1
ATOM 12354 O O . ALA H 1 165 ? 90.324 -19.932 -6.504 1.00 66.37 162 ALA H O 1
ATOM 12356 N N . PRO H 1 166 ? 90.814 -19.023 -8.499 1.00 71.75 163 PRO H N 1
ATOM 12357 C CA . PRO H 1 166 ? 90.924 -20.321 -9.172 1.00 74.03 163 PRO H CA 1
ATOM 12358 C C . PRO H 1 166 ? 91.916 -21.275 -8.488 1.00 74.07 163 PRO H C 1
ATOM 12359 O O . PRO H 1 166 ? 91.668 -22.469 -8.499 1.00 73.82 163 PRO H O 1
ATOM 12363 N N . GLU H 1 167 ? 92.997 -20.729 -7.915 1.00 75.07 164 GLU H N 1
ATOM 12364 C CA . GLU H 1 167 ? 94.027 -21.544 -7.218 1.00 76.49 164 GLU H CA 1
ATOM 12365 C C . GLU H 1 167 ? 93.376 -22.274 -6.037 1.00 74.49 164 GLU H C 1
ATOM 12366 O O . GLU H 1 167 ? 93.564 -23.503 -5.928 1.00 77.59 164 GLU H O 1
ATOM 12372 N N . GLY H 1 168 ? 92.635 -21.539 -5.199 1.00 71.54 165 GLY H N 1
ATOM 12373 C CA . GLY H 1 168 ? 91.957 -22.109 -4.016 1.00 69.03 165 GLY H CA 1
ATOM 12374 C C . GLY H 1 168 ? 90.885 -23.113 -4.395 1.00 69.42 165 GLY H C 1
ATOM 12375 O O . GLY H 1 168 ? 90.693 -24.084 -3.641 1.00 69.07 165 GLY H O 1
ATOM 12376 N N . ILE H 1 169 ? 90.197 -22.874 -5.514 1.00 71.21 166 ILE H N 1
ATOM 12377 C CA . ILE H 1 169 ? 89.121 -23.784 -6.004 1.00 72.61 166 ILE H CA 1
ATOM 12378 C C . ILE H 1 169 ? 89.758 -25.099 -6.469 1.00 76.11 166 ILE H C 1
ATOM 12379 O O . ILE H 1 169 ? 89.172 -26.167 -6.195 1.00 76.65 166 ILE H O 1
ATOM 12384 N N . ALA H 1 170 ? 90.914 -25.014 -7.138 1.00 78.96 167 ALA H N 1
ATOM 12385 C CA . ALA H 1 170 ? 91.632 -26.211 -7.641 1.00 81.60 167 ALA H CA 1
ATOM 12386 C C . ALA H 1 170 ? 92.224 -26.995 -6.463 1.00 80.39 167 ALA H C 1
ATOM 12387 O O . ALA H 1 170 ? 92.175 -28.243 -6.496 1.00 81.28 167 ALA H O 1
ATOM 12389 N N . ALA H 1 171 ? 92.758 -26.280 -5.467 1.00 78.20 168 ALA H N 1
ATOM 12390 C CA . ALA H 1 171 ? 93.367 -26.910 -4.270 1.00 77.44 168 ALA H CA 1
ATOM 12391 C C . ALA H 1 171 ? 92.293 -27.657 -3.471 1.00 75.23 168 ALA H C 1
ATOM 12392 O O . ALA H 1 171 ? 92.569 -28.787 -3.014 1.00 75.80 168 ALA H O 1
ATOM 12394 N N . LEU H 1 172 ? 91.117 -27.039 -3.329 1.00 72.23 169 LEU H N 1
ATOM 12395 C CA . LEU H 1 172 ? 89.970 -27.614 -2.575 1.00 70.80 169 LEU H CA 1
ATOM 12396 C C . LEU H 1 172 ? 89.388 -28.826 -3.311 1.00 73.95 169 LEU H C 1
ATOM 12397 O O . LEU H 1 172 ? 89.004 -29.796 -2.627 1.00 73.16 169 LEU H O 1
ATOM 12402 N N . GLU H 1 173 ? 89.335 -28.772 -4.646 1.00 78.33 170 GLU H N 1
ATOM 12403 C CA . GLU H 1 173 ? 88.755 -29.881 -5.454 1.00 82.13 170 GLU H CA 1
ATOM 12404 C C . GLU H 1 173 ? 89.595 -31.159 -5.318 1.00 84.27 170 GLU H C 1
ATOM 12405 O O . GLU H 1 173 ? 88.989 -32.221 -5.073 1.00 85.74 170 GLU H O 1
ATOM 12411 N N . LYS H 1 174 ? 90.922 -31.068 -5.463 1.00 84.89 171 LYS H N 1
ATOM 12412 C CA . LYS H 1 174 ? 91.781 -32.282 -5.356 1.00 87.54 171 LYS H CA 1
ATOM 12413 C C . LYS H 1 174 ? 91.819 -32.786 -3.906 1.00 85.02 171 LYS H C 1
ATOM 12414 O O . LYS H 1 174 ? 92.012 -34.000 -3.719 1.00 87.61 171 LYS H O 1
ATOM 12420 N N . ALA H 1 175 ? 91.636 -31.896 -2.927 1.00 81.23 172 ALA H N 1
ATOM 12421 C CA . ALA H 1 175 ? 91.670 -32.301 -1.500 1.00 79.61 172 ALA H CA 1
ATOM 12422 C C . ALA H 1 175 ? 90.345 -32.962 -1.093 1.00 78.78 172 ALA H C 1
ATOM 12423 O O . ALA H 1 175 ? 90.395 -34.074 -0.534 1.00 78.69 172 ALA H O 1
ATOM 12425 N N . HIS H 1 176 ? 89.211 -32.302 -1.364 1.00 78.38 173 HIS H N 1
ATOM 12426 C CA . HIS H 1 176 ? 87.872 -32.845 -0.998 1.00 78.04 173 HIS H CA 1
ATOM 12427 C C . HIS H 1 176 ? 86.884 -32.604 -2.139 1.00 78.15 173 HIS H C 1
ATOM 12428 O O . HIS H 1 176 ? 86.163 -31.610 -2.135 1.00 76.25 173 HIS H O 1
ATOM 12435 N N . PRO H 1 177 ? 86.808 -33.499 -3.151 1.00 80.30 174 PRO H N 1
ATOM 12436 C CA . PRO H 1 177 ? 85.885 -33.307 -4.272 1.00 81.10 174 PRO H CA 1
ATOM 12437 C C . PRO H 1 177 ? 84.397 -33.578 -3.982 1.00 79.85 174 PRO H C 1
ATOM 12438 O O . PRO H 1 177 ? 83.592 -33.264 -4.839 1.00 80.10 174 PRO H O 1
ATOM 12442 N N . ASP H 1 178 ? 84.063 -34.131 -2.809 1.00 78.09 175 ASP H N 1
ATOM 12443 C CA . ASP H 1 178 ? 82.638 -34.428 -2.483 1.00 78.57 175 ASP H CA 1
ATOM 12444 C C . ASP H 1 178 ? 81.967 -33.214 -1.826 1.00 74.82 175 ASP H C 1
ATOM 12445 O O . ASP H 1 178 ? 80.736 -33.270 -1.633 1.00 74.27 175 ASP H O 1
ATOM 12450 N N . VAL H 1 179 ? 82.728 -32.171 -1.477 1.00 71.95 176 VAL H N 1
ATOM 12451 C CA . VAL H 1 179 ? 82.085 -30.968 -0.866 1.00 69.57 176 VAL H CA 1
ATOM 12452 C C . VAL H 1 179 ? 81.478 -30.164 -2.018 1.00 70.06 176 VAL H C 1
ATOM 12453 O O . VAL H 1 179 ? 81.912 -30.367 -3.167 1.00 72.37 176 VAL H O 1
ATOM 12457 N N . GLU H 1 180 ? 80.502 -29.306 -1.723 1.00 68.91 177 GLU H N 1
ATOM 12458 C CA . GLU H 1 180 ? 79.858 -28.476 -2.774 1.00 69.19 177 GLU H CA 1
ATOM 12459 C C . GLU H 1 180 ? 80.162 -27.009 -2.442 1.00 64.42 177 GLU H C 1
ATOM 12460 O O . GLU H 1 180 ? 79.788 -26.564 -1.344 1.00 61.71 177 GLU H O 1
ATOM 12466 N N . LEU H 1 181 ? 80.847 -26.309 -3.350 1.00 63.16 178 LEU H N 1
ATOM 12467 C CA . LEU H 1 181 ? 81.237 -24.889 -3.143 1.00 60.05 178 LEU H CA 1
ATOM 12468 C C . LEU H 1 181 ? 80.175 -23.930 -3.695 1.00 60.20 178 LEU H C 1
ATOM 12469 O O . LEU H 1 181 ? 79.647 -24.184 -4.795 1.00 62.59 178 LEU H O 1
ATOM 12474 N N . TYR H 1 182 ? 79.899 -22.867 -2.936 1.00 58.00 179 TYR H N 1
ATOM 12475 C CA . TYR H 1 182 ? 78.943 -21.790 -3.304 1.00 58.19 179 TYR H CA 1
ATOM 12476 C C . TYR H 1 182 ? 79.681 -20.468 -3.082 1.00 57.33 179 TYR H C 1
ATOM 12477 O O . TYR H 1 182 ? 80.123 -20.223 -1.942 1.00 55.61 179 TYR H O 1
ATOM 12486 N N . THR H 1 183 ? 79.843 -19.667 -4.136 1.00 59.12 180 THR H N 1
ATOM 12487 C CA . THR H 1 183 ? 80.567 -18.376 -3.999 1.00 58.66 180 THR H CA 1
ATOM 12488 C C . THR H 1 183 ? 79.811 -17.273 -4.742 1.00 60.41 180 THR H C 1
ATOM 12489 O O . THR H 1 183 ? 79.047 -17.599 -5.670 1.00 62.95 180 THR H O 1
ATOM 12493 N N . ALA H 1 184 ? 80.010 -16.022 -4.317 1.00 59.22 181 ALA H N 1
ATOM 12494 C CA . ALA H 1 184 ? 79.357 -14.858 -4.956 1.00 60.17 181 ALA H CA 1
ATOM 12495 C C . ALA H 1 184 ? 80.202 -14.427 -6.156 1.00 61.86 181 ALA H C 1
ATOM 12496 O O . ALA H 1 184 ? 79.674 -13.699 -7.020 1.00 63.85 181 ALA H O 1
ATOM 12498 N N . SER H 1 185 ? 81.464 -14.870 -6.206 1.00 61.23 182 SER H N 1
ATOM 12499 C CA . SER H 1 185 ? 82.345 -14.491 -7.339 1.00 64.37 182 SER H CA 1
ATOM 12500 C C . SER H 1 185 ? 83.589 -15.378 -7.424 1.00 65.07 182 SER H C 1
ATOM 12501 O O . SER H 1 185 ? 84.058 -15.878 -6.379 1.00 62.91 182 SER H O 1
ATOM 12504 N N . VAL H 1 186 ? 84.085 -15.538 -8.653 1.00 67.89 183 VAL H N 1
ATOM 12505 C CA . VAL H 1 186 ? 85.315 -16.312 -8.984 1.00 68.35 183 VAL H CA 1
ATOM 12506 C C . VAL H 1 186 ? 86.283 -15.277 -9.567 1.00 70.03 183 VAL H C 1
ATOM 12507 O O . VAL H 1 186 ? 86.220 -15.030 -10.783 1.00 72.22 183 VAL H O 1
ATOM 12511 N N . ASP H 1 187 ? 87.096 -14.653 -8.709 1.00 69.74 184 ASP H N 1
ATOM 12512 C CA . ASP H 1 187 ? 88.058 -13.602 -9.142 1.00 73.13 184 ASP H CA 1
ATOM 12513 C C . ASP H 1 187 ? 89.129 -14.201 -10.069 1.00 76.99 184 ASP H C 1
ATOM 12514 O O . ASP H 1 187 ? 89.062 -15.410 -10.356 1.00 77.50 184 ASP H O 1
ATOM 12519 N N . LYS H 1 188 ? 90.070 -13.365 -10.518 1.00 80.89 185 LYS H N 1
ATOM 12520 C CA . LYS H 1 188 ? 91.148 -13.766 -11.464 1.00 86.42 185 LYS H CA 1
ATOM 12521 C C . LYS H 1 188 ? 92.193 -14.668 -10.788 1.00 86.32 185 LYS H C 1
ATOM 12522 O O . LYS H 1 188 ? 92.457 -15.749 -11.348 1.00 87.43 185 LYS H O 1
ATOM 12528 N N . GLY H 1 189 ? 92.776 -14.255 -9.656 1.00 85.18 186 GLY H N 1
ATOM 12529 C CA . GLY H 1 189 ? 93.786 -15.113 -9.001 1.00 84.76 186 GLY H CA 1
ATOM 12530 C C . GLY H 1 189 ? 94.369 -14.502 -7.737 1.00 83.59 186 GLY H C 1
ATOM 12531 O O . GLY H 1 189 ? 93.663 -13.709 -7.086 1.00 82.80 186 GLY H O 1
ATOM 12532 N N . LEU H 1 190 ? 95.612 -14.882 -7.402 1.00 85.49 187 LEU H N 1
ATOM 12533 C CA . LEU H 1 190 ? 96.339 -14.393 -6.196 1.00 85.23 187 LEU H CA 1
ATOM 12534 C C . LEU H 1 190 ? 97.490 -13.471 -6.617 1.00 89.08 187 LEU H C 1
ATOM 12535 O O . LEU H 1 190 ? 97.955 -13.598 -7.766 1.00 91.70 187 LEU H O 1
ATOM 12540 N N . ASN H 1 191 ? 97.944 -12.601 -5.706 1.00 89.99 188 ASN H N 1
ATOM 12541 C CA . ASN H 1 191 ? 99.036 -11.638 -5.999 1.00 94.85 188 ASN H CA 1
ATOM 12542 C C . ASN H 1 191 ? 100.270 -12.199 -5.231 1.00 98.61 188 ASN H C 1
ATOM 12543 O O . ASN H 1 191 ? 100.233 -13.382 -4.835 1.00 97.98 188 ASN H O 1
ATOM 12548 N N . GLU H 1 192 ? 101.284 -11.354 -5.038 1.00 103.04 189 GLU H N 1
ATOM 12549 C CA . GLU H 1 192 ? 102.611 -11.787 -4.514 1.00 105.78 189 GLU H CA 1
ATOM 12550 C C . GLU H 1 192 ? 102.510 -12.190 -3.034 1.00 103.24 189 GLU H C 1
ATOM 12551 O O . GLU H 1 192 ? 103.197 -13.147 -2.630 1.00 103.71 189 GLU H O 1
ATOM 12557 N N . HIS H 1 193 ? 101.677 -11.482 -2.262 1.00 101.22 190 HIS H N 1
ATOM 12558 C CA . HIS H 1 193 ? 101.497 -11.771 -0.811 1.00 99.46 190 HIS H CA 1
ATOM 12559 C C . HIS H 1 193 ? 100.422 -12.847 -0.580 1.00 94.33 190 HIS H C 1
ATOM 12560 O O . HIS H 1 193 ? 100.146 -13.144 0.598 1.00 91.72 190 HIS H O 1
ATOM 12567 N N . GLY H 1 194 ? 99.836 -13.401 -1.649 1.00 93.37 191 GLY H N 1
ATOM 12568 C CA . GLY H 1 194 ? 98.810 -14.460 -1.525 1.00 91.43 191 GLY H CA 1
ATOM 12569 C C . GLY H 1 194 ? 97.400 -13.939 -1.268 1.00 90.18 191 GLY H C 1
ATOM 12570 O O . GLY H 1 194 ? 96.611 -14.692 -0.663 1.00 85.36 191 GLY H O 1
ATOM 12571 N N . TYR H 1 195 ? 97.082 -12.715 -1.708 1.00 73.33 192 TYR H N 1
ATOM 12572 C CA . TYR H 1 195 ? 95.723 -12.130 -1.522 1.00 72.92 192 TYR H CA 1
ATOM 12573 C C . TYR H 1 195 ? 94.957 -12.180 -2.851 1.00 69.56 192 TYR H C 1
ATOM 12574 O O . TYR H 1 195 ? 95.582 -12.011 -3.914 1.00 69.98 192 TYR H O 1
ATOM 12583 N N . ILE H 1 196 ? 93.641 -12.405 -2.780 1.00 66.19 193 ILE H N 1
ATOM 12584 C CA . ILE H 1 196 ? 92.773 -12.490 -3.996 1.00 66.05 193 ILE H CA 1
ATOM 12585 C C . ILE H 1 196 ? 92.712 -11.122 -4.692 1.00 65.02 193 ILE H C 1
ATOM 12586 O O . ILE H 1 196 ? 92.656 -10.094 -3.984 1.00 60.51 193 ILE H O 1
ATOM 12591 N N . ILE H 1 197 ? 92.732 -11.133 -6.031 1.00 66.40 194 ILE H N 1
ATOM 12592 C CA . ILE H 1 197 ? 92.664 -9.907 -6.886 1.00 68.54 194 ILE H CA 1
ATOM 12593 C C . ILE H 1 197 ? 91.584 -10.124 -7.946 1.00 67.85 194 ILE H C 1
ATOM 12594 O O . ILE H 1 197 ? 91.559 -11.172 -8.590 1.00 68.42 194 ILE H O 1
ATOM 12599 N N . PRO H 1 198 ? 90.643 -9.171 -8.153 1.00 65.91 195 PRO H N 1
ATOM 12600 C CA . PRO H 1 198 ? 90.598 -7.914 -7.396 1.00 65.39 195 PRO H CA 1
ATOM 12601 C C . PRO H 1 198 ? 90.371 -8.127 -5.888 1.00 61.85 195 PRO H C 1
ATOM 12602 O O . PRO H 1 198 ? 90.869 -7.335 -5.108 1.00 61.15 195 PRO H O 1
ATOM 12606 N N . GLY H 1 199 ? 89.624 -9.177 -5.531 1.00 59.70 196 GLY H N 1
ATOM 12607 C CA . GLY H 1 199 ? 89.330 -9.553 -4.131 1.00 59.89 196 GLY H CA 1
ATOM 12608 C C . GLY H 1 199 ? 88.612 -8.484 -3.321 1.00 58.58 196 GLY H C 1
ATOM 12609 O O . GLY H 1 199 ? 87.987 -7.589 -3.921 1.00 61.28 196 GLY H O 1
ATOM 12610 N N . LEU H 1 200 ? 88.696 -8.612 -1.990 1.00 58.49 197 LEU H N 1
ATOM 12611 C CA . LEU H 1 200 ? 88.069 -7.697 -0.996 1.00 57.94 197 LEU H CA 1
ATOM 12612 C C . LEU H 1 200 ? 89.138 -7.172 -0.031 1.00 58.27 197 LEU H C 1
ATOM 12613 O O . LEU H 1 200 ? 88.762 -6.531 0.969 1.00 60.44 197 LEU H O 1
ATOM 12618 N N . GLY H 1 201 ? 90.415 -7.435 -0.317 1.00 61.10 198 GLY H N 1
ATOM 12619 C CA . GLY H 1 201 ? 91.505 -6.975 0.564 1.00 62.16 198 GLY H CA 1
ATOM 12620 C C . GLY H 1 201 ? 91.572 -7.805 1.835 1.00 61.46 198 GLY H C 1
ATOM 12621 O O . GLY H 1 201 ? 91.224 -8.998 1.778 1.00 62.82 198 GLY H O 1
ATOM 12622 N N . ASP H 1 202 ? 91.991 -7.191 2.945 1.00 60.84 199 ASP H N 1
ATOM 12623 C CA . ASP H 1 202 ? 92.108 -7.895 4.251 1.00 61.30 199 ASP H CA 1
ATOM 12624 C C . ASP H 1 202 ? 90.710 -7.962 4.883 1.00 59.17 199 ASP H C 1
ATOM 12625 O O . ASP H 1 202 ? 90.451 -7.202 5.834 1.00 59.20 199 ASP H O 1
ATOM 12630 N N . ALA H 1 203 ? 89.861 -8.861 4.371 1.00 57.20 200 ALA H N 1
ATOM 12631 C CA . ALA H 1 203 ? 88.462 -9.044 4.838 1.00 55.77 200 ALA H CA 1
ATOM 12632 C C . ALA H 1 203 ? 88.387 -9.223 6.359 1.00 54.76 200 ALA H C 1
ATOM 12633 O O . ALA H 1 203 ? 87.468 -8.654 6.968 1.00 54.94 200 ALA H O 1
ATOM 12635 N N . GLY H 1 204 ? 89.308 -9.990 6.944 1.00 55.81 201 GLY H N 1
ATOM 12636 C CA . GLY H 1 204 ? 89.297 -10.222 8.402 1.00 54.87 201 GLY H CA 1
ATOM 12637 C C . GLY H 1 204 ? 89.384 -8.930 9.198 1.00 54.27 201 GLY H C 1
ATOM 12638 O O . GLY H 1 204 ? 88.456 -8.659 9.985 1.00 54.30 201 GLY H O 1
ATOM 12639 N N . ASP H 1 205 ? 90.447 -8.151 8.983 1.00 54.24 202 ASP H N 1
ATOM 12640 C CA . ASP H 1 205 ? 90.663 -6.871 9.713 1.00 56.66 202 ASP H CA 1
ATOM 12641 C C . ASP H 1 205 ? 89.615 -5.822 9.321 1.00 56.79 202 ASP H C 1
ATOM 12642 O O . ASP H 1 205 ? 89.343 -4.930 10.149 1.00 58.06 202 ASP H O 1
ATOM 12647 N N . LYS H 1 206 ? 89.028 -5.927 8.135 1.00 56.83 203 LYS H N 1
ATOM 12648 C CA . LYS H 1 206 ? 88.027 -4.920 7.712 1.00 57.67 203 LYS H CA 1
ATOM 12649 C C . LYS H 1 206 ? 86.719 -5.171 8.451 1.00 56.00 203 LYS H C 1
ATOM 12650 O O . LYS H 1 206 ? 86.061 -4.210 8.836 1.00 55.71 203 LYS H O 1
ATOM 12656 N N . ILE H 1 207 ? 86.370 -6.435 8.618 1.00 50.61 204 ILE H N 1
ATOM 12657 C CA . ILE H 1 207 ? 85.115 -6.823 9.336 1.00 48.06 204 ILE H CA 1
ATOM 12658 C C . ILE H 1 207 ? 85.225 -6.521 10.838 1.00 47.01 204 ILE H C 1
ATOM 12659 O O . ILE H 1 207 ? 84.231 -6.049 11.402 1.00 49.17 204 ILE H O 1
ATOM 12664 N N . PHE H 1 208 ? 86.371 -6.801 11.460 1.00 45.77 205 PHE H N 1
ATOM 12665 C CA . PHE H 1 208 ? 86.566 -6.568 12.919 1.00 45.73 205 PHE H CA 1
ATOM 12666 C C . PHE H 1 208 ? 87.080 -5.153 13.213 1.00 46.55 205 PHE H C 1
ATOM 12667 O O . PHE H 1 208 ? 86.990 -4.738 14.378 1.00 46.97 205 PHE H O 1
ATOM 12675 N N . GLY H 1 209 ? 87.574 -4.431 12.206 1.00 48.74 206 GLY H N 1
ATOM 12676 C CA . GLY H 1 209 ? 88.073 -3.059 12.431 1.00 52.06 206 GLY H CA 1
ATOM 12677 C C . GLY H 1 209 ? 89.449 -3.039 13.076 1.00 54.12 206 GLY H C 1
ATOM 12678 O O . GLY H 1 209 ? 89.697 -2.148 13.905 1.00 55.75 206 GLY H O 1
ATOM 12679 N N . THR H 1 210 ? 90.315 -3.984 12.701 1.00 57.36 207 THR H N 1
ATOM 12680 C CA . THR H 1 210 ? 91.697 -4.070 13.248 1.00 61.68 207 THR H CA 1
ATOM 12681 C C . THR H 1 210 ? 92.700 -3.765 12.127 1.00 68.68 207 THR H C 1
ATOM 12682 O O . THR H 1 210 ? 92.257 -3.351 11.036 1.00 68.62 207 THR H O 1
ATOM 12686 N N . LYS H 1 211 ? 93.996 -3.949 12.394 1.00 78.44 208 LYS H N 1
ATOM 12687 C CA . LYS H 1 211 ? 95.059 -3.686 11.384 1.00 85.04 208 LYS H CA 1
ATOM 12688 C C . LYS H 1 211 ? 96.164 -4.738 11.540 1.00 87.32 208 LYS H C 1
ATOM 12689 O O . LYS H 1 211 ? 97.308 -4.530 11.134 1.00 91.93 208 LYS H O 1
ATOM 12696 N N . ASN I 1 2 ? 25.328 18.485 38.116 1.00 105.89 -1 ASN I N 1
ATOM 12697 C CA . ASN I 1 2 ? 26.467 17.920 37.322 1.00 104.48 -1 ASN I CA 1
ATOM 12698 C C . ASN I 1 2 ? 25.977 16.756 36.449 1.00 99.59 -1 ASN I C 1
ATOM 12699 O O . ASN I 1 2 ? 26.754 16.312 35.580 1.00 99.35 -1 ASN I O 1
ATOM 12704 N N . ALA I 1 3 ? 24.750 16.275 36.684 1.00 96.24 0 ALA I N 1
ATOM 12705 C CA . ALA I 1 3 ? 24.180 15.155 35.896 1.00 90.85 0 ALA I CA 1
ATOM 12706 C C . ALA I 1 3 ? 23.945 15.608 34.449 1.00 85.21 0 ALA I C 1
ATOM 12707 O O . ALA I 1 3 ? 23.731 16.818 34.232 1.00 83.25 0 ALA I O 1
ATOM 12709 N N . MET I 1 4 ? 23.990 14.665 33.502 1.00 80.84 1 MET I N 1
ATOM 12710 C CA . MET I 1 4 ? 23.771 14.991 32.068 1.00 77.21 1 MET I CA 1
ATOM 12711 C C . MET I 1 4 ? 22.282 15.282 31.862 1.00 75.63 1 MET I C 1
ATOM 12712 O O . MET I 1 4 ? 21.461 14.412 32.209 1.00 74.39 1 MET I O 1
ATOM 12717 N N . LYS I 1 5 ? 21.955 16.465 31.336 1.00 76.52 2 LYS I N 1
ATOM 12718 C CA . LYS I 1 5 ? 20.533 16.822 31.096 1.00 77.32 2 LYS I CA 1
ATOM 12719 C C . LYS I 1 5 ? 20.016 15.968 29.930 1.00 73.04 2 LYS I C 1
ATOM 12720 O O . LYS I 1 5 ? 20.661 15.971 28.859 1.00 69.46 2 LYS I O 1
ATOM 12726 N N . ILE I 1 6 ? 18.911 15.249 30.155 1.00 70.72 3 ILE I N 1
ATOM 12727 C CA . ILE I 1 6 ? 18.279 14.368 29.127 1.00 67.00 3 ILE I CA 1
ATOM 12728 C C . ILE I 1 6 ? 16.878 14.914 28.848 1.00 64.82 3 ILE I C 1
ATOM 12729 O O . ILE I 1 6 ? 16.151 15.177 29.826 1.00 66.56 3 ILE I O 1
ATOM 12734 N N . VAL I 1 7 ? 16.522 15.073 27.571 1.00 61.07 4 VAL I N 1
ATOM 12735 C CA . VAL I 1 7 ? 15.172 15.596 27.205 1.00 60.38 4 VAL I CA 1
ATOM 12736 C C . VAL I 1 7 ? 14.531 14.634 26.199 1.00 58.22 4 VAL I C 1
ATOM 12737 O O . VAL I 1 7 ? 15.030 14.547 25.063 1.00 56.44 4 VAL I O 1
ATOM 12741 N N . GLU I 1 8 ? 13.488 13.919 26.631 1.00 59.76 5 GLU I N 1
ATOM 12742 C CA . GLU I 1 8 ? 12.752 12.969 25.756 1.00 60.15 5 GLU I CA 1
ATOM 12743 C C . GLU I 1 8 ? 11.553 13.733 25.180 1.00 59.72 5 GLU I C 1
ATOM 12744 O O . GLU I 1 8 ? 10.555 13.896 25.905 1.00 60.32 5 GLU I O 1
ATOM 12750 N N . VAL I 1 9 ? 11.677 14.209 23.936 1.00 58.11 6 VAL I N 1
ATOM 12751 C CA . VAL I 1 9 ? 10.599 14.994 23.261 1.00 58.75 6 VAL I CA 1
ATOM 12752 C C . VAL I 1 9 ? 9.327 14.136 23.169 1.00 59.48 6 VAL I C 1
ATOM 12753 O O . VAL I 1 9 ? 9.339 13.133 22.427 1.00 58.51 6 VAL I O 1
ATOM 12757 N N . LYS I 1 10 ? 8.272 14.534 23.892 1.00 61.15 7 LYS I N 1
ATOM 12758 C CA . LYS I 1 10 ? 6.982 13.788 23.904 1.00 63.28 7 LYS I CA 1
ATOM 12759 C C . LYS I 1 10 ? 5.918 14.544 23.091 1.00 62.96 7 LYS I C 1
ATOM 12760 O O . LYS I 1 10 ? 4.723 14.440 23.439 1.00 64.30 7 LYS I O 1
ATOM 12766 N N . HIS I 1 11 ? 6.331 15.264 22.044 1.00 61.39 8 HIS I N 1
ATOM 12767 C CA . HIS I 1 11 ? 5.368 16.017 21.195 1.00 61.70 8 HIS I CA 1
ATOM 12768 C C . HIS I 1 11 ? 4.592 15.013 20.342 1.00 62.04 8 HIS I C 1
ATOM 12769 O O . HIS I 1 11 ? 5.183 14.088 19.789 1.00 60.96 8 HIS I O 1
ATOM 12776 N N . PRO I 1 12 ? 3.252 15.149 20.218 1.00 63.59 9 PRO I N 1
ATOM 12777 C CA . PRO I 1 12 ? 2.449 14.220 19.419 1.00 65.00 9 PRO I CA 1
ATOM 12778 C C . PRO I 1 12 ? 3.001 13.900 18.019 1.00 63.86 9 PRO I C 1
ATOM 12779 O O . PRO I 1 12 ? 2.975 12.741 17.646 1.00 63.84 9 PRO I O 1
ATOM 12783 N N . LEU I 1 13 ? 3.472 14.916 17.283 1.00 63.07 10 LEU I N 1
ATOM 12784 C CA . LEU I 1 13 ? 4.019 14.700 15.912 1.00 62.80 10 LEU I CA 1
ATOM 12785 C C . LEU I 1 13 ? 5.304 13.865 15.978 1.00 61.68 10 LEU I C 1
ATOM 12786 O O . LEU I 1 13 ? 5.469 12.982 15.114 1.00 63.04 10 LEU I O 1
ATOM 12791 N N . VAL I 1 14 ? 6.185 14.150 16.943 1.00 60.64 11 VAL I N 1
ATOM 12792 C CA . VAL I 1 14 ? 7.461 13.385 17.091 1.00 59.09 11 VAL I CA 1
ATOM 12793 C C . VAL I 1 14 ? 7.124 11.915 17.375 1.00 61.08 11 VAL I C 1
ATOM 12794 O O . VAL I 1 14 ? 7.613 11.041 16.635 1.00 61.92 11 VAL I O 1
ATOM 12798 N N . LYS I 1 15 ? 6.299 11.674 18.396 1.00 63.63 12 LYS I N 1
ATOM 12799 C CA . LYS I 1 15 ? 5.881 10.309 18.816 1.00 67.76 12 LYS I CA 1
ATOM 12800 C C . LYS I 1 15 ? 5.184 9.589 17.652 1.00 67.89 12 LYS I C 1
ATOM 12801 O O . LYS I 1 15 ? 5.480 8.396 17.442 1.00 68.62 12 LYS I O 1
ATOM 12807 N N . HIS I 1 16 ? 4.310 10.296 16.927 1.00 68.35 13 HIS I N 1
ATOM 12808 C CA . HIS I 1 16 ? 3.561 9.724 15.772 1.00 68.85 13 HIS I CA 1
ATOM 12809 C C . HIS I 1 16 ? 4.512 9.337 14.633 1.00 67.43 13 HIS I C 1
ATOM 12810 O O . HIS I 1 16 ? 4.516 8.152 14.243 1.00 67.56 13 HIS I O 1
ATOM 12817 N N . LYS I 1 17 ? 5.262 10.314 14.115 1.00 66.26 14 LYS I N 1
ATOM 12818 C CA . LYS I 1 17 ? 6.218 10.098 12.994 1.00 65.67 14 LYS I CA 1
ATOM 12819 C C . LYS I 1 17 ? 7.253 9.035 13.382 1.00 64.10 14 LYS I C 1
ATOM 12820 O O . LYS I 1 17 ? 7.636 8.246 12.496 1.00 63.52 14 LYS I O 1
ATOM 12826 N N . LEU I 1 18 ? 7.690 9.016 14.646 1.00 63.28 15 LEU I N 1
ATOM 12827 C CA . LEU I 1 18 ? 8.678 7.990 15.083 1.00 62.70 15 LEU I CA 1
ATOM 12828 C C . LEU I 1 18 ? 8.037 6.609 14.906 1.00 63.96 15 LEU I C 1
ATOM 12829 O O . LEU I 1 18 ? 8.702 5.719 14.339 1.00 63.72 15 LEU I O 1
ATOM 12834 N N . GLY I 1 19 ? 6.783 6.464 15.356 1.00 64.67 16 GLY I N 1
ATOM 12835 C CA . GLY I 1 19 ? 6.022 5.205 15.249 1.00 67.61 16 GLY I CA 1
ATOM 12836 C C . GLY I 1 19 ? 5.981 4.686 13.820 1.00 68.75 16 GLY I C 1
ATOM 12837 O O . GLY I 1 19 ? 6.119 3.463 13.644 1.00 71.81 16 GLY I O 1
ATOM 12838 N N . LEU I 1 20 ? 5.788 5.578 12.840 1.00 67.68 17 LEU I N 1
ATOM 12839 C CA . LEU I 1 20 ? 5.740 5.182 11.403 1.00 69.24 17 LEU I CA 1
ATOM 12840 C C . LEU I 1 20 ? 7.082 4.565 10.986 1.00 68.80 17 LEU I C 1
ATOM 12841 O O . LEU I 1 20 ? 7.063 3.571 10.237 1.00 71.97 17 LEU I O 1
ATOM 12846 N N . MET I 1 21 ? 8.196 5.133 11.459 1.00 66.08 18 MET I N 1
ATOM 12847 C CA . MET I 1 21 ? 9.553 4.632 11.108 1.00 65.27 18 MET I CA 1
ATOM 12848 C C . MET I 1 21 ? 9.785 3.229 11.684 1.00 67.12 18 MET I C 1
ATOM 12849 O O . MET I 1 21 ? 10.680 2.535 11.168 1.00 68.24 18 MET I O 1
ATOM 12854 N N . ARG I 1 22 ? 9.010 2.820 12.694 1.00 68.34 19 ARG I N 1
ATOM 12855 C CA . ARG I 1 22 ? 9.205 1.475 13.306 1.00 70.51 19 ARG I CA 1
ATOM 12856 C C . ARG I 1 22 ? 8.558 0.383 12.438 1.00 75.11 19 ARG I C 1
ATOM 12857 O O . ARG I 1 22 ? 8.874 -0.792 12.680 1.00 78.71 19 ARG I O 1
ATOM 12865 N N . GLU I 1 23 ? 7.699 0.745 11.475 1.00 76.45 20 GLU I N 1
ATOM 12866 C CA . GLU I 1 23 ? 7.048 -0.260 10.582 1.00 81.31 20 GLU I CA 1
ATOM 12867 C C . GLU I 1 23 ? 8.151 -0.966 9.778 1.00 82.50 20 GLU I C 1
ATOM 12868 O O . GLU I 1 23 ? 8.945 -0.251 9.143 1.00 80.76 20 GLU I O 1
ATOM 12874 N N . HIS I 1 24 ? 8.180 -2.306 9.778 1.00 87.17 21 HIS I N 1
ATOM 12875 C CA . HIS I 1 24 ? 9.251 -3.059 9.060 1.00 89.28 21 HIS I CA 1
ATOM 12876 C C . HIS I 1 24 ? 9.068 -2.982 7.537 1.00 91.46 21 HIS I C 1
ATOM 12877 O O . HIS I 1 24 ? 10.096 -3.022 6.830 1.00 90.64 21 HIS I O 1
ATOM 12884 N N . ASP I 1 25 ? 7.825 -2.876 7.051 1.00 94.94 22 ASP I N 1
ATOM 12885 C CA . ASP I 1 25 ? 7.557 -2.799 5.585 1.00 97.34 22 ASP I CA 1
ATOM 12886 C C . ASP I 1 25 ? 7.587 -1.336 5.118 1.00 93.84 22 ASP I C 1
ATOM 12887 O O . ASP I 1 25 ? 6.831 -1.003 4.184 1.00 96.11 22 ASP I O 1
ATOM 12892 N N . ILE I 1 26 ? 8.440 -0.504 5.727 1.00 89.81 23 ILE I N 1
ATOM 12893 C CA . ILE I 1 26 ? 8.543 0.933 5.324 1.00 86.61 23 ILE I CA 1
ATOM 12894 C C . ILE I 1 26 ? 9.618 1.031 4.235 1.00 86.66 23 ILE I C 1
ATOM 12895 O O . ILE I 1 26 ? 10.609 0.279 4.322 1.00 87.85 23 ILE I O 1
ATOM 12900 N N . SER I 1 27 ? 9.419 1.911 3.248 1.00 68.65 24 SER I N 1
ATOM 12901 C CA . SER I 1 27 ? 10.393 2.086 2.137 1.00 68.22 24 SER I CA 1
ATOM 12902 C C . SER I 1 27 ? 11.550 2.995 2.572 1.00 67.12 24 SER I C 1
ATOM 12903 O O . SER I 1 27 ? 11.379 3.760 3.547 1.00 66.23 24 SER I O 1
ATOM 12906 N N . THR I 1 28 ? 12.683 2.888 1.870 1.00 66.45 25 THR I N 1
ATOM 12907 C CA . THR I 1 28 ? 13.895 3.709 2.136 1.00 66.32 25 THR I CA 1
ATOM 12908 C C . THR I 1 28 ? 13.522 5.188 2.014 1.00 65.55 25 THR I C 1
ATOM 12909 O O . THR I 1 28 ? 13.960 5.990 2.858 1.00 63.19 25 THR I O 1
ATOM 12913 N N . LYS I 1 29 ? 12.723 5.499 0.992 1.00 68.14 26 LYS I N 1
ATOM 12914 C CA . LYS I 1 29 ? 12.243 6.867 0.670 1.00 70.02 26 LYS I CA 1
ATOM 12915 C C . LYS I 1 29 ? 11.470 7.473 1.849 1.00 68.31 26 LYS I C 1
ATOM 12916 O O . LYS I 1 29 ? 11.813 8.600 2.254 1.00 65.55 26 LYS I O 1
ATOM 12922 N N . ARG I 1 30 ? 10.464 6.762 2.367 1.00 69.91 27 ARG I N 1
ATOM 12923 C CA . ARG I 1 30 ? 9.653 7.278 3.507 1.00 70.83 27 ARG I CA 1
ATOM 12924 C C . ARG I 1 30 ? 10.444 7.237 4.825 1.00 66.34 27 ARG I C 1
ATOM 12925 O O . ARG I 1 30 ? 10.266 8.174 5.629 1.00 62.83 27 ARG I O 1
ATOM 12933 N N . PHE I 1 31 ? 11.275 6.214 5.047 1.00 64.54 28 PHE I N 1
ATOM 12934 C CA . PHE I 1 31 ? 12.066 6.140 6.307 1.00 62.85 28 PHE I CA 1
ATOM 12935 C C . PHE I 1 31 ? 13.034 7.332 6.354 1.00 61.20 28 PHE I C 1
ATOM 12936 O O . PHE I 1 31 ? 13.200 7.949 7.426 1.00 59.26 28 PHE I O 1
ATOM 12944 N N . ARG I 1 32 ? 13.641 7.642 5.204 1.00 61.98 29 ARG I N 1
ATOM 12945 C CA . ARG I 1 32 ? 14.606 8.765 5.036 1.00 62.87 29 ARG I CA 1
ATOM 12946 C C . ARG I 1 32 ? 13.858 10.099 5.168 1.00 63.18 29 ARG I C 1
ATOM 12947 O O . ARG I 1 32 ? 14.435 11.048 5.739 1.00 62.16 29 ARG I O 1
ATOM 12955 N N . GLU I 1 33 ? 12.617 10.146 4.676 1.00 64.70 30 GLU I N 1
ATOM 12956 C CA . GLU I 1 33 ? 11.748 11.354 4.730 1.00 65.97 30 GLU I CA 1
ATOM 12957 C C . GLU I 1 33 ? 11.428 11.672 6.198 1.00 62.63 30 GLU I C 1
ATOM 12958 O O . GLU I 1 33 ? 11.620 12.834 6.609 1.00 62.28 30 GLU I O 1
ATOM 12964 N N . LEU I 1 34 ? 10.978 10.662 6.951 1.00 60.25 31 LEU I N 1
ATOM 12965 C CA . LEU I 1 34 ? 10.611 10.808 8.389 1.00 58.93 31 LEU I CA 1
ATOM 12966 C C . LEU I 1 34 ? 11.860 11.075 9.241 1.00 57.06 31 LEU I C 1
ATOM 12967 O O . LEU I 1 34 ? 11.742 11.834 10.228 1.00 55.25 31 LEU I O 1
ATOM 12972 N N . ALA I 1 35 ? 12.999 10.468 8.889 1.00 55.20 32 ALA I N 1
ATOM 12973 C CA . ALA I 1 35 ? 14.246 10.689 9.660 1.00 54.54 32 ALA I CA 1
ATOM 12974 C C . ALA I 1 35 ? 14.572 12.185 9.654 1.00 52.43 32 ALA I C 1
ATOM 12975 O O . ALA I 1 35 ? 14.909 12.729 10.723 1.00 52.18 32 ALA I O 1
ATOM 12977 N N . SER I 1 36 ? 14.459 12.815 8.480 1.00 52.08 33 SER I N 1
ATOM 12978 C CA . SER I 1 36 ? 14.734 14.266 8.314 1.00 51.80 33 SER I CA 1
ATOM 12979 C C . SER I 1 36 ? 13.686 15.083 9.080 1.00 50.81 33 SER I C 1
ATOM 12980 O O . SER I 1 36 ? 14.074 16.013 9.810 1.00 49.24 33 SER I O 1
ATOM 12983 N N . GLU I 1 37 ? 12.410 14.715 8.933 1.00 52.69 34 GLU I N 1
ATOM 12984 C CA . GLU I 1 37 ? 11.278 15.411 9.601 1.00 54.48 34 GLU I CA 1
ATOM 12985 C C . GLU I 1 37 ? 11.437 15.357 11.129 1.00 54.73 34 GLU I C 1
ATOM 12986 O O . GLU I 1 37 ? 11.373 16.435 11.755 1.00 54.48 34 GLU I O 1
ATOM 12992 N N . VAL I 1 38 ? 11.633 14.167 11.713 1.00 55.64 35 VAL I N 1
ATOM 12993 C CA . VAL I 1 38 ? 11.788 14.075 13.198 1.00 56.20 35 VAL I CA 1
ATOM 12994 C C . VAL I 1 38 ? 13.025 14.884 13.605 1.00 56.15 35 VAL I C 1
ATOM 12995 O O . VAL I 1 38 ? 12.997 15.491 14.692 1.00 57.44 35 VAL I O 1
ATOM 12999 N N . GLY I 1 39 ? 14.061 14.895 12.758 1.00 56.28 36 GLY I N 1
ATOM 13000 C CA . GLY I 1 39 ? 15.286 15.666 13.051 1.00 56.78 36 GLY I CA 1
ATOM 13001 C C . GLY I 1 39 ? 14.975 17.153 13.122 1.00 56.10 36 GLY I C 1
ATOM 13002 O O . GLY I 1 39 ? 15.600 17.858 13.941 1.00 54.11 36 GLY I O 1
ATOM 13003 N N . SER I 1 40 ? 14.030 17.599 12.286 1.00 56.90 37 SER I N 1
ATOM 13004 C CA . SER I 1 40 ? 13.582 19.015 12.226 1.00 57.46 37 SER I CA 1
ATOM 13005 C C . SER I 1 40 ? 12.881 19.392 13.538 1.00 59.43 37 SER I C 1
ATOM 13006 O O . SER I 1 40 ? 13.122 20.508 14.041 1.00 60.37 37 SER I O 1
ATOM 13009 N N . LEU I 1 41 ? 12.055 18.482 14.069 1.00 60.39 38 LEU I N 1
ATOM 13010 C CA . LEU I 1 41 ? 11.296 18.708 15.329 1.00 61.52 38 LEU I CA 1
ATOM 13011 C C . LEU I 1 41 ? 12.244 18.720 16.538 1.00 61.29 38 LEU I C 1
ATOM 13012 O O . LEU I 1 41 ? 12.039 19.569 17.432 1.00 62.00 38 LEU I O 1
ATOM 13017 N N . LEU I 1 42 ? 13.229 17.812 16.570 1.00 59.81 39 LEU I N 1
ATOM 13018 C CA . LEU I 1 42 ? 14.199 17.740 17.699 1.00 59.26 39 LEU I CA 1
ATOM 13019 C C . LEU I 1 42 ? 15.089 18.988 17.707 1.00 58.31 39 LEU I C 1
ATOM 13020 O O . LEU I 1 42 ? 15.570 19.354 18.797 1.00 60.05 39 LEU I O 1
ATOM 13025 N N . THR I 1 43 ? 15.291 19.613 16.540 1.00 57.16 40 THR I N 1
ATOM 13026 C CA . THR I 1 43 ? 16.138 20.835 16.432 1.00 56.20 40 THR I CA 1
ATOM 13027 C C . THR I 1 43 ? 15.426 22.018 17.101 1.00 56.20 40 THR I C 1
ATOM 13028 O O . THR I 1 43 ? 16.122 22.856 17.700 1.00 54.64 40 THR I O 1
ATOM 13032 N N . TYR I 1 44 ? 14.097 22.092 16.982 1.00 57.65 41 TYR I N 1
ATOM 13033 C CA . TYR I 1 44 ? 13.323 23.195 17.610 1.00 60.54 41 TYR I CA 1
ATOM 13034 C C . TYR I 1 44 ? 13.415 23.073 19.134 1.00 62.11 41 TYR I C 1
ATOM 13035 O O . TYR I 1 44 ? 13.692 24.082 19.816 1.00 63.19 41 TYR I O 1
ATOM 13044 N N . GLU I 1 45 ? 13.212 21.860 19.649 1.00 63.42 42 GLU I N 1
ATOM 13045 C CA . GLU I 1 45 ? 13.256 21.630 21.115 1.00 66.55 42 GLU I CA 1
ATOM 13046 C C . GLU I 1 45 ? 14.694 21.803 21.629 1.00 63.96 42 GLU I C 1
ATOM 13047 O O . GLU I 1 45 ? 14.851 22.284 22.767 1.00 65.70 42 GLU I O 1
ATOM 13053 N N . ALA I 1 46 ? 15.698 21.471 20.808 1.00 60.58 43 ALA I N 1
ATOM 13054 C CA . ALA I 1 46 ? 17.125 21.570 21.201 1.00 60.11 43 ALA I CA 1
ATOM 13055 C C . ALA I 1 46 ? 17.673 23.004 21.103 1.00 58.46 43 ALA I C 1
ATOM 13056 O O . ALA I 1 46 ? 18.730 23.253 21.718 1.00 61.99 43 ALA I O 1
ATOM 13058 N N . THR I 1 47 ? 17.004 23.906 20.376 1.00 55.07 44 THR I N 1
ATOM 13059 C CA . THR I 1 47 ? 17.498 25.308 20.236 1.00 53.74 44 THR I CA 1
ATOM 13060 C C . THR I 1 47 ? 16.607 26.281 21.020 1.00 54.58 44 THR I C 1
ATOM 13061 O O . THR I 1 47 ? 16.708 27.501 20.770 1.00 54.44 44 THR I O 1
ATOM 13065 N N . ALA I 1 48 ? 15.795 25.771 21.949 1.00 56.13 45 ALA I N 1
ATOM 13066 C CA . ALA I 1 48 ? 14.886 26.633 22.743 1.00 56.79 45 ALA I CA 1
ATOM 13067 C C . ALA I 1 48 ? 15.664 27.475 23.764 1.00 58.06 45 ALA I C 1
ATOM 13068 O O . ALA I 1 48 ? 15.099 28.487 24.227 1.00 57.02 45 ALA I O 1
ATOM 13070 N N . ASP I 1 49 ? 16.919 27.111 24.063 1.00 60.54 46 ASP I N 1
ATOM 13071 C CA . ASP I 1 49 ? 17.717 27.857 25.078 1.00 63.09 46 ASP I CA 1
ATOM 13072 C C . ASP I 1 49 ? 18.789 28.758 24.441 1.00 61.38 46 ASP I C 1
ATOM 13073 O O . ASP I 1 49 ? 19.602 29.299 25.214 1.00 61.99 46 ASP I O 1
ATOM 13078 N N . LEU I 1 50 ? 18.797 28.935 23.114 1.00 60.59 47 LEU I N 1
ATOM 13079 C CA . LEU I 1 50 ? 19.822 29.819 22.482 1.00 62.17 47 LEU I CA 1
ATOM 13080 C C . LEU I 1 50 ? 19.653 31.243 23.025 1.00 65.13 47 LEU I C 1
ATOM 13081 O O . LEU I 1 50 ? 18.499 31.706 23.114 1.00 67.64 47 LEU I O 1
ATOM 13086 N N . GLU I 1 51 ? 20.763 31.906 23.368 1.00 69.44 48 GLU I N 1
ATOM 13087 C CA . GLU I 1 51 ? 20.716 33.289 23.920 1.00 71.50 48 GLU I CA 1
ATOM 13088 C C . GLU I 1 51 ? 20.530 34.303 22.789 1.00 68.37 48 GLU I C 1
ATOM 13089 O O . GLU I 1 51 ? 21.145 34.127 21.721 1.00 66.86 48 GLU I O 1
ATOM 13095 N N . THR I 1 52 ? 19.713 35.328 23.043 1.00 68.86 49 THR I N 1
ATOM 13096 C CA . THR I 1 52 ? 19.433 36.409 22.061 1.00 68.68 49 THR I CA 1
ATOM 13097 C C . THR I 1 52 ? 20.041 37.714 22.587 1.00 69.72 49 THR I C 1
ATOM 13098 O O . THR I 1 52 ? 20.636 37.683 23.680 1.00 70.57 49 THR I O 1
ATOM 13102 N N . GLU I 1 53 ? 19.907 38.807 21.833 1.00 72.06 50 GLU I N 1
ATOM 13103 C CA . GLU I 1 53 ? 20.445 40.128 22.262 1.00 75.06 50 GLU I CA 1
ATOM 13104 C C . GLU I 1 53 ? 19.681 41.232 21.526 1.00 77.55 50 GLU I C 1
ATOM 13105 O O . GLU I 1 53 ? 19.324 41.019 20.350 1.00 74.53 50 GLU I O 1
ATOM 13111 N N . LYS I 1 54 ? 19.442 42.359 22.205 1.00 78.37 51 LYS I N 1
ATOM 13112 C CA . LYS I 1 54 ? 18.714 43.510 21.607 1.00 78.88 51 LYS I CA 1
ATOM 13113 C C . LYS I 1 54 ? 19.596 44.183 20.550 1.00 74.41 51 LYS I C 1
ATOM 13114 O O . LYS I 1 54 ? 20.780 44.436 20.840 1.00 73.40 51 LYS I O 1
ATOM 13120 N N . VAL I 1 55 ? 19.027 44.454 19.373 1.00 73.17 52 VAL I N 1
ATOM 13121 C CA . VAL I 1 55 ? 19.751 45.121 18.248 1.00 72.21 52 VAL I CA 1
ATOM 13122 C C . VAL I 1 55 ? 18.744 45.986 17.483 1.00 70.39 52 VAL I C 1
ATOM 13123 O O . VAL I 1 55 ? 17.638 45.491 17.200 1.00 70.35 52 VAL I O 1
ATOM 13127 N N . THR I 1 56 ? 19.115 47.234 17.183 1.00 69.86 53 THR I N 1
ATOM 13128 C CA . THR I 1 56 ? 18.220 48.161 16.442 1.00 67.56 53 THR I CA 1
ATOM 13129 C C . THR I 1 56 ? 18.544 48.090 14.945 1.00 64.26 53 THR I C 1
ATOM 13130 O O . THR I 1 56 ? 19.685 48.424 14.577 1.00 62.79 53 THR I O 1
ATOM 13134 N N . ILE I 1 57 ? 17.580 47.642 14.135 1.00 63.66 54 ILE I N 1
ATOM 13135 C CA . ILE I 1 57 ? 17.748 47.541 12.652 1.00 62.57 54 ILE I CA 1
ATOM 13136 C C . ILE I 1 57 ? 16.734 48.489 12.005 1.00 63.12 54 ILE I C 1
ATOM 13137 O O . ILE I 1 57 ? 15.797 48.914 12.712 1.00 61.90 54 ILE I O 1
ATOM 13142 N N . GLU I 1 58 ? 16.936 48.836 10.731 1.00 65.42 55 GLU I N 1
ATOM 13143 C CA . GLU I 1 58 ? 15.997 49.759 10.039 1.00 67.34 55 GLU I CA 1
ATOM 13144 C C . GLU I 1 58 ? 14.780 48.959 9.558 1.00 67.12 55 GLU I C 1
ATOM 13145 O O . GLU I 1 58 ? 14.941 48.126 8.644 1.00 63.65 55 GLU I O 1
ATOM 13151 N N . GLY I 1 59 ? 13.616 49.202 10.172 1.00 71.88 56 GLY I N 1
ATOM 13152 C CA . GLY I 1 59 ? 12.361 48.513 9.812 1.00 73.96 56 GLY I CA 1
ATOM 13153 C C . GLY I 1 59 ? 11.685 49.178 8.625 1.00 77.43 56 GLY I C 1
ATOM 13154 O O . GLY I 1 59 ? 12.208 50.210 8.153 1.00 76.28 56 GLY I O 1
ATOM 13155 N N . TRP I 1 60 ? 10.563 48.618 8.158 1.00 83.49 57 TRP I N 1
ATOM 13156 C CA . TRP I 1 60 ? 9.841 49.204 6.996 1.00 88.59 57 TRP I CA 1
ATOM 13157 C C . TRP I 1 60 ? 9.207 50.539 7.412 1.00 85.25 57 TRP I C 1
ATOM 13158 O O . TRP I 1 60 ? 9.058 51.413 6.538 1.00 86.68 57 TRP I O 1
ATOM 13169 N N . ASN I 1 61 ? 8.854 50.678 8.697 1.00 82.23 58 ASN I N 1
ATOM 13170 C CA . ASN I 1 61 ? 8.214 51.914 9.227 1.00 81.03 58 ASN I CA 1
ATOM 13171 C C . ASN I 1 61 ? 9.230 52.696 10.073 1.00 76.10 58 ASN I C 1
ATOM 13172 O O . ASN I 1 61 ? 8.797 53.462 10.954 1.00 74.10 58 ASN I O 1
ATOM 13177 N N . GLY I 1 62 ? 10.529 52.503 9.819 1.00 72.80 59 GLY I N 1
ATOM 13178 C CA . GLY I 1 62 ? 11.582 53.215 10.572 1.00 71.14 59 GLY I CA 1
ATOM 13179 C C . GLY I 1 62 ? 12.320 52.311 11.557 1.00 69.53 59 GLY I C 1
ATOM 13180 O O . GLY I 1 62 ? 12.059 51.111 11.627 1.00 67.01 59 GLY I O 1
ATOM 13181 N N . PRO I 1 63 ? 13.264 52.873 12.348 1.00 68.09 60 PRO I N 1
ATOM 13182 C CA . PRO I 1 63 ? 14.036 52.099 13.325 1.00 67.28 60 PRO I CA 1
ATOM 13183 C C . PRO I 1 63 ? 13.174 51.251 14.274 1.00 65.37 60 PRO I C 1
ATOM 13184 O O . PRO I 1 63 ? 12.221 51.772 14.819 1.00 66.25 60 PRO I O 1
ATOM 13188 N N . VAL I 1 64 ? 13.546 49.978 14.443 1.00 63.79 61 VAL I N 1
ATOM 13189 C CA . VAL I 1 64 ? 12.814 49.025 15.333 1.00 63.68 61 VAL I CA 1
ATOM 13190 C C . VAL I 1 64 ? 13.845 48.172 16.085 1.00 63.60 61 VAL I C 1
ATOM 13191 O O . VAL I 1 64 ? 14.897 47.856 15.495 1.00 61.41 61 VAL I O 1
ATOM 13195 N N . GLU I 1 65 ? 13.546 47.825 17.341 1.00 66.22 62 GLU I N 1
ATOM 13196 C CA . GLU I 1 65 ? 14.453 47.000 18.183 1.00 66.88 62 GLU I CA 1
ATOM 13197 C C . GLU I 1 65 ? 14.007 45.535 18.085 1.00 64.15 62 GLU I C 1
ATOM 13198 O O . GLU I 1 65 ? 12.868 45.238 18.485 1.00 64.64 62 GLU I O 1
ATOM 13204 N N . VAL I 1 66 ? 14.870 44.670 17.544 1.00 63.04 63 VAL I N 1
ATOM 13205 C CA . VAL I 1 66 ? 14.565 43.214 17.385 1.00 61.41 63 VAL I CA 1
ATOM 13206 C C . VAL I 1 66 ? 15.531 42.406 18.259 1.00 63.58 63 VAL I C 1
ATOM 13207 O O . VAL I 1 66 ? 16.324 43.023 19.001 1.00 65.42 63 VAL I O 1
ATOM 13211 N N . GLU I 1 67 ? 15.454 41.075 18.166 1.00 64.18 64 GLU I N 1
ATOM 13212 C CA . GLU I 1 67 ? 16.338 40.166 18.943 1.00 63.92 64 GLU I CA 1
ATOM 13213 C C . GLU I 1 67 ? 16.969 39.161 17.978 1.00 61.21 64 GLU I C 1
ATOM 13214 O O . GLU I 1 67 ? 16.233 38.602 17.149 1.00 60.22 64 GLU I O 1
ATOM 13220 N N . GLN I 1 68 ? 18.286 38.969 18.078 1.00 62.73 65 GLN I N 1
ATOM 13221 C CA . GLN I 1 68 ? 19.007 38.010 17.198 1.00 62.70 65 GLN I CA 1
ATOM 13222 C C . GLN I 1 68 ? 19.864 37.089 18.072 1.00 63.54 65 GLN I C 1
ATOM 13223 O O . GLN I 1 68 ? 20.195 37.486 19.206 1.00 66.63 65 GLN I O 1
ATOM 13229 N N . ILE I 1 69 ? 20.196 35.906 17.552 1.00 62.83 66 ILE I N 1
ATOM 13230 C CA . ILE I 1 69 ? 21.025 34.902 18.282 1.00 63.85 66 ILE I CA 1
ATOM 13231 C C . ILE I 1 69 ? 22.478 35.400 18.318 1.00 64.06 66 ILE I C 1
ATOM 13232 O O . ILE I 1 69 ? 22.945 35.927 17.292 1.00 62.83 66 ILE I O 1
ATOM 13237 N N . LYS I 1 70 ? 23.153 35.227 19.462 1.00 67.61 67 LYS I N 1
ATOM 13238 C CA . LYS I 1 70 ? 24.559 35.680 19.671 1.00 69.92 67 LYS I CA 1
ATOM 13239 C C . LYS I 1 70 ? 25.581 34.626 19.221 1.00 69.29 67 LYS I C 1
ATOM 13240 O O . LYS I 1 70 ? 25.184 33.473 18.953 1.00 68.20 67 LYS I O 1
ATOM 13246 N N . GLY I 1 71 ? 26.855 35.037 19.168 1.00 70.58 68 GLY I N 1
ATOM 13247 C CA . GLY I 1 71 ? 28.004 34.183 18.799 1.00 70.73 68 GLY I CA 1
ATOM 13248 C C . GLY I 1 71 ? 28.092 33.875 17.313 1.00 67.38 68 GLY I C 1
ATOM 13249 O O . GLY I 1 71 ? 27.237 34.363 16.544 1.00 61.33 68 GLY I O 1
ATOM 13250 N N . LYS I 1 72 ? 29.118 33.102 16.932 1.00 66.95 69 LYS I N 1
ATOM 13251 C CA . LYS I 1 72 ? 29.334 32.691 15.518 1.00 65.33 69 LYS I CA 1
ATOM 13252 C C . LYS I 1 72 ? 28.308 31.616 15.142 1.00 59.88 69 LYS I C 1
ATOM 13253 O O . LYS I 1 72 ? 27.649 31.069 16.051 1.00 54.90 69 LYS I O 1
ATOM 13259 N N . LYS I 1 73 ? 28.196 31.330 13.843 1.00 58.83 70 LYS I N 1
ATOM 13260 C CA . LYS I 1 73 ? 27.230 30.329 13.316 1.00 60.96 70 LYS I CA 1
ATOM 13261 C C . LYS I 1 73 ? 27.425 28.954 13.971 1.00 59.95 70 LYS I C 1
ATOM 13262 O O . LYS I 1 73 ? 28.583 28.521 14.156 1.00 59.83 70 LYS I O 1
ATOM 13268 N N . ILE I 1 74 ? 26.299 28.310 14.293 1.00 57.13 71 ILE I N 1
ATOM 13269 C CA . ILE I 1 74 ? 26.244 26.951 14.903 1.00 54.21 71 ILE I CA 1
ATOM 13270 C C . ILE I 1 74 ? 26.794 25.953 13.878 1.00 51.50 71 ILE I C 1
ATOM 13271 O O . ILE I 1 74 ? 26.656 26.220 12.668 1.00 50.81 71 ILE I O 1
ATOM 13276 N N . THR I 1 75 ? 27.429 24.874 14.342 1.00 49.03 72 THR I N 1
ATOM 13277 C CA . THR I 1 75 ? 27.964 23.839 13.418 1.00 46.92 72 THR I CA 1
ATOM 13278 C C . THR I 1 75 ? 27.150 22.552 13.592 1.00 45.77 72 THR I C 1
ATOM 13279 O O . THR I 1 75 ? 26.976 22.115 14.746 1.00 46.33 72 THR I O 1
ATOM 13283 N N . VAL I 1 76 ? 26.619 22.009 12.494 1.00 44.66 73 VAL I N 1
ATOM 13284 C CA . VAL I 1 76 ? 25.844 20.733 12.551 1.00 44.71 73 VAL I CA 1
ATOM 13285 C C . VAL I 1 76 ? 26.877 19.623 12.343 1.00 45.23 73 VAL I C 1
ATOM 13286 O O . VAL I 1 76 ? 27.646 19.719 11.359 1.00 44.48 73 VAL I O 1
ATOM 13290 N N . VAL I 1 77 ? 26.910 18.636 13.243 1.00 44.83 74 VAL I N 1
ATOM 13291 C CA . VAL I 1 77 ? 27.909 17.530 13.147 1.00 44.11 74 VAL I CA 1
ATOM 13292 C C . VAL I 1 77 ? 27.196 16.203 12.896 1.00 45.24 74 VAL I C 1
ATOM 13293 O O . VAL I 1 77 ? 26.807 15.518 13.839 1.00 47.02 74 VAL I O 1
ATOM 13297 N N . PRO I 1 78 ? 26.986 15.801 11.622 1.00 44.69 75 PRO I N 1
ATOM 13298 C CA . PRO I 1 78 ? 26.337 14.529 11.322 1.00 44.02 75 PRO I CA 1
ATOM 13299 C C . PRO I 1 78 ? 27.335 13.365 11.371 1.00 44.46 75 PRO I C 1
ATOM 13300 O O . PRO I 1 78 ? 28.428 13.521 10.867 1.00 46.45 75 PRO I O 1
ATOM 13304 N N . ILE I 1 79 ? 26.959 12.261 12.016 1.00 44.63 76 ILE I N 1
ATOM 13305 C CA . ILE I 1 79 ? 27.858 11.073 12.069 1.00 44.47 76 ILE I CA 1
ATOM 13306 C C . ILE I 1 79 ? 27.543 10.231 10.829 1.00 44.62 76 ILE I C 1
ATOM 13307 O O . ILE I 1 79 ? 26.474 9.585 10.815 1.00 44.09 76 ILE I O 1
ATOM 13312 N N . LEU I 1 80 ? 28.420 10.275 9.821 1.00 45.24 77 LEU I N 1
ATOM 13313 C CA . LEU I 1 80 ? 28.205 9.496 8.572 1.00 46.75 77 LEU I CA 1
ATOM 13314 C C . LEU I 1 80 ? 28.072 8.019 8.934 1.00 46.95 77 LEU I C 1
ATOM 13315 O O . LEU I 1 80 ? 28.734 7.550 9.856 1.00 47.33 77 LEU I O 1
ATOM 13320 N N . ARG I 1 81 ? 27.213 7.289 8.214 1.00 47.93 78 ARG I N 1
ATOM 13321 C CA . ARG I 1 81 ? 26.417 7.820 7.119 1.00 48.55 78 ARG I CA 1
ATOM 13322 C C . ARG I 1 81 ? 24.997 8.213 7.550 1.00 46.90 78 ARG I C 1
ATOM 13323 O O . ARG I 1 81 ? 24.484 9.209 7.030 1.00 47.49 78 ARG I O 1
ATOM 13331 N N . ALA I 1 82 ? 24.407 7.432 8.462 1.00 47.96 79 ALA I N 1
ATOM 13332 C CA . ALA I 1 82 ? 23.051 7.629 9.041 1.00 49.00 79 ALA I CA 1
ATOM 13333 C C . ALA I 1 82 ? 22.751 9.093 9.397 1.00 48.72 79 ALA I C 1
ATOM 13334 O O . ALA I 1 82 ? 21.590 9.514 9.206 1.00 51.06 79 ALA I O 1
ATOM 13336 N N . GLY I 1 83 ? 23.743 9.839 9.887 1.00 48.27 80 GLY I N 1
ATOM 13337 C CA . GLY I 1 83 ? 23.548 11.251 10.278 1.00 47.37 80 GLY I CA 1
ATOM 13338 C C . GLY I 1 83 ? 23.067 12.150 9.145 1.00 47.13 80 GLY I C 1
ATOM 13339 O O . GLY I 1 83 ? 22.361 13.127 9.449 1.00 46.47 80 GLY I O 1
ATOM 13340 N N . LEU I 1 84 ? 23.439 11.851 7.894 1.00 48.14 81 LEU I N 1
ATOM 13341 C CA . LEU I 1 84 ? 23.032 12.680 6.722 1.00 50.52 81 LEU I CA 1
ATOM 13342 C C . LEU I 1 84 ? 21.510 12.654 6.533 1.00 52.08 81 LEU I C 1
ATOM 13343 O O . LEU I 1 84 ? 20.967 13.641 5.997 1.00 52.48 81 LEU I O 1
ATOM 13348 N N . GLY I 1 85 ? 20.850 11.575 6.958 1.00 54.37 82 GLY I N 1
ATOM 13349 C CA . GLY I 1 85 ? 19.387 11.466 6.799 1.00 56.63 82 GLY I CA 1
ATOM 13350 C C . GLY I 1 85 ? 18.616 12.361 7.756 1.00 57.49 82 GLY I C 1
ATOM 13351 O O . GLY I 1 85 ? 17.380 12.432 7.606 1.00 59.35 82 GLY I O 1
ATOM 13352 N N . MET I 1 86 ? 19.304 13.049 8.677 1.00 57.83 83 MET I N 1
ATOM 13353 C CA . MET I 1 86 ? 18.607 13.923 9.662 1.00 59.54 83 MET I CA 1
ATOM 13354 C C . MET I 1 86 ? 18.988 15.398 9.520 1.00 61.98 83 MET I C 1
ATOM 13355 O O . MET I 1 86 ? 18.160 16.230 9.934 1.00 65.40 83 MET I O 1
ATOM 13360 N N . MET I 1 87 ? 20.156 15.728 8.956 1.00 66.36 84 MET I N 1
ATOM 13361 C CA . MET I 1 87 ? 20.528 17.172 8.915 1.00 68.82 84 MET I CA 1
ATOM 13362 C C . MET I 1 87 ? 19.709 17.958 7.880 1.00 67.39 84 MET I C 1
ATOM 13363 O O . MET I 1 87 ? 19.734 19.197 7.966 1.00 66.39 84 MET I O 1
ATOM 13368 N N . GLU I 1 88 ? 19.020 17.303 6.941 1.00 70.69 85 GLU I N 1
ATOM 13369 C CA . GLU I 1 88 ? 18.213 18.103 5.975 1.00 71.55 85 GLU I CA 1
ATOM 13370 C C . GLU I 1 88 ? 17.145 18.866 6.769 1.00 66.34 85 GLU I C 1
ATOM 13371 O O . GLU I 1 88 ? 16.905 20.046 6.452 1.00 67.78 85 GLU I O 1
ATOM 13377 N N . GLY I 1 89 ? 16.566 18.222 7.787 1.00 61.89 86 GLY I N 1
ATOM 13378 C CA . GLY I 1 89 ? 15.539 18.859 8.633 1.00 61.47 86 GLY I CA 1
ATOM 13379 C C . GLY I 1 89 ? 16.156 19.857 9.601 1.00 59.47 86 GLY I C 1
ATOM 13380 O O . GLY I 1 89 ? 15.458 20.811 9.988 1.00 59.83 86 GLY I O 1
ATOM 13381 N N . VAL I 1 90 ? 17.422 19.643 9.971 1.00 56.90 87 VAL I N 1
ATOM 13382 C CA . VAL I 1 90 ? 18.166 20.536 10.912 1.00 55.34 87 VAL I CA 1
ATOM 13383 C C . VAL I 1 90 ? 18.513 21.847 10.191 1.00 55.75 87 VAL I C 1
ATOM 13384 O O . VAL I 1 90 ? 18.347 22.920 10.808 1.00 55.54 87 VAL I O 1
ATOM 13388 N N . LEU I 1 91 ? 18.958 21.755 8.930 1.00 54.79 88 LEU I N 1
ATOM 13389 C CA . LEU I 1 91 ? 19.358 22.942 8.119 1.00 54.12 88 LEU I CA 1
ATOM 13390 C C . LEU I 1 91 ? 18.152 23.824 7.768 1.00 56.16 88 LEU I C 1
ATOM 13391 O O . LEU I 1 91 ? 18.389 24.964 7.332 1.00 58.01 88 LEU I O 1
ATOM 13396 N N . GLU I 1 92 ? 16.920 23.326 7.912 1.00 58.23 89 GLU I N 1
ATOM 13397 C CA . GLU I 1 92 ? 15.734 24.173 7.597 1.00 59.76 89 GLU I CA 1
ATOM 13398 C C . GLU I 1 92 ? 15.648 25.325 8.606 1.00 57.95 89 GLU I C 1
ATOM 13399 O O . GLU I 1 92 ? 15.220 26.428 8.212 1.00 56.62 89 GLU I O 1
ATOM 13405 N N . HIS I 1 93 ? 16.077 25.069 9.846 1.00 56.55 90 HIS I N 1
ATOM 13406 C CA . HIS I 1 93 ? 16.029 26.054 10.961 1.00 55.21 90 HIS I CA 1
ATOM 13407 C C . HIS I 1 93 ? 17.325 26.871 11.027 1.00 53.05 90 HIS I C 1
ATOM 13408 O O . HIS I 1 93 ? 17.269 28.023 11.501 1.00 54.01 90 HIS I O 1
ATOM 13415 N N . VAL I 1 94 ? 18.442 26.288 10.581 1.00 51.87 91 VAL I N 1
ATOM 13416 C CA . VAL I 1 94 ? 19.777 26.963 10.581 1.00 50.59 91 VAL I CA 1
ATOM 13417 C C . VAL I 1 94 ? 20.431 26.697 9.225 1.00 51.92 91 VAL I C 1
ATOM 13418 O O . VAL I 1 94 ? 21.468 26.044 9.140 1.00 55.35 91 VAL I O 1
ATOM 13422 N N . PRO I 1 95 ? 19.857 27.235 8.123 1.00 52.33 92 PRO I N 1
ATOM 13423 C CA . PRO I 1 95 ? 20.382 26.998 6.775 1.00 51.58 92 PRO I CA 1
ATOM 13424 C C . PRO I 1 95 ? 21.791 27.529 6.465 1.00 50.39 92 PRO I C 1
ATOM 13425 O O . PRO I 1 95 ? 22.327 27.122 5.455 1.00 51.41 92 PRO I O 1
ATOM 13429 N N . SER I 1 96 ? 22.346 28.398 7.314 1.00 50.97 93 SER I N 1
ATOM 13430 C CA . SER I 1 96 ? 23.714 28.937 7.074 1.00 52.86 93 SER I CA 1
ATOM 13431 C C . SER I 1 96 ? 24.710 28.260 8.028 1.00 50.98 93 SER I C 1
ATOM 13432 O O . SER I 1 96 ? 25.890 28.654 8.035 1.00 49.78 93 SER I O 1
ATOM 13435 N N . ALA I 1 97 ? 24.245 27.261 8.784 1.00 50.62 94 ALA I N 1
ATOM 13436 C CA . ALA I 1 97 ? 25.097 26.527 9.748 1.00 50.74 94 ALA I CA 1
ATOM 13437 C C . ALA I 1 97 ? 26.267 25.854 9.024 1.00 51.03 94 ALA I C 1
ATOM 13438 O O . ALA I 1 97 ? 26.064 25.363 7.893 1.00 51.14 94 ALA I O 1
ATOM 13440 N N . ARG I 1 98 ? 27.446 25.862 9.659 1.00 51.28 95 ARG I N 1
ATOM 13441 C CA . ARG I 1 98 ? 28.669 25.227 9.102 1.00 51.26 95 ARG I CA 1
ATOM 13442 C C . ARG I 1 98 ? 28.515 23.715 9.300 1.00 49.28 95 ARG I C 1
ATOM 13443 O O . ARG I 1 98 ? 28.126 23.314 10.415 1.00 49.61 95 ARG I O 1
ATOM 13451 N N . ILE I 1 99 ? 28.830 22.903 8.290 1.00 47.46 96 ILE I N 1
ATOM 13452 C CA . ILE I 1 99 ? 28.652 21.426 8.434 1.00 47.89 96 ILE I CA 1
ATOM 13453 C C . ILE I 1 99 ? 30.004 20.741 8.685 1.00 48.52 96 ILE I C 1
ATOM 13454 O O . ILE I 1 99 ? 30.845 20.716 7.767 1.00 50.16 96 ILE I O 1
ATOM 13459 N N . SER I 1 100 ? 30.183 20.209 9.899 1.00 47.89 97 SER I N 1
ATOM 13460 C CA . SER I 1 100 ? 31.410 19.479 10.316 1.00 48.23 97 SER I CA 1
ATOM 13461 C C . SER I 1 100 ? 31.110 17.978 10.247 1.00 46.82 97 SER I C 1
ATOM 13462 O O . SER I 1 100 ? 30.532 17.455 11.216 1.00 47.77 97 SER I O 1
ATOM 13465 N N . VAL I 1 101 ? 31.480 17.313 9.149 1.00 46.34 98 VAL I N 1
ATOM 13466 C CA . VAL I 1 101 ? 31.179 15.853 9.017 1.00 47.59 98 VAL I CA 1
ATOM 13467 C C . VAL I 1 101 ? 32.187 15.030 9.827 1.00 47.06 98 VAL I C 1
ATOM 13468 O O . VAL I 1 101 ? 33.352 15.456 9.957 1.00 45.18 98 VAL I O 1
ATOM 13472 N N . VAL I 1 102 ? 31.717 13.896 10.356 1.00 46.96 99 VAL I N 1
ATOM 13473 C CA . VAL I 1 102 ? 32.529 12.931 11.153 1.00 47.48 99 VAL I CA 1
ATOM 13474 C C . VAL I 1 102 ? 32.122 11.530 10.685 1.00 48.46 99 VAL I C 1
ATOM 13475 O O . VAL I 1 102 ? 30.932 11.193 10.816 1.00 51.58 99 VAL I O 1
ATOM 13479 N N . GLY I 1 103 ? 33.063 10.763 10.133 1.00 57.51 100 GLY I N 1
ATOM 13480 C CA . GLY I 1 103 ? 32.762 9.404 9.645 1.00 56.49 100 GLY I CA 1
ATOM 13481 C C . GLY I 1 103 ? 33.120 8.337 10.663 1.00 55.64 100 GLY I C 1
ATOM 13482 O O . GLY I 1 103 ? 34.288 8.299 11.091 1.00 55.50 100 GLY I O 1
ATOM 13483 N N . ILE I 1 104 ? 32.146 7.498 11.033 1.00 55.77 101 ILE I N 1
ATOM 13484 C CA . ILE I 1 104 ? 32.376 6.400 12.021 1.00 56.09 101 ILE I CA 1
ATOM 13485 C C . ILE I 1 104 ? 31.534 5.182 11.634 1.00 57.49 101 ILE I C 1
ATOM 13486 O O . ILE I 1 104 ? 30.338 5.366 11.338 1.00 57.43 101 ILE I O 1
ATOM 13491 N N . TYR I 1 105 ? 32.158 3.998 11.607 1.00 61.60 102 TYR I N 1
ATOM 13492 C CA . TYR I 1 105 ? 31.435 2.729 11.319 1.00 64.29 102 TYR I CA 1
ATOM 13493 C C . TYR I 1 105 ? 31.690 1.829 12.532 1.00 64.26 102 TYR I C 1
ATOM 13494 O O . TYR I 1 105 ? 32.861 1.691 12.938 1.00 64.55 102 TYR I O 1
ATOM 13503 N N . ARG I 1 106 ? 30.625 1.288 13.123 1.00 65.46 103 ARG I N 1
ATOM 13504 C CA . ARG I 1 106 ? 30.780 0.416 14.314 1.00 63.24 103 ARG I CA 1
ATOM 13505 C C . ARG I 1 106 ? 31.206 -0.983 13.865 1.00 64.29 103 ARG I C 1
ATOM 13506 O O . ARG I 1 106 ? 30.652 -1.474 12.865 1.00 63.71 103 ARG I O 1
ATOM 13514 N N . ASN I 1 107 ? 32.176 -1.575 14.566 1.00 67.95 104 ASN I N 1
ATOM 13515 C CA . ASN I 1 107 ? 32.648 -2.948 14.249 1.00 70.82 104 ASN I CA 1
ATOM 13516 C C . ASN I 1 107 ? 31.533 -3.895 14.711 1.00 72.70 104 ASN I C 1
ATOM 13517 O O . ASN I 1 107 ? 31.271 -3.933 15.925 1.00 70.10 104 ASN I O 1
ATOM 13522 N N . GLU I 1 108 ? 30.875 -4.590 13.778 1.00 80.06 105 GLU I N 1
ATOM 13523 C CA . GLU I 1 108 ? 29.760 -5.518 14.128 1.00 86.65 105 GLU I CA 1
ATOM 13524 C C . GLU I 1 108 ? 30.267 -6.628 15.063 1.00 84.93 105 GLU I C 1
ATOM 13525 O O . GLU I 1 108 ? 29.431 -7.221 15.776 1.00 81.09 105 GLU I O 1
ATOM 13531 N N . GLU I 1 109 ? 31.585 -6.860 15.086 1.00 85.86 106 GLU I N 1
ATOM 13532 C CA . GLU I 1 109 ? 32.216 -7.914 15.931 1.00 84.37 106 GLU I CA 1
ATOM 13533 C C . GLU I 1 109 ? 32.367 -7.442 17.386 1.00 79.05 106 GLU I C 1
ATOM 13534 O O . GLU I 1 109 ? 31.649 -7.970 18.256 1.00 73.89 106 GLU I O 1
ATOM 13540 N N . THR I 1 110 ? 33.264 -6.476 17.622 1.00 78.09 107 THR I N 1
ATOM 13541 C CA . THR I 1 110 ? 33.578 -5.935 18.976 1.00 77.32 107 THR I CA 1
ATOM 13542 C C . THR I 1 110 ? 32.717 -4.723 19.368 1.00 74.54 107 THR I C 1
ATOM 13543 O O . THR I 1 110 ? 32.886 -4.254 20.513 1.00 74.73 107 THR I O 1
ATOM 13547 N N . LEU I 1 111 ? 31.842 -4.235 18.478 1.00 73.41 108 LEU I N 1
ATOM 13548 C CA . LEU I 1 111 ? 30.974 -3.051 18.766 1.00 70.37 108 LEU I CA 1
ATOM 13549 C C . LEU I 1 111 ? 31.829 -1.806 19.055 1.00 69.36 108 LEU I C 1
ATOM 13550 O O . LEU I 1 111 ? 31.264 -0.822 19.568 1.00 69.74 108 LEU I O 1
ATOM 13555 N N . GLU I 1 112 ? 33.132 -1.838 18.749 1.00 69.81 109 GLU I N 1
ATOM 13556 C CA . GLU I 1 112 ? 33.980 -0.640 18.998 1.00 71.34 109 GLU I CA 1
ATOM 13557 C C . GLU I 1 112 ? 33.829 0.318 17.820 1.00 64.98 109 GLU I C 1
ATOM 13558 O O . GLU I 1 112 ? 33.761 -0.114 16.669 1.00 62.84 109 GLU I O 1
ATOM 13564 N N . PRO I 1 113 ? 33.769 1.644 18.071 1.00 63.19 110 PRO I N 1
ATOM 13565 C CA . PRO I 1 113 ? 33.634 2.623 16.998 1.00 60.42 110 PRO I CA 1
ATOM 13566 C C . PRO I 1 113 ? 34.962 2.803 16.251 1.00 58.84 110 PRO I C 1
ATOM 13567 O O . PRO I 1 113 ? 35.974 2.894 16.908 1.00 59.72 110 PRO I O 1
ATOM 13571 N N . VAL I 1 114 ? 34.920 2.847 14.916 1.00 58.38 111 VAL I N 1
ATOM 13572 C CA . VAL I 1 114 ? 36.158 3.024 14.097 1.00 58.54 111 VAL I CA 1
ATOM 13573 C C . VAL I 1 114 ? 36.049 4.318 13.293 1.00 57.50 111 VAL I C 1
ATOM 13574 O O . VAL I 1 114 ? 35.512 4.312 12.188 1.00 58.23 111 VAL I O 1
ATOM 13578 N N . PRO I 1 115 ? 36.489 5.478 13.840 1.00 55.90 112 PRO I N 1
ATOM 13579 C CA . PRO I 1 115 ? 36.447 6.738 13.097 1.00 54.64 112 PRO I CA 1
ATOM 13580 C C . PRO I 1 115 ? 37.300 6.606 11.824 1.00 54.00 112 PRO I C 1
ATOM 13581 O O . PRO I 1 115 ? 38.400 6.090 11.930 1.00 53.25 112 PRO I O 1
ATOM 13585 N N . TYR I 1 116 ? 36.781 7.070 10.676 1.00 52.60 113 TYR I N 1
ATOM 13586 C CA . TYR I 1 116 ? 37.504 6.975 9.376 1.00 52.41 113 TYR I CA 1
ATOM 13587 C C . TYR I 1 116 ? 37.631 8.341 8.684 1.00 52.22 113 TYR I C 1
ATOM 13588 O O . TYR I 1 116 ? 38.341 8.408 7.658 1.00 52.84 113 TYR I O 1
ATOM 13597 N N . PHE I 1 117 ? 36.973 9.386 9.198 1.00 51.18 114 PHE I N 1
ATOM 13598 C CA . PHE I 1 117 ? 37.091 10.722 8.554 1.00 51.02 114 PHE I CA 1
ATOM 13599 C C . PHE I 1 117 ? 36.460 11.810 9.427 1.00 50.30 114 PHE I C 1
ATOM 13600 O O . PHE I 1 117 ? 35.550 11.520 10.223 1.00 49.53 114 PHE I O 1
ATOM 13608 N N . GLN I 1 118 ? 36.972 13.033 9.275 1.00 50.67 115 GLN I N 1
ATOM 13609 C CA . GLN I 1 118 ? 36.458 14.222 9.999 1.00 50.06 115 GLN I CA 1
ATOM 13610 C C . GLN I 1 118 ? 36.954 15.462 9.252 1.00 48.65 115 GLN I C 1
ATOM 13611 O O . GLN I 1 118 ? 37.979 15.369 8.545 1.00 47.26 115 GLN I O 1
ATOM 13617 N N . LYS I 1 119 ? 36.228 16.564 9.406 1.00 47.62 116 LYS I N 1
ATOM 13618 C CA . LYS I 1 119 ? 36.560 17.871 8.789 1.00 47.59 116 LYS I CA 1
ATOM 13619 C C . LYS I 1 119 ? 35.738 18.903 9.564 1.00 46.68 116 LYS I C 1
ATOM 13620 O O . LYS I 1 119 ? 34.686 19.350 9.057 1.00 46.65 116 LYS I O 1
ATOM 13626 N N . LEU I 1 120 ? 36.190 19.200 10.786 1.00 46.08 117 LEU I N 1
ATOM 13627 C CA . LEU I 1 120 ? 35.489 20.158 11.679 1.00 45.99 117 LEU I CA 1
ATOM 13628 C C . LEU I 1 120 ? 35.764 21.593 11.212 1.00 46.21 117 LEU I C 1
ATOM 13629 O O . LEU I 1 120 ? 36.854 21.846 10.654 1.00 45.27 117 LEU I O 1
ATOM 13634 N N . VAL I 1 121 ? 34.792 22.484 11.419 1.00 46.11 118 VAL I N 1
ATOM 13635 C CA . VAL I 1 121 ? 34.932 23.914 11.015 1.00 47.05 118 VAL I CA 1
ATOM 13636 C C . VAL I 1 121 ? 35.913 24.604 11.973 1.00 48.31 118 VAL I C 1
ATOM 13637 O O . VAL I 1 121 ? 36.110 24.094 13.096 1.00 47.95 118 VAL I O 1
ATOM 13641 N N . SER I 1 122 ? 36.494 25.724 11.532 1.00 50.43 119 SER I N 1
ATOM 13642 C CA . SER I 1 122 ? 37.457 26.521 12.336 1.00 51.32 119 SER I CA 1
ATOM 13643 C C . SER I 1 122 ? 36.715 27.279 13.444 1.00 51.95 119 SER I C 1
ATOM 13644 O O . SER I 1 122 ? 35.479 27.433 13.337 1.00 51.53 119 SER I O 1
ATOM 13647 N N . ASN I 1 123 ? 37.459 27.746 14.452 1.00 52.91 120 ASN I N 1
ATOM 13648 C CA . ASN I 1 123 ? 36.908 28.534 15.590 1.00 53.97 120 ASN I CA 1
ATOM 13649 C C . ASN I 1 123 ? 35.753 27.770 16.249 1.00 52.43 120 ASN I C 1
ATOM 13650 O O . ASN I 1 123 ? 34.823 28.432 16.748 1.00 54.92 120 ASN I O 1
ATOM 13655 N N . ILE I 1 124 ? 35.827 26.436 16.280 1.00 49.87 121 ILE I N 1
ATOM 13656 C CA . ILE I 1 124 ? 34.735 25.609 16.879 1.00 48.38 121 ILE I CA 1
ATOM 13657 C C . ILE I 1 124 ? 34.668 25.864 18.395 1.00 49.73 121 ILE I C 1
ATOM 13658 O O . ILE I 1 124 ? 33.630 25.527 19.001 1.00 49.82 121 ILE I O 1
ATOM 13663 N N . ASP I 1 125 ? 35.721 26.448 18.982 1.00 51.45 122 ASP I N 1
ATOM 13664 C CA . ASP I 1 125 ? 35.731 26.748 20.442 1.00 52.59 122 ASP I CA 1
ATOM 13665 C C . ASP I 1 125 ? 34.804 27.941 20.711 1.00 54.39 122 ASP I C 1
ATOM 13666 O O . ASP I 1 125 ? 34.503 28.202 21.891 1.00 55.65 122 ASP I O 1
ATOM 13671 N N . GLU I 1 126 ? 34.397 28.640 19.646 1.00 54.91 123 GLU I N 1
ATOM 13672 C CA . GLU I 1 126 ? 33.489 29.815 19.728 1.00 56.58 123 GLU I CA 1
ATOM 13673 C C . GLU I 1 126 ? 32.134 29.437 19.124 1.00 55.45 123 GLU I C 1
ATOM 13674 O O . GLU I 1 126 ? 31.377 30.355 18.751 1.00 56.27 123 GLU I O 1
ATOM 13680 N N . ARG I 1 127 ? 31.831 28.138 19.059 1.00 54.34 124 ARG I N 1
ATOM 13681 C CA . ARG I 1 127 ? 30.553 27.688 18.452 1.00 54.62 124 ARG I CA 1
ATOM 13682 C C . ARG I 1 127 ? 29.899 26.572 19.264 1.00 54.20 124 ARG I C 1
ATOM 13683 O O . ARG I 1 127 ? 30.591 25.908 20.059 1.00 53.22 124 ARG I O 1
ATOM 13691 N N . MET I 1 128 ? 28.599 26.395 19.032 1.00 55.25 125 MET I N 1
ATOM 13692 C CA . MET I 1 128 ? 27.789 25.325 19.659 1.00 55.73 125 MET I CA 1
ATOM 13693 C C . MET I 1 128 ? 27.708 24.218 18.608 1.00 52.04 125 MET I C 1
ATOM 13694 O O . MET I 1 128 ? 27.558 24.563 17.419 1.00 49.52 125 MET I O 1
ATOM 13699 N N . ALA I 1 129 ? 27.816 22.953 19.010 1.00 49.39 126 ALA I N 1
ATOM 13700 C CA . ALA I 1 129 ? 27.754 21.872 18.002 1.00 47.94 126 ALA I CA 1
ATOM 13701 C C . ALA I 1 129 ? 26.495 21.018 18.187 1.00 48.19 126 ALA I C 1
ATOM 13702 O O . ALA I 1 129 ? 26.245 20.569 19.322 1.00 48.73 126 ALA I O 1
ATOM 13704 N N . LEU I 1 130 ? 25.712 20.865 17.112 1.00 48.36 127 LEU I N 1
ATOM 13705 C CA . LEU I 1 130 ? 24.492 20.013 17.107 1.00 48.86 127 LEU I CA 1
ATOM 13706 C C . LEU I 1 130 ? 24.895 18.686 16.462 1.00 47.10 127 LEU I C 1
ATOM 13707 O O . LEU I 1 130 ? 25.015 18.648 15.224 1.00 47.03 127 LEU I O 1
ATOM 13712 N N . VAL I 1 131 ? 25.143 17.660 17.276 1.00 46.21 128 VAL I N 1
ATOM 13713 C CA . VAL I 1 131 ? 25.553 16.329 16.743 1.00 45.31 128 VAL I CA 1
ATOM 13714 C C . VAL I 1 131 ? 24.275 15.557 16.407 1.00 46.09 128 VAL I C 1
ATOM 13715 O O . VAL I 1 131 ? 23.411 15.436 17.298 1.00 46.33 128 VAL I O 1
ATOM 13719 N N . VAL I 1 132 ? 24.163 15.071 15.169 1.00 46.64 129 VAL I N 1
ATOM 13720 C CA . VAL I 1 132 ? 22.949 14.310 14.750 1.00 48.09 129 VAL I CA 1
ATOM 13721 C C . VAL I 1 132 ? 23.352 12.889 14.336 1.00 47.89 129 VAL I C 1
ATOM 13722 O O . VAL I 1 132 ? 24.312 12.736 13.552 1.00 46.78 129 VAL I O 1
ATOM 13726 N N . ASP I 1 133 ? 22.647 11.898 14.885 1.00 48.43 130 ASP I N 1
ATOM 13727 C CA . ASP I 1 133 ? 22.879 10.461 14.588 1.00 49.77 130 ASP I CA 1
ATOM 13728 C C . ASP I 1 133 ? 21.580 9.747 14.959 1.00 50.14 130 ASP I C 1
ATOM 13729 O O . ASP I 1 133 ? 21.134 9.835 16.099 1.00 50.47 130 ASP I O 1
ATOM 13734 N N . PRO I 1 134 ? 20.906 9.055 14.014 1.00 50.20 131 PRO I N 1
ATOM 13735 C CA . PRO I 1 134 ? 19.643 8.379 14.317 1.00 51.95 131 PRO I CA 1
ATOM 13736 C C . PRO I 1 134 ? 19.593 7.453 15.542 1.00 53.46 131 PRO I C 1
ATOM 13737 O O . PRO I 1 134 ? 18.587 7.491 16.226 1.00 54.08 131 PRO I O 1
ATOM 13741 N N . MET I 1 135 ? 20.662 6.695 15.818 1.00 54.89 132 MET I N 1
ATOM 13742 C CA . MET I 1 135 ? 20.618 5.742 16.964 1.00 57.37 132 MET I CA 1
ATOM 13743 C C . MET I 1 135 ? 21.784 5.927 17.946 1.00 56.44 132 MET I C 1
ATOM 13744 O O . MET I 1 135 ? 22.910 6.236 17.507 1.00 56.12 132 MET I O 1
ATOM 13749 N N . LEU I 1 136 ? 21.489 5.722 19.235 1.00 56.76 133 LEU I N 1
ATOM 13750 C CA . LEU I 1 136 ? 22.458 5.802 20.363 1.00 56.18 133 LEU I CA 1
ATOM 13751 C C . LEU I 1 136 ? 22.386 4.459 21.104 1.00 57.15 133 LEU I C 1
ATOM 13752 O O . LEU I 1 136 ? 21.678 4.383 22.130 1.00 57.53 133 LEU I O 1
ATOM 13757 N N . ALA I 1 137 ? 23.056 3.432 20.568 1.00 56.69 134 ALA I N 1
ATOM 13758 C CA . ALA I 1 137 ? 23.049 2.077 21.170 1.00 58.36 134 ALA I CA 1
ATOM 13759 C C . ALA I 1 137 ? 23.952 1.703 22.354 1.00 57.61 134 ALA I C 1
ATOM 13760 O O . ALA I 1 137 ? 23.414 1.487 23.458 1.00 56.42 134 ALA I O 1
ATOM 13762 N N . THR I 1 138 ? 25.266 1.605 22.128 1.00 57.54 135 THR I N 1
ATOM 13763 C CA . THR I 1 138 ? 26.271 1.513 23.224 1.00 58.23 135 THR I CA 1
ATOM 13764 C C . THR I 1 138 ? 26.775 2.919 23.576 1.00 56.62 135 THR I C 1
ATOM 13765 O O . THR I 1 138 ? 27.178 3.120 24.732 1.00 57.40 135 THR I O 1
ATOM 13769 N N . GLY I 1 139 ? 26.745 3.845 22.611 1.00 55.92 136 GLY I N 1
ATOM 13770 C CA . GLY I 1 139 ? 27.210 5.231 22.820 1.00 54.10 136 GLY I CA 1
ATOM 13771 C C . GLY I 1 139 ? 28.643 5.437 22.346 1.00 53.19 136 GLY I C 1
ATOM 13772 O O . GLY I 1 139 ? 29.089 6.599 22.335 1.00 52.74 136 GLY I O 1
ATOM 13773 N N . GLY I 1 140 ? 29.329 4.358 21.947 1.00 52.47 137 GLY I N 1
ATOM 13774 C CA . GLY I 1 140 ? 30.728 4.430 21.479 1.00 52.14 137 GLY I CA 1
ATOM 13775 C C . GLY I 1 140 ? 30.939 5.462 20.381 1.00 50.56 137 GLY I C 1
ATOM 13776 O O . GLY I 1 140 ? 31.868 6.279 20.515 1.00 51.10 137 GLY I O 1
ATOM 13777 N N . SER I 1 141 ? 30.116 5.419 19.329 1.00 50.17 138 SER I N 1
ATOM 13778 C CA . SER I 1 141 ? 30.222 6.362 18.183 1.00 48.50 138 SER I CA 1
ATOM 13779 C C . SER I 1 141 ? 30.019 7.809 18.649 1.00 47.53 138 SER I C 1
ATOM 13780 O O . SER I 1 141 ? 30.796 8.689 18.212 1.00 46.26 138 SER I O 1
ATOM 13783 N N . MET I 1 142 ? 29.011 8.041 19.495 1.00 47.32 139 MET I N 1
ATOM 13784 C CA . MET I 1 142 ? 28.716 9.408 20.001 1.00 46.77 139 MET I CA 1
ATOM 13785 C C . MET I 1 142 ? 29.873 9.887 20.890 1.00 46.14 139 MET I C 1
ATOM 13786 O O . MET I 1 142 ? 30.298 11.042 20.714 1.00 44.93 139 MET I O 1
ATOM 13791 N N . ILE I 1 143 ? 30.358 9.023 21.794 1.00 46.42 140 ILE I N 1
ATOM 13792 C CA . ILE I 1 143 ? 31.484 9.355 22.722 1.00 46.70 140 ILE I CA 1
ATOM 13793 C C . ILE I 1 143 ? 32.737 9.704 21.905 1.00 46.39 140 ILE I C 1
ATOM 13794 O O . ILE I 1 143 ? 33.413 10.692 22.262 1.00 46.51 140 ILE I O 1
ATOM 13799 N N . ALA I 1 144 ? 33.019 8.926 20.855 1.00 46.17 141 ALA I N 1
ATOM 13800 C CA . ALA I 1 144 ? 34.195 9.144 19.980 1.00 45.70 141 ALA I CA 1
ATOM 13801 C C . ALA I 1 144 ? 34.051 10.471 19.223 1.00 45.96 141 ALA I C 1
ATOM 13802 O O . ALA I 1 144 ? 35.068 11.187 19.096 1.00 45.85 141 ALA I O 1
ATOM 13804 N N . THR I 1 145 ? 32.839 10.773 18.738 1.00 45.52 142 THR I N 1
ATOM 13805 C CA . THR I 1 145 ? 32.568 12.030 17.983 1.00 44.80 142 THR I CA 1
ATOM 13806 C C . THR I 1 145 ? 32.811 13.237 18.897 1.00 44.80 142 THR I C 1
ATOM 13807 O O . THR I 1 145 ? 33.476 14.193 18.444 1.00 45.07 142 THR I O 1
ATOM 13811 N N . ILE I 1 146 ? 32.297 13.183 20.130 1.00 44.38 143 ILE I N 1
ATOM 13812 C CA . ILE I 1 146 ? 32.454 14.295 21.118 1.00 44.49 143 ILE I CA 1
ATOM 13813 C C . ILE I 1 146 ? 33.942 14.461 21.471 1.00 45.00 143 ILE I C 1
ATOM 13814 O O . ILE I 1 146 ? 34.354 15.612 21.716 1.00 44.27 143 ILE I O 1
ATOM 13819 N N . ASP I 1 147 ? 34.714 13.366 21.492 1.00 45.71 144 ASP I N 1
ATOM 13820 C CA . ASP I 1 147 ? 36.171 13.457 21.791 1.00 46.78 144 ASP I CA 1
ATOM 13821 C C . ASP I 1 147 ? 36.843 14.328 20.720 1.00 46.14 144 ASP I C 1
ATOM 13822 O O . ASP I 1 147 ? 37.714 15.149 21.087 1.00 46.19 144 ASP I O 1
ATOM 13827 N N . LEU I 1 148 ? 36.454 14.139 19.450 1.00 44.73 145 LEU I N 1
ATOM 13828 C CA . LEU I 1 148 ? 37.009 14.905 18.300 1.00 44.02 145 LEU I CA 1
ATOM 13829 C C . LEU I 1 148 ? 36.652 16.387 18.453 1.00 43.07 145 LEU I C 1
ATOM 13830 O O . LEU I 1 148 ? 37.538 17.233 18.234 1.00 43.67 145 LEU I O 1
ATOM 13835 N N . LEU I 1 149 ? 35.395 16.678 18.799 1.00 42.31 146 LEU I N 1
ATOM 13836 C CA . LEU I 1 149 ? 34.929 18.080 18.971 1.00 42.80 146 LEU I CA 1
ATOM 13837 C C . LEU I 1 149 ? 35.679 18.747 20.136 1.00 43.47 146 LEU I C 1
ATOM 13838 O O . LEU I 1 149 ? 36.105 19.907 19.963 1.00 42.79 146 LEU I O 1
ATOM 13843 N N . LYS I 1 150 ? 35.853 18.047 21.267 1.00 44.38 147 LYS I N 1
ATOM 13844 C CA . LYS I 1 150 ? 36.569 18.654 22.427 1.00 45.95 147 LYS I CA 1
ATOM 13845 C C . LYS I 1 150 ? 38.062 18.802 22.114 1.00 45.64 147 LYS I C 1
ATOM 13846 O O . LYS I 1 150 ? 38.656 19.796 22.585 1.00 45.93 147 LYS I O 1
ATOM 13852 N N . ASN I 1 151 ? 38.644 17.859 21.365 1.00 44.51 148 ASN I N 1
ATOM 13853 C CA . ASN I 1 151 ? 40.088 17.954 21.014 1.00 44.74 148 ASN I CA 1
ATOM 13854 C C . ASN I 1 151 ? 40.249 19.179 20.103 1.00 44.35 148 ASN I C 1
ATOM 13855 O O . ASN I 1 151 ? 41.302 19.845 20.177 1.00 44.54 148 ASN I O 1
ATOM 13860 N N . ALA I 1 152 ? 39.215 19.471 19.303 1.00 43.35 149 ALA I N 1
ATOM 13861 C CA . ALA I 1 152 ? 39.218 20.628 18.375 1.00 43.09 149 ALA I CA 1
ATOM 13862 C C . ALA I 1 152 ? 39.049 21.939 19.164 1.00 43.15 149 ALA I C 1
ATOM 13863 O O . ALA I 1 152 ? 39.430 22.992 18.617 1.00 42.87 149 ALA I O 1
ATOM 13865 N N . GLY I 1 153 ? 38.486 21.873 20.382 1.00 42.81 150 GLY I N 1
ATOM 13866 C CA . GLY I 1 153 ? 38.296 23.056 21.252 1.00 44.35 150 GLY I CA 1
ATOM 13867 C C . GLY I 1 153 ? 36.842 23.394 21.576 1.00 45.07 150 GLY I C 1
ATOM 13868 O O . GLY I 1 153 ? 36.639 24.346 22.359 1.00 46.75 150 GLY I O 1
ATOM 13869 N N . CYS I 1 154 ? 35.864 22.648 21.047 1.00 44.02 151 CYS I N 1
ATOM 13870 C CA . CYS I 1 154 ? 34.427 22.949 21.311 1.00 44.02 151 CYS I CA 1
ATOM 13871 C C . CYS I 1 154 ? 34.061 22.622 22.767 1.00 44.59 151 CYS I C 1
ATOM 13872 O O . CYS I 1 154 ? 34.479 21.553 23.250 1.00 44.99 151 CYS I O 1
ATOM 13875 N N . THR I 1 155 ? 33.279 23.495 23.420 1.00 45.75 152 THR I N 1
ATOM 13876 C CA . THR I 1 155 ? 32.868 23.296 24.842 1.00 46.82 152 THR I CA 1
ATOM 13877 C C . THR I 1 155 ? 31.342 23.350 25.000 1.00 47.52 152 THR I C 1
ATOM 13878 O O . THR I 1 155 ? 30.875 23.178 26.139 1.00 48.37 152 THR I O 1
ATOM 13882 N N . SER I 1 156 ? 30.606 23.598 23.912 1.00 48.05 153 SER I N 1
ATOM 13883 C CA . SER I 1 156 ? 29.118 23.659 23.944 1.00 48.18 153 SER I CA 1
ATOM 13884 C C . SER I 1 156 ? 28.569 22.622 22.960 1.00 47.15 153 SER I C 1
ATOM 13885 O O . SER I 1 156 ? 28.566 22.908 21.744 1.00 46.23 153 SER I O 1
ATOM 13888 N N . ILE I 1 157 ? 28.099 21.475 23.463 1.00 47.64 154 ILE I N 1
ATOM 13889 C CA . ILE I 1 157 ? 27.598 20.410 22.541 1.00 47.27 154 ILE I CA 1
ATOM 13890 C C . ILE I 1 157 ? 26.201 19.913 22.939 1.00 48.25 154 ILE I C 1
ATOM 13891 O O . ILE I 1 157 ? 25.959 19.679 24.139 1.00 48.54 154 ILE I O 1
ATOM 13896 N N . LYS I 1 158 ? 25.337 19.753 21.930 1.00 48.92 155 LYS I N 1
ATOM 13897 C CA . LYS I 1 158 ? 23.949 19.230 22.063 1.00 50.05 155 LYS I CA 1
ATOM 13898 C C . LYS I 1 158 ? 23.870 17.990 21.164 1.00 48.91 155 LYS I C 1
ATOM 13899 O O . LYS I 1 158 ? 24.426 18.047 20.045 1.00 46.05 155 LYS I O 1
ATOM 13905 N N . VAL I 1 159 ? 23.221 16.917 21.629 1.00 49.83 156 VAL I N 1
ATOM 13906 C CA . VAL I 1 159 ? 23.136 15.662 20.819 1.00 49.96 156 VAL I CA 1
ATOM 13907 C C . VAL I 1 159 ? 21.678 15.373 20.441 1.00 50.35 156 VAL I C 1
ATOM 13908 O O . VAL I 1 159 ? 20.823 15.350 21.350 1.00 51.19 156 VAL I O 1
ATOM 13912 N N . LEU I 1 160 ? 21.426 15.156 19.144 1.00 49.65 157 LEU I N 1
ATOM 13913 C CA . LEU I 1 160 ? 20.068 14.838 18.624 1.00 50.54 157 LEU I CA 1
ATOM 13914 C C . LEU I 1 160 ? 20.061 13.387 18.133 1.00 50.21 157 LEU I C 1
ATOM 13915 O O . LEU I 1 160 ? 20.938 13.040 17.321 1.00 48.55 157 LEU I O 1
ATOM 13920 N N . VAL I 1 161 ? 19.124 12.573 18.628 1.00 51.46 158 VAL I N 1
ATOM 13921 C CA . VAL I 1 161 ? 19.014 11.144 18.203 1.00 52.60 158 VAL I CA 1
ATOM 13922 C C . VAL I 1 161 ? 17.526 10.772 18.147 1.00 54.24 158 VAL I C 1
ATOM 13923 O O . VAL I 1 161 ? 16.731 11.392 18.881 1.00 53.90 158 VAL I O 1
ATOM 13927 N N . LEU I 1 162 ? 17.162 9.819 17.286 1.00 55.14 159 LEU I N 1
ATOM 13928 C CA . LEU I 1 162 ? 15.747 9.379 17.179 1.00 57.19 159 LEU I CA 1
ATOM 13929 C C . LEU I 1 162 ? 15.455 8.401 18.325 1.00 58.41 159 LEU I C 1
ATOM 13930 O O . LEU I 1 162 ? 14.502 8.652 19.084 1.00 59.26 159 LEU I O 1
ATOM 13935 N N . VAL I 1 163 ? 16.263 7.342 18.447 1.00 58.50 160 VAL I N 1
ATOM 13936 C CA . VAL I 1 163 ? 16.081 6.316 19.519 1.00 60.62 160 VAL I CA 1
ATOM 13937 C C . VAL I 1 163 ? 17.377 6.202 20.332 1.00 58.92 160 VAL I C 1
ATOM 13938 O O . VAL I 1 163 ? 18.464 6.242 19.724 1.00 58.20 160 VAL I O 1
ATOM 13942 N N . ALA I 1 164 ? 17.250 6.067 21.656 1.00 59.00 161 ALA I N 1
ATOM 13943 C CA . ALA I 1 164 ? 18.418 5.943 22.560 1.00 58.07 161 ALA I CA 1
ATOM 13944 C C . ALA I 1 164 ? 18.203 4.789 23.546 1.00 59.91 161 ALA I C 1
ATOM 13945 O O . ALA I 1 164 ? 17.083 4.653 24.075 1.00 60.35 161 ALA I O 1
ATOM 13947 N N . ALA I 1 165 ? 19.244 3.982 23.767 1.00 60.82 162 ALA I N 1
ATOM 13948 C CA . ALA I 1 165 ? 19.167 2.843 24.709 1.00 63.53 162 ALA I CA 1
ATOM 13949 C C . ALA I 1 165 ? 19.719 3.291 26.059 1.00 63.69 162 ALA I C 1
ATOM 13950 O O . ALA I 1 165 ? 20.653 4.088 26.103 1.00 62.69 162 ALA I O 1
ATOM 13952 N N . PRO I 1 166 ? 19.160 2.814 27.196 1.00 66.33 163 PRO I N 1
ATOM 13953 C CA . PRO I 1 166 ? 19.654 3.202 28.519 1.00 66.63 163 PRO I CA 1
ATOM 13954 C C . PRO I 1 166 ? 21.170 3.004 28.685 1.00 66.34 163 PRO I C 1
ATOM 13955 O O . PRO I 1 166 ? 21.764 3.756 29.438 1.00 66.27 163 PRO I O 1
ATOM 13959 N N . GLU I 1 167 ? 21.743 2.011 27.990 1.00 67.22 164 GLU I N 1
ATOM 13960 C CA . GLU I 1 167 ? 23.202 1.718 28.056 1.00 67.35 164 GLU I CA 1
ATOM 13961 C C . GLU I 1 167 ? 23.980 2.894 27.453 1.00 64.73 164 GLU I C 1
ATOM 13962 O O . GLU I 1 167 ? 24.972 3.328 28.074 1.00 63.35 164 GLU I O 1
ATOM 13968 N N . GLY I 1 168 ? 23.538 3.380 26.286 1.00 63.33 165 GLY I N 1
ATOM 13969 C CA . GLY I 1 168 ? 24.188 4.513 25.597 1.00 60.85 165 GLY I CA 1
ATOM 13970 C C . GLY I 1 168 ? 24.109 5.788 26.419 1.00 60.11 165 GLY I C 1
ATOM 13971 O O . GLY I 1 168 ? 25.107 6.539 26.443 1.00 59.18 165 GLY I O 1
ATOM 13972 N N . ILE I 1 169 ? 22.963 6.022 27.065 1.00 60.02 166 ILE I N 1
ATOM 13973 C CA . ILE I 1 169 ? 22.753 7.234 27.913 1.00 59.69 166 ILE I CA 1
ATOM 13974 C C . ILE I 1 169 ? 23.724 7.191 29.101 1.00 59.29 166 ILE I C 1
ATOM 13975 O O . ILE I 1 169 ? 24.360 8.224 29.374 1.00 58.60 166 ILE I O 1
ATOM 13980 N N . ALA I 1 170 ? 23.822 6.042 29.780 1.00 60.42 167 ALA I N 1
ATOM 13981 C CA . ALA I 1 170 ? 24.731 5.891 30.943 1.00 61.25 167 ALA I CA 1
ATOM 13982 C C . ALA I 1 170 ? 26.190 6.043 30.492 1.00 59.44 167 ALA I C 1
ATOM 13983 O O . ALA I 1 170 ? 26.951 6.742 31.190 1.00 59.90 167 ALA I O 1
ATOM 13985 N N . ALA I 1 171 ? 26.554 5.415 29.368 1.00 57.41 168 ALA I N 1
ATOM 13986 C CA . ALA I 1 171 ? 27.935 5.482 28.833 1.00 55.93 168 ALA I CA 1
ATOM 13987 C C . ALA I 1 171 ? 28.265 6.917 28.407 1.00 54.91 168 ALA I C 1
ATOM 13988 O O . ALA I 1 171 ? 29.398 7.368 28.676 1.00 54.60 168 ALA I O 1
ATOM 13990 N N . LEU I 1 172 ? 27.302 7.599 27.775 1.00 54.98 169 LEU I N 1
ATOM 13991 C CA . LEU I 1 172 ? 27.482 8.999 27.298 1.00 53.93 169 LEU I CA 1
ATOM 13992 C C . LEU I 1 172 ? 27.639 9.947 28.495 1.00 55.04 169 LEU I C 1
ATOM 13993 O O . LEU I 1 172 ? 28.554 10.792 28.462 1.00 53.29 169 LEU I O 1
ATOM 13998 N N . GLU I 1 173 ? 26.787 9.792 29.514 1.00 58.30 170 GLU I N 1
ATOM 13999 C CA . GLU I 1 173 ? 26.816 10.653 30.730 1.00 61.57 170 GLU I CA 1
ATOM 14000 C C . GLU I 1 173 ? 28.108 10.432 31.526 1.00 61.17 170 GLU I C 1
ATOM 14001 O O . GLU I 1 173 ? 28.594 11.405 32.132 1.00 61.97 170 GLU I O 1
ATOM 14007 N N . LYS I 1 174 ? 28.643 9.210 31.518 1.00 60.25 171 LYS I N 1
ATOM 14008 C CA . LYS I 1 174 ? 29.886 8.924 32.283 1.00 61.08 171 LYS I CA 1
ATOM 14009 C C . LYS I 1 174 ? 31.092 9.584 31.599 1.00 57.50 171 LYS I C 1
ATOM 14010 O O . LYS I 1 174 ? 31.938 10.146 32.322 1.00 56.84 171 LYS I O 1
ATOM 14016 N N . ALA I 1 175 ? 31.145 9.543 30.264 1.00 54.53 172 ALA I N 1
ATOM 14017 C CA . ALA I 1 175 ? 32.273 10.123 29.497 1.00 53.03 172 ALA I CA 1
ATOM 14018 C C . ALA I 1 175 ? 32.125 11.638 29.304 1.00 52.83 172 ALA I C 1
ATOM 14019 O O . ALA I 1 175 ? 33.131 12.347 29.502 1.00 52.82 172 ALA I O 1
ATOM 14021 N N . HIS I 1 176 ? 30.932 12.115 28.923 1.00 52.80 173 HIS I N 1
ATOM 14022 C CA . HIS I 1 176 ? 30.732 13.570 28.677 1.00 52.08 173 HIS I CA 1
ATOM 14023 C C . HIS I 1 176 ? 29.435 14.066 29.311 1.00 52.52 173 HIS I C 1
ATOM 14024 O O . HIS I 1 176 ? 28.456 14.305 28.609 1.00 52.39 173 HIS I O 1
ATOM 14031 N N . PRO I 1 177 ? 29.392 14.287 30.645 1.00 53.57 174 PRO I N 1
ATOM 14032 C CA . PRO I 1 177 ? 28.170 14.758 31.304 1.00 54.46 174 PRO I CA 1
ATOM 14033 C C . PRO I 1 177 ? 27.759 16.220 31.044 1.00 54.58 174 PRO I C 1
ATOM 14034 O O . PRO I 1 177 ? 26.691 16.581 31.492 1.00 56.54 174 PRO I O 1
ATOM 14038 N N . ASP I 1 178 ? 28.576 17.010 30.331 1.00 53.90 175 ASP I N 1
ATOM 14039 C CA . ASP I 1 178 ? 28.230 18.439 30.067 1.00 54.87 175 ASP I CA 1
ATOM 14040 C C . ASP I 1 178 ? 27.495 18.598 28.728 1.00 54.00 175 ASP I C 1
ATOM 14041 O O . ASP I 1 178 ? 27.261 19.756 28.336 1.00 53.73 175 ASP I O 1
ATOM 14046 N N . VAL I 1 179 ? 27.150 17.498 28.050 1.00 53.61 176 VAL I N 1
ATOM 14047 C CA . VAL I 1 179 ? 26.413 17.608 26.755 1.00 52.63 176 VAL I CA 1
ATOM 14048 C C . VAL I 1 179 ? 24.924 17.423 27.056 1.00 54.99 176 VAL I C 1
ATOM 14049 O O . VAL I 1 179 ? 24.610 16.729 28.035 1.00 56.45 176 VAL I O 1
ATOM 14053 N N . GLU I 1 180 ? 24.050 18.039 26.259 1.00 58.11 177 GLU I N 1
ATOM 14054 C CA . GLU I 1 180 ? 22.584 17.889 26.460 1.00 60.02 177 GLU I CA 1
ATOM 14055 C C . GLU I 1 180 ? 22.084 16.861 25.442 1.00 56.86 177 GLU I C 1
ATOM 14056 O O . GLU I 1 180 ? 22.375 17.032 24.240 1.00 54.70 177 GLU I O 1
ATOM 14062 N N . LEU I 1 181 ? 21.385 15.826 25.915 1.00 55.97 178 LEU I N 1
ATOM 14063 C CA . LEU I 1 181 ? 20.859 14.768 25.015 1.00 54.85 178 LEU I CA 1
ATOM 14064 C C . LEU I 1 181 ? 19.376 15.016 24.724 1.00 55.11 178 LEU I C 1
ATOM 14065 O O . LEU I 1 181 ? 18.605 15.210 25.685 1.00 55.89 178 LEU I O 1
ATOM 14070 N N . TYR I 1 182 ? 19.024 15.035 23.437 1.00 54.43 179 TYR I N 1
ATOM 14071 C CA . TYR I 1 182 ? 17.628 15.214 22.959 1.00 55.84 179 TYR I CA 1
ATOM 14072 C C . TYR I 1 182 ? 17.291 13.976 22.123 1.00 56.12 179 TYR I C 1
ATOM 14073 O O . TYR I 1 182 ? 17.961 13.744 21.096 1.00 55.65 179 TYR I O 1
ATOM 14082 N N . THR I 1 183 ? 16.319 13.183 22.576 1.00 57.22 180 THR I N 1
ATOM 14083 C CA . THR I 1 183 ? 15.936 11.950 21.840 1.00 56.79 180 THR I CA 1
ATOM 14084 C C . THR I 1 183 ? 14.418 11.898 21.662 1.00 57.73 180 THR I C 1
ATOM 14085 O O . THR I 1 183 ? 13.695 12.435 22.529 1.00 58.78 180 THR I O 1
ATOM 14089 N N . ALA I 1 184 ? 13.969 11.302 20.555 1.00 56.98 181 ALA I N 1
ATOM 14090 C CA . ALA I 1 184 ? 12.523 11.154 20.278 1.00 57.35 181 ALA I CA 1
ATOM 14091 C C . ALA I 1 184 ? 11.978 10.002 21.131 1.00 57.98 181 ALA I C 1
ATOM 14092 O O . ALA I 1 184 ? 10.754 9.945 21.314 1.00 59.88 181 ALA I O 1
ATOM 14094 N N . SER I 1 185 ? 12.862 9.134 21.648 1.00 57.39 182 SER I N 1
ATOM 14095 C CA . SER I 1 185 ? 12.419 7.985 22.484 1.00 59.12 182 SER I CA 1
ATOM 14096 C C . SER I 1 185 ? 13.584 7.330 23.237 1.00 58.95 182 SER I C 1
ATOM 14097 O O . SER I 1 185 ? 14.733 7.384 22.756 1.00 57.13 182 SER I O 1
ATOM 14100 N N . VAL I 1 186 ? 13.254 6.728 24.383 1.00 61.64 183 VAL I N 1
ATOM 14101 C CA . VAL I 1 186 ? 14.191 5.979 25.272 1.00 61.81 183 VAL I CA 1
ATOM 14102 C C . VAL I 1 186 ? 13.678 4.533 25.275 1.00 64.35 183 VAL I C 1
ATOM 14103 O O . VAL I 1 186 ? 12.734 4.249 26.036 1.00 65.91 183 VAL I O 1
ATOM 14107 N N . ASP I 1 187 ? 14.258 3.674 24.428 1.00 65.38 184 ASP I N 1
ATOM 14108 C CA . ASP I 1 187 ? 13.825 2.253 24.298 1.00 69.42 184 ASP I CA 1
ATOM 14109 C C . ASP I 1 187 ? 14.239 1.427 25.527 1.00 72.15 184 ASP I C 1
ATOM 14110 O O . ASP I 1 187 ? 14.897 1.978 26.430 1.00 70.30 184 ASP I O 1
ATOM 14115 N N . LYS I 1 188 ? 13.839 0.148 25.546 1.00 77.73 185 LYS I N 1
ATOM 14116 C CA . LYS I 1 188 ? 14.110 -0.793 26.669 1.00 82.42 185 LYS I CA 1
ATOM 14117 C C . LYS I 1 188 ? 15.610 -1.076 26.817 1.00 82.41 185 LYS I C 1
ATOM 14118 O O . LYS I 1 188 ? 16.123 -0.853 27.928 1.00 81.37 185 LYS I O 1
ATOM 14124 N N . GLY I 1 189 ? 16.281 -1.562 25.766 1.00 58.16 186 GLY I N 1
ATOM 14125 C CA . GLY I 1 189 ? 17.727 -1.842 25.890 1.00 59.80 186 GLY I CA 1
ATOM 14126 C C . GLY I 1 189 ? 18.355 -2.348 24.602 1.00 62.02 186 GLY I C 1
ATOM 14127 O O . GLY I 1 189 ? 17.796 -2.082 23.522 1.00 63.20 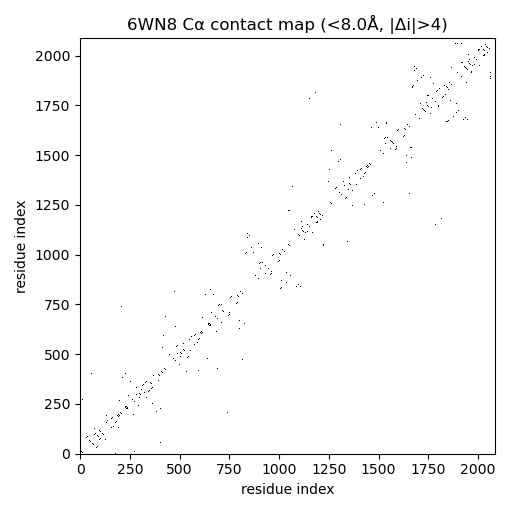186 GLY I O 1
ATOM 14128 N N . LEU I 1 190 ? 19.499 -3.030 24.728 1.00 66.03 187 LEU I N 1
ATOM 14129 C CA . LEU I 1 190 ? 20.252 -3.599 23.576 1.00 67.21 187 LEU I CA 1
ATOM 14130 C C . LEU I 1 190 ? 20.105 -5.122 23.573 1.00 68.79 187 LEU I C 1
ATOM 14131 O O . LEU I 1 190 ? 19.908 -5.693 24.659 1.00 70.47 187 LEU I O 1
ATOM 14136 N N . ASN I 1 191 ? 20.203 -5.740 22.393 1.00 71.18 188 ASN I N 1
ATOM 14137 C CA . ASN I 1 191 ? 20.109 -7.219 22.274 1.00 74.61 188 ASN I CA 1
ATOM 14138 C C . ASN I 1 191 ? 21.543 -7.768 22.324 1.00 82.66 188 ASN I C 1
ATOM 14139 O O . ASN I 1 191 ? 22.447 -7.003 22.721 1.00 84.97 188 ASN I O 1
ATOM 14144 N N . GLU I 1 192 ? 21.749 -9.027 21.925 1.00 89.60 189 GLU I N 1
ATOM 14145 C CA . GLU I 1 192 ? 23.111 -9.632 21.954 1.00 92.59 189 GLU I CA 1
ATOM 14146 C C . GLU I 1 192 ? 23.965 -9.075 20.806 1.00 91.98 189 GLU I C 1
ATOM 14147 O O . GLU I 1 192 ? 25.190 -8.967 20.996 1.00 93.51 189 GLU I O 1
ATOM 14153 N N . HIS I 1 193 ? 23.344 -8.729 19.672 1.00 91.37 190 HIS I N 1
ATOM 14154 C CA . HIS I 1 193 ? 24.076 -8.185 18.493 1.00 91.42 190 HIS I CA 1
ATOM 14155 C C . HIS I 1 193 ? 24.424 -6.699 18.692 1.00 85.08 190 HIS I C 1
ATOM 14156 O O . HIS I 1 193 ? 25.137 -6.145 17.824 1.00 79.43 190 HIS I O 1
ATOM 14163 N N . GLY I 1 194 ? 23.934 -6.077 19.773 1.00 79.63 191 GLY I N 1
ATOM 14164 C CA . GLY I 1 194 ? 24.229 -4.658 20.067 1.00 78.82 191 GLY I CA 1
ATOM 14165 C C . GLY I 1 194 ? 23.233 -3.676 19.459 1.00 75.80 191 GLY I C 1
ATOM 14166 O O . GLY I 1 194 ? 23.518 -2.463 19.517 1.00 72.22 191 GLY I O 1
ATOM 14167 N N . TYR I 1 195 ? 22.117 -4.161 18.900 1.00 74.54 192 TYR I N 1
ATOM 14168 C CA . TYR I 1 195 ? 21.086 -3.271 18.295 1.00 72.97 192 TYR I CA 1
ATOM 14169 C C . TYR I 1 195 ? 20.028 -2.892 19.339 1.00 69.56 192 TYR I C 1
ATOM 14170 O O . TYR I 1 195 ? 19.710 -3.717 20.218 1.00 68.93 192 TYR I O 1
ATOM 14179 N N . ILE I 1 196 ? 19.502 -1.668 19.223 1.00 65.03 193 ILE I N 1
ATOM 14180 C CA . ILE I 1 196 ? 18.458 -1.142 20.154 1.00 62.90 193 ILE I CA 1
ATOM 14181 C C . ILE I 1 196 ? 17.141 -1.878 19.881 1.00 62.74 193 ILE I C 1
ATOM 14182 O O . ILE I 1 196 ? 16.871 -2.190 18.703 1.00 60.60 193 ILE I O 1
ATOM 14187 N N . ILE I 1 197 ? 16.365 -2.142 20.939 1.00 63.56 194 ILE I N 1
ATOM 14188 C CA . ILE I 1 197 ? 15.050 -2.845 20.842 1.00 64.25 194 ILE I CA 1
ATOM 14189 C C . ILE I 1 197 ? 14.041 -2.074 21.692 1.00 65.61 194 ILE I C 1
ATOM 14190 O O . ILE I 1 197 ? 14.337 -1.740 22.839 1.00 65.60 194 ILE I O 1
ATOM 14195 N N . PRO I 1 198 ? 12.838 -1.729 21.164 1.00 66.42 195 PRO I N 1
ATOM 14196 C CA . PRO I 1 198 ? 12.439 -2.057 19.788 1.00 65.51 195 PRO I CA 1
ATOM 14197 C C . PRO I 1 198 ? 13.398 -1.513 18.712 1.00 63.61 195 PRO I C 1
ATOM 14198 O O . PRO I 1 198 ? 13.686 -2.237 17.768 1.00 61.53 195 PRO I O 1
ATOM 14202 N N . GLY I 1 199 ? 13.842 -0.259 18.868 1.00 61.86 196 GLY I N 1
ATOM 14203 C CA . GLY I 1 199 ? 14.788 0.387 17.934 1.00 60.61 196 GLY I CA 1
ATOM 14204 C C . GLY I 1 199 ? 14.193 0.678 16.567 1.00 60.12 196 GLY I C 1
ATOM 14205 O O . GLY I 1 199 ? 12.951 0.714 16.449 1.00 64.80 196 GLY I O 1
ATOM 14206 N N . LEU I 1 200 ? 15.070 0.889 15.577 1.00 57.52 197 LEU I N 1
ATOM 14207 C CA . LEU I 1 200 ? 14.698 1.200 14.168 1.00 56.95 197 LEU I CA 1
ATOM 14208 C C . LEU I 1 200 ? 15.482 0.280 13.227 1.00 54.99 197 LEU I C 1
ATOM 14209 O O . LEU I 1 200 ? 15.620 0.632 12.042 1.00 55.85 197 LEU I O 1
ATOM 14214 N N . GLY I 1 201 ? 15.981 -0.849 13.738 1.00 55.23 198 GLY I N 1
ATOM 14215 C CA . GLY I 1 201 ? 16.764 -1.783 12.907 1.00 55.03 198 GLY I CA 1
ATOM 14216 C C . GLY I 1 201 ? 18.068 -1.145 12.458 1.00 55.50 198 GLY I C 1
ATOM 14217 O O . GLY I 1 201 ? 18.619 -0.319 13.221 1.00 54.74 198 GLY I O 1
ATOM 14218 N N . ASP I 1 202 ? 18.542 -1.497 11.261 1.00 56.21 199 ASP I N 1
ATOM 14219 C CA . ASP I 1 202 ? 19.807 -0.928 10.726 1.00 57.70 199 ASP I CA 1
ATOM 14220 C C . ASP I 1 202 ? 19.459 0.394 10.021 1.00 56.17 199 ASP I C 1
ATOM 14221 O O . ASP I 1 202 ? 19.401 0.408 8.776 1.00 55.52 199 ASP I O 1
ATOM 14226 N N . ALA I 1 203 ? 19.238 1.454 10.809 1.00 54.74 200 ALA I N 1
ATOM 14227 C CA . ALA I 1 203 ? 18.868 2.807 10.318 1.00 55.49 200 ALA I CA 1
ATOM 14228 C C . ALA I 1 203 ? 19.797 3.265 9.186 1.00 57.57 200 ALA I C 1
ATOM 14229 O O . ALA I 1 203 ? 19.277 3.733 8.157 1.00 59.23 200 ALA I O 1
ATOM 14231 N N . GLY I 1 204 ? 21.114 3.148 9.378 1.00 58.66 201 GLY I N 1
ATOM 14232 C CA . GLY I 1 204 ? 22.088 3.571 8.353 1.00 59.87 201 GLY I CA 1
ATOM 14233 C C . GLY I 1 204 ? 21.783 2.972 6.991 1.00 60.20 201 GLY I C 1
ATOM 14234 O O . GLY I 1 204 ? 21.606 3.743 6.030 1.00 61.23 201 GLY I O 1
ATOM 14235 N N . ASP I 1 205 ? 21.721 1.642 6.913 1.00 63.20 202 ASP I N 1
ATOM 14236 C CA . ASP I 1 205 ? 21.435 0.935 5.636 1.00 65.26 202 ASP I CA 1
ATOM 14237 C C . ASP I 1 205 ? 19.982 1.155 5.205 1.00 63.49 202 ASP I C 1
ATOM 14238 O O . ASP I 1 205 ? 19.705 0.998 3.998 1.00 61.10 202 ASP I O 1
ATOM 14243 N N . LYS I 1 206 ? 19.103 1.546 6.132 1.00 63.25 203 LYS I N 1
ATOM 14244 C CA . LYS I 1 206 ? 17.678 1.706 5.746 1.00 63.73 203 LYS I CA 1
ATOM 14245 C C . LYS I 1 206 ? 17.483 3.095 5.114 1.00 63.17 203 LYS I C 1
ATOM 14246 O O . LYS I 1 206 ? 16.581 3.234 4.269 1.00 66.07 203 LYS I O 1
ATOM 14252 N N . ILE I 1 207 ? 18.304 4.074 5.514 1.00 59.17 204 ILE I N 1
ATOM 14253 C CA . ILE I 1 207 ? 18.240 5.477 4.995 1.00 57.02 204 ILE I CA 1
ATOM 14254 C C . ILE I 1 207 ? 18.896 5.558 3.611 1.00 55.61 204 ILE I C 1
ATOM 14255 O O . ILE I 1 207 ? 18.384 6.313 2.763 1.00 56.16 204 ILE I O 1
ATOM 14260 N N . PHE I 1 208 ? 19.970 4.795 3.395 1.00 52.78 205 PHE I N 1
ATOM 14261 C CA . PHE I 1 208 ? 20.741 4.801 2.121 1.00 53.21 205 PHE I CA 1
ATOM 14262 C C . PHE I 1 208 ? 20.281 3.688 1.172 1.00 53.92 205 PHE I C 1
ATOM 14263 O O . PHE I 1 208 ? 20.693 3.713 -0.003 1.00 52.42 205 PHE I O 1
ATOM 14271 N N . GLY I 1 209 ? 19.446 2.763 1.647 1.00 57.51 206 GLY I N 1
ATOM 14272 C CA . GLY I 1 209 ? 18.963 1.663 0.788 1.00 61.33 206 GLY I CA 1
ATOM 14273 C C . GLY I 1 209 ? 20.046 0.628 0.509 1.00 63.47 206 GLY I C 1
ATOM 14274 O O . GLY I 1 209 ? 20.057 0.067 -0.605 1.00 63.80 206 GLY I O 1
ATOM 14275 N N . THR I 1 210 ? 20.945 0.405 1.473 1.00 64.68 207 THR I N 1
ATOM 14276 C CA . THR I 1 210 ? 22.034 -0.600 1.329 1.00 67.32 207 THR I CA 1
ATOM 14277 C C . THR I 1 210 ? 21.633 -1.839 2.140 1.00 72.37 207 THR I C 1
ATOM 14278 O O . THR I 1 210 ? 20.522 -1.825 2.709 1.00 73.61 207 THR I O 1
ATOM 14282 N N . LYS I 1 211 ? 22.481 -2.871 2.183 1.00 80.16 208 LYS I N 1
ATOM 14283 C CA . LYS I 1 211 ? 22.142 -4.109 2.944 1.00 88.03 208 LYS I CA 1
ATOM 14284 C C . LYS I 1 211 ? 23.325 -4.504 3.838 1.00 90.35 208 LYS I C 1
ATOM 14285 O O . LYS I 1 211 ? 23.147 -4.848 5.009 1.00 90.18 208 LYS I O 1
ATOM 14292 N N . ASN J 1 2 ? -15.369 33.852 29.296 1.00 114.88 -1 ASN J N 1
ATOM 14293 C CA . ASN J 1 2 ? -14.562 32.833 28.558 1.00 113.01 -1 ASN J CA 1
ATOM 14294 C C . ASN J 1 2 ? -13.594 33.577 27.623 1.00 106.28 -1 ASN J C 1
ATOM 14295 O O . ASN J 1 2 ? -13.912 33.714 26.423 1.00 104.14 -1 ASN J O 1
ATOM 14300 N N . ALA J 1 3 ? -12.459 34.033 28.170 1.00 102.03 0 ALA J N 1
ATOM 14301 C CA . ALA J 1 3 ? -11.427 34.790 27.417 1.00 95.15 0 ALA J CA 1
ATOM 14302 C C . ALA J 1 3 ? -10.785 33.923 26.328 1.00 89.87 0 ALA J C 1
ATOM 14303 O O . ALA J 1 3 ? -10.854 32.683 26.424 1.00 88.69 0 ALA J O 1
ATOM 14305 N N . MET J 1 4 ? -10.177 34.578 25.334 1.00 85.33 1 MET J N 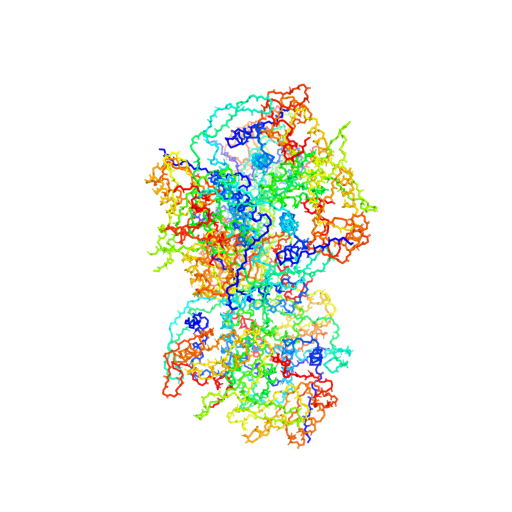1
ATOM 14306 C CA . MET J 1 4 ? -9.501 33.890 24.203 1.00 81.73 1 MET J CA 1
ATOM 14307 C C . MET J 1 4 ? -8.076 33.519 24.634 1.00 80.12 1 MET J C 1
ATOM 14308 O O . MET J 1 4 ? -7.385 34.398 25.187 1.00 79.41 1 MET J O 1
ATOM 14313 N N . LYS J 1 5 ? -7.656 32.273 24.391 1.00 79.31 2 LYS J N 1
ATOM 14314 C CA . LYS J 1 5 ? -6.287 31.846 24.792 1.00 80.54 2 LYS J CA 1
ATOM 14315 C C . LYS J 1 5 ? -5.275 32.370 23.765 1.00 74.75 2 LYS J C 1
ATOM 14316 O O . LYS J 1 5 ? -5.405 32.032 22.571 1.00 70.66 2 LYS J O 1
ATOM 14322 N N . ILE J 1 6 ? -4.312 33.170 24.236 1.00 72.61 3 ILE J N 1
ATOM 14323 C CA . ILE J 1 6 ? -3.243 33.775 23.386 1.00 68.82 3 ILE J CA 1
ATOM 14324 C C . ILE J 1 6 ? -1.902 33.120 23.731 1.00 67.55 3 ILE J C 1
ATOM 14325 O O . ILE J 1 6 ? -1.613 32.960 24.931 1.00 70.67 3 ILE J O 1
ATOM 14330 N N . VAL J 1 7 ? -1.118 32.769 22.710 1.00 64.54 4 VAL J N 1
ATOM 14331 C CA . VAL J 1 7 ? 0.219 32.139 22.918 1.00 63.64 4 VAL J CA 1
ATOM 14332 C C . VAL J 1 7 ? 1.240 32.918 22.084 1.00 61.09 4 VAL J C 1
ATOM 14333 O O . VAL J 1 7 ? 1.213 32.791 20.844 1.00 57.82 4 VAL J O 1
ATOM 14337 N N . GLU J 1 8 ? 2.068 33.727 22.750 1.00 62.43 5 GLU J N 1
ATOM 14338 C CA . GLU J 1 8 ? 3.118 34.523 22.062 1.00 60.97 5 GLU J CA 1
ATOM 14339 C C . GLU J 1 8 ? 4.391 33.667 22.064 1.00 60.05 5 GLU J C 1
ATOM 14340 O O . GLU J 1 8 ? 5.074 33.626 23.109 1.00 62.27 5 GLU J O 1
ATOM 14346 N N . VAL J 1 9 ? 4.657 32.973 20.951 1.00 56.31 6 VAL J N 1
ATOM 14347 C CA . VAL J 1 9 ? 5.846 32.077 20.803 1.00 54.68 6 VAL J CA 1
ATOM 14348 C C . VAL J 1 9 ? 7.129 32.906 20.945 1.00 53.78 6 VAL J C 1
ATOM 14349 O O . VAL J 1 9 ? 7.437 33.680 20.023 1.00 51.87 6 VAL J O 1
ATOM 14353 N N . LYS J 1 10 ? 7.853 32.720 22.056 1.00 57.09 7 LYS J N 1
ATOM 14354 C CA . LYS J 1 10 ? 9.109 33.472 22.342 1.00 58.34 7 LYS J CA 1
ATOM 14355 C C . LYS J 1 10 ? 10.350 32.608 22.074 1.00 56.15 7 LYS J C 1
ATOM 14356 O O . LYS J 1 10 ? 11.432 32.994 22.547 1.00 56.93 7 LYS J O 1
ATOM 14362 N N . HIS J 1 11 ? 10.206 31.505 21.333 1.00 53.49 8 HIS J N 1
ATOM 14363 C CA . HIS J 1 11 ? 11.366 30.626 21.014 1.00 53.99 8 HIS J CA 1
ATOM 14364 C C . HIS J 1 11 ? 12.448 31.469 20.331 1.00 53.42 8 HIS J C 1
ATOM 14365 O O . HIS J 1 11 ? 12.135 32.307 19.487 1.00 52.42 8 HIS J O 1
ATOM 14372 N N . PRO J 1 12 ? 13.749 31.286 20.661 1.00 54.84 9 PRO J N 1
ATOM 14373 C CA . PRO J 1 12 ? 14.823 32.078 20.052 1.00 54.52 9 PRO J CA 1
ATOM 14374 C C . PRO J 1 12 ? 14.816 32.157 18.515 1.00 51.89 9 PRO J C 1
ATOM 14375 O O . PRO J 1 12 ? 14.972 33.250 18.010 1.00 51.74 9 PRO J O 1
ATOM 14379 N N . LEU J 1 13 ? 14.647 31.025 17.818 1.00 51.43 10 LEU J N 1
ATOM 14380 C CA . LEU J 1 13 ? 14.633 31.023 16.324 1.00 49.89 10 LEU J CA 1
ATOM 14381 C C . LEU J 1 13 ? 13.461 31.855 15.791 1.00 47.91 10 LEU J C 1
ATOM 14382 O O . LEU J 1 13 ? 13.644 32.514 14.755 1.00 47.15 10 LEU J O 1
ATOM 14387 N N . VAL J 1 14 ? 12.301 31.796 16.453 1.00 47.81 11 VAL J N 1
ATOM 14388 C CA . VAL J 1 14 ? 11.104 32.570 16.006 1.00 46.90 11 VAL J CA 1
ATOM 14389 C C . VAL J 1 14 ? 11.380 34.074 16.158 1.00 47.21 11 VAL J C 1
ATOM 14390 O O . VAL J 1 14 ? 11.026 34.826 15.231 1.00 45.55 11 VAL J O 1
ATOM 14394 N N . LYS J 1 15 ? 11.996 34.487 17.272 1.00 49.57 12 LYS J N 1
ATOM 14395 C CA . LYS J 1 15 ? 12.290 35.929 17.512 1.00 51.32 12 LYS J CA 1
ATOM 14396 C C . LYS J 1 15 ? 13.380 36.410 16.548 1.00 50.25 12 LYS J C 1
ATOM 14397 O O . LYS J 1 15 ? 13.310 37.580 16.124 1.00 49.83 12 LYS J O 1
ATOM 14403 N N . HIS J 1 16 ? 14.344 35.542 16.230 1.00 49.74 13 HIS J N 1
ATOM 14404 C CA . HIS J 1 16 ? 15.455 35.887 15.301 1.00 49.66 13 HIS J CA 1
ATOM 14405 C C . HIS J 1 16 ? 14.923 36.039 13.872 1.00 48.24 13 HIS J C 1
ATOM 14406 O O . HIS J 1 16 ? 15.140 37.108 13.275 1.00 48.24 13 HIS J O 1
ATOM 14413 N N . LYS J 1 17 ? 14.256 35.000 13.361 1.00 48.14 14 LYS J N 1
ATOM 14414 C CA . LYS J 1 17 ? 13.699 34.987 11.979 1.00 48.48 14 LYS J CA 1
ATOM 14415 C C . LYS J 1 17 ? 12.695 36.135 11.799 1.00 48.05 14 LYS J C 1
ATOM 14416 O O . LYS J 1 17 ? 12.741 36.780 10.733 1.00 47.78 14 LYS J O 1
ATOM 14422 N N . LEU J 1 18 ? 11.833 36.381 12.791 1.00 47.61 15 LEU J N 1
ATOM 14423 C CA . LEU J 1 18 ? 10.848 37.492 12.691 1.00 47.28 15 LEU J CA 1
ATOM 14424 C C . LEU J 1 18 ? 11.612 38.814 12.575 1.00 48.61 15 LEU J C 1
ATOM 14425 O O . LEU J 1 18 ? 11.176 39.680 11.798 1.00 49.81 15 LEU J O 1
ATOM 14430 N N . GLY J 1 19 ? 12.709 38.946 13.329 1.00 49.96 16 GLY J N 1
ATOM 14431 C CA . GLY J 1 19 ? 13.546 40.164 13.324 1.00 52.37 16 GLY J CA 1
ATOM 14432 C C . GLY J 1 19 ? 14.191 40.408 11.970 1.00 53.24 16 GLY J C 1
ATOM 14433 O O . GLY J 1 19 ? 14.475 41.582 11.660 1.00 54.90 16 GLY J O 1
ATOM 14434 N N . LEU J 1 20 ? 14.434 39.336 11.205 1.00 52.64 17 LEU J N 1
ATOM 14435 C CA . LEU J 1 20 ? 15.046 39.442 9.852 1.00 53.79 17 LEU J CA 1
ATOM 14436 C C . LEU J 1 20 ? 13.996 39.969 8.866 1.00 52.99 17 LEU J C 1
ATOM 14437 O O . LEU J 1 20 ? 14.373 40.742 7.967 1.00 52.85 17 LEU J O 1
ATOM 14442 N N . MET J 1 21 ? 12.731 39.567 9.044 1.00 52.28 18 MET J N 1
ATOM 14443 C CA . MET J 1 21 ? 11.621 39.998 8.149 1.00 53.43 18 MET J CA 1
ATOM 14444 C C . MET J 1 21 ? 11.331 41.494 8.307 1.00 54.68 18 MET J C 1
ATOM 14445 O O . MET J 1 21 ? 10.854 42.097 7.322 1.00 55.55 18 MET J O 1
ATOM 14450 N N . ARG J 1 22 ? 11.591 42.063 9.491 1.00 54.80 19 ARG J N 1
ATOM 14451 C CA . ARG J 1 22 ? 11.314 43.509 9.722 1.00 56.53 19 ARG J CA 1
ATOM 14452 C C . ARG J 1 22 ? 12.292 44.359 8.904 1.00 59.31 19 ARG J C 1
ATOM 14453 O O . ARG J 1 22 ? 11.960 45.526 8.652 1.00 62.15 19 ARG J O 1
ATOM 14461 N N . GLU J 1 23 ? 13.443 43.795 8.515 1.00 61.89 20 GLU J N 1
ATOM 14462 C CA . GLU J 1 23 ? 14.449 44.529 7.696 1.00 66.35 20 GLU J CA 1
ATOM 14463 C C . GLU J 1 23 ? 13.731 45.055 6.444 1.00 67.61 20 GLU J C 1
ATOM 14464 O O . GLU J 1 23 ? 13.066 44.244 5.777 1.00 67.24 20 GLU J O 1
ATOM 14470 N N . HIS J 1 24 ? 13.857 46.350 6.136 1.00 70.81 21 HIS J N 1
ATOM 14471 C CA . HIS J 1 24 ? 13.151 46.915 4.951 1.00 74.66 21 HIS J CA 1
ATOM 14472 C C . HIS J 1 24 ? 13.859 46.498 3.655 1.00 75.92 21 HIS J C 1
ATOM 14473 O O . HIS J 1 24 ? 13.188 46.464 2.607 1.00 76.93 21 HIS J O 1
ATOM 14480 N N . ASP J 1 25 ? 15.154 46.178 3.733 1.00 77.75 22 ASP J N 1
ATOM 14481 C CA . ASP J 1 25 ? 15.946 45.774 2.537 1.00 79.81 22 ASP J CA 1
ATOM 14482 C C . ASP J 1 25 ? 15.819 44.268 2.267 1.00 73.27 22 ASP J C 1
ATOM 14483 O O . ASP J 1 25 ? 16.490 43.795 1.327 1.00 74.08 22 ASP J O 1
ATOM 14488 N N . ILE J 1 26 ? 14.978 43.547 3.019 1.00 60.74 23 ILE J N 1
ATOM 14489 C CA . ILE J 1 26 ? 14.854 42.075 2.787 1.00 57.32 23 ILE J CA 1
ATOM 14490 C C . ILE J 1 26 ? 14.255 41.837 1.396 1.00 55.20 23 ILE J C 1
ATOM 14491 O O . ILE J 1 26 ? 13.355 42.601 0.993 1.00 54.91 23 ILE J O 1
ATOM 14496 N N . SER J 1 27 ? 14.759 40.816 0.696 1.00 53.52 24 SER J N 1
ATOM 14497 C CA . SER J 1 27 ? 14.276 40.461 -0.662 1.00 51.81 24 SER J CA 1
ATOM 14498 C C . SER J 1 27 ? 13.019 39.593 -0.554 1.00 49.89 24 SER J C 1
ATOM 14499 O O . SER J 1 27 ? 12.680 39.167 0.570 1.00 48.54 24 SER J O 1
ATOM 14502 N N . THR J 1 28 ? 12.363 39.348 -1.690 1.00 49.29 25 THR J N 1
ATOM 14503 C CA . THR J 1 28 ? 11.143 38.502 -1.737 1.00 48.81 25 THR J CA 1
ATOM 14504 C C . THR J 1 28 ? 11.530 37.049 -1.425 1.00 48.41 25 THR J C 1
ATOM 14505 O O . THR J 1 28 ? 10.864 36.452 -0.565 1.00 46.29 25 THR J O 1
ATOM 14509 N N . LYS J 1 29 ? 12.566 36.514 -2.082 1.00 51.20 26 LYS J N 1
ATOM 14510 C CA . LYS J 1 29 ? 13.011 35.112 -1.831 1.00 53.69 26 LYS J CA 1
ATOM 14511 C C . LYS J 1 29 ? 13.210 34.895 -0.325 1.00 53.43 26 LYS J C 1
ATOM 14512 O O . LYS J 1 29 ? 12.632 33.936 0.229 1.00 51.49 26 LYS J O 1
ATOM 14518 N N . ARG J 1 30 ? 14.015 35.769 0.286 1.00 55.01 27 ARG J N 1
ATOM 14519 C CA . ARG J 1 30 ? 14.378 35.755 1.729 1.00 56.51 27 ARG J CA 1
ATOM 14520 C C . ARG J 1 30 ? 13.118 35.841 2.606 1.00 52.85 27 ARG J C 1
ATOM 14521 O O . ARG J 1 30 ? 12.940 34.973 3.478 1.00 51.03 27 ARG J O 1
ATOM 14529 N N . PHE J 1 31 ? 12.277 36.853 2.370 1.00 51.76 28 PHE J N 1
ATOM 14530 C CA . PHE J 1 31 ? 11.032 37.088 3.153 1.00 51.23 28 PHE J CA 1
ATOM 14531 C C . PHE J 1 31 ? 10.079 35.890 3.024 1.00 50.38 28 PHE J C 1
ATOM 14532 O O . PHE J 1 31 ? 9.452 35.505 4.027 1.00 49.23 28 PHE J O 1
ATOM 14540 N N . ARG J 1 32 ? 9.970 35.333 1.817 1.00 52.70 29 ARG J N 1
ATOM 14541 C CA . ARG J 1 32 ? 9.093 34.164 1.527 1.00 53.72 29 ARG J CA 1
ATOM 14542 C C . ARG J 1 32 ? 9.608 32.955 2.319 1.00 53.96 29 ARG J C 1
ATOM 14543 O O . ARG J 1 32 ? 8.786 32.263 2.951 1.00 53.61 29 ARG J O 1
ATOM 14551 N N . GLU J 1 33 ? 10.926 32.725 2.263 1.00 54.91 30 GLU J N 1
ATOM 14552 C CA . GLU J 1 33 ? 11.616 31.616 2.977 1.00 55.06 30 GLU J CA 1
ATOM 14553 C C . GLU J 1 33 ? 11.260 31.659 4.467 1.00 51.90 30 GLU J C 1
ATOM 14554 O O . GLU J 1 33 ? 10.753 30.647 4.989 1.00 51.56 30 GLU J O 1
ATOM 14560 N N . LEU J 1 34 ? 11.530 32.798 5.110 1.00 49.97 31 LEU J N 1
ATOM 14561 C CA . LEU J 1 34 ? 11.270 32.998 6.561 1.00 49.24 31 LEU J CA 1
ATOM 14562 C C . LEU J 1 34 ? 9.776 32.853 6.882 1.00 48.27 31 LEU J C 1
ATOM 14563 O O . LEU J 1 34 ? 9.470 32.257 7.928 1.00 46.94 31 LEU J O 1
ATOM 14568 N N . ALA J 1 35 ? 8.887 33.379 6.031 1.00 49.29 32 ALA J N 1
ATOM 14569 C CA . ALA J 1 35 ? 7.426 33.283 6.278 1.00 49.48 32 ALA J CA 1
ATOM 14570 C C . ALA J 1 35 ? 7.038 31.810 6.419 1.00 49.52 32 ALA J C 1
ATOM 14571 O O . ALA J 1 35 ? 6.307 31.468 7.366 1.00 50.28 32 ALA J O 1
ATOM 14573 N N . SER J 1 36 ? 7.538 30.979 5.506 1.00 50.25 33 SER J N 1
ATOM 14574 C CA . SER J 1 36 ? 7.249 29.524 5.511 1.00 51.79 33 SER J CA 1
ATOM 14575 C C . SER J 1 36 ? 7.935 28.855 6.710 1.00 52.89 33 SER J C 1
ATOM 14576 O O . SER J 1 36 ? 7.288 28.025 7.375 1.00 52.74 33 SER J O 1
ATOM 14579 N N . GLU J 1 37 ? 9.183 29.239 6.995 1.00 53.93 34 GLU J N 1
ATOM 14580 C CA . GLU J 1 37 ? 9.950 28.630 8.113 1.00 55.10 34 GLU J CA 1
ATOM 14581 C C . GLU J 1 37 ? 9.268 28.995 9.441 1.00 52.89 34 GLU J C 1
ATOM 14582 O O . GLU J 1 37 ? 9.020 28.074 10.237 1.00 52.50 34 GLU J O 1
ATOM 14588 N N . VAL J 1 38 ? 8.954 30.278 9.664 1.00 51.68 35 VAL J N 1
ATOM 14589 C CA . VAL J 1 38 ? 8.287 30.706 10.934 1.00 51.05 35 VAL J CA 1
ATOM 14590 C C . VAL J 1 38 ? 6.917 30.019 11.034 1.00 51.87 35 VAL J C 1
ATOM 14591 O O . VAL J 1 38 ? 6.534 29.648 12.160 1.00 51.68 35 VAL J O 1
ATOM 14595 N N . GLY J 1 39 ? 6.201 29.869 9.911 1.00 52.99 36 GLY J N 1
ATOM 14596 C CA . GLY J 1 39 ? 4.886 29.194 9.923 1.00 53.29 36 GLY J CA 1
ATOM 14597 C C . GLY J 1 39 ? 5.037 27.751 10.380 1.00 53.56 36 GLY J C 1
ATOM 14598 O O . GLY J 1 39 ? 4.093 27.210 10.994 1.00 53.35 36 GLY J O 1
ATOM 14599 N N . SER J 1 40 ? 6.200 27.160 10.088 1.00 54.20 37 SER J N 1
ATOM 14600 C CA . SER J 1 40 ? 6.541 25.762 10.464 1.00 55.13 37 SER J CA 1
ATOM 14601 C C . SER J 1 40 ? 6.656 25.652 11.991 1.00 55.47 37 SER J C 1
ATOM 14602 O O . SER J 1 40 ? 6.062 24.716 12.566 1.00 54.89 37 SER J O 1
ATOM 14605 N N . LEU J 1 41 ? 7.374 26.598 12.611 1.00 55.23 38 LEU J N 1
ATOM 14606 C CA . LEU J 1 41 ? 7.593 26.634 14.082 1.00 55.60 38 LEU J CA 1
ATOM 14607 C C . LEU J 1 41 ? 6.264 26.883 14.811 1.00 56.93 38 LEU J C 1
ATOM 14608 O O . LEU J 1 41 ? 6.050 26.252 15.865 1.00 57.46 38 LEU J O 1
ATOM 14613 N N . LEU J 1 42 ? 5.414 27.773 14.283 1.00 57.38 39 LEU J N 1
ATOM 14614 C CA . LEU J 1 42 ? 4.101 28.057 14.929 1.00 59.26 39 LEU J CA 1
ATOM 14615 C C . LEU J 1 42 ? 3.211 26.807 14.853 1.00 60.03 39 LEU J C 1
ATOM 14616 O O . LEU J 1 42 ? 2.378 26.622 15.764 1.00 58.07 39 LEU J O 1
ATOM 14621 N N . THR J 1 43 ? 3.383 25.991 13.806 1.00 61.70 40 THR J N 1
ATOM 14622 C CA . THR J 1 43 ? 2.580 24.748 13.631 1.00 63.31 40 THR J CA 1
ATOM 14623 C C . THR J 1 43 ? 2.972 23.743 14.720 1.00 64.31 40 THR J C 1
ATOM 14624 O O . THR J 1 43 ? 2.059 23.152 15.330 1.00 66.63 40 THR J O 1
ATOM 14628 N N . TYR J 1 44 ? 4.277 23.558 14.939 1.00 62.65 41 TYR J N 1
ATOM 14629 C CA . TYR J 1 44 ? 4.775 22.622 15.982 1.00 64.04 41 TYR J CA 1
ATOM 14630 C C . TYR J 1 44 ? 4.194 23.022 17.342 1.00 64.50 41 TYR J C 1
ATOM 14631 O O . TYR J 1 44 ? 3.668 22.156 18.067 1.00 65.16 41 TYR J O 1
ATOM 14640 N N . GLU J 1 45 ? 4.278 24.317 17.648 1.00 63.69 42 GLU J N 1
ATOM 14641 C CA . GLU J 1 45 ? 3.795 24.897 18.926 1.00 65.09 42 GLU J CA 1
ATOM 14642 C C . GLU J 1 45 ? 2.273 24.723 19.052 1.00 65.14 42 GLU J C 1
ATOM 14643 O O . GLU J 1 45 ? 1.805 24.439 20.171 1.00 67.88 42 GLU J O 1
ATOM 14649 N N . ALA J 1 46 ? 1.537 24.869 17.943 1.00 63.92 43 ALA J N 1
ATOM 14650 C CA . ALA J 1 46 ? 0.057 24.763 17.931 1.00 64.55 43 ALA J CA 1
ATOM 14651 C C . ALA J 1 46 ? -0.430 23.307 17.908 1.00 64.46 43 ALA J C 1
ATOM 14652 O O . ALA J 1 46 ? -1.613 23.097 18.247 1.00 67.41 43 ALA J O 1
ATOM 14654 N N . THR J 1 47 ? 0.421 22.351 17.515 1.00 61.86 44 THR J N 1
ATOM 14655 C CA . THR J 1 47 ? 0.015 20.915 17.465 1.00 61.88 44 THR J CA 1
ATOM 14656 C C . THR J 1 47 ? 0.600 20.146 18.661 1.00 62.39 44 THR J C 1
ATOM 14657 O O . THR J 1 47 ? 0.705 18.906 18.568 1.00 62.15 44 THR J O 1
ATOM 14661 N N . ALA J 1 48 ? 0.935 20.848 19.749 1.00 62.21 45 ALA J N 1
ATOM 14662 C CA . ALA J 1 48 ? 1.517 20.200 20.949 1.00 62.24 45 ALA J CA 1
ATOM 14663 C C . ALA J 1 48 ? 0.428 19.495 21.768 1.00 65.19 45 ALA J C 1
ATOM 14664 O O . ALA J 1 48 ? 0.776 18.563 22.522 1.00 66.57 45 ALA J O 1
ATOM 14666 N N . ASP J 1 49 ? -0.837 19.898 21.603 1.00 67.27 46 ASP J N 1
ATOM 14667 C CA . ASP J 1 49 ? -1.955 19.294 22.381 1.00 69.41 46 ASP J CA 1
ATOM 14668 C C . ASP J 1 49 ? -2.713 18.227 21.574 1.00 69.22 46 ASP J C 1
ATOM 14669 O O . ASP J 1 49 ? -3.720 17.726 22.104 1.00 72.11 46 ASP J O 1
ATOM 14674 N N . LEU J 1 50 ? -2.260 17.867 20.367 1.00 67.76 47 LEU J N 1
ATOM 14675 C CA . LEU J 1 50 ? -2.995 16.832 19.582 1.00 68.62 47 LEU J CA 1
ATOM 14676 C C . LEU J 1 50 ? -3.111 15.546 20.409 1.00 72.02 47 LEU J C 1
ATOM 14677 O O . LEU J 1 50 ? -2.079 15.083 20.936 1.00 72.61 47 LEU J O 1
ATOM 14682 N N . GLU J 1 51 ? -4.331 15.004 20.511 1.00 76.35 48 GLU J N 1
ATOM 14683 C CA . GLU J 1 51 ? -4.601 13.756 21.276 1.00 78.89 48 GLU J CA 1
ATOM 14684 C C . GLU J 1 51 ? -3.990 12.571 20.519 1.00 77.60 48 GLU J C 1
ATOM 14685 O O . GLU J 1 51 ? -3.986 12.612 19.272 1.00 73.33 48 GLU J O 1
ATOM 14691 N N . THR J 1 52 ? -3.501 11.562 21.247 1.00 79.79 49 THR J N 1
ATOM 14692 C CA . THR J 1 52 ? -2.889 10.362 20.611 1.00 80.90 49 THR J CA 1
ATOM 14693 C C . THR J 1 52 ? -3.511 9.093 21.202 1.00 82.67 49 THR J C 1
ATOM 14694 O O . THR J 1 52 ? -4.114 9.182 22.287 1.00 83.69 49 THR J O 1
ATOM 14698 N N . GLU J 1 53 ? -3.368 7.969 20.493 1.00 84.78 50 GLU J N 1
ATOM 14699 C CA . GLU J 1 53 ? -3.897 6.648 20.931 1.00 88.87 50 GLU J CA 1
ATOM 14700 C C . GLU J 1 53 ? -2.792 5.607 20.730 1.00 89.07 50 GLU J C 1
ATOM 14701 O O . GLU J 1 53 ? -2.172 5.608 19.647 1.00 89.48 50 GLU J O 1
ATOM 14707 N N . LYS J 1 54 ? -2.546 4.768 21.739 1.00 89.79 51 LYS J N 1
ATOM 14708 C CA . LYS J 1 54 ? -1.491 3.727 21.628 1.00 89.74 51 LYS J CA 1
ATOM 14709 C C . LYS J 1 54 ? -2.032 2.569 20.778 1.00 89.19 51 LYS J C 1
ATOM 14710 O O . LYS J 1 54 ? -3.120 2.061 21.099 1.00 90.45 51 LYS J O 1
ATOM 14716 N N . VAL J 1 55 ? -1.303 2.211 19.714 1.00 88.02 52 VAL J N 1
ATOM 14717 C CA . VAL J 1 55 ? -1.677 1.107 18.776 1.00 87.97 52 VAL J CA 1
ATOM 14718 C C . VAL J 1 55 ? -0.486 0.146 18.669 1.00 86.96 52 VAL J C 1
ATOM 14719 O O . VAL J 1 55 ? 0.644 0.576 18.972 1.00 88.31 52 VAL J O 1
ATOM 14723 N N . THR J 1 56 ? -0.737 -1.100 18.258 1.00 86.25 53 THR J N 1
ATOM 14724 C CA . THR J 1 56 ? 0.341 -2.117 18.117 1.00 84.79 53 THR J CA 1
ATOM 14725 C C . THR J 1 56 ? 0.565 -2.406 16.628 1.00 83.91 53 THR J C 1
ATOM 14726 O O . THR J 1 56 ? -0.416 -2.751 15.943 1.00 85.78 53 THR J O 1
ATOM 14730 N N . ILE J 1 57 ? 1.810 -2.249 16.160 1.00 81.90 54 ILE J N 1
ATOM 14731 C CA . ILE J 1 57 ? 2.184 -2.503 14.734 1.00 81.40 54 ILE J CA 1
ATOM 14732 C C . ILE J 1 57 ? 3.380 -3.465 14.711 1.00 81.17 54 ILE J C 1
ATOM 14733 O O . ILE J 1 57 ? 3.985 -3.675 15.782 1.00 78.74 54 ILE J O 1
ATOM 14738 N N . GLU J 1 58 ? 3.679 -4.054 13.547 1.00 82.91 55 GLU J N 1
ATOM 14739 C CA . GLU J 1 58 ? 4.817 -5.007 13.421 1.00 84.77 55 GLU J CA 1
ATOM 14740 C C . GLU J 1 58 ? 6.101 -4.190 13.222 1.00 84.38 55 GLU J C 1
ATOM 14741 O O . GLU J 1 58 ? 6.294 -3.643 12.114 1.00 83.17 55 GLU J O 1
ATOM 14747 N N . GLY J 1 59 ? 6.932 -4.111 14.268 1.00 84.55 56 GLY J N 1
ATOM 14748 C CA . GLY J 1 59 ? 8.198 -3.352 14.237 1.00 84.05 56 GLY J CA 1
ATOM 14749 C C . GLY J 1 59 ? 9.342 -4.144 13.627 1.00 86.18 56 GLY J C 1
ATOM 14750 O O . GLY J 1 59 ? 9.097 -5.261 13.132 1.00 87.76 56 GLY J O 1
ATOM 14751 N N . TRP J 1 60 ? 10.553 -3.579 13.671 1.00 87.45 57 TRP J N 1
ATOM 14752 C CA . TRP J 1 60 ? 11.772 -4.227 13.114 1.00 90.67 57 TRP J CA 1
ATOM 14753 C C . TRP J 1 60 ? 12.195 -5.424 13.973 1.00 91.97 57 TRP J C 1
ATOM 14754 O O . TRP J 1 60 ? 12.966 -6.259 13.463 1.00 93.16 57 TRP J O 1
ATOM 14765 N N . ASN J 1 61 ? 11.713 -5.498 15.218 1.00 92.15 58 ASN J N 1
ATOM 14766 C CA . ASN J 1 61 ? 12.072 -6.614 16.135 1.00 94.07 58 ASN J CA 1
ATOM 14767 C C . ASN J 1 61 ? 10.782 -7.291 16.623 1.00 93.18 58 ASN J C 1
ATOM 14768 O O . ASN J 1 61 ? 10.776 -7.812 17.757 1.00 91.99 58 ASN J O 1
ATOM 14773 N N . GLY J 1 62 ? 9.736 -7.286 15.790 1.00 92.19 59 GLY J N 1
ATOM 14774 C CA . GLY J 1 62 ? 8.442 -7.901 16.149 1.00 93.16 59 GLY J CA 1
ATOM 14775 C C . GLY J 1 62 ? 7.423 -6.853 16.589 1.00 91.78 59 GLY J C 1
ATOM 14776 O O . GLY J 1 62 ? 7.641 -5.658 16.402 1.00 91.02 59 GLY J O 1
ATOM 14777 N N . PRO J 1 63 ? 6.280 -7.269 17.184 1.00 92.24 60 PRO J N 1
ATOM 14778 C CA . PRO J 1 63 ? 5.249 -6.329 17.634 1.00 90.48 60 PRO J CA 1
ATOM 14779 C C . PRO J 1 63 ? 5.791 -5.225 18.556 1.00 88.18 60 PRO J C 1
ATOM 14780 O O . PRO J 1 63 ? 6.609 -5.527 19.406 1.00 87.49 60 PRO J O 1
ATOM 14784 N N . VAL J 1 64 ? 5.318 -3.988 18.364 1.00 86.20 61 VAL J N 1
ATOM 14785 C CA . VAL J 1 64 ? 5.750 -2.817 19.187 1.00 85.20 61 VAL J CA 1
ATOM 14786 C C . VAL J 1 64 ? 4.552 -1.874 19.348 1.00 86.17 61 VAL J C 1
ATOM 14787 O O . VAL J 1 64 ? 3.766 -1.745 18.389 1.00 85.83 61 VAL J O 1
ATOM 14791 N N . GLU J 1 65 ? 4.422 -1.254 20.525 1.00 88.25 62 GLU J N 1
ATOM 14792 C CA . GLU J 1 65 ? 3.304 -0.318 20.824 1.00 90.59 62 GLU J CA 1
ATOM 14793 C C . GLU J 1 65 ? 3.741 1.108 20.455 1.00 90.55 62 GLU J C 1
ATOM 14794 O O . GLU J 1 65 ? 4.534 1.698 21.216 1.00 92.16 62 GLU J O 1
ATOM 14800 N N . VAL J 1 66 ? 3.248 1.620 19.319 1.00 88.99 63 VAL J N 1
ATOM 14801 C CA . VAL J 1 66 ? 3.581 2.992 18.821 1.00 85.31 63 VAL J CA 1
ATOM 14802 C C . VAL J 1 66 ? 2.403 3.924 19.132 1.00 85.41 63 VAL J C 1
ATOM 14803 O O . VAL J 1 66 ? 1.603 3.577 20.019 1.00 86.99 63 VAL J O 1
ATOM 14807 N N . GLU J 1 67 ? 2.312 5.068 18.443 1.00 85.71 64 GLU J N 1
ATOM 14808 C CA . GLU J 1 67 ? 1.189 6.015 18.685 1.00 85.78 64 GLU J CA 1
ATOM 14809 C C . GLU J 1 67 ? 0.719 6.652 17.374 1.00 84.26 64 GLU J C 1
ATOM 14810 O O . GLU J 1 67 ? 1.556 6.882 16.477 1.00 79.25 64 GLU J O 1
ATOM 14816 N N . GLN J 1 68 ? -0.589 6.920 17.308 1.00 87.06 65 GLN J N 1
ATOM 14817 C CA . GLN J 1 68 ? -1.275 7.540 16.145 1.00 89.46 65 GLN J CA 1
ATOM 14818 C C . GLN J 1 68 ? -2.103 8.727 16.645 1.00 88.70 65 GLN J C 1
ATOM 14819 O O . GLN J 1 68 ? -2.661 8.627 17.756 1.00 88.25 65 GLN J O 1
ATOM 14825 N N . ILE J 1 69 ? -2.172 9.802 15.859 1.00 86.97 66 ILE J N 1
ATOM 14826 C CA . ILE J 1 69 ? -2.964 11.005 16.253 1.00 86.91 66 ILE J CA 1
ATOM 14827 C C . ILE J 1 69 ? -4.441 10.707 15.969 1.00 87.58 66 ILE J C 1
ATOM 14828 O O . ILE J 1 69 ? -4.750 10.324 14.827 1.00 88.26 66 ILE J O 1
ATOM 14833 N N . LYS J 1 70 ? -5.310 10.858 16.977 1.00 88.85 67 LYS J N 1
ATOM 14834 C CA . LYS J 1 70 ? -6.764 10.583 16.803 1.00 92.56 67 LYS J CA 1
ATOM 14835 C C . LYS J 1 70 ? -7.423 11.717 16.008 1.00 91.46 67 LYS J C 1
ATOM 14836 O O . LYS J 1 70 ? -6.768 12.757 15.793 1.00 88.96 67 LYS J O 1
ATOM 14842 N N . GLY J 1 71 ? -8.680 11.508 15.605 1.00 93.59 68 GLY J N 1
ATOM 14843 C CA . GLY J 1 71 ? -9.447 12.502 14.828 1.00 94.01 68 GLY J CA 1
ATOM 14844 C C . GLY J 1 71 ? -9.140 12.400 13.345 1.00 93.27 68 GLY J C 1
ATOM 14845 O O . GLY J 1 71 ? -8.219 11.634 12.981 1.00 90.29 68 GLY J O 1
ATOM 14846 N N . LYS J 1 72 ? -9.884 13.141 12.518 1.00 93.51 69 LYS J N 1
ATOM 14847 C CA . LYS J 1 72 ? -9.662 13.118 11.047 1.00 92.37 69 LYS J CA 1
ATOM 14848 C C . LYS J 1 72 ? -8.600 14.159 10.676 1.00 86.77 69 LYS J C 1
ATOM 14849 O O . LYS J 1 72 ? -8.351 15.078 11.487 1.00 82.61 69 LYS J O 1
ATOM 14855 N N . LYS J 1 73 ? -8.017 14.002 9.483 1.00 84.71 70 LYS J N 1
ATOM 14856 C CA . LYS J 1 73 ? -6.949 14.892 8.949 1.00 82.64 70 LYS J CA 1
ATOM 14857 C C . LYS J 1 73 ? -7.295 16.363 9.214 1.00 81.03 70 LYS J C 1
ATOM 14858 O O . LYS J 1 73 ? -8.443 16.771 8.942 1.00 83.73 70 LYS J O 1
ATOM 14864 N N . ILE J 1 74 ? -6.320 17.113 9.736 1.00 77.55 71 ILE J N 1
ATOM 14865 C CA . ILE J 1 74 ? -6.460 18.567 10.048 1.00 74.46 71 ILE J CA 1
ATOM 14866 C C . ILE J 1 74 ? -6.642 19.325 8.728 1.00 71.57 71 ILE J C 1
ATOM 14867 O O . ILE J 1 74 ? -6.139 18.833 7.700 1.00 70.64 71 ILE J O 1
ATOM 14872 N N . THR J 1 75 ? -7.366 20.450 8.748 1.00 68.65 72 THR J N 1
ATOM 14873 C CA . THR J 1 75 ? -7.557 21.267 7.518 1.00 65.62 72 THR J CA 1
ATOM 14874 C C . THR J 1 75 ? -6.770 22.574 7.666 1.00 62.31 72 THR J C 1
ATOM 14875 O O . THR J 1 75 ? -6.940 23.253 8.697 1.00 61.67 72 THR J O 1
ATOM 14879 N N . VAL J 1 76 ? -5.910 22.884 6.691 1.00 60.05 73 VAL J N 1
ATOM 14880 C CA . VAL J 1 76 ? -5.114 24.146 6.716 1.00 57.37 73 VAL J CA 1
ATOM 14881 C C . VAL J 1 76 ? -5.973 25.192 6.003 1.00 58.21 73 VAL J C 1
ATOM 14882 O O . VAL J 1 76 ? -6.392 24.920 4.860 1.00 59.12 73 VAL J O 1
ATOM 14886 N N . VAL J 1 77 ? -6.238 26.325 6.662 1.00 57.64 74 VAL J N 1
ATOM 14887 C CA . VAL J 1 77 ? -7.087 27.399 6.067 1.00 56.59 74 VAL J CA 1
ATOM 14888 C C . VAL J 1 77 ? -6.238 28.645 5.835 1.00 54.47 74 VAL J C 1
ATOM 14889 O O . VAL J 1 77 ? -6.157 29.516 6.698 1.00 54.47 74 VAL J O 1
ATOM 14893 N N . PRO J 1 78 ? -5.552 28.756 4.675 1.00 52.55 75 PRO J N 1
ATOM 14894 C CA . PRO J 1 78 ? -4.748 29.935 4.363 1.00 50.31 75 PRO J CA 1
ATOM 14895 C C . PRO J 1 78 ? -5.615 31.092 3.846 1.00 50.73 75 PRO J C 1
ATOM 14896 O O . PRO J 1 78 ? -6.473 30.850 3.016 1.00 51.71 75 PRO J O 1
ATOM 14900 N N . ILE J 1 79 ? -5.402 32.301 4.366 1.00 49.78 76 ILE J N 1
ATOM 14901 C CA . ILE J 1 79 ? -6.182 33.476 3.883 1.00 50.96 76 ILE J CA 1
ATOM 14902 C C . ILE J 1 79 ? -5.388 34.048 2.706 1.00 50.41 76 ILE J C 1
ATOM 14903 O O . ILE J 1 79 ? -4.329 34.661 2.953 1.00 48.92 76 ILE J O 1
ATOM 14908 N N . LEU J 1 80 ? -5.872 33.821 1.485 1.00 51.83 77 LEU J N 1
ATOM 14909 C CA . LEU J 1 80 ? -5.214 34.293 0.242 1.00 50.98 77 LEU J CA 1
ATOM 14910 C C . LEU J 1 80 ? -5.108 35.814 0.258 1.00 50.02 77 LEU J C 1
ATOM 14911 O O . LEU J 1 80 ? -6.048 36.445 0.683 1.00 50.40 77 LEU J O 1
ATOM 14916 N N . ARG J 1 81 ? -3.982 36.371 -0.179 1.00 49.13 78 ARG J N 1
ATOM 14917 C CA . ARG J 1 81 ? -2.872 35.625 -0.816 1.00 48.05 78 ARG J CA 1
ATOM 14918 C C . ARG J 1 81 ? -1.807 35.310 0.229 1.00 46.65 78 ARG J C 1
ATOM 14919 O O . ARG J 1 81 ? -1.332 34.190 0.258 1.00 46.25 78 ARG J O 1
ATOM 14927 N N . ALA J 1 82 ? -1.510 36.279 1.093 1.00 46.62 79 ALA J N 1
ATOM 14928 C CA . ALA J 1 82 ? -0.450 36.234 2.125 1.00 46.17 79 ALA J CA 1
ATOM 14929 C C . ALA J 1 82 ? -0.328 34.880 2.823 1.00 46.10 79 ALA J C 1
ATOM 14930 O O . ALA J 1 82 ? 0.788 34.399 2.932 1.00 45.34 79 ALA J O 1
ATOM 14932 N N . GLY J 1 83 ? -1.434 34.273 3.257 1.00 47.10 80 GLY J N 1
ATOM 14933 C CA . GLY J 1 83 ? -1.429 32.967 3.937 1.00 47.27 80 GLY J CA 1
ATOM 14934 C C . GLY J 1 83 ? -0.685 31.877 3.193 1.00 47.01 80 GLY J C 1
ATOM 14935 O O . GLY J 1 83 ? -0.114 31.048 3.846 1.00 45.97 80 GLY J O 1
ATOM 14936 N N . LEU J 1 84 ? -0.743 31.842 1.870 1.00 48.40 81 LEU J N 1
ATOM 14937 C CA . LEU J 1 84 ? -0.017 30.818 1.093 1.00 50.08 81 LEU J CA 1
ATOM 14938 C C . LEU J 1 84 ? 1.462 30.798 1.484 1.00 50.72 81 LEU J C 1
ATOM 14939 O O . LEU J 1 84 ? 2.039 29.727 1.433 1.00 51.33 81 LEU J O 1
ATOM 14944 N N . GLY J 1 85 ? 2.043 31.940 1.845 1.00 46.73 82 GLY J N 1
ATOM 14945 C CA . GLY J 1 85 ? 3.466 32.030 2.239 1.00 49.30 82 GLY J CA 1
ATOM 14946 C C . GLY J 1 85 ? 3.810 31.254 3.502 1.00 51.05 82 GLY J C 1
ATOM 14947 O O . GLY J 1 85 ? 5.013 31.013 3.725 1.00 52.72 82 GLY J O 1
ATOM 14948 N N . MET J 1 86 ? 2.805 30.865 4.293 1.00 51.66 83 MET J N 1
ATOM 14949 C CA . MET J 1 86 ? 3.031 30.113 5.559 1.00 53.30 83 MET J CA 1
ATOM 14950 C C . MET J 1 86 ? 2.553 28.665 5.405 1.00 56.22 83 MET J C 1
ATOM 14951 O O . MET J 1 86 ? 3.063 27.796 6.137 1.00 59.30 83 MET J O 1
ATOM 14956 N N . MET J 1 87 ? 1.630 28.422 4.471 1.00 58.91 84 MET J N 1
ATOM 14957 C CA . MET J 1 87 ? 1.041 27.072 4.244 1.00 62.08 84 MET J CA 1
ATOM 14958 C C . MET J 1 87 ? 2.132 26.015 4.013 1.00 62.07 84 MET J C 1
ATOM 14959 O O . MET J 1 87 ? 1.993 24.899 4.543 1.00 63.91 84 MET J O 1
ATOM 14964 N N A GLU J 1 88 ? 3.168 26.360 3.242 0.50 62.43 85 GLU J N 1
ATOM 14965 N N B GLU J 1 88 ? 3.165 26.352 3.230 0.50 62.64 85 GLU J N 1
ATOM 14966 C CA A GLU J 1 88 ? 4.274 25.413 2.928 0.50 63.14 85 GLU J CA 1
ATOM 14967 C CA B GLU J 1 88 ? 4.276 25.404 2.931 0.50 63.46 85 GLU J CA 1
ATOM 14968 C C A GLU J 1 88 ? 4.945 24.949 4.227 0.50 63.80 85 GLU J C 1
ATOM 14969 C C B GLU J 1 88 ? 4.926 24.939 4.239 0.50 63.96 85 GLU J C 1
ATOM 14970 O O A GLU J 1 88 ? 5.332 23.764 4.297 0.50 65.11 85 GLU J O 1
ATOM 14971 O O B GLU J 1 88 ? 5.280 23.745 4.326 0.50 65.20 85 GLU J O 1
ATOM 14982 N N . GLY J 1 89 ? 5.066 25.846 5.211 1.00 63.06 86 GLY J N 1
ATOM 14983 C CA . GLY J 1 89 ? 5.679 25.509 6.511 1.00 63.06 86 GLY J CA 1
ATOM 14984 C C . GLY J 1 89 ? 4.784 24.584 7.319 1.00 62.84 86 GLY J C 1
ATOM 14985 O O . GLY J 1 89 ? 5.318 23.688 8.002 1.00 66.40 86 GLY J O 1
ATOM 14986 N N . VAL J 1 90 ? 3.468 24.797 7.241 1.00 60.33 87 VAL J N 1
ATOM 14987 C CA . VAL J 1 90 ? 2.472 23.961 7.973 1.00 60.92 87 VAL J CA 1
ATOM 14988 C C . VAL J 1 90 ? 2.455 22.561 7.349 1.00 61.75 87 VAL J C 1
ATOM 14989 O O . VAL J 1 90 ? 2.472 21.577 8.112 1.00 64.55 87 VAL J O 1
ATOM 14993 N N . LEU J 1 91 ? 2.453 22.487 6.013 1.00 61.29 88 LEU J N 1
ATOM 14994 C CA . LEU J 1 91 ? 2.407 21.191 5.275 1.00 63.08 88 LEU J CA 1
ATOM 14995 C C . LEU J 1 91 ? 3.677 20.354 5.506 1.00 65.60 88 LEU J C 1
ATOM 14996 O O . LEU J 1 91 ? 3.660 19.174 5.104 1.00 65.24 88 LEU J O 1
ATOM 15001 N N . GLU J 1 92 ? 4.735 20.919 6.103 1.00 67.08 89 GLU J N 1
ATOM 15002 C CA . GLU J 1 92 ? 5.958 20.104 6.355 1.00 69.45 89 GLU J CA 1
ATOM 15003 C C . GLU J 1 92 ? 5.688 19.120 7.497 1.00 68.50 89 GLU J C 1
ATOM 15004 O O . GLU J 1 92 ? 6.221 17.995 7.444 1.00 69.36 89 GLU J O 1
ATOM 15010 N N . HIS J 1 93 ? 4.874 19.537 8.472 1.00 66.86 90 HIS J N 1
ATOM 15011 C CA . HIS J 1 93 ? 4.558 18.706 9.665 1.00 69.10 90 HIS J CA 1
ATOM 15012 C C . HIS J 1 93 ? 3.228 17.962 9.482 1.00 68.73 90 HIS J C 1
ATOM 15013 O O . HIS J 1 93 ? 3.076 16.885 10.094 1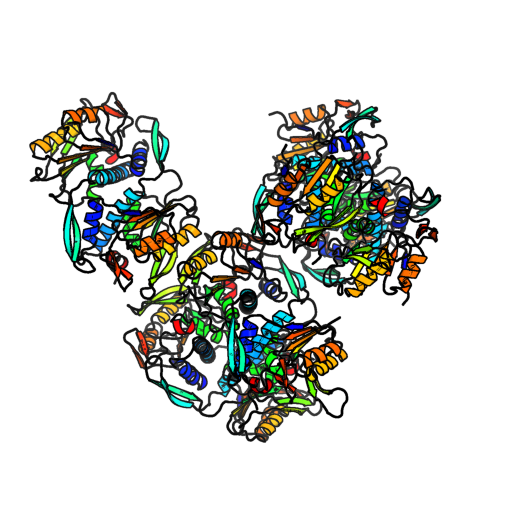.00 69.14 90 HIS J O 1
ATOM 15020 N N . VAL J 1 94 ? 2.313 18.510 8.673 1.00 67.37 91 VAL J N 1
ATOM 15021 C CA . VAL J 1 94 ? 0.986 17.872 8.406 1.00 67.85 91 VAL J CA 1
ATOM 15022 C C . VAL J 1 94 ? 0.761 17.864 6.894 1.00 67.59 91 VAL J C 1
ATOM 15023 O O . VAL J 1 94 ? -0.152 18.515 6.392 1.00 70.74 91 VAL J O 1
ATOM 15027 N N . PRO J 1 95 ? 1.570 17.098 6.124 1.00 68.11 92 PRO J N 1
ATOM 15028 C CA . PRO J 1 95 ? 1.443 17.050 4.665 1.00 68.37 92 PRO J CA 1
ATOM 15029 C C . PRO J 1 95 ? 0.158 16.402 4.124 1.00 69.54 92 PRO J C 1
ATOM 15030 O O . PRO J 1 95 ? -0.138 16.622 2.966 1.00 72.67 92 PRO J O 1
ATOM 15034 N N . SER J 1 96 ? -0.555 15.630 4.951 1.00 69.67 93 SER J N 1
ATOM 15035 C CA . SER J 1 96 ? -1.815 14.970 4.512 1.00 70.70 93 SER J CA 1
ATOM 15036 C C . SER J 1 96 ? -3.013 15.883 4.800 1.00 69.72 93 SER J C 1
ATOM 15037 O O . SER J 1 96 ? -4.146 15.508 4.432 1.00 71.67 93 SER J O 1
ATOM 15040 N N . ALA J 1 97 ? -2.760 17.044 5.412 1.00 66.24 94 ALA J N 1
ATOM 15041 C CA . ALA J 1 97 ? -3.827 18.009 5.765 1.00 65.45 94 ALA J CA 1
ATOM 15042 C C . ALA J 1 97 ? -4.593 18.472 4.518 1.00 65.39 94 ALA J C 1
ATOM 15043 O O . ALA J 1 97 ? -3.953 18.697 3.466 1.00 63.13 94 ALA J O 1
ATOM 15045 N N . ARG J 1 98 ? -5.921 18.589 4.653 1.00 66.61 95 ARG J N 1
ATOM 15046 C CA . ARG J 1 98 ? -6.822 19.054 3.565 1.00 65.54 95 ARG J CA 1
ATOM 15047 C C . ARG J 1 98 ? -6.676 20.577 3.488 1.00 61.03 95 ARG J C 1
ATOM 15048 O O . ARG J 1 98 ? -6.597 21.202 4.558 1.00 59.75 95 ARG J O 1
ATOM 15056 N N . ILE J 1 99 ? -6.680 21.157 2.286 1.00 58.73 96 ILE J N 1
ATOM 15057 C CA . ILE J 1 99 ? -6.501 22.636 2.159 1.00 56.69 96 ILE J CA 1
ATOM 15058 C C . ILE J 1 99 ? -7.839 23.319 1.832 1.00 55.89 96 ILE J C 1
ATOM 15059 O O . ILE J 1 99 ? -8.450 22.990 0.794 1.00 54.28 96 ILE J O 1
ATOM 15064 N N . SER J 1 100 ? -8.253 24.242 2.707 1.00 54.61 97 SER J N 1
ATOM 15065 C CA . SER J 1 100 ? -9.500 25.040 2.570 1.00 56.06 97 SER J CA 1
ATOM 15066 C C . SER J 1 100 ? -9.102 26.503 2.343 1.00 54.38 97 SER J C 1
ATOM 15067 O O . SER J 1 100 ? -8.922 27.232 3.338 1.00 53.89 97 SER J O 1
ATOM 15070 N N . VAL J 1 101 ? -8.956 26.905 1.079 1.00 53.46 98 VAL J N 1
ATOM 15071 C CA . VAL J 1 101 ? -8.546 28.303 0.754 1.00 51.52 98 VAL J CA 1
ATOM 15072 C C . VAL J 1 101 ? -9.711 29.259 1.032 1.00 51.61 98 VAL J C 1
ATOM 15073 O O . VAL J 1 101 ? -10.873 28.847 0.870 1.00 52.59 98 VAL J O 1
ATOM 15077 N N . VAL J 1 102 ? -9.380 30.483 1.452 1.00 50.53 99 VAL J N 1
ATOM 15078 C CA . VAL J 1 102 ? -10.353 31.574 1.748 1.00 50.35 99 VAL J CA 1
ATOM 15079 C C . VAL J 1 102 ? -9.729 32.859 1.198 1.00 51.01 99 VAL J C 1
ATOM 15080 O O . VAL J 1 102 ? -8.752 33.345 1.802 1.00 49.42 99 VAL J O 1
ATOM 15084 N N . GLY J 1 103 ? -10.256 33.354 0.074 1.00 53.37 100 GLY J N 1
ATOM 15085 C CA . GLY J 1 103 ? -9.740 34.574 -0.577 1.00 53.25 100 GLY J CA 1
ATOM 15086 C C . GLY J 1 103 ? -10.350 35.844 -0.015 1.00 53.40 100 GLY J C 1
ATOM 15087 O O . GLY J 1 103 ? -11.588 35.974 -0.056 1.00 55.70 100 GLY J O 1
ATOM 15088 N N . ILE J 1 104 ? -9.501 36.754 0.474 1.00 52.94 101 ILE J N 1
ATOM 15089 C CA . ILE J 1 104 ? -9.953 38.056 1.050 1.00 53.59 101 ILE J CA 1
ATOM 15090 C C . ILE J 1 104 ? -8.920 39.139 0.724 1.00 54.25 101 ILE J C 1
ATOM 15091 O O . ILE J 1 104 ? -7.719 38.881 0.923 1.00 53.05 101 ILE J O 1
ATOM 15096 N N . TYR J 1 105 ? -9.376 40.288 0.213 1.00 56.19 102 TYR J N 1
ATOM 15097 C CA . TYR J 1 105 ? -8.454 41.415 -0.080 1.00 57.42 102 TYR J CA 1
ATOM 15098 C C . TYR J 1 105 ? -8.966 42.591 0.753 1.00 56.69 102 TYR J C 1
ATOM 15099 O O . TYR J 1 105 ? -10.145 42.956 0.601 1.00 59.68 102 TYR J O 1
ATOM 15108 N N . ARG J 1 106 ? -8.132 43.130 1.640 1.00 54.91 103 ARG J N 1
ATOM 15109 C CA . ARG J 1 106 ? -8.599 44.264 2.474 1.00 55.63 103 ARG J CA 1
ATOM 15110 C C . ARG J 1 106 ? -8.560 45.550 1.641 1.00 56.82 103 ARG J C 1
ATOM 15111 O O . ARG J 1 106 ? -7.518 45.812 1.007 1.00 56.32 103 ARG J O 1
ATOM 15119 N N . ASN J 1 107 ? -9.671 46.294 1.620 1.00 58.10 104 ASN J N 1
ATOM 15120 C CA . ASN J 1 107 ? -9.749 47.583 0.884 1.00 60.32 104 ASN J CA 1
ATOM 15121 C C . ASN J 1 107 ? -8.885 48.566 1.681 1.00 62.03 104 ASN J C 1
ATOM 15122 O O . ASN J 1 107 ? -9.260 48.872 2.822 1.00 63.37 104 ASN J O 1
ATOM 15127 N N . GLU J 1 108 ? -7.771 49.026 1.104 1.00 66.12 105 GLU J N 1
ATOM 15128 C CA . GLU J 1 108 ? -6.834 49.944 1.815 1.00 71.03 105 GLU J CA 1
ATOM 15129 C C . GLU J 1 108 ? -7.458 51.325 2.057 1.00 73.29 105 GLU J C 1
ATOM 15130 O O . GLU J 1 108 ? -6.815 52.135 2.754 1.00 72.09 105 GLU J O 1
ATOM 15136 N N . GLU J 1 109 ? -8.669 51.571 1.549 1.00 77.26 106 GLU J N 1
ATOM 15137 C CA . GLU J 1 109 ? -9.332 52.890 1.745 1.00 80.61 106 GLU J CA 1
ATOM 15138 C C . GLU J 1 109 ? -10.321 52.793 2.913 1.00 77.53 106 GLU J C 1
ATOM 15139 O O . GLU J 1 109 ? -10.380 53.751 3.708 1.00 77.73 106 GLU J O 1
ATOM 15145 N N . THR J 1 110 ? -11.035 51.666 3.023 1.00 72.12 107 THR J N 1
ATOM 15146 C CA . THR J 1 110 ? -12.049 51.457 4.095 1.00 70.39 107 THR J CA 1
ATOM 15147 C C . THR J 1 110 ? -11.606 50.368 5.084 1.00 66.69 107 THR J C 1
ATOM 15148 O O . THR J 1 110 ? -12.349 50.139 6.063 1.00 65.32 107 THR J O 1
ATOM 15152 N N . LEU J 1 111 ? -10.453 49.731 4.841 1.00 62.66 108 LEU J N 1
ATOM 15153 C CA . LEU J 1 111 ? -9.923 48.642 5.714 1.00 60.56 108 LEU J CA 1
ATOM 15154 C C . LEU J 1 111 ? -10.954 47.508 5.784 1.00 59.17 108 LEU J C 1
ATOM 15155 O O . LEU J 1 111 ? -10.824 46.637 6.661 1.00 60.80 108 LEU J O 1
ATOM 15160 N N . GLU J 1 112 ? -11.915 47.512 4.857 1.00 58.70 109 GLU J N 1
ATOM 15161 C CA . GLU J 1 112 ? -13.002 46.500 4.803 1.00 57.49 109 GLU J CA 1
ATOM 15162 C C . GLU J 1 112 ? -12.454 45.179 4.262 1.00 55.78 109 GLU J C 1
ATOM 15163 O O . GLU J 1 112 ? -11.693 45.167 3.296 1.00 53.48 109 GLU J O 1
ATOM 15169 N N . PRO J 1 113 ? -12.794 44.027 4.887 1.00 54.94 110 PRO J N 1
ATOM 15170 C CA . PRO J 1 113 ? -12.327 42.726 4.411 1.00 54.06 110 PRO J CA 1
ATOM 15171 C C . PRO J 1 113 ? -13.248 42.250 3.278 1.00 53.98 110 PRO J C 1
ATOM 15172 O O . PRO J 1 113 ? -14.313 41.747 3.573 1.00 55.61 110 PRO J O 1
ATOM 15176 N N . VAL J 1 114 ? -12.818 42.416 2.024 1.00 55.05 111 VAL J N 1
ATOM 15177 C CA . VAL J 1 114 ? -13.665 42.014 0.859 1.00 55.46 111 VAL J CA 1
ATOM 15178 C C . VAL J 1 114 ? -13.380 40.563 0.480 1.00 55.33 111 VAL J C 1
ATOM 15179 O O . VAL J 1 114 ? -12.255 40.226 0.116 1.00 54.38 111 VAL J O 1
ATOM 15183 N N . PRO J 1 115 ? -14.395 39.667 0.534 1.00 56.94 112 PRO J N 1
ATOM 15184 C CA . PRO J 1 115 ? -14.212 38.263 0.169 1.00 56.40 112 PRO J CA 1
ATOM 15185 C C . PRO J 1 115 ? -14.359 38.090 -1.349 1.00 56.06 112 PRO J C 1
ATOM 15186 O O . PRO J 1 115 ? -15.100 38.855 -1.938 1.00 57.58 112 PRO J O 1
ATOM 15190 N N . TYR J 1 116 ? -13.660 37.118 -1.944 1.00 54.45 113 TYR J N 1
ATOM 15191 C CA . TYR J 1 116 ? -13.779 36.911 -3.413 1.00 54.28 113 TYR J CA 1
ATOM 15192 C C . TYR J 1 116 ? -13.976 35.425 -3.739 1.00 55.53 113 TYR J C 1
ATOM 15193 O O . TYR J 1 116 ? -14.589 35.133 -4.788 1.00 58.44 113 TYR J O 1
ATOM 15202 N N . PHE J 1 117 ? -13.524 34.522 -2.866 1.00 55.94 114 PHE J N 1
ATOM 15203 C CA . PHE J 1 117 ? -13.694 33.072 -3.148 1.00 57.52 114 PHE J CA 1
ATOM 15204 C C . PHE J 1 117 ? -13.363 32.231 -1.913 1.00 59.76 114 PHE J C 1
ATOM 15205 O O . PHE J 1 117 ? -12.574 32.672 -1.052 1.00 61.58 114 PHE J O 1
ATOM 15213 N N . GLN J 1 118 ? -13.973 31.047 -1.847 1.00 61.64 115 GLN J N 1
ATOM 15214 C CA . GLN J 1 118 ? -13.754 30.077 -0.746 1.00 63.34 115 GLN J CA 1
ATOM 15215 C C . GLN J 1 118 ? -14.082 28.672 -1.248 1.00 62.27 115 GLN J C 1
ATOM 15216 O O . GLN J 1 118 ? -14.891 28.551 -2.192 1.00 61.99 115 GLN J O 1
ATOM 15222 N N . LYS J 1 119 ? -13.490 27.662 -0.618 1.00 61.42 116 LYS J N 1
ATOM 15223 C CA . LYS J 1 119 ? -13.655 26.244 -1.028 1.00 61.31 116 LYS J CA 1
ATOM 15224 C C . LYS J 1 119 ? -13.240 25.395 0.177 1.00 60.78 116 LYS J C 1
ATOM 15225 O O . LYS J 1 119 ? -12.094 24.898 0.198 1.00 58.95 116 LYS J O 1
ATOM 15231 N N . LEU J 1 120 ? -14.140 25.298 1.161 1.00 61.39 117 LEU J N 1
ATOM 15232 C CA . LEU J 1 120 ? -13.886 24.529 2.406 1.00 62.47 117 LEU J CA 1
ATOM 15233 C C . LEU J 1 120 ? -14.012 23.031 2.117 1.00 63.99 117 LEU J C 1
ATOM 15234 O O . LEU J 1 120 ? -14.812 22.658 1.237 1.00 63.33 117 LEU J O 1
ATOM 15239 N N . VAL J 1 121 ? -13.234 22.220 2.835 1.00 66.09 118 VAL J N 1
ATOM 15240 C CA . VAL J 1 121 ? -13.250 20.736 2.668 1.00 69.80 118 VAL J CA 1
ATOM 15241 C C . VAL J 1 121 ? -14.575 20.196 3.225 1.00 73.36 118 VAL J C 1
ATOM 15242 O O . VAL J 1 121 ? -15.243 20.932 3.981 1.00 73.91 118 VAL J O 1
ATOM 15246 N N . SER J 1 122 ? -14.938 18.964 2.855 1.00 76.35 119 SER J N 1
ATOM 15247 C CA . SER J 1 122 ? -16.196 18.336 3.340 1.00 79.10 119 SER J CA 1
ATOM 15248 C C . SER J 1 122 ? -16.007 17.833 4.774 1.00 80.19 119 SER J C 1
ATOM 15249 O O . SER J 1 122 ? -14.844 17.637 5.184 1.00 79.81 119 SER J O 1
ATOM 15252 N N . ASN J 1 123 ? -17.118 17.659 5.499 1.00 81.27 120 ASN J N 1
ATOM 15253 C CA . ASN J 1 123 ? -17.113 17.151 6.898 1.00 82.28 120 ASN J CA 1
ATOM 15254 C C . ASN J 1 123 ? -16.120 17.955 7.746 1.00 78.88 120 ASN J C 1
ATOM 15255 O O . ASN J 1 123 ? -15.364 17.332 8.515 1.00 79.41 120 ASN J O 1
ATOM 15260 N N . ILE J 1 124 ? -16.144 19.285 7.622 1.00 76.09 121 ILE J N 1
ATOM 15261 C CA . ILE J 1 124 ? -15.220 20.177 8.389 1.00 73.98 121 ILE J CA 1
ATOM 15262 C C . ILE J 1 124 ? -15.643 20.206 9.866 1.00 75.81 121 ILE J C 1
ATOM 15263 O O . ILE J 1 124 ? -14.829 20.650 10.700 1.00 75.10 121 ILE J O 1
ATOM 15268 N N . ASP J 1 125 ? -16.860 19.740 10.179 1.00 78.26 122 ASP J N 1
ATOM 15269 C CA . ASP J 1 125 ? -17.352 19.728 11.586 1.00 80.38 122 ASP J CA 1
ATOM 15270 C C . ASP J 1 125 ? -16.628 18.634 12.386 1.00 81.54 122 ASP J C 1
ATOM 15271 O O . ASP J 1 125 ? -16.725 18.658 13.628 1.00 82.11 122 ASP J O 1
ATOM 15276 N N . GLU J 1 126 ? -15.936 17.722 11.695 1.00 81.61 123 GLU J N 1
ATOM 15277 C CA . GLU J 1 126 ? -15.187 16.607 12.337 1.00 83.69 123 GLU J CA 1
ATOM 15278 C C . GLU J 1 126 ? -13.682 16.849 12.178 1.00 81.10 123 GLU J C 1
ATOM 15279 O O . GLU J 1 126 ? -12.920 15.860 12.215 1.00 80.99 123 GLU J O 1
ATOM 15285 N N . ARG J 1 127 ? -13.270 18.113 12.036 1.00 78.77 124 ARG J N 1
ATOM 15286 C CA . ARG J 1 127 ? -11.830 18.424 11.839 1.00 76.83 124 ARG J CA 1
ATOM 15287 C C . ARG J 1 127 ? -11.399 19.660 12.630 1.00 74.84 124 ARG J C 1
ATOM 15288 O O . ARG J 1 127 ? -12.271 20.437 13.054 1.00 73.18 124 ARG J O 1
ATOM 15296 N N . MET J 1 128 ? -10.083 19.805 12.807 1.00 75.59 125 MET J N 1
ATOM 15297 C CA . MET J 1 128 ? -9.470 20.976 13.486 1.00 74.47 125 MET J CA 1
ATOM 15298 C C . MET J 1 128 ? -9.030 21.917 12.362 1.00 70.58 125 MET J C 1
ATOM 15299 O O . MET J 1 128 ? -8.520 21.402 11.346 1.00 68.75 125 MET J O 1
ATOM 15304 N N . ALA J 1 129 ? -9.222 23.227 12.523 1.00 67.83 126 ALA J N 1
ATOM 15305 C CA . ALA J 1 129 ? -8.823 24.167 11.452 1.00 64.98 126 ALA J CA 1
ATOM 15306 C C . ALA J 1 129 ? -7.598 24.994 11.862 1.00 63.22 126 ALA J C 1
ATOM 15307 O O . ALA J 1 129 ? -7.638 25.626 12.938 1.00 62.09 126 ALA J O 1
ATOM 15309 N N . LEU J 1 130 ? -6.537 24.935 11.048 1.00 62.41 127 LEU J N 1
ATOM 15310 C CA . LEU J 1 130 ? -5.305 25.737 11.274 1.00 61.90 127 LEU J CA 1
ATOM 15311 C C . LEU J 1 130 ? -5.373 26.920 10.304 1.00 58.62 127 LEU J C 1
ATOM 15312 O O . LEU J 1 130 ? -5.003 26.735 9.127 1.00 56.65 127 LEU J O 1
ATOM 15317 N N . VAL J 1 131 ? -5.892 28.062 10.765 1.00 57.41 128 VAL J N 1
ATOM 15318 C CA . VAL J 1 131 ? -6.000 29.271 9.897 1.00 56.58 128 VAL J CA 1
ATOM 15319 C C . VAL J 1 131 ? -4.634 29.961 9.897 1.00 55.50 128 VAL J C 1
ATOM 15320 O O . VAL J 1 131 ? -4.095 30.185 10.997 1.00 56.43 128 VAL J O 1
ATOM 15324 N N . VAL J 1 132 ? -4.093 30.268 8.713 1.00 54.02 129 VAL J N 1
ATOM 15325 C CA . VAL J 1 132 ? -2.758 30.931 8.637 1.00 52.70 129 VAL J CA 1
ATOM 15326 C C . VAL J 1 132 ? -2.874 32.241 7.850 1.00 51.73 129 VAL J C 1
ATOM 15327 O O . VAL J 1 132 ? -3.439 32.228 6.743 1.00 51.05 129 VAL J O 1
ATOM 15331 N N . ASP J 1 133 ? -2.366 33.327 8.437 1.00 52.22 130 ASP J N 1
ATOM 15332 C CA . ASP J 1 133 ? -2.364 34.679 7.818 1.00 53.05 130 ASP J CA 1
ATOM 15333 C C . ASP J 1 133 ? -1.226 35.438 8.494 1.00 52.46 130 ASP J C 1
ATOM 15334 O O . ASP J 1 133 ? -1.200 35.540 9.715 1.00 52.04 130 ASP J O 1
ATOM 15339 N N . PRO J 1 134 ? -0.229 35.960 7.745 1.00 52.64 131 PRO J N 1
ATOM 15340 C CA . PRO J 1 134 ? 0.897 36.667 8.356 1.00 53.34 131 PRO J CA 1
ATOM 15341 C C . PRO J 1 134 ? 0.575 37.820 9.315 1.00 55.03 131 PRO J C 1
ATOM 15342 O O . PRO J 1 134 ? 1.280 37.950 10.296 1.00 55.67 131 PRO J O 1
ATOM 15346 N N . MET J 1 135 ? -0.481 38.592 9.042 1.00 57.18 132 MET J N 1
ATOM 15347 C CA . MET J 1 135 ? -0.778 39.755 9.921 1.00 58.79 132 MET J CA 1
ATOM 15348 C C . MET J 1 135 ? -2.233 39.762 10.398 1.00 58.18 132 MET J C 1
ATOM 15349 O O . MET J 1 135 ? -3.115 39.287 9.663 1.00 58.31 132 MET J O 1
ATOM 15354 N N . LEU J 1 136 ? -2.431 40.288 11.610 1.00 58.34 133 LEU J N 1
ATOM 15355 C CA . LEU J 1 136 ? -3.749 40.436 12.278 1.00 57.16 133 LEU J CA 1
ATOM 15356 C C . LEU J 1 136 ? -3.831 41.899 12.725 1.00 56.53 133 LEU J C 1
ATOM 15357 O O . LEU J 1 136 ? -3.505 42.183 13.895 1.00 57.18 133 LEU J O 1
ATOM 15362 N N . ALA J 1 137 ? -4.181 42.791 11.792 1.00 55.48 134 ALA J N 1
ATOM 15363 C CA . ALA J 1 137 ? -4.277 44.243 12.070 1.00 55.94 134 ALA J CA 1
ATOM 15364 C C . ALA J 1 137 ? -5.542 44.809 12.724 1.00 55.89 134 ALA J C 1
ATOM 15365 O O . ALA J 1 137 ? -5.458 45.224 13.893 1.00 56.50 134 ALA J O 1
ATOM 15367 N N . THR J 1 138 ? -6.658 44.849 11.989 1.00 55.39 135 THR J N 1
ATOM 15368 C CA . THR J 1 138 ? -7.990 45.170 12.571 1.00 56.30 135 THR J CA 1
ATOM 15369 C C . THR J 1 138 ? -8.687 43.880 13.018 1.00 56.56 135 THR J C 1
ATOM 15370 O O . THR J 1 138 ? -9.530 43.958 13.931 1.00 58.38 135 THR J O 1
ATOM 15374 N N . GLY J 1 139 ? -8.339 42.749 12.393 1.00 55.89 136 GLY J N 1
ATOM 15375 C CA . GLY J 1 139 ? -8.942 41.440 12.711 1.00 55.51 136 GLY J CA 1
ATOM 15376 C C . GLY J 1 139 ? -10.157 41.150 11.842 1.00 55.80 136 GLY J C 1
ATOM 15377 O O . GLY J 1 139 ? -10.729 40.057 11.990 1.00 56.02 136 GLY J O 1
ATOM 15378 N N . GLY J 1 140 ? -10.522 42.083 10.951 1.00 55.12 137 GLY J N 1
ATOM 15379 C CA . GLY J 1 140 ? -11.689 41.916 10.064 1.00 55.16 137 GLY J CA 1
ATOM 15380 C C . GLY J 1 140 ? -11.555 40.710 9.152 1.00 54.08 137 GLY J C 1
ATOM 15381 O O . GLY J 1 140 ? -12.541 39.959 9.018 1.00 55.35 137 GLY J O 1
ATOM 15382 N N . SER J 1 141 ? -10.380 40.529 8.546 1.00 52.90 138 SER J N 1
ATOM 15383 C CA . SER J 1 141 ? -10.138 39.388 7.623 1.00 51.89 138 SER J CA 1
ATOM 15384 C C . SER J 1 141 ? -10.276 38.057 8.374 1.00 51.55 138 SER J C 1
ATOM 15385 O O . SER J 1 141 ? -10.979 37.160 7.868 1.00 51.17 138 SER J O 1
ATOM 15388 N N . MET J 1 142 ? -9.631 37.952 9.540 1.00 51.26 139 MET J N 1
ATOM 15389 C CA . MET J 1 142 ? -9.654 36.715 10.367 1.00 51.57 139 MET J CA 1
ATOM 15390 C C . MET J 1 142 ? -11.084 36.426 10.855 1.00 52.68 139 MET J C 1
ATOM 15391 O O . MET J 1 142 ? -11.516 35.260 10.752 1.00 52.23 139 MET J O 1
ATOM 15396 N N . ILE J 1 143 ? -11.783 37.449 11.361 1.00 53.35 140 ILE J N 1
ATOM 15397 C CA . ILE J 1 143 ? -13.183 37.298 11.865 1.00 54.90 140 ILE J CA 1
ATOM 15398 C C . ILE J 1 143 ? -14.094 36.833 10.719 1.00 55.56 140 ILE J C 1
ATOM 15399 O O . ILE J 1 143 ? -14.988 35.998 10.981 1.00 57.20 140 ILE J O 1
ATOM 15404 N N . ALA J 1 144 ? -13.878 37.354 9.505 1.00 54.12 141 ALA J N 1
ATOM 15405 C CA . ALA J 1 144 ? -14.704 36.974 8.334 1.00 53.82 141 ALA J CA 1
ATOM 15406 C C . ALA J 1 144 ? -14.463 35.499 7.991 1.00 53.73 141 ALA J C 1
ATOM 15407 O O . ALA J 1 144 ? -15.447 34.788 7.720 1.00 54.14 141 ALA J O 1
ATOM 15409 N N . THR J 1 145 ? -13.197 35.071 8.017 1.00 53.24 142 THR J N 1
ATOM 15410 C CA . THR J 1 145 ? -12.815 33.668 7.700 1.00 53.55 142 THR J CA 1
ATOM 15411 C C . THR J 1 145 ? -13.439 32.704 8.720 1.00 55.11 142 THR J C 1
ATOM 15412 O O . THR J 1 145 ? -13.995 31.674 8.290 1.00 55.46 142 THR J O 1
ATOM 15416 N N . ILE J 1 146 ? -13.362 33.033 10.013 1.00 55.55 143 ILE J N 1
ATOM 15417 C CA . ILE J 1 146 ? -13.929 32.156 11.082 1.00 58.10 143 ILE J CA 1
ATOM 15418 C C . ILE J 1 146 ? -15.460 32.106 10.952 1.00 61.19 143 ILE J C 1
ATOM 15419 O O . ILE J 1 146 ? -16.031 31.032 11.246 1.00 63.67 143 ILE J O 1
ATOM 15424 N N . ASP J 1 147 ? -16.103 33.207 10.536 1.00 61.40 144 ASP J N 1
ATOM 15425 C CA . ASP J 1 147 ? -17.584 33.196 10.365 1.00 62.96 144 ASP J CA 1
ATOM 15426 C C . ASP J 1 147 ? -17.947 32.081 9.374 1.00 63.38 144 ASP J C 1
ATOM 15427 O O . ASP J 1 147 ? -18.912 31.337 9.655 1.00 66.26 144 ASP J O 1
ATOM 15432 N N . LEU J 1 148 ? -17.193 31.972 8.271 1.00 61.55 145 LEU J N 1
ATOM 15433 C CA . LEU J 1 148 ? -17.415 30.937 7.221 1.00 62.41 145 LEU J CA 1
ATOM 15434 C C . LEU J 1 148 ? -17.199 29.539 7.818 1.00 63.42 145 LEU J C 1
ATOM 15435 O O . LEU J 1 148 ? -18.060 28.660 7.590 1.00 63.74 145 LEU J O 1
ATOM 15440 N N . LEU J 1 149 ? -16.090 29.353 8.546 1.00 62.10 146 LEU J N 1
ATOM 15441 C CA . LEU J 1 149 ? -15.749 28.047 9.175 1.00 63.01 146 LEU J CA 1
ATOM 15442 C C . LEU J 1 149 ? -16.826 27.645 10.197 1.00 66.04 146 LEU J C 1
ATOM 15443 O O . LEU J 1 149 ? -17.160 26.444 10.234 1.00 66.77 146 LEU J O 1
ATOM 15448 N N . LYS J 1 150 ? -17.345 28.587 10.998 1.00 67.44 147 LYS J N 1
ATOM 15449 C CA . LYS J 1 150 ? -18.397 28.217 11.989 1.00 72.10 147 LYS J CA 1
ATOM 15450 C C . LYS J 1 150 ? -19.684 27.793 11.272 1.00 73.08 147 LYS J C 1
ATOM 15451 O O . LYS J 1 150 ? -20.195 26.707 11.601 1.00 75.01 147 LYS J O 1
ATOM 15457 N N . ASN J 1 151 ? -20.189 28.622 10.352 1.00 72.39 148 ASN J N 1
ATOM 15458 C CA . ASN J 1 151 ? -21.435 28.302 9.600 1.00 73.88 148 ASN J CA 1
ATOM 15459 C C . ASN J 1 151 ? -21.279 26.944 8.902 1.00 72.49 148 ASN J C 1
ATOM 15460 O O . ASN J 1 151 ? -22.310 26.272 8.690 1.00 74.11 148 ASN J O 1
ATOM 15465 N N . ALA J 1 152 ? -20.041 26.560 8.568 1.00 68.70 149 ALA J N 1
ATOM 15466 C CA . ALA J 1 152 ? -19.775 25.265 7.896 1.00 68.21 149 ALA J CA 1
ATOM 15467 C C . ALA J 1 152 ? -19.897 24.115 8.908 1.00 69.44 149 ALA J C 1
ATOM 15468 O O . ALA J 1 152 ? -20.156 22.980 8.468 1.00 69.79 149 ALA J O 1
ATOM 15470 N N . GLY J 1 153 ? -19.690 24.399 10.202 1.00 69.85 150 GLY J N 1
ATOM 15471 C CA . GLY J 1 153 ? -19.800 23.380 11.267 1.00 72.03 150 GLY J CA 1
ATOM 15472 C C . GLY J 1 153 ? -18.504 23.158 12.033 1.00 71.76 150 GLY J C 1
ATOM 15473 O O . GLY J 1 153 ? -18.512 22.304 12.940 1.00 73.87 150 GLY J O 1
ATOM 15474 N N . CYS J 1 154 ? -17.440 23.903 11.712 1.00 69.61 151 CYS J N 1
ATOM 15475 C CA . CYS J 1 154 ? -16.134 23.727 12.410 1.00 68.60 151 CYS J CA 1
ATOM 15476 C C . CYS J 1 154 ? -16.222 24.270 13.843 1.00 70.34 151 CYS J C 1
ATOM 15477 O O . CYS J 1 154 ? -16.646 25.432 14.011 1.00 68.65 151 CYS J O 1
ATOM 15480 N N . THR J 1 155 ? -15.809 23.456 14.825 1.00 74.00 152 THR J N 1
ATOM 15481 C CA . THR J 1 155 ? -15.840 23.826 16.268 1.00 76.47 152 THR J CA 1
ATOM 15482 C C . THR J 1 155 ? -14.421 24.097 16.784 1.00 76.21 152 THR J C 1
ATOM 15483 O O . THR J 1 155 ? -14.242 25.090 17.515 1.00 78.28 152 THR J O 1
ATOM 15487 N N . SER J 1 156 ? -13.465 23.232 16.432 1.00 75.43 153 SER J N 1
ATOM 15488 C CA . SER J 1 156 ? -12.052 23.371 16.876 1.00 73.21 153 SER J CA 1
ATOM 15489 C C . SER J 1 156 ? -11.273 24.209 15.852 1.00 69.23 153 SER J C 1
ATOM 15490 O O . SER J 1 156 ? -11.081 23.720 14.720 1.00 68.54 153 SER J O 1
ATOM 15493 N N . ILE J 1 157 ? -10.841 25.417 16.242 1.00 66.21 154 ILE J N 1
ATOM 15494 C CA . ILE J 1 157 ? -10.094 26.335 15.325 1.00 62.83 154 ILE J CA 1
ATOM 15495 C C . ILE J 1 157 ? -8.857 26.921 16.021 1.00 61.49 154 ILE J C 1
ATOM 15496 O O . ILE J 1 157 ? -8.965 27.333 17.191 1.00 61.39 154 ILE J O 1
ATOM 15501 N N . LYS J 1 158 ? -7.735 26.965 15.296 1.00 60.89 155 LYS J N 1
ATOM 15502 C CA . LYS J 1 158 ? -6.443 27.532 15.776 1.00 60.97 155 LYS J CA 1
ATOM 15503 C C . LYS J 1 158 ? -5.968 28.565 14.744 1.00 59.42 155 LYS J C 1
ATOM 15504 O O . LYS J 1 158 ? -6.016 28.255 13.538 1.00 56.85 155 LYS J O 1
ATOM 15510 N N . VAL J 1 159 ? -5.548 29.747 15.205 1.00 54.39 156 VAL J N 1
ATOM 15511 C CA . VAL J 1 159 ? -5.078 30.837 14.294 1.00 54.20 156 VAL J CA 1
ATOM 15512 C C . VAL J 1 159 ? -3.562 31.015 14.440 1.00 54.25 156 VAL J C 1
ATOM 15513 O O . VAL J 1 159 ? -3.094 31.169 15.584 1.00 55.28 156 VAL J O 1
ATOM 15517 N N . LEU J 1 160 ? -2.837 31.000 13.313 1.00 53.92 157 LEU J N 1
ATOM 15518 C CA . LEU J 1 160 ? -1.359 31.176 13.302 1.00 53.35 157 LEU J CA 1
ATOM 15519 C C . LEU J 1 160 ? -1.022 32.462 12.537 1.00 51.06 157 LEU J C 1
ATOM 15520 O O . LEU J 1 160 ? -1.265 32.494 11.317 1.00 51.35 157 LEU J O 1
ATOM 15525 N N . VAL J 1 161 ? -0.501 33.481 13.228 1.00 49.06 158 VAL J N 1
ATOM 15526 C CA . VAL J 1 161 ? -0.131 34.766 12.559 1.00 48.67 158 VAL J CA 1
ATOM 15527 C C . VAL J 1 161 ? 1.315 35.117 12.935 1.00 49.57 158 VAL J C 1
ATOM 15528 O O . VAL J 1 161 ? 1.779 34.655 13.996 1.00 50.94 158 VAL J O 1
ATOM 15532 N N . LEU J 1 162 ? 2.006 35.882 12.085 1.00 49.38 159 LEU J N 1
ATOM 15533 C CA . LEU J 1 162 ? 3.405 36.296 12.380 1.00 50.00 159 LEU J CA 1
ATOM 15534 C C . LEU J 1 162 ? 3.372 37.481 13.357 1.00 50.15 159 LEU J C 1
ATOM 15535 O O . LEU J 1 162 ? 4.085 37.422 14.375 1.00 51.44 159 LEU J O 1
ATOM 15540 N N . VAL J 1 163 ? 2.575 38.511 13.050 1.00 50.45 160 VAL J N 1
ATOM 15541 C CA . VAL J 1 163 ? 2.442 39.722 13.918 1.00 51.30 160 VAL J CA 1
ATOM 15542 C C . VAL J 1 163 ? 0.950 39.986 14.171 1.00 50.77 160 VAL J C 1
ATOM 15543 O O . VAL J 1 163 ? 0.129 39.691 13.271 1.00 47.22 160 VAL J O 1
ATOM 15547 N N . ALA J 1 164 ? 0.624 40.521 15.353 1.00 50.96 161 ALA J N 1
ATOM 15548 C CA . ALA J 1 164 ? -0.779 40.814 15.727 1.00 50.04 161 ALA J CA 1
ATOM 15549 C C . ALA J 1 164 ? -0.850 42.116 16.525 1.00 51.06 161 ALA J C 1
ATOM 15550 O O . ALA J 1 164 ? -0.073 42.267 17.484 1.00 52.48 161 ALA J O 1
ATOM 15552 N N . ALA J 1 165 ? -1.745 43.019 16.124 1.00 52.78 162 ALA J N 1
ATOM 15553 C CA . ALA J 1 165 ? -1.920 44.306 16.832 1.00 55.00 162 ALA J CA 1
ATOM 15554 C C . ALA J 1 165 ? -2.959 44.104 17.931 1.00 55.63 162 ALA J C 1
ATOM 15555 O O . ALA J 1 165 ? -3.910 43.349 17.742 1.00 54.95 162 ALA J O 1
ATOM 15557 N N . PRO J 1 166 ? -2.815 44.746 19.113 1.00 58.29 163 PRO J N 1
ATOM 15558 C CA . PRO J 1 166 ? -3.793 44.590 20.191 1.00 60.04 163 PRO J CA 1
ATOM 15559 C C . PRO J 1 166 ? -5.238 44.803 19.709 1.00 59.57 163 PRO J C 1
ATOM 15560 O O . PRO J 1 166 ? -6.102 44.062 20.147 1.00 61.77 163 PRO J O 1
ATOM 15564 N N . GLU J 1 167 ? -5.459 45.789 18.826 1.00 58.79 164 GLU J N 1
ATOM 15565 C CA . GLU J 1 167 ? -6.818 46.080 18.286 1.00 58.97 164 GLU J CA 1
ATOM 15566 C C . GLU J 1 167 ? -7.387 44.812 17.634 1.00 56.11 164 GLU J C 1
ATOM 15567 O O . GLU J 1 167 ? -8.566 44.493 17.896 1.00 56.24 164 GLU J O 1
ATOM 15573 N N . GLY J 1 168 ? -6.571 44.130 16.820 1.00 53.65 165 GLY J N 1
ATOM 15574 C CA . GLY J 1 168 ? -6.981 42.893 16.124 1.00 52.56 165 GLY J CA 1
ATOM 15575 C C . GLY J 1 168 ? -7.296 41.772 17.097 1.00 53.34 165 GLY J C 1
ATOM 15576 O O . GLY J 1 168 ? -8.284 41.044 16.858 1.00 51.54 165 GLY J O 1
ATOM 15577 N N . ILE J 1 169 ? -6.474 41.634 18.145 1.00 54.55 166 ILE J N 1
ATOM 15578 C CA . ILE J 1 169 ? -6.658 40.588 19.196 1.00 55.48 166 ILE J CA 1
ATOM 15579 C C . ILE J 1 169 ? -7.967 40.870 19.944 1.00 56.43 166 ILE J C 1
ATOM 15580 O O . ILE J 1 169 ? -8.728 39.911 20.194 1.00 57.61 166 ILE J O 1
ATOM 15585 N N . ALA J 1 170 ? -8.209 42.141 20.276 1.00 56.74 167 ALA J N 1
ATOM 15586 C CA . ALA J 1 170 ? -9.429 42.559 21.006 1.00 59.28 167 ALA J CA 1
ATOM 15587 C C . ALA J 1 170 ? -10.679 42.279 20.160 1.00 60.28 167 ALA J C 1
ATOM 15588 O O . ALA J 1 170 ? -11.672 41.781 20.728 1.00 64.98 167 ALA J O 1
ATOM 15590 N N . ALA J 1 171 ? -10.628 42.586 18.858 1.00 58.49 168 ALA J N 1
ATOM 15591 C CA . ALA J 1 171 ? -11.779 42.371 17.948 1.00 57.82 168 ALA J CA 1
ATOM 15592 C C . ALA J 1 171 ? -12.033 40.872 17.744 1.00 56.86 168 ALA J C 1
ATOM 15593 O O . ALA J 1 171 ? -13.211 40.476 17.670 1.00 57.86 168 ALA J O 1
ATOM 15595 N N . LEU J 1 172 ? -10.964 40.076 17.665 1.00 57.12 169 LEU J N 1
ATOM 15596 C CA . LEU J 1 172 ? -11.080 38.607 17.456 1.00 57.44 169 LEU J CA 1
ATOM 15597 C C . LEU J 1 172 ? -11.614 37.921 18.721 1.00 60.87 169 LEU J C 1
ATOM 15598 O O . LEU J 1 172 ? -12.356 36.926 18.575 1.00 59.96 169 LEU J O 1
ATOM 15603 N N . GLU J 1 173 ? -11.257 38.435 19.906 1.00 63.79 170 GLU J N 1
ATOM 15604 C CA . GLU J 1 173 ? -11.695 37.834 21.198 1.00 67.29 170 GLU J CA 1
ATOM 15605 C C . GLU J 1 173 ? -13.212 37.973 21.386 1.00 68.35 170 GLU J C 1
ATOM 15606 O O . GLU J 1 173 ? -13.856 36.942 21.664 1.00 69.12 170 GLU J O 1
ATOM 15612 N N . LYS J 1 174 ? -13.759 39.187 21.252 1.00 67.92 171 LYS J N 1
ATOM 15613 C CA . LYS J 1 174 ? -15.226 39.378 21.443 1.00 70.60 171 LYS J CA 1
ATOM 15614 C C . LYS J 1 174 ? -16.004 38.741 20.283 1.00 67.08 171 LYS J C 1
ATOM 15615 O O . LYS J 1 174 ? -17.160 38.339 20.512 1.00 68.32 171 LYS J O 1
ATOM 15621 N N . ALA J 1 175 ? -15.401 38.644 19.095 1.00 63.68 172 ALA J N 1
ATOM 15622 C CA . ALA J 1 175 ? -16.092 38.037 17.932 1.00 64.62 172 ALA J CA 1
ATOM 15623 C C . ALA J 1 175 ? -16.052 36.503 18.031 1.00 65.33 172 ALA J C 1
ATOM 15624 O O . ALA J 1 175 ? -17.093 35.874 17.755 1.00 66.32 172 ALA J O 1
ATOM 15626 N N . HIS J 1 176 ? -14.898 35.928 18.404 1.00 64.31 173 HIS J N 1
ATOM 15627 C CA . HIS J 1 176 ? -14.743 34.449 18.522 1.00 63.64 173 HIS J CA 1
ATOM 15628 C C . HIS J 1 176 ? -13.793 34.112 19.672 1.00 63.12 173 HIS J C 1
ATOM 15629 O O . HIS J 1 176 ? -12.601 33.903 19.451 1.00 61.28 173 HIS J O 1
ATOM 15636 N N . PRO J 1 177 ? -14.283 34.029 20.931 1.00 64.49 174 PRO J N 1
ATOM 15637 C CA . PRO J 1 177 ? -13.419 33.722 22.073 1.00 64.76 174 PRO J CA 1
ATOM 15638 C C . PRO J 1 177 ? -12.923 32.266 22.134 1.00 65.37 174 PRO J C 1
ATOM 15639 O O . PRO J 1 177 ? -11.837 32.058 22.635 1.00 64.83 174 PRO J O 1
ATOM 15643 N N . ASP J 1 178 ? -13.707 31.313 21.611 1.00 68.55 175 ASP J N 1
ATOM 15644 C CA . ASP J 1 178 ? -13.342 29.866 21.631 1.00 71.46 175 ASP J CA 1
ATOM 15645 C C . ASP J 1 178 ? -12.195 29.577 20.651 1.00 70.84 175 ASP J C 1
ATOM 15646 O O . ASP J 1 178 ? -11.804 28.398 20.539 1.00 72.90 175 ASP J O 1
ATOM 15651 N N . VAL J 1 179 ? -11.680 30.605 19.973 1.00 69.03 176 VAL J N 1
ATOM 15652 C CA . VAL J 1 179 ? -10.547 30.428 19.015 1.00 66.92 176 VAL J CA 1
ATOM 15653 C C . VAL J 1 179 ? -9.240 30.578 19.802 1.00 65.52 176 VAL J C 1
ATOM 15654 O O . VAL J 1 179 ? -9.234 31.347 20.774 1.00 67.42 176 VAL J O 1
ATOM 15658 N N . GLU J 1 180 ? -8.192 29.844 19.419 1.00 64.66 177 GLU J N 1
ATOM 15659 C CA . GLU J 1 180 ? -6.880 29.944 20.119 1.00 65.12 177 GLU J CA 1
ATOM 15660 C C . GLU J 1 180 ? -5.887 30.613 19.161 1.00 61.93 177 GLU J C 1
ATOM 15661 O O . GLU J 1 180 ? -5.636 30.043 18.079 1.00 60.58 177 GLU J O 1
ATOM 15667 N N . LEU J 1 181 ? -5.353 31.775 19.557 1.00 58.98 178 LEU J N 1
ATOM 15668 C CA . LEU J 1 181 ? -4.398 32.544 18.714 1.00 56.89 178 LEU J CA 1
ATOM 15669 C C . LEU J 1 181 ? -2.942 32.213 19.057 1.00 57.64 178 LEU J C 1
ATOM 15670 O O . LEU J 1 181 ? -2.580 32.256 20.249 1.00 60.10 178 LEU J O 1
ATOM 15675 N N . TYR J 1 182 ? -2.153 31.905 18.026 1.00 57.28 179 TYR J N 1
ATOM 15676 C CA . TYR J 1 182 ? -0.700 31.620 18.142 1.00 57.99 179 TYR J CA 1
ATOM 15677 C C . TYR J 1 182 ? 0.009 32.686 17.304 1.00 57.19 179 TYR J C 1
ATOM 15678 O O . TYR J 1 182 ? -0.158 32.677 16.071 1.00 57.73 179 TYR J O 1
ATOM 15687 N N . THR J 1 183 ? 0.724 33.605 17.953 1.00 58.15 180 THR J N 1
ATOM 15688 C CA . THR J 1 183 ? 1.428 34.680 17.207 1.00 57.48 180 THR J CA 1
ATOM 15689 C C . THR J 1 183 ? 2.919 34.672 17.555 1.00 59.34 180 THR J C 1
ATOM 15690 O O . THR J 1 183 ? 3.267 34.281 18.687 1.00 62.94 180 THR J O 1
ATOM 15694 N N . ALA J 1 184 ? 3.758 35.059 16.592 1.00 59.41 181 ALA J N 1
ATOM 15695 C CA . ALA J 1 184 ? 5.221 35.126 16.806 1.00 59.88 181 ALA J CA 1
ATOM 15696 C C . ALA J 1 184 ? 5.535 36.435 17.539 1.00 59.30 181 ALA J C 1
ATOM 15697 O O . ALA J 1 184 ? 6.672 36.587 18.027 1.00 59.96 181 ALA J O 1
ATOM 15699 N N . SER J 1 185 ? 4.545 37.335 17.614 1.00 57.69 182 SER J N 1
ATOM 15700 C CA . SER J 1 185 ? 4.727 38.645 18.293 1.00 58.54 182 SER J CA 1
ATOM 15701 C C . SER J 1 185 ? 3.410 39.420 18.404 1.00 58.24 182 SER J C 1
ATOM 15702 O O . SER J 1 185 ? 2.506 39.214 17.566 1.00 56.81 182 SER J O 1
ATOM 15705 N N . VAL J 1 186 ? 3.339 40.280 19.422 1.00 59.31 183 VAL J N 1
ATOM 15706 C CA . VAL J 1 186 ? 2.184 41.182 19.704 1.00 58.35 183 VAL J CA 1
ATOM 15707 C C . VAL J 1 186 ? 2.765 42.599 19.636 1.00 59.83 183 VAL J C 1
ATOM 15708 O O . VAL J 1 186 ? 3.350 43.051 20.644 1.00 59.57 183 VAL J O 1
ATOM 15712 N N . ASP J 1 187 ? 2.653 43.243 18.469 1.00 60.31 184 ASP J N 1
ATOM 15713 C CA . ASP J 1 187 ? 3.213 44.606 18.250 1.00 61.82 184 ASP J CA 1
ATOM 15714 C C . ASP J 1 187 ? 2.451 45.641 19.088 1.00 63.08 184 ASP J C 1
ATOM 15715 O O . ASP J 1 187 ? 1.527 45.248 19.823 1.00 62.77 184 ASP J O 1
ATOM 15720 N N . LYS J 1 188 ? 2.852 46.912 18.979 1.00 65.68 185 LYS J N 1
ATOM 15721 C CA . LYS J 1 188 ? 2.257 48.033 19.756 1.00 70.42 185 LYS J CA 1
ATOM 15722 C C . LYS J 1 188 ? 0.835 48.362 19.274 1.00 68.48 185 LYS J C 1
ATOM 15723 O O . LYS J 1 188 ? -0.058 48.435 20.139 1.00 69.15 185 LYS J O 1
ATOM 15729 N N . GLY J 1 189 ? 0.620 48.559 17.970 1.00 65.56 186 GLY J N 1
ATOM 15730 C CA . GLY J 1 189 ? -0.749 48.876 17.511 1.00 65.23 186 GLY J CA 1
ATOM 15731 C C . GLY J 1 189 ? -0.847 49.091 16.011 1.00 63.95 186 GLY J C 1
ATOM 15732 O O . GLY J 1 189 ? -0.021 48.524 15.271 1.00 65.09 186 GLY J O 1
ATOM 15733 N N . LEU J 1 190 ? -1.849 49.870 15.588 1.00 64.00 187 LEU J N 1
ATOM 15734 C CA . LEU J 1 190 ? -2.096 50.186 14.154 1.00 61.85 187 LEU J CA 1
ATOM 15735 C C . LEU J 1 190 ? -1.788 51.664 13.894 1.00 63.50 187 LEU J C 1
ATOM 15736 O O . LEU J 1 190 ? -1.963 52.471 14.825 1.00 65.14 187 LEU J O 1
ATOM 15741 N N . ASN J 1 191 ? -1.343 51.996 12.676 1.00 63.45 188 ASN J N 1
ATOM 15742 C CA . ASN J 1 191 ? -1.041 53.410 12.326 1.00 66.37 188 ASN J CA 1
ATOM 15743 C C . ASN J 1 191 ? -2.343 54.058 11.835 1.00 70.90 188 ASN J C 1
ATOM 15744 O O . ASN J 1 191 ? -3.423 53.487 12.092 1.00 69.50 188 ASN J O 1
ATOM 15749 N N . GLU J 1 192 ? -2.241 55.189 11.137 1.00 77.08 189 GLU J N 1
ATOM 15750 C CA . GLU J 1 192 ? -3.442 55.900 10.621 1.00 81.42 189 GLU J CA 1
ATOM 15751 C C . GLU J 1 192 ? -4.041 55.143 9.424 1.00 78.12 189 GLU J C 1
ATOM 15752 O O . GLU J 1 192 ? -5.264 55.248 9.229 1.00 78.08 189 GLU J O 1
ATOM 15758 N N . HIS J 1 193 ? -3.224 54.377 8.688 1.00 75.95 190 HIS J N 1
ATOM 15759 C CA . HIS J 1 193 ? -3.699 53.641 7.481 1.00 73.89 190 HIS J CA 1
ATOM 15760 C C . HIS J 1 193 ? -4.021 52.169 7.781 1.00 69.58 190 HIS J C 1
ATOM 15761 O O . HIS J 1 193 ? -4.120 51.385 6.812 1.00 66.29 190 HIS J O 1
ATOM 15768 N N . GLY J 1 194 ? -4.162 51.802 9.060 1.00 67.72 191 GLY J N 1
ATOM 15769 C CA . GLY J 1 194 ? -4.507 50.416 9.442 1.00 64.39 191 GLY J CA 1
ATOM 15770 C C . GLY J 1 194 ? -3.357 49.421 9.346 1.00 61.69 191 GLY J C 1
ATOM 15771 O O . GLY J 1 194 ? -3.651 48.211 9.263 1.00 61.30 191 GLY J O 1
ATOM 15772 N N . TYR J 1 195 ? -2.102 49.882 9.354 1.00 61.33 192 TYR J N 1
ATOM 15773 C CA . TYR J 1 195 ? -0.942 48.948 9.290 1.00 60.70 192 TYR J CA 1
ATOM 15774 C C . TYR J 1 195 ? -0.374 48.718 10.693 1.00 57.96 192 TYR J C 1
ATOM 15775 O O . TYR J 1 195 ? -0.290 49.681 11.482 1.00 57.90 192 TYR J O 1
ATOM 15784 N N . ILE J 1 196 ? 0.008 47.468 10.979 1.00 54.17 193 ILE J N 1
ATOM 15785 C CA . ILE J 1 196 ? 0.590 47.090 12.302 1.00 53.10 193 ILE J CA 1
ATOM 15786 C C . ILE J 1 196 ? 1.954 47.774 12.446 1.00 54.03 193 ILE J C 1
ATOM 15787 O O . ILE J 1 196 ? 2.689 47.833 11.440 1.00 53.21 193 ILE J O 1
ATOM 15792 N N . ILE J 1 197 ? 2.262 48.275 13.648 1.00 55.73 194 ILE J N 1
ATOM 15793 C CA . ILE J 1 197 ? 3.564 48.954 13.936 1.00 58.58 194 ILE J CA 1
ATOM 15794 C C . ILE J 1 197 ? 4.179 48.289 15.169 1.00 57.89 194 ILE J C 1
ATOM 15795 O O . ILE J 1 197 ? 3.486 48.095 16.166 1.00 56.05 194 ILE J O 1
ATOM 15800 N N . PRO J 1 198 ? 5.480 47.896 15.147 1.00 57.22 195 PRO J N 1
ATOM 15801 C CA . PRO J 1 198 ? 6.358 48.072 13.985 1.00 56.84 195 PRO J CA 1
ATOM 15802 C C . PRO J 1 198 ? 5.883 47.333 12.721 1.00 54.08 195 PRO J C 1
ATOM 15803 O O . PRO J 1 198 ? 6.131 47.841 11.648 1.00 55.70 195 PRO J O 1
ATOM 15807 N N . GLY J 1 199 ? 5.255 46.161 12.887 1.00 51.93 196 GLY J N 1
ATOM 15808 C CA . GLY J 1 199 ? 4.699 45.333 11.792 1.00 51.07 196 GLY J CA 1
ATOM 15809 C C . GLY J 1 199 ? 5.722 44.818 10.783 1.00 51.26 196 GLY J C 1
ATOM 15810 O O . GLY J 1 199 ? 6.926 44.765 11.117 1.00 51.22 196 GLY J O 1
ATOM 15811 N N . LEU J 1 200 ? 5.230 44.455 9.585 1.00 50.99 197 LEU J N 1
ATOM 15812 C CA . LEU J 1 200 ? 6.039 43.910 8.457 1.00 52.99 197 LEU J CA 1
ATOM 15813 C C . LEU J 1 200 ? 5.655 44.576 7.124 1.00 52.71 197 LEU J C 1
ATOM 15814 O O . LEU J 1 200 ? 6.144 44.100 6.083 1.00 53.21 197 LEU J O 1
ATOM 15819 N N . GLY J 1 201 ? 4.801 45.606 7.144 1.00 52.37 198 GLY J N 1
ATOM 15820 C CA . GLY J 1 201 ? 4.380 46.296 5.905 1.00 54.22 198 GLY J CA 1
ATOM 15821 C C . GLY J 1 201 ? 3.414 45.450 5.085 1.00 54.19 198 GLY J C 1
ATOM 15822 O O . GLY J 1 201 ? 2.549 44.792 5.694 1.00 52.56 198 GLY J O 1
ATOM 15823 N N . ASP J 1 202 ? 3.530 45.490 3.752 1.00 56.12 199 ASP J N 1
ATOM 15824 C CA . ASP J 1 202 ? 2.648 44.682 2.864 1.00 57.86 199 ASP J CA 1
ATOM 15825 C C . ASP J 1 202 ? 3.200 43.256 2.796 1.00 55.92 199 ASP J C 1
ATOM 15826 O O . ASP J 1 202 ? 3.869 42.930 1.796 1.00 59.06 199 ASP J O 1
ATOM 15831 N N . ALA J 1 203 ? 2.925 42.449 3.822 1.00 51.72 200 ALA J N 1
ATOM 15832 C CA . ALA J 1 203 ? 3.407 41.050 3.873 1.00 50.17 200 ALA J CA 1
ATOM 15833 C C . ALA J 1 203 ? 3.039 40.325 2.574 1.00 46.77 200 ALA J C 1
ATOM 15834 O O . ALA J 1 203 ? 3.885 39.577 2.067 1.00 45.80 200 ALA J O 1
ATOM 15836 N N . GLY J 1 204 ? 1.827 40.554 2.060 1.00 46.20 201 GLY J N 1
ATOM 15837 C CA . GLY J 1 204 ? 1.366 39.909 0.814 1.00 45.13 201 GLY J CA 1
ATOM 15838 C C . GLY J 1 204 ? 2.246 40.263 -0.374 1.00 44.89 201 GLY J C 1
ATOM 15839 O O . GLY J 1 204 ? 2.735 39.332 -1.045 1.00 44.14 201 GLY J O 1
ATOM 15840 N N . ASP J 1 205 ? 2.444 41.563 -0.621 1.00 45.92 202 ASP J N 1
ATOM 15841 C CA . ASP J 1 205 ? 3.282 42.045 -1.754 1.00 46.78 202 ASP J CA 1
ATOM 15842 C C . ASP J 1 205 ? 4.732 41.562 -1.595 1.00 46.62 202 ASP J C 1
ATOM 15843 O O . ASP J 1 205 ? 5.318 41.174 -2.620 1.00 47.08 202 ASP J O 1
ATOM 15848 N N . LYS J 1 206 ? 5.285 41.590 -0.374 1.00 46.99 203 LYS J N 1
ATOM 15849 C CA . LYS J 1 206 ? 6.687 41.142 -0.129 1.00 47.74 203 LYS J CA 1
ATOM 15850 C C . LYS J 1 206 ? 6.837 39.641 -0.427 1.00 46.59 203 LYS J C 1
ATOM 15851 O O . LYS J 1 206 ? 7.880 39.264 -1.000 1.00 47.73 203 LYS J O 1
ATOM 15857 N N . ILE J 1 207 ? 5.844 38.827 -0.050 1.00 44.03 204 ILE J N 1
ATOM 15858 C CA . ILE J 1 207 ? 5.877 37.347 -0.272 1.00 44.49 204 ILE J CA 1
ATOM 15859 C C . ILE J 1 207 ? 5.800 37.007 -1.770 1.00 45.39 204 ILE J C 1
ATOM 15860 O O . ILE J 1 207 ? 6.574 36.125 -2.208 1.00 46.26 204 ILE J O 1
ATOM 15865 N N . PHE J 1 208 ? 4.914 37.674 -2.518 1.00 45.46 205 PHE J N 1
ATOM 15866 C CA . PHE J 1 208 ? 4.717 37.404 -3.970 1.00 46.15 205 PHE J CA 1
ATOM 15867 C C . PHE J 1 208 ? 5.561 38.320 -4.866 1.00 46.81 205 PHE J C 1
ATOM 15868 O O . PHE J 1 208 ? 5.665 38.008 -6.069 1.00 47.47 205 PHE J O 1
ATOM 15876 N N . GLY J 1 209 ? 6.152 39.385 -4.317 1.00 47.74 206 GLY J N 1
ATOM 15877 C CA . GLY J 1 209 ? 6.967 40.310 -5.133 1.00 49.47 206 GLY J CA 1
ATOM 15878 C C . GLY J 1 209 ? 6.105 41.221 -5.999 1.00 51.63 206 GLY J C 1
ATOM 15879 O O . GLY J 1 209 ? 6.601 41.675 -7.052 1.00 52.60 206 GLY J O 1
ATOM 15880 N N . THR J 1 210 ? 4.858 41.469 -5.579 1.00 53.24 207 THR J N 1
ATOM 15881 C CA . THR J 1 210 ? 3.907 42.348 -6.318 1.00 55.57 207 THR J CA 1
ATOM 15882 C C . THR J 1 210 ? 3.861 43.707 -5.615 1.00 57.95 207 THR J C 1
ATOM 15883 O O . THR J 1 210 ? 2.793 44.076 -5.096 1.00 59.41 207 THR J O 1
ATOM 15887 N N . LYS J 1 211 ? 4.995 44.404 -5.601 1.00 63.34 208 LYS J N 1
ATOM 15888 C CA . LYS J 1 211 ? 5.133 45.734 -4.951 1.00 70.02 208 LYS J CA 1
ATOM 15889 C C . LYS J 1 211 ? 5.604 46.761 -5.988 1.00 71.35 208 LYS J C 1
ATOM 15890 O O . LYS J 1 211 ? 6.217 46.425 -7.005 1.00 71.41 208 LYS J O 1
#

CATH classification: 3.40.50.2020

InterPro domains:
  IPR000836 Phosphoribosyltransferase domain [PF14681] (6-207)
  IPR000836 Phosphoribosyltransferase domain [cd06223] (62-183)
  IPR005765 Uracil phosphoribosyl transferase [TIGR01091] (3-208)
  IPR029057 Phosphoribosyltransferase-like [G3DSA:3.40.50.2020] (1-208)
  IPR029057 Phosphoribosyltransferase-like [SSF53271] (4-206)
  IPR034332 Uracil phosphoribosyltransferase, bacterial-type [MF_01218_B] (2-208)
  IPR050054 Uracil phosphoribosyltransferase/Adenine phosphoribosyltransferase [PTHR32315] (5-185)